Protein AF-0000000067390635 (afdb_homodimer)

InterPro domains:
  IPR007658 Protein of unknown function DUF594 [PF04578] (726-776)
  IPR025315 Domain of unknown function DUF4220 [PF13968] (63-492)

Sequence (1742 aa):
MVKATELVKWSLLFEDSDSAVLMRIEFLVVAIASVFLLMSFLDMFRRRCRYSSIKYLLLVLDAISDSSLIYTIGLMQSAPFKKDLFSIWALILVNLRFNACFISAYGIPDQDNSHITEGARVMSLLGVAFLIGTQNSQFKHPIWVLWAMQQMRSMYLIVAYSWASGSFLHGWSSPLVTAYMGTDAGISKEGDPTTMLKYKYLVCGDQKQKVQLQAPGYEFYLKVKSEGVFITLDKTWQLPSNQHADDDAGDVQPSWTKDLCLSFALYRLLRCRFDDLPLPADSIKSTRKLMYEIIGKKDEDLSAQIHHHAEGTFSRDLPAQIDDHAERAFSGDLPAQIDHTERAFRIAELELKFLNDYFYTRYPILFWRGFPLIFAWYPPLTIALIAWLGRDIYKLYKPKQGEIAHVVHRVNVDLIITWIFMGIIVLKESWKVVTYLLSDWTKVMLLREYTSRTLKWVPEWLWEFLVQILCTPGCRIGRRWHNKIGQYEFLQSFGHNPRNILYWLSLGLVPKEIRGAKVGSPTELPEDVKAAVLKSLCSLDLKQNSLKSDLPTDVKQFNFEWTFKLGTWCHSILVWHIATSLCEIELAQHYNSSLTTSELLSAIKTALNCFSSQPYVIKEDRIEGWLRANYIAANSISRYCAYLLVIEPDLLPDSFLTADDLFRSTVDEALDILKGCDTLQSIYRRLIRGVPQQDDRKMDRLRTHPNTILASTARLAWSLIHEIPDEVVRWKVLAEVWADILVHTAPSWNASAHKKCLATGSEFITHIWVILSHCNVHSSKRWPYQEPPHDDDDQGVERQGVGPPAPHEPNVGGSGEQSVSKDPSNGALQEQDQKWGPIPGQQLTTNGQQLAQNETDESNKIQELGADWKGMVKATELVKWSLLFEDSDSAVLMRIEFLVVAIASVFLLMSFLDMFRRRCRYSSIKYLLLVLDAISDSSLIYTIGLMQSAPFKKDLFSIWALILVNLRFNACFISAYGIPDQDNSHITEGARVMSLLGVAFLIGTQNSQFKHPIWVLWAMQQMRSMYLIVAYSWASGSFLHGWSSPLVTAYMGTDAGISKEGDPTTMLKYKYLVCGDQKQKVQLQAPGYEFYLKVKSEGVFITLDKTWQLPSNQHADDDAGDVQPSWTKDLCLSFALYRLLRCRFDDLPLPADSIKSTRKLMYEIIGKKDEDLSAQIHHHAEGTFSRDLPAQIDDHAERAFSGDLPAQIDHTERAFRIAELELKFLNDYFYTRYPILFWRGFPLIFAWYPPLTIALIAWLGRDIYKLYKPKQGEIAHVVHRVNVDLIITWIFMGIIVLKESWKVVTYLLSDWTKVMLLREYTSRTLKWVPEWLWEFLVQILCTPGCRIGRRWHNKIGQYEFLQSFGHNPRNILYWLSLGLVPKEIRGAKVGSPTELPEDVKAAVLKSLCSLDLKQNSLKSDLPTDVKQFNFEWTFKLGTWCHSILVWHIATSLCEIELAQHYNSSLTTSELLSAIKTALNCFSSQPYVIKEDRIEGWLRANYIAANSISRYCAYLLVIEPDLLPDSFLTADDLFRSTVDEALDILKGCDTLQSIYRRLIRGVPQQDDRKMDRLRTHPNTILASTARLAWSLIHEIPDEVVRWKVLAEVWADILVHTAPSWNASAHKKCLATGSEFITHIWVILSHCNVHSSKRWPYQEPPHDDDDQGVERQGVGPPAPHEPNVGGSGEQSVSKDPSNGALQEQDQKWGPIPGQQLTTNGQQLAQNETDESNKIQELGADWKG

Structure (mmCIF, N/CA/C/O backbone):
data_AF-0000000067390635-model_v1
#
loop_
_entity.id
_entity.type
_entity.pdbx_description
1 polymer 'DUF4220 domain-containing protein'
#
loop_
_atom_site.group_PDB
_atom_site.id
_atom_site.type_symbol
_atom_site.label_atom_id
_atom_site.label_alt_id
_atom_site.label_comp_id
_atom_site.label_asym_id
_atom_site.label_entity_id
_atom_site.label_seq_id
_atom_site.pdbx_PDB_ins_code
_atom_site.Cartn_x
_atom_site.Cartn_y
_atom_site.Cartn_z
_atom_site.occupancy
_atom_site.B_iso_or_equiv
_atom_site.auth_seq_id
_atom_site.auth_comp_id
_atom_site.auth_asym_id
_atom_site.auth_atom_id
_atom_site.pdbx_PDB_model_num
ATOM 1 N N . MET A 1 1 ? -46.969 -26.641 -4.887 1 29.31 1 MET A N 1
ATOM 2 C CA . MET A 1 1 ? -45.594 -26.312 -5.277 1 29.31 1 MET A CA 1
ATOM 3 C C . MET A 1 1 ? -45.531 -24.906 -5.859 1 29.31 1 MET A C 1
ATOM 5 O O . MET A 1 1 ? -46.219 -24.609 -6.848 1 29.31 1 MET A O 1
ATOM 9 N N . VAL A 1 2 ? -45.281 -23.984 -5.055 1 41.56 2 VAL A N 1
ATOM 10 C CA . VAL A 1 2 ? -45.219 -22.656 -5.633 1 41.56 2 VAL A CA 1
ATOM 11 C C . VAL A 1 2 ? -44.219 -22.625 -6.766 1 41.56 2 VAL A C 1
ATOM 13 O O . VAL A 1 2 ? -43.062 -23.062 -6.594 1 41.56 2 VAL A O 1
ATOM 16 N N . LYS A 1 3 ? -44.594 -22.516 -7.93 1 44.31 3 LYS A N 1
ATOM 17 C CA . LYS A 1 3 ? -43.812 -22.547 -9.156 1 44.31 3 LYS A CA 1
ATOM 18 C C . LYS A 1 3 ? -42.656 -21.562 -9.086 1 44.31 3 LYS A C 1
ATOM 20 O O . LYS A 1 3 ? -42.75 -20.5 -8.453 1 44.31 3 LYS A O 1
ATOM 25 N N . ALA A 1 4 ? -41.469 -22.109 -9.414 1 47.53 4 ALA A N 1
ATOM 26 C CA . ALA A 1 4 ? -40.219 -21.328 -9.484 1 47.53 4 ALA A CA 1
ATOM 27 C C . ALA A 1 4 ? -40.5 -19.938 -10.062 1 47.53 4 ALA A C 1
ATOM 29 O O . ALA A 1 4 ? -39.875 -18.953 -9.625 1 47.53 4 ALA A O 1
ATOM 30 N N . THR A 1 5 ? -41.344 -19.969 -11.047 1 50.44 5 THR A N 1
ATOM 31 C CA . THR A 1 5 ? -41.656 -18.719 -11.727 1 50.44 5 THR A CA 1
ATOM 32 C C . THR A 1 5 ? -42.375 -17.75 -10.773 1 50.44 5 THR A C 1
ATOM 34 O O . THR A 1 5 ? -42.156 -16.531 -10.852 1 50.44 5 THR A O 1
ATOM 37 N N . GLU A 1 6 ? -43.219 -18.297 -9.992 1 50.72 6 GLU A N 1
ATOM 38 C CA . GLU A 1 6 ? -43.906 -17.422 -9.07 1 50.72 6 GLU A CA 1
ATOM 39 C C . GLU A 1 6 ? -42.969 -16.875 -8 1 50.72 6 GLU A C 1
ATOM 41 O O . GLU A 1 6 ? -43.125 -15.727 -7.57 1 50.72 6 GLU A O 1
ATOM 46 N N . LEU A 1 7 ? -42.062 -17.656 -7.742 1 48.5 7 LEU A N 1
ATOM 47 C CA . LEU A 1 7 ? -41.031 -17.219 -6.777 1 48.5 7 LEU A CA 1
ATOM 48 C C . LEU A 1 7 ? -40.25 -16.047 -7.324 1 48.5 7 LEU A C 1
ATOM 50 O O . LEU A 1 7 ? -39.938 -15.102 -6.59 1 48.5 7 LEU A O 1
ATOM 54 N N . VAL A 1 8 ? -39.844 -16.281 -8.57 1 51.69 8 VAL A N 1
ATOM 55 C CA . VAL A 1 8 ? -39.125 -15.18 -9.211 1 51.69 8 VAL A CA 1
ATOM 56 C C . VAL A 1 8 ? -40.062 -13.969 -9.312 1 51.69 8 VAL A C 1
ATOM 58 O O . VAL A 1 8 ? -39.625 -12.828 -9.086 1 51.69 8 VAL A O 1
ATOM 61 N N . LYS A 1 9 ? -41.281 -14.203 -9.688 1 52.5 9 LYS A N 1
ATOM 62 C CA . LYS A 1 9 ? -42.25 -13.094 -9.812 1 52.5 9 LYS A CA 1
ATOM 63 C C . LYS A 1 9 ? -42.438 -12.375 -8.484 1 52.5 9 LYS A C 1
ATOM 65 O O . LYS A 1 9 ? -42.531 -11.148 -8.438 1 52.5 9 LYS A O 1
ATOM 70 N N . TRP A 1 10 ? -42.594 -13.18 -7.5 1 47.31 10 TRP A N 1
ATOM 71 C CA . TRP A 1 10 ? -42.812 -12.625 -6.168 1 47.31 10 TRP A CA 1
ATOM 72 C C . TRP A 1 10 ? -41.562 -11.938 -5.641 1 47.31 10 TRP A C 1
ATOM 74 O O . TRP A 1 10 ? -41.656 -10.891 -4.984 1 47.31 10 TRP A O 1
ATOM 84 N N . SER A 1 11 ? -40.438 -12.688 -5.699 1 50.41 11 SER A N 1
ATOM 85 C CA . SER A 1 11 ? -39.156 -12.141 -5.238 1 50.41 11 SER A CA 1
ATOM 86 C C . SER A 1 11 ? -38.812 -10.836 -5.953 1 50.41 11 SER A C 1
ATOM 88 O O . SER A 1 11 ? -38.219 -9.93 -5.363 1 50.41 11 SER A O 1
ATOM 90 N N . LEU A 1 12 ? -39.125 -10.797 -7.242 1 50.47 12 LEU A N 1
ATOM 91 C CA . LEU A 1 12 ? -38.938 -9.594 -8.031 1 50.47 12 LEU A CA 1
ATOM 92 C C . LEU A 1 12 ? -40.219 -8.766 -8.102 1 50.47 12 LEU A C 1
ATOM 94 O O . LEU A 1 12 ? -40.188 -7.617 -8.547 1 50.47 12 LEU A O 1
ATOM 98 N N . LEU A 1 13 ? -41.375 -9.273 -7.82 1 49.56 13 LEU A N 1
ATOM 99 C CA . LEU A 1 13 ? -42.625 -8.531 -8.062 1 49.56 13 LEU A CA 1
ATOM 100 C C . LEU A 1 13 ? -43.062 -7.773 -6.812 1 49.56 13 LEU A C 1
ATOM 102 O O . LEU A 1 13 ? -43.125 -8.344 -5.723 1 49.56 13 LEU A O 1
ATOM 106 N N . PHE A 1 14 ? -42.875 -6.562 -6.758 1 57.38 14 PHE A N 1
ATOM 107 C CA . PHE A 1 14 ? -43.219 -5.352 -6.02 1 57.38 14 PHE A CA 1
ATOM 108 C C . PHE A 1 14 ? -44.5 -5.535 -5.238 1 57.38 14 PHE A C 1
ATOM 110 O O . PHE A 1 14 ? -45.281 -4.594 -5.09 1 57.38 14 PHE A O 1
ATOM 117 N N . GLU A 1 15 ? -44.906 -6.914 -4.887 1 59.19 15 GLU A N 1
ATOM 118 C CA . GLU A 1 15 ? -46.125 -7.004 -4.117 1 59.19 15 GLU A CA 1
ATOM 119 C C . GLU A 1 15 ? -45.875 -6.879 -2.621 1 59.19 15 GLU A C 1
ATOM 121 O O . GLU A 1 15 ? -44.844 -7.34 -2.131 1 59.19 15 GLU A O 1
ATOM 126 N N . ASP A 1 16 ? -46.625 -6.145 -1.824 1 63.94 16 ASP A N 1
ATOM 127 C CA . ASP A 1 16 ? -46.438 -5.723 -0.439 1 63.94 16 ASP A CA 1
ATOM 128 C C . ASP A 1 16 ? -47.25 -6.605 0.515 1 63.94 16 ASP A C 1
ATOM 130 O O . ASP A 1 16 ? -47.625 -6.172 1.607 1 63.94 16 ASP A O 1
ATOM 134 N N . SER A 1 17 ? -47.562 -7.996 0.17 1 73.75 17 SER A N 1
ATOM 135 C CA . SER A 1 17 ? -48.25 -8.836 1.149 1 73.75 17 SER A CA 1
ATOM 136 C C . SER A 1 17 ? -47.281 -9.43 2.152 1 73.75 17 SER A C 1
ATOM 138 O O . SER A 1 17 ? -46.062 -9.477 1.895 1 73.75 17 SER A O 1
ATOM 140 N N . ASP A 1 18 ? -47.812 -9.805 3.365 1 80.12 18 ASP A N 1
ATOM 141 C CA . ASP A 1 18 ? -46.969 -10.391 4.422 1 80.12 18 ASP A CA 1
ATOM 142 C C . ASP A 1 18 ? -46.281 -11.648 3.936 1 80.12 18 ASP A C 1
ATOM 144 O O . ASP A 1 18 ? -45.094 -11.867 4.254 1 80.12 18 ASP A O 1
ATOM 148 N N . SER A 1 19 ? -46.938 -12.391 3.158 1 79.69 19 SER A N 1
ATOM 149 C CA . SER A 1 19 ? -46.344 -13.602 2.627 1 79.69 19 SER A CA 1
ATOM 150 C C . SER A 1 19 ? -45.25 -13.273 1.624 1 79.69 19 SER A C 1
ATOM 152 O O . SER A 1 19 ? -44.219 -13.984 1.55 1 79.69 19 SER A O 1
ATOM 154 N N . ALA A 1 20 ? -45.344 -12.164 0.971 1 81.06 20 ALA A N 1
ATOM 155 C CA . ALA A 1 20 ? -44.344 -11.75 -0.002 1 81.06 20 ALA A CA 1
ATOM 156 C C . ALA A 1 20 ? -43.094 -11.258 0.694 1 81.06 20 ALA A C 1
ATOM 158 O O . ALA A 1 20 ? -41.969 -11.508 0.228 1 81.06 20 ALA A O 1
ATOM 159 N N . VAL A 1 21 ? -43.25 -10.578 1.811 1 84 21 VAL A N 1
ATOM 160 C CA . VAL A 1 21 ? -42.125 -10.086 2.574 1 84 21 VAL A CA 1
ATOM 161 C C . VAL A 1 21 ? -41.344 -11.258 3.164 1 84 21 VAL A C 1
ATOM 163 O O . VAL A 1 21 ? -40.125 -11.273 3.145 1 84 21 VAL A O 1
ATOM 166 N N . LEU A 1 22 ? -42.094 -12.258 3.604 1 86.38 22 LEU A N 1
ATOM 167 C CA . LEU A 1 22 ? -41.438 -13.438 4.164 1 86.38 22 LEU A CA 1
ATOM 168 C C . LEU A 1 22 ? -40.656 -14.195 3.088 1 86.38 22 LEU A C 1
ATOM 170 O O . LEU A 1 22 ? -39.531 -14.633 3.316 1 86.38 22 LEU A O 1
ATOM 174 N N . MET A 1 23 ? -41.188 -14.297 1.961 1 84.38 23 MET A N 1
ATOM 175 C CA . MET A 1 23 ? -40.531 -14.992 0.867 1 84.38 23 MET A CA 1
ATOM 176 C C . MET A 1 23 ? -39.281 -14.25 0.43 1 84.38 23 MET A C 1
ATOM 178 O O . MET A 1 23 ? -38.281 -14.867 0.072 1 84.38 23 MET A O 1
ATOM 182 N N . ARG A 1 24 ? -39.344 -12.977 0.406 1 86.12 24 ARG A N 1
ATOM 183 C CA . ARG A 1 24 ? -38.188 -12.172 0.058 1 86.12 24 ARG A CA 1
ATOM 184 C C . ARG A 1 24 ? -37.031 -12.375 1.061 1 86.12 24 ARG A C 1
ATOM 186 O O . ARG A 1 24 ? -35.875 -12.531 0.674 1 86.12 24 ARG A O 1
ATOM 193 N N . ILE A 1 25 ? -37.375 -12.398 2.283 1 88.94 25 ILE A N 1
ATOM 194 C CA . ILE A 1 25 ? -36.375 -12.578 3.32 1 88.94 25 ILE A CA 1
ATOM 195 C C . ILE A 1 25 ? -35.781 -13.984 3.227 1 88.94 25 ILE A C 1
ATOM 197 O O . ILE A 1 25 ? -34.562 -14.164 3.314 1 88.94 25 ILE A O 1
ATOM 201 N N . GLU A 1 26 ? -36.719 -15 2.967 1 89.25 26 GLU A N 1
ATOM 202 C CA . GLU A 1 26 ? -36.25 -16.375 2.822 1 89.25 26 GLU A CA 1
ATOM 203 C C . GLU A 1 26 ? -35.312 -16.516 1.627 1 89.25 26 GLU A C 1
ATOM 205 O O . GLU A 1 26 ? -34.25 -17.172 1.721 1 89.25 26 GLU A O 1
ATOM 210 N N . PHE A 1 27 ? -35.594 -15.875 0.66 1 87.56 27 PHE A N 1
ATOM 211 C CA . PHE A 1 27 ? -34.781 -15.938 -0.536 1 87.56 27 PHE A CA 1
ATOM 212 C C . PHE A 1 27 ? -33.406 -15.289 -0.286 1 87.56 27 PHE A C 1
ATOM 214 O O . PHE A 1 27 ? -32.375 -15.844 -0.662 1 87.56 27 PHE A O 1
ATOM 221 N N . LEU A 1 28 ? -33.406 -14.133 0.26 1 90.94 28 LEU A N 1
ATOM 222 C CA . LEU A 1 28 ? -32.156 -13.422 0.508 1 90.94 28 LEU A CA 1
ATOM 223 C C . LEU A 1 28 ? -31.281 -14.195 1.478 1 90.94 28 LEU A C 1
ATOM 225 O O . LEU A 1 28 ? -30.062 -14.242 1.311 1 90.94 28 LEU A O 1
ATOM 229 N N . VAL A 1 29 ? -31.875 -14.797 2.434 1 91.56 29 VAL A N 1
ATOM 230 C CA . VAL A 1 29 ? -31.109 -15.57 3.416 1 91.56 29 VAL A CA 1
ATOM 231 C C . VAL A 1 29 ? -30.438 -16.766 2.738 1 91.56 29 VAL A C 1
ATOM 233 O O . VAL A 1 29 ? -29.25 -17.016 2.945 1 91.56 29 VAL A O 1
ATOM 236 N N . VAL A 1 30 ? -31.141 -17.453 1.901 1 90.31 30 VAL A N 1
ATOM 237 C CA . VAL A 1 30 ? -30.594 -18.609 1.203 1 90.31 30 VAL A CA 1
ATOM 238 C C . VAL A 1 30 ? -29.547 -18.156 0.192 1 90.31 30 VAL A C 1
ATOM 240 O O . VAL A 1 30 ? -28.484 -18.781 0.053 1 90.31 30 VAL A O 1
ATOM 243 N N . ALA A 1 31 ? -29.812 -17.078 -0.458 1 90.12 31 ALA A N 1
ATOM 244 C CA . ALA A 1 31 ? -28.875 -16.547 -1.442 1 90.12 31 ALA A CA 1
ATOM 245 C C . ALA A 1 31 ? -27.562 -16.141 -0.781 1 90.12 31 ALA A C 1
ATOM 247 O O . ALA A 1 31 ? -26.469 -16.453 -1.285 1 90.12 31 ALA A O 1
ATOM 248 N N . ILE A 1 32 ? -27.625 -15.5 0.316 1 91.19 32 ILE A N 1
ATOM 249 C CA . ILE A 1 32 ? -26.438 -15.023 1.016 1 91.19 32 ILE A CA 1
ATOM 250 C C . ILE A 1 32 ? -25.641 -16.219 1.548 1 91.19 32 ILE A C 1
ATOM 252 O O . ILE A 1 32 ? -24.422 -16.25 1.456 1 91.19 32 ILE A O 1
ATOM 256 N N . ALA A 1 33 ? -26.344 -17.156 2.057 1 89.12 33 ALA A N 1
ATOM 257 C CA . ALA A 1 33 ? -25.672 -18.359 2.541 1 89.12 33 ALA A CA 1
ATOM 258 C C . ALA A 1 33 ? -24.953 -19.078 1.404 1 89.12 33 ALA A C 1
ATOM 260 O O . ALA A 1 33 ? -23.828 -19.562 1.582 1 89.12 33 ALA A O 1
ATOM 261 N N . SER A 1 34 ? -25.609 -19.094 0.338 1 87.88 34 SER A N 1
ATOM 262 C CA . SER A 1 34 ? -25 -19.734 -0.827 1 87.88 34 SER A CA 1
ATOM 263 C C . SER A 1 34 ? -23.766 -18.953 -1.287 1 87.88 34 SER A C 1
ATOM 265 O O . SER A 1 34 ? -22.781 -19.562 -1.705 1 87.88 34 SER A O 1
ATOM 267 N N . VAL A 1 35 ? -23.828 -17.703 -1.232 1 88.5 35 VAL A N 1
ATOM 268 C CA . VAL A 1 35 ? -22.688 -16.875 -1.604 1 88.5 35 VAL A CA 1
ATOM 269 C C . VAL A 1 35 ? -21.516 -17.141 -0.659 1 88.5 35 VAL A C 1
ATOM 271 O O . VAL A 1 35 ? -20.375 -17.297 -1.101 1 88.5 35 VAL A O 1
ATOM 274 N N . PHE A 1 36 ? -21.797 -17.312 0.611 1 87.56 36 PHE A N 1
ATOM 275 C CA . PHE A 1 36 ? -20.75 -17.562 1.585 1 87.56 36 PHE A CA 1
ATOM 276 C C . PHE A 1 36 ? -20.141 -18.953 1.384 1 87.56 36 PHE A C 1
ATOM 278 O O . PHE A 1 36 ? -18.922 -19.125 1.514 1 87.56 36 PHE A O 1
ATOM 285 N N . LEU A 1 37 ? -20.969 -19.875 1.017 1 84.31 37 LEU A N 1
ATOM 286 C CA . LEU A 1 37 ? -20.469 -21.219 0.739 1 84.31 37 LEU A CA 1
ATOM 287 C C . LEU A 1 37 ? -19.594 -21.234 -0.517 1 84.31 37 LEU A C 1
ATOM 289 O O . LEU A 1 37 ? -18.531 -21.859 -0.542 1 84.31 37 LEU A O 1
ATOM 293 N N . LEU A 1 38 ? -20.062 -20.516 -1.436 1 84.69 38 LEU A N 1
ATOM 294 C CA . LEU A 1 38 ? -19.297 -20.406 -2.672 1 84.69 38 LEU A CA 1
ATOM 295 C C . LEU A 1 38 ? -17.953 -19.734 -2.426 1 84.69 38 LEU A C 1
ATOM 297 O O . LEU A 1 38 ? -16.922 -20.156 -2.947 1 84.69 38 LEU A O 1
ATOM 301 N N . MET A 1 39 ? -18 -18.719 -1.659 1 83.88 39 MET A N 1
ATOM 302 C CA . MET A 1 39 ? -16.766 -18.016 -1.327 1 83.88 39 MET A CA 1
ATOM 303 C C . MET A 1 39 ? -15.797 -18.938 -0.578 1 83.88 39 MET A C 1
ATOM 305 O O . MET A 1 39 ? -14.594 -18.922 -0.838 1 83.88 39 MET A O 1
ATOM 309 N N . SER A 1 40 ? -16.297 -19.734 0.256 1 80.44 40 SER A N 1
ATOM 310 C CA . SER A 1 40 ? -15.453 -20.656 1.021 1 80.44 40 SER A CA 1
ATOM 311 C C . SER A 1 40 ? -14.828 -21.719 0.119 1 80.44 40 SER A C 1
ATOM 313 O O . SER A 1 40 ? -13.664 -22.078 0.287 1 80.44 40 SER A O 1
ATOM 315 N N . PHE A 1 41 ? -15.539 -22.125 -0.801 1 79.06 41 PHE A N 1
ATOM 316 C CA . PHE A 1 41 ? -15.031 -23.125 -1.737 1 79.06 41 PHE A CA 1
ATOM 317 C C . PHE A 1 41 ? -13.977 -22.516 -2.656 1 79.06 41 PHE A C 1
ATOM 319 O O . PHE A 1 41 ? -12.945 -23.141 -2.918 1 79.06 41 PHE A O 1
ATOM 326 N N . LEU A 1 42 ? -14.305 -21.344 -3.084 1 78 42 LEU A N 1
ATOM 327 C CA . LEU A 1 42 ? -13.375 -20.672 -3.992 1 78 42 LEU A CA 1
ATOM 328 C C . LEU A 1 42 ? -12.086 -20.312 -3.268 1 78 42 LEU A C 1
ATOM 330 O O . LEU A 1 42 ? -11.016 -20.266 -3.879 1 78 42 LEU A O 1
ATOM 334 N N . ASP A 1 43 ? -12.195 -20.016 -2.062 1 73.88 43 ASP A N 1
ATOM 335 C CA . ASP A 1 43 ? -11.016 -19.688 -1.272 1 73.88 43 ASP A CA 1
ATOM 336 C C . ASP A 1 43 ? -10.055 -20.875 -1.2 1 73.88 43 ASP A C 1
ATOM 338 O O . ASP A 1 43 ? -8.836 -20.688 -1.2 1 73.88 43 ASP A O 1
ATOM 342 N N . MET A 1 44 ? -10.586 -22.031 -1.165 1 70.44 44 MET A N 1
ATOM 343 C CA . MET A 1 44 ? -9.758 -23.219 -1.125 1 70.44 44 MET A CA 1
ATOM 344 C C . MET A 1 44 ? -8.984 -23.391 -2.43 1 70.44 44 MET A C 1
ATOM 346 O O . MET A 1 44 ? -7.867 -23.906 -2.432 1 70.44 44 MET A O 1
ATOM 350 N N . PHE A 1 45 ? -9.602 -22.75 -3.471 1 67.94 45 PHE A N 1
ATOM 351 C CA . PHE A 1 45 ? -8.977 -22.922 -4.777 1 67.94 45 PHE A CA 1
ATOM 352 C C . PHE A 1 45 ? -8.086 -21.719 -5.105 1 67.94 45 PHE A C 1
ATOM 354 O O . PHE A 1 45 ? -7.184 -21.828 -5.941 1 67.94 45 PHE A O 1
ATOM 361 N N . ARG A 1 46 ? -8.422 -20.641 -4.504 1 67.56 46 ARG A N 1
ATOM 362 C CA . ARG A 1 46 ? -7.707 -19.406 -4.809 1 67.56 46 ARG A CA 1
ATOM 363 C C . ARG A 1 46 ? -6.199 -19.609 -4.668 1 67.56 46 ARG A C 1
ATOM 365 O O . ARG A 1 46 ? -5.426 -19.094 -5.477 1 67.56 46 ARG A O 1
ATOM 372 N N . ARG A 1 47 ? -5.84 -20.375 -3.811 1 63.91 47 ARG A N 1
ATOM 373 C CA . ARG A 1 47 ? -4.418 -20.547 -3.543 1 63.91 47 ARG A CA 1
ATOM 374 C C . ARG A 1 47 ? -3.76 -21.406 -4.613 1 63.91 47 ARG A C 1
ATOM 376 O O . ARG A 1 47 ? -2.541 -21.359 -4.797 1 63.91 47 ARG A O 1
ATOM 383 N N . ARG A 1 48 ? -4.699 -22.062 -5.402 1 62.19 48 ARG A N 1
ATOM 384 C CA . ARG A 1 48 ? -4.156 -23.031 -6.355 1 62.19 48 ARG A CA 1
ATOM 385 C C . ARG A 1 48 ? -4.395 -22.578 -7.789 1 62.19 48 ARG A C 1
ATOM 387 O O . ARG A 1 48 ? -3.863 -23.156 -8.734 1 62.19 48 ARG A O 1
ATOM 394 N N . CYS A 1 49 ? -5.324 -21.578 -7.801 1 61.97 49 CYS A N 1
ATOM 395 C CA . CYS A 1 49 ? -5.715 -21.234 -9.164 1 61.97 49 CYS A CA 1
ATOM 396 C C . CYS A 1 49 ? -5.188 -19.844 -9.547 1 61.97 49 CYS A C 1
ATOM 398 O O . CYS A 1 49 ? -5.266 -18.906 -8.75 1 61.97 49 CYS A O 1
ATOM 400 N N . ARG A 1 50 ? -4.469 -19.875 -10.641 1 64.06 50 ARG A N 1
ATOM 401 C CA . ARG A 1 50 ? -3.908 -18.625 -11.156 1 64.06 50 ARG A CA 1
ATOM 402 C C . ARG A 1 50 ? -4.922 -17.891 -12.023 1 64.06 50 ARG A C 1
ATOM 404 O O . ARG A 1 50 ? -4.613 -16.844 -12.602 1 64.06 50 ARG A O 1
ATOM 411 N N . TYR A 1 51 ? -6.133 -18.453 -12.008 1 64.94 51 TYR A N 1
ATOM 412 C CA . TYR A 1 51 ? -7.086 -17.781 -12.898 1 64.94 51 TYR A CA 1
ATOM 413 C C . TYR A 1 51 ? -7.539 -16.453 -12.312 1 64.94 51 TYR A C 1
ATOM 415 O O . TYR A 1 51 ? -8.008 -16.391 -11.172 1 64.94 51 TYR A O 1
ATOM 423 N N . SER A 1 52 ? -7.355 -15.461 -13.016 1 66.81 52 SER A N 1
ATOM 424 C CA . SER A 1 52 ? -7.75 -14.117 -12.594 1 66.81 52 SER A CA 1
ATOM 425 C C . SER A 1 52 ? -9.266 -14.016 -12.422 1 66.81 52 SER A C 1
ATOM 427 O O . SER A 1 52 ? -9.75 -13.195 -11.641 1 66.81 52 SER A O 1
ATOM 429 N N . SER A 1 53 ? -9.984 -14.922 -13.148 1 71.69 53 SER A N 1
ATOM 430 C CA . SER A 1 53 ? -11.445 -14.883 -13.062 1 71.69 53 SER A CA 1
ATOM 431 C C . SER A 1 53 ? -11.93 -15.266 -11.672 1 71.69 53 SER A C 1
ATOM 433 O O . SER A 1 53 ? -12.883 -14.688 -11.156 1 71.69 53 SER A O 1
ATOM 435 N N . ILE A 1 54 ? -11.195 -16.203 -11.102 1 75.38 54 ILE A N 1
ATOM 436 C CA . ILE A 1 54 ? -11.594 -16.641 -9.766 1 75.38 54 ILE A CA 1
ATOM 437 C C . ILE A 1 54 ? -11.289 -15.531 -8.75 1 75.38 54 ILE A C 1
ATOM 439 O O . ILE A 1 54 ? -12.086 -15.273 -7.848 1 75.38 54 ILE A O 1
ATOM 443 N N . LYS A 1 55 ? -10.25 -14.914 -9 1 74.94 55 LYS A N 1
ATOM 444 C CA . LYS A 1 55 ? -9.891 -13.82 -8.102 1 74.94 55 LYS A CA 1
ATOM 445 C C . LYS A 1 55 ? -10.922 -12.695 -8.164 1 74.94 55 LYS A C 1
ATOM 447 O O . LYS A 1 55 ? -11.383 -12.219 -7.125 1 74.94 55 LYS A O 1
ATOM 452 N N . TYR A 1 56 ? -11.398 -12.43 -9.281 1 75 56 TYR A N 1
ATOM 453 C CA . TYR A 1 56 ? -12.328 -11.32 -9.445 1 75 56 TYR A CA 1
ATOM 454 C C . TYR A 1 56 ? -13.719 -11.711 -8.961 1 75 56 TYR A C 1
ATOM 456 O O . TYR A 1 56 ? -14.445 -10.883 -8.406 1 75 56 TYR A O 1
ATOM 464 N N . LEU A 1 57 ? -14.023 -12.883 -9.211 1 80.31 57 LEU A N 1
ATOM 465 C CA . LEU A 1 57 ? -15.305 -13.344 -8.695 1 80.31 57 LEU A CA 1
ATOM 466 C C . LEU A 1 57 ? -15.344 -13.289 -7.176 1 80.31 57 LEU A C 1
ATOM 468 O O . LEU A 1 57 ? -16.344 -12.875 -6.59 1 80.31 57 LEU A O 1
ATOM 472 N N . LEU A 1 58 ? -14.258 -13.625 -6.664 1 80.69 58 LEU A N 1
ATOM 473 C CA . LEU A 1 58 ? -14.18 -13.594 -5.207 1 80.69 58 LEU A CA 1
ATOM 474 C C . LEU A 1 58 ? -14.227 -12.156 -4.695 1 80.69 58 LEU A C 1
ATOM 476 O O . LEU A 1 58 ? -14.852 -11.883 -3.668 1 80.69 58 LEU A O 1
ATOM 480 N N . LEU A 1 59 ? -13.688 -11.273 -5.422 1 78.19 59 LEU A N 1
ATOM 481 C CA . LEU A 1 59 ? -13.688 -9.867 -5.016 1 78.19 59 LEU A CA 1
ATOM 482 C C . LEU A 1 59 ? -15.094 -9.273 -5.109 1 78.19 59 LEU A C 1
ATOM 484 O O . LEU A 1 59 ? -15.508 -8.516 -4.23 1 78.19 59 LEU A O 1
ATOM 488 N N . VAL A 1 60 ? -15.789 -9.672 -6.066 1 79.94 60 VAL A N 1
ATOM 489 C CA . VAL A 1 60 ? -17.156 -9.164 -6.246 1 79.94 60 VAL A CA 1
ATOM 490 C C . VAL A 1 60 ? -18.062 -9.734 -5.164 1 79.94 60 VAL A C 1
ATOM 492 O O . VAL A 1 60 ? -18.859 -9 -4.566 1 79.94 60 VAL A O 1
ATOM 495 N N . LEU A 1 61 ? -17.891 -10.984 -4.98 1 85.12 61 LEU A N 1
ATOM 496 C CA . LEU A 1 61 ? -18.719 -11.617 -3.967 1 85.12 61 LEU A CA 1
ATOM 497 C C . LEU A 1 61 ? -18.438 -11.047 -2.584 1 85.12 61 LEU A C 1
ATOM 499 O O . LEU A 1 61 ? -19.344 -10.828 -1.788 1 85.12 61 LEU A O 1
ATOM 503 N N . ASP A 1 62 ? -17.234 -10.758 -2.381 1 82 62 ASP A N 1
ATOM 504 C CA . ASP A 1 62 ? -16.844 -10.18 -1.098 1 82 62 ASP A CA 1
ATOM 505 C C . ASP A 1 62 ? -17.391 -8.766 -0.944 1 82 62 ASP A C 1
ATOM 507 O O . ASP A 1 62 ? -17.828 -8.375 0.141 1 82 62 ASP A O 1
ATOM 511 N N . ALA A 1 63 ? -17.391 -8.102 -1.991 1 81.25 63 ALA A N 1
ATOM 512 C CA . ALA A 1 63 ? -17.812 -6.707 -1.97 1 81.25 63 ALA A CA 1
ATOM 513 C C . ALA A 1 63 ? -19.312 -6.602 -1.655 1 81.25 63 ALA A C 1
ATOM 515 O O . ALA A 1 63 ? -19.734 -5.676 -0.968 1 81.25 63 ALA A O 1
ATOM 516 N N . ILE A 1 64 ? -20.094 -7.523 -2.01 1 87.56 64 ILE A N 1
ATOM 517 C CA . ILE A 1 64 ? -21.547 -7.398 -1.873 1 87.56 64 ILE A CA 1
ATOM 518 C C . ILE A 1 64 ? -22.016 -8.133 -0.62 1 87.56 64 ILE A C 1
ATOM 520 O O . ILE A 1 64 ? -23.125 -7.922 -0.146 1 87.56 64 ILE A O 1
ATOM 524 N N . SER A 1 65 ? -21.172 -8.898 -0.061 1 88.62 65 SER A N 1
ATOM 525 C CA . SER A 1 65 ? -21.578 -9.805 1.006 1 88.62 65 SER A CA 1
ATOM 526 C C . SER A 1 65 ? -22.016 -9.039 2.25 1 88.62 65 SER A C 1
ATOM 528 O O . SER A 1 65 ? -23.109 -9.25 2.77 1 88.62 65 SER A O 1
ATOM 530 N N . ASP A 1 66 ? -21.234 -8.07 2.68 1 89 66 ASP A N 1
ATOM 531 C CA . ASP A 1 66 ? -21.562 -7.352 3.906 1 89 66 ASP A CA 1
ATOM 532 C C . ASP A 1 66 ? -22.812 -6.496 3.723 1 89 66 ASP A C 1
ATOM 534 O O . ASP A 1 66 ? -23.688 -6.477 4.59 1 89 66 ASP A O 1
ATOM 538 N N . SER A 1 67 ? -22.922 -5.887 2.629 1 91.69 67 SER A N 1
ATOM 539 C CA . SER A 1 67 ? -24.047 -5.012 2.377 1 91.69 67 SER A CA 1
ATOM 540 C C . SER A 1 67 ? -25.344 -5.805 2.25 1 91.69 67 SER A C 1
ATOM 542 O O . SER A 1 67 ? -26.391 -5.383 2.746 1 91.69 67 SER A O 1
ATOM 544 N N . SER A 1 68 ? -25.281 -6.945 1.628 1 93.12 68 SER A N 1
ATOM 545 C CA . SER A 1 68 ? -26.469 -7.777 1.495 1 93.12 68 SER A CA 1
ATOM 546 C C . SER A 1 68 ? -26.922 -8.32 2.848 1 93.12 68 SER A C 1
ATOM 548 O O . SER A 1 68 ? -28.125 -8.383 3.131 1 93.12 68 SER A O 1
ATOM 550 N N . LEU A 1 69 ? -25.953 -8.68 3.582 1 94.38 69 LEU A N 1
ATOM 551 C CA . LEU A 1 69 ? -26.25 -9.195 4.914 1 94.38 69 LEU A CA 1
ATOM 552 C C . LEU A 1 69 ? -26.938 -8.125 5.77 1 94.38 69 LEU A C 1
ATOM 554 O O . LEU A 1 69 ? -27.984 -8.375 6.371 1 94.38 69 LEU A O 1
ATOM 558 N N . ILE A 1 70 ? -26.375 -6.934 5.785 1 95.06 70 ILE A N 1
ATOM 559 C CA . ILE A 1 70 ? -26.891 -5.852 6.617 1 95.06 70 ILE A CA 1
ATOM 560 C C . ILE A 1 70 ? -28.266 -5.418 6.113 1 95.06 70 ILE A C 1
ATOM 562 O O . ILE A 1 70 ? -29.156 -5.129 6.91 1 95.06 70 ILE A O 1
ATOM 566 N N . TYR A 1 71 ? -28.422 -5.398 4.848 1 94.5 71 TYR A N 1
ATOM 567 C CA . TYR A 1 71 ? -29.719 -5.098 4.266 1 94.5 71 TYR A CA 1
ATOM 568 C C . TYR A 1 71 ? -30.781 -6.098 4.734 1 94.5 71 TYR A C 1
ATOM 570 O O . TYR A 1 71 ? -31.891 -5.715 5.098 1 94.5 71 TYR A O 1
ATOM 578 N N . THR A 1 72 ? -30.406 -7.328 4.738 1 94.56 72 THR A N 1
ATOM 579 C CA . THR A 1 72 ? -31.344 -8.383 5.125 1 94.56 72 THR A CA 1
ATOM 580 C C . THR A 1 72 ? -31.672 -8.289 6.609 1 94.56 72 THR A C 1
ATOM 582 O O . THR A 1 72 ? -32.812 -8.531 7.004 1 94.56 72 THR A O 1
ATOM 585 N N . ILE A 1 73 ? -30.75 -7.957 7.383 1 94.62 73 ILE A N 1
ATOM 586 C CA . ILE A 1 73 ? -31 -7.777 8.805 1 94.62 73 ILE A CA 1
ATOM 587 C C . ILE A 1 73 ? -31.984 -6.629 9.016 1 94.62 73 ILE A C 1
ATOM 589 O O . ILE A 1 73 ? -32.875 -6.719 9.844 1 94.62 73 ILE A O 1
ATOM 593 N N . GLY A 1 74 ? -31.797 -5.578 8.266 1 92.44 74 GLY A N 1
ATOM 594 C CA . GLY A 1 74 ? -32.75 -4.48 8.32 1 92.44 74 GLY A CA 1
ATOM 595 C C . GLY A 1 74 ? -34.156 -4.883 7.906 1 92.44 74 GLY A C 1
ATOM 596 O O . GLY A 1 74 ? -35.125 -4.488 8.547 1 92.44 74 GLY A O 1
ATOM 597 N N . LEU A 1 75 ? -34.25 -5.762 6.941 1 92.19 75 LEU A N 1
ATOM 598 C CA . LEU A 1 75 ? -35.531 -6.273 6.484 1 92.19 75 LEU A CA 1
ATOM 599 C C . LEU A 1 75 ? -36.219 -7.078 7.582 1 92.19 75 LEU A C 1
ATOM 601 O O . LEU A 1 75 ? -37.438 -6.938 7.801 1 92.19 75 LEU A O 1
ATOM 605 N N . MET A 1 76 ? -35.438 -7.91 8.227 1 92.38 76 MET A N 1
ATOM 606 C CA . MET A 1 76 ? -36 -8.773 9.273 1 92.38 76 MET A CA 1
ATOM 607 C C . MET A 1 76 ? -36.469 -7.945 10.461 1 92.38 76 MET A C 1
ATOM 609 O O . MET A 1 76 ? -37.469 -8.289 11.109 1 92.38 76 MET A O 1
ATOM 613 N N . GLN A 1 77 ? -35.812 -6.855 10.711 1 90.56 77 GLN A N 1
ATOM 614 C CA . GLN A 1 77 ? -36.125 -6.039 11.883 1 90.56 77 GLN A CA 1
ATOM 615 C C . GLN A 1 77 ? -37.469 -5.34 11.75 1 90.56 77 GLN A C 1
ATOM 617 O O . GLN A 1 77 ? -38.219 -5.227 12.719 1 90.56 77 GLN A O 1
ATOM 622 N N . SER A 1 78 ? -37.812 -4.871 10.555 1 87.69 78 SER A N 1
ATOM 623 C CA . SER A 1 78 ? -39.031 -4.094 10.375 1 87.69 78 SER A CA 1
ATOM 624 C C . SER A 1 78 ? -40.125 -4.934 9.727 1 87.69 78 SER A C 1
ATOM 626 O O . SER A 1 78 ? -41.156 -4.395 9.281 1 87.69 78 SER A O 1
ATOM 628 N N . ALA A 1 79 ? -39.906 -6.27 9.711 1 86.75 79 ALA A N 1
ATOM 629 C CA . ALA A 1 79 ? -40.938 -7.125 9.156 1 86.75 79 ALA A CA 1
ATOM 630 C C . ALA A 1 79 ? -42.25 -6.98 9.945 1 86.75 79 ALA A C 1
ATOM 632 O O . ALA A 1 79 ? -42.219 -6.852 11.172 1 86.75 79 ALA A O 1
ATOM 633 N N . PRO A 1 80 ? -43.375 -6.934 9.273 1 82.56 80 PRO A N 1
ATOM 634 C CA . PRO A 1 80 ? -44.688 -6.695 9.93 1 82.56 80 PRO A CA 1
ATOM 635 C C . PRO A 1 80 ? -45.094 -7.848 10.836 1 82.56 80 PRO A C 1
ATOM 637 O O . PRO A 1 80 ? -46.062 -7.727 11.586 1 82.56 80 PRO A O 1
ATOM 640 N N . PHE A 1 81 ? -44.406 -9.031 10.812 1 81.88 81 PHE A N 1
ATOM 641 C CA . PHE A 1 81 ? -44.719 -10.188 11.641 1 81.88 81 PHE A CA 1
ATOM 642 C C . PHE A 1 81 ? -43.5 -10.617 12.461 1 81.88 81 PHE A C 1
ATOM 644 O O . PHE A 1 81 ? -42.375 -10.32 12.102 1 81.88 81 PHE A O 1
ATOM 651 N N . LYS A 1 82 ? -43.781 -11.219 13.641 1 77.88 82 LYS A N 1
ATOM 652 C CA . LYS A 1 82 ? -42.719 -11.719 14.492 1 77.88 82 LYS A CA 1
ATOM 653 C C . LYS A 1 82 ? -42.406 -13.18 14.164 1 77.88 82 LYS A C 1
ATOM 655 O O . LYS A 1 82 ? -43.312 -13.977 13.922 1 77.88 82 LYS A O 1
ATOM 660 N N . LYS A 1 83 ? -41.156 -13.453 13.945 1 85.19 83 LYS A N 1
ATOM 661 C CA . LYS A 1 83 ? -40.688 -14.805 13.672 1 85.19 83 LYS A CA 1
ATOM 662 C C . LYS A 1 83 ? -39.469 -15.125 14.523 1 85.19 83 LYS A C 1
ATOM 664 O O . LYS A 1 83 ? -38.438 -14.422 14.461 1 85.19 83 LYS A O 1
ATOM 669 N N . ASP A 1 84 ? -39.5 -16.25 15.227 1 82.75 84 ASP A N 1
ATOM 670 C CA . ASP A 1 84 ? -38.438 -16.641 16.141 1 82.75 84 ASP A CA 1
ATOM 671 C C . ASP A 1 84 ? -37.188 -17.047 15.383 1 82.75 84 ASP A C 1
ATOM 673 O O . ASP A 1 84 ? -36.062 -16.875 15.875 1 82.75 84 ASP A O 1
ATOM 677 N N . LEU A 1 85 ? -37.344 -17.484 14.195 1 88.44 85 LEU A N 1
ATOM 678 C CA . LEU A 1 85 ? -36.219 -18.047 13.445 1 88.44 85 LEU A CA 1
ATOM 679 C C . LEU A 1 85 ? -35.375 -16.953 12.805 1 88.44 85 LEU A C 1
ATOM 681 O O . LEU A 1 85 ? -34.25 -17.203 12.375 1 88.44 85 LEU A O 1
ATOM 685 N N . PHE A 1 86 ? -35.875 -15.68 12.805 1 90.38 86 PHE A N 1
ATOM 686 C CA . PHE A 1 86 ? -35.125 -14.578 12.18 1 90.38 86 PHE A CA 1
ATOM 687 C C . PHE A 1 86 ? -33.812 -14.305 12.922 1 90.38 86 PHE A C 1
ATOM 689 O O . PHE A 1 86 ? -32.781 -14.125 12.297 1 90.38 86 PHE A O 1
ATOM 696 N N . SER A 1 87 ? -33.906 -14.367 14.195 1 91.31 87 SER A N 1
ATOM 697 C CA . SER A 1 87 ? -32.719 -14.102 14.992 1 91.31 87 SER A CA 1
ATOM 698 C C . SER A 1 87 ? -31.672 -15.188 14.789 1 91.31 87 SER A C 1
ATOM 700 O O . SER A 1 87 ? -30.469 -14.898 14.742 1 91.31 87 SER A O 1
ATOM 702 N N . ILE A 1 88 ? -32.094 -16.406 14.617 1 91.56 88 ILE A N 1
ATOM 703 C CA . ILE A 1 88 ? -31.172 -17.531 14.398 1 91.56 88 ILE A CA 1
ATOM 704 C C . ILE A 1 88 ? -30.531 -17.406 13.016 1 91.56 88 ILE A C 1
ATOM 706 O O . ILE A 1 88 ? -29.312 -17.562 12.875 1 91.56 88 ILE A O 1
ATOM 710 N N . TRP A 1 89 ? -31.359 -17.078 12.055 1 93.12 89 TRP A N 1
ATOM 711 C CA . TRP A 1 89 ? -30.844 -16.938 10.695 1 93.12 89 TRP A CA 1
ATOM 712 C C . TRP A 1 89 ? -29.812 -15.805 10.617 1 93.12 89 TRP A C 1
ATOM 714 O O . TRP A 1 89 ? -28.75 -15.969 10.016 1 93.12 89 TRP A O 1
ATOM 724 N N . ALA A 1 90 ? -30.109 -14.68 11.188 1 94.06 90 ALA A N 1
ATOM 725 C CA . ALA A 1 90 ? -29.203 -13.539 11.172 1 94.06 90 ALA A CA 1
ATOM 726 C C . ALA A 1 90 ? -27.875 -13.891 11.844 1 94.06 90 ALA A C 1
ATOM 728 O O . ALA A 1 90 ? -26.797 -13.57 11.32 1 94.06 90 ALA A O 1
ATOM 729 N N . LEU A 1 91 ? -27.984 -14.586 12.891 1 92.56 91 LEU A N 1
ATOM 730 C CA . LEU A 1 91 ? -26.781 -14.945 13.641 1 92.56 91 LEU A CA 1
ATOM 731 C C . LEU A 1 91 ? -25.938 -15.953 12.867 1 92.56 91 LEU A C 1
ATOM 733 O O . LEU A 1 91 ? -24.703 -15.852 12.844 1 92.56 91 LEU A O 1
ATOM 737 N N . ILE A 1 92 ? -26.578 -16.875 12.312 1 91 92 ILE A N 1
ATOM 738 C CA . ILE A 1 92 ? -25.875 -17.875 11.531 1 91 92 ILE A CA 1
ATOM 739 C C . ILE A 1 92 ? -25.203 -17.219 10.328 1 91 92 ILE A C 1
ATOM 741 O O . ILE A 1 92 ? -24.062 -17.547 9.992 1 91 92 ILE A O 1
ATOM 745 N N . LEU A 1 93 ? -25.844 -16.266 9.742 1 92.38 93 LEU A N 1
ATOM 746 C CA . LEU A 1 93 ? -25.266 -15.578 8.594 1 92.38 93 LEU A CA 1
ATOM 747 C C . LEU A 1 93 ? -24.062 -14.734 9 1 92.38 93 LEU A C 1
ATOM 749 O O . LEU A 1 93 ? -23.078 -14.68 8.281 1 92.38 93 LEU A O 1
ATOM 753 N N . VAL A 1 94 ? -24.172 -14.148 10.125 1 91.69 94 VAL A N 1
ATOM 754 C CA . VAL A 1 94 ? -23.047 -13.375 10.625 1 91.69 94 VAL A CA 1
ATOM 755 C C . VAL A 1 94 ? -21.859 -14.305 10.891 1 91.69 94 VAL A C 1
ATOM 757 O O . VAL A 1 94 ? -20.719 -13.977 10.562 1 91.69 94 VAL A O 1
ATOM 760 N N . ASN A 1 95 ? -22.172 -15.445 11.391 1 89.19 95 ASN A N 1
ATOM 761 C CA . ASN A 1 95 ? -21.125 -16.422 11.656 1 89.19 95 ASN A CA 1
ATOM 762 C C . ASN A 1 95 ? -20.453 -16.891 10.367 1 89.19 95 ASN A C 1
ATOM 764 O O . ASN A 1 95 ? -19.219 -17.016 10.305 1 89.19 95 ASN A O 1
ATOM 768 N N . LEU A 1 96 ? -21.234 -17.109 9.438 1 87.56 96 LEU A N 1
ATOM 769 C CA . LEU A 1 96 ? -20.719 -17.547 8.156 1 87.56 96 LEU A CA 1
ATOM 770 C C . LEU A 1 96 ? -19.859 -16.469 7.508 1 87.56 96 LEU A C 1
ATOM 772 O O . LEU A 1 96 ? -18.828 -16.766 6.91 1 87.56 96 LEU A O 1
ATOM 776 N N . ARG A 1 97 ? -20.234 -15.242 7.652 1 88.31 97 ARG A N 1
ATOM 777 C CA . ARG A 1 97 ? -19.469 -14.141 7.082 1 88.31 97 ARG A CA 1
ATOM 778 C C . ARG A 1 97 ? -18.109 -14 7.777 1 88.31 97 ARG A C 1
ATOM 780 O O . ARG A 1 97 ? -17.094 -13.766 7.125 1 88.31 97 ARG A O 1
ATOM 787 N N . PHE A 1 98 ? -18.156 -14.227 9.016 1 79.94 98 PHE A N 1
ATOM 788 C CA . PHE A 1 98 ? -16.938 -14.086 9.781 1 79.94 98 PHE A CA 1
ATOM 789 C C . PHE A 1 98 ? -15.953 -15.195 9.438 1 79.94 98 PHE A C 1
ATOM 791 O O . PHE A 1 98 ? -14.734 -14.992 9.477 1 79.94 98 PHE A O 1
ATOM 798 N N . ASN A 1 99 ? -16.5 -16.219 9.031 1 75.5 99 ASN A N 1
ATOM 799 C CA . ASN A 1 99 ? -15.656 -17.344 8.617 1 75.5 99 ASN A CA 1
ATOM 800 C C . ASN A 1 99 ? -15.008 -17.094 7.262 1 75.5 99 ASN A C 1
ATOM 802 O O . ASN A 1 99 ? -13.914 -17.594 6.984 1 75.5 99 ASN A O 1
ATOM 806 N N . ALA A 1 100 ? -15.625 -16.266 6.465 1 69.06 100 ALA A N 1
ATOM 807 C CA . ALA A 1 100 ? -15.156 -16.031 5.102 1 69.06 100 ALA A CA 1
ATOM 808 C C . ALA A 1 100 ? -14.32 -14.75 5.023 1 69.06 100 ALA A C 1
ATOM 810 O O . ALA A 1 100 ? -13.867 -14.367 3.941 1 69.06 100 ALA A O 1
ATOM 811 N N . CYS A 1 101 ? -14.094 -14.055 6.094 1 63.88 101 CYS A N 1
ATOM 812 C CA . CYS A 1 101 ? -13.484 -12.734 6.086 1 63.88 101 CYS A CA 1
ATOM 813 C C . CYS A 1 101 ? -12.047 -12.797 5.586 1 63.88 101 CYS A C 1
ATOM 815 O O . CYS A 1 101 ? -11.531 -11.812 5.055 1 63.88 101 CYS A O 1
ATOM 817 N N . PHE A 1 102 ? -11.43 -14.008 5.672 1 61.38 102 PHE A N 1
ATOM 818 C CA . PHE A 1 102 ? -10 -14.062 5.355 1 61.38 102 PHE A CA 1
ATOM 819 C C . PHE A 1 102 ? -9.789 -14.289 3.865 1 61.38 102 PHE A C 1
ATOM 821 O O . PHE A 1 102 ? -8.648 -14.289 3.391 1 61.38 102 PHE A O 1
ATOM 828 N N . ILE A 1 103 ? -10.922 -14.406 3.236 1 56.59 103 ILE A N 1
ATOM 829 C CA . ILE A 1 103 ? -10.797 -14.867 1.855 1 56.59 103 ILE A CA 1
ATOM 830 C C . ILE A 1 103 ? -10.297 -13.719 0.977 1 56.59 103 ILE A C 1
ATOM 832 O O . ILE A 1 103 ? -9.508 -13.93 0.056 1 56.59 103 ILE A O 1
ATOM 836 N N . SER A 1 104 ? -10.844 -12.477 1.326 1 53.78 104 SER A N 1
ATOM 837 C CA . SER A 1 104 ? -10.508 -11.398 0.403 1 53.78 104 SER A CA 1
ATOM 838 C C . SER A 1 104 ? -9.141 -10.805 0.727 1 53.78 104 SER A C 1
ATOM 840 O O . SER A 1 104 ? -8.742 -9.797 0.14 1 53.78 104 SER A O 1
ATOM 842 N N . ALA A 1 105 ? -8.5 -11.398 1.762 1 53.84 105 ALA A N 1
ATOM 843 C CA . ALA A 1 105 ? -7.234 -10.758 2.105 1 53.84 105 ALA A CA 1
ATOM 844 C C . ALA A 1 105 ? -6.168 -11.047 1.056 1 53.84 105 ALA A C 1
ATOM 846 O O . ALA A 1 105 ? -5.332 -11.938 1.242 1 53.84 105 ALA A O 1
ATOM 847 N N . TYR A 1 106 ? -6.555 -10.797 -0.312 1 48.34 106 TYR A N 1
ATOM 848 C CA . TYR A 1 106 ? -5.562 -11.016 -1.357 1 48.34 106 TYR A CA 1
ATOM 849 C C . TYR A 1 106 ? -4.32 -10.164 -1.117 1 48.34 106 TYR A C 1
ATOM 851 O O . TYR A 1 106 ? -3.277 -10.383 -1.736 1 48.34 106 TYR A O 1
ATOM 859 N N . GLY A 1 107 ? -4.379 -9.133 -0.125 1 52.81 107 GLY A N 1
ATOM 860 C CA . GLY A 1 107 ? -3.152 -8.359 0 1 52.81 107 GLY A CA 1
ATOM 861 C C . GLY A 1 107 ? -3.088 -7.547 1.28 1 52.81 107 GLY A C 1
ATOM 862 O O . GLY A 1 107 ? -4.086 -7.422 1.993 1 52.81 107 GLY A O 1
ATOM 863 N N . ILE A 1 108 ? -1.925 -7.164 1.739 1 53 108 ILE A N 1
ATOM 864 C CA . ILE A 1 108 ? -1.586 -6.316 2.877 1 53 108 ILE A CA 1
ATOM 865 C C . ILE A 1 108 ? -2.482 -5.082 2.887 1 53 108 ILE A C 1
ATOM 867 O O . ILE A 1 108 ? -2.973 -4.672 3.939 1 53 108 ILE A O 1
ATOM 871 N N . PRO A 1 109 ? -2.771 -4.605 1.605 1 50.81 109 PRO A N 1
ATOM 872 C CA . PRO A 1 109 ? -3.605 -3.402 1.634 1 50.81 109 PRO A CA 1
ATOM 873 C C . PRO A 1 109 ? -5.004 -3.668 2.191 1 50.81 109 PRO A C 1
ATOM 875 O O . PRO A 1 109 ? -5.621 -2.768 2.764 1 50.81 109 PRO A O 1
ATOM 878 N N . ASP A 1 110 ? -5.402 -4.887 2.076 1 56.16 110 ASP A N 1
ATOM 879 C CA . ASP A 1 110 ? -6.719 -5.203 2.625 1 56.16 110 ASP A CA 1
ATOM 880 C C . ASP A 1 110 ? -6.723 -5.09 4.148 1 56.16 110 ASP A C 1
ATOM 882 O O . ASP A 1 110 ? -7.746 -4.754 4.746 1 56.16 110 ASP A O 1
ATOM 886 N N . GLN A 1 111 ? -5.52 -5.215 4.57 1 58.97 111 GLN A N 1
ATOM 887 C CA . GLN A 1 111 ? -5.402 -5.137 6.023 1 58.97 111 GLN A CA 1
ATOM 888 C C . GLN A 1 111 ? -5.469 -3.691 6.504 1 58.97 111 GLN A C 1
ATOM 890 O O . GLN A 1 111 ? -6 -3.412 7.578 1 58.97 111 GLN A O 1
ATOM 895 N N . ASP A 1 112 ? -5.102 -2.867 5.566 1 58.16 112 ASP A N 1
ATOM 896 C CA . ASP A 1 112 ? -5.082 -1.465 5.969 1 58.16 112 ASP A CA 1
ATOM 897 C C . ASP A 1 112 ? -6.48 -0.859 5.918 1 58.16 112 ASP A C 1
ATOM 899 O O . ASP A 1 112 ? -6.777 0.097 6.637 1 58.16 112 ASP A O 1
ATOM 903 N N . ASN A 1 113 ? -7.324 -1.462 5.07 1 60.97 113 ASN A N 1
ATOM 904 C CA . ASN A 1 113 ? -8.688 -0.938 5.012 1 60.97 113 ASN A CA 1
ATOM 905 C C . ASN A 1 113 ? -9.672 -1.854 5.73 1 60.97 113 ASN A C 1
ATOM 907 O O . ASN A 1 113 ? -10.82 -1.993 5.305 1 60.97 113 ASN A O 1
ATOM 911 N N . SER A 1 114 ? -9.195 -2.42 6.746 1 69.88 114 SER A N 1
ATOM 912 C CA . SER A 1 114 ? -10.031 -3.365 7.48 1 69.88 114 SER A CA 1
ATOM 913 C C . SER A 1 114 ? -11.094 -2.645 8.297 1 69.88 114 SER A C 1
ATOM 915 O O . SER A 1 114 ? -12.031 -3.271 8.797 1 69.88 114 SER A O 1
ATOM 917 N N . HIS A 1 115 ? -11.055 -1.302 8.219 1 74.56 115 HIS A N 1
ATOM 918 C CA . HIS A 1 115 ? -12 -0.576 9.062 1 74.56 115 HIS A CA 1
ATOM 919 C C . HIS A 1 115 ? -13.422 -0.682 8.516 1 74.56 115 HIS A C 1
ATOM 921 O O . HIS A 1 115 ? -14.383 -0.727 9.289 1 74.56 115 HIS A O 1
ATOM 927 N N . ILE A 1 116 ? -13.578 -0.781 7.25 1 77.88 116 ILE A N 1
ATOM 928 C CA . ILE A 1 116 ? -14.914 -0.854 6.672 1 77.88 116 ILE A CA 1
ATOM 929 C C . ILE A 1 116 ? -15.539 -2.215 6.98 1 77.88 116 ILE A C 1
ATOM 931 O O . ILE A 1 116 ? -16.703 -2.297 7.348 1 77.88 116 ILE A O 1
ATOM 935 N N . THR A 1 117 ? -14.648 -3.188 6.859 1 79.81 117 THR A N 1
ATOM 936 C CA . THR A 1 117 ? -15.164 -4.52 7.168 1 79.81 117 THR A CA 1
ATOM 937 C C . THR A 1 117 ? -15.453 -4.656 8.656 1 79.81 117 THR A C 1
ATOM 939 O O . THR A 1 117 ? -16.422 -5.305 9.055 1 79.81 117 THR A O 1
ATOM 942 N N . GLU A 1 118 ? -14.695 -4.008 9.461 1 80.62 118 GLU A N 1
ATOM 943 C CA . GLU A 1 118 ? -14.945 -4.035 10.906 1 80.62 118 GLU A CA 1
ATOM 944 C C . GLU A 1 118 ? -16.188 -3.225 11.266 1 80.62 118 GLU A C 1
ATOM 946 O O . GLU A 1 118 ? -16.938 -3.607 12.164 1 80.62 118 GLU A O 1
ATOM 951 N N . GLY A 1 119 ? -16.312 -2.125 10.594 1 82.06 119 GLY A N 1
ATOM 952 C CA . GLY A 1 119 ? -17.531 -1.361 10.797 1 82.06 119 GLY A CA 1
ATOM 953 C C . GLY A 1 119 ? -18.781 -2.129 10.43 1 82.06 119 GLY A C 1
ATOM 954 O O . GLY A 1 119 ? -19.781 -2.072 11.148 1 82.06 119 GLY A O 1
ATOM 955 N N . ALA A 1 120 ? -18.688 -2.824 9.352 1 87.88 120 ALA A N 1
ATOM 956 C CA . ALA A 1 120 ? -19.812 -3.645 8.93 1 87.88 120 ALA A CA 1
ATOM 957 C C . ALA A 1 120 ? -20.078 -4.77 9.93 1 87.88 120 ALA A C 1
ATOM 959 O O . ALA A 1 120 ? -21.234 -5.117 10.195 1 87.88 120 ALA A O 1
ATOM 960 N N . ARG A 1 121 ? -19.047 -5.293 10.492 1 87.69 121 ARG A N 1
ATOM 961 C CA . ARG A 1 121 ? -19.188 -6.352 11.492 1 87.69 121 ARG A CA 1
ATOM 962 C C . ARG A 1 121 ? -19.859 -5.824 12.758 1 87.69 121 ARG A C 1
ATOM 964 O O . ARG A 1 121 ? -20.781 -6.453 13.289 1 87.69 121 ARG A O 1
ATOM 971 N N . VAL A 1 122 ? -19.469 -4.723 13.141 1 86.06 122 VAL A N 1
ATOM 972 C CA . VAL A 1 122 ? -20.031 -4.125 14.352 1 86.06 122 VAL A CA 1
ATOM 973 C C . VAL A 1 122 ? -21.5 -3.807 14.125 1 86.06 122 VAL A C 1
ATOM 975 O O . VAL A 1 122 ? -22.344 -4.102 14.969 1 86.06 122 VAL A O 1
ATOM 978 N N . MET A 1 123 ? -21.766 -3.359 12.977 1 90.69 123 MET A N 1
ATOM 979 C CA . MET A 1 123 ? -23.141 -3.002 12.68 1 90.69 123 MET A CA 1
ATOM 980 C C . MET A 1 123 ? -24.016 -4.25 12.555 1 90.69 123 MET A C 1
ATOM 982 O O . MET A 1 123 ? -25.172 -4.246 12.977 1 90.69 123 MET A O 1
ATOM 986 N N . SER A 1 124 ? -23.406 -5.23 11.984 1 92.94 124 SER A N 1
ATOM 987 C CA . SER A 1 124 ? -24.172 -6.477 11.875 1 92.94 124 SER A CA 1
ATOM 988 C C . SER A 1 124 ? -24.438 -7.082 13.242 1 92.94 124 SER A C 1
ATOM 990 O O . SER A 1 124 ? -25.562 -7.535 13.516 1 92.94 124 SER A O 1
ATOM 992 N N . LEU A 1 125 ? -23.5 -7.023 14.086 1 93.31 125 LEU A N 1
ATOM 993 C CA . LEU A 1 125 ? -23.672 -7.578 15.422 1 93.31 125 LEU A CA 1
ATOM 994 C C . LEU A 1 125 ? -24.641 -6.73 16.234 1 93.31 125 LEU A C 1
ATOM 996 O O . LEU A 1 125 ? -25.453 -7.27 16.984 1 93.31 125 LEU A O 1
ATOM 1000 N N . LEU A 1 126 ? -24.609 -5.453 16.031 1 91.62 126 LEU A N 1
ATOM 1001 C CA . LEU A 1 126 ? -25.562 -4.574 16.703 1 91.62 126 LEU A CA 1
ATOM 1002 C C . LEU A 1 126 ? -26.969 -4.785 16.188 1 91.62 126 LEU A C 1
ATOM 1004 O O . LEU A 1 126 ? -27.922 -4.812 16.953 1 91.62 126 LEU A O 1
ATOM 1008 N N . GLY A 1 127 ? -27 -4.906 14.875 1 91.69 127 GLY A N 1
ATOM 1009 C CA . GLY A 1 127 ? -28.297 -5.188 14.289 1 91.69 127 GLY A CA 1
ATOM 1010 C C . GLY A 1 127 ? -28.906 -6.488 14.773 1 91.69 127 GLY A C 1
ATOM 1011 O O . GLY A 1 127 ? -30.109 -6.547 15.062 1 91.69 127 GLY A O 1
ATOM 1012 N N . VAL A 1 128 ? -28.109 -7.496 14.961 1 93.56 128 VAL A N 1
ATOM 1013 C CA . VAL A 1 128 ? -28.594 -8.789 15.43 1 93.56 128 VAL A CA 1
ATOM 1014 C C . VAL A 1 128 ? -28.969 -8.695 16.906 1 93.56 128 VAL A C 1
ATOM 1016 O O . VAL A 1 128 ? -29.984 -9.273 17.328 1 93.56 128 VAL A O 1
ATOM 1019 N N . ALA A 1 129 ? -28.203 -7.988 17.641 1 92.44 129 ALA A N 1
ATOM 1020 C CA . ALA A 1 129 ? -28.531 -7.801 19.062 1 92.44 129 ALA A CA 1
ATOM 1021 C C . ALA A 1 129 ? -29.891 -7.121 19.219 1 92.44 129 ALA A C 1
ATOM 1023 O O . ALA A 1 129 ? -30.688 -7.512 20.078 1 92.44 129 ALA A O 1
ATOM 1024 N N . PHE A 1 130 ? -30.141 -6.191 18.359 1 89.88 130 PHE A N 1
ATOM 1025 C CA . PHE A 1 130 ? -31.406 -5.488 18.391 1 89.88 130 PHE A CA 1
ATOM 1026 C C . PHE A 1 130 ? -32.562 -6.406 17.969 1 89.88 130 PHE A C 1
ATOM 1028 O O . PHE A 1 130 ? -33.625 -6.363 18.547 1 89.88 130 PHE A O 1
ATOM 1035 N N . LEU A 1 131 ? -32.25 -7.203 17.031 1 91 131 LEU A N 1
ATOM 1036 C CA . LEU A 1 131 ? -33.25 -8.156 16.562 1 91 131 LEU A CA 1
ATOM 1037 C C . LEU A 1 131 ? -33.594 -9.18 17.641 1 91 131 LEU A C 1
ATOM 1039 O O . LEU A 1 131 ? -34.781 -9.484 17.859 1 91 131 LEU A O 1
ATOM 1043 N N . ILE A 1 132 ? -32.625 -9.695 18.359 1 90.06 132 ILE A N 1
ATOM 1044 C CA . ILE A 1 132 ? -32.812 -10.664 19.422 1 90.06 132 ILE A CA 1
ATOM 1045 C C . ILE A 1 132 ? -33.625 -10.008 20.562 1 90.06 132 ILE A C 1
ATOM 1047 O O . ILE A 1 132 ? -34.531 -10.617 21.125 1 90.06 132 ILE A O 1
ATOM 1051 N N . GLY A 1 133 ? -33.312 -8.789 20.906 1 84.5 133 GLY A N 1
ATOM 1052 C CA . GLY A 1 133 ? -33.969 -8.078 21.984 1 84.5 133 GLY A CA 1
ATOM 1053 C C . GLY A 1 133 ? -35.406 -7.773 21.719 1 84.5 133 GLY A C 1
ATOM 1054 O O . GLY A 1 133 ? -36.25 -7.832 22.625 1 84.5 133 GLY A O 1
ATOM 1055 N N . THR A 1 134 ? -35.812 -7.516 20.438 1 83.38 134 THR A N 1
ATOM 1056 C CA . THR A 1 134 ? -37.156 -7.117 20.094 1 83.38 134 THR A CA 1
ATOM 1057 C C . THR A 1 134 ? -38.062 -8.344 19.859 1 83.38 134 THR A C 1
ATOM 1059 O O . THR A 1 134 ? -39.25 -8.32 20.156 1 83.38 134 THR A O 1
ATOM 1062 N N . GLN A 1 135 ? -37.562 -9.43 19.281 1 81.88 135 GLN A N 1
ATOM 1063 C CA . GLN A 1 135 ? -38.344 -10.594 18.938 1 81.88 135 GLN A CA 1
ATOM 1064 C C . GLN A 1 135 ? -38.594 -11.484 20.141 1 81.88 135 GLN A C 1
ATOM 1066 O O . GLN A 1 135 ? -39.562 -12.234 20.188 1 81.88 135 GLN A O 1
ATOM 1071 N N . ASN A 1 136 ? -37.938 -11.289 21.297 1 76.25 136 ASN A N 1
ATOM 1072 C CA . ASN A 1 136 ? -38.094 -12.117 22.484 1 76.25 136 ASN A CA 1
ATOM 1073 C C . ASN A 1 136 ? -38.344 -13.578 22.125 1 76.25 136 ASN A C 1
ATOM 1075 O O . ASN A 1 136 ? -39.375 -14.133 22.484 1 76.25 136 ASN A O 1
ATOM 1079 N N . SER A 1 137 ? -37.438 -14.25 21.422 1 78.94 137 SER A N 1
ATOM 1080 C CA . SER A 1 137 ? -37.531 -15.617 20.922 1 78.94 137 SER A CA 1
ATOM 1081 C C . SER A 1 137 ? -37.531 -16.625 22.078 1 78.94 137 SER A C 1
ATOM 1083 O O . SER A 1 137 ? -37.031 -16.328 23.156 1 78.94 137 SER A O 1
ATOM 1085 N N . GLN A 1 138 ? -38.062 -17.812 21.891 1 81.94 138 GLN A N 1
ATOM 1086 C CA . GLN A 1 138 ? -38.094 -18.922 22.844 1 81.94 138 GLN A CA 1
ATOM 1087 C C . GLN A 1 138 ? -36.688 -19.469 23.078 1 81.94 138 GLN A C 1
ATOM 1089 O O . GLN A 1 138 ? -36.438 -20.109 24.109 1 81.94 138 GLN A O 1
ATOM 1094 N N . PHE A 1 139 ? -35.75 -19.172 22.203 1 87.25 139 PHE A N 1
ATOM 1095 C CA . PHE A 1 139 ? -34.375 -19.672 22.266 1 87.25 139 PHE A CA 1
ATOM 1096 C C . PHE A 1 139 ? -33.438 -18.578 22.734 1 87.25 139 PHE A C 1
ATOM 1098 O O . PHE A 1 139 ? -32.312 -18.5 22.266 1 87.25 139 PHE A O 1
ATOM 1105 N N . LYS A 1 140 ? -33.75 -17.797 23.609 1 86.12 140 LYS A N 1
ATOM 1106 C CA . LYS A 1 140 ? -33.031 -16.594 23.969 1 86.12 140 LYS A CA 1
ATOM 1107 C C . LYS A 1 140 ? -31.656 -16.938 24.531 1 86.12 140 LYS A C 1
ATOM 1109 O O . LYS A 1 140 ? -30.656 -16.297 24.188 1 86.12 140 LYS A O 1
ATOM 1114 N N . HIS A 1 141 ? -31.5 -18 25.266 1 88.19 141 HIS A N 1
ATOM 1115 C CA . HIS A 1 141 ? -30.25 -18.266 25.984 1 88.19 141 HIS A CA 1
ATOM 1116 C C . HIS A 1 141 ? -29.156 -18.734 25.016 1 88.19 141 HIS A C 1
ATOM 1118 O O . HIS A 1 141 ? -28.094 -18.109 24.938 1 88.19 141 HIS A O 1
ATOM 1124 N N . PRO A 1 142 ? -29.438 -19.719 24.203 1 90.06 142 PRO A N 1
ATOM 1125 C CA . PRO A 1 142 ? -28.375 -20.141 23.281 1 90.06 142 PRO A CA 1
ATOM 1126 C C . PRO A 1 142 ? -28.031 -19.062 22.25 1 90.06 142 PRO A C 1
ATOM 1128 O O . PRO A 1 142 ? -26.875 -18.938 21.844 1 90.06 142 PRO A O 1
ATOM 1131 N N . ILE A 1 143 ? -28.984 -18.266 21.906 1 92.5 143 ILE A N 1
ATOM 1132 C CA . ILE A 1 143 ? -28.766 -17.25 20.891 1 92.5 143 ILE A CA 1
ATOM 1133 C C . ILE A 1 143 ? -27.859 -16.156 21.438 1 92.5 143 ILE A C 1
ATOM 1135 O O . ILE A 1 143 ? -26.953 -15.688 20.766 1 92.5 143 ILE A O 1
ATOM 1139 N N . TRP A 1 144 ? -28.031 -15.828 22.703 1 93.44 144 TRP A N 1
ATOM 1140 C CA . TRP A 1 144 ? -27.203 -14.789 23.312 1 93.44 144 TRP A CA 1
ATOM 1141 C C . TRP A 1 144 ? -25.781 -15.297 23.547 1 93.44 144 TRP A C 1
ATOM 1143 O O . TRP A 1 144 ? -24.812 -14.531 23.406 1 93.44 144 TRP A O 1
ATOM 1153 N N . VAL A 1 145 ? -25.594 -16.547 23.812 1 93.12 145 VAL A N 1
ATOM 1154 C CA . VAL A 1 145 ? -24.266 -17.109 24 1 93.12 145 VAL A CA 1
ATOM 1155 C C . VAL A 1 145 ? -23.531 -17.156 22.656 1 93.12 145 VAL A C 1
ATOM 1157 O O . VAL A 1 145 ? -22.344 -16.828 22.578 1 93.12 145 VAL A O 1
ATOM 1160 N N . LEU A 1 146 ? -24.266 -17.5 21.703 1 92.31 146 LEU A N 1
ATOM 1161 C CA . LEU A 1 146 ? -23.672 -17.531 20.375 1 92.31 146 LEU A CA 1
ATOM 1162 C C . LEU A 1 146 ? -23.297 -16.141 19.906 1 92.31 146 LEU A C 1
ATOM 1164 O O . LEU A 1 146 ? -22.281 -15.945 19.25 1 92.31 146 LEU A O 1
ATOM 1168 N N . TRP A 1 147 ? -24.125 -15.195 20.203 1 94 147 TRP A N 1
ATOM 1169 C CA . TRP A 1 147 ? -23.828 -13.797 19.875 1 94 147 TRP A CA 1
ATOM 1170 C C . TRP A 1 147 ? -22.578 -13.312 20.594 1 94 147 TRP A C 1
ATOM 1172 O O . TRP A 1 147 ? -21.734 -12.656 20 1 94 147 TRP A O 1
ATOM 1182 N N . ALA A 1 148 ? -22.406 -13.719 21.828 1 92.69 148 ALA A N 1
ATOM 1183 C CA . ALA A 1 148 ? -21.219 -13.344 22.609 1 92.69 148 ALA A CA 1
ATOM 1184 C C . ALA A 1 148 ? -19.969 -13.992 22.031 1 92.69 148 ALA A C 1
ATOM 1186 O O . ALA A 1 148 ? -18.891 -13.375 22 1 92.69 148 ALA A O 1
ATOM 1187 N N . MET A 1 149 ? -20.188 -15.102 21.547 1 89.88 149 MET A N 1
ATOM 1188 C CA . MET A 1 149 ? -19.062 -15.797 20.953 1 89.88 149 MET A CA 1
ATOM 1189 C C . MET A 1 149 ? -18.609 -15.102 19.672 1 89.88 149 MET A C 1
ATOM 1191 O O . MET A 1 149 ? -17.422 -15.055 19.359 1 89.88 149 MET A O 1
ATOM 1195 N N . GLN A 1 150 ? -19.578 -14.555 18.969 1 89.88 150 GLN A N 1
ATOM 1196 C CA . GLN A 1 150 ? -19.219 -13.828 17.75 1 89.88 150 GLN A CA 1
ATOM 1197 C C . GLN A 1 150 ? -18.469 -12.539 18.094 1 89.88 150 GLN A C 1
ATOM 1199 O O . GLN A 1 150 ? -17.594 -12.109 17.328 1 89.88 150 GLN A O 1
ATOM 1204 N N . GLN A 1 151 ? -18.781 -12.023 19.234 1 87 151 GLN A N 1
ATOM 1205 C CA . GLN A 1 151 ? -18.047 -10.852 19.688 1 87 151 GLN A CA 1
ATOM 1206 C C . GLN A 1 151 ? -16.594 -11.203 20.016 1 87 151 GLN A C 1
ATOM 1208 O O . GLN A 1 151 ? -15.672 -10.453 19.688 1 87 151 GLN A O 1
ATOM 1213 N N . MET A 1 152 ? -16.453 -12.305 20.5 1 83.25 152 MET A N 1
ATOM 1214 C CA . MET A 1 152 ? -15.109 -12.766 20.828 1 83.25 152 MET A CA 1
ATOM 1215 C C . MET A 1 152 ? -14.305 -13.062 19.562 1 83.25 152 MET A C 1
ATOM 1217 O O . MET A 1 152 ? -13.109 -12.773 19.5 1 83.25 152 MET A O 1
ATOM 1221 N N . ARG A 1 153 ? -14.945 -13.562 18.672 1 81.69 153 ARG A N 1
ATOM 1222 C CA . ARG A 1 153 ? -14.289 -13.836 17.391 1 81.69 153 ARG A CA 1
ATOM 1223 C C . ARG A 1 153 ? -13.867 -12.539 16.703 1 81.69 153 ARG A C 1
ATOM 1225 O O . ARG A 1 153 ? -12.781 -12.461 16.141 1 81.69 153 ARG A O 1
ATOM 1232 N N . SER A 1 154 ? -14.766 -11.609 16.75 1 79.75 154 SER A N 1
ATOM 1233 C CA . SER A 1 154 ? -14.438 -10.312 16.172 1 79.75 154 SER A CA 1
ATOM 1234 C C . SER A 1 154 ? -13.258 -9.664 16.891 1 79.75 154 SER A C 1
ATOM 1236 O O . SER A 1 154 ? -12.383 -9.07 16.25 1 79.75 154 SER A O 1
ATOM 1238 N N . MET A 1 155 ? -13.242 -9.883 18.141 1 76.94 155 MET A N 1
ATOM 1239 C CA . MET A 1 155 ? -12.133 -9.352 18.922 1 76.94 155 MET A CA 1
ATOM 1240 C C . MET A 1 155 ? -10.82 -10.047 18.547 1 76.94 155 MET A C 1
ATOM 1242 O O . MET A 1 155 ? -9.781 -9.398 18.438 1 76.94 155 MET A O 1
ATOM 1246 N N . TYR A 1 156 ? -10.922 -11.273 18.297 1 77 156 TYR A N 1
ATOM 1247 C CA . TYR A 1 156 ? -9.742 -12.023 17.891 1 77 156 TYR A CA 1
ATOM 1248 C C . TYR A 1 156 ? -9.203 -11.516 16.562 1 77 156 TYR A C 1
ATOM 1250 O O . TYR A 1 156 ? -7.992 -11.359 16.391 1 77 156 TYR A O 1
ATOM 1258 N N . LEU A 1 157 ? -10.094 -11.281 15.688 1 76.19 157 LEU A N 1
ATOM 1259 C CA . LEU A 1 157 ? -9.672 -10.859 14.352 1 76.19 157 LEU A CA 1
ATOM 1260 C C . LEU A 1 157 ? -9.023 -9.477 14.406 1 76.19 157 LEU A C 1
ATOM 1262 O O . LEU A 1 157 ? -8.047 -9.227 13.695 1 76.19 157 LEU A O 1
ATOM 1266 N N . ILE A 1 158 ? -9.531 -8.648 15.242 1 72.25 158 ILE A N 1
ATOM 1267 C CA . ILE A 1 158 ? -8.953 -7.312 15.398 1 72.25 158 ILE A CA 1
ATOM 1268 C C . ILE A 1 158 ? -7.547 -7.418 15.977 1 72.25 158 ILE A C 1
ATOM 1270 O O . ILE A 1 158 ? -6.617 -6.77 15.492 1 72.25 158 ILE A O 1
ATOM 1274 N N . VAL A 1 159 ? -7.414 -8.344 16.891 1 70.44 159 VAL A N 1
ATOM 1275 C CA . VAL A 1 159 ? -6.117 -8.523 17.531 1 70.44 159 VAL A CA 1
ATOM 1276 C C . VAL A 1 159 ? -5.148 -9.195 16.562 1 70.44 159 VAL A C 1
ATOM 1278 O O . VAL A 1 159 ? -3.979 -8.812 16.484 1 70.44 159 VAL A O 1
ATOM 1281 N N . ALA A 1 160 ? -5.672 -10.133 15.828 1 70.81 160 ALA A N 1
ATOM 1282 C CA . ALA A 1 160 ? -4.832 -10.844 14.867 1 70.81 160 ALA A CA 1
ATOM 1283 C C . ALA A 1 160 ? -4.348 -9.898 13.766 1 70.81 160 ALA A C 1
ATOM 1285 O O . ALA A 1 160 ? -3.189 -9.969 13.344 1 70.81 160 ALA A O 1
ATOM 1286 N N . TYR A 1 161 ? -5.195 -8.945 13.367 1 67.62 161 TYR A N 1
ATOM 1287 C CA . TYR A 1 161 ? -4.816 -7.977 12.344 1 67.62 161 TYR A CA 1
ATOM 1288 C C . TYR A 1 161 ? -3.771 -7.004 12.875 1 67.62 161 TYR A C 1
ATOM 1290 O O . TYR A 1 161 ? -2.822 -6.656 12.172 1 67.62 161 TYR A O 1
ATOM 1298 N N . SER A 1 162 ? -3.975 -6.609 14.078 1 64.06 162 SER A N 1
ATOM 1299 C CA . SER A 1 162 ? -3.027 -5.684 14.688 1 64.06 162 SER A CA 1
ATOM 1300 C C . SER A 1 162 ? -1.658 -6.332 14.867 1 64.06 162 SER A C 1
ATOM 1302 O O . SER A 1 162 ? -0.628 -5.684 14.672 1 64.06 162 SER A O 1
ATOM 1304 N N . TRP A 1 163 ? -1.732 -7.531 15.078 1 62.66 163 TRP A N 1
ATOM 1305 C CA . TRP A 1 163 ? -0.48 -8.258 15.258 1 62.66 163 TRP A CA 1
ATOM 1306 C C . TRP A 1 163 ? 0.209 -8.492 13.922 1 62.66 163 TRP A C 1
ATOM 1308 O O . TRP A 1 163 ? 1.438 -8.438 13.828 1 62.66 163 TRP A O 1
ATOM 1318 N N . ALA A 1 164 ? -0.642 -8.711 12.953 1 59.09 164 ALA A N 1
ATOM 1319 C CA . ALA A 1 164 ? -0.081 -8.953 11.625 1 59.09 164 ALA A CA 1
ATOM 1320 C C . ALA A 1 164 ? 0.497 -7.668 11.031 1 59.09 164 ALA A C 1
ATOM 1322 O O . ALA A 1 164 ? 1.522 -7.703 10.352 1 59.09 164 ALA A O 1
ATOM 1323 N N . SER A 1 165 ? -0.376 -6.602 11.117 1 55.34 165 SER A N 1
ATOM 1324 C CA . SER A 1 165 ? 0.083 -5.336 10.562 1 55.34 165 SER A CA 1
ATOM 1325 C C . SER A 1 165 ? 1.229 -4.754 11.383 1 55.34 165 SER A C 1
ATOM 1327 O O . SER A 1 165 ? 2.119 -4.098 10.844 1 55.34 165 SER A O 1
ATOM 1329 N N . GLY A 1 166 ? 0.843 -4.82 12.703 1 50.44 166 GLY A N 1
ATOM 1330 C CA . GLY A 1 166 ? 1.889 -4.301 13.57 1 50.44 166 GLY A CA 1
ATOM 1331 C C . GLY A 1 166 ? 3.086 -5.223 13.68 1 50.44 166 GLY A C 1
ATOM 1332 O O . GLY A 1 166 ? 2.986 -6.418 13.383 1 50.44 166 GLY A O 1
ATOM 1333 N N . SER A 1 167 ? 4.145 -4.785 13.328 1 47.5 167 SER A N 1
ATOM 1334 C CA . SER A 1 167 ? 5.484 -5.352 13.438 1 47.5 167 SER A CA 1
ATOM 1335 C C . SER A 1 167 ? 5.555 -6.383 14.562 1 47.5 167 SER A C 1
ATOM 1337 O O . SER A 1 167 ? 6.645 -6.793 14.961 1 47.5 167 SER A O 1
ATOM 1339 N N . PHE A 1 168 ? 4.484 -6.477 15.352 1 43.69 168 PHE A N 1
ATOM 1340 C CA . PHE A 1 168 ? 4.82 -7.32 16.484 1 43.69 168 PHE A CA 1
ATOM 1341 C C . PHE A 1 168 ? 5.488 -8.609 16.031 1 43.69 168 PHE A C 1
ATOM 1343 O O . PHE A 1 168 ? 6.539 -8.992 16.547 1 43.69 168 PHE A O 1
ATOM 1350 N N . LEU A 1 169 ? 4.703 -9.281 15.18 1 48.56 169 LEU A N 1
ATOM 1351 C CA . LEU A 1 169 ? 5.406 -10.492 14.773 1 48.56 169 LEU A CA 1
ATOM 1352 C C . LEU A 1 169 ? 6.551 -10.164 13.82 1 48.56 169 LEU A C 1
ATOM 1354 O O . LEU A 1 169 ? 7.59 -10.82 13.844 1 48.56 169 LEU A O 1
ATOM 1358 N N . HIS A 1 170 ? 6.387 -9.234 13 1 48.66 170 HIS A N 1
ATOM 1359 C CA . HIS A 1 170 ? 7.477 -8.719 12.172 1 48.66 170 HIS A CA 1
ATOM 1360 C C . HIS A 1 170 ? 8.492 -7.957 13.023 1 48.66 170 HIS A C 1
ATOM 1362 O O . HIS A 1 170 ? 9.703 -8.141 12.859 1 48.66 170 HIS A O 1
ATOM 1368 N N . GLY A 1 171 ? 8.047 -7.066 13.953 1 51.22 171 GLY A N 1
ATOM 1369 C CA . GLY A 1 171 ? 8.859 -6.102 14.68 1 51.22 171 GLY A CA 1
ATOM 1370 C C . GLY A 1 171 ? 9.562 -6.703 15.883 1 51.22 171 GLY A C 1
ATOM 1371 O O . GLY A 1 171 ? 10.648 -6.258 16.25 1 51.22 171 GLY A O 1
ATOM 1372 N N . TRP A 1 172 ? 8.859 -7.789 16.344 1 59.38 172 TRP A N 1
ATOM 1373 C CA . TRP A 1 172 ? 9.531 -8.234 17.547 1 59.38 172 TRP A CA 1
ATOM 1374 C C . TRP A 1 172 ? 10.469 -9.406 17.266 1 59.38 172 TRP A C 1
ATOM 1376 O O . TRP A 1 172 ? 11.555 -9.492 17.828 1 59.38 172 TRP A O 1
ATOM 1386 N N . SER A 1 173 ? 9.969 -10.141 16.219 1 70 173 SER A N 1
ATOM 1387 C CA . SER A 1 173 ? 10.789 -11.336 16.047 1 70 173 SER A CA 1
ATOM 1388 C C . SER A 1 173 ? 12 -11.055 15.172 1 70 173 SER A C 1
ATOM 1390 O O . SER A 1 173 ? 13.07 -11.633 15.375 1 70 173 SER A O 1
ATOM 1392 N N . SER A 1 174 ? 11.812 -10.117 14.297 1 76.5 174 SER A N 1
ATOM 1393 C CA . SER A 1 174 ? 12.891 -9.906 13.344 1 76.5 174 SER A CA 1
ATOM 1394 C C . SER A 1 174 ? 14.086 -9.227 14 1 76.5 174 SER A C 1
ATOM 1396 O O . SER A 1 174 ? 15.234 -9.617 13.773 1 76.5 174 SER A O 1
ATOM 1398 N N . PRO A 1 175 ? 13.766 -8.266 14.93 1 72.81 175 PRO A N 1
ATOM 1399 C CA . PRO A 1 175 ? 14.922 -7.676 15.617 1 72.81 175 PRO A CA 1
ATOM 1400 C C . PRO A 1 175 ? 15.625 -8.672 16.531 1 72.81 175 PRO A C 1
ATOM 1402 O O . PRO A 1 175 ? 16.844 -8.625 16.688 1 72.81 175 PRO A O 1
ATOM 1405 N N . LEU A 1 176 ? 14.805 -9.516 17.078 1 77.12 176 LEU A N 1
ATOM 1406 C CA . LEU A 1 176 ? 15.375 -10.531 17.953 1 77.12 176 LEU A CA 1
ATOM 1407 C C . LEU A 1 176 ? 16.25 -11.5 17.156 1 77.12 176 LEU A C 1
ATOM 1409 O O . LEU A 1 176 ? 17.344 -11.852 17.609 1 77.12 176 LEU A O 1
ATOM 1413 N N . VAL A 1 177 ? 15.773 -11.883 16.047 1 82.56 177 VAL A N 1
ATOM 1414 C CA . VAL A 1 177 ? 16.531 -12.812 15.234 1 82.56 177 VAL A CA 1
ATOM 1415 C C . VAL A 1 177 ? 17.828 -12.141 14.75 1 82.56 177 VAL A C 1
ATOM 1417 O O . VAL A 1 177 ? 18.891 -12.75 14.75 1 82.56 177 VAL A O 1
ATOM 1420 N N . THR A 1 178 ? 17.688 -10.898 14.391 1 79.75 178 THR A N 1
ATOM 1421 C CA . THR A 1 178 ? 18.875 -10.172 13.93 1 79.75 178 THR A CA 1
ATOM 1422 C C . THR A 1 178 ? 19.906 -10.055 15.055 1 79.75 178 THR A C 1
ATOM 1424 O O . THR A 1 178 ? 21.094 -10.25 14.836 1 79.75 178 THR A O 1
ATOM 1427 N N . ALA A 1 179 ? 19.438 -9.805 16.25 1 77.62 179 ALA A N 1
ATOM 1428 C CA . ALA A 1 179 ? 20.328 -9.703 17.406 1 77.62 179 ALA A CA 1
ATOM 1429 C C . ALA A 1 179 ? 20.953 -11.062 17.75 1 77.62 179 ALA A C 1
ATOM 1431 O O . ALA A 1 179 ? 22.141 -11.148 18.047 1 77.62 179 ALA A O 1
ATOM 1432 N N . TYR A 1 180 ? 20.109 -12.016 17.656 1 80.56 180 TYR A N 1
ATOM 1433 C CA . TYR A 1 180 ? 20.578 -13.367 17.969 1 80.56 180 TYR A CA 1
ATOM 1434 C C . TYR A 1 180 ? 21.641 -13.812 16.969 1 80.56 180 TYR A C 1
ATOM 1436 O O . TYR A 1 180 ? 22.625 -14.453 17.344 1 80.56 180 TYR A O 1
ATOM 1444 N N . MET A 1 181 ? 21.422 -13.477 15.766 1 85.69 181 MET A N 1
ATOM 1445 C CA . MET A 1 181 ? 22.344 -13.906 14.711 1 85.69 181 MET A CA 1
ATOM 1446 C C . MET A 1 181 ? 23.672 -13.18 14.828 1 85.69 181 MET A C 1
ATOM 1448 O O . MET A 1 181 ? 24.672 -13.602 14.227 1 85.69 181 MET A O 1
ATOM 1452 N N . GLY A 1 182 ? 23.672 -12.133 15.562 1 78.12 182 GLY A N 1
ATOM 1453 C CA . GLY A 1 182 ? 24.906 -11.422 15.812 1 78.12 182 GLY A CA 1
ATOM 1454 C C . GLY A 1 182 ? 25.703 -11.992 16.969 1 78.12 182 GLY A C 1
ATOM 1455 O O . GLY A 1 182 ? 26.875 -11.656 17.156 1 78.12 182 GLY A O 1
ATOM 1456 N N . THR A 1 183 ? 25.078 -12.898 17.688 1 76.56 183 THR A N 1
ATOM 1457 C CA . THR A 1 183 ? 25.75 -13.531 18.812 1 76.56 183 THR A CA 1
ATOM 1458 C C . THR A 1 183 ? 26.609 -14.695 18.344 1 76.56 183 THR A C 1
ATOM 1460 O O . THR A 1 183 ? 26.547 -15.094 17.188 1 76.56 183 THR A O 1
ATOM 1463 N N . ASP A 1 184 ? 27.438 -15.156 19.172 1 73.69 184 ASP A N 1
ATOM 1464 C CA . ASP A 1 184 ? 28.312 -16.266 18.844 1 73.69 184 ASP A CA 1
ATOM 1465 C C . ASP A 1 184 ? 27.516 -17.516 18.453 1 73.69 184 ASP A C 1
ATOM 1467 O O . ASP A 1 184 ? 27.938 -18.281 17.578 1 73.69 184 ASP A O 1
ATOM 1471 N N . ALA A 1 185 ? 26.375 -17.594 19.078 1 74.44 185 ALA A N 1
ATOM 1472 C CA . ALA A 1 185 ? 25.531 -18.734 18.781 1 74.44 185 ALA A CA 1
ATOM 1473 C C . ALA A 1 185 ? 24.938 -18.625 17.375 1 74.44 185 ALA A C 1
ATOM 1475 O O . ALA A 1 185 ? 24.828 -19.625 16.656 1 74.44 185 ALA A O 1
ATOM 1476 N N . GLY A 1 186 ? 24.656 -17.469 17.031 1 76.94 186 GLY A N 1
ATOM 1477 C CA . GLY A 1 186 ? 24.062 -17.25 15.719 1 76.94 186 GLY A CA 1
ATOM 1478 C C . GLY A 1 186 ? 25.062 -17.312 14.586 1 76.94 186 GLY A C 1
ATOM 1479 O O . GLY A 1 186 ? 24.734 -17.688 13.469 1 76.94 186 GLY A O 1
ATOM 1480 N N . ILE A 1 187 ? 26.312 -16.922 14.773 1 74.81 187 ILE A N 1
ATOM 1481 C CA . ILE A 1 187 ? 27.344 -16.844 13.75 1 74.81 187 ILE A CA 1
ATOM 1482 C C . ILE A 1 187 ? 27.781 -18.25 13.359 1 74.81 187 ILE A C 1
ATOM 1484 O O . ILE A 1 187 ? 28.125 -18.5 12.195 1 74.81 187 ILE A O 1
ATOM 1488 N N . SER A 1 188 ? 27.469 -19.234 14.125 1 75.06 188 SER A N 1
ATOM 1489 C CA . SER A 1 188 ? 27.781 -20.641 13.867 1 75.06 188 SER A CA 1
ATOM 1490 C C . SER A 1 188 ? 29.078 -20.781 13.086 1 75.06 188 SER A C 1
ATOM 1492 O O . SER A 1 188 ? 29.109 -21.453 12.047 1 75.06 188 SER A O 1
ATOM 1494 N N . LYS A 1 189 ? 30.25 -20.234 13.398 1 72.5 189 LYS A N 1
ATOM 1495 C CA . LYS A 1 189 ? 31.516 -20.219 12.664 1 72.5 189 LYS A CA 1
ATOM 1496 C C . LYS A 1 189 ? 31.984 -21.625 12.344 1 72.5 189 LYS A C 1
ATOM 1498 O O . LYS A 1 189 ? 32.5 -21.875 11.258 1 72.5 189 LYS A O 1
ATOM 1503 N N . GLU A 1 190 ? 31.719 -22.578 13.266 1 72.75 190 GLU A N 1
ATOM 1504 C CA . GLU A 1 190 ? 32.219 -23.938 13.102 1 72.75 190 GLU A CA 1
ATOM 1505 C C . GLU A 1 190 ? 31.094 -24.922 12.797 1 72.75 190 GLU A C 1
ATOM 1507 O O . GLU A 1 190 ? 31.234 -26.125 13.039 1 72.75 190 GLU A O 1
ATOM 1512 N N . GLY A 1 191 ? 30.094 -24.359 12.211 1 81 191 GLY A N 1
ATOM 1513 C CA . GLY A 1 191 ? 28.969 -25.234 11.977 1 81 191 GLY A CA 1
ATOM 1514 C C . GLY A 1 191 ? 29.125 -26.125 10.758 1 81 191 GLY A C 1
ATOM 1515 O O . GLY A 1 191 ? 29.75 -25.719 9.773 1 81 191 GLY A O 1
ATOM 1516 N N . ASP A 1 192 ? 28.734 -27.375 10.906 1 81.12 192 ASP A N 1
ATOM 1517 C CA . ASP A 1 192 ? 28.703 -28.312 9.789 1 81.12 192 ASP A CA 1
ATOM 1518 C C . ASP A 1 192 ? 27.359 -28.281 9.078 1 81.12 192 ASP A C 1
ATOM 1520 O O . ASP A 1 192 ? 26.344 -28.703 9.641 1 81.12 192 ASP A O 1
ATOM 1524 N N . PRO A 1 193 ? 27.359 -27.828 7.926 1 82.25 193 PRO A N 1
ATOM 1525 C CA . PRO A 1 193 ? 26.078 -27.672 7.23 1 82.25 193 PRO A CA 1
ATOM 1526 C C . PRO A 1 193 ? 25.422 -29 6.887 1 82.25 193 PRO A C 1
ATOM 1528 O O . PRO A 1 193 ? 24.219 -29.062 6.645 1 82.25 193 PRO A O 1
ATOM 1531 N N . THR A 1 194 ? 26.141 -30.078 6.828 1 78.06 194 THR A N 1
ATOM 1532 C CA . THR A 1 194 ? 25.594 -31.391 6.473 1 78.06 194 THR A CA 1
ATOM 1533 C C . THR A 1 194 ? 24.828 -31.984 7.648 1 78.06 194 THR A C 1
ATOM 1535 O O . THR A 1 194 ? 23.719 -32.5 7.48 1 78.06 194 THR A O 1
ATOM 1538 N N . THR A 1 195 ? 25.406 -31.797 8.828 1 79.38 195 THR A N 1
ATOM 1539 C CA . THR A 1 195 ? 24.797 -32.406 10.016 1 79.38 195 THR A CA 1
ATOM 1540 C C . THR A 1 195 ? 24.062 -31.328 10.828 1 79.38 195 THR A C 1
ATOM 1542 O O . THR A 1 195 ? 23.328 -31.656 11.773 1 79.38 195 THR A O 1
ATOM 1545 N N . MET A 1 196 ? 24.188 -30.172 10.43 1 83.88 196 MET A N 1
ATOM 1546 C CA . MET A 1 196 ? 23.594 -29 11.086 1 83.88 196 MET A CA 1
ATOM 1547 C C . MET A 1 196 ? 24.125 -28.859 12.508 1 83.88 196 MET A C 1
ATOM 1549 O O . MET A 1 196 ? 23.516 -28.188 13.344 1 83.88 196 MET A O 1
ATOM 1553 N N . LEU A 1 197 ? 25.266 -29.547 12.688 1 82.25 197 LEU A N 1
ATOM 1554 C CA . LEU A 1 197 ? 25.859 -29.406 14.008 1 82.25 197 LEU A CA 1
ATOM 1555 C C . LEU A 1 197 ? 26.359 -27.984 14.234 1 82.25 197 LEU A C 1
ATOM 1557 O O . LEU A 1 197 ? 27.016 -27.406 13.359 1 82.25 197 LEU A O 1
ATOM 1561 N N . LYS A 1 198 ? 25.906 -27.281 15.219 1 83.06 198 LYS A N 1
ATOM 1562 C CA . LYS A 1 198 ? 26.328 -25.969 15.688 1 83.06 198 LYS A CA 1
ATOM 1563 C C . LYS A 1 198 ? 25.609 -24.859 14.93 1 83.06 198 LYS A C 1
ATOM 1565 O O . LYS A 1 198 ? 25.969 -23.688 15.047 1 83.06 198 LYS A O 1
ATOM 1570 N N . TYR A 1 199 ? 24.75 -25.281 14.07 1 87.44 199 TYR A N 1
ATOM 1571 C CA . TYR A 1 199 ? 23.891 -24.266 13.492 1 87.44 199 TYR A CA 1
ATOM 1572 C C . TYR A 1 199 ? 22.734 -23.922 14.43 1 87.44 199 TYR A C 1
ATOM 1574 O O . TYR A 1 199 ? 21.656 -24.516 14.344 1 87.44 199 TYR A O 1
ATOM 1582 N N . LYS A 1 200 ? 22.953 -22.938 15.164 1 85.19 200 LYS A N 1
ATOM 1583 C CA . LYS A 1 200 ? 22.016 -22.609 16.234 1 85.19 200 LYS A CA 1
ATOM 1584 C C . LYS A 1 200 ? 21.031 -21.516 15.773 1 85.19 200 LYS A C 1
ATOM 1586 O O . LYS A 1 200 ? 20.812 -20.547 16.484 1 85.19 200 LYS A O 1
ATOM 1591 N N . TYR A 1 201 ? 20.516 -21.781 14.68 1 87.44 201 TYR A N 1
ATOM 1592 C CA . TYR A 1 201 ? 19.484 -20.859 14.219 1 87.44 201 TYR A CA 1
ATOM 1593 C C . TYR A 1 201 ? 18.203 -21.031 15.031 1 87.44 201 TYR A C 1
ATOM 1595 O O . TYR A 1 201 ? 17.828 -22.141 15.383 1 87.44 201 TYR A O 1
ATOM 1603 N N . LEU A 1 202 ? 17.609 -19.953 15.297 1 81.12 202 LEU A N 1
ATOM 1604 C CA . LEU A 1 202 ? 16.469 -19.938 16.188 1 81.12 202 LEU A CA 1
ATOM 1605 C C . LEU A 1 202 ? 15.227 -20.5 15.492 1 81.12 202 LEU A C 1
ATOM 1607 O O . LEU A 1 202 ? 14.867 -20.031 14.406 1 81.12 202 LEU A O 1
ATOM 1611 N N . VAL A 1 203 ? 14.695 -21.469 16.047 1 76.25 203 VAL A N 1
ATOM 1612 C CA . VAL A 1 203 ? 13.422 -21.969 15.562 1 76.25 203 VAL A CA 1
ATOM 1613 C C . VAL A 1 203 ? 12.289 -21.469 16.453 1 76.25 203 VAL A C 1
ATOM 1615 O O . VAL A 1 203 ? 11.266 -20.984 15.961 1 76.25 203 VAL A O 1
ATOM 1618 N N . CYS A 1 204 ? 12.492 -21.562 17.703 1 68 204 CYS A N 1
ATOM 1619 C CA . CYS A 1 204 ? 11.461 -21.109 18.625 1 68 204 CYS A CA 1
ATOM 1620 C C . CYS A 1 204 ? 12.078 -20.688 19.969 1 68 204 CYS A C 1
ATOM 1622 O O . CYS A 1 204 ? 13.258 -20.922 20.203 1 68 204 CYS A O 1
ATOM 1624 N N . GLY A 1 205 ? 11.328 -20.016 20.781 1 62.5 205 GLY A N 1
ATOM 1625 C CA . GLY A 1 205 ? 11.711 -19.656 22.141 1 62.5 205 GLY A CA 1
ATOM 1626 C C . GLY A 1 205 ? 11.922 -18.172 22.328 1 62.5 205 GLY A C 1
ATOM 1627 O O . GLY A 1 205 ? 12.242 -17.719 23.438 1 62.5 205 GLY A O 1
ATOM 1628 N N . ASP A 1 206 ? 11.742 -17.469 21.219 1 62.59 206 ASP A N 1
ATOM 1629 C CA . ASP A 1 206 ? 12.031 -16.031 21.266 1 62.59 206 ASP A CA 1
ATOM 1630 C C . ASP A 1 206 ? 10.898 -15.266 21.938 1 62.59 206 ASP A C 1
ATOM 1632 O O . ASP A 1 206 ? 11.031 -14.07 22.219 1 62.59 206 ASP A O 1
ATOM 1636 N N . GLN A 1 207 ? 9.836 -15.914 22.172 1 57.72 207 GLN A N 1
ATOM 1637 C CA . GLN A 1 207 ? 8.625 -15.188 22.547 1 57.72 207 GLN A CA 1
ATOM 1638 C C . GLN A 1 207 ? 8.812 -14.438 23.859 1 57.72 207 GLN A C 1
ATOM 1640 O O . GLN A 1 207 ? 8.188 -13.391 24.078 1 57.72 207 GLN A O 1
ATOM 1645 N N . LYS A 1 208 ? 9.672 -15 24.75 1 57.16 208 LYS A N 1
ATOM 1646 C CA . LYS A 1 208 ? 9.727 -14.367 26.062 1 57.16 208 LYS A CA 1
ATOM 1647 C C . LYS A 1 208 ? 10.992 -13.531 26.219 1 57.16 208 LYS A C 1
ATOM 1649 O O . LYS A 1 208 ? 11.234 -12.969 27.281 1 57.16 208 LYS A O 1
ATOM 1654 N N . GLN A 1 209 ? 11.664 -13.469 25 1 60.97 209 GLN A N 1
ATOM 1655 C CA . GLN A 1 209 ? 12.938 -12.797 25.219 1 60.97 209 GLN A CA 1
ATOM 1656 C C . GLN A 1 209 ? 12.867 -11.336 24.797 1 60.97 209 GLN A C 1
ATOM 1658 O O . GLN A 1 209 ? 12.125 -10.984 23.875 1 60.97 209 GLN A O 1
ATOM 1663 N N . LYS A 1 210 ? 13.273 -10.578 25.719 1 59.78 210 LYS A N 1
ATOM 1664 C CA . LYS A 1 210 ? 13.328 -9.148 25.406 1 59.78 210 LYS A CA 1
ATOM 1665 C C . LYS A 1 210 ? 14.672 -8.766 24.812 1 59.78 210 LYS A C 1
ATOM 1667 O O . LYS A 1 210 ? 15.711 -9.289 25.219 1 59.78 210 LYS A O 1
ATOM 1672 N N . VAL A 1 211 ? 14.633 -8.188 23.609 1 63.66 211 VAL A N 1
ATOM 1673 C CA . VAL A 1 211 ? 15.828 -7.672 22.953 1 63.66 211 VAL A CA 1
ATOM 1674 C C . VAL A 1 211 ? 16.141 -6.27 23.469 1 63.66 211 VAL A C 1
ATOM 1676 O O . VAL A 1 211 ? 15.234 -5.457 23.656 1 63.66 211 VAL A O 1
ATOM 1679 N N . GLN A 1 212 ? 17.234 -6.234 24.203 1 59.72 212 GLN A N 1
ATOM 1680 C CA . GLN A 1 212 ? 17.656 -4.906 24.641 1 59.72 212 GLN A CA 1
ATOM 1681 C C . GLN A 1 212 ? 18.781 -4.371 23.75 1 59.72 212 GLN A C 1
ATOM 1683 O O . GLN A 1 212 ? 19.609 -5.137 23.25 1 59.72 212 GLN A O 1
ATOM 1688 N N . LEU A 1 213 ? 18.547 -3.27 23.188 1 60.16 213 LEU A N 1
ATOM 1689 C CA . LEU A 1 213 ? 19.641 -2.582 22.5 1 60.16 213 LEU A CA 1
ATOM 1690 C C . LEU A 1 213 ? 20.703 -2.119 23.484 1 60.16 213 LEU A C 1
ATOM 1692 O O . LEU A 1 213 ? 20.391 -1.505 24.5 1 60.16 213 LEU A O 1
ATOM 1696 N N . GLN A 1 214 ? 21.75 -2.881 23.578 1 56.06 214 GLN A N 1
ATOM 1697 C CA . GLN A 1 214 ? 22.781 -2.514 24.547 1 56.06 214 GLN A CA 1
ATOM 1698 C C . GLN A 1 214 ? 23.766 -1.513 23.938 1 56.06 214 GLN A C 1
ATOM 1700 O O . GLN A 1 214 ? 24.188 -1.669 22.797 1 56.06 214 GLN A O 1
ATOM 1705 N N . ALA A 1 215 ? 23.922 -0.431 24.609 1 52.66 215 ALA A N 1
ATOM 1706 C CA . ALA A 1 215 ? 24.969 0.535 24.312 1 52.66 215 ALA A CA 1
ATOM 1707 C C . ALA A 1 215 ? 26.344 -0.122 24.375 1 52.66 215 ALA A C 1
ATOM 1709 O O . ALA A 1 215 ? 26.516 -1.171 25 1 52.66 215 ALA A O 1
ATOM 1710 N N . PRO A 1 216 ? 27.391 0.283 23.641 1 48.97 216 PRO A N 1
ATOM 1711 C CA . PRO A 1 216 ? 27.5 1.474 22.797 1 48.97 216 PRO A CA 1
ATOM 1712 C C . PRO A 1 216 ? 27.047 1.216 21.359 1 48.97 216 PRO A C 1
ATOM 1714 O O . PRO A 1 216 ? 26.75 2.16 20.609 1 48.97 216 PRO A O 1
ATOM 1717 N N . GLY A 1 217 ? 27.172 -0.037 20.844 1 54.91 217 GLY A N 1
ATOM 1718 C CA . GLY A 1 217 ? 26.938 -0.216 19.422 1 54.91 217 GLY A CA 1
ATOM 1719 C C . GLY A 1 217 ? 25.469 -0.274 19.047 1 54.91 217 GLY A C 1
ATOM 1720 O O . GLY A 1 217 ? 25.109 -0.128 17.875 1 54.91 217 GLY A O 1
ATOM 1721 N N . TYR A 1 218 ? 24.672 0.042 20.109 1 53.62 218 TYR A N 1
ATOM 1722 C CA . TYR A 1 218 ? 23.219 -0.039 19.953 1 53.62 218 TYR A CA 1
ATOM 1723 C C . TYR A 1 218 ? 22.828 -1.146 18.984 1 53.62 218 TYR A C 1
ATOM 1725 O O . TYR A 1 218 ? 22.016 -0.934 18.078 1 53.62 218 TYR A O 1
ATOM 1733 N N . GLU A 1 219 ? 23.672 -2.125 19.094 1 62.28 219 GLU A N 1
ATOM 1734 C CA . GLU A 1 219 ? 23.359 -3.35 18.359 1 62.28 219 GLU A CA 1
ATOM 1735 C C . GLU A 1 219 ? 22.344 -4.195 19.125 1 62.28 219 GLU A C 1
ATOM 1737 O O . GLU A 1 219 ? 22.219 -4.082 20.344 1 62.28 219 GLU A O 1
ATOM 1742 N N . PHE A 1 220 ? 21.469 -4.781 18.406 1 62.84 220 PHE A N 1
ATOM 1743 C CA . PHE A 1 220 ? 20.5 -5.668 19.031 1 62.84 220 PHE A CA 1
ATOM 1744 C C . PHE A 1 220 ? 21.203 -6.77 19.828 1 62.84 220 PHE A C 1
ATOM 1746 O O . PHE A 1 220 ? 22.047 -7.477 19.281 1 62.84 220 PHE A O 1
ATOM 1753 N N . TYR A 1 221 ? 21.156 -6.609 21.203 1 62.06 221 TYR A N 1
ATOM 1754 C CA . TYR A 1 221 ? 21.781 -7.605 22.062 1 62.06 221 TYR A CA 1
ATOM 1755 C C . TYR A 1 221 ? 20.734 -8.469 22.75 1 62.06 221 TYR A C 1
ATOM 1757 O O . TYR A 1 221 ? 19.703 -7.965 23.203 1 62.06 221 TYR A O 1
ATOM 1765 N N . LEU A 1 222 ? 20.734 -9.695 22.484 1 63.5 222 LEU A N 1
ATOM 1766 C CA . LEU A 1 222 ? 19.859 -10.648 23.141 1 63.5 222 LEU A CA 1
ATOM 1767 C C . LEU A 1 222 ? 20.453 -11.141 24.453 1 63.5 222 LEU A C 1
ATOM 1769 O O . LEU A 1 222 ? 21.578 -11.664 24.469 1 63.5 222 LEU A O 1
ATOM 1773 N N . LYS A 1 223 ? 19.875 -10.648 25.625 1 58.31 223 LYS A N 1
ATOM 1774 C CA . LYS A 1 223 ? 20.297 -11.227 26.906 1 58.31 223 LYS A CA 1
ATOM 1775 C C . LYS A 1 223 ? 19.703 -12.617 27.094 1 58.31 223 LYS A C 1
ATOM 1777 O O . LYS A 1 223 ? 18.484 -12.773 27.203 1 58.31 223 LYS A O 1
ATOM 1782 N N . VAL A 1 224 ? 20.344 -13.602 26.656 1 56.44 224 VAL A N 1
ATOM 1783 C CA . VAL A 1 224 ? 19.844 -14.961 26.781 1 56.44 224 VAL A CA 1
ATOM 1784 C C . VAL A 1 224 ? 19.922 -15.422 28.234 1 56.44 224 VAL A C 1
ATOM 1786 O O . VAL A 1 224 ? 21.016 -15.531 28.797 1 56.44 224 VAL A O 1
ATOM 1789 N N . LYS A 1 225 ? 19 -15.148 29.156 1 54.62 225 LYS A N 1
ATOM 1790 C CA . LYS A 1 225 ? 19.062 -15.609 30.531 1 54.62 225 LYS A CA 1
ATOM 1791 C C . LYS A 1 225 ? 19.312 -17.109 30.609 1 54.62 225 LYS A C 1
ATOM 1793 O O . LYS A 1 225 ? 20.078 -17.578 31.438 1 54.62 225 LYS A O 1
ATOM 1798 N N . SER A 1 226 ? 18.469 -17.984 30.047 1 52.72 226 SER A N 1
ATOM 1799 C CA . SER A 1 226 ? 18.656 -19.438 30.109 1 52.72 226 SER A CA 1
ATOM 1800 C C . SER A 1 226 ? 18.734 -20.047 28.719 1 52.72 226 SER A C 1
ATOM 1802 O O . SER A 1 226 ? 17.828 -19.875 27.906 1 52.72 226 SER A O 1
ATOM 1804 N N . GLU A 1 227 ? 19.984 -20.422 28.281 1 53.59 227 GLU A N 1
ATOM 1805 C CA . GLU A 1 227 ? 20.266 -21.078 27.016 1 53.59 227 GLU A CA 1
ATOM 1806 C C . GLU A 1 227 ? 19.234 -22.172 26.719 1 53.59 227 GLU A C 1
ATOM 1808 O O . GLU A 1 227 ? 18.953 -22.453 25.547 1 53.59 227 GLU A O 1
ATOM 1813 N N . GLY A 1 228 ? 18.719 -22.781 27.75 1 57.41 228 GLY A N 1
ATOM 1814 C CA . GLY A 1 228 ? 17.906 -23.953 27.562 1 57.41 228 GLY A CA 1
ATOM 1815 C C . GLY A 1 228 ? 16.531 -23.656 26.969 1 57.41 228 GLY A C 1
ATOM 1816 O O . GLY A 1 228 ? 15.82 -24.562 26.531 1 57.41 228 GLY A O 1
ATOM 1817 N N . VAL A 1 229 ? 16.375 -22.328 26.766 1 63.78 229 VAL A N 1
ATOM 1818 C CA . VAL A 1 229 ? 14.984 -22.031 26.438 1 63.78 229 VAL A CA 1
ATOM 1819 C C . VAL A 1 229 ? 14.828 -21.891 24.922 1 63.78 229 VAL A C 1
ATOM 1821 O O . VAL A 1 229 ? 13.742 -22.125 24.391 1 63.78 229 VAL A O 1
ATOM 1824 N N . PHE A 1 230 ? 16.031 -21.859 24.25 1 72.94 230 PHE A N 1
ATOM 1825 C CA . PHE A 1 230 ? 15.906 -21.688 22.812 1 72.94 230 PHE A CA 1
ATOM 1826 C C . PHE A 1 230 ? 15.992 -23.031 22.094 1 72.94 230 PHE A C 1
ATOM 1828 O O . PHE A 1 230 ? 16.844 -23.859 22.438 1 72.94 230 PHE A O 1
ATOM 1835 N N . ILE A 1 231 ? 15.008 -23.219 21.391 1 77.69 231 ILE A N 1
ATOM 1836 C CA . ILE A 1 231 ? 15.078 -24.391 20.516 1 77.69 231 ILE A CA 1
ATOM 1837 C C . ILE A 1 231 ? 15.727 -24.016 19.188 1 77.69 231 ILE A C 1
ATOM 1839 O O . ILE A 1 231 ? 15.211 -23.156 18.469 1 77.69 231 ILE A O 1
ATOM 1843 N N . THR A 1 232 ? 16.906 -24.562 19.031 1 85.12 232 THR A N 1
ATOM 1844 C CA . THR A 1 232 ? 17.688 -24.219 17.844 1 85.12 232 THR A CA 1
ATOM 1845 C C . THR A 1 232 ? 17.641 -25.344 16.828 1 85.12 232 THR A C 1
ATOM 1847 O O . THR A 1 232 ? 17.141 -26.438 17.125 1 85.12 232 THR A O 1
ATOM 1850 N N . LEU A 1 233 ? 18.062 -25.016 15.695 1 86.56 233 LEU A N 1
ATOM 1851 C CA . LEU A 1 233 ? 18.031 -25.953 14.578 1 86.56 233 LEU A CA 1
ATOM 1852 C C . LEU A 1 233 ? 18.875 -27.203 14.875 1 86.56 233 LEU A C 1
ATOM 1854 O O . LEU A 1 233 ? 18.484 -28.312 14.523 1 86.56 233 LEU A O 1
ATOM 1858 N N . ASP A 1 234 ? 20.047 -27.031 15.516 1 83.88 234 ASP A N 1
ATOM 1859 C CA . ASP A 1 234 ? 20.906 -28.156 15.828 1 83.88 234 ASP A CA 1
ATOM 1860 C C . ASP A 1 234 ? 20.219 -29.141 16.766 1 83.88 234 ASP A C 1
ATOM 1862 O O . ASP A 1 234 ? 20.312 -30.359 16.578 1 83.88 234 ASP A O 1
ATOM 1866 N N . LYS A 1 235 ? 19.406 -28.641 17.672 1 79.62 235 LYS A N 1
ATOM 1867 C CA . LYS A 1 235 ? 18.703 -29.484 18.625 1 79.62 235 LYS A CA 1
ATOM 1868 C C . LYS A 1 235 ? 17.594 -30.266 17.938 1 79.62 235 LYS A C 1
ATOM 1870 O O . LYS A 1 235 ? 17.359 -31.438 18.25 1 79.62 235 LYS A O 1
ATOM 1875 N N . THR A 1 236 ? 16.922 -29.594 17.078 1 78.94 236 THR A N 1
ATOM 1876 C CA . THR A 1 236 ? 15.812 -30.25 16.406 1 78.94 236 THR A CA 1
ATOM 1877 C C . THR A 1 236 ? 16.312 -31.297 15.414 1 78.94 236 THR A C 1
ATOM 1879 O O . THR A 1 236 ? 15.625 -32.281 15.125 1 78.94 236 THR A O 1
ATOM 1882 N N . TRP A 1 237 ? 17.453 -30.969 14.938 1 76.31 237 TRP A N 1
ATOM 1883 C CA . TRP A 1 237 ? 18.031 -31.875 13.938 1 76.31 237 TRP A CA 1
ATOM 1884 C C . TRP A 1 237 ? 18.5 -33.188 14.586 1 76.31 237 TRP A C 1
ATOM 1886 O O . TRP A 1 237 ? 18.547 -34.219 13.938 1 76.31 237 TRP A O 1
ATOM 1896 N N . GLN A 1 238 ? 18.922 -33.031 15.938 1 71.19 238 GLN A N 1
ATOM 1897 C CA . GLN A 1 238 ? 19.438 -34.188 16.641 1 71.19 238 GLN A CA 1
ATOM 1898 C C . GLN A 1 238 ? 18.297 -35.031 17.219 1 71.19 238 GLN A C 1
ATOM 1900 O O . GLN A 1 238 ? 18.547 -36.031 17.922 1 71.19 238 GLN A O 1
ATOM 1905 N N . LEU A 1 239 ? 17.094 -34.688 16.984 1 63.81 239 LEU A N 1
ATOM 1906 C CA . LEU A 1 239 ? 15.977 -35.469 17.5 1 63.81 239 LEU A CA 1
ATOM 1907 C C . LEU A 1 239 ? 16.172 -36.969 17.219 1 63.81 239 LEU A C 1
ATOM 1909 O O . LEU A 1 239 ? 16.562 -37.344 16.125 1 63.81 239 LEU A O 1
ATOM 1913 N N . PRO A 1 240 ? 16.406 -37.75 18.375 1 49.5 240 PRO A N 1
ATOM 1914 C CA . PRO A 1 240 ? 16.609 -39.188 18.234 1 49.5 240 PRO A CA 1
ATOM 1915 C C . PRO A 1 240 ? 15.656 -39.844 17.25 1 49.5 240 PRO A C 1
ATOM 1917 O O . PRO A 1 240 ? 14.445 -39.625 17.328 1 49.5 240 PRO A O 1
ATOM 1920 N N . SER A 1 241 ? 15.922 -39.781 16 1 46.81 241 SER A N 1
ATOM 1921 C CA . SER A 1 241 ? 15.203 -40.781 15.219 1 46.81 241 SER A CA 1
ATOM 1922 C C . SER A 1 241 ? 15.039 -42.094 16 1 46.81 241 SER A C 1
ATOM 1924 O O . SER A 1 241 ? 16.016 -42.625 16.531 1 46.81 241 SER A O 1
ATOM 1926 N N . ASN A 1 242 ? 14.312 -42.469 16.797 1 40.56 242 ASN A N 1
ATOM 1927 C CA . ASN A 1 242 ? 14.234 -43.906 17.094 1 40.56 242 ASN A CA 1
ATOM 1928 C C . ASN A 1 242 ? 14.922 -44.719 16 1 40.56 242 ASN A C 1
ATOM 1930 O O . ASN A 1 242 ? 14.594 -44.594 14.82 1 40.56 242 ASN A O 1
ATOM 1934 N N . GLN A 1 243 ? 16.203 -45.281 16.219 1 37.53 243 GLN A N 1
ATOM 1935 C CA . GLN A 1 243 ? 17.219 -46.156 15.641 1 37.53 243 GLN A CA 1
ATOM 1936 C C . GLN A 1 243 ? 16.594 -47.188 14.734 1 37.53 243 GLN A C 1
ATOM 1938 O O . GLN A 1 243 ? 17.312 -47.906 14.031 1 37.53 243 GLN A O 1
ATOM 1943 N N . HIS A 1 244 ? 15.57 -48 15.141 1 34.66 244 HIS A N 1
ATOM 1944 C CA . HIS A 1 244 ? 15.375 -49.219 14.367 1 34.66 244 HIS A CA 1
ATOM 1945 C C . HIS A 1 244 ? 15.133 -48.906 12.898 1 34.66 244 HIS A C 1
ATOM 1947 O O . HIS A 1 244 ? 14.734 -49.781 12.133 1 34.66 244 HIS A O 1
ATOM 1953 N N . ALA A 1 245 ? 14.727 -47.812 12.531 1 36.47 245 ALA A N 1
ATOM 1954 C CA . ALA A 1 245 ? 14.609 -47.812 11.078 1 36.47 245 ALA A CA 1
ATOM 1955 C C . ALA A 1 245 ? 15.984 -47.812 10.414 1 36.47 245 ALA A C 1
ATOM 1957 O O . ALA A 1 245 ? 16.828 -46.969 10.719 1 36.47 245 ALA A O 1
ATOM 1958 N N . ASP A 1 246 ? 16.547 -48.906 9.891 1 32.88 246 ASP A N 1
ATOM 1959 C CA . ASP A 1 246 ? 17.625 -49.344 9.008 1 32.88 246 ASP A CA 1
ATOM 1960 C C . ASP A 1 246 ? 18.031 -48.25 8.047 1 32.88 246 ASP A C 1
ATOM 1962 O O . ASP A 1 246 ? 17.188 -47.562 7.465 1 32.88 246 ASP A O 1
ATOM 1966 N N . ASP A 1 247 ? 19.297 -47.719 8.016 1 35.16 247 ASP A N 1
ATOM 1967 C CA . ASP A 1 247 ? 20.078 -46.938 7.059 1 35.16 247 ASP A CA 1
ATOM 1968 C C . ASP A 1 247 ? 19.609 -47.188 5.629 1 35.16 247 ASP A C 1
ATOM 1970 O O . ASP A 1 247 ? 20.031 -46.5 4.695 1 35.16 247 ASP A O 1
ATOM 1974 N N . ASP A 1 248 ? 19.438 -48.5 5.285 1 32.62 248 ASP A N 1
ATOM 1975 C CA . ASP A 1 248 ? 19.359 -48.938 3.889 1 32.62 248 ASP A CA 1
ATOM 1976 C C . ASP A 1 248 ? 18.172 -48.25 3.191 1 32.62 248 ASP A C 1
ATOM 1978 O O . ASP A 1 248 ? 18.047 -48.312 1.968 1 32.62 248 ASP A O 1
ATOM 1982 N N . ALA A 1 249 ? 16.953 -48.656 3.76 1 32.91 249 ALA A N 1
ATOM 1983 C CA . ALA A 1 249 ? 15.836 -48.344 2.875 1 32.91 249 ALA A CA 1
ATOM 1984 C C . ALA A 1 249 ? 15.648 -46.812 2.754 1 32.91 249 ALA A C 1
ATOM 1986 O O . ALA A 1 249 ? 15.938 -46.094 3.691 1 32.91 249 ALA A O 1
ATOM 1987 N N . GLY A 1 250 ? 15.492 -46.125 1.676 1 34.97 250 GLY A N 1
ATOM 1988 C CA . GLY A 1 250 ? 15.125 -44.906 1.016 1 34.97 250 GLY A CA 1
ATOM 1989 C C . GLY A 1 250 ? 14.266 -44 1.879 1 34.97 250 GLY A C 1
ATOM 1990 O O . GLY A 1 250 ? 13.484 -43.188 1.363 1 34.97 250 GLY A O 1
ATOM 1991 N N . ASP A 1 251 ? 13.953 -44.094 3.086 1 37.28 251 ASP A N 1
ATOM 1992 C CA . ASP A 1 251 ? 12.82 -43.562 3.82 1 37.28 251 ASP A CA 1
ATOM 1993 C C . ASP A 1 251 ? 12.898 -42.031 3.887 1 37.28 251 ASP A C 1
ATOM 1995 O O . ASP A 1 251 ? 13.82 -41.469 4.492 1 37.28 251 ASP A O 1
ATOM 1999 N N . VAL A 1 252 ? 12.344 -41.281 3.117 1 44.81 252 VAL A N 1
ATOM 2000 C CA . VAL A 1 252 ? 11.93 -39.938 2.652 1 44.81 252 VAL A CA 1
ATOM 2001 C C . VAL A 1 252 ? 11.398 -39.125 3.826 1 44.81 252 VAL A C 1
ATOM 2003 O O . VAL A 1 252 ? 11.484 -37.906 3.824 1 44.81 252 VAL A O 1
ATOM 2006 N N . GLN A 1 253 ? 10.859 -39.844 5.07 1 48.19 253 GLN A N 1
ATOM 2007 C CA . GLN A 1 253 ? 10.109 -39.125 6.098 1 48.19 253 GLN A CA 1
ATOM 2008 C C . GLN A 1 253 ? 11.023 -38.219 6.918 1 48.19 253 GLN A C 1
ATOM 2010 O O . GLN A 1 253 ? 10.68 -37.062 7.18 1 48.19 253 GLN A O 1
ATOM 2015 N N . PRO A 1 254 ? 12.172 -38.875 7.625 1 53.5 254 PRO A N 1
ATOM 2016 C CA . PRO A 1 254 ? 12.984 -38.031 8.523 1 53.5 254 PRO A CA 1
ATOM 2017 C C . PRO A 1 254 ? 13.57 -36.812 7.828 1 53.5 254 PRO A C 1
ATOM 2019 O O . PRO A 1 254 ? 13.719 -35.75 8.453 1 53.5 254 PRO A O 1
ATOM 2022 N N . SER A 1 255 ? 13.703 -36.969 6.559 1 69.75 255 SER A N 1
ATOM 2023 C CA . SER A 1 255 ? 14.344 -35.875 5.828 1 69.75 255 SER A CA 1
ATOM 2024 C C . SER A 1 255 ? 13.398 -34.688 5.633 1 69.75 255 SER A C 1
ATOM 2026 O O . SER A 1 255 ? 13.805 -33.531 5.73 1 69.75 255 SER A O 1
ATOM 2028 N N . TRP A 1 256 ? 12.148 -35.094 5.785 1 78.75 256 TRP A N 1
ATOM 2029 C CA . TRP A 1 256 ? 11.18 -34.031 5.547 1 78.75 256 TRP A CA 1
ATOM 2030 C C . TRP A 1 256 ? 11 -33.156 6.793 1 78.75 256 TRP A C 1
ATOM 2032 O O . TRP A 1 256 ? 10.906 -31.922 6.699 1 78.75 256 TRP A O 1
ATOM 2042 N N . THR A 1 257 ? 10.953 -33.844 7.973 1 80.19 257 THR A N 1
ATOM 2043 C CA . THR A 1 257 ? 10.766 -33.125 9.219 1 80.19 257 THR A CA 1
ATOM 2044 C C . THR A 1 257 ? 11.945 -32.188 9.5 1 80.19 257 THR A C 1
ATOM 2046 O O . THR A 1 257 ? 11.773 -31.078 9.992 1 80.19 257 THR A O 1
ATOM 2049 N N . LYS A 1 258 ? 13.047 -32.719 9.109 1 83 258 LYS A N 1
ATOM 2050 C CA . LYS A 1 258 ? 14.258 -31.922 9.281 1 83 258 LYS A CA 1
ATOM 2051 C C . LYS A 1 258 ? 14.25 -30.703 8.359 1 83 258 LYS A C 1
ATOM 2053 O O . LYS A 1 258 ? 14.594 -29.594 8.781 1 83 258 LYS A O 1
ATOM 2058 N N . ASP A 1 259 ? 13.75 -30.953 7.195 1 86.75 259 ASP A N 1
ATOM 2059 C CA . ASP A 1 259 ? 13.688 -29.859 6.234 1 86.75 259 ASP A CA 1
ATOM 2060 C C . ASP A 1 259 ? 12.617 -28.844 6.629 1 86.75 259 ASP A C 1
ATOM 2062 O O . ASP A 1 259 ? 12.742 -27.641 6.344 1 86.75 259 ASP A O 1
ATOM 2066 N N . LEU A 1 260 ? 11.68 -29.375 7.312 1 88.12 260 LEU A N 1
ATOM 2067 C CA . LEU A 1 260 ? 10.633 -28.484 7.789 1 88.12 260 LEU A CA 1
ATOM 2068 C C . LEU A 1 260 ? 11.18 -27.516 8.836 1 88.12 260 LEU A C 1
ATOM 2070 O O . LEU A 1 260 ? 10.906 -26.312 8.766 1 88.12 260 LEU A O 1
ATOM 2074 N N . CYS A 1 261 ? 11.945 -27.969 9.703 1 87.81 261 CYS A N 1
ATOM 2075 C CA . CYS A 1 261 ? 12.531 -27.125 10.734 1 87.81 261 CYS A CA 1
ATOM 2076 C C . CYS A 1 261 ? 13.57 -26.172 10.141 1 87.81 261 CYS A C 1
ATOM 2078 O O . CYS A 1 261 ? 13.672 -25.016 10.547 1 87.81 261 CYS A O 1
ATOM 2080 N N . LEU A 1 262 ? 14.297 -26.703 9.227 1 91.19 262 LEU A N 1
ATOM 2081 C CA . LEU A 1 262 ? 15.273 -25.875 8.539 1 91.19 262 LEU A CA 1
ATOM 2082 C C . LEU A 1 262 ? 14.586 -24.734 7.793 1 91.19 262 LEU A C 1
ATOM 2084 O O . LEU A 1 262 ? 15.008 -23.578 7.895 1 91.19 262 LEU A O 1
ATOM 2088 N N . SER A 1 263 ? 13.539 -25.094 7.105 1 92.56 263 SER A N 1
ATOM 2089 C CA . SER A 1 263 ? 12.812 -24.094 6.344 1 92.56 263 SER A CA 1
ATOM 2090 C C . SER A 1 263 ? 12.203 -23.031 7.262 1 92.56 263 SER A C 1
ATOM 2092 O O . SER A 1 263 ? 12.133 -21.859 6.906 1 92.56 263 SER A O 1
ATOM 2094 N N . PHE A 1 264 ? 11.828 -23.438 8.367 1 90.75 264 PHE A N 1
ATOM 2095 C CA . PHE A 1 264 ? 11.266 -22.484 9.328 1 90.75 264 PHE A CA 1
ATOM 2096 C C . PHE A 1 264 ? 12.328 -21.516 9.828 1 90.75 264 PHE A C 1
ATOM 2098 O O . PHE A 1 264 ? 12.07 -20.328 9.984 1 90.75 264 PHE A O 1
ATOM 2105 N N . ALA A 1 265 ? 13.438 -22.031 10.125 1 90.19 265 ALA A N 1
ATOM 2106 C CA . ALA A 1 265 ? 14.539 -21.172 10.555 1 90.19 265 ALA A CA 1
ATOM 2107 C C . ALA A 1 265 ? 14.922 -20.188 9.453 1 90.19 265 ALA A C 1
ATOM 2109 O O . ALA A 1 265 ? 15.172 -19.016 9.727 1 90.19 265 ALA A O 1
ATOM 2110 N N . LEU A 1 266 ? 14.906 -20.656 8.242 1 93 266 LEU A N 1
ATOM 2111 C CA . LEU A 1 266 ? 15.266 -19.812 7.113 1 93 266 LEU A CA 1
ATOM 2112 C C . LEU A 1 266 ? 14.18 -18.766 6.844 1 93 266 LEU A C 1
ATOM 2114 O O . LEU A 1 266 ? 14.477 -17.625 6.48 1 93 266 LEU A O 1
ATOM 2118 N N . TYR A 1 267 ? 13 -19.188 7.047 1 92.88 267 TYR A N 1
ATOM 2119 C CA . TYR A 1 267 ? 11.875 -18.266 6.926 1 92.88 267 TYR A CA 1
ATOM 2120 C C . TYR A 1 267 ? 12.047 -17.078 7.867 1 92.88 267 TYR A C 1
ATOM 2122 O O . TYR A 1 267 ? 11.758 -15.938 7.496 1 92.88 267 TYR A O 1
ATOM 2130 N N . ARG A 1 268 ? 12.477 -17.297 8.992 1 86.94 268 ARG A N 1
ATOM 2131 C CA . ARG A 1 268 ? 12.68 -16.234 9.977 1 86.94 268 ARG A CA 1
ATOM 2132 C C . ARG A 1 268 ? 13.773 -15.281 9.531 1 86.94 268 ARG A C 1
ATOM 2134 O O . ARG A 1 268 ? 13.688 -14.07 9.773 1 86.94 268 ARG A O 1
ATOM 2141 N N . LEU A 1 269 ? 14.766 -15.82 8.922 1 90.5 269 LEU A N 1
ATOM 2142 C CA . LEU A 1 269 ? 15.82 -14.977 8.375 1 90.5 269 LEU A CA 1
ATOM 2143 C C . LEU A 1 269 ? 15.312 -14.148 7.203 1 90.5 269 LEU A C 1
ATOM 2145 O O . LEU A 1 269 ? 15.664 -12.969 7.066 1 90.5 269 LEU A O 1
ATOM 2149 N N . LEU A 1 270 ? 14.5 -14.789 6.414 1 90.5 270 LEU A N 1
ATOM 2150 C CA . LEU A 1 270 ? 13.93 -14.094 5.262 1 90.5 270 LEU A CA 1
ATOM 2151 C C . LEU A 1 270 ? 13.023 -12.953 5.707 1 90.5 270 LEU A C 1
ATOM 2153 O O . LEU A 1 270 ? 12.953 -11.914 5.039 1 90.5 270 LEU A O 1
ATOM 2157 N N . ARG A 1 271 ? 12.398 -13.117 6.762 1 85.44 271 ARG A N 1
ATOM 2158 C CA . ARG A 1 271 ? 11.531 -12.078 7.312 1 85.44 271 ARG A CA 1
ATOM 2159 C C . ARG A 1 271 ? 12.336 -10.836 7.691 1 85.44 271 ARG A C 1
ATOM 2161 O O . ARG A 1 271 ? 11.852 -9.711 7.57 1 85.44 271 ARG A O 1
ATOM 2168 N N . CYS A 1 272 ? 13.516 -11 8.102 1 83.56 272 CYS A N 1
ATOM 2169 C CA . CYS A 1 272 ? 14.383 -9.867 8.43 1 83.56 272 CYS A CA 1
ATOM 2170 C C . CYS A 1 272 ? 14.656 -9.023 7.191 1 83.56 272 CYS A C 1
ATOM 2172 O O . CYS A 1 272 ? 14.727 -7.797 7.277 1 83.56 272 CYS A O 1
ATOM 2174 N N . ARG A 1 273 ? 14.68 -9.719 6.172 1 81.88 273 ARG A N 1
ATOM 2175 C CA . ARG A 1 273 ? 14.891 -9 4.914 1 81.88 273 ARG A CA 1
ATOM 2176 C C . ARG A 1 273 ? 13.656 -8.188 4.535 1 81.88 273 ARG A C 1
ATOM 2178 O O . ARG A 1 273 ? 13.773 -7.062 4.051 1 81.88 273 ARG A O 1
ATOM 2185 N N . PHE A 1 274 ? 12.516 -8.711 4.785 1 78.81 274 PHE A N 1
ATOM 2186 C CA . PHE A 1 274 ? 11.273 -8.016 4.469 1 78.81 274 PHE A CA 1
ATOM 2187 C C . PHE A 1 274 ? 11.094 -6.801 5.367 1 78.81 274 PHE A C 1
ATOM 2189 O O . PHE A 1 274 ? 10.508 -5.797 4.953 1 78.81 274 PHE A O 1
ATOM 2196 N N . ASP A 1 275 ? 11.727 -6.926 6.5 1 72.88 275 ASP A N 1
ATOM 2197 C CA . ASP A 1 275 ? 11.617 -5.828 7.453 1 72.88 275 ASP A CA 1
ATOM 2198 C C . ASP A 1 275 ? 12.789 -4.863 7.32 1 72.88 275 ASP A C 1
ATOM 2200 O O . ASP A 1 275 ? 12.906 -3.908 8.086 1 72.88 275 ASP A O 1
ATOM 2204 N N . ASP A 1 276 ? 13.664 -5.059 6.406 1 71.94 276 ASP A N 1
ATOM 2205 C CA . ASP A 1 276 ? 14.82 -4.23 6.09 1 71.94 276 ASP A CA 1
ATOM 2206 C C . ASP A 1 276 ? 15.789 -4.16 7.27 1 71.94 276 ASP A C 1
ATOM 2208 O O . ASP A 1 276 ? 16.266 -3.08 7.629 1 71.94 276 ASP A O 1
ATOM 2212 N N . LEU A 1 277 ? 15.945 -5.277 7.941 1 76.06 277 LEU A N 1
ATOM 2213 C CA . LEU A 1 277 ? 16.938 -5.41 9 1 76.06 277 LEU A CA 1
ATOM 2214 C C . LEU A 1 277 ? 18.141 -6.219 8.523 1 76.06 277 LEU A C 1
ATOM 2216 O O . LEU A 1 277 ? 18.016 -7.41 8.234 1 76.06 277 LEU A O 1
ATOM 2220 N N . PRO A 1 278 ? 19.203 -5.543 8.375 1 75.69 278 PRO A N 1
ATOM 2221 C CA . PRO A 1 278 ? 20.359 -6.285 7.887 1 75.69 278 PRO A CA 1
ATOM 2222 C C . PRO A 1 278 ? 20.922 -7.258 8.922 1 75.69 278 PRO A C 1
ATOM 2224 O O . PRO A 1 278 ? 20.953 -6.945 10.117 1 75.69 278 PRO A O 1
ATOM 2227 N N . LEU A 1 279 ? 21.25 -8.438 8.43 1 83.25 279 LEU A N 1
ATOM 2228 C CA . LEU A 1 279 ? 21.906 -9.422 9.289 1 83.25 279 LEU A CA 1
ATOM 2229 C C . LEU A 1 279 ? 23.375 -9.102 9.461 1 83.25 279 LEU A C 1
ATOM 2231 O O . LEU A 1 279 ? 24 -8.477 8.594 1 83.25 279 LEU A O 1
ATOM 2235 N N . PRO A 1 280 ? 23.922 -9.461 10.578 1 79.5 280 PRO A N 1
ATOM 2236 C CA . PRO A 1 280 ? 25.359 -9.258 10.766 1 79.5 280 PRO A CA 1
ATOM 2237 C C . PRO A 1 280 ? 26.203 -9.992 9.734 1 79.5 280 PRO A C 1
ATOM 2239 O O . PRO A 1 280 ? 25.844 -11.086 9.297 1 79.5 280 PRO A O 1
ATOM 2242 N N . ALA A 1 281 ? 27.391 -9.484 9.359 1 80.25 281 ALA A N 1
ATOM 2243 C CA . ALA A 1 281 ? 28.234 -9.969 8.273 1 80.25 281 ALA A CA 1
ATOM 2244 C C . ALA A 1 281 ? 28.688 -11.406 8.516 1 80.25 281 ALA A C 1
ATOM 2246 O O . ALA A 1 281 ? 28.688 -12.227 7.594 1 80.25 281 ALA A O 1
ATOM 2247 N N . ASP A 1 282 ? 28.953 -11.703 9.758 1 80.81 282 ASP A N 1
ATOM 2248 C CA . ASP A 1 282 ? 29.453 -13.039 10.055 1 80.81 282 ASP A CA 1
ATOM 2249 C C . ASP A 1 282 ? 28.344 -14.086 9.938 1 80.81 282 ASP A C 1
ATOM 2251 O O . ASP A 1 282 ? 28.609 -15.227 9.539 1 80.81 282 ASP A O 1
ATOM 2255 N N . SER A 1 283 ? 27.234 -13.656 10.211 1 87.25 283 SER A N 1
ATOM 2256 C CA . SER A 1 283 ? 26.125 -14.594 10.086 1 87.25 283 SER A CA 1
ATOM 2257 C C . SER A 1 283 ? 25.781 -14.859 8.625 1 87.25 283 SER A C 1
ATOM 2259 O O . SER A 1 283 ? 25.312 -15.945 8.281 1 87.25 283 SER A O 1
ATOM 2261 N N . ILE A 1 284 ? 26.078 -13.93 7.785 1 89.12 284 ILE A N 1
ATOM 2262 C CA . ILE A 1 284 ? 25.812 -14.086 6.359 1 89.12 284 ILE A CA 1
ATOM 2263 C C . ILE A 1 284 ? 26.75 -15.133 5.773 1 89.12 284 ILE A C 1
ATOM 2265 O O . ILE A 1 284 ? 26.344 -15.945 4.934 1 89.12 284 ILE A O 1
ATOM 2269 N N . LYS A 1 285 ? 27.922 -15.133 6.27 1 87.19 285 LYS A N 1
ATOM 2270 C CA . LYS A 1 285 ? 28.891 -16.109 5.797 1 87.19 285 LYS A CA 1
ATOM 2271 C C . LYS A 1 285 ? 28.469 -17.531 6.152 1 87.19 285 LYS A C 1
ATOM 2273 O O . LYS A 1 285 ? 28.547 -18.438 5.32 1 87.19 285 LYS A O 1
ATOM 2278 N N . SER A 1 286 ? 27.984 -17.641 7.336 1 88.75 286 SER A N 1
ATOM 2279 C CA . SER A 1 286 ? 27.531 -18.969 7.77 1 88.75 286 SER A CA 1
ATOM 2280 C C . SER A 1 286 ? 26.297 -19.406 6.996 1 88.75 286 SER A C 1
ATOM 2282 O O . SER A 1 286 ? 26.156 -20.578 6.652 1 88.75 286 SER A O 1
ATOM 2284 N N . THR A 1 287 ? 25.438 -18.516 6.758 1 91.31 287 THR A N 1
ATOM 2285 C CA . THR A 1 287 ? 24.219 -18.828 6.016 1 91.31 287 THR A CA 1
ATOM 2286 C C . THR A 1 287 ? 24.547 -19.172 4.566 1 91.31 287 THR A C 1
ATOM 2288 O O . THR A 1 287 ? 23.922 -20.047 3.971 1 91.31 287 THR A O 1
ATOM 2291 N N . ARG A 1 288 ? 25.531 -18.562 4.023 1 90.5 288 ARG A N 1
ATOM 2292 C CA . ARG A 1 288 ? 26 -18.859 2.67 1 90.5 288 ARG A CA 1
ATOM 2293 C C . ARG A 1 288 ? 26.531 -20.281 2.586 1 90.5 288 ARG A C 1
ATOM 2295 O O . ARG A 1 288 ? 26.25 -21.016 1.634 1 90.5 288 ARG A O 1
ATOM 2302 N N . LYS A 1 289 ? 27.281 -20.609 3.586 1 89 289 LYS A N 1
ATOM 2303 C CA . LYS A 1 289 ? 27.828 -21.953 3.637 1 89 289 LYS A CA 1
ATOM 2304 C C . LYS A 1 289 ? 26.719 -23 3.703 1 89 289 LYS A C 1
ATOM 2306 O O . LYS A 1 289 ? 26.797 -24.031 3.039 1 89 289 LYS A O 1
ATOM 2311 N N . LEU A 1 290 ? 25.812 -22.641 4.445 1 91.19 290 LEU A N 1
ATOM 2312 C CA . LEU A 1 290 ? 24.656 -23.531 4.555 1 91.19 290 LEU A CA 1
ATOM 2313 C C . LEU A 1 290 ? 23.938 -23.656 3.219 1 91.19 290 LEU A C 1
ATOM 2315 O O . LEU A 1 290 ? 23.562 -24.75 2.799 1 91.19 290 LEU A O 1
ATOM 2319 N N . MET A 1 291 ? 23.781 -22.609 2.516 1 92.31 291 MET A N 1
ATOM 2320 C CA . MET A 1 291 ? 23.062 -22.609 1.237 1 92.31 291 MET A CA 1
ATOM 2321 C C . MET A 1 291 ? 23.875 -23.359 0.175 1 92.31 291 MET A C 1
ATOM 2323 O O . MET A 1 291 ? 23.297 -24.031 -0.679 1 92.31 291 MET A O 1
ATOM 2327 N N . TYR A 1 292 ? 25.156 -23.281 0.302 1 90.5 292 TYR A N 1
ATOM 2328 C CA . TYR A 1 292 ? 26 -24.016 -0.625 1 90.5 292 TYR A CA 1
ATOM 2329 C C . TYR A 1 292 ? 25.797 -25.516 -0.489 1 90.5 292 TYR A C 1
ATOM 2331 O O . TYR A 1 292 ? 25.719 -26.234 -1.49 1 90.5 292 TYR A O 1
ATOM 2339 N N . GLU A 1 293 ? 25.641 -25.844 0.715 1 87.94 293 GLU A N 1
ATOM 2340 C CA . GLU A 1 293 ? 25.375 -27.25 0.962 1 87.94 293 GLU A CA 1
ATOM 2341 C C . GLU A 1 293 ? 24.016 -27.672 0.433 1 87.94 293 GLU A C 1
ATOM 2343 O O . GLU A 1 293 ? 23.875 -28.75 -0.149 1 87.94 293 GLU A O 1
ATOM 2348 N N . ILE A 1 294 ? 23.094 -26.875 0.636 1 88.5 294 ILE A N 1
ATOM 2349 C CA . ILE A 1 294 ? 21.719 -27.188 0.237 1 88.5 294 ILE A CA 1
ATOM 2350 C C . ILE A 1 294 ? 21.641 -27.266 -1.285 1 88.5 294 ILE A C 1
ATOM 2352 O O . ILE A 1 294 ? 20.984 -28.156 -1.83 1 88.5 294 ILE A O 1
ATOM 2356 N N . ILE A 1 295 ? 22.359 -26.359 -1.972 1 88.56 295 ILE A N 1
ATOM 2357 C CA . ILE A 1 295 ? 22.266 -26.312 -3.428 1 88.56 295 ILE A CA 1
ATOM 2358 C C . ILE A 1 295 ? 23.281 -27.281 -4.031 1 88.56 295 ILE A C 1
ATOM 2360 O O . ILE A 1 295 ? 23.203 -27.625 -5.211 1 88.56 295 ILE A O 1
ATOM 2364 N N . GLY A 1 296 ? 24.219 -27.828 -3.281 1 83.38 296 GLY A N 1
ATOM 2365 C CA . GLY A 1 296 ? 25.219 -28.797 -3.742 1 83.38 296 GLY A CA 1
ATOM 2366 C C . GLY A 1 296 ? 26.422 -28.141 -4.383 1 83.38 296 GLY A C 1
ATOM 2367 O O . GLY A 1 296 ? 27.031 -28.703 -5.289 1 83.38 296 GLY A O 1
ATOM 2368 N N . LYS A 1 297 ? 26.625 -26.859 -4.043 1 81.75 297 LYS A N 1
ATOM 2369 C CA . LYS A 1 297 ? 27.797 -26.172 -4.57 1 81.75 297 LYS A CA 1
ATOM 2370 C C . LYS A 1 297 ? 29.062 -26.594 -3.832 1 81.75 297 LYS A C 1
ATOM 2372 O O . LYS A 1 297 ? 29.141 -26.5 -2.605 1 81.75 297 LYS A O 1
ATOM 2377 N N . LYS A 1 298 ? 30.016 -27.484 -4.418 1 63.47 298 LYS A N 1
ATOM 2378 C CA . LYS A 1 298 ? 31.266 -27.953 -3.809 1 63.47 298 LYS A CA 1
ATOM 2379 C C . LYS A 1 298 ? 32.312 -26.859 -3.83 1 63.47 298 LYS A C 1
ATOM 2381 O O . LYS A 1 298 ? 32.438 -26.109 -4.809 1 63.47 298 LYS A O 1
ATOM 2386 N N . ASP A 1 299 ? 32.875 -26.438 -2.779 1 49.41 299 ASP A N 1
ATOM 2387 C CA . ASP A 1 299 ? 33.969 -25.469 -2.625 1 49.41 299 ASP A CA 1
ATOM 2388 C C . ASP A 1 299 ? 35.094 -25.734 -3.643 1 49.41 299 ASP A C 1
ATOM 2390 O O . ASP A 1 299 ? 35.812 -24.812 -4.031 1 49.41 299 ASP A O 1
ATOM 2394 N N . GLU A 1 300 ? 35.594 -26.891 -3.959 1 41.88 300 GLU A N 1
ATOM 2395 C CA . GLU A 1 300 ? 36.781 -27.219 -4.773 1 41.88 300 GLU A CA 1
ATOM 2396 C C . GLU A 1 300 ? 36.625 -26.656 -6.184 1 41.88 300 GLU A C 1
ATOM 2398 O O . GLU A 1 300 ? 37.625 -26.438 -6.875 1 41.88 300 GLU A O 1
ATOM 2403 N N . ASP A 1 301 ? 35.625 -26.625 -6.77 1 37.41 301 ASP A N 1
ATOM 2404 C CA . ASP A 1 301 ? 35.469 -26.125 -8.125 1 37.41 301 ASP A CA 1
ATOM 2405 C C . ASP A 1 301 ? 35.688 -24.609 -8.172 1 37.41 301 ASP A C 1
ATOM 2407 O O . ASP A 1 301 ? 35.531 -23.984 -9.219 1 37.41 301 ASP A O 1
ATOM 2411 N N . LEU A 1 302 ? 35.812 -23.844 -7.227 1 32.84 302 LEU A N 1
ATOM 2412 C CA . LEU A 1 302 ? 36.312 -22.484 -7.141 1 32.84 302 LEU A CA 1
ATOM 2413 C C . LEU A 1 302 ? 37.719 -22.359 -7.738 1 32.84 302 LEU A C 1
ATOM 2415 O O . LEU A 1 302 ? 38.031 -21.391 -8.422 1 32.84 302 LEU A O 1
ATOM 2419 N N . SER A 1 303 ? 38.844 -23.109 -7.316 1 30.16 303 SER A N 1
ATOM 2420 C CA . SER A 1 303 ? 40.25 -22.984 -7.754 1 30.16 303 SER A CA 1
ATOM 2421 C C . SER A 1 303 ? 40.438 -23.562 -9.148 1 30.16 303 SER A C 1
ATOM 2423 O O . SER A 1 303 ? 41.344 -23.141 -9.883 1 30.16 303 SER A O 1
ATOM 2425 N N . ALA A 1 304 ? 39.969 -24.734 -9.516 1 30.14 304 ALA A N 1
ATOM 2426 C CA . ALA A 1 304 ? 40.438 -25.453 -10.695 1 30.14 304 ALA A CA 1
ATOM 2427 C C . ALA A 1 304 ? 39.875 -24.828 -11.969 1 30.14 304 ALA A C 1
ATOM 2429 O O . ALA A 1 304 ? 40.438 -25.031 -13.062 1 30.14 304 ALA A O 1
ATOM 2430 N N . GLN A 1 305 ? 38.719 -24.25 -11.945 1 30.23 305 GLN A N 1
ATOM 2431 C CA . GLN A 1 305 ? 38.25 -23.953 -13.297 1 30.23 305 GLN A CA 1
ATOM 2432 C C . GLN A 1 305 ? 38.938 -22.688 -13.836 1 30.23 305 GLN A C 1
ATOM 2434 O O . GLN A 1 305 ? 38.75 -22.328 -15 1 30.23 305 GLN A O 1
ATOM 2439 N N . ILE A 1 306 ? 39.625 -21.922 -13.055 1 29.09 306 ILE A N 1
ATOM 2440 C CA . ILE A 1 306 ? 40.25 -20.828 -13.781 1 29.09 306 ILE A CA 1
ATOM 2441 C C . ILE A 1 306 ? 41.281 -21.375 -14.766 1 29.09 306 ILE A C 1
ATOM 2443 O O . ILE A 1 306 ? 41.438 -20.875 -15.883 1 29.09 306 ILE A O 1
ATOM 2447 N N . HIS A 1 307 ? 42.188 -22.297 -14.297 1 28.2 307 HIS A N 1
ATOM 2448 C CA . HIS A 1 307 ? 43.375 -22.562 -15.094 1 28.2 307 HIS A CA 1
ATOM 2449 C C . HIS A 1 307 ? 43.062 -23.484 -16.281 1 28.2 307 HIS A C 1
ATOM 2451 O O . HIS A 1 307 ? 43.906 -23.625 -17.188 1 28.2 307 HIS A O 1
ATOM 2457 N N . HIS A 1 308 ? 42.188 -24.453 -16.109 1 27.25 308 HIS A N 1
ATOM 2458 C CA . HIS A 1 308 ? 42.281 -25.406 -17.203 1 27.25 308 HIS A CA 1
ATOM 2459 C C . HIS A 1 308 ? 41.594 -24.875 -18.453 1 27.25 308 HIS A C 1
ATOM 2461 O O . HIS A 1 308 ? 41.531 -25.562 -19.484 1 27.25 308 HIS A O 1
ATOM 2467 N N . HIS A 1 309 ? 40.781 -23.891 -18.312 1 29.67 309 HIS A N 1
ATOM 2468 C CA . HIS A 1 309 ? 40.125 -23.609 -19.578 1 29.67 309 HIS A CA 1
ATOM 2469 C C . HIS A 1 309 ? 41.062 -22.953 -20.578 1 29.67 309 HIS A C 1
ATOM 2471 O O . HIS A 1 309 ? 40.656 -22.594 -21.672 1 29.67 309 HIS A O 1
ATOM 2477 N N . ALA A 1 310 ? 42.219 -22.484 -20.109 1 27.81 310 ALA A N 1
ATOM 2478 C CA . ALA A 1 310 ? 42.969 -21.828 -21.172 1 27.81 310 ALA A CA 1
ATOM 2479 C C . ALA A 1 310 ? 43.344 -22.828 -22.266 1 27.81 310 ALA A C 1
ATOM 2481 O O . ALA A 1 310 ? 43.344 -22.5 -23.453 1 27.81 310 ALA A O 1
ATOM 2482 N N . GLU A 1 311 ? 44.125 -23.922 -21.922 1 25.89 311 GLU A N 1
ATOM 2483 C CA . GLU A 1 311 ? 44.969 -24.5 -22.953 1 25.89 311 GLU A CA 1
ATOM 2484 C C . GLU A 1 311 ? 44.188 -25.438 -23.875 1 25.89 311 GLU A C 1
ATOM 2486 O O . GLU A 1 311 ? 44.75 -26.078 -24.75 1 25.89 311 GLU A O 1
ATOM 2491 N N . GLY A 1 312 ? 43.031 -26.047 -23.484 1 25.48 312 GLY A N 1
ATOM 2492 C CA . GLY A 1 312 ? 42.719 -27.125 -24.422 1 25.48 312 GLY A CA 1
ATOM 2493 C C . GLY A 1 312 ? 42.375 -26.625 -25.812 1 25.48 312 GLY A C 1
ATOM 2494 O O . GLY A 1 312 ? 41.531 -25.766 -25.969 1 25.48 312 GLY A O 1
ATOM 2495 N N . THR A 1 313 ? 43.344 -26.688 -26.672 1 24.44 313 THR A N 1
ATOM 2496 C CA . THR A 1 313 ? 43.312 -26.516 -28.109 1 24.44 313 THR A CA 1
ATOM 2497 C C . THR A 1 313 ? 42.156 -27.266 -28.734 1 24.44 313 THR A C 1
ATOM 2499 O O . THR A 1 313 ? 41.938 -28.453 -28.469 1 24.44 313 THR A O 1
ATOM 2502 N N . PHE A 1 314 ? 41.125 -26.625 -28.984 1 26.23 314 PHE A N 1
ATOM 2503 C CA . PHE A 1 314 ? 40.062 -27.109 -29.891 1 26.23 314 PHE A CA 1
ATOM 2504 C C . PHE A 1 314 ? 40.688 -27.672 -31.172 1 26.23 314 PHE A C 1
ATOM 2506 O O . PHE A 1 314 ? 41.125 -26.922 -32.031 1 26.23 314 PHE A O 1
ATOM 2513 N N . SER A 1 315 ? 41.531 -28.672 -31.062 1 25.41 315 SER A N 1
ATOM 2514 C CA . SER A 1 315 ? 41.844 -29.312 -32.344 1 25.41 315 SER A CA 1
ATOM 2515 C C . SER A 1 315 ? 40.562 -29.641 -33.125 1 25.41 315 SER A C 1
ATOM 2517 O O . SER A 1 315 ? 39.5 -29.844 -32.531 1 25.41 315 SER A O 1
ATOM 2519 N N . ARG A 1 316 ? 40.5 -29.484 -34.5 1 30.86 316 ARG A N 1
ATOM 2520 C CA . ARG A 1 316 ? 39.594 -29.594 -35.625 1 30.86 316 ARG A CA 1
ATOM 2521 C C . ARG A 1 316 ? 38.719 -30.828 -35.531 1 30.86 316 ARG A C 1
ATOM 2523 O O . ARG A 1 316 ? 37.594 -30.844 -36.031 1 30.86 316 ARG A O 1
ATOM 2530 N N . ASP A 1 317 ? 39.406 -32.062 -35.25 1 26.06 317 ASP A N 1
ATOM 2531 C CA . ASP A 1 317 ? 38.719 -33.344 -35.469 1 26.06 317 ASP A CA 1
ATOM 2532 C C . ASP A 1 317 ? 37.812 -33.656 -34.281 1 26.06 317 ASP A C 1
ATOM 2534 O O . ASP A 1 317 ? 38.25 -34.219 -33.281 1 26.06 317 ASP A O 1
ATOM 2538 N N . LEU A 1 318 ? 37.031 -32.875 -33.75 1 26.5 318 LEU A N 1
ATOM 2539 C CA . LEU A 1 318 ? 36.062 -33.219 -32.719 1 26.5 318 LEU A CA 1
ATOM 2540 C C . LEU A 1 318 ? 35.25 -34.438 -33.156 1 26.5 318 LEU A C 1
ATOM 2542 O O . LEU A 1 318 ? 34.312 -34.312 -33.938 1 26.5 318 LEU A O 1
ATOM 2546 N N . PRO A 1 319 ? 35.906 -35.625 -33.438 1 26.23 319 PRO A N 1
ATOM 2547 C CA . PRO A 1 319 ? 35.094 -36.781 -33.781 1 26.23 319 PRO A CA 1
ATOM 2548 C C . PRO A 1 319 ? 33.969 -37.062 -32.781 1 26.23 319 PRO A C 1
ATOM 2550 O O . PRO A 1 319 ? 34 -36.531 -31.656 1 26.23 319 PRO A O 1
ATOM 2553 N N . ALA A 1 320 ? 33.031 -38.281 -33.031 1 28.3 320 ALA A N 1
ATOM 2554 C CA . ALA A 1 320 ? 31.844 -39 -32.562 1 28.3 320 ALA A CA 1
ATOM 2555 C C . ALA A 1 320 ? 31.984 -39.438 -31.125 1 28.3 320 ALA A C 1
ATOM 2557 O O . ALA A 1 320 ? 31.016 -39.938 -30.516 1 28.3 320 ALA A O 1
ATOM 2558 N N . GLN A 1 321 ? 33.188 -39.719 -30.578 1 26.84 321 GLN A N 1
ATOM 2559 C CA . GLN A 1 321 ? 33.312 -40.531 -29.375 1 26.84 321 GLN A CA 1
ATOM 2560 C C . GLN A 1 321 ? 32.938 -39.719 -28.125 1 26.84 321 GLN A C 1
ATOM 2562 O O . GLN A 1 321 ? 33.25 -40.156 -27.016 1 26.84 321 GLN A O 1
ATOM 2567 N N . ILE A 1 322 ? 32.75 -38.625 -28.203 1 30.27 322 ILE A N 1
ATOM 2568 C CA . ILE A 1 322 ? 32.469 -37.75 -27.062 1 30.27 322 ILE A CA 1
ATOM 2569 C C . ILE A 1 322 ? 31.156 -38.188 -26.422 1 30.27 322 ILE A C 1
ATOM 2571 O O . ILE A 1 322 ? 30.688 -37.531 -25.469 1 30.27 322 ILE A O 1
ATOM 2575 N N . ASP A 1 323 ? 30.578 -39.25 -26.859 1 28.91 323 ASP A N 1
ATOM 2576 C CA . ASP A 1 323 ? 29.266 -39.75 -26.438 1 28.91 323 ASP A CA 1
ATOM 2577 C C . ASP A 1 323 ? 29.281 -40.25 -25 1 28.91 323 ASP A C 1
ATOM 2579 O O . ASP A 1 323 ? 28.344 -40 -24.234 1 28.91 323 ASP A O 1
ATOM 2583 N N . ASP A 1 324 ? 30.281 -41.125 -24.703 1 30.56 324 ASP A N 1
ATOM 2584 C CA . ASP A 1 324 ? 30.156 -41.969 -23.516 1 30.56 324 ASP A CA 1
ATOM 2585 C C . ASP A 1 324 ? 30.484 -41.188 -22.25 1 30.56 324 ASP A C 1
ATOM 2587 O O . ASP A 1 324 ? 29.938 -41.469 -21.172 1 30.56 324 ASP A O 1
ATOM 2591 N N . HIS A 1 325 ? 31.562 -40.406 -22.219 1 29.67 325 HIS A N 1
ATOM 2592 C CA . HIS A 1 325 ? 32.031 -39.812 -20.969 1 29.67 325 HIS A CA 1
ATOM 2593 C C . HIS A 1 325 ? 31.109 -38.688 -20.5 1 29.67 325 HIS A C 1
ATOM 2595 O O . HIS A 1 325 ? 31.062 -38.344 -19.312 1 29.67 325 HIS A O 1
ATOM 2601 N N . ALA A 1 326 ? 30.641 -37.906 -21.391 1 31.48 326 ALA A N 1
ATOM 2602 C CA . ALA A 1 326 ? 29.672 -36.906 -21.016 1 31.48 326 ALA A CA 1
ATOM 2603 C C . ALA A 1 326 ? 28.375 -37.531 -20.516 1 31.48 326 ALA A C 1
ATOM 2605 O O . ALA A 1 326 ? 27.625 -36.906 -19.75 1 31.48 326 ALA A O 1
ATOM 2606 N N . GLU A 1 327 ? 28 -38.719 -21.031 1 32.75 327 GLU A N 1
ATOM 2607 C CA . GLU A 1 327 ? 26.875 -39.469 -20.469 1 32.75 327 GLU A CA 1
ATOM 2608 C C . GLU A 1 327 ? 27.141 -39.875 -19.031 1 32.75 327 GLU A C 1
ATOM 2610 O O . GLU A 1 327 ? 26.219 -39.969 -18.219 1 32.75 327 GLU A O 1
ATOM 2615 N N . ARG A 1 328 ? 28.328 -40.375 -18.688 1 34.72 328 ARG A N 1
ATOM 2616 C CA . ARG A 1 328 ? 28.672 -40.844 -17.344 1 34.72 328 ARG A CA 1
ATOM 2617 C C . ARG A 1 328 ? 28.766 -39.656 -16.375 1 34.72 328 ARG A C 1
ATOM 2619 O O . ARG A 1 328 ? 28.438 -39.812 -15.203 1 34.72 328 ARG A O 1
ATOM 2626 N N . ALA A 1 329 ? 29.391 -38.625 -16.766 1 32.22 329 ALA A N 1
ATOM 2627 C CA . ALA A 1 329 ? 29.484 -37.5 -15.844 1 32.22 329 ALA A CA 1
ATOM 2628 C C . ALA A 1 329 ? 28.094 -36.938 -15.516 1 32.22 329 ALA A C 1
ATOM 2630 O O . ALA A 1 329 ? 27.844 -36.531 -14.383 1 32.22 329 ALA A O 1
ATOM 2631 N N . PHE A 1 330 ? 27.219 -36.844 -16.422 1 33.19 330 PHE A N 1
ATOM 2632 C CA . PHE A 1 330 ? 25.828 -36.5 -16.141 1 33.19 330 PHE A CA 1
ATOM 2633 C C . PHE A 1 330 ? 25.109 -37.688 -15.508 1 33.1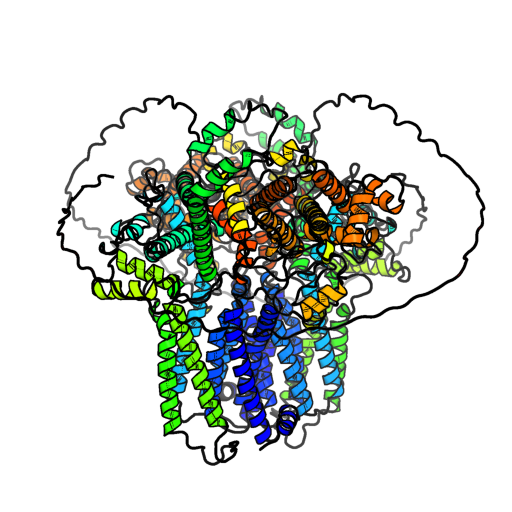9 330 PHE A C 1
ATOM 2635 O O . PHE A 1 330 ? 24.156 -37.531 -14.742 1 33.19 330 PHE A O 1
ATOM 2642 N N . SER A 1 331 ? 25.359 -38.969 -15.828 1 33.09 331 SER A N 1
ATOM 2643 C CA . SER A 1 331 ? 24.672 -40.156 -15.289 1 33.09 331 SER A CA 1
ATOM 2644 C C . SER A 1 331 ? 25.047 -40.375 -13.836 1 33.09 331 SER A C 1
ATOM 2646 O O . SER A 1 331 ? 24.203 -40.781 -13.023 1 33.09 331 SER A O 1
ATOM 2648 N N . GLY A 1 332 ? 26.25 -40.562 -13.516 1 35.38 332 GLY A N 1
ATOM 2649 C CA . GLY A 1 332 ? 26.625 -40.906 -12.156 1 35.38 332 GLY A CA 1
ATOM 2650 C C . GLY A 1 332 ? 26.281 -39.844 -11.148 1 35.38 332 GLY A C 1
ATOM 2651 O O . GLY A 1 332 ? 25.922 -40.125 -10.008 1 35.38 332 GLY A O 1
ATOM 2652 N N . ASP A 1 333 ? 26.703 -38.562 -11.32 1 38.53 333 ASP A N 1
ATOM 2653 C CA . ASP A 1 333 ? 26.547 -37.375 -10.461 1 38.53 333 ASP A CA 1
ATOM 2654 C C . ASP A 1 333 ? 25.141 -36.781 -10.578 1 38.53 333 ASP A C 1
ATOM 2656 O O . ASP A 1 333 ? 24.828 -35.781 -9.938 1 38.53 333 ASP A O 1
ATOM 2660 N N . LEU A 1 334 ? 24.328 -37.219 -11.438 1 40.38 334 LEU A N 1
ATOM 2661 C CA . LEU A 1 334 ? 22.969 -36.812 -11.742 1 40.38 334 LEU A CA 1
ATOM 2662 C C . LEU A 1 334 ? 22.031 -37.094 -10.562 1 40.38 334 LEU A C 1
ATOM 2664 O O . LEU A 1 334 ? 21.219 -36.25 -10.188 1 40.38 334 LEU A O 1
ATOM 2668 N N . PRO A 1 335 ? 22.141 -38.406 -10.141 1 43 335 PRO A N 1
ATOM 2669 C CA . PRO A 1 335 ? 21.188 -38.625 -9.055 1 43 335 PRO A CA 1
ATOM 2670 C C . PRO A 1 335 ? 21.406 -37.656 -7.879 1 43 335 PRO A C 1
ATOM 2672 O O . PRO A 1 335 ? 20.453 -37.188 -7.27 1 43 335 PRO A O 1
ATOM 2675 N N . ALA A 1 336 ? 22.719 -37.5 -7.609 1 50.38 336 ALA A N 1
ATOM 2676 C CA . ALA A 1 336 ? 23 -36.625 -6.484 1 50.38 336 ALA A CA 1
ATOM 2677 C C . ALA A 1 336 ? 22.562 -35.188 -6.781 1 50.38 336 ALA A C 1
ATOM 2679 O O . ALA A 1 336 ? 22.047 -34.5 -5.898 1 50.38 336 ALA A O 1
ATOM 2680 N N . GLN A 1 337 ? 22.766 -34.812 -8 1 55.41 337 GLN A N 1
ATOM 2681 C CA . GLN A 1 337 ? 22.359 -33.438 -8.398 1 55.41 337 GLN A CA 1
ATOM 2682 C C . GLN A 1 337 ? 20.844 -33.312 -8.406 1 55.41 337 GLN A C 1
ATOM 2684 O O . GLN A 1 337 ? 20.312 -32.25 -8.047 1 55.41 337 GLN A O 1
ATOM 2689 N N . ILE A 1 338 ? 20.219 -34.406 -8.719 1 58.47 338 ILE A N 1
ATOM 2690 C CA . ILE A 1 338 ? 18.766 -34.406 -8.719 1 58.47 338 ILE A CA 1
ATOM 2691 C C . ILE A 1 338 ? 18.25 -34.281 -7.285 1 58.47 338 ILE A C 1
ATOM 2693 O O . ILE A 1 338 ? 17.266 -33.594 -7.027 1 58.47 338 ILE A O 1
ATOM 2697 N N . ASP A 1 339 ? 19.062 -34.906 -6.496 1 73.62 339 ASP A N 1
ATOM 2698 C CA . ASP A 1 339 ? 18.641 -34.875 -5.102 1 73.62 339 ASP A CA 1
ATOM 2699 C C . ASP A 1 339 ? 18.766 -33.469 -4.523 1 73.62 339 ASP A C 1
ATOM 2701 O O . ASP A 1 339 ? 17.891 -33 -3.809 1 73.62 339 ASP A O 1
ATOM 2705 N N . HIS A 1 340 ? 19.828 -32.812 -4.996 1 82.75 340 HIS A N 1
ATOM 2706 C CA . HIS A 1 340 ? 20.016 -31.453 -4.492 1 82.75 340 HIS A CA 1
ATOM 2707 C C . HIS A 1 340 ? 18.984 -30.5 -5.086 1 82.75 340 HIS A C 1
ATOM 2709 O O . HIS A 1 340 ? 18.547 -29.562 -4.418 1 82.75 340 HIS A O 1
ATOM 2715 N N . THR A 1 341 ? 18.703 -30.859 -6.301 1 86.31 341 THR A N 1
ATOM 2716 C CA . THR A 1 341 ? 17.719 -30 -6.973 1 86.31 341 THR A CA 1
ATOM 2717 C C . THR A 1 341 ? 16.359 -30.094 -6.289 1 86.31 341 THR A C 1
ATOM 2719 O O . THR A 1 341 ? 15.758 -29.078 -5.957 1 86.31 341 THR A O 1
ATOM 2722 N N . GLU A 1 342 ? 16.031 -31.234 -6.039 1 84.56 342 GLU A N 1
ATOM 2723 C CA . GLU A 1 342 ? 14.727 -31.438 -5.402 1 84.56 342 GLU A CA 1
ATOM 2724 C C . GLU A 1 342 ? 14.727 -30.891 -3.977 1 84.56 342 GLU A C 1
ATOM 2726 O O . GLU A 1 342 ? 13.75 -30.266 -3.549 1 84.56 342 GLU A O 1
ATOM 2731 N N . ARG A 1 343 ? 15.727 -31.047 -3.363 1 87.88 343 ARG A N 1
ATOM 2732 C CA . ARG A 1 343 ? 15.805 -30.625 -1.971 1 87.88 343 ARG A CA 1
ATOM 2733 C C . ARG A 1 343 ? 15.828 -29.094 -1.869 1 87.88 343 ARG A C 1
ATOM 2735 O O . ARG A 1 343 ? 15.117 -28.516 -1.054 1 87.88 343 ARG A O 1
ATOM 2742 N N . ALA A 1 344 ? 16.594 -28.5 -2.707 1 91.19 344 ALA A N 1
ATOM 2743 C CA . ALA A 1 344 ? 16.734 -27.047 -2.654 1 91.19 344 ALA A CA 1
ATOM 2744 C C . ALA A 1 344 ? 15.398 -26.359 -2.918 1 91.19 344 ALA A C 1
ATOM 2746 O O . ALA A 1 344 ? 15 -25.453 -2.176 1 91.19 344 ALA A O 1
ATOM 2747 N N . PHE A 1 345 ? 14.734 -26.844 -3.867 1 91.12 345 PHE A N 1
ATOM 2748 C CA . PHE A 1 345 ? 13.484 -26.188 -4.227 1 91.12 345 PHE A CA 1
ATOM 2749 C C . PHE A 1 345 ? 12.367 -26.594 -3.275 1 91.12 345 PHE A C 1
ATOM 2751 O O . PHE A 1 345 ? 11.414 -25.844 -3.055 1 91.12 345 PHE A O 1
ATOM 2758 N N . ARG A 1 346 ? 12.516 -27.703 -2.689 1 88.62 346 ARG A N 1
ATOM 2759 C CA . ARG A 1 346 ? 11.57 -28.094 -1.65 1 88.62 346 ARG A CA 1
ATOM 2760 C C . ARG A 1 346 ? 11.703 -27.203 -0.426 1 88.62 346 ARG A C 1
ATOM 2762 O O . ARG A 1 346 ? 10.695 -26.75 0.134 1 88.62 346 ARG A O 1
ATOM 2769 N N . ILE A 1 347 ? 12.859 -26.938 -0.055 1 91.81 347 ILE A N 1
ATOM 2770 C CA . ILE A 1 347 ? 13.109 -26.078 1.099 1 91.81 347 ILE A CA 1
ATOM 2771 C C . ILE A 1 347 ? 12.602 -24.672 0.818 1 91.81 347 ILE A C 1
ATOM 2773 O O . ILE A 1 347 ? 11.945 -24.062 1.668 1 91.81 347 ILE A O 1
ATOM 2777 N N . ALA A 1 348 ? 12.875 -24.203 -0.369 1 92.81 348 ALA A N 1
ATOM 2778 C CA . ALA A 1 348 ? 12.398 -22.875 -0.744 1 92.81 348 ALA A CA 1
ATOM 2779 C C . ALA A 1 348 ? 10.875 -22.828 -0.766 1 92.81 348 ALA A C 1
ATOM 2781 O O . ALA A 1 348 ? 10.273 -21.844 -0.338 1 92.81 348 ALA A O 1
ATOM 2782 N N . GLU A 1 349 ? 10.312 -23.891 -1.194 1 91 349 GLU A N 1
ATOM 2783 C CA . GLU A 1 349 ? 8.852 -23.969 -1.248 1 91 349 GLU A CA 1
ATOM 2784 C C . GLU A 1 349 ? 8.25 -23.938 0.153 1 91 349 GLU A C 1
ATOM 2786 O O . GLU A 1 349 ? 7.25 -23.266 0.394 1 91 349 GLU A O 1
ATOM 2791 N N . LEU A 1 350 ? 8.836 -24.641 0.973 1 90.06 350 LEU A N 1
ATOM 2792 C CA . LEU A 1 350 ? 8.359 -24.688 2.35 1 90.06 350 LEU A CA 1
ATOM 2793 C C . LEU A 1 350 ? 8.531 -23.328 3.025 1 90.06 350 LEU A C 1
ATOM 2795 O O . LEU A 1 350 ? 7.656 -22.891 3.783 1 90.06 350 LEU A O 1
ATOM 2799 N N . GLU A 1 351 ? 9.586 -22.719 2.754 1 93 351 GLU A N 1
ATOM 2800 C CA . GLU A 1 351 ? 9.812 -21.375 3.289 1 93 351 GLU A CA 1
ATOM 2801 C C . GLU A 1 351 ? 8.734 -20.406 2.826 1 93 351 GLU A C 1
ATOM 2803 O O . GLU A 1 351 ? 8.203 -19.625 3.627 1 93 351 GLU A O 1
ATOM 2808 N N . LEU A 1 352 ? 8.43 -20.516 1.619 1 90.62 352 LEU A N 1
ATOM 2809 C CA . LEU A 1 352 ? 7.434 -19.625 1.038 1 90.62 352 LEU A CA 1
ATOM 2810 C C . LEU A 1 352 ? 6.039 -19.938 1.569 1 90.62 352 LEU A C 1
ATOM 2812 O O . LEU A 1 352 ? 5.191 -19.047 1.67 1 90.62 352 LEU A O 1
ATOM 2816 N N . LYS A 1 353 ? 5.867 -21.125 1.955 1 86.69 353 LYS A N 1
ATOM 2817 C CA . LYS A 1 353 ? 4.598 -21.484 2.58 1 86.69 353 LYS A CA 1
ATOM 2818 C C . LYS A 1 353 ? 4.441 -20.812 3.943 1 86.69 353 LYS A C 1
ATOM 2820 O O . LYS A 1 353 ? 3.365 -20.328 4.277 1 86.69 353 LYS A O 1
ATOM 2825 N N . PHE A 1 354 ? 5.449 -20.828 4.66 1 86.5 354 PHE A N 1
ATOM 2826 C CA . PHE A 1 354 ? 5.422 -20.172 5.961 1 86.5 354 PHE A CA 1
ATOM 2827 C C . PHE A 1 354 ? 5.219 -18.672 5.797 1 86.5 354 PHE A C 1
ATOM 2829 O O . PHE A 1 354 ? 4.477 -18.047 6.562 1 86.5 354 PHE A O 1
ATOM 2836 N N . LEU A 1 355 ? 5.875 -18.156 4.793 1 86 355 LEU A N 1
ATOM 2837 C CA . LEU A 1 355 ? 5.746 -16.719 4.535 1 86 355 LEU A CA 1
ATOM 2838 C C . LEU A 1 355 ? 4.332 -16.375 4.082 1 86 355 LEU A C 1
ATOM 2840 O O . LEU A 1 355 ? 3.783 -15.344 4.477 1 86 355 LEU A O 1
ATOM 2844 N N . ASN A 1 356 ? 3.787 -17.25 3.258 1 82.75 356 ASN A N 1
ATOM 2845 C CA . ASN A 1 356 ? 2.416 -17.047 2.801 1 82.75 356 ASN A CA 1
ATOM 2846 C C . ASN A 1 356 ? 1.427 -17.078 3.961 1 82.75 356 ASN A C 1
ATOM 2848 O O . ASN A 1 356 ? 0.518 -16.25 4.027 1 82.75 356 ASN A O 1
ATOM 2852 N N . ASP A 1 357 ? 1.615 -17.953 4.801 1 79.12 357 ASP A N 1
ATOM 2853 C CA . ASP A 1 357 ? 0.727 -18.047 5.953 1 79.12 357 ASP A CA 1
ATOM 2854 C C . ASP A 1 357 ? 0.875 -16.828 6.863 1 79.12 357 ASP A C 1
ATOM 2856 O O . ASP A 1 357 ? -0.103 -16.375 7.453 1 79.12 357 ASP A O 1
ATOM 2860 N N . TYR A 1 358 ? 2.006 -16.438 6.941 1 79.25 358 TYR A N 1
ATOM 2861 C CA . TYR A 1 358 ? 2.273 -15.297 7.801 1 79.25 358 TYR A CA 1
ATOM 2862 C C . TYR A 1 358 ? 1.568 -14.047 7.277 1 79.25 358 TYR A C 1
ATOM 2864 O O . TYR A 1 358 ? 0.972 -13.297 8.055 1 79.25 358 TYR A O 1
ATOM 2872 N N . PHE A 1 359 ? 1.549 -13.805 6.008 1 76.75 359 PHE A N 1
ATOM 2873 C CA . PHE A 1 359 ? 1.026 -12.562 5.453 1 76.75 359 PHE A CA 1
ATOM 2874 C C . PHE A 1 359 ? -0.464 -12.68 5.156 1 76.75 359 PHE A C 1
ATOM 2876 O O . PHE A 1 359 ? -1.206 -11.703 5.262 1 76.75 359 PHE A O 1
ATOM 2883 N N . TYR A 1 360 ? -0.886 -13.914 4.816 1 73.62 360 TYR A N 1
ATOM 2884 C CA . TYR A 1 360 ? -2.209 -13.953 4.203 1 73.62 360 TYR A CA 1
ATOM 2885 C C . TYR A 1 360 ? -3.148 -14.859 4.996 1 73.62 360 TYR A C 1
ATOM 2887 O O . TYR A 1 360 ? -4.348 -14.914 4.715 1 73.62 360 TYR A O 1
ATOM 2895 N N . THR A 1 361 ? -2.547 -15.586 5.879 1 72 361 THR A N 1
ATOM 2896 C CA . THR A 1 361 ? -3.439 -16.406 6.684 1 72 361 THR A CA 1
ATOM 2897 C C . THR A 1 361 ? -3.463 -15.922 8.133 1 72 361 THR A C 1
ATOM 2899 O O . THR A 1 361 ? -2.502 -15.312 8.602 1 72 361 THR A O 1
ATOM 2902 N N . ARG A 1 362 ? -4.633 -15.977 8.766 1 67.75 362 ARG A N 1
ATOM 2903 C CA . ARG A 1 362 ? -4.758 -15.531 10.156 1 67.75 362 ARG A CA 1
ATOM 2904 C C . ARG A 1 362 ? -5.082 -16.703 11.078 1 67.75 362 ARG A C 1
ATOM 2906 O O . ARG A 1 362 ? -6.023 -16.625 11.867 1 67.75 362 ARG A O 1
ATOM 2913 N N . TYR A 1 363 ? -4.141 -17.75 10.922 1 67.88 363 TYR A N 1
ATOM 2914 C CA . TYR A 1 363 ? -4.301 -18.859 11.844 1 67.88 363 TYR A CA 1
ATOM 2915 C C . TYR A 1 363 ? -3.906 -18.469 13.266 1 67.88 363 TYR A C 1
ATOM 2917 O O . TYR A 1 363 ? -2.875 -17.828 13.469 1 67.88 363 TYR A O 1
ATOM 2925 N N . PRO A 1 364 ? -4.832 -18.75 14.102 1 66.06 364 PRO A N 1
ATOM 2926 C CA . PRO A 1 364 ? -4.488 -18.391 15.477 1 66.06 364 PRO A CA 1
ATOM 2927 C C . PRO A 1 364 ? -3.168 -19 15.938 1 66.06 364 PRO A C 1
ATOM 2929 O O . PRO A 1 364 ? -2.521 -18.484 16.844 1 66.06 364 PRO A O 1
ATOM 2932 N N . ILE A 1 365 ? -2.771 -20.125 15.258 1 63.56 365 ILE A N 1
ATOM 2933 C CA . ILE A 1 365 ? -1.555 -20.828 15.648 1 63.56 365 ILE A CA 1
ATOM 2934 C C . ILE A 1 365 ? -0.339 -19.953 15.367 1 63.56 365 ILE A C 1
ATOM 2936 O O . ILE A 1 365 ? 0.698 -20.094 16.016 1 63.56 365 ILE A O 1
ATOM 2940 N N . LEU A 1 366 ? -0.452 -19.094 14.344 1 67.12 366 LEU A N 1
ATOM 2941 C CA . LEU A 1 366 ? 0.653 -18.203 13.969 1 67.12 366 LEU A CA 1
ATOM 2942 C C . LEU A 1 366 ? 1.004 -17.266 15.109 1 67.12 366 LEU A C 1
ATOM 2944 O O . LEU A 1 366 ? 2.162 -16.875 15.258 1 67.12 366 LEU A O 1
ATOM 2948 N N . PHE A 1 367 ? 0.002 -17.031 15.906 1 59.81 367 PHE A N 1
ATOM 2949 C CA . PHE A 1 367 ? 0.187 -16.016 16.953 1 59.81 367 PHE A CA 1
ATOM 2950 C C . PHE A 1 367 ? 0.382 -16.688 18.312 1 59.81 367 PHE A C 1
ATOM 2952 O O . PHE A 1 367 ? 0.117 -16.078 19.344 1 59.81 367 PHE A O 1
ATOM 2959 N N . TRP A 1 368 ? 0.624 -17.969 18.188 1 55.06 368 TRP A N 1
ATOM 2960 C CA . TRP A 1 368 ? 0.795 -18.766 19.406 1 55.06 368 TRP A CA 1
ATOM 2961 C C . TRP A 1 368 ? 1.821 -18.141 20.328 1 55.06 368 TRP A C 1
ATOM 2963 O O . TRP A 1 368 ? 3.018 -18.125 20.031 1 55.06 368 TRP A O 1
ATOM 2973 N N . ARG A 1 369 ? 1.809 -16.734 20.5 1 48.75 369 ARG A N 1
ATOM 2974 C CA . ARG A 1 369 ? 2.664 -16.234 21.578 1 48.75 369 ARG A CA 1
ATOM 2975 C C . ARG A 1 369 ? 2.186 -16.734 22.938 1 48.75 369 ARG A C 1
ATOM 2977 O O . ARG A 1 369 ? 1.247 -16.188 23.516 1 48.75 369 ARG A O 1
ATOM 2984 N N . GLY A 1 370 ? 2.438 -17.906 23.438 1 43.5 370 GLY A N 1
ATOM 2985 C CA . GLY A 1 370 ? 1.845 -18.453 24.641 1 43.5 370 GLY A CA 1
ATOM 2986 C C . GLY A 1 370 ? 0.486 -19.078 24.406 1 43.5 370 GLY A C 1
ATOM 2987 O O . GLY A 1 370 ? 0.156 -19.453 23.281 1 43.5 370 GLY A O 1
ATOM 2988 N N . PHE A 1 371 ? -0.466 -19.078 25.328 1 41.53 371 PHE A N 1
ATOM 2989 C CA . PHE A 1 371 ? -1.742 -19.781 25.297 1 41.53 371 PHE A CA 1
ATOM 2990 C C . PHE A 1 371 ? -2.705 -19.125 24.328 1 41.53 371 PHE A C 1
ATOM 2992 O O . PHE A 1 371 ? -3.561 -18.328 24.719 1 41.53 371 PHE A O 1
ATOM 2999 N N . PRO A 1 372 ? -2.436 -18.516 23.25 1 51.38 372 PRO A N 1
ATOM 3000 C CA . PRO A 1 372 ? -3.592 -18.031 22.5 1 51.38 372 PRO A CA 1
ATOM 3001 C C . PRO A 1 372 ? -4.633 -19.125 22.234 1 51.38 372 PRO A C 1
ATOM 3003 O O . PRO A 1 372 ? -5.363 -19.047 21.25 1 51.38 372 PRO A O 1
ATOM 3006 N N . LEU A 1 373 ? -4.48 -20.188 22.859 1 56.22 373 LEU A N 1
ATOM 3007 C CA . LEU A 1 373 ? -5.199 -21.453 22.828 1 56.22 373 LEU A CA 1
ATOM 3008 C C . LEU A 1 373 ? -6.703 -21.219 22.938 1 56.22 373 LEU A C 1
ATOM 3010 O O . LEU A 1 373 ? -7.496 -22.016 22.406 1 56.22 373 LEU A O 1
ATOM 3014 N N . ILE A 1 374 ? -6.844 -19.938 23.375 1 60.09 374 ILE A N 1
ATOM 3015 C CA . ILE A 1 374 ? -8.273 -19.797 23.609 1 60.09 374 ILE A CA 1
ATOM 3016 C C . ILE A 1 374 ? -9 -19.641 22.266 1 60.09 374 ILE A C 1
ATOM 3018 O O . ILE A 1 374 ? -10.094 -20.172 22.078 1 60.09 374 ILE A O 1
ATOM 3022 N N . PHE A 1 375 ? -8.172 -19.125 21.328 1 67.88 375 PHE A N 1
ATOM 3023 C CA . PHE A 1 375 ? -8.891 -18.859 20.094 1 67.88 375 PHE A CA 1
ATOM 3024 C C . PHE A 1 375 ? -8.883 -20.078 19.188 1 67.88 375 PHE A C 1
ATOM 3026 O O . PHE A 1 375 ? -9.703 -20.188 18.266 1 67.88 375 PHE A O 1
ATOM 3033 N N . ALA A 1 376 ? -7.957 -20.953 19.562 1 73.88 376 ALA A N 1
ATOM 3034 C CA . ALA A 1 376 ? -7.969 -22.203 18.812 1 73.88 376 ALA A CA 1
ATOM 3035 C C . ALA A 1 376 ? -9.203 -23.047 19.156 1 73.88 376 ALA A C 1
ATOM 3037 O O . ALA A 1 376 ? -9.594 -23.922 18.375 1 73.88 376 ALA A O 1
ATOM 3038 N N . TRP A 1 377 ? -9.875 -22.625 20.25 1 79.62 377 TRP A N 1
ATOM 3039 C CA . TRP A 1 377 ? -11.039 -23.391 20.703 1 79.62 377 TRP A CA 1
ATOM 3040 C C . TRP A 1 377 ? -12.328 -22.828 20.125 1 79.62 377 TRP A C 1
ATOM 3042 O O . TRP A 1 377 ? -13.406 -23.391 20.312 1 79.62 377 TRP A O 1
ATOM 3052 N N . TYR A 1 378 ? -12.164 -21.828 19.406 1 83.12 378 TYR A N 1
ATOM 3053 C CA . TYR A 1 378 ? -13.359 -21.172 18.891 1 83.12 378 TYR A CA 1
ATOM 3054 C C . TYR A 1 378 ? -14.148 -22.109 18 1 83.12 378 TYR A C 1
ATOM 3056 O O . TYR A 1 378 ? -15.367 -22.266 18.156 1 83.12 378 TYR A O 1
ATOM 3064 N N . PRO A 1 379 ? -13.492 -22.828 17.109 1 85.75 379 PRO A N 1
ATOM 3065 C CA . PRO A 1 379 ? -14.289 -23.672 16.203 1 85.75 379 PRO A CA 1
ATOM 3066 C C . PRO A 1 379 ? -14.992 -24.828 16.938 1 85.75 379 PRO A C 1
ATOM 3068 O O . PRO A 1 379 ? -16.188 -25.016 16.766 1 85.75 379 PRO A O 1
ATOM 3071 N N . PRO A 1 380 ? -14.312 -25.516 17.875 1 88.44 380 PRO A N 1
ATOM 3072 C CA . PRO A 1 380 ? -15.039 -26.562 18.609 1 88.44 380 PRO A CA 1
ATOM 3073 C C . PRO A 1 380 ? -16.141 -26 19.516 1 88.44 380 PRO A C 1
ATOM 3075 O O . PRO A 1 380 ? -17.188 -26.641 19.672 1 88.44 380 PRO A O 1
ATOM 3078 N N . LEU A 1 381 ? -15.906 -24.891 20.062 1 89.5 381 LEU A N 1
ATOM 3079 C CA . LEU A 1 381 ? -16.922 -24.266 20.891 1 89.5 381 LEU A CA 1
ATOM 3080 C C . LEU A 1 381 ? -18.141 -23.859 20.062 1 89.5 381 LEU A C 1
ATOM 3082 O O . LEU A 1 381 ? -19.281 -23.969 20.531 1 89.5 381 LEU A O 1
ATOM 3086 N N . THR A 1 382 ? -17.906 -23.391 18.891 1 90.31 382 THR A N 1
ATOM 3087 C CA . THR A 1 382 ? -19.016 -23.031 18.016 1 90.31 382 THR A CA 1
ATOM 3088 C C . THR A 1 382 ? -19.812 -24.266 17.609 1 90.31 382 THR A C 1
ATOM 3090 O O . THR A 1 382 ? -21.031 -24.219 17.562 1 90.31 382 THR A O 1
ATOM 3093 N N . ILE A 1 383 ? -19.156 -25.391 17.422 1 92.62 383 ILE A N 1
ATOM 3094 C CA . ILE A 1 383 ? -19.828 -26.641 17.062 1 92.62 383 ILE A CA 1
ATOM 3095 C C . ILE A 1 383 ? -20.703 -27.094 18.234 1 92.62 383 ILE A C 1
ATOM 3097 O O . ILE A 1 383 ? -21.859 -27.469 18.047 1 92.62 383 ILE A O 1
ATOM 3101 N N . ALA A 1 384 ? -20.172 -26.938 19.391 1 93.25 384 ALA A N 1
ATOM 3102 C CA . ALA A 1 384 ? -20.906 -27.344 20.578 1 93.25 384 ALA A CA 1
ATOM 3103 C C . ALA A 1 384 ? -22.141 -26.469 20.781 1 93.25 384 ALA A C 1
ATOM 3105 O O . ALA A 1 384 ? -23.219 -26.969 21.141 1 93.25 384 ALA A O 1
ATOM 3106 N N . LEU A 1 385 ? -22.047 -25.25 20.531 1 93.38 385 LEU A N 1
ATOM 3107 C CA . LEU A 1 385 ? -23.156 -24.328 20.734 1 93.38 385 LEU A CA 1
ATOM 3108 C C . LEU A 1 385 ? -24.234 -24.531 19.672 1 93.38 385 LEU A C 1
ATOM 3110 O O . LEU A 1 385 ? -25.422 -24.422 19.969 1 93.38 385 LEU A O 1
ATOM 3114 N N . ILE A 1 386 ? -23.781 -24.797 18.469 1 93.06 386 ILE A N 1
ATOM 3115 C CA . ILE A 1 386 ? -24.75 -25.062 17.406 1 93.06 386 ILE A CA 1
ATOM 3116 C C . ILE A 1 386 ? -25.484 -26.375 17.703 1 93.06 386 ILE A C 1
ATOM 3118 O O . ILE A 1 386 ? -26.688 -26.484 17.453 1 93.06 386 ILE A O 1
ATOM 3122 N N . ALA A 1 387 ? -24.797 -27.312 18.281 1 93 387 ALA A N 1
ATOM 3123 C CA . ALA A 1 387 ? -25.453 -28.562 18.688 1 93 387 ALA A CA 1
ATOM 3124 C C . ALA A 1 387 ? -26.469 -28.297 19.812 1 93 387 ALA A C 1
ATOM 3126 O O . ALA A 1 387 ? -27.562 -28.875 19.812 1 93 387 ALA A O 1
ATOM 3127 N N . TRP A 1 388 ? -26.125 -27.406 20.688 1 93.5 388 TRP A N 1
ATOM 3128 C CA . TRP A 1 388 ? -27.047 -27.016 21.75 1 93.5 388 TRP A CA 1
ATOM 3129 C C . TRP A 1 388 ? -28.281 -26.344 21.188 1 93.5 388 TRP A C 1
ATOM 3131 O O . TRP A 1 388 ? -29.406 -26.688 21.547 1 93.5 388 TRP A O 1
ATOM 3141 N N . LEU A 1 389 ? -28.094 -25.438 20.281 1 93 389 LEU A N 1
ATOM 3142 C CA . LEU A 1 389 ? -29.203 -24.75 19.625 1 93 389 LEU A CA 1
ATOM 3143 C C . LEU A 1 389 ? -30.078 -25.734 18.844 1 93 389 LEU A C 1
ATOM 3145 O O . LEU A 1 389 ? -31.297 -25.641 18.875 1 93 389 LEU A O 1
ATOM 3149 N N . GLY A 1 390 ? -29.438 -26.672 18.203 1 91.75 390 GLY A N 1
ATOM 3150 C CA . GLY A 1 390 ? -30.172 -27.688 17.469 1 91.75 390 GLY A CA 1
ATOM 3151 C C . GLY A 1 390 ? -31.047 -28.547 18.359 1 91.75 390 GLY A C 1
ATOM 3152 O O . GLY A 1 390 ? -32.188 -28.859 18 1 91.75 390 GLY A O 1
ATOM 3153 N N . ARG A 1 391 ? -30.594 -28.844 19.469 1 91.69 391 ARG A N 1
ATOM 3154 C CA . ARG A 1 391 ? -31.375 -29.625 20.422 1 91.69 391 ARG A CA 1
ATOM 3155 C C . ARG A 1 391 ? -32.594 -28.844 20.906 1 91.69 391 ARG A C 1
ATOM 3157 O O . ARG A 1 391 ? -33.688 -29.406 20.984 1 91.69 391 ARG A O 1
ATOM 3164 N N . ASP A 1 392 ? -32.438 -27.594 21.125 1 90.38 392 ASP A N 1
ATOM 3165 C CA . ASP A 1 392 ? -33.531 -26.75 21.594 1 90.38 392 ASP A CA 1
ATOM 3166 C C . ASP A 1 392 ? -34.594 -26.562 20.5 1 90.38 392 ASP A C 1
ATOM 3168 O O . ASP A 1 392 ? -35.781 -26.578 20.781 1 90.38 392 ASP A O 1
ATOM 3172 N N . ILE A 1 393 ? -34.125 -26.359 19.312 1 89.25 393 ILE A N 1
ATOM 3173 C CA . ILE A 1 393 ? -35.062 -26.203 18.203 1 89.25 393 ILE A CA 1
ATOM 3174 C C . ILE A 1 393 ? -35.875 -27.484 18 1 89.25 393 ILE A C 1
ATOM 3176 O O . ILE A 1 393 ? -37.094 -27.438 17.75 1 89.25 393 ILE A O 1
ATOM 3180 N N . TYR A 1 394 ? -35.25 -28.594 18.141 1 86.81 394 TYR A N 1
ATOM 3181 C CA . TYR A 1 394 ? -35.906 -29.875 17.953 1 86.81 394 TYR A CA 1
ATOM 3182 C C . TYR A 1 394 ? -36.938 -30.109 19.047 1 86.81 394 TYR A C 1
ATOM 3184 O O . TYR A 1 394 ? -38.062 -30.594 18.766 1 86.81 394 TYR A O 1
ATOM 3192 N N . LYS A 1 395 ? -36.75 -29.594 20.203 1 84.06 395 LYS A N 1
ATOM 3193 C CA . LYS A 1 395 ? -37.656 -29.875 21.328 1 84.06 395 LYS A CA 1
ATOM 3194 C C . LYS A 1 395 ? -38.75 -28.812 21.422 1 84.06 395 LYS A C 1
ATOM 3196 O O . LYS A 1 395 ? -39.906 -29.141 21.703 1 84.06 395 LYS A O 1
ATOM 3201 N N . LEU A 1 396 ? -38.344 -27.578 21.172 1 76.5 396 LEU A N 1
ATOM 3202 C CA . LEU A 1 396 ? -39.219 -26.5 21.609 1 76.5 396 LEU A CA 1
ATOM 3203 C C . LEU A 1 396 ? -39.938 -25.875 20.438 1 76.5 396 LEU A C 1
ATOM 3205 O O . LEU A 1 396 ? -41 -25.219 20.609 1 76.5 396 LEU A O 1
ATOM 3209 N N . TYR A 1 397 ? -39.438 -26.078 19.219 1 76.88 397 TYR A N 1
ATOM 3210 C CA . TYR A 1 397 ? -40 -25.25 18.172 1 76.88 397 TYR A CA 1
ATOM 3211 C C . TYR A 1 397 ? -41.406 -25.734 17.812 1 76.88 397 TYR A C 1
ATOM 3213 O O . TYR A 1 397 ? -41.594 -26.844 17.328 1 76.88 397 TYR A O 1
ATOM 3221 N N . LYS A 1 398 ? -42.406 -24.984 18.422 1 68.5 398 LYS A N 1
ATOM 3222 C CA . LYS A 1 398 ? -43.812 -25.109 18.016 1 68.5 398 LYS A CA 1
ATOM 3223 C C . LYS A 1 398 ? -44.312 -23.828 17.375 1 68.5 398 LYS A C 1
ATOM 3225 O O . LYS A 1 398 ? -44.219 -22.75 17.969 1 68.5 398 LYS A O 1
ATOM 3230 N N . PRO A 1 399 ? -44.469 -23.875 15.969 1 65 399 PRO A N 1
ATOM 3231 C CA . PRO A 1 399 ? -44.906 -22.625 15.344 1 65 399 PRO A CA 1
ATOM 3232 C C . PRO A 1 399 ? -46 -21.922 16.141 1 65 399 PRO A C 1
ATOM 3234 O O . PRO A 1 399 ? -46.938 -22.562 16.609 1 65 399 PRO A O 1
ATOM 3237 N N . LYS A 1 400 ? -45.719 -20.75 16.719 1 60 400 LYS A N 1
ATOM 3238 C CA . LYS A 1 400 ? -46.719 -19.984 17.484 1 60 400 LYS A CA 1
ATOM 3239 C C . LYS A 1 400 ? -47.969 -19.75 16.656 1 60 400 LYS A C 1
ATOM 3241 O O . LYS A 1 400 ? -47.938 -19.719 15.43 1 60 400 LYS A O 1
ATOM 3246 N N . GLN A 1 401 ? -49.125 -19.781 17.281 1 56 401 GLN A N 1
ATOM 3247 C CA . GLN A 1 401 ? -50.438 -19.469 16.688 1 56 401 GLN A CA 1
ATOM 3248 C C . GLN A 1 401 ? -50.406 -18.125 15.984 1 56 401 GLN A C 1
ATOM 3250 O O . GLN A 1 401 ? -50.062 -17.109 16.594 1 56 401 GLN A O 1
ATOM 3255 N N . GLY A 1 402 ? -50.25 -18.016 14.562 1 58.19 402 GLY A N 1
ATOM 3256 C CA . GLY A 1 402 ? -50.281 -16.812 13.758 1 58.19 402 GLY A CA 1
ATOM 3257 C C . GLY A 1 402 ? -49 -16.594 12.961 1 58.19 402 GLY A C 1
ATOM 3258 O O . GLY A 1 402 ? -48.875 -15.617 12.227 1 58.19 402 GLY A O 1
ATOM 3259 N N . GLU A 1 403 ? -48.125 -17.5 13.266 1 65.38 403 GLU A N 1
ATOM 3260 C CA . GLU A 1 403 ? -46.906 -17.344 12.516 1 65.38 403 GLU A CA 1
ATOM 3261 C C . GLU A 1 403 ? -47.062 -17.781 11.062 1 65.38 403 GLU A C 1
ATOM 3263 O O . GLU A 1 403 ? -47.625 -18.844 10.789 1 65.38 403 GLU A O 1
ATOM 3268 N N . ILE A 1 404 ? -46.906 -16.766 10.227 1 69.62 404 ILE A N 1
ATOM 3269 C CA . ILE A 1 404 ? -46.969 -17.047 8.797 1 69.62 404 ILE A CA 1
ATOM 3270 C C . ILE A 1 404 ? -45.812 -17.969 8.391 1 69.62 404 ILE A C 1
ATOM 3272 O O . ILE A 1 404 ? -44.656 -17.672 8.664 1 69.62 404 ILE A O 1
ATOM 3276 N N . ALA A 1 405 ? -46.219 -19.328 8.297 1 71.75 405 ALA A N 1
ATOM 3277 C CA . ALA A 1 405 ? -45.188 -20.266 7.879 1 71.75 405 ALA A CA 1
ATOM 3278 C C . ALA A 1 405 ? -45.5 -20.828 6.488 1 71.75 405 ALA A C 1
ATOM 3280 O O . ALA A 1 405 ? -46.656 -21 6.109 1 71.75 405 ALA A O 1
ATOM 3281 N N . HIS A 1 406 ? -44.5 -20.766 5.719 1 73.62 406 HIS A N 1
ATOM 3282 C CA . HIS A 1 406 ? -44.594 -21.406 4.418 1 73.62 406 HIS A CA 1
ATOM 3283 C C . HIS A 1 406 ? -44.531 -22.938 4.551 1 73.62 406 HIS A C 1
ATOM 3285 O O . HIS A 1 406 ? -43.469 -23.469 4.918 1 73.62 406 HIS A O 1
ATOM 3291 N N . VAL A 1 407 ? -45.688 -23.547 4.555 1 72.12 407 VAL A N 1
ATOM 3292 C CA . VAL A 1 407 ? -45.75 -25 4.723 1 72.12 407 VAL A CA 1
ATOM 3293 C C . VAL A 1 407 ? -45.938 -25.672 3.365 1 72.12 407 VAL A C 1
ATOM 3295 O O . VAL A 1 407 ? -46.875 -25.344 2.625 1 72.12 407 VAL A O 1
ATOM 3298 N N . VAL A 1 408 ? -44.844 -26.312 2.908 1 66.88 408 VAL A N 1
ATOM 3299 C CA . VAL A 1 408 ? -44.938 -27.125 1.699 1 66.88 408 VAL A CA 1
ATOM 3300 C C . VAL A 1 408 ? -45.031 -28.609 2.076 1 66.88 408 VAL A C 1
ATOM 3302 O O . VAL A 1 408 ? -44.125 -29.141 2.711 1 66.88 408 VAL A O 1
ATOM 3305 N N . HIS A 1 409 ? -46.031 -29.359 1.66 1 68.31 409 HIS A N 1
ATOM 3306 C CA . HIS A 1 409 ? -46.281 -30.766 1.908 1 68.31 409 HIS A CA 1
ATOM 3307 C C . HIS A 1 409 ? -46.156 -31.094 3.391 1 68.31 409 HIS A C 1
ATOM 3309 O O . HIS A 1 409 ? -45.531 -32.094 3.76 1 68.31 409 HIS A O 1
ATOM 3315 N N . ARG A 1 410 ? -46.469 -30.281 4.262 1 64.94 410 ARG A N 1
ATOM 3316 C CA . ARG A 1 410 ? -46.562 -30.453 5.707 1 64.94 410 ARG A CA 1
ATOM 3317 C C . ARG A 1 410 ? -45.219 -30.219 6.375 1 64.94 410 ARG A C 1
ATOM 3319 O O . ARG A 1 410 ? -45.062 -30.484 7.566 1 64.94 410 ARG A O 1
ATOM 3326 N N . VAL A 1 411 ? -44.281 -29.859 5.523 1 74.44 411 VAL A N 1
ATOM 3327 C CA . VAL A 1 411 ? -42.969 -29.594 6.121 1 74.44 411 VAL A CA 1
ATOM 3328 C C . VAL A 1 411 ? -42.688 -28.094 6.117 1 74.44 411 VAL A C 1
ATOM 3330 O O . VAL A 1 411 ? -42.938 -27.406 5.113 1 74.44 411 VAL A O 1
ATOM 3333 N N . ASN A 1 412 ? -42.375 -27.625 7.211 1 81.94 412 ASN A N 1
ATOM 3334 C CA . ASN A 1 412 ? -42.031 -26.203 7.371 1 81.94 412 ASN A CA 1
ATOM 3335 C C . ASN A 1 412 ? -40.719 -25.859 6.68 1 81.94 412 ASN A C 1
ATOM 3337 O O . ASN A 1 412 ? -39.656 -26.359 7.07 1 81.94 412 ASN A O 1
ATOM 3341 N N . VAL A 1 413 ? -40.781 -25.172 5.59 1 80.94 413 VAL A N 1
ATOM 3342 C CA . VAL A 1 413 ? -39.625 -24.781 4.797 1 80.94 413 VAL A CA 1
ATOM 3343 C C . VAL A 1 413 ? -38.625 -24.047 5.684 1 80.94 413 VAL A C 1
ATOM 3345 O O . VAL A 1 413 ? -37.406 -24.203 5.527 1 80.94 413 VAL A O 1
ATOM 3348 N N . ASP A 1 414 ? -39.094 -23.328 6.629 1 85.31 414 ASP A N 1
ATOM 3349 C CA . ASP A 1 414 ? -38.219 -22.547 7.5 1 85.31 414 ASP A CA 1
ATOM 3350 C C . ASP A 1 414 ? -37.375 -23.453 8.383 1 85.31 414 ASP A C 1
ATOM 3352 O O . ASP A 1 414 ? -36.188 -23.172 8.633 1 85.31 414 ASP A O 1
ATOM 3356 N N . LEU A 1 415 ? -37.906 -24.562 8.727 1 86.56 415 LEU A N 1
ATOM 3357 C CA . LEU A 1 415 ? -37.188 -25.5 9.555 1 86.56 415 LEU A CA 1
ATOM 3358 C C . LEU A 1 415 ? -36.094 -26.234 8.734 1 86.56 415 LEU A C 1
ATOM 3360 O O . LEU A 1 415 ? -35 -26.484 9.227 1 86.56 415 LEU A O 1
ATOM 3364 N N . ILE A 1 416 ? -36.375 -26.469 7.551 1 85.44 416 ILE A N 1
ATOM 3365 C CA . ILE A 1 416 ? -35.406 -27.125 6.68 1 85.44 416 ILE A CA 1
ATOM 3366 C C . ILE A 1 416 ? -34.219 -26.188 6.422 1 85.44 416 ILE A C 1
ATOM 3368 O O . ILE A 1 416 ? -33.062 -26.594 6.488 1 85.44 416 ILE A O 1
ATOM 3372 N N . ILE A 1 417 ? -34.531 -24.984 6.133 1 86 417 ILE A N 1
ATOM 3373 C CA . ILE A 1 417 ? -33.5 -24 5.887 1 86 417 ILE A CA 1
ATOM 3374 C C . ILE A 1 417 ? -32.594 -23.875 7.121 1 86 417 ILE A C 1
ATOM 3376 O O . ILE A 1 417 ? -31.375 -23.797 7.004 1 86 417 ILE A O 1
ATOM 3380 N N . THR A 1 418 ? -33.219 -23.875 8.219 1 89.75 418 THR A N 1
ATOM 3381 C CA . THR A 1 418 ? -32.469 -23.734 9.461 1 89.75 418 THR A CA 1
ATOM 3382 C C . THR A 1 418 ? -31.516 -24.922 9.672 1 89.75 418 THR A C 1
ATOM 3384 O O . THR A 1 418 ? -30.344 -24.75 10.016 1 89.75 418 THR A O 1
ATOM 3387 N N . TRP A 1 419 ? -32 -26.109 9.367 1 90.5 419 TRP A N 1
ATOM 3388 C CA . TRP A 1 419 ? -31.172 -27.297 9.547 1 90.5 419 TRP A CA 1
ATOM 3389 C C . TRP A 1 419 ? -30.031 -27.312 8.531 1 90.5 419 TRP A C 1
ATOM 3391 O O . TRP A 1 419 ? -28.906 -27.719 8.852 1 90.5 419 TRP A O 1
ATOM 3401 N N . ILE A 1 420 ? -30.25 -26.859 7.391 1 87.81 420 ILE A N 1
ATOM 3402 C CA . ILE A 1 420 ? -29.203 -26.781 6.371 1 87.81 420 ILE A CA 1
ATOM 3403 C C . ILE A 1 420 ? -28.125 -25.781 6.805 1 87.81 420 ILE A C 1
ATOM 3405 O O . ILE A 1 420 ? -26.938 -26.078 6.703 1 87.81 420 ILE A O 1
ATOM 3409 N N . PHE A 1 421 ? -28.562 -24.781 7.312 1 89.94 421 PHE A N 1
ATOM 3410 C CA . PHE A 1 421 ? -27.625 -23.75 7.746 1 89.94 421 PHE A CA 1
ATOM 3411 C C . PHE A 1 421 ? -26.766 -24.234 8.906 1 89.94 421 PHE A C 1
ATOM 3413 O O . PHE A 1 421 ? -25.562 -24.016 8.938 1 89.94 421 PHE A O 1
ATOM 3420 N N . MET A 1 422 ? -27.391 -24.859 9.75 1 90.56 422 MET A N 1
ATOM 3421 C CA . MET A 1 422 ? -26.641 -25.406 10.883 1 90.56 422 MET A CA 1
ATOM 3422 C C . MET A 1 422 ? -25.641 -26.469 10.414 1 90.56 422 MET A C 1
ATOM 3424 O O . MET A 1 422 ? -24.516 -26.516 10.906 1 90.56 422 MET A O 1
ATOM 3428 N N . GLY A 1 423 ? -26.047 -27.188 9.422 1 89.38 423 GLY A N 1
ATOM 3429 C CA . GLY A 1 423 ? -25.125 -28.172 8.844 1 89.38 423 GLY A CA 1
ATOM 3430 C C . GLY A 1 423 ? -23.922 -27.531 8.172 1 89.38 423 GLY A C 1
ATOM 3431 O O . GLY A 1 423 ? -22.797 -28.016 8.32 1 89.38 423 GLY A O 1
ATOM 3432 N N . ILE A 1 424 ? -24.125 -26.469 7.555 1 87.31 424 ILE A N 1
ATOM 3433 C CA . ILE A 1 424 ? -23.047 -25.781 6.852 1 87.31 424 ILE A CA 1
ATOM 3434 C C . ILE A 1 424 ? -22.047 -25.219 7.859 1 87.31 424 ILE A C 1
ATOM 3436 O O . ILE A 1 424 ? -20.828 -25.312 7.656 1 87.31 424 ILE A O 1
ATOM 3440 N N . ILE A 1 425 ? -22.453 -24.672 8.898 1 88.69 425 ILE A N 1
ATOM 3441 C CA . ILE A 1 425 ? -21.578 -24.094 9.898 1 88.69 425 ILE A CA 1
ATOM 3442 C C . ILE A 1 425 ? -20.734 -25.188 10.547 1 88.69 425 ILE A C 1
ATOM 3444 O O . ILE A 1 425 ? -19.531 -25.016 10.75 1 88.69 425 ILE A O 1
ATOM 3448 N N . VAL A 1 426 ? -21.406 -26.297 10.836 1 90.56 426 VAL A N 1
ATOM 3449 C CA . VAL A 1 426 ? -20.688 -27.406 11.469 1 90.56 426 VAL A CA 1
ATOM 3450 C C . VAL A 1 426 ? -19.609 -27.922 10.516 1 90.56 426 VAL A C 1
ATOM 3452 O O . VAL A 1 426 ? -18.484 -28.188 10.93 1 90.56 426 VAL A O 1
ATOM 3455 N N . LEU A 1 427 ? -19.969 -27.984 9.328 1 87.19 427 LEU A N 1
ATOM 3456 C CA . LEU A 1 427 ? -19.016 -28.484 8.344 1 87.19 427 LEU A CA 1
ATOM 3457 C C . LEU A 1 427 ? -17.844 -27.516 8.188 1 87.19 427 LEU A C 1
ATOM 3459 O O . LEU A 1 427 ? -16.688 -27.922 8.148 1 87.19 427 LEU A O 1
ATOM 3463 N N . LYS A 1 428 ? -18.125 -26.281 8.125 1 84.81 428 LYS A N 1
ATOM 3464 C CA . LYS A 1 428 ? -17.094 -25.281 7.934 1 84.81 428 LYS A CA 1
ATOM 3465 C C . LYS A 1 428 ? -16.172 -25.203 9.148 1 84.81 428 LYS A C 1
ATOM 3467 O O . LYS A 1 428 ? -14.945 -25.125 9.008 1 84.81 428 LYS A O 1
ATOM 3472 N N . GLU A 1 429 ? -16.766 -25.234 10.258 1 87.5 429 GLU A N 1
ATOM 3473 C CA . GLU A 1 429 ? -15.961 -25.172 11.477 1 87.5 429 GLU A CA 1
ATOM 3474 C C . GLU A 1 429 ? -15.148 -26.453 11.672 1 87.5 429 GLU A C 1
ATOM 3476 O O . GLU A 1 429 ? -14.016 -26.406 12.172 1 87.5 429 GLU A O 1
ATOM 3481 N N . SER A 1 430 ? -15.664 -27.531 11.305 1 88 430 SER A N 1
ATOM 3482 C CA . SER A 1 430 ? -14.898 -28.766 11.367 1 88 430 SER A CA 1
ATOM 3483 C C . SER A 1 430 ? -13.719 -28.75 10.414 1 88 430 SER A C 1
ATOM 3485 O O . SER A 1 430 ? -12.625 -29.203 10.75 1 88 430 SER A O 1
ATOM 3487 N N . TRP A 1 431 ? -13.945 -28.125 9.312 1 82.62 431 TRP A N 1
ATOM 3488 C CA . TRP A 1 431 ? -12.875 -28 8.328 1 82.62 431 TRP A CA 1
ATOM 3489 C C . TRP A 1 431 ? -11.758 -27.094 8.844 1 82.62 431 TRP A C 1
ATOM 3491 O O . TRP A 1 431 ? -10.578 -27.344 8.578 1 82.62 431 TRP A O 1
ATOM 3501 N N . LYS A 1 432 ? -12.094 -26.125 9.508 1 82.06 432 LYS A N 1
ATOM 3502 C CA . LYS A 1 432 ? -11.102 -25.219 10.086 1 82.06 432 LYS A CA 1
ATOM 3503 C C . LYS A 1 432 ? -10.242 -25.953 11.117 1 82.06 432 LYS A C 1
ATOM 3505 O O . LYS A 1 432 ? -9.023 -25.766 11.164 1 82.06 432 LYS A O 1
ATOM 3510 N N . VAL A 1 433 ? -10.859 -26.812 11.844 1 84.25 433 VAL A N 1
ATOM 3511 C CA . VAL A 1 433 ? -10.125 -27.578 12.852 1 84.25 433 VAL A CA 1
ATOM 3512 C C . VAL A 1 433 ? -9.125 -28.516 12.164 1 84.25 433 VAL A C 1
ATOM 3514 O O . VAL A 1 433 ? -7.965 -28.594 12.578 1 84.25 433 VAL A O 1
ATOM 3517 N N . VAL A 1 434 ? -9.539 -29.047 11.156 1 83.75 434 VAL A N 1
ATOM 3518 C CA . VAL A 1 434 ? -8.664 -29.969 10.422 1 83.75 434 VAL A CA 1
ATOM 3519 C C . VAL A 1 434 ? -7.512 -29.188 9.797 1 83.75 434 VAL A C 1
ATOM 3521 O O . VAL A 1 434 ? -6.359 -29.625 9.844 1 83.75 434 VAL A O 1
ATOM 3524 N N . THR A 1 435 ? -7.797 -28.047 9.32 1 80.25 435 THR A N 1
ATOM 3525 C CA . THR A 1 435 ? -6.77 -27.219 8.688 1 80.25 435 THR A CA 1
ATOM 3526 C C . THR A 1 435 ? -5.742 -26.75 9.719 1 80.25 435 THR A C 1
ATOM 3528 O O . THR A 1 435 ? -4.539 -26.75 9.445 1 80.25 435 THR A O 1
ATOM 3531 N N . TYR A 1 436 ? -6.234 -26.484 10.875 1 80.06 436 TYR A N 1
ATOM 3532 C CA . TYR A 1 436 ? -5.316 -26.062 11.93 1 80.06 436 TYR A CA 1
ATOM 3533 C C . TYR A 1 436 ? -4.402 -27.203 12.344 1 80.06 436 TYR A C 1
ATOM 3535 O O . TYR A 1 436 ? -3.197 -27.016 12.523 1 80.06 436 TYR A O 1
ATOM 3543 N N . LEU A 1 437 ? -4.977 -28.312 12.375 1 81.25 437 LEU A N 1
ATOM 3544 C CA . LEU A 1 437 ? -4.23 -29.469 12.859 1 81.25 437 LEU A CA 1
ATOM 3545 C C . LEU A 1 437 ? -3.203 -29.922 11.828 1 81.25 437 LEU A C 1
ATOM 3547 O O . LEU A 1 437 ? -2.098 -30.328 12.188 1 81.25 437 LEU A O 1
ATOM 3551 N N . LEU A 1 438 ? -3.506 -29.719 10.625 1 83.12 438 LEU A N 1
ATOM 3552 C CA . LEU A 1 438 ? -2.627 -30.219 9.578 1 83.12 438 LEU A CA 1
ATOM 3553 C C . LEU A 1 438 ? -1.737 -29.109 9.023 1 83.12 438 LEU A C 1
ATOM 3555 O O . LEU A 1 438 ? -0.978 -29.328 8.078 1 83.12 438 LEU A O 1
ATOM 3559 N N . SER A 1 439 ? -1.782 -28.016 9.609 1 82.25 439 SER A N 1
ATOM 3560 C CA . SER A 1 439 ? -0.953 -26.922 9.125 1 82.25 439 SER A CA 1
ATOM 3561 C C . SER A 1 439 ? 0.522 -27.172 9.43 1 82.25 439 SER A C 1
ATOM 3563 O O . SER A 1 439 ? 0.856 -27.859 10.398 1 82.25 439 SER A O 1
ATOM 3565 N N . ASP A 1 440 ? 1.396 -26.625 8.617 1 83.81 440 ASP A N 1
ATOM 3566 C CA . ASP A 1 440 ? 2.836 -26.766 8.812 1 83.81 440 ASP A CA 1
ATOM 3567 C C . ASP A 1 440 ? 3.297 -26.062 10.078 1 83.81 440 ASP A C 1
ATOM 3569 O O . ASP A 1 440 ? 4.258 -26.484 10.719 1 83.81 440 ASP A O 1
ATOM 3573 N N . TRP A 1 441 ? 2.576 -25.078 10.484 1 83 441 TRP A N 1
ATOM 3574 C CA . TRP A 1 441 ? 2.914 -24.359 11.711 1 83 441 TRP A CA 1
ATOM 3575 C C . TRP A 1 441 ? 2.709 -25.25 12.938 1 83 441 TRP A C 1
ATOM 3577 O O . TRP A 1 441 ? 3.541 -25.266 13.844 1 83 441 TRP A O 1
ATOM 3587 N N . THR A 1 442 ? 1.658 -25.953 12.883 1 82.62 442 THR A N 1
ATOM 3588 C CA . THR A 1 442 ? 1.378 -26.844 14 1 82.62 442 THR A CA 1
ATOM 3589 C C . THR A 1 442 ? 2.414 -27.969 14.07 1 82.62 442 THR A C 1
ATOM 3591 O O . THR A 1 442 ? 2.822 -28.375 15.156 1 82.62 442 THR A O 1
ATOM 3594 N N . LYS A 1 443 ? 2.818 -28.422 12.992 1 84.06 443 LYS A N 1
ATOM 3595 C CA . LYS A 1 443 ? 3.832 -29.469 12.961 1 84.06 443 LYS A CA 1
ATOM 3596 C C . LYS A 1 443 ? 5.145 -29 13.57 1 84.06 443 LYS A C 1
ATOM 3598 O O . LYS A 1 443 ? 5.781 -29.719 14.336 1 84.06 443 LYS A O 1
ATOM 3603 N N . VAL A 1 444 ? 5.527 -27.797 13.195 1 84.81 444 VAL A N 1
ATOM 3604 C CA . VAL A 1 444 ? 6.762 -27.25 13.742 1 84.81 444 VAL A CA 1
ATOM 3605 C C . VAL A 1 444 ? 6.617 -27.062 15.25 1 84.81 444 VAL A C 1
ATOM 3607 O O . VAL A 1 444 ? 7.551 -27.328 16.016 1 84.81 444 VAL A O 1
ATOM 3610 N N . MET A 1 445 ? 5.449 -26.688 15.711 1 80.88 445 MET A N 1
ATOM 3611 C CA . MET A 1 445 ? 5.223 -26.5 17.141 1 80.88 445 MET A CA 1
ATOM 3612 C C . MET A 1 445 ? 5.25 -27.828 17.875 1 80.88 445 MET A C 1
ATOM 3614 O O . MET A 1 445 ? 5.734 -27.906 19.016 1 80.88 445 MET A O 1
ATOM 3618 N N . LEU A 1 446 ? 4.703 -28.734 17.234 1 81.19 446 LEU A N 1
ATOM 3619 C CA . LEU A 1 446 ? 4.723 -30.062 17.812 1 81.19 446 LEU A CA 1
ATOM 3620 C C . LEU A 1 446 ? 6.148 -30.594 17.938 1 81.19 446 LEU A C 1
ATOM 3622 O O . LEU A 1 446 ? 6.523 -31.172 18.953 1 81.19 446 LEU A O 1
ATOM 3626 N N . LEU A 1 447 ? 6.875 -30.344 16.922 1 81.25 447 LEU A N 1
ATOM 3627 C CA . LEU A 1 447 ? 8.266 -30.781 16.938 1 81.25 447 LEU A CA 1
ATOM 3628 C C . LEU A 1 447 ? 9.07 -30.031 17.984 1 81.25 447 LEU A C 1
ATOM 3630 O O . LEU A 1 447 ? 9.961 -30.594 18.625 1 81.25 447 LEU A O 1
ATOM 3634 N N . ARG A 1 448 ? 8.773 -28.828 18.109 1 78.62 448 ARG A N 1
ATOM 3635 C CA . ARG A 1 448 ? 9.406 -28.031 19.141 1 78.62 448 ARG A CA 1
ATOM 3636 C C . ARG A 1 448 ? 9.125 -28.594 20.531 1 78.62 448 ARG A C 1
ATOM 3638 O O . ARG A 1 448 ? 10.031 -28.719 21.359 1 78.62 448 ARG A O 1
ATOM 3645 N N . GLU A 1 449 ? 7.879 -28.891 20.766 1 77.5 449 GLU A N 1
ATOM 3646 C CA . GLU A 1 449 ? 7.492 -29.406 22.078 1 77.5 449 GLU A CA 1
ATOM 3647 C C . GLU A 1 449 ? 8.07 -30.797 22.312 1 77.5 449 GLU A C 1
ATOM 3649 O O . GLU A 1 449 ? 8.43 -31.141 23.453 1 77.5 449 GLU A O 1
ATOM 3654 N N . TYR A 1 450 ? 8.109 -31.438 21.266 1 79.19 450 TYR A N 1
ATOM 3655 C CA . TYR A 1 450 ? 8.703 -32.781 21.375 1 79.19 450 TYR A CA 1
ATOM 3656 C C . TYR A 1 450 ? 10.18 -32.688 21.734 1 79.19 450 TYR A C 1
ATOM 3658 O O . TYR A 1 450 ? 10.68 -33.469 22.547 1 79.19 450 TYR A O 1
ATOM 3666 N N . THR A 1 451 ? 10.859 -31.656 21.203 1 77.5 451 THR A N 1
ATOM 3667 C CA . THR A 1 451 ? 12.289 -31.5 21.438 1 77.5 451 THR A CA 1
ATOM 3668 C C . THR A 1 451 ? 12.555 -30.844 22.781 1 77.5 451 THR A C 1
ATOM 3670 O O . THR A 1 451 ? 13.484 -31.219 23.5 1 77.5 451 THR A O 1
ATOM 3673 N N . SER A 1 452 ? 11.82 -29.797 23.125 1 74.44 452 SER A N 1
ATOM 3674 C CA . SER A 1 452 ? 12.07 -29.016 24.344 1 74.44 452 SER A CA 1
ATOM 3675 C C . SER A 1 452 ? 11.516 -29.734 25.578 1 74.44 452 SER A C 1
ATOM 3677 O O . SER A 1 452 ? 11.992 -29.516 26.688 1 74.44 452 SER A O 1
ATOM 3679 N N . ARG A 1 453 ? 10.57 -30.609 25.438 1 73.69 453 ARG A N 1
ATOM 3680 C CA . ARG A 1 453 ? 9.891 -31.297 26.531 1 73.69 453 ARG A CA 1
ATOM 3681 C C . ARG A 1 453 ? 9.469 -30.312 27.609 1 73.69 453 ARG A C 1
ATOM 3683 O O . ARG A 1 453 ? 9.711 -30.531 28.797 1 73.69 453 ARG A O 1
ATOM 3690 N N . THR A 1 454 ? 9.008 -29.141 27.078 1 66.75 454 THR A N 1
ATOM 3691 C CA . THR A 1 454 ? 8.57 -28.125 28.031 1 66.75 454 THR A CA 1
ATOM 3692 C C . THR A 1 454 ? 7.348 -28.594 28.812 1 66.75 454 THR A C 1
ATOM 3694 O O . THR A 1 454 ? 7.195 -28.266 29.984 1 66.75 454 THR A O 1
ATOM 3697 N N . LEU A 1 455 ? 6.473 -29.391 28.031 1 71.75 455 LEU A N 1
ATOM 3698 C CA . LEU A 1 455 ? 5.305 -29.953 28.703 1 71.75 455 LEU A CA 1
ATOM 3699 C C . LEU A 1 455 ? 5.621 -31.328 29.312 1 71.75 455 LEU A C 1
ATOM 3701 O O . LEU A 1 455 ? 5.355 -32.344 28.688 1 71.75 455 LEU A O 1
ATOM 3705 N N . LYS A 1 456 ? 6.164 -31.266 30.391 1 69.44 456 LYS A N 1
ATOM 3706 C CA . LYS A 1 456 ? 6.68 -32.469 31.047 1 69.44 456 LYS A CA 1
ATOM 3707 C C . LYS A 1 456 ? 5.547 -33.406 31.438 1 69.44 456 LYS A C 1
ATOM 3709 O O . LYS A 1 456 ? 5.758 -34.625 31.594 1 69.44 456 LYS A O 1
ATOM 3714 N N . TRP A 1 457 ? 4.371 -32.781 31.531 1 72.31 457 TRP A N 1
ATOM 3715 C CA . TRP A 1 457 ? 3.264 -33.625 31.969 1 72.31 457 TRP A CA 1
ATOM 3716 C C . TRP A 1 457 ? 2.766 -34.531 30.844 1 72.31 457 TRP A C 1
ATOM 3718 O O . TRP A 1 457 ? 2.08 -35.531 31.094 1 72.31 457 TRP A O 1
ATOM 3728 N N . VAL A 1 458 ? 2.992 -34.219 29.625 1 78.19 458 VAL A N 1
ATOM 3729 C CA . VAL A 1 458 ? 2.559 -35.031 28.516 1 78.19 458 VAL A CA 1
ATOM 3730 C C . VAL A 1 458 ? 3.572 -36.156 28.266 1 78.19 458 VAL A C 1
ATOM 3732 O O . VAL A 1 458 ? 4.77 -35.906 28.125 1 78.19 458 VAL A O 1
ATOM 3735 N N . PRO A 1 459 ? 3.018 -37.375 28.422 1 80 459 PRO A N 1
ATOM 3736 C CA . PRO A 1 459 ? 3.941 -38.5 28.234 1 80 459 PRO A CA 1
ATOM 3737 C C . PRO A 1 459 ? 4.641 -38.469 26.875 1 80 459 PRO A C 1
ATOM 3739 O O . PRO A 1 459 ? 4.066 -37.969 25.891 1 80 459 PRO A O 1
ATOM 3742 N N . GLU A 1 460 ? 5.77 -38.938 26.828 1 79.56 460 GLU A N 1
ATOM 3743 C CA . GLU A 1 460 ? 6.613 -38.938 25.641 1 79.56 460 GLU A CA 1
ATOM 3744 C C . GLU A 1 460 ? 5.996 -39.75 24.516 1 79.56 460 GLU A C 1
ATOM 3746 O O . GLU A 1 460 ? 6.129 -39.406 23.344 1 79.56 460 GLU A O 1
ATOM 3751 N N . TRP A 1 461 ? 5.281 -40.812 24.922 1 81.75 461 TRP A N 1
ATOM 3752 C CA . TRP A 1 461 ? 4.699 -41.688 23.891 1 81.75 461 TRP A CA 1
ATOM 3753 C C . TRP A 1 461 ? 3.619 -40.938 23.109 1 81.75 461 TRP A C 1
ATOM 3755 O O . TRP A 1 461 ? 3.447 -41.188 21.906 1 81.75 461 TRP A O 1
ATOM 3765 N N . LEU A 1 462 ? 2.998 -40.062 23.75 1 82.69 462 LEU A N 1
ATOM 3766 C CA . LEU A 1 462 ? 1.944 -39.312 23.094 1 82.69 462 LEU A CA 1
ATOM 3767 C C . LEU A 1 462 ? 2.535 -38.312 22.094 1 82.69 462 LEU A C 1
ATOM 3769 O O . LEU A 1 462 ? 1.986 -38.125 21 1 82.69 462 LEU A O 1
ATOM 3773 N N . TRP A 1 463 ? 3.598 -37.812 22.516 1 81.19 463 TRP A N 1
ATOM 3774 C CA . TRP A 1 463 ? 4.254 -36.906 21.594 1 81.19 463 TRP A CA 1
ATOM 3775 C C . TRP A 1 463 ? 4.777 -37.625 20.375 1 81.19 463 TRP A C 1
ATOM 3777 O O . TRP A 1 463 ? 4.637 -37.156 19.25 1 81.19 463 TRP A O 1
ATOM 3787 N N . GLU A 1 464 ? 5.316 -38.75 20.594 1 79.44 464 GLU A N 1
ATOM 3788 C CA . GLU A 1 464 ? 5.828 -39.531 19.484 1 79.44 464 GLU A CA 1
ATOM 3789 C C . GLU A 1 464 ? 4.703 -39.969 18.562 1 79.44 464 GLU A C 1
ATOM 3791 O O . GLU A 1 464 ? 4.859 -39.969 17.328 1 79.44 464 GLU A O 1
ATOM 3796 N N . PHE A 1 465 ? 3.695 -40.281 19.172 1 83.88 465 PHE A N 1
ATOM 3797 C CA . PHE A 1 465 ? 2.527 -40.688 18.406 1 83.88 465 PHE A CA 1
ATOM 3798 C C . PHE A 1 465 ? 2 -39.562 17.562 1 83.88 465 PHE A C 1
ATOM 3800 O O . PHE A 1 465 ? 1.696 -39.75 16.375 1 83.88 465 PHE A O 1
ATOM 3807 N N . LEU A 1 466 ? 1.937 -38.375 18.078 1 83 466 LEU A N 1
ATOM 3808 C CA . LEU A 1 466 ? 1.416 -37.219 17.359 1 83 466 LEU A CA 1
ATOM 3809 C C . LEU A 1 466 ? 2.342 -36.844 16.219 1 83 466 LEU A C 1
ATOM 3811 O O . LEU A 1 466 ? 1.878 -36.469 15.133 1 83 466 LEU A O 1
ATOM 3815 N N . VAL A 1 467 ? 3.592 -36.875 16.469 1 81.06 467 VAL A N 1
ATOM 3816 C CA . VAL A 1 467 ? 4.566 -36.531 15.438 1 81.06 467 VAL A CA 1
ATOM 3817 C C . VAL A 1 467 ? 4.5 -37.562 14.305 1 81.06 467 VAL A C 1
ATOM 3819 O O . VAL A 1 467 ? 4.574 -37.188 13.125 1 81.06 467 VAL A O 1
ATOM 3822 N N . GLN A 1 468 ? 4.258 -38.812 14.656 1 78.94 468 GLN A N 1
ATOM 3823 C CA . GLN A 1 468 ? 4.195 -39.875 13.656 1 78.94 468 GLN A CA 1
ATOM 3824 C C . GLN A 1 468 ? 2.949 -39.719 12.789 1 78.94 468 GLN A C 1
ATOM 3826 O O . GLN A 1 468 ? 2.998 -39.969 11.578 1 78.94 468 GLN A O 1
ATOM 3831 N N . ILE A 1 469 ? 2.02 -39.25 13.32 1 80.44 469 ILE A N 1
ATOM 3832 C CA . ILE A 1 469 ? 0.754 -39.188 12.602 1 80.44 469 ILE A CA 1
ATOM 3833 C C . ILE A 1 469 ? 0.695 -37.875 11.789 1 80.44 469 ILE A C 1
ATOM 3835 O O . ILE A 1 469 ? 0.278 -37.906 10.625 1 80.44 469 ILE A O 1
ATOM 3839 N N . LEU A 1 470 ? 1.121 -36.875 12.414 1 81.69 470 LEU A N 1
ATOM 3840 C CA . LEU A 1 470 ? 0.882 -35.562 11.797 1 81.69 470 LEU A CA 1
ATOM 3841 C C . LEU A 1 470 ? 2.033 -35.188 10.875 1 81.69 470 LEU A C 1
ATOM 3843 O O . LEU A 1 470 ? 1.838 -34.438 9.906 1 81.69 470 LEU A O 1
ATOM 3847 N N . CYS A 1 471 ? 3.217 -35.562 11.156 1 78 471 CYS A N 1
ATOM 3848 C CA . CYS A 1 471 ? 4.375 -35.125 10.391 1 78 471 CYS A CA 1
ATOM 3849 C C . CYS A 1 471 ? 4.723 -36.094 9.289 1 78 471 CYS A C 1
ATOM 3851 O O . CYS A 1 471 ? 5.859 -36.125 8.805 1 78 471 CYS A O 1
ATOM 3853 N N . THR A 1 472 ? 3.689 -36.875 8.898 1 74.19 472 THR A N 1
ATOM 3854 C CA . THR A 1 472 ? 3.881 -37.75 7.73 1 74.19 472 THR A CA 1
ATOM 3855 C C . THR A 1 472 ? 3.639 -36.969 6.441 1 74.19 472 THR A C 1
ATOM 3857 O O . THR A 1 472 ? 2.768 -36.094 6.387 1 74.19 472 THR A O 1
ATOM 3860 N N . PRO A 1 473 ? 4.516 -37.062 5.438 1 69.5 473 PRO A N 1
ATOM 3861 C CA . PRO A 1 473 ? 4.387 -36.312 4.191 1 69.5 473 PRO A CA 1
ATOM 3862 C C . PRO A 1 473 ? 3.014 -36.469 3.541 1 69.5 473 PRO A C 1
ATOM 3864 O O . PRO A 1 473 ? 2.576 -35.594 2.795 1 69.5 473 PRO A O 1
ATOM 3867 N N . GLY A 1 474 ? 2.328 -37.406 3.881 1 65.19 474 GLY A N 1
ATOM 3868 C CA . GLY A 1 474 ? 1.017 -37.625 3.289 1 65.19 474 GLY A CA 1
ATOM 3869 C C . GLY A 1 474 ? -0.07 -36.781 3.92 1 65.19 474 GLY A C 1
ATOM 3870 O O . GLY A 1 474 ? -1.121 -36.562 3.316 1 65.19 474 GLY A O 1
ATOM 3871 N N . CYS A 1 475 ? 0.244 -36.25 5.02 1 71.25 475 CYS A N 1
ATOM 3872 C CA . CYS A 1 475 ? -0.771 -35.5 5.734 1 71.25 475 CYS A CA 1
ATOM 3873 C C . CYS A 1 475 ? -0.661 -34 5.41 1 71.25 475 CYS A C 1
ATOM 3875 O O . CYS A 1 475 ? -0.183 -33.219 6.234 1 71.25 475 CYS A O 1
ATOM 3877 N N . ARG A 1 476 ? -0.897 -33.719 4.215 1 67.94 476 ARG A N 1
ATOM 3878 C CA . ARG A 1 476 ? -0.803 -32.312 3.793 1 67.94 476 ARG A CA 1
ATOM 3879 C C . ARG A 1 476 ? -2.158 -31.797 3.328 1 67.94 476 ARG A C 1
ATOM 3881 O O . ARG A 1 476 ? -2.99 -32.562 2.84 1 67.94 476 ARG A O 1
ATOM 3888 N N . ILE A 1 477 ? -2.395 -30.531 3.998 1 62.69 477 ILE A N 1
ATOM 3889 C CA . ILE A 1 477 ? -3.561 -29.828 3.486 1 62.69 477 ILE A CA 1
ATOM 3890 C C . ILE A 1 477 ? -3.186 -29.062 2.217 1 62.69 477 ILE A C 1
ATOM 3892 O O . ILE A 1 477 ? -2.326 -28.172 2.246 1 62.69 477 ILE A O 1
ATOM 3896 N N . GLY A 1 478 ? -3.639 -29.281 1.14 1 60.5 478 GLY A N 1
ATOM 3897 C CA . GLY A 1 478 ? -3.561 -28.703 -0.188 1 60.5 478 GLY A CA 1
ATOM 3898 C C . GLY A 1 478 ? -2.205 -28.078 -0.49 1 60.5 478 GLY A C 1
ATOM 3899 O O . GLY A 1 478 ? -1.439 -27.781 0.427 1 60.5 478 GLY A O 1
ATOM 3900 N N . ARG A 1 479 ? -1.679 -28.109 -1.633 1 63.31 479 ARG A N 1
ATOM 3901 C CA . ARG A 1 479 ? -0.463 -27.5 -2.158 1 63.31 479 ARG A CA 1
ATOM 3902 C C . ARG A 1 479 ? -0.613 -25.984 -2.26 1 63.31 479 ARG A C 1
ATOM 3904 O O . ARG A 1 479 ? -1.643 -25.484 -2.719 1 63.31 479 ARG A O 1
ATOM 3911 N N . ARG A 1 480 ? 0.133 -25.234 -1.396 1 64 480 ARG A N 1
ATOM 3912 C CA . ARG A 1 480 ? 0.074 -23.766 -1.459 1 64 480 ARG A CA 1
ATOM 3913 C C . ARG A 1 480 ? 0.763 -23.25 -2.715 1 64 480 ARG A C 1
ATOM 3915 O O . ARG A 1 480 ? 0.382 -22.203 -3.25 1 64 480 ARG A O 1
ATOM 3922 N N . TRP A 1 481 ? 1.733 -24.078 -3.143 1 71.62 481 TRP A N 1
ATOM 3923 C CA . TRP A 1 481 ? 2.391 -23.719 -4.395 1 71.62 481 TRP A CA 1
ATOM 3924 C C . TRP A 1 481 ? 1.782 -24.469 -5.57 1 71.62 481 TRP A C 1
ATOM 3926 O O . TRP A 1 481 ? 1.596 -25.688 -5.504 1 71.62 481 TRP A O 1
ATOM 3936 N N . HIS A 1 482 ? 1.287 -23.812 -6.578 1 68.62 482 HIS A N 1
ATOM 3937 C CA . HIS A 1 482 ? 0.628 -24.438 -7.723 1 68.62 482 HIS A CA 1
ATOM 3938 C C . HIS A 1 482 ? 1.631 -25.172 -8.602 1 68.62 482 HIS A C 1
ATOM 3940 O O . HIS A 1 482 ? 1.256 -26.078 -9.359 1 68.62 482 HIS A O 1
ATOM 3946 N N . ASN A 1 483 ? 2.99 -25 -8.414 1 79 483 ASN A N 1
ATOM 3947 C CA . ASN A 1 483 ? 4.035 -25.641 -9.203 1 79 483 ASN A CA 1
ATOM 3948 C C . ASN A 1 483 ? 3.809 -25.438 -10.695 1 79 483 ASN A C 1
ATOM 3950 O O . ASN A 1 483 ? 3.994 -26.359 -11.492 1 79 483 ASN A O 1
ATOM 3954 N N . LYS A 1 484 ? 3.203 -24.359 -11.07 1 84.38 484 LYS A N 1
ATOM 3955 C CA . LYS A 1 484 ? 2.971 -24.031 -12.469 1 84.38 484 LYS A CA 1
ATOM 3956 C C . LYS A 1 484 ? 3.664 -22.719 -12.836 1 84.38 484 LYS A C 1
ATOM 3958 O O . LYS A 1 484 ? 3.848 -21.844 -11.992 1 84.38 484 LYS A O 1
ATOM 3963 N N . ILE A 1 485 ? 4.117 -22.688 -14 1 90 485 ILE A N 1
ATOM 3964 C CA . ILE A 1 485 ? 4.738 -21.469 -14.516 1 90 485 ILE A CA 1
ATOM 3965 C C . ILE A 1 485 ? 3.912 -20.922 -15.672 1 90 485 ILE A C 1
ATOM 3967 O O . ILE A 1 485 ? 3.398 -21.688 -16.5 1 90 485 ILE A O 1
ATOM 3971 N N . GLY A 1 486 ? 3.688 -19.625 -15.633 1 89.56 486 GLY A N 1
ATOM 3972 C CA . GLY A 1 486 ? 3.012 -18.984 -16.75 1 89.56 486 GLY A CA 1
ATOM 3973 C C . GLY A 1 486 ? 3.793 -19.062 -18.047 1 89.56 486 GLY A C 1
ATOM 3974 O O . GLY A 1 486 ? 5.023 -19.125 -18.031 1 89.56 486 GLY A O 1
ATOM 3975 N N . GLN A 1 487 ? 3.057 -19.188 -19.125 1 92.69 487 GLN A N 1
ATOM 3976 C CA . GLN A 1 487 ? 3.688 -19.312 -20.438 1 92.69 487 GLN A CA 1
ATOM 3977 C C . GLN A 1 487 ? 3.148 -18.25 -21.391 1 92.69 487 GLN A C 1
ATOM 3979 O O . GLN A 1 487 ? 1.946 -17.969 -21.422 1 92.69 487 GLN A O 1
ATOM 3984 N N . TYR A 1 488 ? 4.098 -17.578 -22.109 1 94.06 488 TYR A N 1
ATOM 3985 C CA . TYR A 1 488 ? 3.736 -16.625 -23.141 1 94.06 488 TYR A CA 1
ATOM 3986 C C . TYR A 1 488 ? 4.59 -16.828 -24.391 1 94.06 488 TYR A C 1
ATOM 3988 O O . TYR A 1 488 ? 5.805 -17.016 -24.297 1 94.06 488 TYR A O 1
ATOM 3996 N N . GLU A 1 489 ? 3.906 -16.922 -25.5 1 94.69 489 GLU A N 1
ATOM 3997 C CA . GLU A 1 489 ? 4.586 -17.031 -26.797 1 94.69 489 GLU A CA 1
ATOM 3998 C C . GLU A 1 489 ? 4.223 -15.852 -27.703 1 94.69 489 GLU A C 1
ATOM 4000 O O . GLU A 1 489 ? 3.078 -15.742 -28.156 1 94.69 489 GLU A O 1
ATOM 4005 N N . PHE A 1 490 ? 5.219 -15.117 -28.047 1 95.19 490 PHE A N 1
ATOM 4006 C CA . PHE A 1 490 ? 5.004 -13.867 -28.766 1 95.19 490 PHE A CA 1
ATOM 4007 C C . PHE A 1 490 ? 4.5 -14.133 -30.172 1 95.19 490 PHE A C 1
ATOM 4009 O O . PHE A 1 490 ? 3.527 -13.516 -30.625 1 95.19 490 PHE A O 1
ATOM 4016 N N . LEU A 1 491 ? 5.07 -15.016 -30.938 1 93 491 LEU A N 1
ATOM 4017 C CA . LEU A 1 491 ? 4.781 -15.227 -32.344 1 93 491 LEU A CA 1
ATOM 4018 C C . LEU A 1 491 ? 3.393 -15.828 -32.531 1 93 491 LEU A C 1
ATOM 4020 O O . LEU A 1 491 ? 2.795 -15.695 -33.625 1 93 491 LEU A O 1
ATOM 4024 N N . GLN A 1 492 ? 2.855 -16.406 -31.547 1 89.44 492 GLN A N 1
ATOM 4025 C CA . GLN A 1 492 ? 1.521 -16.984 -31.625 1 89.44 492 GLN A CA 1
ATOM 4026 C C . GLN A 1 492 ? 0.46 -16.016 -31.109 1 89.44 492 GLN A C 1
ATOM 4028 O O . GLN A 1 492 ? -0.729 -16.188 -31.391 1 89.44 492 GLN A O 1
ATOM 4033 N N . SER A 1 493 ? 0.887 -15 -30.406 1 91.5 493 SER A N 1
ATOM 4034 C CA . SER A 1 493 ? -0.096 -14.195 -29.688 1 91.5 493 SER A CA 1
ATOM 4035 C C . SER A 1 493 ? -0.092 -12.75 -30.156 1 91.5 493 SER A C 1
ATOM 4037 O O . SER A 1 493 ? -0.961 -11.961 -29.781 1 91.5 493 SER A O 1
ATOM 4039 N N . PHE A 1 494 ? 0.811 -12.344 -31 1 91.5 494 PHE A N 1
ATOM 4040 C CA . PHE A 1 494 ? 0.958 -10.93 -31.328 1 91.5 494 PHE A CA 1
ATOM 4041 C C . PHE A 1 494 ? -0.276 -10.406 -32.062 1 91.5 494 PHE A C 1
ATOM 4043 O O . PHE A 1 494 ? -0.574 -9.211 -32 1 91.5 494 PHE A O 1
ATOM 4050 N N . GLY A 1 495 ? -1.136 -11.266 -32.688 1 87.31 495 GLY A N 1
ATOM 4051 C CA . GLY A 1 495 ? -2.311 -10.844 -33.438 1 87.31 495 GLY A CA 1
ATOM 4052 C C . GLY A 1 495 ? -3.578 -10.852 -32.594 1 87.31 495 GLY A C 1
ATOM 4053 O O . GLY A 1 495 ? -4.641 -10.445 -33.062 1 87.31 495 GLY A O 1
ATOM 4054 N N . HIS A 1 496 ? -3.4 -11.211 -31.406 1 87.44 496 HIS A N 1
ATOM 4055 C CA . HIS A 1 496 ? -4.57 -11.32 -30.531 1 87.44 496 HIS A CA 1
ATOM 4056 C C . HIS A 1 496 ? -5.09 -9.945 -30.125 1 87.44 496 HIS A C 1
ATOM 4058 O O . HIS A 1 496 ? -4.32 -9.102 -29.672 1 87.44 496 HIS A O 1
ATOM 4064 N N . ASN A 1 497 ? -6.355 -9.695 -30.375 1 86.25 497 ASN A N 1
ATOM 4065 C CA . ASN A 1 497 ? -7.031 -8.477 -29.953 1 86.25 497 ASN A CA 1
ATOM 4066 C C . ASN A 1 497 ? -8.156 -8.773 -28.969 1 86.25 497 ASN A C 1
ATOM 4068 O O . ASN A 1 497 ? -9.25 -9.172 -29.359 1 86.25 497 ASN A O 1
ATOM 4072 N N . PRO A 1 498 ? -7.836 -8.531 -27.766 1 86.19 498 PRO A N 1
ATOM 4073 C CA . PRO A 1 498 ? -8.859 -8.852 -26.766 1 86.19 498 PRO A CA 1
ATOM 4074 C C . PRO A 1 498 ? -10.055 -7.902 -26.812 1 86.19 498 PRO A C 1
ATOM 4076 O O . PRO A 1 498 ? -9.891 -6.715 -27.094 1 86.19 498 PRO A O 1
ATOM 4079 N N . ARG A 1 499 ? -11.422 -8.312 -26.656 1 78 499 ARG A N 1
ATOM 4080 C CA . ARG A 1 499 ? -12.625 -7.488 -26.594 1 78 499 ARG A CA 1
ATOM 4081 C C . ARG A 1 499 ? -12.812 -6.887 -25.203 1 78 499 ARG A C 1
ATOM 4083 O O . ARG A 1 499 ? -13.594 -5.949 -25.031 1 78 499 ARG A O 1
ATOM 4090 N N . ASN A 1 500 ? -12 -7.16 -24.281 1 79.06 500 ASN A N 1
ATOM 4091 C CA . ASN A 1 500 ? -11.977 -6.684 -22.906 1 79.06 500 ASN A CA 1
ATOM 4092 C C . ASN A 1 500 ? -13.375 -6.59 -22.312 1 79.06 500 ASN A C 1
ATOM 4094 O O . ASN A 1 500 ? -13.727 -5.598 -21.672 1 79.06 500 ASN A O 1
ATOM 4098 N N . ILE A 1 501 ? -14.195 -7.473 -22.406 1 76.12 501 ILE A N 1
ATOM 4099 C CA . ILE A 1 501 ? -15.57 -7.477 -21.922 1 76.12 501 ILE A CA 1
ATOM 4100 C C . ILE A 1 501 ? -15.586 -7.477 -20.391 1 76.12 501 ILE A C 1
ATOM 4102 O O . ILE A 1 501 ? -16.344 -6.73 -19.781 1 76.12 501 ILE A O 1
ATOM 4106 N N . LEU A 1 502 ? -14.773 -8.289 -19.844 1 71.94 502 LEU A N 1
ATOM 4107 C CA . LEU A 1 502 ? -14.742 -8.391 -18.391 1 71.94 502 LEU A CA 1
ATOM 4108 C C . LEU A 1 502 ? -14.289 -7.074 -17.766 1 71.94 502 LEU A C 1
ATOM 4110 O O . LEU A 1 502 ? -14.742 -6.711 -16.672 1 71.94 502 LEU A O 1
ATOM 4114 N N . TYR A 1 503 ? -13.438 -6.484 -18.438 1 71.94 503 TYR A N 1
ATOM 4115 C CA . TYR A 1 503 ? -12.992 -5.18 -17.969 1 71.94 503 TYR A CA 1
ATOM 4116 C C . TYR A 1 503 ? -14.148 -4.195 -17.891 1 71.94 503 TYR A C 1
ATOM 4118 O O . TYR A 1 503 ? -14.336 -3.518 -16.875 1 71.94 503 TYR A O 1
ATOM 4126 N N . TRP A 1 504 ? -14.977 -4.227 -18.875 1 66.62 504 TRP A N 1
ATOM 4127 C CA . TRP A 1 504 ? -16.094 -3.285 -18.953 1 66.62 504 TRP A CA 1
ATOM 4128 C C . TRP A 1 504 ? -17.219 -3.691 -18 1 66.62 504 TRP A C 1
ATOM 4130 O O . TRP A 1 504 ? -17.828 -2.84 -17.359 1 66.62 504 TRP A O 1
ATOM 4140 N N . LEU A 1 505 ? -17.266 -4.984 -17.922 1 63.25 505 LEU A N 1
ATOM 4141 C CA . LEU A 1 505 ? -18.328 -5.488 -17.047 1 63.25 505 LEU A CA 1
ATOM 4142 C C . LEU A 1 505 ? -17.984 -5.25 -15.586 1 63.25 505 LEU A C 1
ATOM 4144 O O . LEU A 1 505 ? -18.875 -4.992 -14.766 1 63.25 505 LEU A O 1
ATOM 4148 N N . SER A 1 506 ? -16.719 -5.383 -15.352 1 63.81 506 SER A N 1
ATOM 4149 C CA . SER A 1 506 ? -16.297 -5.195 -13.969 1 63.81 506 SER A CA 1
ATOM 4150 C C . SER A 1 506 ? -15.984 -3.732 -13.68 1 63.81 506 SER A C 1
ATOM 4152 O O . SER A 1 506 ? -15.516 -3.396 -12.586 1 63.81 506 SER A O 1
ATOM 4154 N N . LEU A 1 507 ? -16.25 -2.918 -14.516 1 61.59 507 LEU A N 1
ATOM 4155 C CA . LEU A 1 507 ? -16.047 -1.48 -14.383 1 61.59 507 LEU A CA 1
ATOM 4156 C C . LEU A 1 507 ? -14.594 -1.173 -13.992 1 61.59 507 LEU A C 1
ATOM 4158 O O . LEU A 1 507 ? -14.344 -0.323 -13.141 1 61.59 507 LEU A O 1
ATOM 4162 N N . GLY A 1 508 ? -13.648 -2.021 -14.492 1 61.81 508 GLY A N 1
ATOM 4163 C CA . GLY A 1 508 ? -12.234 -1.724 -14.336 1 61.81 508 GLY A CA 1
ATOM 4164 C C . GLY A 1 508 ? -11.586 -2.469 -13.188 1 61.81 508 GLY A C 1
ATOM 4165 O O . GLY A 1 508 ? -10.414 -2.254 -12.883 1 61.81 508 GLY A O 1
ATOM 4166 N N . LEU A 1 509 ? -12.32 -3.34 -12.477 1 63.31 509 LEU A N 1
ATOM 4167 C CA . LEU A 1 509 ? -11.703 -4.145 -11.43 1 63.31 509 LEU A CA 1
ATOM 4168 C C . LEU A 1 509 ? -10.711 -5.137 -12.016 1 63.31 509 LEU A C 1
ATOM 4170 O O . LEU A 1 509 ? -9.68 -5.434 -11.398 1 63.31 509 LEU A O 1
ATOM 4174 N N . VAL A 1 510 ? -11.117 -5.523 -13.25 1 66.88 510 VAL A N 1
ATOM 4175 C CA . VAL A 1 510 ? -10.203 -6.398 -13.984 1 66.88 510 VAL A CA 1
ATOM 4176 C C . VAL A 1 510 ? -9.328 -5.57 -14.914 1 66.88 510 VAL A C 1
ATOM 4178 O O . VAL A 1 510 ? -9.82 -4.707 -15.641 1 66.88 510 VAL A O 1
ATOM 4181 N N . PRO A 1 511 ? -8.047 -5.766 -14.711 1 67.69 511 PRO A N 1
ATOM 4182 C CA . PRO A 1 511 ? -7.188 -4.977 -15.602 1 67.69 511 PRO A CA 1
ATOM 4183 C C . PRO A 1 511 ? -7.445 -5.27 -17.078 1 67.69 511 PRO A C 1
ATOM 4185 O O . PRO A 1 511 ? -7.844 -6.383 -17.422 1 67.69 511 PRO A O 1
ATOM 4188 N N . LYS A 1 512 ? -7.312 -4.176 -17.875 1 74 512 LYS A N 1
ATOM 4189 C CA . LYS A 1 512 ? -7.484 -4.293 -19.328 1 74 512 LYS A CA 1
ATOM 4190 C C . LYS A 1 512 ? -6.371 -5.137 -19.953 1 74 512 LYS A C 1
ATOM 4192 O O . LYS A 1 512 ? -5.199 -4.984 -19.594 1 74 512 LYS A O 1
ATOM 4197 N N . GLU A 1 513 ? -6.793 -6.094 -20.766 1 78.94 513 GLU A N 1
ATOM 4198 C CA . GLU A 1 513 ? -5.809 -6.891 -21.484 1 78.94 513 GLU A CA 1
ATOM 4199 C C . GLU A 1 513 ? -5.223 -6.117 -22.656 1 78.94 513 GLU A C 1
ATOM 4201 O O . GLU A 1 513 ? -5.949 -5.41 -23.359 1 78.94 513 GLU A O 1
ATOM 4206 N N . ILE A 1 514 ? -3.959 -6.168 -22.766 1 84.31 514 ILE A N 1
ATOM 4207 C CA . ILE A 1 514 ? -3.248 -5.465 -23.828 1 84.31 514 ILE A CA 1
ATOM 4208 C C . ILE A 1 514 ? -3.264 -6.305 -25.109 1 84.31 514 ILE A C 1
ATOM 4210 O O . ILE A 1 514 ? -3.326 -7.535 -25.047 1 84.31 514 ILE A O 1
ATOM 4214 N N . ARG A 1 515 ? -3.197 -5.594 -26.203 1 89 515 ARG A N 1
ATOM 4215 C CA . ARG A 1 515 ? -3.131 -6.254 -27.5 1 89 515 ARG A CA 1
ATOM 4216 C C . ARG A 1 515 ? -1.892 -7.137 -27.594 1 89 515 ARG A C 1
ATOM 4218 O O . ARG A 1 515 ? -0.795 -6.727 -27.219 1 89 515 ARG A O 1
ATOM 4225 N N . GLY A 1 516 ? -2.102 -8.375 -27.953 1 91.62 516 GLY A N 1
ATOM 4226 C CA . GLY A 1 516 ? -0.998 -9.305 -28.141 1 91.62 516 GLY A CA 1
ATOM 4227 C C . GLY A 1 516 ? -0.644 -10.055 -26.875 1 91.62 516 GLY A C 1
ATOM 4228 O O . GLY A 1 516 ? 0.295 -10.859 -26.859 1 91.62 516 GLY A O 1
ATOM 4229 N N . ALA A 1 517 ? -1.309 -9.766 -25.797 1 90.38 517 ALA A N 1
ATOM 4230 C CA . ALA A 1 517 ? -0.936 -10.359 -24.516 1 90.38 517 ALA A CA 1
ATOM 4231 C C . ALA A 1 517 ? -1.834 -11.539 -24.172 1 90.38 517 ALA A C 1
ATOM 4233 O O . ALA A 1 517 ? -2.379 -11.625 -23.078 1 90.38 517 ALA A O 1
ATOM 4234 N N . LYS A 1 518 ? -1.93 -12.453 -25.094 1 87.56 518 LYS A N 1
ATOM 4235 C CA . LYS A 1 518 ? -2.656 -13.688 -24.812 1 87.56 518 LYS A CA 1
ATOM 4236 C C . LYS A 1 518 ? -1.763 -14.695 -24.094 1 87.56 518 LYS A C 1
ATOM 4238 O O . LYS A 1 518 ? -0.777 -15.172 -24.656 1 87.56 518 LYS A O 1
ATOM 4243 N N . VAL A 1 519 ? -2.113 -15 -22.906 1 85.62 519 VAL A N 1
ATOM 4244 C CA . VAL A 1 519 ? -1.294 -15.906 -22.109 1 85.62 519 VAL A CA 1
ATOM 4245 C C . VAL A 1 519 ? -1.697 -17.359 -22.391 1 85.62 519 VAL A C 1
ATOM 4247 O O . VAL A 1 519 ? -2.883 -17.656 -22.547 1 85.62 519 VAL A O 1
ATOM 4250 N N . GLY A 1 520 ? -0.628 -18.188 -22.609 1 81.38 520 GLY A N 1
ATOM 4251 C CA . GLY A 1 520 ? -0.885 -19.609 -22.766 1 81.38 520 GLY A CA 1
ATOM 4252 C C . GLY A 1 520 ? -1.26 -20.281 -21.453 1 81.38 520 GLY A C 1
ATOM 4253 O O . GLY A 1 520 ? -1.235 -19.656 -20.391 1 81.38 520 GLY A O 1
ATOM 4254 N N . SER A 1 521 ? -1.718 -21.469 -21.531 1 80.69 521 SER A N 1
ATOM 4255 C CA . SER A 1 521 ? -2.018 -22.234 -20.328 1 80.69 521 SER A CA 1
ATOM 4256 C C . SER A 1 521 ? -0.756 -22.516 -19.516 1 80.69 521 SER A C 1
ATOM 4258 O O . SER A 1 521 ? 0.304 -22.797 -20.078 1 80.69 521 SER A O 1
ATOM 4260 N N . PRO A 1 522 ? -0.858 -22.297 -18.312 1 85.19 522 PRO A N 1
ATOM 4261 C CA . PRO A 1 522 ? 0.312 -22.578 -17.484 1 85.19 522 PRO A CA 1
ATOM 4262 C C . PRO A 1 522 ? 0.738 -24.047 -17.547 1 85.19 522 PRO A C 1
ATOM 4264 O O . PRO A 1 522 ? -0.107 -24.938 -17.703 1 85.19 522 PRO A O 1
ATOM 4267 N N . THR A 1 523 ? 1.983 -24.234 -17.531 1 87.38 523 THR A N 1
ATOM 4268 C CA . THR A 1 523 ? 2.545 -25.578 -17.562 1 87.38 523 THR A CA 1
ATOM 4269 C C . THR A 1 523 ? 3.17 -25.938 -16.219 1 87.38 523 THR A C 1
ATOM 4271 O O . THR A 1 523 ? 3.656 -25.062 -15.492 1 87.38 523 THR A O 1
ATOM 4274 N N . GLU A 1 524 ? 3.047 -27.203 -15.922 1 88 524 GLU A N 1
ATOM 4275 C CA . GLU A 1 524 ? 3.717 -27.656 -14.711 1 88 524 GLU A CA 1
ATOM 4276 C C . GLU A 1 524 ? 5.227 -27.469 -14.805 1 88 524 GLU A C 1
ATOM 4278 O O . GLU A 1 524 ? 5.82 -27.688 -15.867 1 88 524 GLU A O 1
ATOM 4283 N N . LEU A 1 525 ? 5.84 -27.031 -13.781 1 92.12 525 LEU A N 1
ATOM 4284 C CA . LEU A 1 525 ? 7.281 -26.797 -13.758 1 92.12 525 LEU A CA 1
ATOM 4285 C C . LEU A 1 525 ? 8.047 -28.094 -13.984 1 92.12 525 LEU A C 1
ATOM 4287 O O . LEU A 1 525 ? 8.047 -28.984 -13.133 1 92.12 525 LEU A O 1
ATOM 4291 N N . PRO A 1 526 ? 8.695 -28.156 -15.164 1 91.12 526 PRO A N 1
ATOM 4292 C CA . PRO A 1 526 ? 9.453 -29.375 -15.453 1 91.12 526 PRO A CA 1
ATOM 4293 C C . PRO A 1 526 ? 10.703 -29.516 -14.586 1 91.12 526 PRO A C 1
ATOM 4295 O O . PRO A 1 526 ? 11.305 -28.516 -14.195 1 91.12 526 PRO A O 1
ATOM 4298 N N . GLU A 1 527 ? 11.117 -30.703 -14.344 1 89.38 527 GLU A N 1
ATOM 4299 C CA . GLU A 1 527 ? 12.312 -30.969 -13.539 1 89.38 527 GLU A CA 1
ATOM 4300 C C . GLU A 1 527 ? 13.578 -30.516 -14.266 1 89.38 527 GLU A C 1
ATOM 4302 O O . GLU A 1 527 ? 14.547 -30.094 -13.633 1 89.38 527 GLU A O 1
ATOM 4307 N N . ASP A 1 528 ? 13.422 -30.516 -15.555 1 89.19 528 ASP A N 1
ATOM 4308 C CA . ASP A 1 528 ? 14.57 -30.109 -16.359 1 89.19 528 ASP A CA 1
ATOM 4309 C C . ASP A 1 528 ? 14.867 -28.625 -16.172 1 89.19 528 ASP A C 1
ATOM 4311 O O . ASP A 1 528 ? 16.031 -28.203 -16.219 1 89.19 528 ASP A O 1
ATOM 4315 N N . VAL A 1 529 ? 13.852 -27.906 -15.938 1 94.25 529 VAL A N 1
ATOM 4316 C CA . VAL A 1 529 ? 14.016 -26.469 -15.711 1 94.25 529 VAL A CA 1
ATOM 4317 C C . VAL A 1 529 ? 14.703 -26.234 -14.367 1 94.25 529 VAL A C 1
ATOM 4319 O O . VAL A 1 529 ? 15.648 -25.469 -14.273 1 94.25 529 VAL A O 1
ATOM 4322 N N . LYS A 1 530 ? 14.312 -26.953 -13.359 1 93.44 530 LYS A N 1
ATOM 4323 C CA . LYS A 1 530 ? 14.898 -26.828 -12.023 1 93.44 530 LYS A CA 1
ATOM 4324 C C . LYS A 1 530 ? 16.391 -27.188 -12.047 1 93.44 530 LYS A C 1
ATOM 4326 O O . LYS A 1 530 ? 17.203 -26.484 -11.445 1 93.44 530 LYS A O 1
ATOM 4331 N N . ALA A 1 531 ? 16.609 -28.219 -12.789 1 91.81 531 ALA A N 1
ATOM 4332 C CA . ALA A 1 531 ? 18 -28.672 -12.875 1 91.81 531 ALA A CA 1
ATOM 4333 C C . ALA A 1 531 ? 18.875 -27.656 -13.594 1 91.81 531 ALA A C 1
ATOM 4335 O O . ALA A 1 531 ? 20 -27.391 -13.172 1 91.81 531 ALA A O 1
ATOM 4336 N N . ALA A 1 532 ? 18.359 -27.109 -14.633 1 93.62 532 ALA A N 1
ATOM 4337 C CA . ALA A 1 532 ? 19.109 -26.109 -15.391 1 93.62 532 ALA A CA 1
ATOM 4338 C C . ALA A 1 532 ? 19.391 -24.875 -14.555 1 93.62 532 ALA A C 1
ATOM 4340 O O . ALA A 1 532 ? 20.5 -24.328 -14.594 1 93.62 532 ALA A O 1
ATOM 4341 N N . VAL A 1 533 ? 18.406 -24.453 -13.812 1 95 533 VAL A N 1
ATOM 4342 C CA . VAL A 1 533 ? 18.531 -23.266 -12.992 1 95 533 VAL A CA 1
ATOM 4343 C C . VAL A 1 533 ? 19.547 -23.5 -11.867 1 95 533 VAL A C 1
ATOM 4345 O O . VAL A 1 533 ? 20.375 -22.641 -11.578 1 95 533 VAL A O 1
ATOM 4348 N N . LEU A 1 534 ? 19.453 -24.641 -11.273 1 94.19 534 LEU A N 1
ATOM 4349 C CA . LEU A 1 534 ? 20.375 -24.953 -10.18 1 94.19 534 LEU A CA 1
ATOM 4350 C C . LEU A 1 534 ? 21.812 -25.031 -10.695 1 94.19 534 LEU A C 1
ATOM 4352 O O . LEU A 1 534 ? 22.734 -24.578 -10.016 1 94.19 534 LEU A O 1
ATOM 4356 N N . LYS A 1 535 ? 21.938 -25.609 -11.852 1 90.31 535 LYS A N 1
ATOM 4357 C CA . LYS A 1 535 ? 23.266 -25.656 -12.469 1 90.31 535 LYS A CA 1
ATOM 4358 C C . LYS A 1 535 ? 23.828 -24.266 -12.68 1 90.31 535 LYS A C 1
ATOM 4360 O O . LYS A 1 535 ? 25 -24 -12.398 1 90.31 535 LYS A O 1
ATOM 4365 N N . SER A 1 536 ? 23.016 -23.391 -13.133 1 92.56 536 SER A N 1
ATOM 4366 C CA . SER A 1 536 ? 23.438 -22.016 -13.352 1 92.56 536 SER A CA 1
ATOM 4367 C C . SER A 1 536 ? 23.781 -21.328 -12.031 1 92.56 536 SER A C 1
ATOM 4369 O O . SER A 1 536 ? 24.781 -20.625 -11.945 1 92.56 536 SER A O 1
ATOM 4371 N N . LEU A 1 537 ? 23.047 -21.562 -11.016 1 93.06 537 LEU A N 1
ATOM 4372 C CA . LEU A 1 537 ? 23.281 -20.984 -9.695 1 93.06 537 LEU A CA 1
ATOM 4373 C C . LEU A 1 537 ? 24.609 -21.469 -9.125 1 93.06 537 LEU A C 1
ATOM 4375 O O . LEU A 1 537 ? 25.344 -20.672 -8.523 1 93.06 537 LEU A O 1
ATOM 4379 N N . CYS A 1 538 ? 24.859 -22.703 -9.328 1 90.75 538 CYS A N 1
ATOM 4380 C CA . CYS A 1 538 ? 26.078 -23.297 -8.781 1 90.75 538 CYS A CA 1
ATOM 4381 C C . CYS A 1 538 ? 27.312 -22.781 -9.523 1 90.75 538 CYS A C 1
ATOM 4383 O O . CYS A 1 538 ? 28.406 -22.766 -8.969 1 90.75 538 CYS A O 1
ATOM 4385 N N . SER A 1 539 ? 27.125 -22.281 -10.742 1 88.12 539 SER A N 1
ATOM 4386 C CA . SER A 1 539 ? 28.25 -21.828 -11.539 1 88.12 539 SER A CA 1
ATOM 4387 C C . SER A 1 539 ? 28.594 -20.375 -11.234 1 88.12 539 SER A C 1
ATOM 4389 O O . SER A 1 539 ? 29.688 -19.906 -11.562 1 88.12 539 SER A O 1
ATOM 4391 N N . LEU A 1 540 ? 27.797 -19.656 -10.57 1 89.94 540 LEU A N 1
ATOM 4392 C CA . LEU A 1 540 ? 27.969 -18.234 -10.312 1 89.94 540 LEU A CA 1
ATOM 4393 C C . LEU A 1 540 ? 28.672 -18 -8.984 1 89.94 540 LEU A C 1
ATOM 4395 O O . LEU A 1 540 ? 28.656 -18.875 -8.109 1 89.94 540 LEU A O 1
ATOM 4399 N N . ASP A 1 541 ? 29.312 -16.828 -8.922 1 86.5 541 ASP A N 1
ATOM 4400 C CA . ASP A 1 541 ? 29.922 -16.406 -7.66 1 86.5 541 ASP A CA 1
ATOM 4401 C C . ASP A 1 541 ? 28.891 -15.758 -6.746 1 86.5 541 ASP A C 1
ATOM 4403 O O . ASP A 1 541 ? 28.438 -14.633 -6.988 1 86.5 541 ASP A O 1
ATOM 4407 N N . LEU A 1 542 ? 28.531 -16.453 -5.734 1 89.25 542 LEU A N 1
ATOM 4408 C CA . LEU A 1 542 ? 27.484 -16 -4.832 1 89.25 542 LEU A CA 1
ATOM 4409 C C . LEU A 1 542 ? 28.078 -15.391 -3.566 1 89.25 542 LEU A C 1
ATOM 4411 O O . LEU A 1 542 ? 27.375 -15.203 -2.572 1 89.25 542 LEU A O 1
ATOM 4415 N N . LYS A 1 543 ? 29.312 -15.016 -3.594 1 85.5 543 LYS A N 1
ATOM 4416 C CA . LYS A 1 543 ? 29.969 -14.484 -2.41 1 85.5 543 LYS A CA 1
ATOM 4417 C C . LYS A 1 543 ? 29.766 -12.977 -2.301 1 85.5 543 LYS A C 1
ATOM 4419 O O . LYS A 1 543 ? 29.922 -12.398 -1.222 1 85.5 543 LYS A O 1
ATOM 4424 N N . GLN A 1 544 ? 29.375 -12.414 -3.451 1 84.56 544 GLN A N 1
ATOM 4425 C CA . GLN A 1 544 ? 29.172 -10.969 -3.461 1 84.56 544 GLN A CA 1
ATOM 4426 C C . GLN A 1 544 ? 27.688 -10.625 -3.393 1 84.56 544 GLN A C 1
ATOM 4428 O O . GLN A 1 544 ? 26.828 -11.492 -3.615 1 84.56 544 GLN A O 1
ATOM 4433 N N . ASN A 1 545 ? 27.469 -9.336 -3.066 1 85.19 545 ASN A N 1
ATOM 4434 C CA . ASN A 1 545 ? 26.078 -8.883 -2.945 1 85.19 545 ASN A CA 1
ATOM 4435 C C . ASN A 1 545 ? 25.438 -8.664 -4.312 1 85.19 545 ASN A C 1
ATOM 4437 O O . ASN A 1 545 ? 24.234 -8.453 -4.41 1 85.19 545 ASN A O 1
ATOM 4441 N N . SER A 1 546 ? 26.312 -8.664 -5.32 1 88.56 546 SER A N 1
ATOM 4442 C CA . SER A 1 546 ? 25.844 -8.516 -6.691 1 88.56 546 SER A CA 1
ATOM 4443 C C . SER A 1 546 ? 26.438 -9.594 -7.598 1 88.56 546 SER A C 1
ATOM 4445 O O . SER A 1 546 ? 27.594 -10 -7.41 1 88.56 546 SER A O 1
ATOM 4447 N N . LEU A 1 547 ? 25.609 -10.055 -8.5 1 90.94 547 LEU A N 1
ATOM 4448 C CA . LEU A 1 547 ? 26.109 -11.023 -9.469 1 90.94 547 LEU A CA 1
ATOM 4449 C C . LEU A 1 547 ? 27.047 -10.359 -10.469 1 90.94 547 LEU A C 1
ATOM 4451 O O . LEU A 1 547 ? 26.781 -9.242 -10.914 1 90.94 547 LEU A O 1
ATOM 4455 N N . LYS A 1 548 ? 28.078 -11 -10.766 1 86.81 548 LYS A N 1
ATOM 4456 C CA . LYS A 1 548 ? 29.062 -10.469 -11.695 1 86.81 548 LYS A CA 1
ATOM 4457 C C . LYS A 1 548 ? 28.5 -10.367 -13.109 1 86.81 548 LYS A C 1
ATOM 4459 O O . LYS A 1 548 ? 27.531 -11.047 -13.438 1 86.81 548 LYS A O 1
ATOM 4464 N N . SER A 1 549 ? 29.094 -9.523 -13.898 1 84.75 549 SER A N 1
ATOM 4465 C CA . SER A 1 549 ? 28.609 -9.234 -15.242 1 84.75 549 SER A CA 1
ATOM 4466 C C . SER A 1 549 ? 29.125 -10.258 -16.25 1 84.75 549 SER A C 1
ATOM 4468 O O . SER A 1 549 ? 28.938 -10.094 -17.453 1 84.75 549 SER A O 1
ATOM 4470 N N . ASP A 1 550 ? 29.578 -11.359 -15.789 1 81.25 550 ASP A N 1
ATOM 4471 C CA . ASP A 1 550 ? 30.172 -12.328 -16.703 1 81.25 550 ASP A CA 1
ATOM 4472 C C . ASP A 1 550 ? 29.078 -13.047 -17.516 1 81.25 550 ASP A C 1
ATOM 4474 O O . ASP A 1 550 ? 28.078 -13.484 -16.953 1 81.25 550 ASP A O 1
ATOM 4478 N N . LEU A 1 551 ? 29.25 -13.023 -18.828 1 87.06 551 LEU A N 1
ATOM 4479 C CA . LEU A 1 551 ? 28.328 -13.727 -19.719 1 87.06 551 LEU A CA 1
ATOM 4480 C C . LEU A 1 551 ? 28.703 -15.195 -19.828 1 87.06 551 LEU A C 1
ATOM 4482 O O . LEU A 1 551 ? 29.859 -15.57 -19.609 1 87.06 551 LEU A O 1
ATOM 4486 N N . PRO A 1 552 ? 27.688 -16.016 -20.109 1 85.06 552 PRO A N 1
ATOM 4487 C CA . PRO A 1 552 ? 28.031 -17.422 -20.328 1 85.06 552 PRO A CA 1
ATOM 4488 C C . PRO A 1 552 ? 29.094 -17.609 -21.422 1 85.06 552 PRO A C 1
ATOM 4490 O O . PRO A 1 552 ? 29.141 -16.812 -22.375 1 85.06 552 PRO A O 1
ATOM 4493 N N . THR A 1 553 ? 29.906 -18.562 -21.312 1 82 553 THR A N 1
ATOM 4494 C CA . THR A 1 553 ? 31.031 -18.812 -22.203 1 82 553 THR A CA 1
ATOM 4495 C C . THR A 1 553 ? 30.547 -18.953 -23.641 1 82 553 THR A C 1
ATOM 4497 O O . THR A 1 553 ? 31.219 -18.469 -24.562 1 82 553 THR A O 1
ATOM 4500 N N . ASP A 1 554 ? 29.453 -19.531 -23.781 1 82.94 554 ASP A N 1
ATOM 4501 C CA . ASP A 1 554 ? 28.922 -19.75 -25.125 1 82.94 554 ASP A CA 1
ATOM 4502 C C . ASP A 1 554 ? 28.516 -18.438 -25.797 1 82.94 554 ASP A C 1
ATOM 4504 O O . ASP A 1 554 ? 28.672 -18.281 -27 1 82.94 554 ASP A O 1
ATOM 4508 N N . VAL A 1 555 ? 28.047 -17.516 -25.094 1 88 555 VAL A N 1
ATOM 4509 C CA . VAL A 1 555 ? 27.625 -16.219 -25.625 1 88 555 VAL A CA 1
ATOM 4510 C C . VAL A 1 555 ? 28.844 -15.453 -26.125 1 88 555 VAL A C 1
ATOM 4512 O O . VAL A 1 555 ? 28.766 -14.773 -27.156 1 88 555 VAL A O 1
ATOM 4515 N N . LYS A 1 556 ? 29.938 -15.648 -25.422 1 85.75 556 LYS A N 1
ATOM 4516 C CA . LYS A 1 556 ? 31.172 -14.992 -25.828 1 85.75 556 LYS A CA 1
ATOM 4517 C C . LYS A 1 556 ? 31.781 -15.688 -27.047 1 85.75 556 LYS A C 1
ATOM 4519 O O . LYS A 1 556 ? 32.25 -15.023 -27.969 1 85.75 556 LY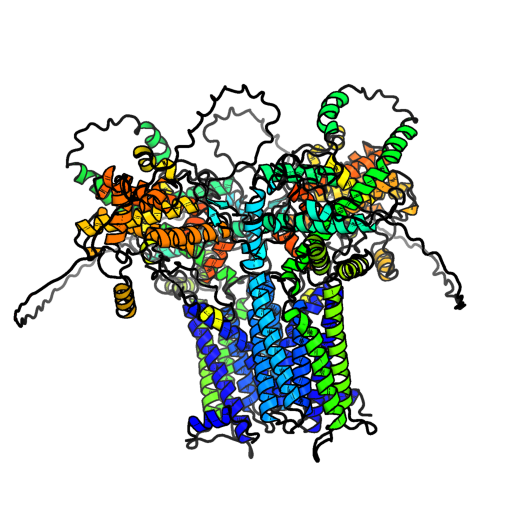S A O 1
ATOM 4524 N N . GLN A 1 557 ? 31.719 -16.922 -27.031 1 85.88 557 GLN A N 1
ATOM 4525 C CA . GLN A 1 557 ? 32.312 -17.719 -28.094 1 85.88 557 GLN A CA 1
ATOM 4526 C C . GLN A 1 557 ? 31.656 -17.438 -29.438 1 85.88 557 GLN A C 1
ATOM 4528 O O . GLN A 1 557 ? 32.344 -17.359 -30.469 1 85.88 557 GLN A O 1
ATOM 4533 N N . PHE A 1 558 ? 30.375 -17.234 -29.422 1 88.06 558 PHE A N 1
ATOM 4534 C CA . PHE A 1 558 ? 29.656 -17.062 -30.672 1 88.06 558 PHE A CA 1
ATOM 4535 C C . PHE A 1 558 ? 29.328 -15.594 -30.906 1 88.06 558 PHE A C 1
ATOM 4537 O O . PHE A 1 558 ? 28.484 -15.266 -31.75 1 88.06 558 PHE A O 1
ATOM 4544 N N . ASN A 1 559 ? 29.828 -14.641 -30.125 1 86.62 559 ASN A N 1
ATOM 4545 C CA . ASN A 1 559 ? 29.734 -13.195 -30.297 1 86.62 559 ASN A CA 1
ATOM 4546 C C . ASN A 1 559 ? 28.297 -12.695 -30.156 1 86.62 559 ASN A C 1
ATOM 4548 O O . ASN A 1 559 ? 27.828 -11.922 -31 1 86.62 559 ASN A O 1
ATOM 4552 N N . PHE A 1 560 ? 27.609 -13.258 -29.234 1 91.06 560 PHE A N 1
ATOM 4553 C CA . PHE A 1 560 ? 26.234 -12.82 -28.969 1 91.06 560 PHE A CA 1
ATOM 4554 C C . PHE A 1 560 ? 26.203 -11.75 -27.891 1 91.06 560 PHE A C 1
ATOM 4556 O O . PHE A 1 560 ? 25.141 -11.445 -27.344 1 91.06 560 PHE A O 1
ATOM 4563 N N . GLU A 1 561 ? 27.281 -11.07 -27.562 1 88.81 561 GLU A N 1
ATOM 4564 C CA . GLU A 1 561 ? 27.391 -10.102 -26.469 1 88.81 561 GLU A CA 1
ATOM 4565 C C . GLU A 1 561 ? 26.547 -8.867 -26.75 1 88.81 561 GLU A C 1
ATOM 4567 O O . GLU A 1 561 ? 26.047 -8.227 -25.828 1 88.81 561 GLU A O 1
ATOM 4572 N N . TRP A 1 562 ? 26.328 -8.625 -27.984 1 85.81 562 TRP A N 1
ATOM 4573 C CA . TRP A 1 562 ? 25.578 -7.438 -28.375 1 85.81 562 TRP A CA 1
ATOM 4574 C C . TRP A 1 562 ? 24.125 -7.535 -27.938 1 85.81 562 TRP A C 1
ATOM 4576 O O . TRP A 1 562 ? 23.438 -6.516 -27.781 1 85.81 562 TRP A O 1
ATOM 4586 N N . THR A 1 563 ? 23.609 -8.734 -27.703 1 89.44 563 THR A N 1
ATOM 4587 C CA . THR A 1 563 ? 22.219 -8.953 -27.344 1 89.44 563 THR A CA 1
ATOM 4588 C C . THR A 1 563 ? 21.953 -8.484 -25.906 1 89.44 563 THR A C 1
ATOM 4590 O O . THR A 1 563 ? 20.797 -8.297 -25.516 1 89.44 563 THR A O 1
ATOM 4593 N N . PHE A 1 564 ? 22.938 -8.289 -25.109 1 88.94 564 PHE A N 1
ATOM 4594 C CA . PHE A 1 564 ? 22.781 -7.859 -23.719 1 88.94 564 PHE A CA 1
ATOM 4595 C C . PHE A 1 564 ? 23.156 -6.391 -23.562 1 88.94 564 PHE A C 1
ATOM 4597 O O . PHE A 1 564 ? 23.125 -5.855 -22.453 1 88.94 564 PHE A O 1
ATOM 4604 N N . LYS A 1 565 ? 23.391 -5.734 -24.719 1 79 565 LYS A N 1
ATOM 4605 C CA . LYS A 1 565 ? 23.703 -4.309 -24.734 1 79 565 LYS A CA 1
ATOM 4606 C C . LYS A 1 565 ? 22.625 -3.512 -25.453 1 79 565 LYS A C 1
ATOM 4608 O O . LYS A 1 565 ? 22.875 -2.391 -25.906 1 79 565 LYS A O 1
ATOM 4613 N N . LEU A 1 566 ? 21.406 -4.055 -25.703 1 75.44 566 LEU A N 1
ATOM 4614 C CA . LEU A 1 566 ? 20.312 -3.496 -26.484 1 75.44 566 LEU A CA 1
ATOM 4615 C C . LEU A 1 566 ? 19.594 -2.402 -25.703 1 75.44 566 LEU A C 1
ATOM 4617 O O . LEU A 1 566 ? 18.562 -1.892 -26.156 1 75.44 566 LEU A O 1
ATOM 4621 N N . GLY A 1 567 ? 19.875 -2.064 -24.438 1 75.62 567 GLY A N 1
ATOM 4622 C CA . GLY A 1 567 ? 19.234 -0.987 -23.703 1 75.62 567 GLY A CA 1
ATOM 4623 C C . GLY A 1 567 ? 18.844 -1.388 -22.297 1 75.62 567 GLY A C 1
ATOM 4624 O O . GLY A 1 567 ? 19.453 -0.938 -21.312 1 75.62 567 GLY A O 1
ATOM 4625 N N . THR A 1 568 ? 17.625 -2.082 -22.312 1 82.12 568 THR A N 1
ATOM 4626 C CA . THR A 1 568 ? 17.156 -2.533 -21.016 1 82.12 568 THR A CA 1
ATOM 4627 C C . THR A 1 568 ? 17.156 -4.059 -20.938 1 82.12 568 THR A C 1
ATOM 4629 O O . THR A 1 568 ? 17.422 -4.734 -21.938 1 82.12 568 THR A O 1
ATOM 4632 N N . TRP A 1 569 ? 17.016 -4.531 -19.859 1 89.69 569 TRP A N 1
ATOM 4633 C CA . TRP A 1 569 ? 16.969 -5.973 -19.641 1 89.69 569 TRP A CA 1
ATOM 4634 C C . TRP A 1 569 ? 15.773 -6.594 -20.344 1 89.69 569 TRP A C 1
ATOM 4636 O O . TRP A 1 569 ? 15.852 -7.715 -20.859 1 89.69 569 TRP A O 1
ATOM 4646 N N . CYS A 1 570 ? 14.719 -5.848 -20.531 1 90.69 570 CYS A N 1
ATOM 4647 C CA . CYS A 1 570 ? 13.508 -6.309 -21.203 1 90.69 570 CYS A CA 1
ATOM 4648 C C . CYS A 1 570 ? 13.758 -6.504 -22.688 1 90.69 570 CYS A C 1
ATOM 4650 O O . CYS A 1 570 ? 13.195 -7.414 -23.312 1 90.69 570 CYS A O 1
ATOM 4652 N N . HIS A 1 571 ? 14.641 -5.719 -23.25 1 90.19 571 HIS A N 1
ATOM 4653 C CA . HIS A 1 571 ? 15 -5.875 -24.641 1 90.19 571 HIS A CA 1
ATOM 4654 C C . HIS A 1 571 ? 15.664 -7.223 -24.906 1 90.19 571 HIS A C 1
ATOM 4656 O O . HIS A 1 571 ? 15.312 -7.926 -25.844 1 90.19 571 HIS A O 1
ATOM 4662 N N . SER A 1 572 ? 16.547 -7.508 -24.016 1 92.62 572 SER A N 1
ATOM 4663 C CA . SER A 1 572 ? 17.281 -8.766 -24.156 1 92.62 572 SER A CA 1
ATOM 4664 C C . SER A 1 572 ? 16.359 -9.961 -24.047 1 92.62 572 SER A C 1
ATOM 4666 O O . SER A 1 572 ? 16.453 -10.922 -24.812 1 92.62 572 SER A O 1
ATOM 4668 N N . ILE A 1 573 ? 15.422 -9.906 -23.125 1 95.94 573 ILE A N 1
ATOM 4669 C CA . ILE A 1 573 ? 14.492 -11 -22.906 1 95.94 573 ILE A CA 1
ATOM 4670 C C . ILE A 1 573 ? 13.617 -11.195 -24.141 1 95.94 573 ILE A C 1
ATOM 4672 O O . ILE A 1 573 ? 13.445 -12.32 -24.625 1 95.94 573 ILE A O 1
ATOM 4676 N N . LEU A 1 574 ? 13.164 -10.094 -24.688 1 95.69 574 LEU A N 1
ATOM 4677 C CA . LEU A 1 574 ? 12.25 -10.188 -25.828 1 95.69 574 LEU A CA 1
ATOM 4678 C C . LEU A 1 574 ? 12.977 -10.672 -27.078 1 95.69 574 LEU A C 1
ATOM 4680 O O . LEU A 1 574 ? 12.461 -11.523 -27.797 1 95.69 574 LEU A O 1
ATOM 4684 N N . VAL A 1 575 ? 14.148 -10.188 -27.297 1 94.38 575 VAL A N 1
ATOM 4685 C CA . VAL A 1 575 ? 14.93 -10.57 -28.453 1 94.38 575 VAL A CA 1
ATOM 4686 C C . VAL A 1 575 ? 15.258 -12.062 -28.391 1 94.38 575 VAL A C 1
ATOM 4688 O O . VAL A 1 575 ? 15.047 -12.797 -29.359 1 94.38 575 VAL A O 1
ATOM 4691 N N . TRP A 1 576 ? 15.719 -12.492 -27.266 1 97.19 576 TRP A N 1
ATOM 4692 C CA . TRP A 1 576 ? 16.078 -13.898 -27.109 1 97.19 576 TRP A CA 1
ATOM 4693 C C . TRP A 1 576 ? 14.836 -14.781 -27.172 1 97.19 576 TRP A C 1
ATOM 4695 O O . TRP A 1 576 ? 14.891 -15.906 -27.672 1 97.19 576 TRP A O 1
ATOM 4705 N N . HIS A 1 577 ? 13.711 -14.297 -26.641 1 98.06 577 HIS A N 1
ATOM 4706 C CA . HIS A 1 577 ? 12.477 -15.078 -26.641 1 98.06 577 HIS A CA 1
ATOM 4707 C C . HIS A 1 577 ? 11.984 -15.336 -28.062 1 98.06 577 HIS A C 1
ATOM 4709 O O . HIS A 1 577 ? 11.703 -16.469 -28.438 1 98.06 577 HIS A O 1
ATOM 4715 N N . ILE A 1 578 ? 11.922 -14.297 -28.828 1 96.69 578 ILE A N 1
ATOM 4716 C CA . ILE A 1 578 ? 11.43 -14.438 -30.188 1 96.69 578 ILE A CA 1
ATOM 4717 C C . ILE A 1 578 ? 12.43 -15.25 -31.016 1 96.69 578 ILE A C 1
ATOM 4719 O O . ILE A 1 578 ? 12.031 -16.078 -31.844 1 96.69 578 ILE A O 1
ATOM 4723 N N . ALA A 1 579 ? 13.719 -15.062 -30.781 1 97.06 579 ALA A N 1
ATOM 4724 C CA . ALA A 1 579 ? 14.742 -15.836 -31.484 1 97.06 579 ALA A CA 1
ATOM 4725 C C . ALA A 1 579 ? 14.633 -17.312 -31.156 1 97.06 579 ALA A C 1
ATOM 4727 O O . ALA A 1 579 ? 14.789 -18.172 -32.031 1 97.06 579 ALA A O 1
ATOM 4728 N N . THR A 1 580 ? 14.422 -17.594 -29.859 1 97.69 580 THR A N 1
ATOM 4729 C CA . THR A 1 580 ? 14.266 -18.984 -29.453 1 97.69 580 THR A CA 1
ATOM 4730 C C . THR A 1 580 ? 13.047 -19.625 -30.109 1 97.69 580 THR A C 1
ATOM 4732 O O . THR A 1 580 ? 13.078 -20.781 -30.5 1 97.69 580 THR A O 1
ATOM 4735 N N . SER A 1 581 ? 11.984 -18.859 -30.219 1 96.06 581 SER A N 1
ATOM 4736 C CA . SER A 1 581 ? 10.789 -19.344 -30.906 1 96.06 581 SER A CA 1
ATOM 4737 C C . SER A 1 581 ? 11.07 -19.641 -32.375 1 96.06 581 SER A C 1
ATOM 4739 O O . SER A 1 581 ? 10.555 -20.625 -32.906 1 96.06 581 SER A O 1
ATOM 4741 N N . LEU A 1 582 ? 11.867 -18.891 -33.031 1 94.75 582 LEU A N 1
ATOM 4742 C CA . LEU A 1 582 ? 12.234 -19.125 -34.406 1 94.75 582 LEU A CA 1
ATOM 4743 C C . LEU A 1 582 ? 13.102 -20.375 -34.531 1 94.75 582 LEU A C 1
ATOM 4745 O O . LEU A 1 582 ? 12.953 -21.141 -35.5 1 94.75 582 LEU A O 1
ATOM 4749 N N . CYS A 1 583 ? 13.992 -20.547 -33.594 1 95.75 583 CYS A N 1
ATOM 4750 C CA . CYS A 1 583 ? 14.789 -21.766 -33.562 1 95.75 583 CYS A CA 1
ATOM 4751 C C . CYS A 1 583 ? 13.914 -23 -33.375 1 95.75 583 CYS A C 1
ATOM 4753 O O . CYS A 1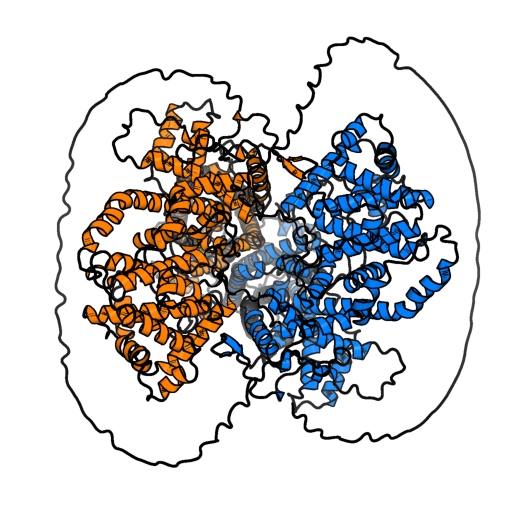 583 ? 14.203 -24.062 -33.906 1 95.75 583 CYS A O 1
ATOM 4755 N N . GLU A 1 584 ? 12.883 -22.844 -32.562 1 94.88 584 GLU A N 1
ATOM 4756 C CA . GLU A 1 584 ? 11.953 -23.953 -32.375 1 94.88 584 GLU A CA 1
ATOM 4757 C C . GLU A 1 584 ? 11.211 -24.312 -33.656 1 94.88 584 GLU A C 1
ATOM 4759 O O . GLU A 1 584 ? 11.008 -25.484 -33.969 1 94.88 584 GLU A O 1
ATOM 4764 N N . ILE A 1 585 ? 10.789 -23.312 -34.406 1 92.19 585 ILE A N 1
ATOM 4765 C CA . ILE A 1 585 ? 10.094 -23.531 -35.688 1 92.19 585 ILE A CA 1
ATOM 4766 C C . ILE A 1 585 ? 11.023 -24.25 -36.656 1 92.19 585 ILE A C 1
ATOM 4768 O O . ILE A 1 585 ? 10.586 -25.141 -37.375 1 92.19 585 ILE A O 1
ATOM 4772 N N . GLU A 1 586 ? 12.266 -23.859 -36.688 1 91.75 586 GLU A N 1
ATOM 4773 C CA . GLU A 1 586 ? 13.25 -24.516 -37.531 1 91.75 586 GLU A CA 1
ATOM 4774 C C . GLU A 1 586 ? 13.398 -26 -37.188 1 91.75 586 GLU A C 1
ATOM 4776 O O . GLU A 1 586 ? 13.469 -26.859 -38.062 1 91.75 586 GLU A O 1
ATOM 4781 N N . LEU A 1 587 ? 13.477 -26.234 -35.875 1 91.5 587 LEU A N 1
ATOM 4782 C CA . LEU A 1 587 ? 13.594 -27.609 -35.406 1 91.5 587 LEU A CA 1
ATOM 4783 C C . LEU A 1 587 ? 12.344 -28.406 -35.75 1 91.5 587 LEU A C 1
ATOM 4785 O O . LEU A 1 587 ? 12.438 -29.594 -36.094 1 91.5 587 LEU A O 1
ATOM 4789 N N . ALA A 1 588 ? 11.242 -27.781 -35.688 1 90.12 588 ALA A N 1
ATOM 4790 C CA . ALA A 1 588 ? 9.977 -28.438 -36 1 90.12 588 ALA A CA 1
ATOM 4791 C C . ALA A 1 588 ? 9.906 -28.828 -37.469 1 90.12 588 ALA A C 1
ATOM 4793 O O . ALA A 1 588 ? 9.289 -29.844 -37.812 1 90.12 588 ALA A O 1
ATOM 4794 N N . GLN A 1 589 ? 10.445 -28 -38.25 1 85.69 589 GLN A N 1
ATOM 4795 C CA . GLN A 1 589 ? 10.484 -28.328 -39.688 1 85.69 589 GLN A CA 1
ATOM 4796 C C . GLN A 1 589 ? 11.289 -29.594 -39.938 1 85.69 589 GLN A C 1
ATOM 4798 O O . GLN A 1 589 ? 10.938 -30.391 -40.812 1 85.69 589 GLN A O 1
ATOM 4803 N N . HIS A 1 590 ? 12.289 -29.812 -39.188 1 84.44 590 HIS A N 1
ATOM 4804 C CA . HIS A 1 590 ? 13.117 -31 -39.312 1 84.44 590 HIS A CA 1
ATOM 4805 C C . HIS A 1 590 ? 12.367 -32.25 -38.844 1 84.44 590 HIS A C 1
ATOM 4807 O O . HIS A 1 590 ? 12.617 -33.344 -39.344 1 84.44 590 HIS A O 1
ATOM 4813 N N . TYR A 1 591 ? 11.5 -32.062 -37.906 1 82.19 591 TYR A N 1
ATOM 4814 C CA . TYR A 1 591 ? 10.758 -33.188 -37.375 1 82.19 591 TYR A CA 1
ATOM 4815 C C . TYR A 1 591 ? 9.359 -33.25 -38 1 82.19 591 TYR A C 1
ATOM 4817 O O . TYR A 1 591 ? 8.508 -34 -37.5 1 82.19 591 TYR A O 1
ATOM 4825 N N . ASN A 1 592 ? 8.992 -32.594 -39.062 1 72.31 592 ASN A N 1
ATOM 4826 C CA . ASN A 1 592 ? 7.766 -32.594 -39.875 1 72.31 592 ASN A CA 1
ATOM 4827 C C . ASN A 1 592 ? 6.531 -32.344 -39 1 72.31 592 ASN A C 1
ATOM 4829 O O . ASN A 1 592 ? 5.523 -33.062 -39.125 1 72.31 592 ASN A O 1
ATOM 4833 N N . SER A 1 593 ? 6.793 -31.578 -38 1 73.75 593 SER A N 1
ATOM 4834 C CA . SER A 1 593 ? 5.637 -31.203 -37.188 1 73.75 593 SER A CA 1
ATOM 4835 C C . SER A 1 593 ? 4.77 -30.172 -37.906 1 73.75 593 SER A C 1
ATOM 4837 O O . SER A 1 593 ? 5.273 -29.359 -38.688 1 73.75 593 SER A O 1
ATOM 4839 N N . SER A 1 594 ? 3.439 -30.391 -37.938 1 67.75 594 SER A N 1
ATOM 4840 C CA . SER A 1 594 ? 2.494 -29.547 -38.656 1 67.75 594 SER A CA 1
ATOM 4841 C C . SER A 1 594 ? 2.576 -28.094 -38.219 1 67.75 594 SER A C 1
ATOM 4843 O O . SER A 1 594 ? 2.346 -27.797 -37.031 1 67.75 594 SER A O 1
ATOM 4845 N N . LEU A 1 595 ? 3.303 -27.281 -38.812 1 70.81 595 LEU A N 1
ATOM 4846 C CA . LEU A 1 595 ? 3.475 -25.859 -38.531 1 70.81 595 LEU A CA 1
ATOM 4847 C C . LEU A 1 595 ? 2.389 -25.031 -39.219 1 70.81 595 LEU A C 1
ATOM 4849 O O . LEU A 1 595 ? 2.348 -23.812 -39.062 1 70.81 595 LEU A O 1
ATOM 4853 N N . THR A 1 596 ? 1.473 -25.703 -40.031 1 61.97 596 THR A N 1
ATOM 4854 C CA . THR A 1 596 ? 0.487 -24.984 -40.844 1 61.97 596 THR A CA 1
ATOM 4855 C C . THR A 1 596 ? -0.797 -24.766 -40.031 1 61.97 596 THR A C 1
ATOM 4857 O O . THR A 1 596 ? -1.799 -24.297 -40.594 1 61.97 596 THR A O 1
ATOM 4860 N N . THR A 1 597 ? -0.845 -25.25 -38.812 1 54.88 597 THR A N 1
ATOM 4861 C CA . THR A 1 597 ? -2.137 -25.078 -38.188 1 54.88 597 THR A CA 1
ATOM 4862 C C . THR A 1 597 ? -2.406 -23.609 -37.875 1 54.88 597 THR A C 1
ATOM 4864 O O . THR A 1 597 ? -1.59 -22.938 -37.25 1 54.88 597 THR A O 1
ATOM 4867 N N . SER A 1 598 ? -3.248 -23 -38.656 1 50.34 598 SER A N 1
ATOM 4868 C CA . SER A 1 598 ? -3.717 -21.625 -38.5 1 50.34 598 SER A CA 1
ATOM 4869 C C . SER A 1 598 ? -4.199 -21.359 -37.094 1 50.34 598 SER A C 1
ATOM 4871 O O . SER A 1 598 ? -4.59 -22.266 -36.375 1 50.34 598 SER A O 1
ATOM 4873 N N . GLU A 1 599 ? -3.834 -20.156 -36.531 1 50.09 599 GLU A N 1
ATOM 4874 C CA . GLU A 1 599 ? -4.242 -19.688 -35.219 1 50.09 599 GLU A CA 1
ATOM 4875 C C . GLU A 1 599 ? -5.66 -20.125 -34.875 1 50.09 599 GLU A C 1
ATOM 4877 O O . GLU A 1 599 ? -5.957 -20.469 -33.75 1 50.09 599 GLU A O 1
ATOM 4882 N N . LEU A 1 600 ? -6.508 -20.062 -35.938 1 45.81 600 LEU A N 1
ATOM 4883 C CA . LEU A 1 600 ? -7.918 -20.391 -35.75 1 45.81 600 LEU A CA 1
ATOM 4884 C C . LEU A 1 600 ? -8.086 -21.859 -35.344 1 45.81 600 LEU A C 1
ATOM 4886 O O . LEU A 1 600 ? -8.859 -22.172 -34.469 1 45.81 600 LEU A O 1
ATOM 4890 N N . LEU A 1 601 ? -7.391 -22.688 -36.031 1 48.66 601 LEU A N 1
ATOM 4891 C CA . LEU A 1 601 ? -7.566 -24.109 -35.719 1 48.66 601 LEU A CA 1
ATOM 4892 C C . LEU A 1 601 ? -6.934 -24.484 -34.406 1 48.66 601 LEU A C 1
ATOM 4894 O O . LEU A 1 601 ? -7.469 -25.312 -33.656 1 48.66 601 LEU A O 1
ATOM 4898 N N . SER A 1 602 ? -5.875 -23.797 -34.094 1 52.91 602 SER A N 1
ATOM 4899 C CA . SER A 1 602 ? -5.262 -24.031 -32.812 1 52.91 602 SER A CA 1
ATOM 4900 C C . SER A 1 602 ? -6.172 -23.547 -31.672 1 52.91 602 SER A C 1
ATOM 4902 O O . SER A 1 602 ? -6.262 -24.203 -30.625 1 52.91 602 SER A O 1
ATOM 4904 N N . ALA A 1 603 ? -6.777 -22.422 -31.922 1 50.72 603 ALA A N 1
ATOM 4905 C CA . ALA A 1 603 ? -7.766 -21.938 -30.953 1 50.72 603 ALA A CA 1
ATOM 4906 C C . ALA A 1 603 ? -8.914 -22.938 -30.812 1 50.72 603 ALA A C 1
ATOM 4908 O O . ALA A 1 603 ? -9.391 -23.188 -29.703 1 50.72 603 ALA A O 1
ATOM 4909 N N . ILE A 1 604 ? -9.43 -23.516 -31.906 1 46.78 604 ILE A N 1
ATOM 4910 C CA . ILE A 1 604 ? -10.5 -24.5 -31.906 1 46.78 604 ILE A CA 1
ATOM 4911 C C . ILE A 1 604 ? -10.031 -25.766 -31.188 1 46.78 604 ILE A C 1
ATOM 4913 O O . ILE A 1 604 ? -10.773 -26.359 -30.406 1 46.78 604 ILE A O 1
ATOM 4917 N N . LYS A 1 605 ? -8.867 -26.141 -31.5 1 49.31 605 LYS A N 1
ATOM 4918 C CA . LYS A 1 605 ? -8.352 -27.344 -30.859 1 49.31 605 LYS A CA 1
ATOM 4919 C C . LYS A 1 605 ? -8.133 -27.125 -29.359 1 49.31 605 LYS A C 1
ATOM 4921 O O . LYS A 1 605 ? -8.414 -28.016 -28.547 1 49.31 605 LYS A O 1
ATOM 4926 N N . THR A 1 606 ? -7.523 -25.938 -29.109 1 50.53 606 THR A N 1
ATOM 4927 C CA . THR A 1 606 ? -7.379 -25.609 -27.688 1 50.53 606 THR A CA 1
ATOM 4928 C C . THR A 1 606 ? -8.742 -25.5 -27.016 1 50.53 606 THR A C 1
ATOM 4930 O O . THR A 1 606 ? -8.898 -25.906 -25.859 1 50.53 606 THR A O 1
ATOM 4933 N N . ALA A 1 607 ? -9.68 -24.859 -27.688 1 44.94 607 ALA A N 1
ATOM 4934 C CA . ALA A 1 607 ? -11.047 -24.797 -27.156 1 44.94 607 ALA A CA 1
ATOM 4935 C C . ALA A 1 607 ? -11.656 -26.188 -27.031 1 44.94 607 ALA A C 1
ATOM 4937 O O . ALA A 1 607 ? -12.391 -26.469 -26.078 1 44.94 607 ALA A O 1
ATOM 4938 N N . LEU A 1 608 ? -11.547 -26.984 -28.078 1 44 608 LEU A N 1
ATOM 4939 C CA . LEU A 1 608 ? -12.133 -28.328 -28.062 1 44 608 LEU A CA 1
ATOM 4940 C C . LEU A 1 608 ? -11.336 -29.25 -27.141 1 44 608 LEU A C 1
ATOM 4942 O O . LEU A 1 608 ? -11.906 -30.141 -26.516 1 44 608 LEU A O 1
ATOM 4946 N N . ASN A 1 609 ? -10.078 -29.281 -27.344 1 39.72 609 ASN A N 1
ATOM 4947 C CA . ASN A 1 609 ? -9.297 -30.156 -26.469 1 39.72 609 ASN A CA 1
ATOM 4948 C C . ASN A 1 609 ? -9.039 -29.516 -25.109 1 39.72 609 ASN A C 1
ATOM 4950 O O . ASN A 1 609 ? -8.07 -28.781 -24.938 1 39.72 609 ASN A O 1
ATOM 4954 N N . CYS A 1 610 ? -10 -29.109 -24.469 1 41.53 610 CYS A N 1
ATOM 4955 C CA . CYS A 1 610 ? -10.117 -28.578 -23.109 1 41.53 610 CYS A CA 1
ATOM 4956 C C . CYS A 1 610 ? -8.852 -28.859 -22.312 1 41.53 610 CYS A C 1
ATOM 4958 O O . CYS A 1 610 ? -8.578 -28.172 -21.328 1 41.53 610 CYS A O 1
ATOM 4960 N N . PHE A 1 611 ? -8.289 -30.125 -22.344 1 41.91 611 PHE A N 1
ATOM 4961 C CA . PHE A 1 611 ? -7.32 -30.625 -21.375 1 41.91 611 PHE A CA 1
ATOM 4962 C C . PHE A 1 611 ? -5.898 -30.312 -21.828 1 41.91 611 PHE A C 1
ATOM 4964 O O . PHE A 1 611 ? -5.016 -30.078 -21 1 41.91 611 PHE A O 1
ATOM 4971 N N . SER A 1 612 ? -5.305 -31.078 -22.969 1 43.66 612 SER A N 1
ATOM 4972 C CA . SER A 1 612 ? -3.863 -31.281 -23.094 1 43.66 612 SER A CA 1
ATOM 4973 C C . SER A 1 612 ? -3.221 -30.141 -23.891 1 43.66 612 SER A C 1
ATOM 4975 O O . SER A 1 612 ? -3.17 -30.188 -25.125 1 43.66 612 SER A O 1
ATOM 4977 N N . SER A 1 613 ? -3.375 -29.047 -23.672 1 51.53 613 SER A N 1
ATOM 4978 C CA . SER A 1 613 ? -2.686 -28.016 -24.438 1 51.53 613 SER A CA 1
ATOM 4979 C C . SER A 1 613 ? -1.187 -28.297 -24.5 1 51.53 613 SER A C 1
ATOM 4981 O O . SER A 1 613 ? -0.54 -28.5 -23.469 1 51.53 613 SER A O 1
ATOM 4983 N N . GLN A 1 614 ? -0.71 -28.797 -25.578 1 61.16 614 GLN A N 1
ATOM 4984 C CA . GLN A 1 614 ? 0.712 -29 -25.828 1 61.16 614 GLN A CA 1
ATOM 4985 C C . GLN A 1 614 ? 1.491 -27.703 -25.672 1 61.16 614 GLN A C 1
ATOM 4987 O O . GLN A 1 614 ? 1.281 -26.75 -26.438 1 61.16 614 GLN A O 1
ATOM 4992 N N . PRO A 1 615 ? 2.268 -27.594 -24.625 1 66.44 615 PRO A N 1
ATOM 4993 C CA . PRO A 1 615 ? 2.928 -26.328 -24.297 1 66.44 615 PRO A CA 1
ATOM 4994 C C . PRO A 1 615 ? 3.961 -25.922 -25.344 1 66.44 615 PRO A C 1
ATOM 4996 O O . PRO A 1 615 ? 4.273 -24.734 -25.469 1 66.44 615 PRO A O 1
ATOM 4999 N N . TYR A 1 616 ? 4.391 -27.047 -26.25 1 78 616 TYR A N 1
ATOM 5000 C CA . TYR A 1 616 ? 5.453 -26.75 -27.203 1 78 616 TYR A CA 1
ATOM 5001 C C . TYR A 1 616 ? 5.02 -27.094 -28.625 1 78 616 TYR A C 1
ATOM 5003 O O . TYR A 1 616 ? 4.039 -27.812 -28.828 1 78 616 TYR A O 1
ATOM 5011 N N . VAL A 1 617 ? 5.688 -26.484 -29.5 1 79.69 617 VAL A N 1
ATOM 5012 C CA . VAL A 1 617 ? 5.375 -26.734 -30.906 1 79.69 617 VAL A CA 1
ATOM 5013 C C . VAL A 1 617 ? 5.664 -28.188 -31.25 1 79.69 617 VAL A C 1
ATOM 5015 O O . VAL A 1 617 ? 4.891 -28.828 -31.969 1 79.69 617 VAL A O 1
ATOM 5018 N N . ILE A 1 618 ? 6.816 -28.703 -30.734 1 81.81 618 ILE A N 1
ATOM 5019 C CA . ILE A 1 618 ? 7.164 -30.109 -30.906 1 81.81 618 ILE A CA 1
ATOM 5020 C C . ILE A 1 618 ? 6.758 -30.906 -29.656 1 81.81 618 ILE A C 1
ATOM 5022 O O . ILE A 1 618 ? 7.066 -30.5 -28.531 1 81.81 618 ILE A O 1
ATOM 5026 N N . LYS A 1 619 ? 6.105 -31.969 -29.922 1 79.62 619 LYS A N 1
ATOM 5027 C CA . LYS A 1 619 ? 5.734 -32.812 -28.797 1 79.62 619 LYS A CA 1
ATOM 5028 C C . LYS A 1 619 ? 6.977 -33.375 -28.094 1 79.62 619 LYS A C 1
ATOM 5030 O O . LYS A 1 619 ? 7.934 -33.781 -28.75 1 79.62 619 LYS A O 1
ATOM 5035 N N . GLU A 1 620 ? 6.875 -33.375 -26.906 1 79.5 620 GLU A N 1
ATOM 5036 C CA . GLU A 1 620 ? 8.008 -33.781 -26.078 1 79.5 620 GLU A CA 1
ATOM 5037 C C . GLU A 1 620 ? 8.43 -35.219 -26.391 1 79.5 620 GLU A C 1
ATOM 5039 O O . GLU A 1 620 ? 9.609 -35.562 -26.312 1 79.5 620 GLU A O 1
ATOM 5044 N N . ASP A 1 621 ? 7.527 -36.031 -26.812 1 77.44 621 ASP A N 1
ATOM 5045 C CA . ASP A 1 621 ? 7.781 -37.438 -27 1 77.44 621 ASP A CA 1
ATOM 5046 C C . ASP A 1 621 ? 8.523 -37.719 -28.312 1 77.44 621 ASP A C 1
ATOM 5048 O O . ASP A 1 621 ? 9.117 -38.781 -28.5 1 77.44 621 ASP A O 1
ATOM 5052 N N . ARG A 1 622 ? 8.594 -36.75 -29.156 1 81.25 622 ARG A N 1
ATOM 5053 C CA . ARG A 1 622 ? 9.203 -36.938 -30.469 1 81.25 622 ARG A CA 1
ATOM 5054 C C . ARG A 1 622 ? 10.703 -36.656 -30.422 1 81.25 622 ARG A C 1
ATOM 5056 O O . ARG A 1 622 ? 11.445 -37.062 -31.328 1 81.25 622 ARG A O 1
ATOM 5063 N N . ILE A 1 623 ? 11.062 -35.844 -29.359 1 85.5 623 ILE A N 1
ATOM 5064 C CA . ILE A 1 623 ? 12.469 -35.5 -29.203 1 85.5 623 ILE A CA 1
ATOM 5065 C C . ILE A 1 623 ? 13.086 -36.375 -28.109 1 85.5 623 ILE A C 1
ATOM 5067 O O . ILE A 1 623 ? 12.43 -36.688 -27.109 1 85.5 623 ILE A O 1
ATOM 5071 N N . GLU A 1 624 ? 14.211 -37 -28.422 1 80.25 624 GLU A N 1
ATOM 5072 C CA . GLU A 1 624 ? 14.789 -37.906 -27.453 1 80.25 624 GLU A CA 1
ATOM 5073 C C . GLU A 1 624 ? 16.125 -37.406 -26.922 1 80.25 624 GLU A C 1
ATOM 5075 O O . GLU A 1 624 ? 16.734 -36.531 -27.531 1 80.25 624 GLU A O 1
ATOM 5080 N N . GLY A 1 625 ? 16.516 -37.812 -25.672 1 80.31 625 GLY A N 1
ATOM 5081 C CA . GLY A 1 625 ? 17.844 -37.625 -25.109 1 80.31 625 GLY A CA 1
ATOM 5082 C C . GLY A 1 625 ? 18.094 -36.219 -24.562 1 80.31 625 GLY A C 1
ATOM 5083 O O . GLY A 1 625 ? 17.219 -35.656 -23.922 1 80.31 625 GLY A O 1
ATOM 5084 N N . TRP A 1 626 ? 19.312 -35.75 -24.766 1 82.88 626 TRP A N 1
ATOM 5085 C CA . TRP A 1 626 ? 19.797 -34.469 -24.281 1 82.88 626 TRP A CA 1
ATOM 5086 C C . TRP A 1 626 ? 19.094 -33.312 -25 1 82.88 626 TRP A C 1
ATOM 5088 O O . TRP A 1 626 ? 18.859 -32.25 -24.406 1 82.88 626 TRP A O 1
ATOM 5098 N N . LEU A 1 627 ? 18.734 -33.594 -26.156 1 90.62 627 LEU A N 1
ATOM 5099 C CA . LEU A 1 627 ? 18.031 -32.594 -26.922 1 90.62 627 LEU A CA 1
ATOM 5100 C C . LEU A 1 627 ? 16.672 -32.281 -26.312 1 90.62 627 LEU A C 1
ATOM 5102 O O . LEU A 1 627 ? 16.25 -31.125 -26.25 1 90.62 627 LEU A O 1
ATOM 5106 N N . ARG A 1 628 ? 16.094 -33.312 -25.75 1 91.44 628 ARG A N 1
ATOM 5107 C CA . ARG A 1 628 ? 14.789 -33.156 -25.141 1 91.44 628 ARG A CA 1
ATOM 5108 C C . ARG A 1 628 ? 14.883 -32.281 -23.875 1 91.44 628 ARG A C 1
ATOM 5110 O O . ARG A 1 628 ? 14.109 -31.359 -23.703 1 91.44 628 ARG A O 1
ATOM 5117 N N . ALA A 1 629 ? 15.789 -32.594 -23.016 1 91.62 629 ALA A N 1
ATOM 5118 C CA . ALA A 1 629 ? 15.945 -31.875 -21.75 1 91.62 629 ALA A CA 1
ATOM 5119 C C . ALA A 1 629 ? 16.25 -30.391 -21.984 1 91.62 629 ALA A C 1
ATOM 5121 O O . ALA A 1 629 ? 15.664 -29.516 -21.344 1 91.62 629 ALA A O 1
ATOM 5122 N N . ASN A 1 630 ? 17.156 -30.172 -22.938 1 94.06 630 ASN A N 1
ATOM 5123 C CA . ASN A 1 630 ? 17.531 -28.797 -23.219 1 94.06 630 ASN A CA 1
ATOM 5124 C C . ASN A 1 630 ? 16.422 -28.047 -23.953 1 94.06 630 ASN A C 1
ATOM 5126 O O . ASN A 1 630 ? 16.234 -26.844 -23.734 1 94.06 630 ASN A O 1
ATOM 5130 N N . TYR A 1 631 ? 15.766 -28.828 -24.781 1 95.31 631 TYR A N 1
ATOM 5131 C CA . TYR A 1 631 ? 14.633 -28.25 -25.5 1 95.31 631 TYR A CA 1
ATOM 5132 C C . TYR A 1 631 ? 13.539 -27.812 -24.547 1 95.31 631 TYR A C 1
ATOM 5134 O O . TYR A 1 631 ? 13.023 -26.703 -24.656 1 95.31 631 TYR A O 1
ATOM 5142 N N . ILE A 1 632 ? 13.258 -28.578 -23.578 1 94.25 632 ILE A N 1
ATOM 5143 C CA . ILE A 1 632 ? 12.219 -28.281 -22.594 1 94.25 632 ILE A CA 1
ATOM 5144 C C . ILE A 1 632 ? 12.656 -27.141 -21.703 1 94.25 632 ILE A C 1
ATOM 5146 O O . ILE A 1 632 ? 11.891 -26.203 -21.453 1 94.25 632 ILE A O 1
ATOM 5150 N N . ALA A 1 633 ? 13.844 -27.156 -21.297 1 95.62 633 ALA A N 1
ATOM 5151 C CA . ALA A 1 633 ? 14.359 -26.125 -20.391 1 95.62 633 ALA A CA 1
ATOM 5152 C C . ALA A 1 633 ? 14.383 -24.766 -21.094 1 95.62 633 ALA A C 1
ATOM 5154 O O . ALA A 1 633 ? 13.883 -23.766 -20.547 1 95.62 633 ALA A O 1
ATOM 5155 N N . ALA A 1 634 ? 14.898 -24.766 -22.25 1 97.31 634 ALA A N 1
ATOM 5156 C CA . ALA A 1 634 ? 15.039 -23.5 -22.984 1 97.31 634 ALA A CA 1
ATOM 5157 C C . ALA A 1 634 ? 13.68 -22.891 -23.297 1 97.31 634 ALA A C 1
ATOM 5159 O O . ALA A 1 634 ? 13.445 -21.719 -23.016 1 97.31 634 ALA A O 1
ATOM 5160 N N . ASN A 1 635 ? 12.781 -23.688 -23.766 1 96.12 635 ASN A N 1
ATOM 5161 C CA . ASN A 1 635 ? 11.477 -23.156 -24.172 1 96.12 635 ASN A CA 1
ATOM 5162 C C . ASN A 1 635 ? 10.633 -22.781 -22.953 1 96.12 635 ASN A C 1
ATOM 5164 O O . ASN A 1 635 ? 9.938 -21.766 -22.969 1 96.12 635 ASN A O 1
ATOM 5168 N N . SER A 1 636 ? 10.688 -23.562 -21.953 1 96 636 SER A N 1
ATOM 5169 C CA . SER A 1 636 ? 9.906 -23.266 -20.766 1 96 636 SER A CA 1
ATOM 5170 C C . SER A 1 636 ? 10.367 -21.969 -20.109 1 96 636 SER A C 1
ATOM 5172 O O . SER A 1 636 ? 9.539 -21.141 -19.719 1 96 636 SER A O 1
ATOM 5174 N N . ILE A 1 637 ? 11.68 -21.781 -20 1 97.75 637 ILE A N 1
ATOM 5175 C CA . ILE A 1 637 ? 12.195 -20.594 -19.344 1 97.75 637 ILE A CA 1
ATOM 5176 C C . ILE A 1 637 ? 11.984 -19.375 -20.234 1 97.75 637 ILE A C 1
ATOM 5178 O O . ILE A 1 637 ? 11.656 -18.281 -19.766 1 97.75 637 ILE A O 1
ATOM 5182 N N . SER A 1 638 ? 12.172 -19.609 -21.531 1 97.69 638 SER A N 1
ATOM 5183 C CA . SER A 1 638 ? 11.953 -18.516 -22.484 1 97.69 638 SER A CA 1
ATOM 5184 C C . SER A 1 638 ? 10.516 -18 -22.406 1 97.69 638 SER A C 1
ATOM 5186 O O . SER A 1 638 ? 10.297 -16.797 -22.25 1 97.69 638 SER A O 1
ATOM 5188 N N . ARG A 1 639 ? 9.609 -18.875 -22.406 1 96.88 639 ARG A N 1
ATOM 5189 C CA . ARG A 1 639 ? 8.195 -18.5 -22.359 1 96.88 639 ARG A CA 1
ATOM 5190 C C . ARG A 1 639 ? 7.824 -17.922 -21 1 96.88 639 ARG A C 1
ATOM 5192 O O . ARG A 1 639 ? 6.98 -17.031 -20.906 1 96.88 639 ARG A O 1
ATOM 5199 N N . TYR A 1 640 ? 8.438 -18.453 -19.969 1 96.06 640 TYR A N 1
ATOM 5200 C CA . TYR A 1 640 ? 8.18 -17.938 -18.625 1 96.06 640 TYR A CA 1
ATOM 5201 C C . TYR A 1 640 ? 8.695 -16.5 -18.484 1 96.06 640 TYR A C 1
ATOM 5203 O O . TYR A 1 640 ? 8.023 -15.648 -17.922 1 96.06 640 TYR A O 1
ATOM 5211 N N . CYS A 1 641 ? 9.891 -16.266 -19 1 97.5 641 CYS A N 1
ATOM 5212 C CA . CYS A 1 641 ? 10.453 -14.914 -18.938 1 97.5 641 CYS A CA 1
ATOM 5213 C C . CYS A 1 641 ? 9.609 -13.938 -19.766 1 97.5 641 CYS A C 1
ATOM 5215 O O . CYS A 1 641 ? 9.422 -12.789 -19.359 1 97.5 641 CYS A O 1
ATOM 5217 N N . ALA A 1 642 ? 9.125 -14.383 -20.828 1 96.94 642 ALA A N 1
ATOM 5218 C CA . ALA A 1 642 ? 8.234 -13.547 -21.625 1 96.94 642 ALA A CA 1
ATOM 5219 C C . ALA A 1 642 ? 6.922 -13.281 -20.891 1 96.94 642 ALA A C 1
ATOM 5221 O O . ALA A 1 642 ? 6.383 -12.172 -20.953 1 96.94 642 ALA A O 1
ATOM 5222 N N . TYR A 1 643 ? 6.5 -14.336 -20.219 1 94.56 643 TYR A N 1
ATOM 5223 C CA . TYR A 1 643 ? 5.309 -14.172 -19.391 1 94.56 643 TYR A CA 1
ATOM 5224 C C . TYR A 1 643 ? 5.527 -13.102 -18.328 1 94.56 643 TYR A C 1
ATOM 5226 O O . TYR A 1 643 ? 4.652 -12.266 -18.094 1 94.56 643 TYR A O 1
ATOM 5234 N N . LEU A 1 644 ? 6.66 -13.086 -17.703 1 94.75 644 LEU A N 1
ATOM 5235 C CA . LEU A 1 644 ? 6.977 -12.094 -16.672 1 94.75 644 LEU A CA 1
ATOM 5236 C C . LEU A 1 644 ? 6.992 -10.688 -17.266 1 94.75 644 LEU A C 1
ATOM 5238 O O . LEU A 1 644 ? 6.5 -9.742 -16.641 1 94.75 644 LEU A O 1
ATOM 5242 N N . LEU A 1 645 ? 7.461 -10.609 -18.453 1 95 645 LEU A N 1
ATOM 5243 C CA . LEU A 1 645 ? 7.559 -9.312 -19.109 1 95 645 LEU A CA 1
ATOM 5244 C C . LEU A 1 645 ? 6.176 -8.773 -19.453 1 95 645 LEU A C 1
ATOM 5246 O O . LEU A 1 645 ? 5.922 -7.574 -19.297 1 95 645 LEU A O 1
ATOM 5250 N N . VAL A 1 646 ? 5.258 -9.609 -19.766 1 93.06 646 VAL A N 1
ATOM 5251 C CA . VAL A 1 646 ? 3.969 -9.18 -20.297 1 93.06 646 VAL A CA 1
ATOM 5252 C C . VAL A 1 646 ? 2.951 -9.055 -19.172 1 93.06 646 VAL A C 1
ATOM 5254 O O . VAL A 1 646 ? 2.152 -8.117 -19.156 1 93.06 646 VAL A O 1
ATOM 5257 N N . ILE A 1 647 ? 3.008 -10 -18.188 1 89 647 ILE A N 1
ATOM 5258 C CA . ILE A 1 647 ? 1.928 -10.094 -17.219 1 89 647 ILE A CA 1
ATOM 5259 C C . ILE A 1 647 ? 2.412 -9.586 -15.859 1 89 647 ILE A C 1
ATOM 5261 O O . ILE A 1 647 ? 1.669 -8.922 -15.141 1 89 647 ILE A O 1
ATOM 5265 N N . GLU A 1 648 ? 3.703 -9.914 -15.484 1 89.88 648 GLU A N 1
ATOM 5266 C CA . GLU A 1 648 ? 4.223 -9.531 -14.172 1 89.88 648 GLU A CA 1
ATOM 5267 C C . GLU A 1 648 ? 5.52 -8.734 -14.305 1 89.88 648 GLU A C 1
ATOM 5269 O O . GLU A 1 648 ? 6.547 -9.117 -13.742 1 89.88 648 GLU A O 1
ATOM 5274 N N . PRO A 1 649 ? 5.375 -7.57 -14.867 1 89.38 649 PRO A N 1
ATOM 5275 C CA . PRO A 1 649 ? 6.605 -6.812 -15.094 1 89.38 649 PRO A CA 1
ATOM 5276 C C . PRO A 1 649 ? 7.223 -6.277 -13.805 1 89.38 649 PRO A C 1
ATOM 5278 O O . PRO A 1 649 ? 8.398 -5.902 -13.789 1 89.38 649 PRO A O 1
ATOM 5281 N N . ASP A 1 650 ? 6.512 -6.266 -12.656 1 84.88 650 ASP A N 1
ATOM 5282 C CA . ASP A 1 650 ? 7.008 -5.762 -11.383 1 84.88 650 ASP A CA 1
ATOM 5283 C C . ASP A 1 650 ? 8.117 -6.656 -10.836 1 84.88 650 ASP A C 1
ATOM 5285 O O . ASP A 1 650 ? 8.875 -6.246 -9.945 1 84.88 650 ASP A O 1
ATOM 5289 N N . LEU A 1 651 ? 8.203 -7.879 -11.367 1 91.75 651 LEU A N 1
ATOM 5290 C CA . LEU A 1 651 ? 9.219 -8.812 -10.891 1 91.75 651 LEU A CA 1
ATOM 5291 C C . LEU A 1 651 ? 10.508 -8.664 -11.688 1 91.75 651 LEU A C 1
ATOM 5293 O O . LEU A 1 651 ? 11.516 -9.305 -11.367 1 91.75 651 LEU A O 1
ATOM 5297 N N . LEU A 1 652 ? 10.461 -7.836 -12.719 1 91.88 652 LEU A N 1
ATOM 5298 C CA . LEU A 1 652 ? 11.641 -7.57 -13.531 1 91.88 652 LEU A CA 1
ATOM 5299 C C . LEU A 1 652 ? 12.414 -6.367 -12.992 1 91.88 652 LEU A C 1
ATOM 5301 O O . LEU A 1 652 ? 11.859 -5.555 -12.25 1 91.88 652 LEU A O 1
ATOM 5305 N N . PRO A 1 653 ? 13.68 -6.34 -13.25 1 86.31 653 PRO A N 1
ATOM 5306 C CA . PRO A 1 653 ? 14.477 -5.219 -12.75 1 86.31 653 PRO A CA 1
ATOM 5307 C C . PRO A 1 653 ? 14.094 -3.887 -13.391 1 86.31 653 PRO A C 1
ATOM 5309 O O . PRO A 1 653 ? 14.273 -2.828 -12.781 1 86.31 653 PRO A O 1
ATOM 5312 N N . ASP A 1 654 ? 13.445 -3.895 -14.602 1 79.75 654 ASP A N 1
ATOM 5313 C CA . ASP A 1 654 ? 13.039 -2.678 -15.297 1 79.75 654 ASP A CA 1
ATOM 5314 C C . ASP A 1 654 ? 11.703 -2.162 -14.766 1 79.75 654 ASP A C 1
ATOM 5316 O O . ASP A 1 654 ? 10.945 -2.908 -14.141 1 79.75 654 ASP A O 1
ATOM 5320 N N . SER A 1 655 ? 11.508 -0.833 -15.016 1 76.12 655 SER A N 1
ATOM 5321 C CA . SER A 1 655 ? 10.211 -0.268 -14.633 1 76.12 655 SER A CA 1
ATOM 5322 C C . SER A 1 655 ? 9.078 -0.913 -15.422 1 76.12 655 SER A C 1
ATOM 5324 O O . SER A 1 655 ? 9.258 -1.316 -16.562 1 76.12 655 SER A O 1
ATOM 5326 N N . PHE A 1 656 ? 7.934 -1.049 -14.781 1 78.31 656 PHE A N 1
ATOM 5327 C CA . PHE A 1 656 ? 6.77 -1.663 -15.406 1 78.31 656 PHE A CA 1
ATOM 5328 C C . PHE A 1 656 ? 6.348 -0.885 -16.641 1 78.31 656 PHE A C 1
ATOM 5330 O O . PHE A 1 656 ? 5.848 -1.468 -17.609 1 78.31 656 PHE A O 1
ATOM 5337 N N . LEU A 1 657 ? 6.559 0.363 -16.75 1 73.81 657 LEU A N 1
ATOM 5338 C CA . LEU A 1 657 ? 6.164 1.188 -17.891 1 73.81 657 LEU A CA 1
ATOM 5339 C C . LEU A 1 657 ? 7.062 0.923 -19.094 1 73.81 657 LEU A C 1
ATOM 5341 O O . LEU A 1 657 ? 6.59 0.896 -20.234 1 73.81 657 LEU A O 1
ATOM 5345 N N . THR A 1 658 ? 8.289 0.656 -18.766 1 78.19 658 THR A N 1
ATOM 5346 C CA . THR A 1 658 ? 9.219 0.336 -19.844 1 78.19 658 THR A CA 1
ATOM 5347 C C . THR A 1 658 ? 8.852 -0.993 -20.5 1 78.19 658 THR A C 1
ATOM 5349 O O . THR A 1 658 ? 8.867 -1.112 -21.719 1 78.19 658 THR A O 1
ATOM 5352 N N . ALA A 1 659 ? 8.562 -1.922 -19.656 1 86.25 659 ALA A N 1
ATOM 5353 C CA . ALA A 1 659 ? 8.188 -3.238 -20.172 1 86.25 659 ALA A CA 1
ATOM 5354 C C . ALA A 1 659 ? 6.918 -3.164 -21.016 1 86.25 659 ALA A C 1
ATOM 5356 O O . ALA A 1 659 ? 6.848 -3.744 -22.094 1 86.25 659 ALA A O 1
ATOM 5357 N N . ASP A 1 660 ? 6.004 -2.375 -20.547 1 82.25 660 ASP A N 1
ATOM 5358 C CA . ASP A 1 660 ? 4.723 -2.25 -21.234 1 82.25 660 ASP A CA 1
ATOM 5359 C C . ASP A 1 660 ? 4.887 -1.548 -22.594 1 82.25 660 ASP A C 1
ATOM 5361 O O . ASP A 1 660 ? 4.344 -1.994 -23.594 1 82.25 660 ASP A O 1
ATOM 5365 N N . ASP A 1 661 ? 5.578 -0.572 -22.625 1 78.94 661 ASP A N 1
ATOM 5366 C CA . ASP A 1 661 ? 5.77 0.199 -23.844 1 78.94 661 ASP A CA 1
ATOM 5367 C C . ASP A 1 661 ? 6.574 -0.594 -24.875 1 78.94 661 ASP A C 1
ATOM 5369 O O . ASP A 1 661 ? 6.293 -0.531 -26.078 1 78.94 661 ASP A O 1
ATOM 5373 N N . LEU A 1 662 ? 7.586 -1.16 -24.375 1 86.56 662 LEU A N 1
ATOM 5374 C CA . LEU A 1 662 ? 8.383 -1.997 -25.266 1 86.56 662 LEU A CA 1
ATOM 5375 C C . LEU A 1 662 ? 7.523 -3.092 -25.891 1 86.56 662 LEU A C 1
ATOM 5377 O O . LEU A 1 662 ? 7.621 -3.348 -27.094 1 86.56 662 LEU A O 1
ATOM 5381 N N . PHE A 1 663 ? 6.707 -3.707 -25.078 1 91.75 663 PHE A N 1
ATOM 5382 C CA . PHE A 1 663 ? 5.852 -4.785 -25.562 1 91.75 663 PHE A CA 1
ATOM 5383 C C . PHE A 1 663 ? 4.855 -4.273 -26.594 1 91.75 663 PHE A C 1
ATOM 5385 O O . PHE A 1 663 ? 4.691 -4.875 -27.656 1 91.75 663 PHE A O 1
ATOM 5392 N N . ARG A 1 664 ? 4.289 -3.168 -26.391 1 86.06 664 ARG A N 1
ATOM 5393 C CA . ARG A 1 664 ? 3.307 -2.598 -27.312 1 86.06 664 ARG A CA 1
ATOM 5394 C C . ARG A 1 664 ? 3.957 -2.195 -28.625 1 86.06 664 ARG A C 1
ATOM 5396 O O . ARG A 1 664 ? 3.396 -2.428 -29.703 1 86.06 664 ARG A O 1
ATOM 5403 N N . SER A 1 665 ? 5.062 -1.666 -28.484 1 84 665 SER A N 1
ATOM 5404 C CA . SER A 1 665 ? 5.781 -1.247 -29.688 1 84 665 SER A CA 1
ATOM 5405 C C . SER A 1 665 ? 6.188 -2.447 -30.531 1 84 665 SER A C 1
ATOM 5407 O O . SER A 1 665 ? 6.129 -2.391 -31.766 1 84 665 SER A O 1
ATOM 5409 N N . THR A 1 666 ? 6.609 -3.449 -29.875 1 90.62 666 THR A N 1
ATOM 5410 C CA . THR A 1 666 ? 7.008 -4.652 -30.609 1 90.62 666 THR A CA 1
ATOM 5411 C C . THR A 1 666 ? 5.805 -5.297 -31.281 1 90.62 666 THR A C 1
ATOM 5413 O O . THR A 1 666 ? 5.926 -5.832 -32.375 1 90.62 666 THR A O 1
ATOM 5416 N N . VAL A 1 667 ? 4.684 -5.316 -30.625 1 92.56 667 VAL A N 1
ATOM 5417 C CA . VAL A 1 667 ? 3.459 -5.871 -31.203 1 92.56 667 VAL A CA 1
ATOM 5418 C C . VAL A 1 667 ? 3.066 -5.078 -32.438 1 92.56 667 VAL A C 1
ATOM 5420 O O . VAL A 1 667 ? 2.719 -5.66 -33.469 1 92.56 667 VAL A O 1
ATOM 5423 N N . ASP A 1 668 ? 3.131 -3.762 -32.375 1 85.94 668 ASP A N 1
ATOM 5424 C CA . ASP A 1 668 ? 2.791 -2.918 -33.531 1 85.94 668 ASP A CA 1
ATOM 5425 C C . ASP A 1 668 ? 3.756 -3.15 -34.688 1 85.94 668 ASP A C 1
ATOM 5427 O O . ASP A 1 668 ? 3.34 -3.195 -35.844 1 85.94 668 ASP A O 1
ATOM 5431 N N . GLU A 1 669 ? 4.973 -3.312 -34.375 1 86.56 669 GLU A N 1
ATOM 5432 C CA . GLU A 1 669 ? 5.973 -3.629 -35.375 1 86.56 669 GLU A CA 1
ATOM 5433 C C . GLU A 1 669 ? 5.676 -4.969 -36.062 1 86.56 669 GLU A C 1
ATOM 5435 O O . GLU A 1 669 ? 5.773 -5.094 -37.281 1 86.56 669 GLU A O 1
ATOM 5440 N N . ALA A 1 670 ? 5.391 -5.906 -35.25 1 92.12 670 ALA A N 1
ATOM 5441 C CA . ALA A 1 670 ? 5.117 -7.246 -35.75 1 92.12 670 ALA A CA 1
ATOM 5442 C C . ALA A 1 670 ? 3.871 -7.254 -36.656 1 92.12 670 ALA A C 1
ATOM 5444 O O . ALA A 1 670 ? 3.828 -7.938 -37.656 1 92.12 670 ALA A O 1
ATOM 5445 N N . LEU A 1 671 ? 2.889 -6.52 -36.25 1 90.38 671 LEU A N 1
ATOM 5446 C CA . LEU A 1 671 ? 1.652 -6.457 -37.031 1 90.38 671 LEU A CA 1
ATOM 5447 C C . LEU A 1 671 ? 1.896 -5.824 -38.406 1 90.38 671 LEU A C 1
ATOM 5449 O O . LEU A 1 671 ? 1.24 -6.184 -39.375 1 90.38 671 LEU A O 1
ATOM 5453 N N . ASP A 1 672 ? 2.805 -4.949 -38.438 1 85.75 672 ASP A N 1
ATOM 5454 C CA . ASP A 1 672 ? 3.137 -4.277 -39.688 1 85.75 672 ASP A CA 1
ATOM 5455 C C . ASP A 1 672 ? 4.023 -5.16 -40.562 1 85.75 672 ASP A C 1
ATOM 5457 O O . ASP A 1 672 ? 3.701 -5.41 -41.719 1 85.75 672 ASP A O 1
ATOM 5461 N N . ILE A 1 673 ? 5.035 -5.727 -40 1 84.88 673 ILE A N 1
ATOM 5462 C CA . ILE A 1 673 ? 6.031 -6.492 -40.75 1 84.88 673 ILE A CA 1
ATOM 5463 C C . ILE A 1 673 ? 5.453 -7.855 -41.125 1 84.88 673 ILE A C 1
ATOM 5465 O O . ILE A 1 673 ? 5.738 -8.375 -42.219 1 84.88 673 ILE A O 1
ATOM 5469 N N . LEU A 1 674 ? 4.711 -8.414 -40.25 1 89.12 674 LEU A N 1
ATOM 5470 C CA . LEU A 1 674 ? 4.219 -9.766 -40.469 1 89.12 674 LEU A CA 1
ATOM 5471 C C . LEU A 1 674 ? 2.793 -9.75 -41 1 89.12 674 LEU A C 1
ATOM 5473 O O . LEU A 1 674 ? 2.072 -10.742 -40.906 1 89.12 674 LEU A O 1
ATOM 5477 N N . LYS A 1 675 ? 2.479 -8.602 -41.5 1 86.81 675 LYS A N 1
ATOM 5478 C CA . LYS A 1 675 ? 1.157 -8.523 -42.125 1 86.81 675 LYS A CA 1
ATOM 5479 C C . LYS A 1 675 ? 1.011 -9.562 -43.219 1 86.81 675 LYS A C 1
ATOM 5481 O O . LYS A 1 675 ? 1.883 -9.68 -44.094 1 86.81 675 LYS A O 1
ATOM 5486 N N . GLY A 1 676 ? -0.011 -10.43 -43.25 1 80.88 676 GLY A N 1
ATOM 5487 C CA . GLY A 1 676 ? -0.258 -11.438 -44.25 1 80.88 676 GLY A CA 1
ATOM 5488 C C . GLY A 1 676 ? 0.297 -12.805 -43.906 1 80.88 676 GLY A C 1
ATOM 5489 O O . GLY A 1 676 ? 0.071 -13.781 -44.625 1 80.88 676 GLY A O 1
ATOM 5490 N N . CYS A 1 677 ? 1.141 -12.891 -42.906 1 86 677 CYS A N 1
ATOM 5491 C CA . CYS A 1 677 ? 1.673 -14.172 -42.438 1 86 677 CYS A CA 1
ATOM 5492 C C . CYS A 1 677 ? 0.748 -14.805 -41.406 1 86 677 CYS A C 1
ATOM 5494 O O . CYS A 1 677 ? 0.668 -14.344 -40.281 1 86 677 CYS A O 1
ATOM 5496 N N . ASP A 1 678 ? 0.075 -15.883 -41.781 1 79 678 ASP A N 1
ATOM 5497 C CA . ASP A 1 678 ? -0.915 -16.453 -40.875 1 79 678 ASP A CA 1
ATOM 5498 C C . ASP A 1 678 ? -0.392 -17.734 -40.25 1 79 678 ASP A C 1
ATOM 5500 O O . ASP A 1 678 ? -0.971 -18.219 -39.25 1 79 678 ASP A O 1
ATOM 5504 N N . THR A 1 679 ? 0.683 -18.234 -40.812 1 84.88 679 THR A N 1
ATOM 5505 C CA . THR A 1 679 ? 1.218 -19.469 -40.25 1 84.88 679 THR A CA 1
ATOM 5506 C C . THR A 1 679 ? 2.621 -19.25 -39.688 1 84.88 679 THR A C 1
ATOM 5508 O O . THR A 1 679 ? 3.301 -18.297 -40.062 1 84.88 679 THR A O 1
ATOM 5511 N N . LEU A 1 680 ? 3.006 -20.109 -38.812 1 89.19 680 LEU A N 1
ATOM 5512 C CA . LEU A 1 680 ? 4.336 -20.031 -38.219 1 89.19 680 LEU A CA 1
ATOM 5513 C C . LEU A 1 680 ? 5.414 -20.219 -39.281 1 89.19 680 LEU A C 1
ATOM 5515 O O . LEU A 1 680 ? 6.488 -19.609 -39.219 1 89.19 680 LEU A O 1
ATOM 5519 N N . GLN A 1 681 ? 5.082 -20.969 -40.281 1 87 681 GLN A N 1
ATOM 5520 C CA . GLN A 1 681 ? 6.031 -21.203 -41.344 1 87 681 GLN A CA 1
ATOM 5521 C C . GLN A 1 681 ? 6.246 -19.938 -42.188 1 87 681 GLN A C 1
ATOM 5523 O O . GLN A 1 681 ? 7.375 -19.625 -42.562 1 87 681 GLN A O 1
ATOM 5528 N N . SER A 1 682 ? 5.176 -19.281 -42.469 1 88.5 682 SER A N 1
ATOM 5529 C CA . SER A 1 682 ? 5.289 -18.047 -43.25 1 88.5 682 SER A CA 1
ATOM 5530 C C . SER A 1 682 ? 6.023 -16.969 -42.469 1 88.5 682 SER A C 1
ATOM 5532 O O . SER A 1 682 ? 6.766 -16.172 -43.031 1 88.5 682 SER A O 1
ATOM 5534 N N . ILE A 1 683 ? 5.832 -16.969 -41.188 1 90.62 683 ILE A N 1
ATOM 5535 C CA . ILE A 1 683 ? 6.516 -16.016 -40.312 1 90.62 683 ILE A CA 1
ATOM 5536 C C . ILE A 1 683 ? 8.016 -16.297 -40.344 1 90.62 683 ILE A C 1
ATOM 5538 O O . ILE A 1 683 ? 8.828 -15.383 -40.469 1 90.62 683 ILE A O 1
ATOM 5542 N N . TYR A 1 684 ? 8.352 -17.609 -40.188 1 90.31 684 TYR A N 1
ATOM 5543 C CA . TYR A 1 684 ? 9.75 -18.031 -40.219 1 90.31 684 TYR A CA 1
ATOM 5544 C C . TYR A 1 684 ? 10.422 -17.625 -41.531 1 90.31 684 TYR A C 1
ATOM 5546 O O . TYR A 1 684 ? 11.539 -17.094 -41.531 1 90.31 684 TYR A O 1
ATOM 5554 N N . ARG A 1 685 ? 9.758 -17.828 -42.625 1 87.5 685 ARG A N 1
ATOM 5555 C CA . ARG A 1 685 ? 10.312 -17.516 -43.906 1 87.5 685 ARG A CA 1
ATOM 5556 C C . ARG A 1 685 ? 10.516 -16.016 -44.094 1 87.5 685 ARG A C 1
ATOM 5558 O O . ARG A 1 685 ? 11.531 -15.578 -44.625 1 87.5 685 ARG A O 1
ATOM 5565 N N . ARG A 1 686 ? 9.617 -15.266 -43.594 1 86.94 686 ARG A N 1
ATOM 5566 C CA . ARG A 1 686 ? 9.68 -13.812 -43.719 1 86.94 686 ARG A CA 1
ATOM 5567 C C . ARG A 1 686 ? 10.805 -13.234 -42.875 1 86.94 686 ARG A C 1
ATOM 5569 O O . ARG A 1 686 ? 11.508 -12.32 -43.312 1 86.94 686 ARG A O 1
ATOM 5576 N N . LEU A 1 687 ? 11.023 -13.719 -41.719 1 88.31 687 LEU A N 1
ATOM 5577 C CA . LEU A 1 687 ? 11.992 -13.141 -40.781 1 88.31 687 LEU A CA 1
ATOM 5578 C C . LEU A 1 687 ? 13.398 -13.648 -41.094 1 88.31 687 LEU A C 1
ATOM 5580 O O . LEU A 1 687 ? 14.359 -12.875 -41.062 1 88.31 687 LEU A O 1
ATOM 5584 N N . ILE A 1 688 ? 13.57 -14.953 -41.281 1 85 688 ILE A N 1
ATOM 5585 C CA . ILE A 1 688 ? 14.898 -15.539 -41.438 1 85 688 ILE A CA 1
ATOM 5586 C C . ILE A 1 688 ? 15.383 -15.352 -42.875 1 85 688 ILE A C 1
ATOM 5588 O O . ILE A 1 688 ? 16.547 -15.023 -43.125 1 85 688 ILE A O 1
ATOM 5592 N N . ARG A 1 689 ? 14.523 -15.734 -43.875 1 67.69 689 ARG A N 1
ATOM 5593 C CA . ARG A 1 689 ? 14.992 -15.617 -45.25 1 67.69 689 ARG A CA 1
ATOM 5594 C C . ARG A 1 689 ? 15.148 -14.148 -45.625 1 67.69 689 ARG A C 1
ATOM 5596 O O . ARG A 1 689 ? 15.906 -13.828 -46.562 1 67.69 689 ARG A O 1
ATOM 5603 N N . GLY A 1 690 ? 14.445 -13.195 -44.938 1 58.19 690 GLY A N 1
ATOM 5604 C CA . GLY A 1 690 ? 14.578 -11.766 -45.156 1 58.19 690 GLY A CA 1
ATOM 5605 C C . GLY A 1 690 ? 15.898 -11.195 -44.688 1 58.19 690 GLY A C 1
ATOM 5606 O O . GLY A 1 690 ? 16.266 -10.078 -45.062 1 58.19 690 GLY A O 1
ATOM 5607 N N . VAL A 1 691 ? 16.641 -11.836 -43.719 1 57.62 691 VAL A N 1
ATOM 5608 C CA . VAL A 1 691 ? 17.875 -11.312 -43.156 1 57.62 691 VAL A CA 1
ATOM 5609 C C . VAL A 1 691 ? 18.953 -11.25 -44.25 1 57.62 691 VAL A C 1
ATOM 5611 O O . VAL A 1 691 ? 19.578 -10.211 -44.438 1 57.62 691 VAL A O 1
ATOM 5614 N N . PRO A 1 692 ? 19.406 -12.414 -44.969 1 52.12 692 PRO A N 1
ATOM 5615 C CA . PRO A 1 692 ? 20.406 -12.289 -46.031 1 52.12 692 PRO A CA 1
ATOM 5616 C C . PRO A 1 692 ? 19.891 -11.516 -47.25 1 52.12 692 PRO A C 1
ATOM 5618 O O . PRO A 1 692 ? 20.688 -10.922 -48 1 52.12 692 PRO A O 1
ATOM 5621 N N . GLN A 1 693 ? 18.609 -11.695 -47.625 1 46.84 693 GLN A N 1
ATOM 5622 C CA . GLN A 1 693 ? 18.172 -11.305 -48.969 1 46.84 693 GLN A CA 1
ATOM 5623 C C . GLN A 1 693 ? 17.797 -9.82 -49 1 46.84 693 GLN A C 1
ATOM 5625 O O . GLN A 1 693 ? 16.984 -9.352 -48.219 1 46.84 693 GLN A O 1
ATOM 5630 N N . GLN A 1 694 ? 18.641 -8.938 -49.531 1 42.56 694 GLN A N 1
ATOM 5631 C CA . GLN A 1 694 ? 18.75 -7.508 -49.812 1 42.56 694 GLN A CA 1
ATOM 5632 C C . GLN A 1 694 ? 17.438 -6.93 -50.312 1 42.56 694 GLN A C 1
ATOM 5634 O O . GLN A 1 694 ? 17.234 -5.715 -50.281 1 42.56 694 GLN A O 1
ATOM 5639 N N . ASP A 1 695 ? 16.641 -7.594 -51.094 1 37.66 695 ASP A N 1
ATOM 5640 C CA . ASP A 1 695 ? 15.781 -6.953 -52.094 1 37.66 695 ASP A CA 1
ATOM 5641 C C . ASP A 1 695 ? 14.398 -6.656 -51.5 1 37.66 695 ASP A C 1
ATOM 5643 O O . ASP A 1 695 ? 13.5 -6.211 -52.25 1 37.66 695 ASP A O 1
ATOM 5647 N N . ASP A 1 696 ? 13.969 -7.191 -50.594 1 38.88 696 ASP A N 1
ATOM 5648 C CA . ASP A 1 696 ? 12.547 -6.945 -50.406 1 38.88 696 ASP A CA 1
ATOM 5649 C C . ASP A 1 696 ? 12.32 -5.672 -49.594 1 38.88 696 ASP A C 1
ATOM 5651 O O . ASP A 1 696 ? 12.969 -5.457 -48.562 1 38.88 696 ASP A O 1
ATOM 5655 N N . ARG A 1 697 ? 11.594 -4.746 -50.031 1 44.31 697 ARG A N 1
ATOM 5656 C CA . ARG A 1 697 ? 11.305 -3.389 -49.562 1 44.31 697 ARG A CA 1
ATOM 5657 C C . ARG A 1 697 ? 10.852 -3.387 -48.125 1 44.31 697 ARG A C 1
ATOM 5659 O O . ARG A 1 697 ? 10.977 -2.375 -47.438 1 44.31 697 ARG A O 1
ATOM 5666 N N . LYS A 1 698 ? 9.945 -4.285 -47.906 1 45.56 698 LYS A N 1
ATOM 5667 C CA . LYS A 1 698 ? 9.406 -4.293 -46.531 1 45.56 698 LYS A CA 1
ATOM 5668 C C . LYS A 1 698 ? 10.484 -4.684 -45.531 1 45.56 698 LYS A C 1
ATOM 5670 O O . LYS A 1 698 ? 10.461 -4.219 -44.375 1 45.56 698 LYS A O 1
ATOM 5675 N N . MET A 1 699 ? 11.242 -5.68 -45.812 1 47.06 699 MET A N 1
ATOM 5676 C CA . MET A 1 699 ? 12.414 -6.023 -45.031 1 47.06 699 MET A CA 1
ATOM 5677 C C . MET A 1 699 ? 13.43 -4.891 -45.031 1 47.06 699 MET A C 1
ATOM 5679 O O . MET A 1 699 ? 14.383 -4.895 -44.25 1 47.06 699 MET A O 1
ATOM 5683 N N . ASP A 1 700 ? 13.258 -4.102 -45.969 1 47.81 700 ASP A N 1
ATOM 5684 C CA . ASP A 1 700 ? 14.008 -2.854 -45.969 1 47.81 700 ASP A CA 1
ATOM 5685 C C . ASP A 1 700 ? 13.812 -2.09 -44.656 1 47.81 700 ASP A C 1
ATOM 5687 O O . ASP A 1 700 ? 14.75 -1.451 -44.156 1 47.81 700 ASP A O 1
ATOM 5691 N N . ARG A 1 701 ? 12.633 -2.244 -44.188 1 47.72 701 ARG A N 1
ATOM 5692 C CA . ARG A 1 701 ? 12.406 -1.561 -42.906 1 47.72 701 ARG A CA 1
ATOM 5693 C C . ARG A 1 701 ? 13.227 -2.195 -41.781 1 47.72 701 ARG A C 1
ATOM 5695 O O . ARG A 1 701 ? 13.719 -1.496 -40.906 1 47.72 701 ARG A O 1
ATOM 5702 N N . LEU A 1 702 ? 13.289 -3.611 -41.781 1 49.97 702 LEU A N 1
ATOM 5703 C CA . LEU A 1 702 ? 14.172 -4.27 -40.812 1 49.97 702 LEU A CA 1
ATOM 5704 C C . LEU A 1 702 ? 15.617 -3.84 -41.031 1 49.97 702 LEU A C 1
ATOM 5706 O O . LEU A 1 702 ? 16.391 -3.773 -40.062 1 49.97 702 LEU A O 1
ATOM 5710 N N . ARG A 1 703 ? 15.945 -3.572 -42.281 1 49.41 703 ARG A N 1
ATOM 5711 C CA . ARG A 1 703 ? 17.281 -3.1 -42.625 1 49.41 703 ARG A CA 1
ATOM 5712 C C . ARG A 1 703 ? 17.438 -1.613 -42.344 1 49.41 703 ARG A C 1
ATOM 5714 O O . ARG A 1 703 ? 18.516 -1.161 -41.969 1 49.41 703 ARG A O 1
ATOM 5721 N N . THR A 1 704 ? 16.375 -0.891 -42.594 1 46.62 704 THR A N 1
ATOM 5722 C CA . THR A 1 704 ? 16.484 0.552 -42.438 1 46.62 704 THR A CA 1
ATOM 5723 C C . THR A 1 704 ? 16.531 0.912 -40.938 1 46.62 704 THR A C 1
ATOM 5725 O O . THR A 1 704 ? 17.125 1.923 -40.562 1 46.62 704 THR A O 1
ATOM 5728 N N . HIS A 1 705 ? 15.797 -0.032 -40.219 1 51.94 705 HIS A N 1
ATOM 5729 C CA . HIS A 1 705 ? 15.867 0.305 -38.812 1 51.94 705 HIS A CA 1
ATOM 5730 C C . HIS A 1 705 ? 16.391 -0.869 -38 1 51.94 705 HIS A C 1
ATOM 5732 O O . HIS A 1 705 ? 15.625 -1.544 -37.312 1 51.94 705 HIS A O 1
ATOM 5738 N N . PRO A 1 706 ? 17.797 -1.244 -38.25 1 53.34 706 PRO A N 1
ATOM 5739 C CA . PRO A 1 706 ? 18.422 -2.439 -37.656 1 53.34 706 PRO A CA 1
ATOM 5740 C C . PRO A 1 706 ? 18.25 -2.514 -36.156 1 53.34 706 PRO A C 1
ATOM 5742 O O . PRO A 1 706 ? 18.406 -3.584 -35.562 1 53.34 706 PRO A O 1
ATOM 5745 N N . ASN A 1 707 ? 17.781 -1.517 -35.562 1 62.22 707 ASN A N 1
ATOM 5746 C CA . ASN A 1 707 ? 17.828 -1.58 -34.125 1 62.22 707 ASN A CA 1
ATOM 5747 C C . ASN A 1 707 ? 16.438 -1.824 -33.531 1 62.22 707 ASN A C 1
ATOM 5749 O O . ASN A 1 707 ? 16.219 -1.565 -32.344 1 62.22 707 ASN A O 1
ATOM 5753 N N . THR A 1 708 ? 15.562 -2.369 -34.438 1 78.19 708 THR A N 1
ATOM 5754 C CA . THR A 1 708 ? 14.258 -2.748 -33.906 1 78.19 708 THR A CA 1
ATOM 5755 C C . THR A 1 708 ? 14.312 -4.141 -33.281 1 78.19 708 THR A C 1
ATOM 5757 O O . THR A 1 708 ? 15.25 -4.902 -33.531 1 78.19 708 THR A O 1
ATOM 5760 N N . ILE A 1 709 ? 13.414 -4.508 -32.5 1 88.06 709 ILE A N 1
ATOM 5761 C CA . ILE A 1 709 ? 13.398 -5.77 -31.766 1 88.06 709 ILE A CA 1
ATOM 5762 C C . ILE A 1 709 ? 13.281 -6.934 -32.75 1 88.06 709 ILE A C 1
ATOM 5764 O O . ILE A 1 709 ? 14.016 -7.922 -32.625 1 88.06 709 ILE A O 1
ATOM 5768 N N . LEU A 1 710 ? 12.469 -6.812 -33.812 1 88.94 710 LEU A N 1
ATOM 5769 C CA . LEU A 1 710 ? 12.258 -7.906 -34.75 1 88.94 710 LEU A CA 1
ATOM 5770 C C . LEU A 1 710 ? 13.484 -8.102 -35.625 1 88.94 710 LEU A C 1
ATOM 5772 O O . LEU A 1 710 ? 13.828 -9.234 -35.969 1 88.94 710 LEU A O 1
ATOM 5776 N N . ALA A 1 711 ? 14.094 -7.016 -35.938 1 86.81 711 ALA A N 1
ATOM 5777 C CA . ALA A 1 711 ? 15.32 -7.117 -36.719 1 86.81 711 ALA A CA 1
ATOM 5778 C C . ALA A 1 711 ? 16.438 -7.781 -35.938 1 86.81 711 ALA A C 1
ATOM 5780 O O . ALA A 1 711 ? 17.156 -8.641 -36.438 1 86.81 711 ALA A O 1
ATOM 5781 N N . SER A 1 712 ? 16.562 -7.355 -34.688 1 88.25 712 SER A N 1
ATOM 5782 C CA . SER A 1 712 ? 17.578 -7.945 -33.812 1 88.25 712 SER A CA 1
ATOM 5783 C C . SER A 1 712 ? 17.297 -9.422 -33.562 1 88.25 712 SER A C 1
ATOM 5785 O O . SER A 1 712 ? 18.234 -10.227 -33.5 1 88.25 712 SER A O 1
ATOM 5787 N N . THR A 1 713 ? 16.062 -9.75 -33.5 1 93.31 713 THR A N 1
ATOM 5788 C CA . THR A 1 713 ? 15.672 -11.133 -33.281 1 93.31 713 THR A CA 1
ATOM 5789 C C . THR A 1 713 ? 16 -11.992 -34.5 1 93.31 713 THR A C 1
ATOM 5791 O O . THR A 1 713 ? 16.484 -13.125 -34.344 1 93.31 713 THR A O 1
ATOM 5794 N N . ALA A 1 714 ? 15.664 -11.461 -35.625 1 91.5 714 ALA A N 1
ATOM 5795 C CA . ALA A 1 714 ? 15.961 -12.188 -36.844 1 91.5 714 ALA A CA 1
ATOM 5796 C C . ALA A 1 714 ? 17.453 -12.414 -37.031 1 91.5 714 ALA A C 1
ATOM 5798 O O . ALA A 1 714 ? 17.891 -13.492 -37.438 1 91.5 714 ALA A O 1
ATOM 5799 N N . ARG A 1 715 ? 18.203 -11.414 -36.688 1 89 715 ARG A N 1
ATOM 5800 C CA . ARG A 1 715 ? 19.656 -11.516 -36.75 1 89 715 ARG A CA 1
ATOM 5801 C C . ARG A 1 715 ? 20.188 -12.57 -35.781 1 89 715 ARG A C 1
ATOM 5803 O O . ARG A 1 715 ? 21.031 -13.383 -36.156 1 89 715 ARG A O 1
ATOM 5810 N N . LEU A 1 716 ? 19.688 -12.523 -34.594 1 93.69 716 LEU A N 1
ATOM 5811 C CA . LEU A 1 716 ? 20.125 -13.484 -33.594 1 93.69 716 LEU A CA 1
ATOM 5812 C C . LEU A 1 716 ? 19.719 -14.906 -33.969 1 93.69 716 LEU A C 1
ATOM 5814 O O . LEU A 1 716 ? 20.531 -15.828 -33.875 1 93.69 716 LEU A O 1
ATOM 5818 N N . ALA A 1 717 ? 18.5 -15.07 -34.406 1 95.44 717 ALA A N 1
ATOM 5819 C CA . ALA A 1 717 ? 18.016 -16.391 -34.812 1 95.44 717 ALA A CA 1
ATOM 5820 C C . ALA A 1 717 ? 18.844 -16.938 -35.969 1 95.44 717 ALA A C 1
ATOM 5822 O O . ALA A 1 717 ? 19.219 -18.125 -35.969 1 95.44 717 ALA A O 1
ATOM 5823 N N . TRP A 1 718 ? 19.062 -16.062 -36.906 1 92.19 718 TRP A N 1
ATOM 5824 C CA . TRP A 1 718 ? 19.859 -16.469 -38.062 1 92.19 718 TRP A CA 1
ATOM 5825 C C . TRP A 1 718 ? 21.25 -16.938 -37.625 1 92.19 718 TRP A C 1
ATOM 5827 O O . TRP A 1 718 ? 21.734 -17.969 -38.094 1 92.19 718 TRP A O 1
ATOM 5837 N N . SER A 1 719 ? 21.922 -16.203 -36.719 1 91.38 719 SER A N 1
ATOM 5838 C CA . SER A 1 719 ? 23.25 -16.531 -36.219 1 91.38 719 SER A CA 1
ATOM 5839 C C . SER A 1 719 ? 23.219 -17.828 -35.438 1 91.38 719 SER A C 1
ATOM 5841 O O . SER A 1 719 ? 24.141 -18.656 -35.531 1 91.38 719 SER A O 1
ATOM 5843 N N . LEU A 1 720 ? 22.219 -18.031 -34.688 1 95.06 720 LEU A N 1
ATOM 5844 C CA . LEU A 1 720 ? 22.094 -19.25 -33.906 1 95.06 720 LEU A CA 1
ATOM 5845 C C . LEU A 1 720 ? 21.938 -20.469 -34.781 1 95.06 720 LEU A C 1
ATOM 5847 O O . LEU A 1 720 ? 22.562 -21.5 -34.531 1 95.06 720 LEU A O 1
ATOM 5851 N N . ILE A 1 721 ? 21.172 -20.312 -35.844 1 93.31 721 ILE A N 1
ATOM 5852 C CA . ILE A 1 721 ? 20.844 -21.438 -36.719 1 93.31 721 ILE A CA 1
ATOM 5853 C C . ILE A 1 721 ? 22.031 -21.75 -37.625 1 93.31 721 ILE A C 1
ATOM 5855 O O . ILE A 1 721 ? 22.344 -22.922 -37.875 1 93.31 721 ILE A O 1
ATOM 5859 N N . HIS A 1 722 ? 22.719 -20.766 -38.031 1 89.62 722 HIS A N 1
ATOM 5860 C CA . HIS A 1 722 ? 23.75 -20.984 -39.062 1 89.62 722 HIS A CA 1
ATOM 5861 C C . HIS A 1 722 ? 25.141 -21.078 -38.438 1 89.62 722 HIS A C 1
ATOM 5863 O O . HIS A 1 722 ? 26.016 -21.766 -38.969 1 89.62 722 HIS A O 1
ATOM 5869 N N . GLU A 1 723 ? 25.344 -20.406 -37.344 1 89.56 723 GLU A N 1
ATOM 5870 C CA . GLU A 1 723 ? 26.641 -20.453 -36.719 1 89.56 723 GLU A CA 1
ATOM 5871 C C . GLU A 1 723 ? 26.781 -21.672 -35.812 1 89.56 723 GLU A C 1
ATOM 5873 O O . GLU A 1 723 ? 27.891 -22.141 -35.531 1 89.56 723 GLU A O 1
ATOM 5878 N N . ILE A 1 724 ? 25.609 -22.141 -35.312 1 92.62 724 ILE A N 1
ATOM 5879 C CA . ILE A 1 724 ? 25.594 -23.359 -34.531 1 92.62 724 ILE A CA 1
ATOM 5880 C C . ILE A 1 724 ? 24.766 -24.422 -35.219 1 92.62 724 ILE A C 1
ATOM 5882 O O . ILE A 1 724 ? 23.641 -24.719 -34.812 1 92.62 724 ILE A O 1
ATOM 5886 N N . PRO A 1 725 ? 25.375 -25.078 -36.125 1 87.81 725 PRO A N 1
ATOM 5887 C CA . PRO A 1 725 ? 24.594 -25.969 -36.969 1 87.81 725 PRO A CA 1
ATOM 5888 C C . PRO A 1 725 ? 24.109 -27.219 -36.25 1 87.81 725 PRO A C 1
ATOM 5890 O O . PRO A 1 725 ? 23.062 -27.781 -36.594 1 87.81 725 PRO A O 1
ATOM 5893 N N . ASP A 1 726 ? 24.859 -27.656 -35.219 1 90 726 ASP A N 1
ATOM 5894 C CA . ASP A 1 726 ? 24.438 -28.812 -34.438 1 90 726 ASP A CA 1
ATOM 5895 C C . ASP A 1 726 ? 23.266 -28.469 -33.531 1 90 726 ASP A C 1
ATOM 5897 O O . ASP A 1 726 ? 23.406 -27.641 -32.625 1 90 726 ASP A O 1
ATOM 5901 N N . GLU A 1 727 ? 22.188 -29.172 -33.719 1 90.88 727 GLU A N 1
ATOM 5902 C CA . GLU A 1 727 ? 20.969 -28.891 -32.969 1 90.88 727 GLU A CA 1
ATOM 5903 C C . GLU A 1 727 ? 21.156 -29.172 -31.5 1 90.88 727 GLU A C 1
ATOM 5905 O O . GLU A 1 727 ? 20.625 -28.438 -30.656 1 90.88 727 GLU A O 1
ATOM 5910 N N . VAL A 1 728 ? 21.828 -30.188 -31.156 1 90.69 728 VAL A N 1
ATOM 5911 C CA . VAL A 1 728 ? 22.031 -30.562 -29.766 1 90.69 728 VAL A CA 1
ATOM 5912 C C . VAL A 1 728 ? 22.812 -29.453 -29.047 1 90.69 728 VAL A C 1
ATOM 5914 O O . VAL A 1 728 ? 22.469 -29.062 -27.938 1 90.69 728 VAL A O 1
ATOM 5917 N N . VAL A 1 729 ? 23.812 -28.938 -29.719 1 91.5 729 VAL A N 1
ATOM 5918 C CA . VAL A 1 729 ? 24.641 -27.875 -29.141 1 91.5 729 VAL A CA 1
ATOM 5919 C C . VAL A 1 729 ? 23.844 -26.578 -29.078 1 91.5 729 VAL A C 1
ATOM 5921 O O . VAL A 1 729 ? 23.938 -25.828 -28.094 1 91.5 729 VAL A O 1
ATOM 5924 N N . ARG A 1 730 ? 23.109 -26.312 -30.109 1 95.25 730 ARG A N 1
ATOM 5925 C CA . ARG A 1 730 ? 22.328 -25.078 -30.156 1 95.25 730 ARG A CA 1
ATOM 5926 C C . ARG A 1 730 ? 21.359 -25.016 -28.969 1 95.25 730 ARG A C 1
ATOM 5928 O O . ARG A 1 730 ? 21.297 -24 -28.281 1 95.25 730 ARG A O 1
ATOM 5935 N N . TRP A 1 731 ? 20.672 -26.047 -28.719 1 95.56 731 TRP A N 1
ATOM 5936 C CA . TRP A 1 731 ? 19.656 -26.031 -27.672 1 95.56 731 TRP A CA 1
ATOM 5937 C C . TRP A 1 731 ? 20.297 -26.109 -26.297 1 95.56 731 TRP A C 1
ATOM 5939 O O . TRP A 1 731 ? 19.719 -25.656 -25.297 1 95.56 731 TRP A O 1
ATOM 5949 N N . LYS A 1 732 ? 21.453 -26.703 -26.234 1 93.12 732 LYS A N 1
ATOM 5950 C CA . LYS A 1 732 ? 22.234 -26.609 -25 1 93.12 732 LYS A CA 1
ATOM 5951 C C . LYS A 1 732 ? 22.594 -25.156 -24.688 1 93.12 732 LYS A C 1
ATOM 5953 O O . LYS A 1 732 ? 22.438 -24.688 -23.562 1 93.12 732 LYS A O 1
ATOM 5958 N N . VAL A 1 733 ? 23.031 -24.438 -25.688 1 93.75 733 VAL A N 1
ATOM 5959 C CA . VAL A 1 733 ? 23.406 -23.047 -25.547 1 93.75 733 VAL A CA 1
ATOM 5960 C C . VAL A 1 733 ? 22.188 -22.219 -25.141 1 93.75 733 VAL A C 1
ATOM 5962 O O . VAL A 1 733 ? 22.25 -21.391 -24.234 1 93.75 733 VAL A O 1
ATOM 5965 N N . LEU A 1 734 ? 21.125 -22.516 -25.797 1 97.06 734 LEU A N 1
ATOM 5966 C CA . LEU A 1 734 ? 19.891 -21.781 -25.484 1 97.06 734 LEU A CA 1
ATOM 5967 C C . LEU A 1 734 ? 19.453 -22.047 -24.047 1 97.06 734 LEU A C 1
ATOM 5969 O O . LEU A 1 734 ? 19.047 -21.109 -23.344 1 97.06 734 LEU A O 1
ATOM 5973 N N . ALA A 1 735 ? 19.484 -23.25 -23.625 1 96.25 735 ALA A N 1
ATOM 5974 C CA . ALA A 1 735 ? 19.094 -23.594 -22.25 1 96.25 735 ALA A CA 1
ATOM 5975 C C . ALA A 1 735 ? 19.984 -22.891 -21.234 1 96.25 735 ALA A C 1
ATOM 5977 O O . ALA A 1 735 ? 19.5 -22.375 -20.234 1 96.25 735 ALA A O 1
ATOM 5978 N N . GLU A 1 736 ? 21.234 -22.859 -21.516 1 93.62 736 GLU A N 1
ATOM 5979 C CA . GLU A 1 736 ? 22.188 -22.234 -20.594 1 93.62 736 GLU A CA 1
ATOM 5980 C C . GLU A 1 736 ? 22 -20.719 -20.547 1 93.62 736 GLU A C 1
ATOM 5982 O O . GLU A 1 736 ? 22.047 -20.125 -19.469 1 93.62 736 GLU A O 1
ATOM 5987 N N . VAL A 1 737 ? 21.734 -20.156 -21.641 1 95.69 737 VAL A N 1
ATOM 5988 C CA . VAL A 1 737 ? 21.531 -18.703 -21.703 1 95.69 737 VAL A CA 1
ATOM 5989 C C . VAL A 1 737 ? 20.25 -18.344 -20.953 1 95.69 737 VAL A C 1
ATOM 5991 O O . VAL A 1 737 ? 20.219 -17.375 -20.172 1 95.69 737 VAL A O 1
ATOM 5994 N N . TRP A 1 738 ? 19.281 -19.094 -21.156 1 97.62 738 TRP A N 1
ATOM 5995 C CA . TRP A 1 738 ? 17.984 -18.781 -20.531 1 97.62 738 TRP A CA 1
ATOM 5996 C C . TRP A 1 738 ? 18.047 -19 -19.031 1 97.62 738 TRP A C 1
ATOM 5998 O O . TRP A 1 738 ? 17.453 -18.25 -18.25 1 97.62 738 TRP A O 1
ATOM 6008 N N . ALA A 1 739 ? 18.641 -20.047 -18.609 1 96.25 739 ALA A N 1
ATOM 6009 C CA . ALA A 1 739 ? 18.828 -20.25 -17.172 1 96.25 739 ALA A CA 1
ATOM 6010 C C . ALA A 1 739 ? 19.594 -19.078 -16.547 1 96.25 739 ALA A C 1
ATOM 6012 O O . ALA A 1 739 ? 19.234 -18.609 -15.469 1 96.25 739 ALA A O 1
ATOM 6013 N N . ASP A 1 740 ? 20.547 -18.641 -17.312 1 95.44 740 ASP A N 1
ATOM 6014 C CA . ASP A 1 740 ? 21.344 -17.516 -16.875 1 95.44 740 ASP A CA 1
ATOM 6015 C C . ASP A 1 740 ? 20.5 -16.234 -16.812 1 95.44 740 ASP A C 1
ATOM 6017 O O . ASP A 1 740 ? 20.594 -15.477 -15.844 1 95.44 740 ASP A O 1
ATOM 6021 N N . ILE A 1 741 ? 19.703 -16.016 -17.766 1 95.62 741 ILE A N 1
ATOM 6022 C CA . ILE A 1 741 ? 18.844 -14.852 -17.812 1 95.62 741 ILE A CA 1
ATOM 6023 C C . ILE A 1 741 ? 17.875 -14.875 -16.625 1 95.62 741 ILE A C 1
ATOM 6025 O O . ILE A 1 741 ? 17.688 -13.859 -15.961 1 95.62 741 ILE A O 1
ATOM 6029 N N . LEU A 1 742 ? 17.359 -16 -16.359 1 96.69 742 LEU A N 1
ATOM 6030 C CA . LEU A 1 742 ? 16.391 -16.109 -15.266 1 96.69 742 LEU A CA 1
ATOM 6031 C C . LEU A 1 742 ? 17.062 -15.852 -13.922 1 96.69 742 LEU A C 1
ATOM 6033 O O . LEU A 1 742 ? 16.516 -15.133 -13.078 1 96.69 742 LEU A O 1
ATOM 6037 N N . VAL A 1 743 ? 18.234 -16.375 -13.695 1 95.81 743 VAL A N 1
ATOM 6038 C CA . VAL A 1 743 ? 18.938 -16.234 -12.43 1 95.81 743 VAL A CA 1
ATOM 6039 C C . VAL A 1 743 ? 19.359 -14.773 -12.242 1 95.81 743 VAL A C 1
ATOM 6041 O O . VAL A 1 743 ? 19.297 -14.242 -11.125 1 95.81 743 VAL A O 1
ATOM 6044 N N . HIS A 1 744 ? 19.719 -14.078 -13.289 1 94.44 744 HIS A N 1
ATOM 6045 C CA . HIS A 1 744 ? 20.125 -12.688 -13.211 1 94.44 744 HIS A CA 1
ATOM 6046 C C . HIS A 1 744 ? 18.922 -11.758 -13.078 1 94.44 744 HIS A C 1
ATOM 6048 O O . HIS A 1 744 ? 19.062 -10.594 -12.695 1 94.44 744 HIS A O 1
ATOM 6054 N N . THR A 1 745 ? 17.75 -12.266 -13.367 1 94.56 745 THR A N 1
ATOM 6055 C CA . THR A 1 745 ? 16.516 -11.492 -13.227 1 94.56 745 THR A CA 1
ATOM 6056 C C . THR A 1 745 ? 15.969 -11.594 -11.805 1 94.56 745 THR A C 1
ATOM 6058 O O . THR A 1 745 ? 15.312 -10.672 -11.32 1 94.56 745 THR A O 1
ATOM 6061 N N . ALA A 1 746 ? 16.266 -12.547 -11.062 1 93.75 746 ALA A N 1
ATOM 6062 C CA . ALA A 1 746 ? 15.625 -12.922 -9.812 1 93.75 746 ALA A CA 1
ATOM 6063 C C . ALA A 1 746 ? 15.984 -11.945 -8.695 1 93.75 746 ALA A C 1
ATOM 6065 O O . ALA A 1 746 ? 15.117 -11.555 -7.906 1 93.75 746 ALA A O 1
ATOM 6066 N N . PRO A 1 747 ? 17.266 -11.461 -8.547 1 88.12 747 PRO A N 1
ATOM 6067 C CA . PRO A 1 747 ? 17.609 -10.617 -7.406 1 88.12 747 PRO A CA 1
ATOM 6068 C C . PRO A 1 747 ? 16.969 -9.234 -7.48 1 88.12 747 PRO A C 1
ATOM 6070 O O . PRO A 1 747 ? 17.547 -8.25 -7.016 1 88.12 747 PRO A O 1
ATOM 6073 N N . SER A 1 748 ? 15.695 -9.141 -7.816 1 73.06 748 SER A N 1
ATOM 6074 C CA . SER A 1 748 ? 15.008 -7.863 -7.965 1 73.06 748 SER A CA 1
ATOM 6075 C C . SER A 1 748 ? 14.844 -7.164 -6.617 1 73.06 748 SER A C 1
ATOM 6077 O O . SER A 1 748 ? 14.758 -7.82 -5.578 1 73.06 748 SER A O 1
ATOM 6079 N N . TRP A 1 749 ? 14.891 -5.859 -6.566 1 69.81 749 TRP A N 1
ATOM 6080 C CA . TRP A 1 749 ? 14.82 -5.02 -5.375 1 69.81 749 TRP A CA 1
ATOM 6081 C C . TRP A 1 749 ? 13.398 -4.941 -4.848 1 69.81 749 TRP A C 1
ATOM 6083 O O . TRP A 1 749 ? 13.172 -4.543 -3.703 1 69.81 749 TRP A O 1
ATOM 6093 N N . ASN A 1 750 ? 12.523 -5.422 -5.633 1 76 750 ASN A N 1
ATOM 6094 C CA . ASN A 1 750 ? 11.117 -5.223 -5.285 1 76 750 ASN A CA 1
ATOM 6095 C C . ASN A 1 750 ? 10.578 -6.387 -4.461 1 76 750 ASN A C 1
ATOM 6097 O O . ASN A 1 750 ? 9.828 -7.219 -4.973 1 76 750 ASN A O 1
ATOM 6101 N N . ALA A 1 751 ? 10.875 -6.402 -3.203 1 80.12 751 ALA A N 1
ATOM 6102 C CA . ALA A 1 751 ? 10.414 -7.457 -2.305 1 80.12 751 ALA A CA 1
ATOM 6103 C C . ALA A 1 751 ? 8.891 -7.465 -2.203 1 80.12 751 ALA A C 1
ATOM 6105 O O . ALA A 1 751 ? 8.281 -8.516 -2.01 1 80.12 751 ALA A O 1
ATOM 6106 N N . SER A 1 752 ? 8.336 -6.309 -2.445 1 76.81 752 SER A N 1
ATOM 6107 C CA . SER A 1 752 ? 6.883 -6.199 -2.338 1 76.81 752 SER A CA 1
ATOM 6108 C C . SER A 1 752 ? 6.188 -6.949 -3.469 1 76.81 752 SER A C 1
ATOM 6110 O O . SER A 1 752 ? 5.102 -7.5 -3.277 1 76.81 752 SER A O 1
ATOM 6112 N N . ALA A 1 753 ? 6.82 -6.977 -4.582 1 83.38 753 ALA A N 1
ATOM 6113 C CA . ALA A 1 753 ? 6.238 -7.715 -5.699 1 83.38 753 ALA A CA 1
ATOM 6114 C C . ALA A 1 753 ? 6.234 -9.219 -5.422 1 83.38 753 ALA A C 1
ATOM 6116 O O . ALA A 1 753 ? 5.273 -9.914 -5.762 1 83.38 753 ALA A O 1
ATOM 6117 N N . HIS A 1 754 ? 7.238 -9.672 -4.832 1 88.06 754 HIS A N 1
ATOM 6118 C CA . HIS A 1 754 ? 7.305 -11.086 -4.473 1 88.06 754 HIS A CA 1
ATOM 6119 C C . HIS A 1 754 ? 6.27 -11.438 -3.406 1 88.06 754 HIS A C 1
ATOM 6121 O O . HIS A 1 754 ? 5.664 -12.508 -3.447 1 88.06 754 HIS A O 1
ATOM 6127 N N . LYS A 1 755 ? 6.129 -10.508 -2.508 1 83 755 LYS A N 1
ATOM 6128 C CA . LYS A 1 755 ? 5.109 -10.688 -1.477 1 83 755 LYS A CA 1
ATOM 6129 C C . LYS A 1 755 ? 3.715 -10.773 -2.092 1 83 755 LYS A C 1
ATOM 6131 O O . LYS A 1 755 ? 2.91 -11.625 -1.707 1 83 755 LYS A O 1
ATOM 6136 N N . LYS A 1 756 ? 3.463 -9.961 -3.068 1 77.88 756 LYS A N 1
ATOM 6137 C CA . LYS A 1 756 ? 2.162 -9.922 -3.727 1 77.88 756 LYS A CA 1
ATOM 6138 C C . LYS A 1 756 ? 1.885 -11.211 -4.484 1 77.88 756 LYS A C 1
ATOM 6140 O O . LYS A 1 756 ? 0.752 -11.703 -4.5 1 77.88 756 LYS A O 1
ATOM 6145 N N . CYS A 1 757 ? 2.895 -11.781 -5.027 1 82.19 757 CYS A N 1
ATOM 6146 C CA . CYS A 1 757 ? 2.725 -12.992 -5.828 1 82.19 757 CYS A CA 1
ATOM 6147 C C . CYS A 1 757 ? 2.432 -14.195 -4.945 1 82.19 757 CYS A C 1
ATOM 6149 O O . CYS A 1 757 ? 1.922 -15.211 -5.426 1 82.19 757 CYS A O 1
ATOM 6151 N N . LEU A 1 758 ? 2.73 -14.094 -3.678 1 81.56 758 LEU A N 1
ATOM 6152 C CA . LEU A 1 758 ? 2.471 -15.203 -2.77 1 81.56 758 LEU A CA 1
ATOM 6153 C C . LEU A 1 758 ? 0.973 -15.438 -2.605 1 81.56 758 LEU A C 1
ATOM 6155 O O . LEU A 1 758 ? 0.539 -16.562 -2.344 1 81.56 758 LEU A O 1
ATOM 6159 N N . ALA A 1 759 ? 0.195 -14.367 -2.83 1 76.06 759 ALA A N 1
ATOM 6160 C CA . ALA A 1 759 ? -1.252 -14.469 -2.656 1 76.06 759 ALA A CA 1
ATOM 6161 C C . ALA A 1 759 ? -1.872 -15.359 -3.723 1 76.06 759 ALA A C 1
ATOM 6163 O O . ALA A 1 759 ? -2.936 -15.953 -3.508 1 76.06 759 ALA A O 1
ATOM 6164 N N . THR A 1 760 ? -1.201 -15.461 -4.883 1 74.62 760 THR A N 1
ATOM 6165 C CA . THR A 1 760 ? -1.735 -16.266 -5.98 1 74.62 760 THR A CA 1
ATOM 6166 C C . THR A 1 760 ? -0.886 -17.516 -6.207 1 74.62 760 THR A C 1
ATOM 6168 O O . THR A 1 760 ? -0.814 -18.016 -7.328 1 74.62 760 THR A O 1
ATOM 6171 N N . GLY A 1 761 ? -0.271 -18.016 -5.246 1 74.25 761 GLY A N 1
ATOM 6172 C CA . GLY A 1 761 ? 0.485 -19.25 -5.348 1 74.25 761 GLY A CA 1
ATOM 6173 C C . GLY A 1 761 ? 1.946 -19.031 -5.691 1 74.25 761 GLY A C 1
ATOM 6174 O O . GLY A 1 761 ? 2.664 -19.969 -6.016 1 74.25 761 GLY A O 1
ATOM 6175 N N . SER A 1 762 ? 2.479 -17.906 -5.691 1 77.75 762 SER A N 1
ATOM 6176 C CA . SER A 1 762 ? 3.879 -17.531 -5.871 1 77.75 762 SER A CA 1
ATOM 6177 C C . SER A 1 762 ? 4.344 -17.797 -7.301 1 77.75 762 SER A C 1
ATOM 6179 O O . SER A 1 762 ? 3.701 -18.547 -8.039 1 77.75 762 SER A O 1
ATOM 6181 N N . GLU A 1 763 ? 5.391 -17.188 -7.727 1 89.75 763 GLU A N 1
ATOM 6182 C CA . GLU A 1 763 ? 6.066 -17.375 -9.008 1 89.75 763 GLU A CA 1
ATOM 6183 C C . GLU A 1 763 ? 7.375 -18.125 -8.836 1 89.75 763 GLU A C 1
ATOM 6185 O O . GLU A 1 763 ? 8 -18.078 -7.777 1 89.75 763 GLU A O 1
ATOM 6190 N N . PHE A 1 764 ? 7.762 -18.891 -9.898 1 93.81 764 PHE A N 1
ATOM 6191 C CA . PHE A 1 764 ? 9 -19.656 -9.852 1 93.81 764 PHE A CA 1
ATOM 6192 C C . PHE A 1 764 ? 10.188 -18.75 -9.562 1 93.81 764 PHE A C 1
ATOM 6194 O O . PHE A 1 764 ? 11.109 -19.125 -8.828 1 93.81 764 PHE A O 1
ATOM 6201 N N . ILE A 1 765 ? 10.156 -17.578 -10.039 1 95.44 765 ILE A N 1
ATOM 6202 C CA . ILE A 1 765 ? 11.25 -16.625 -9.867 1 95.44 765 ILE A CA 1
ATOM 6203 C C . ILE A 1 765 ? 11.398 -16.281 -8.391 1 95.44 765 ILE A C 1
ATOM 6205 O O . ILE A 1 765 ? 12.492 -15.938 -7.926 1 95.44 765 ILE A O 1
ATOM 6209 N N . THR A 1 766 ? 10.375 -16.297 -7.625 1 93.94 766 THR A N 1
ATOM 6210 C CA . THR A 1 766 ? 10.406 -16.016 -6.195 1 93.94 766 THR A CA 1
ATOM 6211 C C . THR A 1 766 ? 11.188 -17.078 -5.445 1 93.94 766 THR A C 1
ATOM 6213 O O . THR A 1 766 ? 11.859 -16.797 -4.453 1 93.94 766 THR A O 1
ATOM 6216 N N . HIS A 1 767 ? 11.156 -18.344 -5.934 1 94.06 767 HIS A N 1
ATOM 6217 C CA . HIS A 1 767 ? 11.945 -19.406 -5.332 1 94.06 767 HIS A CA 1
ATOM 6218 C C . HIS A 1 767 ? 13.438 -19.141 -5.492 1 94.06 767 HIS A C 1
ATOM 6220 O O . HIS A 1 767 ? 14.211 -19.344 -4.551 1 94.06 767 HIS A O 1
ATOM 6226 N N . ILE A 1 768 ? 13.742 -18.688 -6.648 1 95.56 768 ILE A N 1
ATOM 6227 C CA . ILE A 1 768 ? 15.141 -18.375 -6.926 1 95.56 768 ILE A CA 1
ATOM 6228 C C . ILE A 1 768 ? 15.555 -17.141 -6.121 1 95.56 768 ILE A C 1
ATOM 6230 O O . ILE A 1 768 ? 16.672 -17.094 -5.582 1 95.56 768 ILE A O 1
ATOM 6234 N N . TRP A 1 769 ? 14.656 -16.203 -6.027 1 95.62 769 TRP A N 1
ATOM 6235 C CA . TRP A 1 769 ? 14.883 -14.984 -5.258 1 95.62 769 TRP A CA 1
ATOM 6236 C C . TRP A 1 769 ? 15.188 -15.312 -3.799 1 95.62 769 TRP A C 1
ATOM 6238 O O . TRP A 1 769 ? 16.062 -14.695 -3.189 1 95.62 769 TRP A O 1
ATOM 6248 N N . VAL A 1 770 ? 14.523 -16.281 -3.248 1 94.94 770 VAL A N 1
ATOM 6249 C CA . VAL A 1 770 ? 14.711 -16.688 -1.857 1 94.94 770 VAL A CA 1
ATOM 6250 C C . VAL A 1 770 ? 16.109 -17.281 -1.671 1 94.94 770 VAL A C 1
ATOM 6252 O O . VAL A 1 770 ? 16.812 -16.938 -0.72 1 94.94 770 VAL A O 1
ATOM 6255 N N . ILE A 1 771 ? 16.484 -18.125 -2.574 1 94.56 771 ILE A N 1
ATOM 6256 C CA . ILE A 1 771 ? 17.797 -18.75 -2.492 1 94.56 771 ILE A CA 1
ATOM 6257 C C . ILE A 1 771 ? 18.891 -17.688 -2.555 1 94.56 771 ILE A C 1
ATOM 6259 O O . ILE A 1 771 ? 19.812 -17.688 -1.733 1 94.56 771 ILE A O 1
ATOM 6263 N N . LEU A 1 772 ? 18.75 -16.781 -3.43 1 94.88 772 LEU A N 1
ATOM 6264 C CA . LEU A 1 772 ? 19.75 -15.734 -3.602 1 94.88 772 LEU A CA 1
ATOM 6265 C C . LEU A 1 772 ? 19.734 -14.781 -2.41 1 94.88 772 LEU A C 1
ATOM 6267 O O . LEU A 1 772 ? 20.781 -14.25 -2.023 1 94.88 772 LEU A O 1
ATOM 6271 N N . SER A 1 773 ? 18.562 -14.555 -1.885 1 93 773 SER A N 1
ATOM 6272 C CA . SER A 1 773 ? 18.453 -13.688 -0.72 1 93 773 SER A CA 1
ATOM 6273 C C . SER A 1 773 ? 19.234 -14.242 0.466 1 93 773 SER A C 1
ATOM 6275 O O . SER A 1 773 ? 19.859 -13.492 1.213 1 93 773 SER A O 1
ATOM 6277 N N . HIS A 1 774 ? 19.188 -15.523 0.652 1 93.69 774 HIS A N 1
ATOM 6278 C CA . HIS A 1 774 ? 19.938 -16.156 1.743 1 93.69 774 HIS A CA 1
ATOM 6279 C C . HIS A 1 774 ? 21.438 -16.062 1.511 1 93.69 774 HIS A C 1
ATOM 6281 O O . HIS A 1 774 ? 22.219 -16.109 2.461 1 93.69 774 HIS A O 1
ATOM 6287 N N . CYS A 1 775 ? 21.812 -15.922 0.238 1 92.19 775 CYS A N 1
ATOM 6288 C CA . CYS A 1 775 ? 23.219 -15.695 -0.103 1 92.19 775 CYS A CA 1
ATOM 6289 C C . CYS A 1 775 ? 23.547 -14.211 -0.07 1 92.19 775 CYS A C 1
ATOM 6291 O O . CYS A 1 775 ? 24.672 -13.82 -0.411 1 92.19 775 CYS A O 1
ATOM 6293 N N . ASN A 1 776 ? 22.641 -13.359 0.245 1 90.19 776 ASN A N 1
ATOM 6294 C CA . ASN A 1 776 ? 22.766 -11.906 0.345 1 90.19 776 ASN A CA 1
ATOM 6295 C C . ASN A 1 776 ? 23.047 -11.273 -1.013 1 90.19 776 ASN A C 1
ATOM 6297 O O . ASN A 1 776 ? 23.828 -10.32 -1.104 1 90.19 776 ASN A O 1
ATOM 6301 N N . VAL A 1 777 ? 22.547 -11.875 -2.08 1 90.44 777 VAL A N 1
ATOM 6302 C CA . VAL A 1 777 ? 22.656 -11.32 -3.426 1 90.44 777 VAL A CA 1
ATOM 6303 C C . VAL A 1 777 ? 21.406 -10.492 -3.74 1 90.44 777 VAL A C 1
ATOM 6305 O O . VAL A 1 777 ? 20.297 -11.023 -3.773 1 90.44 777 VAL A O 1
ATOM 6308 N N . HIS A 1 778 ? 21.609 -9.18 -4.066 1 87.75 778 HIS A N 1
ATOM 6309 C CA . HIS A 1 778 ? 20.453 -8.312 -4.188 1 87.75 778 HIS A CA 1
ATOM 6310 C C . HIS A 1 778 ? 20.391 -7.648 -5.555 1 87.75 778 HIS A C 1
ATOM 6312 O O . HIS A 1 778 ? 19.422 -6.957 -5.875 1 87.75 778 HIS A O 1
ATOM 6318 N N . SER A 1 779 ? 21.469 -7.832 -6.348 1 88 779 SER A N 1
ATOM 6319 C CA . SER A 1 779 ? 21.5 -7.176 -7.652 1 88 779 SER A CA 1
ATOM 6320 C C . SER A 1 779 ? 22.391 -7.926 -8.625 1 88 779 SER A C 1
ATOM 6322 O O . SER A 1 779 ? 23.031 -8.914 -8.258 1 88 779 SER A O 1
ATOM 6324 N N . SER A 1 780 ? 22.203 -7.508 -9.852 1 90.19 780 SER A N 1
ATOM 6325 C CA . SER A 1 780 ? 23.062 -8.016 -10.914 1 90.19 780 SER A CA 1
ATOM 6326 C C . SER A 1 780 ? 23.719 -6.883 -11.688 1 90.19 780 SER A C 1
ATOM 6328 O O . SER A 1 780 ? 23.062 -5.895 -12.023 1 90.19 780 SER A O 1
ATOM 6330 N N . LYS A 1 781 ? 24.984 -6.93 -11.953 1 85.62 781 LYS A N 1
ATOM 6331 C CA . LYS A 1 781 ? 25.719 -5.914 -12.688 1 85.62 781 LYS A CA 1
ATOM 6332 C C . LYS A 1 781 ? 25.438 -5.992 -14.188 1 85.62 781 LYS A C 1
ATOM 6334 O O . LYS A 1 781 ? 25.859 -5.121 -14.945 1 85.62 781 LYS A O 1
ATOM 6339 N N . ARG A 1 782 ? 24.641 -6.949 -14.531 1 86 782 ARG A N 1
ATOM 6340 C CA . ARG A 1 782 ? 24.328 -7.113 -15.938 1 86 782 ARG A CA 1
ATOM 6341 C C . ARG A 1 782 ? 23.172 -6.191 -16.344 1 86 782 ARG A C 1
ATOM 6343 O O . ARG A 1 782 ? 22.938 -5.98 -17.547 1 86 782 ARG A O 1
ATOM 6350 N N . TRP A 1 783 ? 22.516 -5.645 -15.375 1 81.69 783 TRP A N 1
ATOM 6351 C CA . TRP A 1 783 ? 21.391 -4.762 -15.703 1 81.69 783 TRP A CA 1
ATOM 6352 C C . TRP A 1 783 ? 21.906 -3.445 -16.297 1 81.69 783 TRP A C 1
ATOM 6354 O O . TRP A 1 783 ? 22.844 -2.844 -15.766 1 81.69 783 TRP A O 1
ATOM 6364 N N . PRO A 1 784 ? 21.453 -3.121 -17.422 1 63.31 784 PRO A N 1
ATOM 6365 C CA . PRO A 1 784 ? 21.938 -1.861 -17.984 1 63.31 784 PRO A CA 1
ATOM 6366 C C . PRO A 1 784 ? 21.609 -0.655 -17.109 1 63.31 784 PRO A C 1
ATOM 6368 O O . PRO A 1 784 ? 20.469 -0.495 -16.656 1 63.31 784 PRO A O 1
ATOM 6371 N N . TYR A 1 785 ? 22.453 -0.338 -16.078 1 55.31 785 TYR A N 1
ATOM 6372 C CA . TYR A 1 785 ? 22.203 0.846 -15.25 1 55.31 785 TYR A CA 1
ATOM 6373 C C . TYR A 1 785 ? 22.75 2.1 -15.938 1 55.31 785 TYR A C 1
ATOM 6375 O O . TYR A 1 785 ? 23.844 2.088 -16.5 1 55.31 785 TYR A O 1
ATOM 6383 N N . GLN A 1 786 ? 21.859 3.061 -16.25 1 47.09 786 GLN A N 1
ATOM 6384 C CA . GLN A 1 786 ? 22.359 4.332 -16.781 1 47.09 786 GLN A CA 1
ATOM 6385 C C . GLN A 1 786 ? 23.25 5.035 -15.75 1 47.09 786 GLN A C 1
ATOM 6387 O O . GLN A 1 786 ? 22.812 5.305 -14.625 1 47.09 786 GLN A O 1
ATOM 6392 N N . GLU A 1 787 ? 24.578 4.895 -15.82 1 47.31 787 GLU A N 1
ATOM 6393 C CA . GLU A 1 787 ? 25.516 5.695 -15.023 1 47.31 787 GLU A CA 1
ATOM 6394 C C . GLU A 1 787 ? 25.078 7.16 -14.977 1 47.31 787 GLU A C 1
ATOM 6396 O O . GLU A 1 787 ? 24.656 7.723 -15.992 1 47.31 787 GLU A O 1
ATOM 6401 N N . PRO A 1 788 ? 24.922 7.789 -13.828 1 45.22 788 PRO A N 1
ATOM 6402 C CA . PRO A 1 788 ? 24.609 9.219 -13.766 1 45.22 788 PRO A CA 1
ATOM 6403 C C . PRO A 1 788 ? 25.594 10.078 -14.562 1 45.22 788 PRO A C 1
ATOM 6405 O O . PRO A 1 788 ? 26.766 9.719 -14.703 1 45.22 788 PRO A O 1
ATOM 6408 N N . PRO A 1 789 ? 25.125 11.102 -15.305 1 45.91 789 PRO A N 1
ATOM 6409 C CA . PRO A 1 789 ? 26.031 11.961 -16.078 1 45.91 789 PRO A CA 1
ATOM 6410 C C . PRO A 1 789 ? 27.047 12.68 -15.188 1 45.91 789 PRO A C 1
ATOM 6412 O O . PRO A 1 789 ? 26.688 13.203 -14.133 1 45.91 789 PRO A O 1
ATOM 6415 N N . HIS A 1 790 ? 28.281 12.312 -15.242 1 45 790 HIS A N 1
ATOM 6416 C CA . HIS A 1 790 ? 29.312 13.125 -14.617 1 45 790 HIS A CA 1
ATOM 6417 C C . HIS A 1 790 ? 29.438 14.477 -15.32 1 45 790 HIS A C 1
ATOM 6419 O O . HIS A 1 790 ? 29.438 14.547 -16.547 1 45 790 HIS A O 1
ATOM 6425 N N . ASP A 1 791 ? 29.172 15.57 -14.625 1 45.53 791 ASP A N 1
ATOM 6426 C CA . ASP A 1 791 ? 29.422 16.875 -15.219 1 45.53 791 ASP A CA 1
ATOM 6427 C C . ASP A 1 791 ? 30.891 17.031 -15.609 1 45.53 791 ASP A C 1
ATOM 6429 O O . ASP A 1 791 ? 31.766 17.094 -14.742 1 45.53 791 ASP A O 1
ATOM 6433 N N . ASP A 1 792 ? 31.562 16.359 -16.578 1 40.31 792 ASP A N 1
ATOM 6434 C CA . ASP A 1 792 ? 32.938 16.516 -17.016 1 40.31 792 ASP A CA 1
ATOM 6435 C C . ASP A 1 792 ? 33.25 17.984 -17.344 1 40.31 792 ASP A C 1
ATOM 6437 O O . ASP A 1 792 ? 33 18.422 -18.469 1 40.31 792 ASP A O 1
ATOM 6441 N N . ASP A 1 793 ? 33.094 19.031 -16.844 1 37.44 793 ASP A N 1
ATOM 6442 C CA . ASP A 1 793 ? 33.719 20.219 -17.422 1 37.44 793 ASP A CA 1
ATOM 6443 C C . ASP A 1 793 ? 35.219 20.047 -17.516 1 37.44 793 ASP A C 1
ATOM 6445 O O . ASP A 1 793 ? 35.938 20.906 -18.062 1 37.44 793 ASP A O 1
ATOM 6449 N N . ASP A 1 794 ? 36.188 19.516 -16.719 1 33.53 794 ASP A N 1
ATOM 6450 C CA . ASP A 1 794 ? 37.562 19.984 -16.906 1 33.53 794 ASP A CA 1
ATOM 6451 C C . ASP A 1 794 ? 38.219 19.219 -18.047 1 33.53 794 ASP A C 1
ATOM 6453 O O . ASP A 1 794 ? 39.469 19.234 -18.172 1 33.53 794 ASP A O 1
ATOM 6457 N N . GLN A 1 795 ? 38 18.109 -18.547 1 30.25 795 GLN A N 1
ATOM 6458 C CA . GLN A 1 795 ? 39 17.703 -19.547 1 30.25 795 GLN A CA 1
ATOM 6459 C C . GLN A 1 795 ? 38.812 18.5 -20.844 1 30.25 795 GLN A C 1
ATOM 6461 O O . GLN A 1 795 ? 37.688 18.781 -21.25 1 30.25 795 GLN A O 1
ATOM 6466 N N . GLY A 1 796 ? 39.969 19.281 -21.406 1 27.66 796 GLY A N 1
ATOM 6467 C CA . GLY A 1 796 ? 40.375 19.719 -22.734 1 27.66 796 GLY A CA 1
ATOM 6468 C C . GLY A 1 796 ? 40.062 18.719 -23.828 1 27.66 796 GLY A C 1
ATOM 6469 O O . GLY A 1 796 ? 40.469 17.562 -23.75 1 27.66 796 GLY A O 1
ATOM 6470 N N . VAL A 1 797 ? 39.094 18.812 -24.469 1 27.03 797 VAL A N 1
ATOM 6471 C CA . VAL A 1 797 ? 38.781 18.031 -25.672 1 27.03 797 VAL A CA 1
ATOM 6472 C C . VAL A 1 797 ? 39.906 18.172 -26.672 1 27.03 797 VAL A C 1
ATOM 6474 O O . VAL A 1 797 ? 40.25 19.266 -27.125 1 27.03 797 VAL A O 1
ATOM 6477 N N . GLU A 1 798 ? 41.031 17.391 -26.562 1 23.06 798 GLU A N 1
ATOM 6478 C CA . GLU A 1 798 ? 41.625 17.234 -27.891 1 23.06 798 GLU A CA 1
ATOM 6479 C C . GLU A 1 798 ? 40.594 16.797 -28.922 1 23.06 798 GLU A C 1
ATOM 6481 O O . GLU A 1 798 ? 40 15.734 -28.797 1 23.06 798 GLU A O 1
ATOM 6486 N N . ARG A 1 799 ? 40.062 17.766 -29.594 1 23.03 799 ARG A N 1
ATOM 6487 C CA . ARG A 1 799 ? 39.156 17.719 -30.734 1 23.03 799 ARG A CA 1
ATOM 6488 C C . ARG A 1 799 ? 39.656 16.781 -31.812 1 23.03 799 ARG A C 1
ATOM 6490 O O . ARG A 1 799 ? 40.656 17.078 -32.469 1 23.03 799 ARG A O 1
ATOM 6497 N N . GLN A 1 800 ? 39.812 15.523 -31.625 1 19.5 800 GLN A N 1
ATOM 6498 C CA . GLN A 1 800 ? 40.156 14.875 -32.906 1 19.5 800 GLN A CA 1
ATOM 6499 C C . GLN A 1 800 ? 39.156 15.258 -33.969 1 19.5 800 GLN A C 1
ATOM 6501 O O . GLN A 1 800 ? 37.969 15.43 -33.688 1 19.5 800 GLN A O 1
ATOM 6506 N N . GLY A 1 801 ? 39.625 15.773 -35.156 1 19.25 801 GLY A N 1
ATOM 6507 C CA . GLY A 1 801 ? 39.219 16.297 -36.469 1 19.25 801 GLY A CA 1
ATOM 6508 C C . GLY A 1 801 ? 38.219 15.406 -37.156 1 19.25 801 GLY A C 1
ATOM 6509 O O . GLY A 1 801 ? 38.562 14.344 -37.688 1 19.25 801 GLY A O 1
ATOM 6510 N N . VAL A 1 802 ? 37.25 14.953 -36.531 1 20.58 802 VAL A N 1
ATOM 6511 C CA . VAL A 1 802 ? 36.406 14.102 -37.344 1 20.58 802 VAL A CA 1
ATOM 6512 C C . VAL A 1 802 ? 35.969 14.867 -38.594 1 20.58 802 VAL A C 1
ATOM 6514 O O . VAL A 1 802 ? 35.562 16.016 -38.5 1 20.58 802 VAL A O 1
ATOM 6517 N N . GLY A 1 803 ? 36.531 14.492 -39.75 1 18.56 803 GLY A N 1
ATOM 6518 C CA . GLY A 1 803 ? 36.469 14.93 -41.125 1 18.56 803 GLY A CA 1
ATOM 6519 C C . GLY A 1 803 ? 35.031 15.203 -41.594 1 18.56 803 GLY A C 1
ATOM 6520 O O . GLY A 1 803 ? 34.062 14.789 -40.938 1 18.56 803 GLY A O 1
ATOM 6521 N N . PRO A 1 804 ? 34.906 16.156 -42.406 1 19.28 804 PRO A N 1
ATOM 6522 C CA . PRO A 1 804 ? 33.75 16.859 -42.969 1 19.28 804 PRO A CA 1
ATOM 6523 C C . PRO A 1 804 ? 32.719 15.906 -43.594 1 19.28 804 PRO A C 1
ATOM 6525 O O . PRO A 1 804 ? 33.094 14.93 -44.219 1 19.28 804 PRO A O 1
ATOM 6528 N N . PRO A 1 805 ? 31.75 15.453 -42.844 1 18.42 805 PRO A N 1
ATOM 6529 C CA . PRO A 1 805 ? 30.922 14.477 -43.531 1 18.42 805 PRO A CA 1
ATOM 6530 C C . PRO A 1 805 ? 30.547 14.922 -44.969 1 18.42 805 PRO A C 1
ATOM 6532 O O . PRO A 1 805 ? 30.5 16.125 -45.25 1 18.42 805 PRO A O 1
ATOM 6535 N N . ALA A 1 806 ? 30.875 14.117 -46 1 19.06 806 ALA A N 1
ATOM 6536 C CA . ALA A 1 806 ? 30.766 14.305 -47.438 1 19.06 806 ALA A CA 1
ATOM 6537 C C . ALA A 1 806 ? 29.359 14.734 -47.812 1 19.06 806 ALA A C 1
ATOM 6539 O O . ALA A 1 806 ? 28.391 14.43 -47.125 1 19.06 806 ALA A O 1
ATOM 6540 N N . PRO A 1 807 ? 29.219 15.695 -48.719 1 18.47 807 PRO A N 1
ATOM 6541 C CA . PRO A 1 807 ? 28.062 16.453 -49.219 1 18.47 807 PRO A CA 1
ATOM 6542 C C . PRO A 1 807 ? 27.016 15.562 -49.875 1 18.47 807 PRO A C 1
ATOM 6544 O O . PRO A 1 807 ? 27.312 14.828 -50.812 1 18.47 807 PRO A O 1
ATOM 6547 N N . HIS A 1 808 ? 26.359 14.727 -49.062 1 18.14 808 HIS A N 1
ATOM 6548 C CA . HIS A 1 808 ? 25.547 13.812 -49.875 1 18.14 808 HIS A CA 1
ATOM 6549 C C . HIS A 1 808 ? 24.688 14.57 -50.875 1 18.14 808 HIS A C 1
ATOM 6551 O O . HIS A 1 808 ? 24.062 15.578 -50.531 1 18.14 808 HIS A O 1
ATOM 6557 N N . GLU A 1 809 ? 24.984 14.406 -52.156 1 17.36 809 GLU A N 1
ATOM 6558 C CA . GLU A 1 809 ? 24.438 14.938 -53.406 1 17.36 809 GLU A CA 1
ATOM 6559 C C . GLU A 1 809 ? 22.938 14.664 -53.5 1 17.36 809 GLU A C 1
ATOM 6561 O O . GLU A 1 809 ? 22.469 13.609 -53.062 1 17.36 809 GLU A O 1
ATOM 6566 N N . PRO A 1 810 ? 22.094 15.695 -53.719 1 18.64 810 PRO A N 1
ATOM 6567 C CA . PRO A 1 810 ? 20.641 15.828 -53.875 1 18.64 810 PRO A CA 1
ATOM 6568 C C . PRO A 1 810 ? 20.094 14.953 -55 1 18.64 810 PRO A C 1
ATOM 6570 O O . PRO A 1 810 ? 18.906 15.047 -55.344 1 18.64 810 PRO A O 1
ATOM 6573 N N . ASN A 1 811 ? 20.562 13.633 -55.156 1 16.31 811 ASN A N 1
ATOM 6574 C CA . ASN A 1 811 ? 20.219 13.141 -56.5 1 16.31 811 ASN A CA 1
ATOM 6575 C C . ASN A 1 811 ? 18.734 13.32 -56.781 1 16.31 811 ASN A C 1
ATOM 6577 O O . ASN A 1 811 ? 17.891 13.086 -55.938 1 16.31 811 ASN A O 1
ATOM 6581 N N . VAL A 1 812 ? 18.375 13.852 -58 1 17.66 812 VAL A N 1
ATOM 6582 C CA . VAL A 1 812 ? 17.344 14.469 -58.844 1 17.66 812 VAL A CA 1
ATOM 6583 C C . VAL A 1 812 ? 16.203 13.484 -59.062 1 17.66 812 VAL A C 1
ATOM 6585 O O . VAL A 1 812 ? 16.328 12.297 -58.75 1 17.66 812 VAL A O 1
ATOM 6588 N N . GLY A 1 813 ? 15.555 13.461 -60.281 1 16.41 813 GLY A N 1
ATOM 6589 C CA . GLY A 1 813 ? 14.305 13.797 -60.938 1 16.41 813 GLY A CA 1
ATOM 6590 C C . GLY A 1 813 ? 13.5 12.578 -61.344 1 16.41 813 GLY A C 1
ATOM 6591 O O . GLY A 1 813 ? 12.281 12.664 -61.5 1 16.41 813 GLY A O 1
ATOM 6592 N N . GLY A 1 814 ? 14.062 11.359 -61.781 1 15.55 814 GLY A N 1
ATOM 6593 C CA . GLY A 1 814 ? 13.539 10.969 -63.062 1 15.55 814 GLY A CA 1
ATOM 6594 C C . GLY A 1 814 ? 12.125 10.43 -63 1 15.55 814 GLY A C 1
ATOM 6595 O O . GLY A 1 814 ? 11.625 10.117 -61.938 1 15.55 814 GLY A O 1
ATOM 6596 N N . SER A 1 815 ? 11.398 10.133 -64.25 1 16.31 815 SER A N 1
ATOM 6597 C CA . SER A 1 815 ? 10.211 10.18 -65.125 1 16.31 815 SER A CA 1
ATOM 6598 C C . SER A 1 815 ? 9.414 8.883 -65 1 16.31 815 SER A C 1
ATOM 6600 O O . SER A 1 815 ? 8.188 8.891 -65.188 1 16.31 815 SER A O 1
ATOM 6602 N N . GLY A 1 816 ? 10.008 7.629 -64.875 1 15.52 816 GLY A N 1
ATOM 6603 C CA . GLY A 1 816 ? 9.508 6.766 -65.938 1 15.52 816 GLY A CA 1
ATOM 6604 C C . GLY A 1 816 ? 8.086 6.297 -65.75 1 15.52 816 GLY A C 1
ATOM 6605 O O . GLY A 1 816 ? 7.586 6.352 -64.625 1 15.52 816 GLY A O 1
ATOM 6606 N N . GLU A 1 817 ? 7.242 5.785 -66.812 1 16.12 817 GLU A N 1
ATOM 6607 C CA . GLU A 1 817 ? 5.969 5.602 -67.5 1 16.12 817 GLU A CA 1
ATOM 6608 C C . GLU A 1 817 ? 5.277 4.32 -67.062 1 16.12 817 GLU A C 1
ATOM 6610 O O . GLU A 1 817 ? 4.066 4.316 -66.812 1 16.12 817 GLU A O 1
ATOM 6615 N N . GLN A 1 818 ? 5.914 3.061 -67.188 1 15.28 818 GLN A N 1
ATOM 6616 C CA . GLN A 1 818 ? 5.203 2.174 -68.062 1 15.28 818 GLN A CA 1
ATOM 6617 C C . GLN A 1 818 ? 3.971 1.569 -67.438 1 15.28 818 GLN A C 1
ATOM 6619 O O . GLN A 1 818 ? 3.848 1.59 -66.188 1 15.28 818 GLN A O 1
ATOM 6624 N N . SER A 1 819 ? 3.473 0.196 -67.938 1 15.57 819 SER A N 1
ATOM 6625 C CA . SER A 1 819 ? 2.385 -0.403 -68.75 1 15.57 819 SER A CA 1
ATOM 6626 C C . SER A 1 819 ? 1.501 -1.275 -67.875 1 15.57 819 SER A C 1
ATOM 6628 O O . SER A 1 819 ? 0.282 -1.094 -67.812 1 15.57 819 SER A O 1
ATOM 6630 N N . VAL A 1 820 ? 1.817 -2.688 -67.688 1 15.42 820 VAL A N 1
ATOM 6631 C CA . VAL A 1 820 ? 1.019 -3.715 -68.375 1 15.42 820 VAL A CA 1
ATOM 6632 C C . VAL A 1 820 ? -0.038 -4.246 -67.375 1 15.42 820 VAL A C 1
ATOM 6634 O O . VAL A 1 820 ? 0.089 -4.09 -66.188 1 15.42 820 VAL A O 1
ATOM 6637 N N . SER A 1 821 ? -0.729 -5.523 -67.812 1 14.84 821 SER A N 1
ATOM 6638 C CA . SER A 1 821 ? -1.995 -6.172 -68.188 1 14.84 821 SER A CA 1
ATOM 6639 C C . SER A 1 821 ? -2.4 -7.176 -67.062 1 14.84 821 SER A C 1
ATOM 6641 O O . SER A 1 821 ? -1.558 -7.914 -66.562 1 14.84 821 SER A O 1
ATOM 6643 N N . LYS A 1 822 ? -3.506 -7.098 -66.5 1 15.7 822 LYS A N 1
ATOM 6644 C CA . LYS A 1 822 ? -4.254 -7.797 -65.438 1 15.7 822 LYS A CA 1
ATOM 6645 C C . LYS A 1 822 ? -4.75 -9.156 -65.938 1 15.7 822 LYS A C 1
ATOM 6647 O O . LYS A 1 822 ? -5.84 -9.594 -65.562 1 15.7 822 LYS A O 1
ATOM 6652 N N . ASP A 1 823 ? -3.939 -10.148 -66.562 1 13.95 823 ASP A N 1
ATOM 6653 C CA . ASP A 1 823 ? -4.715 -11.188 -67.25 1 13.95 823 ASP A CA 1
ATOM 6654 C C . ASP A 1 823 ? -5.473 -12.039 -66.188 1 13.95 823 ASP A C 1
ATOM 6656 O O . ASP A 1 823 ? -5.16 -12.031 -65 1 13.95 823 ASP A O 1
ATOM 6660 N N . PRO A 1 824 ? -5.633 -13.664 -66.625 1 14.95 824 PRO A N 1
ATOM 6661 C CA . PRO A 1 824 ? -6.684 -14.594 -67 1 14.95 824 PRO A CA 1
ATOM 6662 C C . PRO A 1 824 ? -7.125 -15.516 -65.875 1 14.95 824 PRO A C 1
ATOM 6664 O O . PRO A 1 824 ? -6.766 -15.289 -64.688 1 14.95 824 PRO A O 1
ATOM 6667 N N . SER A 1 825 ? -6.914 -16.984 -66.062 1 14.16 825 SER A N 1
ATOM 6668 C CA . SER A 1 825 ? -7.766 -18.125 -66.375 1 14.16 825 SER A CA 1
ATOM 6669 C C . SER A 1 825 ? -8.047 -19 -65.188 1 14.16 825 SER A C 1
ATOM 6671 O O . SER A 1 825 ? -9.211 -19.25 -64.812 1 14.16 825 SER A O 1
ATOM 6673 N N . ASN A 1 826 ? -7.492 -20.406 -65.062 1 14.3 826 ASN A N 1
ATOM 6674 C CA . ASN A 1 826 ? -8.039 -21.688 -65.438 1 14.3 826 ASN A CA 1
ATOM 6675 C C . ASN A 1 826 ? -8.484 -22.5 -64.25 1 14.3 826 ASN A C 1
ATOM 6677 O O . ASN A 1 826 ? -8.195 -22.125 -63.094 1 14.3 826 ASN A O 1
ATOM 6681 N N . GLY A 1 827 ? -8.055 -23.953 -64.062 1 14.06 827 GLY A N 1
ATOM 6682 C CA . GLY A 1 827 ? -8.641 -25.266 -64.312 1 14.06 827 GLY A CA 1
ATOM 6683 C C . GLY A 1 827 ? -9.023 -25.984 -63.031 1 14.06 827 GLY A C 1
ATOM 6684 O O . GLY A 1 827 ? -8.836 -25.438 -61.938 1 14.06 827 GLY A O 1
ATOM 6685 N N . ALA A 1 828 ? -8.508 -27.469 -62.719 1 14.65 828 ALA A N 1
ATOM 6686 C CA . ALA A 1 828 ? -9.047 -28.812 -62.844 1 14.65 828 ALA A CA 1
ATOM 6687 C C . ALA A 1 828 ? -9.375 -29.422 -61.469 1 14.65 828 ALA A C 1
ATOM 6689 O O . ALA A 1 828 ? -10.508 -29.844 -61.25 1 14.65 828 ALA A O 1
ATOM 6690 N N . LEU A 1 829 ? -8.648 -30.719 -61 1 14.23 829 LEU A N 1
ATOM 6691 C CA . LEU A 1 829 ? -9.031 -32.125 -61.094 1 14.23 829 LEU A CA 1
ATOM 6692 C C . LEU A 1 829 ? -9.547 -32.656 -59.75 1 14.23 829 LEU A C 1
ATOM 6694 O O . LEU A 1 829 ? -9.289 -32.031 -58.719 1 14.23 829 LEU A O 1
ATOM 6698 N N . GLN A 1 830 ? -9.445 -34.219 -59.344 1 14.22 830 GLN A N 1
ATOM 6699 C CA . GLN A 1 830 ? -10.227 -35.438 -59.25 1 14.22 830 GLN A CA 1
ATOM 6700 C C . GLN A 1 830 ? -10.266 -35.969 -57.812 1 14.22 830 GLN A C 1
ATOM 6702 O O . GLN A 1 830 ? -11.336 -36.25 -57.281 1 14.22 830 GLN A O 1
ATOM 6707 N N . GLU A 1 831 ? -9.461 -37.25 -57.312 1 14.05 831 GLU A N 1
ATOM 6708 C CA . GLU A 1 831 ? -9.875 -38.625 -57.125 1 14.05 831 GLU A CA 1
ATOM 6709 C C . GLU A 1 831 ? -10.227 -38.906 -55.656 1 14.05 831 GLU A C 1
ATOM 6711 O O . GLU A 1 831 ? -9.836 -38.156 -54.75 1 14.05 831 GLU A O 1
ATOM 6716 N N . GLN A 1 832 ? -9.984 -40.469 -54.969 1 14.28 832 GLN A N 1
ATOM 6717 C CA . GLN A 1 832 ? -10.727 -41.688 -54.719 1 14.28 832 GLN A CA 1
ATOM 6718 C C . GLN A 1 832 ? -10.727 -42.062 -53.219 1 14.28 832 GLN A C 1
ATOM 6720 O O . GLN A 1 832 ? -11.781 -42.281 -52.656 1 14.28 832 GLN A O 1
ATOM 6725 N N . ASP A 1 833 ? -9.758 -43.062 -52.562 1 13.88 833 ASP A N 1
ATOM 6726 C CA . ASP A 1 833 ? -9.992 -44.469 -52.219 1 13.88 833 ASP A CA 1
ATOM 6727 C C . ASP A 1 833 ? -10.398 -44.594 -50.75 1 13.88 833 ASP A C 1
ATOM 6729 O O . ASP A 1 833 ? -10.188 -43.688 -49.969 1 13.88 833 ASP A O 1
ATOM 6733 N N . GLN A 1 834 ? -10.016 -46.031 -49.906 1 14.45 834 GLN A N 1
ATOM 6734 C CA . GLN A 1 834 ? -10.656 -47.25 -49.438 1 14.45 834 GLN A CA 1
ATOM 6735 C C . GLN A 1 834 ? -10.688 -47.312 -47.906 1 14.45 834 GLN A C 1
ATOM 6737 O O . GLN A 1 834 ? -10.023 -46.5 -47.25 1 14.45 834 GLN A O 1
ATOM 6742 N N . LYS A 1 835 ? -10.266 -48.656 -47.094 1 15.25 835 LYS A N 1
ATOM 6743 C CA . LYS A 1 835 ? -10.984 -49.781 -46.5 1 15.25 835 LYS A CA 1
ATOM 6744 C C . LYS A 1 835 ? -10.828 -49.812 -44.969 1 15.25 835 LYS A C 1
ATOM 6746 O O . LYS A 1 835 ? -11.82 -49.875 -44.25 1 15.25 835 LYS A O 1
ATOM 6751 N N . TRP A 1 836 ? -9.742 -50.688 -44.219 1 14.46 836 TRP A N 1
ATOM 6752 C CA . TRP A 1 836 ? -9.891 -52 -43.625 1 14.46 836 TRP A CA 1
ATOM 6753 C C . TRP A 1 836 ? -10.125 -51.875 -42.125 1 14.46 836 TRP A C 1
ATOM 6755 O O . TRP A 1 836 ? -9.875 -50.812 -41.531 1 14.46 836 TRP A O 1
ATOM 6765 N N . GLY A 1 837 ? -9.727 -53.125 -41.188 1 14.2 837 GLY A N 1
ATOM 6766 C CA . GLY A 1 837 ? -10.242 -54.25 -40.406 1 14.2 837 GLY A CA 1
ATOM 6767 C C . GLY A 1 837 ? -10.055 -54.094 -38.938 1 14.2 837 GLY A C 1
ATOM 6768 O O . GLY A 1 837 ? -9.375 -53.188 -38.469 1 14.2 837 GLY A O 1
ATOM 6769 N N . PRO A 1 838 ? -10.047 -55.375 -37.938 1 15.83 838 PRO A N 1
ATOM 6770 C CA . PRO A 1 838 ? -10.773 -55.906 -36.812 1 15.83 838 PRO A CA 1
ATOM 6771 C C . PRO A 1 838 ? -9.953 -55.875 -35.5 1 15.83 838 PRO A C 1
ATOM 6773 O O . PRO A 1 838 ? -10.492 -55.594 -34.438 1 15.83 838 PRO A O 1
ATOM 6776 N N . ILE A 1 839 ? -8.609 -56.062 -35.25 1 14.84 839 ILE A N 1
ATOM 6777 C CA . ILE A 1 839 ? -8.188 -57.281 -34.594 1 14.84 839 ILE A CA 1
ATOM 6778 C C . ILE A 1 839 ? -8.461 -57.188 -33.094 1 14.84 839 ILE A C 1
ATOM 6780 O O . ILE A 1 839 ? -8.344 -56.094 -32.5 1 14.84 839 ILE A O 1
ATOM 6784 N N . PRO A 1 840 ? -8.414 -58.469 -32.188 1 15.04 840 PRO A N 1
ATOM 6785 C CA . PRO A 1 840 ? -8.984 -59.281 -31.094 1 15.04 840 PRO A CA 1
ATOM 6786 C C . PRO A 1 840 ? -8.258 -59.094 -29.766 1 15.04 840 PRO A C 1
ATOM 6788 O O . PRO A 1 840 ? -8.898 -58.906 -28.734 1 15.04 840 PRO A O 1
ATOM 6791 N N . GLY A 1 841 ? -6.926 -59.406 -29.578 1 14.02 841 GLY A N 1
ATOM 6792 C CA . GLY A 1 841 ? -6.535 -60.562 -28.766 1 14.02 841 GLY A CA 1
ATOM 6793 C C . GLY A 1 841 ? -6.68 -60.312 -27.281 1 14.02 841 GLY A C 1
ATOM 6794 O O . GLY A 1 841 ? -6.906 -59.188 -26.844 1 14.02 841 GLY A O 1
ATOM 6795 N N . GLN A 1 842 ? -5.746 -61.156 -26.312 1 14.46 842 GLN A N 1
ATOM 6796 C CA . GLN A 1 842 ? -5.645 -62.25 -25.344 1 14.46 842 GLN A CA 1
ATOM 6797 C C . GLN A 1 842 ? -5.449 -61.719 -23.938 1 14.46 842 GLN A C 1
ATOM 6799 O O . GLN A 1 842 ? -5.082 -60.531 -23.75 1 14.46 842 GLN A O 1
ATOM 6804 N N . GLN A 1 843 ? -5.152 -62.719 -22.797 1 15.08 843 GLN A N 1
ATOM 6805 C CA . GLN A 1 843 ? -5.512 -63.375 -21.562 1 15.08 843 GLN A CA 1
ATOM 6806 C C . GLN A 1 843 ? -4.551 -63.031 -20.438 1 15.08 843 GLN A C 1
ATOM 6808 O O . GLN A 1 843 ? -4.941 -63 -19.266 1 15.08 843 GLN A O 1
ATOM 6813 N N . LEU A 1 844 ? -3.281 -62.625 -20.516 1 14.16 844 LEU A N 1
ATOM 6814 C CA . LEU A 1 844 ? -2.359 -63.406 -19.703 1 14.16 844 LEU A CA 1
ATOM 6815 C C . LEU A 1 844 ? -2.584 -63.156 -18.219 1 14.16 844 LEU A C 1
ATOM 6817 O O . LEU A 1 844 ? -2.865 -62.031 -17.797 1 14.16 844 LEU A O 1
ATOM 6821 N N . THR A 1 845 ? -2.4 -64.312 -17.234 1 14.68 845 THR A N 1
ATOM 6822 C CA . THR A 1 845 ? -2.639 -65.062 -16.031 1 14.68 845 THR A CA 1
ATOM 6823 C C . THR A 1 845 ? -1.751 -64.625 -14.891 1 14.68 845 THR A C 1
ATOM 6825 O O . THR A 1 845 ? -2.219 -64.438 -13.758 1 14.68 845 THR A O 1
ATOM 6828 N N . THR A 1 846 ? -0.358 -64.688 -14.867 1 14.22 846 THR A N 1
ATOM 6829 C CA . THR A 1 846 ? 0.34 -65.562 -13.984 1 14.22 846 THR A CA 1
ATOM 6830 C C . THR A 1 846 ? 0.366 -65.062 -12.555 1 14.22 846 THR A C 1
ATOM 6832 O O . THR A 1 846 ? 0.198 -63.844 -12.336 1 14.22 846 THR A O 1
ATOM 6835 N N . ASN A 1 847 ? 0.925 -65.938 -11.391 1 14.27 847 ASN A N 1
ATOM 6836 C CA . ASN A 1 847 ? 0.886 -66.625 -10.117 1 14.27 847 ASN A CA 1
ATOM 6837 C C . ASN A 1 847 ? 1.801 -66 -9.086 1 14.27 847 ASN A C 1
ATOM 6839 O O . ASN A 1 847 ? 1.58 -66.125 -7.883 1 14.27 847 ASN A O 1
ATOM 6843 N N . GLY A 1 848 ? 3.045 -65.5 -9.344 1 14.34 848 GLY A N 1
ATOM 6844 C CA . GLY A 1 848 ? 4.113 -66.125 -8.539 1 14.34 848 GLY A CA 1
ATOM 6845 C C . GLY A 1 848 ? 3.979 -65.812 -7.059 1 14.34 848 GLY A C 1
ATOM 6846 O O . GLY A 1 848 ? 3.283 -64.875 -6.676 1 14.34 848 GLY A O 1
ATOM 6847 N N . GLN A 1 849 ? 4.773 -66.562 -6.172 1 14.55 849 GLN A N 1
ATOM 6848 C CA . GLN A 1 849 ? 5.055 -67.375 -4.973 1 14.55 849 GLN A CA 1
ATOM 6849 C C . GLN A 1 849 ? 5.48 -66.438 -3.814 1 14.55 849 GLN A C 1
ATOM 6851 O O . GLN A 1 849 ? 5.766 -65.25 -4.012 1 14.55 849 GLN A O 1
ATOM 6856 N N . GLN A 1 850 ? 6.559 -66.938 -3.014 1 14.62 850 GLN A N 1
ATOM 6857 C CA . GLN A 1 850 ? 6.766 -67.562 -1.719 1 14.62 850 GLN A CA 1
ATOM 6858 C C . GLN A 1 850 ? 7.383 -66.562 -0.717 1 14.62 850 GLN A C 1
ATOM 6860 O O . GLN A 1 850 ? 6.91 -66.438 0.416 1 14.62 850 GLN A O 1
ATOM 6865 N N . LEU A 1 851 ? 8.727 -66.25 -0.741 1 14.09 851 LEU A N 1
ATOM 6866 C CA . LEU A 1 851 ? 9.641 -66.812 0.269 1 14.09 851 LEU A CA 1
ATOM 6867 C C . LEU A 1 851 ? 9.625 -65.938 1.518 1 14.09 851 LEU A C 1
ATOM 6869 O O . LEU A 1 851 ? 9.312 -64.75 1.44 1 14.09 851 LEU A O 1
ATOM 6873 N N . ALA A 1 852 ? 10.391 -66.375 2.725 1 15.03 852 ALA A N 1
ATOM 6874 C CA . ALA A 1 852 ? 10.469 -66.812 4.121 1 15.03 852 ALA A CA 1
ATOM 6875 C C . ALA A 1 852 ? 11.117 -65.688 4.988 1 15.03 852 ALA A C 1
ATOM 6877 O O . ALA A 1 852 ? 10.578 -65.375 6.035 1 15.03 852 ALA A O 1
ATOM 6878 N N . GLN A 1 853 ? 12.484 -65.375 4.98 1 14.54 853 GLN A N 1
ATOM 6879 C CA . GLN A 1 853 ? 13.32 -65.812 6.109 1 14.54 853 GLN A CA 1
ATOM 6880 C C . GLN A 1 853 ? 13.312 -64.75 7.199 1 14.54 853 GLN A C 1
ATOM 6882 O O . GLN A 1 853 ? 13.023 -63.562 6.93 1 14.54 853 GLN A O 1
ATOM 6887 N N . ASN A 1 854 ? 14.047 -65 8.422 1 14.99 854 ASN A N 1
ATOM 6888 C CA . ASN A 1 854 ? 14.109 -65.125 9.875 1 14.99 854 ASN A CA 1
ATOM 6889 C C . ASN A 1 854 ? 14.766 -63.875 10.484 1 14.99 854 ASN A C 1
ATOM 6891 O O . ASN A 1 854 ? 14.328 -63.375 11.523 1 14.99 854 ASN A O 1
ATOM 6895 N N . GLU A 1 855 ? 15.992 -63.406 10.078 1 14.73 855 GLU A N 1
ATOM 6896 C CA . GLU A 1 855 ? 17.031 -63.469 11.102 1 14.73 855 GLU A CA 1
ATOM 6897 C C . GLU A 1 855 ? 16.891 -62.375 12.133 1 14.73 855 GLU A C 1
ATOM 6899 O O . GLU A 1 855 ? 16.266 -61.344 11.859 1 14.73 855 GLU A O 1
ATOM 6904 N N . THR A 1 856 ? 18 -62.25 13 1 15.7 856 THR A N 1
ATOM 6905 C CA . THR A 1 856 ? 18.391 -62.281 14.406 1 15.7 856 THR A CA 1
ATOM 6906 C C . THR A 1 856 ? 18.453 -60.875 14.992 1 15.7 856 THR A C 1
ATOM 6908 O O . THR A 1 856 ? 18.469 -59.875 14.25 1 15.7 856 THR A O 1
ATOM 6911 N N . ASP A 1 857 ? 19.281 -60.656 16.172 1 15.54 857 ASP A N 1
ATOM 6912 C CA . ASP A 1 857 ? 19.234 -60.312 17.609 1 15.54 857 ASP A CA 1
ATOM 6913 C C . ASP A 1 857 ? 19.781 -58.938 17.859 1 15.54 857 ASP A C 1
ATOM 6915 O O . ASP A 1 857 ? 19.266 -58.188 18.703 1 15.54 857 ASP A O 1
ATOM 6919 N N . GLU A 1 858 ? 20.969 -58.406 17.375 1 15.77 858 GLU A N 1
ATOM 6920 C CA . GLU A 1 858 ? 21.984 -58.094 18.391 1 15.77 858 GLU A CA 1
ATOM 6921 C C . GLU A 1 858 ? 21.719 -56.719 19 1 15.77 858 GLU A C 1
ATOM 6923 O O . GLU A 1 858 ? 21.094 -55.844 18.375 1 15.77 858 GLU A O 1
ATOM 6928 N N . SER A 1 859 ? 22.406 -56.438 20.281 1 17.12 859 SER A N 1
ATOM 6929 C CA . SER A 1 859 ? 22.391 -55.844 21.609 1 17.12 859 SER A CA 1
ATOM 6930 C C . SER A 1 859 ? 22.953 -54.438 21.609 1 17.12 859 SER A C 1
ATOM 6932 O O . SER A 1 859 ? 22.766 -53.688 22.578 1 17.12 859 SER A O 1
ATOM 6934 N N . ASN A 1 860 ? 23.641 -53.781 20.625 1 16.81 860 ASN A N 1
ATOM 6935 C CA . ASN A 1 860 ? 24.781 -53.062 21.188 1 16.81 860 ASN A CA 1
ATOM 6936 C C . ASN A 1 860 ? 24.328 -51.781 21.875 1 16.81 860 ASN A C 1
ATOM 6938 O O . ASN A 1 860 ? 23.438 -51.094 21.391 1 16.81 860 ASN A O 1
ATOM 6942 N N . LYS A 1 861 ? 24.875 -51.531 23.141 1 18.42 861 LYS A N 1
ATOM 6943 C CA . LYS A 1 861 ? 24.844 -50.75 24.375 1 18.42 861 LYS A CA 1
ATOM 6944 C C . LYS A 1 861 ? 25.438 -49.375 24.172 1 18.42 861 LYS A C 1
ATOM 6946 O O . LYS A 1 861 ? 26.484 -49.031 24.75 1 18.42 861 LYS A O 1
ATOM 6951 N N . ILE A 1 862 ? 25.359 -48.656 23.094 1 17.59 862 ILE A N 1
ATOM 6952 C CA . ILE A 1 862 ? 26.344 -47.594 23.078 1 17.59 862 ILE A CA 1
ATOM 6953 C C . ILE A 1 862 ? 26.062 -46.625 24.219 1 17.59 862 ILE A C 1
ATOM 6955 O O . ILE A 1 862 ? 24.922 -46.219 24.438 1 17.59 862 ILE A O 1
ATOM 6959 N N . GLN A 1 863 ? 27.172 -46.344 25.031 1 17.5 863 GLN A N 1
ATOM 6960 C CA . GLN A 1 863 ? 27.594 -45.656 26.266 1 17.5 863 GLN A CA 1
ATOM 6961 C C . GLN A 1 863 ? 27.359 -44.156 26.156 1 17.5 863 GLN A C 1
ATOM 6963 O O . GLN A 1 863 ? 27.391 -43.594 25.062 1 17.5 863 GLN A O 1
ATOM 6968 N N . GLU A 1 864 ? 27.156 -43.438 27.344 1 17.91 864 GLU A N 1
ATOM 6969 C CA . GLU A 1 864 ? 26.625 -42.219 27.953 1 17.91 864 GLU A CA 1
ATOM 6970 C C . GLU A 1 864 ? 27.625 -41.094 27.875 1 17.91 864 GLU A C 1
ATOM 6972 O O . GLU A 1 864 ? 27.359 -40 28.375 1 17.91 864 GLU A O 1
ATOM 6977 N N . LEU A 1 865 ? 28.547 -40.906 26.859 1 18.39 865 LEU A N 1
ATOM 6978 C CA . LEU A 1 865 ? 29.641 -40.031 27.266 1 18.39 865 LEU A CA 1
ATOM 6979 C C . LEU A 1 865 ? 29.156 -38.594 27.422 1 18.39 865 LEU A C 1
ATOM 6981 O O . LEU A 1 865 ? 28.391 -38.094 26.609 1 18.39 865 LEU A O 1
ATOM 6985 N N . GLY A 1 866 ? 29.406 -37.969 28.656 1 18.64 866 GLY A N 1
ATOM 6986 C CA . GLY A 1 866 ? 29.141 -36.75 29.438 1 18.64 866 GLY A CA 1
ATOM 6987 C C . GLY A 1 866 ? 29.875 -35.531 28.922 1 18.64 866 GLY A C 1
ATOM 6988 O O . GLY A 1 866 ? 29.859 -34.469 29.547 1 18.64 866 GLY A O 1
ATOM 6989 N N . ALA A 1 867 ? 30.344 -35.344 27.609 1 19.06 867 ALA A N 1
ATOM 6990 C CA . ALA A 1 867 ? 31.422 -34.375 27.453 1 19.06 867 ALA A CA 1
ATOM 6991 C C . ALA A 1 867 ? 30.938 -32.938 27.734 1 19.06 867 ALA A C 1
ATOM 6993 O O . ALA A 1 867 ? 29.766 -32.625 27.469 1 19.06 867 ALA A O 1
ATOM 6994 N N . ASP A 1 868 ? 31.688 -32.188 28.578 1 19.69 868 ASP A N 1
ATOM 6995 C CA . ASP A 1 868 ? 31.812 -30.891 29.219 1 19.69 868 ASP A CA 1
ATOM 6996 C C . ASP A 1 868 ? 32 -29.781 28.188 1 19.69 868 ASP A C 1
ATOM 6998 O O . ASP A 1 868 ? 33 -29.781 27.469 1 19.69 868 ASP A O 1
ATOM 7002 N N . TRP A 1 869 ? 31.125 -29.5 27.25 1 17.44 869 TRP A N 1
ATOM 7003 C CA . TRP A 1 869 ? 31.469 -28.609 26.156 1 17.44 869 TRP A CA 1
ATOM 7004 C C . TRP A 1 869 ? 31.734 -27.188 26.672 1 17.44 869 TRP A C 1
ATOM 7006 O O . TRP A 1 869 ? 30.859 -26.594 27.312 1 17.44 869 TRP A O 1
ATOM 7016 N N . LYS A 1 870 ? 33 -26.984 26.984 1 18.72 870 LYS A N 1
ATOM 7017 C CA . LYS A 1 870 ? 33.625 -25.703 27.219 1 18.72 870 LYS A CA 1
ATOM 7018 C C . LYS A 1 870 ? 33.5 -24.781 26.016 1 18.72 870 LYS A C 1
ATOM 7020 O O . LYS A 1 870 ? 34.156 -25.016 24.984 1 18.72 870 LYS A O 1
ATOM 7025 N N . GLY A 1 871 ? 32.469 -24.703 25.406 1 16.47 871 GLY A N 1
ATOM 7026 C CA . GLY A 1 871 ? 32.562 -23.578 24.484 1 16.47 871 GLY A CA 1
ATOM 7027 C C . GLY A 1 871 ? 32.969 -22.281 25.156 1 16.47 871 GLY A C 1
ATOM 7028 O O . GLY A 1 871 ? 32.688 -22.094 26.344 1 16.47 871 GLY A O 1
ATOM 7029 N N . MET B 1 1 ? -45.156 17.734 23.281 1 28.91 1 MET B N 1
ATOM 7030 C CA . MET B 1 1 ? -43.719 17.641 23.109 1 28.91 1 MET B CA 1
ATOM 7031 C C . MET B 1 1 ? -43.219 16.266 23.531 1 28.91 1 MET B C 1
ATOM 7033 O O . MET B 1 1 ? -43.375 15.852 24.672 1 28.91 1 MET B O 1
ATOM 7037 N N . VAL B 1 2 ? -43.156 15.398 22.641 1 41.03 2 VAL B N 1
ATOM 7038 C CA . VAL B 1 2 ? -42.656 14.094 23.078 1 41.03 2 VAL B CA 1
ATOM 7039 C C . VAL B 1 2 ? -41.281 14.25 23.734 1 41.03 2 VAL B C 1
ATOM 7041 O O . VAL B 1 2 ? -40.406 14.875 23.156 1 41.03 2 VAL B O 1
ATOM 7044 N N . LYS B 1 3 ? -41.188 14.094 24.938 1 44.09 3 LYS B N 1
ATOM 7045 C CA . LYS B 1 3 ? -40 14.281 25.766 1 44.09 3 LYS B CA 1
ATOM 7046 C C . LYS B 1 3 ? -38.812 13.5 25.203 1 44.09 3 LYS B C 1
ATOM 7048 O O . LYS B 1 3 ? -39 12.422 24.641 1 44.09 3 LYS B O 1
ATOM 7053 N N . ALA B 1 4 ? -37.719 14.266 25.062 1 46.72 4 ALA B N 1
ATOM 7054 C CA . ALA B 1 4 ? -36.438 13.719 24.609 1 46.72 4 ALA B CA 1
ATOM 7055 C C . ALA B 1 4 ? -36.219 12.328 25.188 1 46.72 4 ALA B C 1
ATOM 7057 O O . ALA B 1 4 ? -35.656 11.445 24.516 1 46.72 4 ALA B O 1
ATOM 7058 N N . THR B 1 5 ? -36.594 12.234 26.453 1 49.94 5 THR B N 1
ATOM 7059 C CA . THR B 1 5 ? -36.375 10.969 27.141 1 49.94 5 THR B CA 1
ATOM 7060 C C . THR B 1 5 ? -37.219 9.859 26.516 1 49.94 5 THR B C 1
ATOM 7062 O O . THR B 1 5 ? -36.812 8.703 26.453 1 49.94 5 THR B O 1
ATOM 7065 N N . GLU B 1 6 ? -38.375 10.211 26.141 1 50.09 6 GLU B N 1
ATOM 7066 C CA . GLU B 1 6 ? -39.219 9.188 25.531 1 50.09 6 GLU B CA 1
ATOM 7067 C C . GLU B 1 6 ? -38.719 8.789 24.156 1 50.09 6 GLU B C 1
ATOM 7069 O O . GLU B 1 6 ? -38.812 7.625 23.766 1 50.09 6 GLU B O 1
ATOM 7074 N N . LEU B 1 7 ? -38.125 9.719 23.594 1 48.03 7 LEU B N 1
ATOM 7075 C CA . LEU B 1 7 ? -37.531 9.438 22.281 1 48.03 7 LEU B CA 1
ATOM 7076 C C . LEU B 1 7 ? -36.375 8.438 22.422 1 48.03 7 LEU B C 1
ATOM 7078 O O . LEU B 1 7 ? -36.25 7.535 21.594 1 48.03 7 LEU B O 1
ATOM 7082 N N . VAL B 1 8 ? -35.562 8.789 23.406 1 51.34 8 VAL B N 1
ATOM 7083 C CA . VAL B 1 8 ? -34.469 7.848 23.672 1 51.34 8 VAL B CA 1
ATOM 7084 C C . VAL B 1 8 ? -35.062 6.496 24.078 1 51.34 8 VAL B C 1
ATOM 7086 O O . VAL B 1 8 ? -34.562 5.445 23.672 1 51.34 8 VAL B O 1
ATOM 7089 N N . LYS B 1 9 ? -36.062 6.535 24.938 1 52.06 9 LYS B N 1
ATOM 7090 C CA . LYS B 1 9 ? -36.688 5.289 25.391 1 52.06 9 LYS B CA 1
ATOM 7091 C C . LYS B 1 9 ? -37.25 4.504 24.219 1 52.06 9 LYS B C 1
ATOM 7093 O O . LYS B 1 9 ? -37.156 3.277 24.172 1 52.06 9 LYS B O 1
ATOM 7098 N N . TRP B 1 10 ? -37.938 5.223 23.406 1 46.97 10 TRP B N 1
ATOM 7099 C CA . TRP B 1 10 ? -38.562 4.598 22.266 1 46.97 10 TRP B CA 1
ATOM 7100 C C . TRP B 1 10 ? -37.531 4.137 21.25 1 46.97 10 TRP B C 1
ATOM 7102 O O . TRP B 1 10 ? -37.688 3.092 20.609 1 46.97 10 TRP B O 1
ATOM 7112 N N . SER B 1 11 ? -36.594 5.082 20.891 1 50.09 11 SER B N 1
ATOM 7113 C CA . SER B 1 11 ? -35.531 4.762 19.938 1 50.09 11 SER B CA 1
ATOM 7114 C C . SER B 1 11 ? -34.75 3.541 20.406 1 50.09 11 SER B C 1
ATOM 7116 O O . SER B 1 11 ? -34.25 2.764 19.578 1 50.09 11 SER B O 1
ATOM 7118 N N . LEU B 1 12 ? -34.5 3.463 21.688 1 49.78 12 LEU B N 1
ATOM 7119 C CA . LEU B 1 12 ? -33.844 2.311 22.297 1 49.78 12 LEU B CA 1
ATOM 7120 C C . LEU B 1 12 ? -34.844 1.298 22.797 1 49.78 12 LEU B C 1
ATOM 7122 O O . LEU B 1 12 ? -34.5 0.179 23.172 1 49.78 12 LEU B O 1
ATOM 7126 N N . LEU B 1 13 ? -36.156 1.634 23.031 1 49.81 13 LEU B N 1
ATOM 7127 C CA . LEU B 1 13 ? -37.062 0.703 23.672 1 49.81 13 LEU B CA 1
ATOM 7128 C C . LEU B 1 13 ? -37.75 -0.182 22.625 1 49.81 13 LEU B C 1
ATOM 7130 O O . LEU B 1 13 ? -38.156 0.295 21.562 1 49.81 13 LEU B O 1
ATOM 7134 N N . PHE B 1 14 ? -37.5 -1.426 22.625 1 57.06 14 PHE B N 1
ATOM 7135 C CA . PHE B 1 14 ? -37.844 -2.703 22.016 1 57.06 14 PHE B CA 1
ATOM 7136 C C . PHE B 1 14 ? -39.344 -2.785 21.766 1 57.06 14 PHE B C 1
ATOM 7138 O O . PHE B 1 14 ? -39.938 -3.859 21.891 1 57.06 14 PHE B O 1
ATOM 7145 N N . GLU B 1 15 ? -40.062 -1.506 21.656 1 59.19 15 GLU B N 1
ATOM 7146 C CA . GLU B 1 15 ? -41.5 -1.66 21.406 1 59.19 15 GLU B CA 1
ATOM 7147 C C . GLU B 1 15 ? -41.781 -1.761 19.906 1 59.19 15 GLU B C 1
ATOM 7149 O O . GLU B 1 15 ? -41.094 -1.136 19.094 1 59.19 15 GLU B O 1
ATOM 7154 N N . ASP B 1 16 ? -42.656 -2.627 19.406 1 64.06 16 ASP B N 1
ATOM 7155 C CA . ASP B 1 16 ? -42.938 -3.035 18.031 1 64.06 16 ASP B CA 1
ATOM 7156 C C . ASP B 1 16 ? -44.188 -2.354 17.5 1 64.06 16 ASP B C 1
ATOM 7158 O O . ASP B 1 16 ? -44.844 -2.877 16.594 1 64.06 16 ASP B O 1
ATOM 7162 N N . SER B 1 17 ? -44.594 -1.028 18 1 73.5 17 SER B N 1
ATOM 7163 C CA . SER B 1 17 ? -45.75 -0.365 17.391 1 73.5 17 SER B CA 1
ATOM 7164 C C . SER B 1 17 ? -45.344 0.364 16.109 1 73.5 17 SER B C 1
ATOM 7166 O O . SER B 1 17 ? -44.156 0.63 15.883 1 73.5 17 SER B O 1
ATOM 7168 N N . ASP B 1 18 ? -46.344 0.617 15.203 1 79.69 18 ASP B N 1
ATOM 7169 C CA . ASP B 1 18 ? -46.094 1.299 13.938 1 79.69 18 ASP B CA 1
ATOM 7170 C C . ASP B 1 18 ? -45.469 2.674 14.164 1 79.69 18 ASP B C 1
ATOM 7172 O O . ASP B 1 18 ? -44.562 3.08 13.43 1 79.69 18 ASP B O 1
ATOM 7176 N N . SER B 1 19 ? -45.938 3.312 15.164 1 79 19 SER B N 1
ATOM 7177 C CA . SER B 1 19 ? -45.375 4.629 15.469 1 79 19 SER B CA 1
ATOM 7178 C C . SER B 1 19 ? -43.938 4.523 15.969 1 79 19 SER B C 1
ATOM 7180 O O . SER B 1 19 ? -43.094 5.391 15.672 1 79 19 SER B O 1
ATOM 7182 N N . ALA B 1 20 ? -43.625 3.439 16.578 1 80.88 20 ALA B N 1
ATOM 7183 C CA . ALA B 1 20 ? -42.25 3.232 17.078 1 80.88 20 ALA B CA 1
ATOM 7184 C C . ALA B 1 20 ? -41.281 2.938 15.93 1 80.88 20 ALA B C 1
ATOM 7186 O O . ALA B 1 20 ? -40.156 3.391 15.945 1 80.88 20 ALA B O 1
ATOM 7187 N N . VAL B 1 21 ? -41.75 2.197 14.945 1 84 21 VAL B N 1
ATOM 7188 C CA . VAL B 1 21 ? -40.938 1.879 13.789 1 84 21 VAL B CA 1
ATOM 7189 C C . VAL B 1 21 ? -40.656 3.148 12.992 1 84 21 VAL B C 1
ATOM 7191 O O . VAL B 1 21 ? -39.531 3.369 12.539 1 84 21 VAL B O 1
ATOM 7194 N N . LEU B 1 22 ? -41.656 4.004 12.898 1 86.31 22 LEU B N 1
ATOM 7195 C CA . LEU B 1 22 ? -41.469 5.254 12.172 1 86.31 22 LEU B CA 1
ATOM 7196 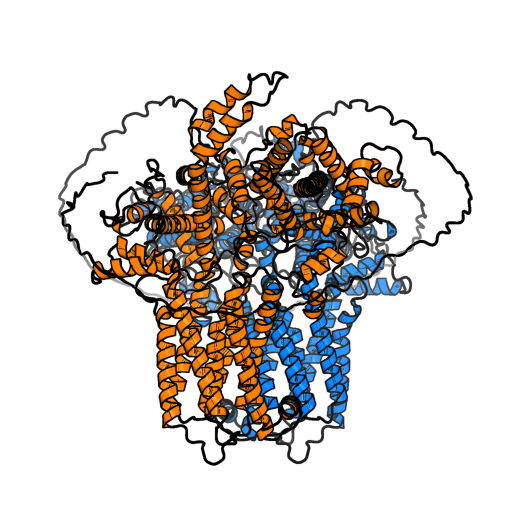C C . LEU B 1 22 ? -40.5 6.164 12.898 1 86.31 22 LEU B C 1
ATOM 7198 O O . LEU B 1 22 ? -39.625 6.773 12.273 1 86.31 22 LEU B O 1
ATOM 7202 N N . MET B 1 23 ? -40.562 6.215 14.164 1 84.25 23 MET B N 1
ATOM 7203 C CA . MET B 1 23 ? -39.656 7.051 14.945 1 84.25 23 MET B CA 1
ATOM 7204 C C . MET B 1 23 ? -38.219 6.539 14.852 1 84.25 23 MET B C 1
ATOM 7206 O O . MET B 1 23 ? -37.281 7.328 14.82 1 84.25 23 MET B O 1
ATOM 7210 N N . ARG B 1 24 ? -38.062 5.285 14.836 1 86.12 24 ARG B N 1
ATOM 7211 C CA . ARG B 1 24 ? -36.719 4.695 14.688 1 86.12 24 ARG B CA 1
ATOM 7212 C C . ARG B 1 24 ? -36.125 5.055 13.336 1 86.12 24 ARG B C 1
ATOM 7214 O O . ARG B 1 24 ? -34.938 5.418 13.266 1 86.12 24 ARG B O 1
ATOM 7221 N N . ILE B 1 25 ? -36.906 4.961 12.336 1 88.94 25 ILE B N 1
ATOM 7222 C CA . ILE B 1 25 ? -36.406 5.277 11 1 88.94 25 ILE B CA 1
ATOM 7223 C C . ILE B 1 25 ? -36.062 6.762 10.906 1 88.94 25 ILE B C 1
ATOM 7225 O O . ILE B 1 25 ? -35.031 7.141 10.367 1 88.94 25 ILE B O 1
ATOM 7229 N N . GLU B 1 26 ? -36.969 7.613 11.539 1 89.38 26 GLU B N 1
ATOM 7230 C CA . GLU B 1 26 ? -36.719 9.047 11.531 1 89.38 26 GLU B CA 1
ATOM 7231 C C . GLU B 1 26 ? -35.438 9.391 12.289 1 89.38 26 GLU B C 1
ATOM 7233 O O . GLU B 1 26 ? -34.656 10.203 11.828 1 89.38 26 GLU B O 1
ATOM 7238 N N . PHE B 1 27 ? -35.25 8.742 13.281 1 87.56 27 PHE B N 1
ATOM 7239 C CA . PHE B 1 27 ? -34.031 8.984 14.07 1 87.56 27 PHE B CA 1
ATOM 7240 C C . PHE B 1 27 ? -32.781 8.562 13.297 1 87.56 27 PHE B C 1
ATOM 7242 O O . PHE B 1 27 ? -31.797 9.289 13.273 1 87.56 27 PHE B O 1
ATOM 7249 N N . LEU B 1 28 ? -32.812 7.41 12.75 1 91 28 LEU B N 1
ATOM 7250 C CA . LEU B 1 28 ? -31.641 6.906 12.016 1 91 28 LEU B CA 1
ATOM 7251 C C . LEU B 1 28 ? -31.328 7.789 10.812 1 91 28 LEU B C 1
ATOM 7253 O O . LEU B 1 28 ? -30.172 8.047 10.508 1 91 28 LEU B O 1
ATOM 7257 N N . VAL B 1 29 ? -32.344 8.242 10.172 1 91.69 29 VAL B N 1
ATOM 7258 C CA . VAL B 1 29 ? -32.156 9.086 9 1 91.69 29 VAL B CA 1
ATOM 7259 C C . VAL B 1 29 ? -31.484 10.398 9.414 1 91.69 29 VAL B C 1
ATOM 7261 O O . VAL B 1 29 ? -30.516 10.836 8.781 1 91.69 29 VAL B O 1
ATOM 7264 N N . VAL B 1 30 ? -31.906 10.984 10.484 1 90.5 30 VAL B N 1
ATOM 7265 C CA . VAL B 1 30 ? -31.328 12.242 10.961 1 90.5 30 VAL B CA 1
ATOM 7266 C C . VAL B 1 30 ? -29.922 12 11.484 1 90.5 30 VAL B C 1
ATOM 7268 O O . VAL B 1 30 ? -29.016 12.797 11.227 1 90.5 30 VAL B O 1
ATOM 7271 N N . ALA B 1 31 ? -29.75 10.93 12.148 1 90.19 31 ALA B N 1
ATOM 7272 C CA . ALA B 1 31 ? -28.422 10.609 12.688 1 90.19 31 ALA B CA 1
ATOM 7273 C C . ALA B 1 31 ? -27.406 10.391 11.57 1 90.19 31 ALA B C 1
ATOM 7275 O O . ALA B 1 31 ? -26.297 10.891 11.633 1 90.19 31 ALA B O 1
ATOM 7276 N N . ILE B 1 32 ? -27.797 9.695 10.562 1 91.12 32 ILE B N 1
ATOM 7277 C CA . ILE B 1 32 ? -26.891 9.398 9.453 1 91.12 32 ILE B CA 1
ATOM 7278 C C . ILE B 1 32 ? -26.562 10.68 8.695 1 91.12 32 ILE B C 1
ATOM 7280 O O . ILE B 1 32 ? -25.422 10.914 8.32 1 91.12 32 ILE B O 1
ATOM 7284 N N . ALA B 1 33 ? -27.547 11.469 8.508 1 89 33 ALA B N 1
ATOM 7285 C CA . ALA B 1 33 ? -27.312 12.75 7.84 1 89 33 ALA B CA 1
ATOM 7286 C C . ALA B 1 33 ? -26.344 13.617 8.641 1 89 33 ALA B C 1
ATOM 7288 O O . ALA B 1 33 ? -25.469 14.266 8.062 1 89 33 ALA B O 1
ATOM 7289 N N . SER B 1 34 ? -26.547 13.562 9.875 1 88 34 SER B N 1
ATOM 7290 C CA . SER B 1 34 ? -25.656 14.328 10.734 1 88 34 SER B CA 1
ATOM 7291 C C . SER B 1 34 ? -24.234 13.789 10.68 1 88 34 SER B C 1
ATOM 7293 O O . SER B 1 34 ? -23.266 14.562 10.695 1 88 34 SER B O 1
ATOM 7295 N N . VAL B 1 35 ? -24.109 12.539 10.617 1 88.31 35 VAL B N 1
ATOM 7296 C CA . VAL B 1 35 ? -22.781 11.914 10.516 1 88.31 35 VAL B CA 1
ATOM 7297 C C . VAL B 1 35 ? -22.125 12.328 9.203 1 88.31 35 VAL B C 1
ATOM 7299 O O . VAL B 1 35 ? -20.938 12.688 9.188 1 88.31 35 VAL B O 1
ATOM 7302 N N . PHE B 1 36 ? -22.891 12.383 8.148 1 87.56 36 PHE B N 1
ATOM 7303 C CA . PHE B 1 36 ? -22.328 12.75 6.855 1 87.56 36 PHE B CA 1
ATOM 7304 C C . PHE B 1 36 ? -21.938 14.219 6.84 1 87.56 36 PHE B C 1
ATOM 7306 O O . PHE B 1 36 ? -20.906 14.578 6.266 1 87.56 36 PHE B O 1
ATOM 7313 N N . LEU B 1 37 ? -22.672 15.039 7.516 1 84.25 37 LEU B N 1
ATOM 7314 C CA . LEU B 1 37 ? -22.328 16.453 7.609 1 84.25 37 LEU B CA 1
ATOM 7315 C C . LEU B 1 37 ? -21.078 16.641 8.453 1 84.25 37 LEU B C 1
ATOM 7317 O O . LEU B 1 37 ? -20.188 17.422 8.086 1 84.25 37 LEU B O 1
ATOM 7321 N N . LEU B 1 38 ? -21.062 15.914 9.469 1 84.38 38 LEU B N 1
ATOM 7322 C CA . LEU B 1 38 ? -19.875 15.984 10.32 1 84.38 38 LEU B CA 1
ATOM 7323 C C . LEU B 1 38 ? -18.641 15.516 9.578 1 84.38 38 LEU B C 1
ATOM 7325 O O . LEU B 1 38 ? -17.578 16.125 9.688 1 84.38 38 LEU B O 1
ATOM 7329 N N . MET B 1 39 ? -18.797 14.477 8.859 1 83.75 39 MET B N 1
ATOM 7330 C CA . MET B 1 39 ? -17.688 13.953 8.078 1 83.75 39 MET B CA 1
ATOM 7331 C C . MET B 1 39 ? -17.219 14.977 7.043 1 83.75 39 MET B C 1
ATOM 7333 O O . MET B 1 39 ? -16.031 15.148 6.832 1 83.75 39 MET B O 1
ATOM 7337 N N . SER B 1 40 ? -18.125 15.656 6.477 1 80.12 40 SER B N 1
ATOM 7338 C CA . SER B 1 40 ? -17.781 16.656 5.477 1 80.12 40 SER B CA 1
ATOM 7339 C C . SER B 1 40 ? -17.031 17.828 6.102 1 80.12 40 SER B C 1
ATOM 7341 O O . SER B 1 40 ? -16.078 18.344 5.523 1 80.12 40 SER B O 1
ATOM 7343 N N . PHE B 1 41 ? -17.406 18.188 7.246 1 79 41 PHE B N 1
ATOM 7344 C CA . PHE B 1 41 ? -16.75 19.281 7.941 1 79 41 PHE B CA 1
ATOM 7345 C C . PHE B 1 41 ? -15.352 18.875 8.391 1 79 41 PHE B C 1
ATOM 7347 O O . PHE B 1 41 ? -14.398 19.656 8.25 1 79 41 PHE B O 1
ATOM 7354 N N . LEU B 1 42 ? -15.312 17.672 8.883 1 77.69 42 LEU B N 1
ATOM 7355 C CA . LEU B 1 42 ? -14.023 17.203 9.359 1 77.69 42 LEU B CA 1
ATOM 7356 C C . LEU B 1 42 ? -13.047 17 8.203 1 77.69 42 LEU B C 1
ATOM 7358 O O . LEU B 1 42 ? -11.836 17.172 8.367 1 77.69 42 LEU B O 1
ATOM 7362 N N . ASP B 1 43 ? -13.555 16.625 7.129 1 72.94 43 ASP B N 1
ATOM 7363 C CA . ASP B 1 43 ? -12.703 16.438 5.957 1 72.94 43 ASP B CA 1
ATOM 7364 C C . ASP B 1 43 ? -12.062 17.75 5.52 1 72.94 43 ASP B C 1
ATOM 7366 O O . ASP B 1 43 ? -10.914 17.766 5.074 1 72.94 43 ASP B O 1
ATOM 7370 N N . MET B 1 44 ? -12.773 18.797 5.66 1 70.25 44 MET B N 1
ATOM 7371 C CA . MET B 1 44 ? -12.234 20.109 5.309 1 70.25 44 MET B CA 1
ATOM 7372 C C . MET B 1 44 ? -11.094 20.5 6.242 1 70.25 44 MET B C 1
ATOM 7374 O O . MET B 1 44 ? -10.141 21.156 5.824 1 70.25 44 MET B O 1
ATOM 7378 N N . PHE B 1 45 ? -11.18 19.859 7.434 1 67.38 45 PHE B N 1
ATOM 7379 C CA . PHE B 1 45 ? -10.172 20.219 8.422 1 67.38 45 PHE B CA 1
ATOM 7380 C C . PHE B 1 45 ? -9.016 19.234 8.391 1 67.38 45 PHE B C 1
ATOM 7382 O O . PHE B 1 45 ? -7.902 19.547 8.82 1 67.38 45 PHE B O 1
ATOM 7389 N N . ARG B 1 46 ? -9.312 18.062 8.023 1 66.38 46 ARG B N 1
ATOM 7390 C CA . ARG B 1 46 ? -8.305 17 8.039 1 66.38 46 ARG B CA 1
ATOM 7391 C C . ARG B 1 46 ? -7.047 17.438 7.285 1 66.38 46 ARG B C 1
ATOM 7393 O O . ARG B 1 46 ? -5.93 17.156 7.727 1 66.38 46 ARG B O 1
ATOM 7400 N N . ARG B 1 47 ? -7.223 18.141 6.344 1 62.81 47 ARG B N 1
ATOM 7401 C CA . ARG B 1 47 ? -6.086 18.562 5.531 1 62.81 47 ARG B CA 1
ATOM 7402 C C . ARG B 1 47 ? -5.234 19.578 6.27 1 62.81 47 ARG B C 1
ATOM 7404 O O . ARG B 1 47 ? -4.051 19.75 5.961 1 62.81 47 ARG B O 1
ATOM 7411 N N . ARG B 1 48 ? -5.895 20.109 7.367 1 61.44 48 ARG B N 1
ATOM 7412 C CA . ARG B 1 48 ? -5.215 21.203 8.062 1 61.44 48 ARG B CA 1
ATOM 7413 C C . ARG B 1 48 ? -4.773 20.781 9.453 1 61.44 48 ARG B C 1
ATOM 7415 O O . ARG B 1 48 ? -4.008 21.484 10.109 1 61.44 48 ARG B O 1
ATOM 7422 N N . CYS B 1 49 ? -5.445 19.625 9.82 1 61.47 49 CYS B N 1
ATOM 7423 C CA . CYS B 1 49 ? -5.199 19.297 11.219 1 61.47 49 CYS B CA 1
ATOM 7424 C C . CYS B 1 49 ? -4.336 18.047 11.336 1 61.47 49 CYS B C 1
ATOM 7426 O O . CYS B 1 49 ? -4.539 17.062 10.609 1 61.47 49 CYS B O 1
ATOM 7428 N N . ARG B 1 50 ? -3.26 18.234 12.055 1 63.09 50 ARG B N 1
ATOM 7429 C CA . ARG B 1 50 ? -2.346 17.109 12.305 1 63.09 50 ARG B CA 1
ATOM 7430 C C . ARG B 1 50 ? -2.832 16.266 13.469 1 63.09 50 ARG B C 1
ATOM 7432 O O . ARG B 1 50 ? -2.158 15.312 13.867 1 63.09 50 ARG B O 1
ATOM 7439 N N . TYR B 1 51 ? -4.047 16.594 13.922 1 64.62 51 TYR B N 1
ATOM 7440 C CA . TYR B 1 51 ? -4.48 15.82 15.086 1 64.62 51 TYR B CA 1
ATOM 7441 C C . TYR B 1 51 ? -4.887 14.406 14.68 1 64.62 51 TYR B C 1
ATOM 7443 O O . TYR B 1 51 ? -5.73 14.227 13.797 1 64.62 51 TYR B O 1
ATOM 7451 N N . SER B 1 52 ? -4.293 13.477 15.25 1 66.56 52 SER B N 1
ATOM 7452 C CA . SER B 1 52 ? -4.582 12.078 14.969 1 66.56 52 SER B CA 1
ATOM 7453 C C . SER B 1 52 ? -6.004 11.711 15.383 1 66.56 52 SER B C 1
ATOM 7455 O O . SER B 1 52 ? -6.598 10.781 14.828 1 66.56 52 SER B O 1
ATOM 7457 N N . SER B 1 53 ? -6.543 12.492 16.359 1 71.5 53 SER B N 1
ATOM 7458 C CA . SER B 1 53 ? -7.891 12.195 16.844 1 71.5 53 SER B CA 1
ATOM 7459 C C . SER B 1 53 ? -8.93 12.453 15.75 1 71.5 53 SER B C 1
ATOM 7461 O O . SER B 1 53 ? -9.898 11.703 15.617 1 71.5 53 SER B O 1
ATOM 7463 N N . ILE B 1 54 ? -8.656 13.484 14.992 1 75.25 54 ILE B N 1
ATOM 7464 C CA . ILE B 1 54 ? -9.602 13.797 13.93 1 75.25 54 ILE B CA 1
ATOM 7465 C C . ILE B 1 54 ? -9.523 12.734 12.836 1 75.25 54 ILE B C 1
ATOM 7467 O O . ILE B 1 54 ? -10.555 12.312 12.297 1 75.25 54 ILE B O 1
ATOM 7471 N N . LYS B 1 55 ? -8.391 12.312 12.641 1 74.31 55 LYS B N 1
ATOM 7472 C CA . LYS B 1 55 ? -8.219 11.266 11.633 1 74.31 55 LYS B CA 1
ATOM 7473 C C . LYS B 1 55 ? -8.938 9.984 12.047 1 74.31 55 LYS B C 1
ATOM 7475 O O . LYS B 1 55 ? -9.656 9.391 11.242 1 74.31 55 LYS B O 1
ATOM 7480 N N . TYR B 1 56 ? -8.883 9.703 13.242 1 74.56 56 TYR B N 1
ATOM 7481 C CA . TYR B 1 56 ? -9.477 8.461 13.711 1 74.56 56 TYR B CA 1
ATOM 7482 C C . TYR B 1 56 ? -10.992 8.578 13.797 1 74.56 56 TYR B C 1
ATOM 7484 O O . TYR B 1 56 ? -11.719 7.617 13.516 1 74.56 56 TYR B O 1
ATOM 7492 N N . LEU B 1 57 ? -11.383 9.672 14.188 1 80 57 LEU B N 1
ATOM 7493 C CA . LEU B 1 57 ? -12.828 9.883 14.211 1 80 57 LEU B CA 1
ATOM 7494 C C . LEU B 1 57 ? -13.422 9.766 12.812 1 80 57 LEU B C 1
ATOM 7496 O O . LEU B 1 57 ? -14.484 9.172 12.633 1 80 57 LEU B O 1
ATOM 7500 N N . LEU B 1 58 ? -12.688 10.266 11.938 1 80.5 58 LEU B N 1
ATOM 7501 C CA . LEU B 1 58 ? -13.156 10.195 10.562 1 80.5 58 LEU B CA 1
ATOM 7502 C C . LEU B 1 58 ? -13.141 8.758 10.055 1 80.5 58 LEU B C 1
ATOM 7504 O O . LEU B 1 58 ? -14.047 8.344 9.32 1 80.5 58 LEU B O 1
ATOM 7508 N N . LEU B 1 59 ? -12.234 8.016 10.484 1 78.12 59 LEU B N 1
ATOM 7509 C CA . LEU B 1 59 ? -12.148 6.621 10.07 1 78.12 59 LEU B CA 1
ATOM 7510 C C . LEU B 1 59 ? -13.289 5.805 10.648 1 78.12 59 LEU B C 1
ATOM 7512 O O . LEU B 1 59 ? -13.875 4.965 9.961 1 78.12 59 LEU B O 1
ATOM 7516 N N . VAL B 1 60 ? -13.633 6.094 11.82 1 79.81 60 VAL B N 1
ATOM 7517 C CA . VAL B 1 60 ? -14.719 5.367 12.477 1 79.81 60 VAL B CA 1
ATOM 7518 C C . VAL B 1 60 ? -16.047 5.742 11.836 1 79.81 60 VAL B C 1
ATOM 7520 O O . VAL B 1 60 ? -16.875 4.867 11.555 1 79.81 60 VAL B O 1
ATOM 7523 N N . LEU B 1 61 ? -16.172 6.996 11.641 1 85 61 LEU B N 1
ATOM 7524 C CA . LEU B 1 61 ? -17.422 7.441 11.039 1 85 61 LEU B CA 1
ATOM 7525 C C . LEU B 1 61 ? -17.562 6.887 9.625 1 85 61 LEU B C 1
ATOM 7527 O O . LEU B 1 61 ? -18.656 6.484 9.227 1 85 61 LEU B O 1
ATOM 7531 N N . ASP B 1 62 ? -16.516 6.793 8.984 1 81.62 62 ASP B N 1
ATOM 7532 C CA . ASP B 1 62 ? -16.531 6.254 7.629 1 81.62 62 ASP B CA 1
ATOM 7533 C C . ASP B 1 62 ? -16.844 4.758 7.641 1 81.62 62 ASP B C 1
ATOM 7535 O O . ASP B 1 62 ? -17.594 4.266 6.785 1 81.62 62 ASP B O 1
ATOM 7539 N N . ALA B 1 63 ? -16.344 4.141 8.578 1 81.06 63 ALA B N 1
ATOM 7540 C CA . ALA B 1 63 ? -16.516 2.693 8.672 1 81.06 63 ALA B CA 1
ATOM 7541 C C . ALA B 1 63 ? -17.969 2.328 8.93 1 81.06 63 ALA B C 1
ATOM 7543 O O . ALA B 1 63 ? -18.469 1.317 8.422 1 81.06 63 ALA B O 1
ATOM 7544 N N . ILE B 1 64 ? -18.719 3.123 9.586 1 87.69 64 ILE B N 1
ATOM 7545 C CA . ILE B 1 64 ? -20.062 2.75 10 1 87.69 64 ILE B CA 1
ATOM 7546 C C . ILE B 1 64 ? -21.078 3.365 9.039 1 87.69 64 ILE B C 1
ATOM 7548 O O . ILE B 1 64 ? -22.25 2.955 9.016 1 87.69 64 ILE B O 1
ATOM 7552 N N . SER B 1 65 ? -20.656 4.25 8.242 1 88.75 65 SER B N 1
ATOM 7553 C CA . SER B 1 65 ? -21.578 5.047 7.441 1 88.75 65 SER B CA 1
ATOM 7554 C C . SER B 1 65 ? -22.312 4.184 6.418 1 88.75 65 SER B C 1
ATOM 7556 O O . SER B 1 65 ? -23.547 4.195 6.359 1 88.75 65 SER B O 1
ATOM 7558 N N . ASP B 1 66 ? -21.609 3.348 5.68 1 89 66 ASP B N 1
ATOM 7559 C CA . ASP B 1 66 ? -22.25 2.549 4.645 1 89 66 ASP B CA 1
ATOM 7560 C C . ASP B 1 66 ? -23.188 1.504 5.258 1 89 66 ASP B C 1
ATOM 7562 O O . ASP B 1 66 ? -24.297 1.312 4.785 1 89 66 ASP B O 1
ATOM 7566 N N . SER B 1 67 ? -22.781 0.913 6.281 1 91.75 67 SER B N 1
ATOM 7567 C CA . SER B 1 67 ? -23.578 -0.13 6.918 1 91.75 67 SER B CA 1
ATOM 7568 C C . SER B 1 67 ? -24.828 0.447 7.551 1 91.75 67 SER B C 1
ATOM 7570 O O . SER B 1 67 ? -25.906 -0.156 7.473 1 91.75 67 SER B O 1
ATOM 7572 N N . SER B 1 68 ? -24.734 1.595 8.148 1 93.12 68 SER B N 1
ATOM 7573 C CA . SER B 1 68 ? -25.906 2.225 8.75 1 93.12 68 SER B CA 1
ATOM 7574 C C . SER B 1 68 ? -26.906 2.648 7.684 1 93.12 68 SER B C 1
ATOM 7576 O O . SER B 1 68 ? -28.109 2.512 7.875 1 93.12 68 SER B O 1
ATOM 7578 N N . LEU B 1 69 ? -26.359 3.135 6.652 1 94.38 69 LEU B N 1
ATOM 7579 C CA . LEU B 1 69 ? -27.219 3.549 5.547 1 94.38 69 LEU B CA 1
ATOM 7580 C C . LEU B 1 69 ? -27.984 2.359 4.973 1 94.38 69 LEU B C 1
ATOM 7582 O O . LEU B 1 69 ? -29.203 2.414 4.824 1 94.38 69 LEU B O 1
ATOM 7586 N N . ILE B 1 70 ? -27.281 1.276 4.719 1 95.06 70 ILE B N 1
ATOM 7587 C CA . ILE B 1 70 ? -27.891 0.098 4.105 1 95.06 70 ILE B CA 1
ATOM 7588 C C . ILE B 1 70 ? -28.875 -0.54 5.07 1 95.06 70 ILE B C 1
ATOM 7590 O O . ILE B 1 70 ? -29.953 -0.997 4.664 1 95.06 70 ILE B O 1
ATOM 7594 N N . TYR B 1 71 ? -28.547 -0.542 6.297 1 94.38 71 TYR B N 1
ATOM 7595 C CA . TYR B 1 71 ? -29.469 -1.037 7.316 1 94.38 71 TYR B CA 1
ATOM 7596 C C . TYR B 1 71 ? -30.766 -0.24 7.316 1 94.38 71 TYR B C 1
ATOM 7598 O O . TYR B 1 71 ? -31.844 -0.814 7.383 1 94.38 71 TYR B O 1
ATOM 7606 N N . THR B 1 72 ? -30.641 1.03 7.223 1 94.5 72 THR B N 1
ATOM 7607 C CA . THR B 1 72 ? -31.812 1.904 7.254 1 94.5 72 THR B CA 1
ATOM 7608 C C . THR B 1 72 ? -32.656 1.706 6.008 1 94.5 72 THR B C 1
ATOM 7610 O O . THR B 1 72 ? -33.906 1.744 6.082 1 94.5 72 THR B O 1
ATOM 7613 N N . ILE B 1 73 ? -32.031 1.517 4.922 1 94.62 73 ILE B N 1
ATOM 7614 C CA . ILE B 1 73 ? -32.781 1.251 3.693 1 94.62 73 ILE B CA 1
ATOM 7615 C C . ILE B 1 73 ? -33.562 -0.051 3.836 1 94.62 73 ILE B C 1
ATOM 7617 O O . ILE B 1 73 ? -34.719 -0.134 3.42 1 94.62 73 ILE B O 1
ATOM 7621 N N . GLY B 1 74 ? -32.938 -1.025 4.414 1 92.38 74 GLY B N 1
ATOM 7622 C CA . GLY B 1 74 ? -33.656 -2.268 4.691 1 92.38 74 GLY B CA 1
ATOM 7623 C C . GLY B 1 74 ? -34.844 -2.088 5.617 1 92.38 74 GLY B C 1
ATOM 7624 O O . GLY B 1 74 ? -35.906 -2.66 5.387 1 92.38 74 GLY B O 1
ATOM 7625 N N . LEU B 1 75 ? -34.719 -1.222 6.594 1 92.12 75 LEU B N 1
ATOM 7626 C CA . LEU B 1 75 ? -35.781 -0.917 7.523 1 92.12 75 LEU B CA 1
ATOM 7627 C C . LEU B 1 75 ? -36.969 -0.271 6.797 1 92.12 75 LEU B C 1
ATOM 7629 O O . LEU B 1 75 ? -38.125 -0.621 7.047 1 92.12 75 LEU B O 1
ATOM 7633 N N . MET B 1 76 ? -36.656 0.667 5.941 1 92.31 76 MET B N 1
ATOM 7634 C CA . MET B 1 76 ? -37.688 1.393 5.207 1 92.31 76 MET B CA 1
ATOM 7635 C C . MET B 1 76 ? -38.438 0.462 4.258 1 92.31 76 MET B C 1
ATOM 7637 O O . MET B 1 76 ? -39.625 0.62 4.047 1 92.31 76 MET B O 1
ATOM 7641 N N . GLN B 1 77 ? -37.75 -0.525 3.75 1 90.62 77 GLN B N 1
ATOM 7642 C CA . GLN B 1 77 ? -38.344 -1.415 2.746 1 90.62 77 GLN B CA 1
ATOM 7643 C C . GLN B 1 77 ? -39.406 -2.324 3.361 1 90.62 77 GLN B C 1
ATOM 7645 O O . GLN B 1 77 ? -40.438 -2.586 2.742 1 90.62 77 GLN B O 1
ATOM 7650 N N . SER B 1 78 ? -39.156 -2.809 4.586 1 87.56 78 SER B N 1
ATOM 7651 C CA . SER B 1 78 ? -40.094 -3.771 5.188 1 87.56 78 SER B CA 1
ATOM 7652 C C . SER B 1 78 ? -40.969 -3.105 6.23 1 87.56 78 SER B C 1
ATOM 7654 O O . SER B 1 78 ? -41.656 -3.789 7.004 1 87.56 78 SER B O 1
ATOM 7656 N N . ALA B 1 79 ? -40.969 -1.755 6.207 1 86.88 79 ALA B N 1
ATOM 7657 C CA . ALA B 1 79 ? -41.875 -1.067 7.145 1 86.88 79 ALA B CA 1
ATOM 7658 C C . ALA B 1 79 ? -43.312 -1.442 6.898 1 86.88 79 ALA B C 1
ATOM 7660 O O . ALA B 1 79 ? -43.75 -1.609 5.75 1 86.88 79 ALA B O 1
ATOM 7661 N N . PRO B 1 80 ? -44.094 -1.645 7.961 1 82.5 80 PRO B N 1
ATOM 7662 C CA . PRO B 1 80 ? -45.469 -2.109 7.828 1 82.5 80 PRO B CA 1
ATOM 7663 C C . PRO B 1 80 ? -46.406 -1.068 7.184 1 82.5 80 PRO B C 1
ATOM 7665 O O . PRO B 1 80 ? -47.531 -1.372 6.848 1 82.5 80 PRO B O 1
ATOM 7668 N N . PHE B 1 81 ? -45.938 0.206 7.004 1 81.81 81 PHE B N 1
ATOM 7669 C CA . PHE B 1 81 ? -46.75 1.267 6.398 1 81.81 81 PHE B CA 1
ATOM 7670 C C . PHE B 1 81 ? -46.031 1.87 5.199 1 81.81 81 PHE B C 1
ATOM 7672 O O . PHE B 1 81 ? -44.781 1.779 5.098 1 81.81 81 PHE B O 1
ATOM 7679 N N . LYS B 1 82 ? -46.812 2.361 4.223 1 77.88 82 LYS B N 1
ATOM 7680 C CA . LYS B 1 82 ? -46.25 3.008 3.047 1 77.88 82 LYS B CA 1
ATOM 7681 C C . LYS B 1 82 ? -46.094 4.508 3.268 1 77.88 82 LYS B C 1
ATOM 7683 O O . LYS B 1 82 ? -46.969 5.156 3.848 1 77.88 82 LYS B O 1
ATOM 7688 N N . LYS B 1 83 ? -44.906 5 3.025 1 85.19 83 LYS B N 1
ATOM 7689 C CA . LYS B 1 83 ? -44.625 6.422 3.127 1 85.19 83 LYS B CA 1
ATOM 7690 C C . LYS B 1 83 ? -43.875 6.914 1.883 1 85.19 83 LYS B C 1
ATOM 7692 O O . LYS B 1 83 ? -42.812 6.383 1.525 1 85.19 83 LYS B O 1
ATOM 7697 N N . ASP B 1 84 ? -44.375 8 1.299 1 83 84 ASP B N 1
ATOM 7698 C CA . ASP B 1 84 ? -43.812 8.539 0.06 1 83 84 ASP B CA 1
ATOM 7699 C C . ASP B 1 84 ? -42.469 9.172 0.298 1 83 84 ASP B C 1
ATOM 7701 O O . ASP B 1 84 ? -41.594 9.172 -0.594 1 83 84 ASP B O 1
ATOM 7705 N N . LEU B 1 85 ? -42.219 9.609 1.461 1 88.56 85 LEU B N 1
ATOM 7706 C CA . LEU B 1 85 ? -41 10.367 1.747 1 88.56 85 LEU B CA 1
ATOM 7707 C C . LEU B 1 85 ? -39.812 9.438 1.986 1 88.56 85 LEU B C 1
ATOM 7709 O O . LEU B 1 85 ? -38.656 9.875 1.97 1 88.56 85 LEU B O 1
ATOM 7713 N N . PHE B 1 86 ? -40.031 8.102 2.123 1 90.44 86 PHE B N 1
ATOM 7714 C CA . PHE B 1 86 ? -38.969 7.16 2.387 1 90.44 86 PHE B CA 1
ATOM 7715 C C . PHE B 1 86 ? -38 7.086 1.202 1 90.44 86 PHE B C 1
ATOM 7717 O O . PHE B 1 86 ? -36.781 7.098 1.381 1 90.44 86 PHE B O 1
ATOM 7724 N N . SER B 1 87 ? -38.562 7.094 0.056 1 91.31 87 SER B N 1
ATOM 7725 C CA . SER B 1 87 ? -37.75 7.004 -1.14 1 91.31 87 SER B CA 1
ATOM 7726 C C . SER B 1 87 ? -36.875 8.25 -1.312 1 91.31 87 SER B C 1
ATOM 7728 O O . SER B 1 87 ? -35.719 8.164 -1.722 1 91.31 87 SER B O 1
ATOM 7730 N N . ILE B 1 88 ? -37.406 9.398 -0.958 1 91.75 88 ILE B N 1
ATOM 7731 C CA . ILE B 1 88 ? -36.688 10.656 -1.06 1 91.75 88 ILE B CA 1
ATOM 7732 C C . ILE B 1 88 ? -35.562 10.695 -0.026 1 91.75 88 ILE B C 1
ATOM 7734 O O . ILE B 1 88 ? -34.406 11.047 -0.348 1 91.75 88 ILE B O 1
ATOM 7738 N N . TRP B 1 89 ? -35.875 10.25 1.169 1 93.19 89 TRP B N 1
ATOM 7739 C CA . TRP B 1 89 ? -34.875 10.234 2.229 1 93.19 89 TRP B CA 1
ATOM 7740 C C . TRP B 1 89 ? -33.719 9.305 1.875 1 93.19 89 TRP B C 1
ATOM 7742 O O . TRP B 1 89 ? -32.562 9.656 2.047 1 93.19 89 TRP B O 1
ATOM 7752 N N . ALA B 1 90 ? -34.031 8.117 1.411 1 94.12 90 ALA B N 1
ATOM 7753 C CA . ALA B 1 90 ? -33 7.145 1.044 1 94.12 90 ALA B CA 1
ATOM 7754 C C . ALA B 1 90 ? -32.094 7.688 -0.062 1 94.12 90 ALA B C 1
ATOM 7756 O O . ALA B 1 90 ? -30.875 7.566 0.01 1 94.12 90 ALA B O 1
ATOM 7757 N N . LEU B 1 91 ? -32.719 8.336 -0.973 1 92.56 91 LEU B N 1
ATOM 7758 C CA . LEU B 1 91 ? -31.938 8.859 -2.1 1 92.56 91 LEU B CA 1
ATOM 7759 C C . LEU B 1 91 ? -31.047 10.023 -1.66 1 92.56 91 LEU B C 1
ATOM 7761 O O . LEU B 1 91 ? -29.906 10.141 -2.107 1 92.56 91 LEU B O 1
ATOM 7765 N N . ILE B 1 92 ? -31.594 10.828 -0.865 1 90.94 92 ILE B N 1
ATOM 7766 C CA . ILE B 1 92 ? -30.828 11.961 -0.364 1 90.94 92 ILE B CA 1
ATOM 7767 C C . ILE B 1 92 ? -29.656 11.461 0.465 1 90.94 92 ILE B C 1
ATOM 7769 O O . ILE B 1 92 ? -28.547 11.992 0.367 1 90.94 92 ILE B O 1
ATOM 7773 N N . LEU B 1 93 ? -29.859 10.438 1.217 1 92.31 93 LEU B N 1
ATOM 7774 C CA . LEU B 1 93 ? -28.781 9.883 2.037 1 92.31 93 LEU B CA 1
ATOM 7775 C C . LEU B 1 93 ? -27.703 9.25 1.167 1 92.31 93 LEU B C 1
ATOM 7777 O O . LEU B 1 93 ? -26.516 9.391 1.458 1 92.31 93 LEU B O 1
ATOM 7781 N N . VAL B 1 94 ? -28.125 8.625 0.148 1 91.56 94 VAL B N 1
ATOM 7782 C CA . VAL B 1 94 ? -27.156 8.047 -0.776 1 91.56 94 VAL B CA 1
ATOM 7783 C C . VAL B 1 94 ? -26.344 9.156 -1.435 1 91.56 94 VAL B C 1
ATOM 7785 O O . VAL B 1 94 ? -25.125 9.039 -1.577 1 91.56 94 VAL B O 1
ATOM 7788 N N . ASN B 1 95 ? -27 10.203 -1.748 1 89.12 95 ASN B N 1
ATOM 7789 C CA . ASN B 1 95 ? -26.312 11.344 -2.352 1 89.12 95 ASN B CA 1
ATOM 7790 C C . ASN B 1 95 ? -25.297 11.961 -1.395 1 89.12 95 ASN B C 1
ATOM 7792 O O . ASN B 1 95 ? -24.188 12.289 -1.798 1 89.12 95 ASN B O 1
ATOM 7796 N N . LEU B 1 96 ? -25.703 12.047 -0.225 1 87.38 96 LEU B N 1
ATOM 7797 C CA . LEU B 1 96 ? -24.812 12.617 0.778 1 87.38 96 LEU B CA 1
ATOM 7798 C C . LEU B 1 96 ? -23.609 11.719 1.016 1 87.38 96 LEU B C 1
ATOM 7800 O O . LEU B 1 96 ? -22.5 12.203 1.187 1 87.38 96 LEU B O 1
ATOM 7804 N N . ARG B 1 97 ? -23.797 10.461 0.982 1 88 97 ARG B N 1
ATOM 7805 C CA . ARG B 1 97 ? -22.688 9.523 1.18 1 88 97 ARG B CA 1
ATOM 7806 C C . ARG B 1 97 ? -21.703 9.586 0.02 1 88 97 ARG B C 1
ATOM 7808 O O . ARG B 1 97 ? -20.484 9.555 0.231 1 88 97 ARG B O 1
ATOM 7815 N N . PHE B 1 98 ? -22.25 9.742 -1.109 1 79.56 98 PHE B N 1
ATOM 7816 C CA . PHE B 1 98 ? -21.391 9.781 -2.291 1 79.56 98 PHE B CA 1
ATOM 7817 C C . PHE B 1 98 ? -20.578 11.07 -2.318 1 79.56 98 PHE B C 1
ATOM 7819 O O . PHE B 1 98 ? -19.453 11.086 -2.832 1 79.56 98 PHE B O 1
ATOM 7826 N N . ASN B 1 99 ? -21.109 11.984 -1.691 1 74.5 99 ASN B N 1
ATOM 7827 C CA . ASN B 1 99 ? -20.375 13.25 -1.596 1 74.5 99 ASN B CA 1
ATOM 7828 C C . ASN B 1 99 ? -19.234 13.164 -0.587 1 74.5 99 ASN B C 1
ATOM 7830 O O . ASN B 1 99 ? -18.203 13.82 -0.749 1 74.5 99 ASN B O 1
ATOM 7834 N N . ALA B 1 100 ? -19.391 12.289 0.365 1 65.81 100 ALA B N 1
ATOM 7835 C CA . ALA B 1 100 ? -18.406 12.172 1.433 1 65.81 100 ALA B CA 1
ATOM 7836 C C . ALA B 1 100 ? -17.344 11.125 1.097 1 65.81 100 ALA B C 1
ATOM 7838 O O . ALA B 1 100 ? -16.391 10.93 1.853 1 65.81 100 ALA B O 1
ATOM 7839 N N . CYS B 1 101 ? -17.531 10.391 0.021 1 60.81 101 CYS B N 1
ATOM 7840 C CA . CYS B 1 101 ? -16.688 9.242 -0.304 1 60.81 101 CYS B CA 1
ATOM 7841 C C . CYS B 1 101 ? -15.234 9.648 -0.468 1 60.81 101 CYS B C 1
ATOM 7843 O O . CYS B 1 101 ? -14.328 8.828 -0.281 1 60.81 101 CYS B O 1
ATOM 7845 N N . PHE B 1 102 ? -15 10.922 -0.715 1 58.88 102 PHE B N 1
ATOM 7846 C CA . PHE B 1 102 ? -13.625 11.328 -0.971 1 58.88 102 PHE B CA 1
ATOM 7847 C C . PHE B 1 102 ? -12.828 11.406 0.329 1 58.88 102 PHE B C 1
ATOM 7849 O O . PHE B 1 102 ? -11.625 11.648 0.313 1 58.88 102 PHE B O 1
ATOM 7856 N N . ILE B 1 103 ? -13.57 11.148 1.37 1 54.62 103 ILE B N 1
ATOM 7857 C CA . ILE B 1 103 ? -12.961 11.391 2.672 1 54.62 103 ILE B CA 1
ATOM 7858 C C . ILE B 1 103 ? -11.992 10.258 3.008 1 54.62 103 ILE B C 1
ATOM 7860 O O . ILE B 1 103 ? -10.945 10.492 3.617 1 54.62 103 ILE B O 1
ATOM 7864 N N . SER B 1 104 ? -12.5 9.016 2.598 1 51.19 104 SER B N 1
ATOM 7865 C CA . SER B 1 104 ? -11.719 7.871 3.047 1 51.19 104 SER B CA 1
ATOM 7866 C C . SER B 1 104 ? -10.383 7.789 2.311 1 51.19 104 SER B C 1
ATOM 7868 O O . SER B 1 104 ? -9.562 6.918 2.6 1 51.19 104 SER B O 1
ATOM 7870 N N . ALA B 1 105 ? -10.281 8.531 1.234 1 51.09 105 ALA B N 1
ATOM 7871 C CA . ALA B 1 105 ? -9.094 8.32 0.411 1 51.09 105 ALA B CA 1
ATOM 7872 C C . ALA B 1 105 ? -7.832 8.742 1.157 1 51.09 105 ALA B C 1
ATOM 7874 O O . ALA B 1 105 ? -7.035 9.539 0.651 1 51.09 105 ALA B O 1
ATOM 7875 N N . TYR B 1 106 ? -7.871 8.602 2.518 1 47.97 106 TYR B N 1
ATOM 7876 C CA . TYR B 1 106 ? -6.699 8.977 3.301 1 47.97 106 TYR B CA 1
ATOM 7877 C C . TYR B 1 106 ? -5.438 8.344 2.73 1 47.97 106 TYR B C 1
ATOM 7879 O O . TYR B 1 106 ? -4.328 8.828 2.975 1 47.97 106 TYR B O 1
ATOM 7887 N N . GLY B 1 107 ? -5.57 7.195 1.841 1 51.56 107 GLY B N 1
ATOM 7888 C CA . GLY B 1 107 ? -4.305 6.676 1.351 1 51.56 107 GLY B CA 1
ATOM 7889 C C . GLY B 1 107 ? -4.449 5.816 0.109 1 51.56 107 GLY B C 1
ATOM 7890 O O . GLY B 1 107 ? -5.566 5.496 -0.303 1 51.56 107 GLY B O 1
ATOM 7891 N N . ILE B 1 108 ? -3.459 5.676 -0.757 1 52.97 108 ILE B N 1
ATOM 7892 C CA . ILE B 1 108 ? -3.307 4.84 -1.942 1 52.97 108 ILE B CA 1
ATOM 7893 C C . ILE B 1 108 ? -3.904 3.459 -1.68 1 52.97 108 ILE B C 1
ATOM 7895 O O . ILE B 1 108 ? -4.637 2.924 -2.516 1 52.97 108 ILE B O 1
ATOM 7899 N N . PRO B 1 109 ? -3.691 3.016 -0.377 1 50.94 109 PRO B N 1
ATOM 7900 C CA . PRO B 1 109 ? -4.238 1.678 -0.144 1 50.94 109 PRO B CA 1
ATOM 7901 C C . PRO B 1 109 ? -5.766 1.649 -0.183 1 50.94 109 PRO B C 1
ATOM 7903 O O . PRO B 1 109 ? -6.359 0.629 -0.542 1 50.94 109 PRO B O 1
ATOM 7906 N N . ASP B 1 110 ? -6.328 2.795 0.054 1 56.72 110 ASP B N 1
ATOM 7907 C CA . ASP B 1 110 ? -7.789 2.836 0.027 1 56.72 110 ASP B CA 1
ATOM 7908 C C . ASP B 1 110 ? -8.312 2.684 -1.398 1 56.72 110 ASP B C 1
ATOM 7910 O O . ASP B 1 110 ? -9.406 2.154 -1.607 1 56.72 110 ASP B O 1
ATOM 7914 N N . GLN B 1 111 ? -7.41 3.039 -2.227 1 59.44 111 GLN B N 1
ATOM 7915 C CA . GLN B 1 111 ? -7.836 2.959 -3.619 1 59.44 111 GLN B CA 1
ATOM 7916 C C . GLN B 1 111 ? -7.824 1.516 -4.117 1 59.44 111 GLN B C 1
ATOM 7918 O O . GLN B 1 111 ? -8.672 1.123 -4.922 1 59.44 111 GLN B O 1
ATOM 7923 N N . ASP B 1 112 ? -6.973 0.77 -3.447 1 57.94 112 ASP B N 1
ATOM 7924 C CA . ASP B 1 112 ? -6.855 -0.608 -3.914 1 57.94 112 ASP B CA 1
ATOM 7925 C C . ASP B 1 112 ? -7.996 -1.47 -3.373 1 57.94 112 ASP B C 1
ATOM 7927 O O . ASP B 1 112 ? -8.352 -2.484 -3.977 1 57.94 112 ASP B O 1
ATOM 7931 N N . ASN B 1 113 ? -8.578 -1.006 -2.238 1 61.03 113 ASN B N 1
ATOM 7932 C CA . ASN B 1 113 ? -9.672 -1.798 -1.693 1 61.03 113 ASN B CA 1
ATOM 7933 C C . ASN B 1 113 ? -11.016 -1.076 -1.836 1 61.03 113 ASN B C 1
ATOM 7935 O O . ASN B 1 113 ? -11.852 -1.135 -0.938 1 61.03 113 ASN B O 1
ATOM 7939 N N . SER B 1 114 ? -11.156 -0.44 -2.941 1 69.62 114 SER B N 1
ATOM 7940 C CA . SER B 1 114 ? -12.367 0.337 -3.17 1 69.62 114 SER B CA 1
ATOM 7941 C C . SER B 1 114 ? -13.547 -0.566 -3.521 1 69.62 114 SER B C 1
ATOM 7943 O O . SER B 1 114 ? -14.688 -0.106 -3.598 1 69.62 114 SER B O 1
ATOM 7945 N N . HIS B 1 115 ? -13.281 -1.876 -3.514 1 73.75 115 HIS B N 1
ATOM 7946 C CA . HIS B 1 115 ? -14.352 -2.766 -3.953 1 73.75 115 HIS B CA 1
ATOM 7947 C C . HIS B 1 115 ? -15.453 -2.859 -2.906 1 73.75 115 HIS B C 1
ATOM 7949 O O . HIS B 1 115 ? -16.625 -2.98 -3.25 1 73.75 115 HIS B O 1
ATOM 7955 N N . ILE B 1 116 ? -15.141 -2.738 -1.681 1 77.5 116 ILE B N 1
ATOM 7956 C CA . ILE B 1 116 ? -16.156 -2.859 -0.635 1 77.5 116 ILE B CA 1
ATOM 7957 C C . ILE B 1 116 ? -17.047 -1.625 -0.642 1 77.5 116 ILE B C 1
ATOM 7959 O O . ILE B 1 116 ? -18.281 -1.741 -0.539 1 77.5 116 ILE B O 1
ATOM 7963 N N . THR B 1 117 ? -16.375 -0.517 -0.832 1 79.5 117 THR B N 1
ATOM 7964 C CA . THR B 1 117 ? -17.156 0.707 -0.874 1 79.5 117 THR B CA 1
ATOM 7965 C C . THR B 1 117 ? -18 0.76 -2.141 1 79.5 117 THR B C 1
ATOM 7967 O O . THR B 1 117 ? -19.141 1.234 -2.113 1 79.5 117 THR B O 1
ATOM 7970 N N . GLU B 1 118 ? -17.516 0.217 -3.197 1 80.38 118 GLU B N 1
ATOM 7971 C CA . GLU B 1 118 ? -18.281 0.17 -4.438 1 80.38 118 GLU B CA 1
ATOM 7972 C C . GLU B 1 118 ? -19.422 -0.839 -4.344 1 80.38 118 GLU B C 1
ATOM 7974 O O . GLU B 1 118 ? -20.516 -0.608 -4.875 1 80.38 118 GLU B O 1
ATOM 7979 N N . GLY B 1 119 ? -19.109 -1.918 -3.717 1 81.88 119 GLY B N 1
ATOM 7980 C CA . GLY B 1 119 ? -20.172 -2.877 -3.486 1 81.88 119 GLY B CA 1
ATOM 7981 C C . GLY B 1 119 ? -21.297 -2.316 -2.643 1 81.88 119 GLY B C 1
ATOM 7982 O O . GLY B 1 119 ? -22.484 -2.557 -2.932 1 81.88 119 GLY B O 1
ATOM 7983 N N . ALA B 1 120 ? -20.938 -1.591 -1.658 1 87.81 120 ALA B N 1
ATOM 7984 C CA . ALA B 1 120 ? -21.938 -0.961 -0.808 1 87.81 120 ALA B CA 1
ATOM 7985 C C . ALA B 1 120 ? -22.734 0.081 -1.584 1 87.81 120 ALA B C 1
ATOM 7987 O O . ALA B 1 120 ? -23.953 0.222 -1.382 1 87.81 120 ALA B O 1
ATOM 7988 N N . ARG B 1 121 ? -22.094 0.756 -2.465 1 87.62 121 ARG B N 1
ATOM 7989 C CA . ARG B 1 121 ? -22.781 1.752 -3.287 1 87.62 121 ARG B CA 1
ATOM 7990 C C . ARG B 1 121 ? -23.781 1.093 -4.234 1 87.62 121 ARG B C 1
ATOM 7992 O O . ARG B 1 121 ? -24.922 1.542 -4.352 1 87.62 121 ARG B O 1
ATOM 7999 N N . VAL B 1 122 ? -23.391 0.055 -4.777 1 86.31 122 VAL B N 1
ATOM 8000 C CA . VAL B 1 122 ? -24.266 -0.657 -5.707 1 86.31 122 VAL B CA 1
ATOM 8001 C C . VAL B 1 122 ? -25.469 -1.22 -4.957 1 86.31 122 VAL B C 1
ATOM 8003 O O . VAL B 1 122 ? -26.609 -1.095 -5.414 1 86.31 122 VAL B O 1
ATOM 8006 N N . MET B 1 123 ? -25.203 -1.677 -3.811 1 90.94 123 MET B N 1
ATOM 8007 C CA . MET B 1 123 ? -26.281 -2.258 -3.029 1 90.94 123 MET B CA 1
ATOM 8008 C C . MET B 1 123 ? -27.234 -1.177 -2.533 1 90.94 123 MET B C 1
ATOM 8010 O O . MET B 1 123 ? -28.453 -1.388 -2.48 1 90.94 123 MET B O 1
ATOM 8014 N N . SER B 1 124 ? -26.641 -0.096 -2.201 1 93.12 124 SER B N 1
ATOM 8015 C CA . SER B 1 124 ? -27.5 1.002 -1.757 1 93.12 124 SER B CA 1
ATOM 8016 C C . SER B 1 124 ? -28.375 1.517 -2.895 1 93.12 124 SER B C 1
ATOM 8018 O O . SER B 1 124 ? -29.562 1.764 -2.703 1 93.12 124 SER B O 1
ATOM 8020 N N . LEU B 1 125 ? -27.812 1.601 -4.039 1 93.5 125 LEU B N 1
ATOM 8021 C CA . LEU B 1 125 ? -28.578 2.082 -5.188 1 93.5 125 LEU B CA 1
ATOM 8022 C C . LEU B 1 125 ? -29.625 1.062 -5.613 1 93.5 125 LEU B C 1
ATOM 8024 O O . LEU B 1 125 ? -30.734 1.431 -5.98 1 93.5 125 LEU B O 1
ATOM 8028 N N . LEU B 1 126 ? -29.297 -0.181 -5.488 1 91.81 126 LEU B N 1
ATOM 8029 C CA . LEU B 1 126 ? -30.266 -1.227 -5.793 1 91.81 126 LEU B CA 1
ATOM 8030 C C . LEU B 1 126 ? -31.391 -1.246 -4.762 1 91.81 126 LEU B C 1
ATOM 8032 O O . LEU B 1 126 ? -32.562 -1.413 -5.117 1 91.81 126 LEU B O 1
ATOM 8036 N N . GLY B 1 127 ? -30.938 -1.093 -3.535 1 91.94 127 GLY B N 1
ATOM 8037 C CA . GLY B 1 127 ? -31.938 -1.021 -2.486 1 91.94 127 GLY B CA 1
ATOM 8038 C C . GLY B 1 127 ? -32.906 0.141 -2.656 1 91.94 127 GLY B C 1
ATOM 8039 O O . GLY B 1 127 ? -34.125 -0.012 -2.467 1 91.94 127 GLY B O 1
ATOM 8040 N N . VAL B 1 128 ? -32.406 1.265 -3.092 1 93.75 128 VAL B N 1
ATOM 8041 C CA . VAL B 1 128 ? -33.25 2.443 -3.291 1 93.75 128 VAL B CA 1
ATOM 8042 C C . VAL B 1 128 ? -34.156 2.244 -4.516 1 93.75 128 VAL B C 1
ATOM 8044 O O . VAL B 1 128 ? -35.312 2.623 -4.508 1 93.75 128 VAL B O 1
ATOM 8047 N N . ALA B 1 129 ? -33.594 1.653 -5.523 1 92.69 129 ALA B N 1
ATOM 8048 C CA . ALA B 1 129 ? -34.406 1.372 -6.711 1 92.69 129 ALA B CA 1
ATOM 8049 C C . ALA B 1 129 ? -35.594 0.471 -6.375 1 92.69 129 ALA B C 1
ATOM 8051 O O . ALA B 1 129 ? -36.719 0.7 -6.844 1 92.69 129 ALA B O 1
ATOM 8052 N N . PHE B 1 130 ? -35.312 -0.462 -5.508 1 90 130 PHE B N 1
ATOM 8053 C CA . PHE B 1 130 ? -36.375 -1.372 -5.086 1 90 130 PHE B CA 1
ATOM 8054 C C . PHE B 1 130 ? -37.406 -0.646 -4.227 1 90 130 PHE B C 1
ATOM 8056 O O . PHE B 1 130 ? -38.625 -0.886 -4.352 1 90 130 PHE B O 1
ATOM 8063 N N . LEU B 1 131 ? -36.938 0.213 -3.441 1 91.25 131 LEU B N 1
ATOM 8064 C CA . LEU B 1 131 ? -37.812 1 -2.592 1 91.25 131 LEU B CA 1
ATOM 8065 C C . LEU B 1 131 ? -38.719 1.915 -3.43 1 91.25 131 LEU B C 1
ATOM 8067 O O . LEU B 1 131 ? -39.906 2.016 -3.184 1 91.25 131 LEU B O 1
ATOM 8071 N N . ILE B 1 132 ? -38.156 2.57 -4.445 1 90.31 132 ILE B N 1
ATOM 8072 C CA . ILE B 1 132 ? -38.938 3.453 -5.324 1 90.31 132 ILE B CA 1
ATOM 8073 C C . ILE B 1 132 ? -39.969 2.641 -6.098 1 90.31 132 ILE B C 1
ATOM 8075 O O . ILE B 1 132 ? -41.125 3.068 -6.238 1 90.31 132 ILE B O 1
ATOM 8079 N N . GLY B 1 133 ? -39.625 1.487 -6.562 1 84.88 133 GLY B N 1
ATOM 8080 C CA . GLY B 1 133 ? -40.5 0.646 -7.344 1 84.88 133 GLY B CA 1
ATOM 8081 C C . GLY B 1 133 ? -41.688 0.113 -6.547 1 84.88 133 GLY B C 1
ATOM 8082 O O . GLY B 1 133 ? -42.781 0.012 -7.062 1 84.88 133 GLY B O 1
ATOM 8083 N N . THR B 1 134 ? -41.5 -0.172 -5.223 1 83.62 134 THR B N 1
ATOM 8084 C CA . THR B 1 134 ? -42.531 -0.777 -4.391 1 83.62 134 THR B CA 1
ATOM 8085 C C . THR B 1 134 ? -43.438 0.292 -3.805 1 83.62 134 THR B C 1
ATOM 8087 O O . THR B 1 134 ? -44.656 0.064 -3.633 1 83.62 134 THR B O 1
ATOM 8090 N N . GLN B 1 135 ? -42.938 1.456 -3.412 1 82.25 135 GLN B N 1
ATOM 8091 C CA . GLN B 1 135 ? -43.75 2.48 -2.74 1 82.25 135 GLN B CA 1
ATOM 8092 C C . GLN B 1 135 ? -44.562 3.281 -3.744 1 82.25 135 GLN B C 1
ATOM 8094 O O . GLN B 1 135 ? -45.594 3.852 -3.389 1 82.25 135 GLN B O 1
ATOM 8099 N N . ASN B 1 136 ? -44.344 3.176 -5.059 1 76.56 136 ASN B N 1
ATOM 8100 C CA . ASN B 1 136 ? -45.062 3.922 -6.086 1 76.56 136 ASN B CA 1
ATOM 8101 C C . ASN B 1 136 ? -45.406 5.332 -5.613 1 76.56 136 ASN B C 1
ATOM 8103 O O . ASN B 1 136 ? -46.594 5.699 -5.543 1 76.56 136 ASN B O 1
ATOM 8107 N N . SER B 1 137 ? -44.438 6.152 -5.246 1 79.06 137 SER B N 1
ATOM 8108 C CA . SER B 1 137 ? -44.594 7.504 -4.711 1 79.06 137 SER B CA 1
ATOM 8109 C C . SER B 1 137 ? -45.188 8.453 -5.75 1 79.06 137 SER B C 1
ATOM 8111 O O . SER B 1 137 ? -45.094 8.195 -6.953 1 79.06 137 SER B O 1
ATOM 8113 N N . GLN B 1 138 ? -45.781 9.547 -5.332 1 82.19 138 GLN B N 1
ATOM 8114 C CA . GLN B 1 138 ? -46.375 10.594 -6.176 1 82.19 138 GLN B CA 1
ATOM 8115 C C . GLN B 1 138 ? -45.281 11.359 -6.922 1 82.19 138 GLN B C 1
ATOM 8117 O O . GLN B 1 138 ? -45.531 11.984 -7.945 1 82.19 138 GLN B O 1
ATOM 8122 N N . PHE B 1 139 ? -44.062 11.266 -6.484 1 87.44 139 PHE B N 1
ATOM 8123 C CA . PHE B 1 139 ? -42.938 11.984 -7.043 1 87.44 139 PHE B CA 1
ATOM 8124 C C . PHE B 1 139 ? -42.062 11.055 -7.871 1 87.44 139 PHE B C 1
ATOM 8126 O O . PHE B 1 139 ? -40.812 11.195 -7.883 1 87.44 139 PHE B O 1
ATOM 8133 N N . LYS B 1 140 ? -42.531 10.211 -8.594 1 86.25 140 LYS B N 1
ATOM 8134 C CA . LYS B 1 140 ? -41.812 9.133 -9.258 1 86.25 140 LYS B CA 1
ATOM 8135 C C . LYS B 1 140 ? -40.844 9.688 -10.281 1 86.25 140 LYS B C 1
ATOM 8137 O O . LYS B 1 140 ? -39.688 9.234 -10.367 1 86.25 140 LYS B O 1
ATOM 8142 N N . HIS B 1 141 ? -41.156 10.742 -10.992 1 88.19 141 HIS B N 1
ATOM 8143 C CA . HIS B 1 141 ? -40.344 11.188 -12.109 1 88.19 141 HIS B CA 1
ATOM 8144 C C . HIS B 1 141 ? -39.062 11.859 -11.609 1 88.19 141 HIS B C 1
ATOM 8146 O O . HIS B 1 141 ? -37.938 11.438 -11.969 1 88.19 141 HIS B O 1
ATOM 8152 N N . PRO B 1 142 ? -39.156 12.805 -10.719 1 90.25 142 PRO B N 1
ATOM 8153 C CA . PRO B 1 142 ? -37.906 13.422 -10.242 1 90.25 142 PRO B CA 1
ATOM 8154 C C . PRO B 1 142 ? -37.031 12.445 -9.461 1 90.25 142 PRO B C 1
ATOM 8156 O O . PRO B 1 142 ? -35.812 12.531 -9.523 1 90.25 142 PRO B O 1
ATOM 8159 N N . ILE B 1 143 ? -37.656 11.523 -8.805 1 92.5 143 ILE B N 1
ATOM 8160 C CA . ILE B 1 143 ? -36.875 10.586 -7.984 1 92.5 143 ILE B CA 1
ATOM 8161 C C . ILE B 1 143 ? -36.094 9.641 -8.883 1 92.5 143 ILE B C 1
ATOM 8163 O O . ILE B 1 143 ? -34.906 9.359 -8.609 1 92.5 143 ILE B O 1
ATOM 8167 N N . TRP B 1 144 ? -36.656 9.258 -9.992 1 93.5 144 TRP B N 1
ATOM 8168 C CA . TRP B 1 144 ? -35.969 8.352 -10.898 1 93.5 144 TRP B CA 1
ATOM 8169 C C . TRP B 1 144 ? -34.844 9.078 -11.633 1 93.5 144 TRP B C 1
ATOM 8171 O O . TRP B 1 144 ? -33.781 8.492 -11.898 1 93.5 144 TRP B O 1
ATOM 8181 N N . VAL B 1 145 ? -34.969 10.336 -11.906 1 93.31 145 VAL B N 1
ATOM 8182 C CA . VAL B 1 145 ? -33.938 11.102 -12.562 1 93.31 145 VAL B CA 1
ATOM 8183 C C . VAL B 1 145 ? -32.75 11.32 -11.602 1 93.31 145 VAL B C 1
ATOM 8185 O O . VAL B 1 145 ? -31.594 11.195 -11.984 1 93.31 145 VAL B O 1
ATOM 8188 N N . LEU B 1 146 ? -33.156 11.555 -10.43 1 92.38 146 LEU B N 1
ATOM 8189 C CA . LEU B 1 146 ? -32.094 11.734 -9.422 1 92.38 146 LEU B CA 1
ATOM 8190 C C . LEU B 1 146 ? -31.359 10.422 -9.18 1 92.38 146 LEU B C 1
ATOM 8192 O O . LEU B 1 146 ? -30.141 10.43 -8.961 1 92.38 146 LEU B O 1
ATOM 8196 N N . TRP B 1 147 ? -32.062 9.344 -9.18 1 94 147 TRP B N 1
ATOM 8197 C CA . TRP B 1 147 ? -31.453 8.031 -9.031 1 94 147 TRP B CA 1
ATOM 8198 C C . TRP B 1 147 ? -30.5 7.746 -10.188 1 94 147 TRP B C 1
ATOM 8200 O O . TRP B 1 147 ? -29.391 7.25 -9.977 1 94 147 TRP B O 1
ATOM 8210 N N . ALA B 1 148 ? -30.875 8.133 -11.375 1 92.62 148 ALA B N 1
ATOM 8211 C CA . ALA B 1 148 ? -30.016 7.941 -12.547 1 92.62 148 ALA B CA 1
ATOM 8212 C C . ALA B 1 148 ? -28.766 8.812 -12.461 1 92.62 148 ALA B C 1
ATOM 8214 O O . ALA B 1 148 ? -27.672 8.383 -12.867 1 92.62 148 ALA B O 1
ATOM 8215 N N . MET B 1 149 ? -28.969 9.883 -11.898 1 90.06 149 MET B N 1
ATOM 8216 C CA . MET B 1 149 ? -27.828 10.781 -11.734 1 90.06 149 MET B CA 1
ATOM 8217 C C . MET B 1 149 ? -26.828 10.203 -10.742 1 90.06 149 MET B C 1
ATOM 8219 O O . MET B 1 149 ? -25.625 10.359 -10.914 1 90.06 149 MET B O 1
ATOM 8223 N N . GLN B 1 150 ? -27.344 9.508 -9.766 1 90 150 GLN B N 1
ATOM 8224 C CA . GLN B 1 150 ? -26.438 8.891 -8.805 1 90 150 GLN B CA 1
ATOM 8225 C C . GLN B 1 150 ? -25.688 7.727 -9.438 1 90 150 GLN B C 1
ATOM 8227 O O . GLN B 1 150 ? -24.531 7.469 -9.094 1 90 150 GLN B O 1
ATOM 8232 N N . GLN B 1 151 ? -26.312 7.133 -10.406 1 87.06 151 GLN B N 1
ATOM 8233 C CA . GLN B 1 151 ? -25.609 6.082 -11.141 1 87.06 151 GLN B CA 1
ATOM 8234 C C . GLN B 1 151 ? -24.484 6.656 -11.984 1 87.06 151 GLN B C 1
ATOM 8236 O O . GLN B 1 151 ? -23.391 6.078 -12.055 1 87.06 151 GLN B O 1
ATOM 8241 N N . MET B 1 152 ? -24.719 7.75 -12.445 1 83.62 152 MET B N 1
ATOM 8242 C CA . MET B 1 152 ? -23.703 8.414 -13.258 1 83.62 152 MET B CA 1
ATOM 8243 C C . MET B 1 152 ? -22.531 8.875 -12.383 1 83.62 152 MET B C 1
ATOM 8245 O O . MET B 1 152 ? -21.375 8.797 -12.797 1 83.62 152 MET B O 1
ATOM 8249 N N . ARG B 1 153 ? -22.859 9.305 -11.297 1 81.56 153 ARG B N 1
ATOM 8250 C CA . ARG B 1 153 ? -21.812 9.727 -10.359 1 81.56 153 ARG B CA 1
ATOM 8251 C C . ARG B 1 153 ? -20.953 8.547 -9.938 1 81.56 153 ARG B C 1
ATOM 8253 O O . ARG B 1 153 ? -19.734 8.664 -9.844 1 81.56 153 ARG B O 1
ATOM 8260 N N . SER B 1 154 ? -21.609 7.48 -9.656 1 79.56 154 SER B N 1
ATOM 8261 C CA . SER B 1 154 ? -20.875 6.273 -9.289 1 79.56 154 SER B CA 1
ATOM 8262 C C . SER B 1 154 ? -19.984 5.797 -10.43 1 79.56 154 SER B C 1
ATOM 8264 O O . SER B 1 154 ? -18.859 5.375 -10.203 1 79.56 154 SER B O 1
ATOM 8266 N N . MET B 1 155 ? -20.5 5.949 -11.586 1 76.62 155 MET B N 1
ATOM 8267 C CA . MET B 1 155 ? -19.719 5.574 -12.758 1 76.62 155 MET B CA 1
ATOM 8268 C C . MET B 1 155 ? -18.5 6.488 -12.914 1 76.62 155 MET B C 1
ATOM 8270 O O . MET B 1 155 ? -17.406 6.027 -13.242 1 76.62 155 MET B O 1
ATOM 8274 N N . TYR B 1 156 ? -18.703 7.684 -12.609 1 76.94 156 TYR B N 1
ATOM 8275 C CA . TYR B 1 156 ? -17.594 8.633 -12.672 1 76.94 156 TYR B CA 1
ATOM 8276 C C . TYR B 1 156 ? -16.516 8.266 -11.672 1 76.94 156 TYR B C 1
ATOM 8278 O O . TYR B 1 156 ? -15.32 8.312 -11.992 1 76.94 156 TYR B O 1
ATOM 8286 N N . LEU B 1 157 ? -16.922 7.941 -10.531 1 76.12 157 LEU B N 1
ATOM 8287 C CA . LEU B 1 157 ? -15.953 7.637 -9.484 1 76.12 157 LEU B CA 1
ATOM 8288 C C . LEU B 1 157 ? -15.148 6.391 -9.836 1 76.12 157 LEU B C 1
ATOM 8290 O O . LEU B 1 157 ? -13.945 6.336 -9.594 1 76.12 157 LEU B O 1
ATOM 8294 N N . ILE B 1 158 ? -15.797 5.457 -10.43 1 72.12 158 ILE B N 1
ATOM 8295 C CA . ILE B 1 158 ? -15.117 4.234 -10.836 1 72.12 158 ILE B CA 1
ATOM 8296 C C . ILE B 1 158 ? -14.094 4.547 -11.922 1 72.12 158 ILE B C 1
ATOM 8298 O O . ILE B 1 158 ? -12.953 4.082 -11.867 1 72.12 158 ILE B O 1
ATOM 8302 N N . VAL B 1 159 ? -14.5 5.434 -12.805 1 70.5 159 VAL B N 1
ATOM 8303 C CA . VAL B 1 159 ? -13.625 5.801 -13.906 1 70.5 159 VAL B CA 1
ATOM 8304 C C . VAL B 1 159 ? -12.477 6.668 -13.391 1 70.5 159 VAL B C 1
ATOM 8306 O O . VAL B 1 159 ? -11.328 6.496 -13.797 1 70.5 159 VAL B O 1
ATOM 8309 N N . ALA B 1 160 ? -12.828 7.531 -12.484 1 70.69 160 ALA B N 1
ATOM 8310 C CA . ALA B 1 160 ? -11.805 8.414 -11.922 1 70.69 160 ALA B CA 1
ATOM 8311 C C . ALA B 1 160 ? -10.758 7.617 -11.141 1 70.69 160 ALA B C 1
ATOM 8313 O O . ALA B 1 160 ? -9.562 7.91 -11.227 1 70.69 160 ALA B O 1
ATOM 8314 N N . TYR B 1 161 ? -11.172 6.566 -10.461 1 67.88 161 TYR B N 1
ATOM 8315 C CA . TYR B 1 161 ? -10.242 5.727 -9.711 1 67.88 161 TYR B CA 1
ATOM 8316 C C . TYR B 1 161 ? -9.352 4.926 -10.656 1 67.88 161 TYR B C 1
ATOM 8318 O O . TYR B 1 161 ? -8.156 4.777 -10.414 1 67.88 161 TYR B O 1
ATOM 8326 N N . SER B 1 162 ? -9.953 4.457 -11.695 1 63.34 162 SER B N 1
ATOM 8327 C CA . SER B 1 162 ? -9.188 3.697 -12.68 1 63.34 162 SER B CA 1
ATOM 8328 C C . SER B 1 162 ? -8.148 4.574 -13.375 1 63.34 162 SER B C 1
ATOM 8330 O O . SER B 1 162 ? -7.027 4.133 -13.633 1 63.34 162 SER B O 1
ATOM 8332 N N . TRP B 1 163 ? -8.562 5.754 -13.523 1 62.66 163 TRP B N 1
ATOM 8333 C CA . TRP B 1 163 ? -7.645 6.695 -14.156 1 62.66 163 TRP B CA 1
ATOM 8334 C C . TRP B 1 163 ? -6.516 7.082 -13.211 1 62.66 163 TRP B C 1
ATOM 8336 O O . TRP B 1 163 ? -5.371 7.246 -13.633 1 62.66 163 TRP B O 1
ATOM 8346 N N . ALA B 1 164 ? -6.855 7.168 -11.969 1 59.47 164 ALA B N 1
ATOM 8347 C CA . ALA B 1 164 ? -5.855 7.555 -10.977 1 59.47 164 ALA B CA 1
ATOM 8348 C C . ALA B 1 164 ? -4.863 6.426 -10.719 1 59.47 164 ALA B C 1
ATOM 8350 O O . ALA B 1 164 ? -3.672 6.672 -10.516 1 59.47 164 ALA B O 1
ATOM 8351 N N . SER B 1 165 ? -5.391 5.211 -10.445 1 55.47 165 SER B N 1
ATOM 8352 C CA . SER B 1 165 ? -4.52 4.078 -10.156 1 55.47 165 SER B CA 1
ATOM 8353 C C . SER B 1 165 ? -3.703 3.68 -11.383 1 55.47 165 SER B C 1
ATOM 8355 O O . SER B 1 165 ? -2.59 3.166 -11.258 1 55.47 165 SER B O 1
ATOM 8357 N N . GLY B 1 166 ? -4.484 3.6 -12.461 1 51.47 166 GLY B N 1
ATOM 8358 C CA . GLY B 1 166 ? -3.824 3.15 -13.68 1 51.47 166 GLY B CA 1
ATOM 8359 C C . GLY B 1 166 ? -2.949 4.215 -14.312 1 51.47 166 GLY B C 1
ATOM 8360 O O . GLY B 1 166 ? -2.67 5.246 -13.688 1 51.47 166 GLY B O 1
ATOM 8361 N N . SER B 1 167 ? -2.82 3.992 -15.664 1 47.56 167 SER B N 1
ATOM 8362 C CA . SER B 1 167 ? -1.984 4.383 -16.797 1 47.56 167 SER B CA 1
ATOM 8363 C C . SER B 1 167 ? -2.078 5.879 -17.062 1 47.56 167 SER B C 1
ATOM 8365 O O . SER B 1 167 ? -1.133 6.488 -17.562 1 47.56 167 SER B O 1
ATOM 8367 N N . PHE B 1 168 ? -3.389 6.332 -16.922 1 43.78 168 PHE B N 1
ATOM 8368 C CA . PHE B 1 168 ? -3.486 7.59 -17.656 1 43.78 168 PHE B CA 1
ATOM 8369 C C . PHE B 1 168 ? -2.625 8.664 -17 1 43.78 168 PHE B C 1
ATOM 8371 O O . PHE B 1 168 ? -1.867 9.359 -17.672 1 43.78 168 PHE B O 1
ATOM 8378 N N . LEU B 1 169 ? -2.885 8.836 -15.695 1 49.81 169 LEU B N 1
ATOM 8379 C CA . LEU B 1 169 ? -2.168 9.93 -15.055 1 49.81 169 LEU B CA 1
ATOM 8380 C C . LEU B 1 169 ? -0.74 9.523 -14.711 1 49.81 169 LEU B C 1
ATOM 8382 O O . LEU B 1 169 ? 0.193 10.312 -14.875 1 49.81 169 LEU B O 1
ATOM 8386 N N . HIS B 1 170 ? -0.529 8.367 -14.219 1 49.88 170 HIS B N 1
ATOM 8387 C CA . HIS B 1 170 ? 0.821 7.891 -13.945 1 49.88 170 HIS B CA 1
ATOM 8388 C C . HIS B 1 170 ? 1.484 7.352 -15.203 1 49.88 170 HIS B C 1
ATOM 8390 O O . HIS B 1 170 ? 2.65 7.652 -15.477 1 49.88 170 HIS B O 1
ATOM 8396 N N . GLY B 1 171 ? 0.805 6.602 -16.109 1 51.75 171 GLY B N 1
ATOM 8397 C CA . GLY B 1 171 ? 1.353 5.777 -17.172 1 51.75 171 GLY B CA 1
ATOM 8398 C C . GLY B 1 171 ? 1.536 6.531 -18.484 1 51.75 171 GLY B C 1
ATOM 8399 O O . GLY B 1 171 ? 2.467 6.25 -19.234 1 51.75 171 GLY B O 1
ATOM 8400 N N . TRP B 1 172 ? 0.667 7.586 -18.594 1 60 172 TRP B N 1
ATOM 8401 C CA . TRP B 1 172 ? 0.794 8.18 -19.922 1 60 172 TRP B CA 1
ATOM 8402 C C . TRP B 1 172 ? 1.576 9.484 -19.859 1 60 172 TRP B C 1
ATOM 8404 O O . TRP B 1 172 ? 2.398 9.766 -20.734 1 60 172 TRP B O 1
ATOM 8414 N N . SER B 1 173 ? 1.396 10.086 -18.672 1 70.12 173 SER B N 1
ATOM 8415 C CA . SER B 1 173 ? 1.995 11.414 -18.688 1 70.12 173 SER B CA 1
ATOM 8416 C C . SER B 1 173 ? 3.473 11.359 -18.312 1 70.12 173 SER B C 1
ATOM 8418 O O . SER B 1 173 ? 4.285 12.102 -18.875 1 70.12 173 SER B O 1
ATOM 8420 N N . SER B 1 174 ? 3.795 10.43 -17.484 1 76.94 174 SER B N 1
ATOM 8421 C CA . SER B 1 174 ? 5.172 10.422 -17 1 76.94 174 SER B CA 1
ATOM 8422 C C . SER B 1 174 ? 6.133 9.938 -18.078 1 76.94 174 SER B C 1
ATOM 8424 O O . SER B 1 174 ? 7.199 10.523 -18.281 1 76.94 174 SER B O 1
ATOM 8426 N N . PRO B 1 175 ? 5.68 8.922 -18.859 1 73.69 175 PRO B N 1
ATOM 8427 C CA . PRO B 1 175 ? 6.566 8.523 -19.953 1 73.69 175 PRO B CA 1
ATOM 8428 C C . PRO B 1 175 ? 6.703 9.602 -21.031 1 73.69 175 PRO B C 1
ATOM 8430 O O . PRO B 1 175 ? 7.773 9.75 -21.625 1 73.69 175 PRO B O 1
ATOM 8433 N N . LEU B 1 176 ? 5.637 10.289 -21.188 1 77.56 176 LEU B N 1
ATOM 8434 C CA . LEU B 1 176 ? 5.66 11.359 -22.188 1 77.56 176 LEU B CA 1
ATOM 8435 C C . LEU B 1 176 ? 6.602 12.477 -21.75 1 77.56 176 LEU B C 1
ATOM 8437 O O . LEU B 1 176 ? 7.367 13 -22.562 1 77.56 176 LEU B O 1
ATOM 8441 N N . VAL B 1 177 ? 6.508 12.797 -20.516 1 82.81 177 VAL B N 1
ATOM 8442 C CA . VAL B 1 177 ? 7.359 13.867 -20 1 82.81 177 VAL B CA 1
ATOM 8443 C C . VAL B 1 177 ? 8.828 13.438 -20.062 1 82.81 177 VAL B C 1
ATOM 8445 O O . VAL B 1 177 ? 9.695 14.219 -20.453 1 82.81 177 VAL B O 1
ATOM 8448 N N . THR B 1 178 ? 9.055 12.211 -19.719 1 80.12 178 THR B N 1
ATOM 8449 C CA . THR B 1 178 ? 10.43 11.711 -19.766 1 80.12 178 THR B CA 1
ATOM 8450 C C . THR B 1 178 ? 10.953 11.727 -21.203 1 80.12 178 THR B C 1
ATOM 8452 O O . THR B 1 178 ? 12.102 12.125 -21.438 1 80.12 178 THR B O 1
ATOM 8455 N N . ALA B 1 179 ? 10.141 11.359 -22.141 1 77.94 179 ALA B N 1
ATOM 8456 C CA . ALA B 1 179 ? 10.531 11.375 -23.547 1 77.94 179 ALA B CA 1
ATOM 8457 C C . ALA B 1 179 ? 10.742 12.805 -24.047 1 77.94 179 ALA B C 1
ATOM 8459 O O . ALA B 1 179 ? 11.703 13.078 -24.766 1 77.94 179 ALA B O 1
ATOM 8460 N N . TYR B 1 180 ? 9.859 13.617 -23.625 1 80.69 180 TYR B N 1
ATOM 8461 C CA . TYR B 1 180 ? 9.945 15.016 -24.031 1 80.69 180 TYR B CA 1
ATOM 8462 C C . TYR B 1 180 ? 11.211 15.672 -23.5 1 80.69 180 TYR B C 1
ATOM 8464 O O . TYR B 1 180 ? 11.852 16.453 -24.203 1 80.69 180 TYR B O 1
ATOM 8472 N N . MET B 1 181 ? 11.523 15.336 -22.328 1 85.62 181 MET B N 1
ATOM 8473 C CA . MET B 1 181 ? 12.688 15.953 -21.688 1 85.62 181 MET B CA 1
ATOM 8474 C C . MET B 1 181 ? 13.984 15.453 -22.312 1 85.62 181 MET B C 1
ATOM 8476 O O . MET B 1 181 ? 15.039 16.062 -22.125 1 85.62 181 MET B O 1
ATOM 8480 N N . GLY B 1 182 ? 13.875 14.383 -23.031 1 78.25 182 GLY B N 1
ATOM 8481 C CA . GLY B 1 182 ? 15.031 13.891 -23.75 1 78.25 182 GLY B CA 1
ATOM 8482 C C . GLY B 1 182 ? 15.211 14.539 -25.109 1 78.25 182 GLY B C 1
ATOM 8483 O O . GLY B 1 182 ? 16.266 14.398 -25.734 1 78.25 182 GLY B O 1
ATOM 8484 N N . THR B 1 183 ? 14.227 15.297 -25.5 1 76.75 183 THR B N 1
ATOM 8485 C CA . THR B 1 183 ? 14.305 15.992 -26.781 1 76.75 183 THR B CA 1
ATOM 8486 C C . THR B 1 183 ? 15.078 17.297 -26.656 1 76.75 183 THR B C 1
ATOM 8488 O O . THR B 1 183 ? 15.391 17.734 -25.531 1 76.75 183 THR B O 1
ATOM 8491 N N . ASP B 1 184 ? 15.438 17.859 -27.719 1 73.62 184 ASP B N 1
ATOM 8492 C CA . ASP B 1 184 ? 16.188 19.109 -27.719 1 73.62 184 ASP B CA 1
ATOM 8493 C C . ASP B 1 184 ? 15.406 20.219 -27.016 1 73.62 184 ASP B C 1
ATOM 8495 O O . ASP B 1 184 ? 15.992 21.094 -26.375 1 73.62 184 ASP B O 1
ATOM 8499 N N . ALA B 1 185 ? 14.109 20.062 -27.141 1 74.19 185 ALA B N 1
ATOM 8500 C CA . ALA B 1 185 ? 13.266 21.078 -26.484 1 74.19 185 ALA B CA 1
ATOM 8501 C C . ALA B 1 185 ? 13.289 20.922 -24.969 1 74.19 185 ALA B C 1
ATOM 8503 O O . ALA B 1 185 ? 13.281 21.906 -24.234 1 74.19 185 ALA B O 1
ATOM 8504 N N . GLY B 1 186 ? 13.391 19.766 -24.578 1 76.5 186 GLY B N 1
ATOM 8505 C CA . GLY B 1 186 ? 13.391 19.5 -23.156 1 76.5 186 GLY B CA 1
ATOM 8506 C C . GLY B 1 186 ? 14.727 19.766 -22.5 1 76.5 186 GLY B C 1
ATOM 8507 O O . GLY B 1 186 ? 14.789 20.125 -21.312 1 76.5 186 GLY B O 1
ATOM 8508 N N . ILE B 1 187 ? 15.891 19.594 -23.125 1 74.56 187 ILE B N 1
ATOM 8509 C CA . ILE B 1 187 ? 17.234 19.734 -22.594 1 74.56 187 ILE B CA 1
ATOM 8510 C C . ILE B 1 187 ? 17.578 21.203 -22.391 1 74.56 187 ILE B C 1
ATOM 8512 O O . ILE B 1 187 ? 18.328 21.562 -21.484 1 74.56 187 ILE B O 1
ATOM 8516 N N . SER B 1 188 ? 16.766 22.078 -22.797 1 75.12 188 SER B N 1
ATOM 8517 C CA . SER B 1 188 ? 16.922 23.531 -22.656 1 75.12 188 SER B CA 1
ATOM 8518 C C . SER B 1 188 ? 18.375 23.906 -22.422 1 75.12 188 SER B C 1
ATOM 8520 O O . SER B 1 188 ? 18.703 24.594 -21.453 1 75.12 188 SER B O 1
ATOM 8522 N N . LYS B 1 189 ? 19.438 23.531 -23.156 1 72.31 189 LYS B N 1
ATOM 8523 C CA . LYS B 1 189 ? 20.859 23.75 -22.969 1 72.31 189 LYS B CA 1
ATOM 8524 C C . LYS B 1 189 ? 21.188 25.219 -22.812 1 72.31 189 LYS B C 1
ATOM 8526 O O . LYS B 1 189 ? 22.016 25.609 -21.984 1 72.31 189 LYS B O 1
ATOM 8531 N N . GLU B 1 190 ? 20.453 26.094 -23.547 1 72.69 190 GLU B N 1
ATOM 8532 C CA . GLU B 1 190 ? 20.766 27.516 -23.547 1 72.69 190 GLU B CA 1
ATOM 8533 C C . GLU B 1 190 ? 19.672 28.312 -22.844 1 72.69 190 GLU B C 1
ATOM 8535 O O . GLU B 1 190 ? 19.5 29.5 -23.094 1 72.69 190 GLU B O 1
ATOM 8540 N N . GLY B 1 191 ? 19.062 27.609 -21.938 1 81 191 GLY B N 1
ATOM 8541 C CA . GLY B 1 191 ? 17.969 28.312 -21.281 1 81 191 GLY B CA 1
ATOM 8542 C C . GLY B 1 191 ? 18.422 29.25 -20.188 1 81 191 GLY B C 1
ATOM 8543 O O . GLY B 1 191 ? 19.438 29 -19.531 1 81 191 GLY B O 1
ATOM 8544 N N . ASP B 1 192 ? 17.766 30.391 -20.125 1 81.94 192 ASP B N 1
ATOM 8545 C CA . ASP B 1 192 ? 18 31.344 -19.031 1 81.94 192 ASP B CA 1
ATOM 8546 C C . ASP B 1 192 ? 17.031 31.109 -17.875 1 81.94 192 ASP B C 1
ATOM 8548 O O . ASP B 1 192 ? 15.836 31.344 -18.016 1 81.94 192 ASP B O 1
ATOM 8552 N N . PRO B 1 193 ? 17.531 30.688 -16.828 1 83.25 193 PRO B N 1
ATOM 8553 C CA . PRO B 1 193 ? 16.656 30.344 -15.711 1 83.25 193 PRO B CA 1
ATOM 8554 C C . PRO B 1 193 ? 15.961 31.562 -15.102 1 83.25 193 PRO B C 1
ATOM 8556 O O . PRO B 1 193 ? 14.945 31.422 -14.422 1 83.25 193 PRO B O 1
ATOM 8559 N N . THR B 1 194 ? 16.453 32.75 -15.273 1 78.69 194 THR B N 1
ATOM 8560 C CA . THR B 1 194 ? 15.867 33.938 -14.688 1 78.69 194 THR B CA 1
ATOM 8561 C C . THR B 1 194 ? 14.641 34.375 -15.477 1 78.69 194 THR B C 1
ATOM 8563 O O . THR B 1 194 ? 13.609 34.719 -14.891 1 78.69 194 THR B O 1
ATOM 8566 N N . THR B 1 195 ? 14.75 34.281 -16.812 1 79.69 195 THR B N 1
ATOM 8567 C CA . THR B 1 195 ? 13.648 34.719 -17.656 1 79.69 195 THR B CA 1
ATOM 8568 C C . THR B 1 195 ? 12.859 33.5 -18.188 1 79.69 195 THR B C 1
ATOM 8570 O O . THR B 1 195 ? 11.781 33.688 -18.766 1 79.69 195 THR B O 1
ATOM 8573 N N . MET B 1 196 ? 13.32 32.406 -17.875 1 84.19 196 MET B N 1
ATOM 8574 C CA . MET B 1 196 ? 12.734 31.125 -18.312 1 84.19 196 MET B CA 1
ATOM 8575 C C . MET B 1 196 ? 12.695 31.031 -19.828 1 84.19 196 MET B C 1
ATOM 8577 O O . MET B 1 196 ? 11.93 30.25 -20.391 1 84.19 196 MET B O 1
ATOM 8581 N N . LEU B 1 197 ? 13.562 31.891 -20.391 1 82.5 197 LEU B N 1
ATOM 8582 C CA . LEU B 1 197 ? 13.641 31.797 -21.844 1 82.5 197 LEU B CA 1
ATOM 8583 C C . LEU B 1 197 ? 14.234 30.469 -22.281 1 82.5 197 LEU B C 1
ATOM 8585 O O . LEU B 1 197 ? 15.242 30.031 -21.734 1 82.5 197 LEU B O 1
ATOM 8589 N N . LYS B 1 198 ? 13.555 29.656 -23.062 1 82.94 198 LYS B N 1
ATOM 8590 C CA . LYS B 1 198 ? 13.977 28.406 -23.688 1 82.94 198 LYS B CA 1
ATOM 8591 C C . LYS B 1 198 ? 13.781 27.219 -22.75 1 82.94 198 LYS B C 1
ATOM 8593 O O . LYS B 1 198 ? 14.25 26.125 -23.031 1 82.94 198 LYS B O 1
ATOM 8598 N N . TYR B 1 199 ? 13.25 27.531 -21.625 1 87.38 199 TYR B N 1
ATOM 8599 C CA . TYR B 1 199 ? 12.836 26.406 -20.781 1 87.38 199 TYR B CA 1
ATOM 8600 C C . TYR B 1 199 ? 11.492 25.844 -21.234 1 87.38 199 TYR B C 1
ATOM 8602 O O . TYR B 1 199 ? 10.445 26.25 -20.719 1 87.38 199 TYR B O 1
ATOM 8610 N N . LYS B 1 200 ? 11.57 24.922 -22.031 1 85.31 200 LYS B N 1
ATOM 8611 C CA . LYS B 1 200 ? 10.375 24.391 -22.672 1 85.31 200 LYS B CA 1
ATOM 8612 C C . LYS B 1 200 ? 9.836 23.172 -21.922 1 85.31 200 LYS B C 1
ATOM 8614 O O . LYS B 1 200 ? 9.531 22.141 -22.531 1 85.31 200 LYS B O 1
ATOM 8619 N N . TYR B 1 201 ? 9.719 23.375 -20.703 1 87.44 201 TYR B N 1
ATOM 8620 C CA . TYR B 1 201 ? 9.102 22.328 -19.906 1 87.44 201 TYR B CA 1
ATOM 8621 C C . TYR B 1 201 ? 7.602 22.25 -20.172 1 87.44 201 TYR B C 1
ATOM 8623 O O . TYR B 1 201 ? 6.938 23.266 -20.328 1 87.44 201 TYR B O 1
ATOM 8631 N N . LEU B 1 202 ? 7.145 21.078 -20.234 1 81.25 202 LEU B N 1
ATOM 8632 C CA . LEU B 1 202 ? 5.758 20.859 -20.625 1 81.25 202 LEU B CA 1
ATOM 8633 C C . LEU B 1 202 ? 4.801 21.219 -19.5 1 81.25 202 LEU B C 1
ATOM 8635 O O . LEU B 1 202 ? 4.961 20.75 -18.375 1 81.25 202 LEU B O 1
ATOM 8639 N N . VAL B 1 203 ? 3.924 22.062 -19.781 1 76.5 203 VAL B N 1
ATOM 8640 C CA . VAL B 1 203 ? 2.85 22.375 -18.844 1 76.5 203 VAL B CA 1
ATOM 8641 C C . VAL B 1 203 ? 1.571 21.641 -19.266 1 76.5 203 VAL B C 1
ATOM 8643 O O . VAL B 1 203 ? 0.902 21.016 -18.438 1 76.5 203 VAL B O 1
ATOM 8646 N N . CYS B 1 204 ? 1.267 21.719 -20.5 1 68.75 204 CYS B N 1
ATOM 8647 C CA . CYS B 1 204 ? 0.06 21.062 -20.984 1 68.75 204 CYS B CA 1
ATOM 8648 C C . CYS B 1 204 ? 0.193 20.703 -22.469 1 68.75 204 CYS B C 1
ATOM 8650 O O . CYS B 1 204 ? 1.145 21.125 -23.125 1 68.75 204 CYS B O 1
ATOM 8652 N N . GLY B 1 205 ? -0.704 19.922 -22.969 1 63.09 205 GLY B N 1
ATOM 8653 C CA . GLY B 1 205 ? -0.796 19.594 -24.391 1 63.09 205 GLY B CA 1
ATOM 8654 C C . GLY B 1 205 ? -0.429 18.156 -24.688 1 63.09 205 GLY B C 1
ATOM 8655 O O . GLY B 1 205 ? -0.485 17.719 -25.844 1 63.09 205 GLY B O 1
ATOM 8656 N N . ASP B 1 206 ? -0.05 17.469 -23.625 1 63.62 206 ASP B N 1
ATOM 8657 C CA . ASP B 1 206 ? 0.438 16.109 -23.812 1 63.62 206 ASP B CA 1
ATOM 8658 C C . ASP B 1 206 ? -0.72 15.133 -23.984 1 63.62 206 ASP B C 1
ATOM 8660 O O . ASP B 1 206 ? -0.508 13.969 -24.328 1 63.62 206 ASP B O 1
ATOM 8664 N N . GLN B 1 207 ? -1.879 15.586 -23.797 1 58.38 207 GLN B N 1
ATOM 8665 C CA . GLN B 1 207 ? -2.99 14.648 -23.672 1 58.38 207 GLN B CA 1
ATOM 8666 C C . GLN B 1 207 ? -3.217 13.891 -24.984 1 58.38 207 GLN B C 1
ATOM 8668 O O . GLN B 1 207 ? -3.697 12.75 -24.969 1 58.38 207 GLN B O 1
ATOM 8673 N N . LYS B 1 208 ? -2.854 14.547 -26.109 1 58.41 208 LYS B N 1
ATOM 8674 C CA . LYS B 1 208 ? -3.203 13.891 -27.359 1 58.41 208 LYS B CA 1
ATOM 8675 C C . LYS B 1 208 ? -1.974 13.266 -28.016 1 58.41 208 LYS B C 1
ATOM 8677 O O . LYS B 1 208 ? -2.07 12.672 -29.094 1 58.41 208 LYS B O 1
ATOM 8682 N N . GLN B 1 209 ? -0.892 13.375 -27.188 1 61.88 209 GLN B N 1
ATOM 8683 C CA . GLN B 1 209 ? 0.304 12.898 -27.875 1 61.88 209 GLN B CA 1
ATOM 8684 C C . GLN B 1 209 ? 0.627 11.461 -27.5 1 61.88 209 GLN B C 1
ATOM 8686 O O . GLN B 1 209 ? 0.355 11.039 -26.375 1 61.88 209 GLN B O 1
ATOM 8691 N N . LYS B 1 210 ? 0.817 10.742 -28.516 1 60.47 210 LYS B N 1
ATOM 8692 C CA . LYS B 1 210 ? 1.207 9.352 -28.281 1 60.47 210 LYS B CA 1
ATOM 8693 C C . LYS B 1 210 ? 2.727 9.211 -28.25 1 60.47 210 LYS B C 1
ATOM 8695 O O . LYS B 1 210 ? 3.434 9.867 -29.016 1 60.47 210 LYS B O 1
ATOM 8700 N N . VAL B 1 211 ? 3.238 8.664 -27.172 1 65.38 211 VAL B N 1
ATOM 8701 C CA . VAL B 1 211 ? 4.66 8.383 -27.016 1 65.38 211 VAL B CA 1
ATOM 8702 C C . VAL B 1 211 ? 4.973 7.008 -27.609 1 65.38 211 VAL B C 1
ATOM 8704 O O . VAL B 1 211 ? 4.195 6.062 -27.453 1 65.38 211 VAL B O 1
ATOM 8707 N N . GLN B 1 212 ? 5.711 7.094 -28.688 1 60.38 212 GLN B N 1
ATOM 8708 C CA . GLN B 1 212 ? 6.145 5.816 -29.25 1 60.38 212 GLN B CA 1
ATOM 8709 C C . GLN B 1 212 ? 7.578 5.496 -28.844 1 60.38 212 GLN B C 1
ATOM 8711 O O . GLN B 1 212 ? 8.406 6.398 -28.688 1 60.38 212 GLN B O 1
ATOM 8716 N N . LEU B 1 213 ? 7.754 4.402 -28.297 1 60.44 213 LEU B N 1
ATOM 8717 C CA . LEU B 1 213 ? 9.109 3.922 -28.062 1 60.44 213 LEU B CA 1
ATOM 8718 C C . LEU B 1 213 ? 9.812 3.623 -29.391 1 60.44 213 LEU B C 1
ATOM 8720 O O . LEU B 1 213 ? 9.258 2.941 -30.25 1 60.44 213 LEU B O 1
ATOM 8724 N N . GLN B 1 214 ? 10.609 4.566 -29.844 1 55.97 214 GLN B N 1
ATOM 8725 C CA . GLN B 1 214 ? 11.266 4.363 -31.125 1 55.97 214 GLN B CA 1
ATOM 8726 C C . GLN B 1 214 ? 12.547 3.543 -30.969 1 55.97 214 GLN B C 1
ATOM 8728 O O . GLN B 1 214 ? 13.336 3.787 -30.062 1 55.97 214 GLN B O 1
ATOM 8733 N N . ALA B 1 215 ? 12.602 2.492 -31.734 1 52.44 215 ALA B N 1
ATOM 8734 C CA . ALA B 1 215 ? 13.82 1.712 -31.891 1 52.44 215 ALA B CA 1
ATOM 8735 C C . ALA B 1 215 ? 14.961 2.582 -32.406 1 52.44 215 ALA B C 1
ATOM 8737 O O . ALA B 1 215 ? 14.727 3.629 -33.031 1 52.44 215 ALA B O 1
ATOM 8738 N N . PRO B 1 216 ? 16.234 2.359 -32.156 1 48.84 216 PRO B N 1
ATOM 8739 C CA . PRO B 1 216 ? 16.844 1.235 -31.422 1 48.84 216 PRO B CA 1
ATOM 8740 C C . PRO B 1 216 ? 16.938 1.476 -29.922 1 48.84 216 PRO B C 1
ATOM 8742 O O . PRO B 1 216 ? 17.141 0.531 -29.156 1 48.84 216 PRO B O 1
ATOM 8745 N N . GLY B 1 217 ? 17.016 2.738 -29.484 1 54.44 217 GLY B N 1
ATOM 8746 C CA . GLY B 1 217 ? 17.312 2.945 -28.062 1 54.44 217 GLY B CA 1
ATOM 8747 C C . GLY B 1 217 ? 16.109 2.75 -27.172 1 54.44 217 GLY B C 1
ATOM 8748 O O . GLY B 1 217 ? 16.25 2.582 -25.953 1 54.44 217 GLY B O 1
ATOM 8749 N N . TYR B 1 218 ? 15.047 2.262 -27.844 1 53.62 218 TYR B N 1
ATOM 8750 C CA . TYR B 1 218 ? 13.781 2.09 -27.156 1 53.62 218 TYR B CA 1
ATOM 8751 C C . TYR B 1 218 ? 13.602 3.148 -26.078 1 53.62 218 TYR B C 1
ATOM 8753 O O . TYR B 1 218 ? 13.242 2.832 -24.938 1 53.62 218 TYR B O 1
ATOM 8761 N N . GLU B 1 219 ? 14.133 4.258 -26.469 1 62.91 219 GLU B N 1
ATOM 8762 C CA . GLU B 1 219 ? 13.898 5.438 -25.641 1 62.91 219 GLU B CA 1
ATOM 8763 C C . GLU B 1 219 ? 12.555 6.086 -25.969 1 62.91 219 GLU B C 1
ATOM 8765 O O . GLU B 1 219 ? 12.039 5.918 -27.078 1 62.91 219 GLU B O 1
ATOM 8770 N N . PHE B 1 220 ? 11.93 6.535 -24.969 1 63.44 220 PHE B N 1
ATOM 8771 C CA . PHE B 1 220 ? 10.672 7.234 -25.188 1 63.44 220 PHE B CA 1
ATOM 8772 C C . PHE B 1 220 ? 10.859 8.406 -26.141 1 63.44 220 PHE B C 1
ATOM 8774 O O . PHE B 1 220 ? 11.734 9.25 -25.938 1 63.44 220 PHE B O 1
ATOM 8781 N N . TYR B 1 221 ? 10.328 8.203 -27.391 1 62.62 221 TYR B N 1
ATOM 8782 C CA . TYR B 1 221 ? 10.438 9.25 -28.391 1 62.62 221 TYR B CA 1
ATOM 8783 C C . TYR B 1 221 ? 9.094 9.93 -28.625 1 62.62 221 TYR B C 1
ATOM 8785 O O . TYR B 1 221 ? 8.062 9.258 -28.688 1 62.62 221 TYR B O 1
ATOM 8793 N N . LEU B 1 222 ? 9.023 11.156 -28.344 1 64.94 222 LEU B N 1
ATOM 8794 C CA . LEU B 1 222 ? 7.82 11.938 -28.625 1 64.94 222 LEU B CA 1
ATOM 8795 C C . LEU B 1 222 ? 7.875 12.547 -30.031 1 64.94 222 LEU B C 1
ATOM 8797 O O . LEU B 1 222 ? 8.82 13.258 -30.359 1 64.94 222 LEU B O 1
ATOM 8801 N N . LYS B 1 223 ? 7 11.969 -30.969 1 58.38 223 LYS B N 1
ATOM 8802 C CA . LYS B 1 223 ? 6.887 12.617 -32.281 1 58.38 223 LYS B CA 1
ATOM 8803 C C . LYS B 1 223 ? 6.059 13.891 -32.188 1 58.38 223 LYS B C 1
ATOM 8805 O O . LYS B 1 223 ? 4.867 13.844 -31.875 1 58.38 223 LYS B O 1
ATOM 8810 N N . VAL B 1 224 ? 6.621 14.953 -31.922 1 56.75 224 VAL B N 1
ATOM 8811 C CA . VAL B 1 224 ? 5.898 16.219 -31.797 1 56.75 224 VAL B CA 1
ATOM 8812 C C . VAL B 1 224 ? 5.438 16.688 -33.156 1 56.75 224 VAL B C 1
ATOM 8814 O O . VAL B 1 224 ? 6.258 17 -34.031 1 56.75 224 VAL B O 1
ATOM 8817 N N . LYS B 1 225 ? 4.309 16.281 -33.75 1 55.09 225 LYS B N 1
ATOM 8818 C CA . LYS B 1 225 ? 3.83 16.75 -35.062 1 55.09 225 LYS B CA 1
ATOM 8819 C C . LYS B 1 225 ? 3.795 18.266 -35.125 1 55.09 225 LYS B C 1
ATOM 8821 O O . LYS B 1 225 ? 4.188 18.859 -36.125 1 55.09 225 LYS B O 1
ATOM 8826 N N . SER B 1 226 ? 3.037 18.984 -34.25 1 54.44 226 SER B N 1
ATOM 8827 C CA . SER B 1 226 ? 2.955 20.438 -34.281 1 54.44 226 SER B CA 1
ATOM 8828 C C . SER B 1 226 ? 3.365 21.047 -32.969 1 54.44 226 SER B C 1
ATOM 8830 O O . SER B 1 226 ? 2.793 20.719 -31.922 1 54.44 226 SER B O 1
ATOM 8832 N N . GLU B 1 227 ? 4.609 21.641 -32.938 1 54.75 227 GLU B N 1
ATOM 8833 C CA . GLU B 1 227 ? 5.156 22.344 -31.781 1 54.75 227 GLU B CA 1
ATOM 8834 C C . GLU B 1 227 ? 4.117 23.25 -31.141 1 54.75 227 GLU B C 1
ATOM 8836 O O . GLU B 1 227 ? 4.172 23.516 -29.938 1 54.75 227 GLU B O 1
ATOM 8841 N N . GLY B 1 228 ? 3.184 23.719 -31.969 1 58.47 228 GLY B N 1
ATOM 8842 C CA . GLY B 1 228 ? 2.262 24.734 -31.484 1 58.47 228 GLY B CA 1
ATOM 8843 C C . GLY B 1 228 ? 1.251 24.203 -30.5 1 58.47 228 GLY B C 1
ATOM 8844 O O . GLY B 1 228 ? 0.585 24.984 -29.797 1 58.47 228 GLY B O 1
ATOM 8845 N N . VAL B 1 229 ? 1.388 22.875 -30.344 1 65.12 229 VAL B N 1
ATOM 8846 C CA . VAL B 1 229 ? 0.288 22.328 -29.547 1 65.12 229 VAL B CA 1
ATOM 8847 C C . VAL B 1 229 ? 0.705 22.234 -28.094 1 65.12 229 VAL B C 1
ATOM 8849 O O . VAL B 1 229 ? -0.139 22.297 -27.188 1 65.12 229 VAL B O 1
ATOM 8852 N N . PHE B 1 230 ? 2.047 22.406 -27.891 1 73.5 230 PHE B N 1
ATOM 8853 C CA . PHE B 1 230 ? 2.486 22.281 -26.5 1 73.5 230 PHE B CA 1
ATOM 8854 C C . PHE B 1 230 ? 2.609 23.641 -25.844 1 73.5 230 PHE B C 1
ATOM 8856 O O . PHE B 1 230 ? 3.127 24.578 -26.438 1 73.5 230 PHE B O 1
ATOM 8863 N N . ILE B 1 231 ? 1.937 23.703 -24.781 1 78.06 231 ILE B N 1
ATOM 8864 C CA . ILE B 1 231 ? 2.137 24.891 -23.969 1 78.06 231 ILE B CA 1
ATOM 8865 C C . ILE B 1 231 ? 3.291 24.656 -22.984 1 78.06 231 ILE B C 1
ATOM 8867 O O . ILE B 1 231 ? 3.236 23.75 -22.156 1 78.06 231 ILE B O 1
ATOM 8871 N N . THR B 1 232 ? 4.344 25.391 -23.281 1 85.38 232 THR B N 1
ATOM 8872 C CA . THR B 1 232 ? 5.555 25.219 -22.484 1 85.38 232 THR B CA 1
ATOM 8873 C C . THR B 1 232 ? 5.715 26.359 -21.484 1 85.38 232 THR B C 1
ATOM 8875 O O . THR B 1 232 ? 4.965 27.328 -21.516 1 85.38 232 THR B O 1
ATOM 8878 N N . LEU B 1 233 ? 6.598 26.141 -20.594 1 86.81 233 LEU B N 1
ATOM 8879 C CA . LEU B 1 233 ? 6.828 27.094 -19.516 1 86.81 233 LEU B CA 1
ATOM 8880 C C . LEU B 1 233 ? 7.281 28.438 -20.062 1 86.81 233 LEU B C 1
ATOM 8882 O O . LEU B 1 233 ? 6.879 29.5 -19.562 1 86.81 233 LEU B O 1
ATOM 8886 N N . ASP B 1 234 ? 8.125 28.453 -21.109 1 84.19 234 ASP B N 1
ATOM 8887 C CA . ASP B 1 234 ? 8.617 29.703 -21.688 1 84.19 234 ASP B CA 1
ATOM 8888 C C . ASP B 1 234 ? 7.469 30.531 -22.266 1 84.19 234 ASP B C 1
ATOM 8890 O O . ASP B 1 234 ? 7.43 31.75 -22.094 1 84.19 234 ASP B O 1
ATOM 8894 N N . LYS B 1 235 ? 6.48 29.891 -22.812 1 79.75 235 LYS B N 1
ATOM 8895 C CA . LYS B 1 235 ? 5.34 30.578 -23.391 1 79.75 235 LYS B CA 1
ATOM 8896 C C . LYS B 1 235 ? 4.449 31.188 -22.312 1 79.75 235 LYS B C 1
ATOM 8898 O O . LYS B 1 235 ? 3.938 32.281 -22.469 1 79.75 235 LYS B O 1
ATOM 8903 N N . THR B 1 236 ? 4.289 30.422 -21.297 1 78.75 236 THR B N 1
ATOM 8904 C CA . THR B 1 236 ? 3.418 30.906 -20.234 1 78.75 236 THR B CA 1
ATOM 8905 C C . THR B 1 236 ? 4.082 32.031 -19.453 1 78.75 236 THR B C 1
ATOM 8907 O O . THR B 1 236 ? 3.398 32.906 -18.891 1 78.75 236 THR B O 1
ATOM 8910 N N . TRP B 1 237 ? 5.359 31.938 -19.453 1 76.5 237 TRP B N 1
ATOM 8911 C CA . TRP B 1 237 ? 6.117 32.938 -18.719 1 76.5 237 TRP B CA 1
ATOM 8912 C C . TRP B 1 237 ? 6.082 34.281 -19.453 1 76.5 237 TRP B C 1
ATOM 8914 O O . TRP B 1 237 ? 6.188 35.344 -18.812 1 76.5 237 TRP B O 1
ATOM 8924 N N . GLN B 1 238 ? 5.984 34.188 -20.859 1 71.25 238 GLN B N 1
ATOM 8925 C CA . GLN B 1 238 ? 5.992 35.406 -21.656 1 71.25 238 GLN B CA 1
ATOM 8926 C C . GLN B 1 238 ? 4.594 36.031 -21.734 1 71.25 238 GLN B C 1
ATOM 8928 O O . GLN B 1 238 ? 4.383 37 -22.453 1 71.25 238 GLN B O 1
ATOM 8933 N N . LEU B 1 239 ? 3.654 35.5 -21.031 1 63.44 239 LEU B N 1
ATOM 8934 C CA . LEU B 1 239 ? 2.312 36.062 -21.078 1 63.44 239 LEU B CA 1
ATOM 8935 C C . LEU B 1 239 ? 2.354 37.594 -20.844 1 63.44 239 LEU B C 1
ATOM 8937 O O . LEU B 1 239 ? 3.064 38.062 -19.953 1 63.44 239 LEU B O 1
ATOM 8941 N N . PRO B 1 240 ? 2.041 38.375 -21.953 1 48.97 240 PRO B N 1
ATOM 8942 C CA . PRO B 1 240 ? 2.041 39.844 -21.859 1 48.97 240 PRO B CA 1
ATOM 8943 C C . PRO B 1 240 ? 1.429 40.344 -20.547 1 48.97 240 PRO B C 1
ATOM 8945 O O . PRO B 1 240 ? 0.321 39.938 -20.188 1 48.97 240 PRO B O 1
ATOM 8948 N N . SER B 1 241 ? 2.15 40.375 -19.484 1 46.47 241 SER B N 1
ATOM 8949 C CA . SER B 1 241 ? 1.62 41.25 -18.453 1 46.47 241 SER B CA 1
ATOM 8950 C C . SER B 1 241 ? 0.971 42.5 -19.062 1 46.47 241 SER B C 1
ATOM 8952 O O . SER B 1 241 ? 1.531 43.094 -19.969 1 46.47 241 SER B O 1
ATOM 8954 N N . ASN B 1 242 ? -0.081 42.75 -19.328 1 40.09 242 ASN B N 1
ATOM 8955 C CA . ASN B 1 242 ? -0.461 44.156 -19.562 1 40.09 242 ASN B CA 1
ATOM 8956 C C . ASN B 1 242 ? 0.564 45.125 -18.969 1 40.09 242 ASN B C 1
ATOM 8958 O O . ASN B 1 242 ? 0.884 45.031 -17.781 1 40.09 242 ASN B O 1
ATOM 8962 N N . GLN B 1 243 ? 1.512 45.812 -19.766 1 37.59 243 GLN B N 1
ATOM 8963 C CA . GLN B 1 243 ? 2.523 46.875 -19.719 1 37.59 243 GLN B CA 1
ATOM 8964 C C . GLN B 1 243 ? 2.221 47.875 -18.609 1 37.59 243 GLN B C 1
ATOM 8966 O O . GLN B 1 243 ? 3.072 48.688 -18.25 1 37.59 243 GLN B O 1
ATOM 8971 N N . HIS B 1 244 ? 1.011 48.438 -18.406 1 34.38 244 HIS B N 1
ATOM 8972 C CA . HIS B 1 244 ? 0.948 49.594 -17.531 1 34.38 244 HIS B CA 1
ATOM 8973 C C . HIS B 1 244 ? 1.375 49.25 -16.109 1 34.38 244 HIS B C 1
ATOM 8975 O O . HIS B 1 244 ? 1.196 50.031 -15.188 1 34.38 244 HIS B O 1
ATOM 8981 N N . ALA B 1 245 ? 1.369 48.062 -15.711 1 36.44 245 ALA B N 1
ATOM 8982 C CA . ALA B 1 245 ? 1.891 48 -14.352 1 36.44 245 ALA B CA 1
ATOM 8983 C C . ALA B 1 245 ? 3.398 48.25 -14.328 1 36.44 245 ALA B C 1
ATOM 8985 O O . ALA B 1 245 ? 4.152 47.531 -14.992 1 36.44 245 ALA B O 1
ATOM 8986 N N . ASP B 1 246 ? 3.941 49.438 -14.078 1 32.59 246 ASP B N 1
ATOM 8987 C CA . ASP B 1 246 ? 5.215 50.031 -13.695 1 32.59 246 ASP B CA 1
ATOM 8988 C C . ASP B 1 246 ? 6.113 49 -13 1 32.59 246 ASP B C 1
ATOM 8990 O O . ASP B 1 246 ? 5.656 48.25 -12.141 1 32.59 246 ASP B O 1
ATOM 8994 N N . ASP B 1 247 ? 7.332 48.656 -13.5 1 35.34 247 ASP B N 1
ATOM 8995 C CA . ASP B 1 247 ? 8.523 48.031 -12.945 1 35.34 247 ASP B CA 1
ATOM 8996 C C . ASP B 1 247 ? 8.625 48.25 -11.438 1 35.34 247 ASP B C 1
ATOM 8998 O O . ASP B 1 247 ? 9.5 47.719 -10.773 1 35.34 247 ASP B O 1
ATOM 9002 N N . ASP B 1 248 ? 8.438 49.531 -11.047 1 32.5 248 ASP B N 1
ATOM 9003 C CA . ASP B 1 248 ? 8.852 49.969 -9.711 1 32.5 248 ASP B CA 1
ATOM 9004 C C . ASP B 1 248 ? 8.156 49.156 -8.633 1 32.5 248 ASP B C 1
ATOM 9006 O O . ASP B 1 248 ? 8.562 49.188 -7.465 1 32.5 248 ASP B O 1
ATOM 9010 N N . ALA B 1 249 ? 6.781 49.406 -8.609 1 32.38 249 ALA B N 1
ATOM 9011 C CA . ALA B 1 249 ? 6.184 49 -7.34 1 32.38 249 ALA B CA 1
ATOM 9012 C C . ALA B 1 249 ? 6.199 47.469 -7.191 1 32.38 249 ALA B C 1
ATOM 9014 O O . ALA B 1 249 ? 6.168 46.75 -8.188 1 32.38 249 ALA B O 1
ATOM 9015 N N . GLY B 1 250 ? 6.469 46.781 -6.133 1 34.94 250 GLY B N 1
ATOM 9016 C CA . GLY B 1 250 ? 6.48 45.531 -5.367 1 34.94 250 GLY B CA 1
ATOM 9017 C C . GLY B 1 250 ? 5.445 44.531 -5.836 1 34.94 250 GLY B C 1
ATOM 9018 O O . GLY B 1 250 ? 5 43.688 -5.059 1 34.94 250 GLY B O 1
ATOM 9019 N N . ASP B 1 251 ? 4.68 44.562 -6.809 1 37.91 251 ASP B N 1
ATOM 9020 C CA . ASP B 1 251 ? 3.412 43.875 -7.027 1 37.91 251 ASP B CA 1
ATOM 9021 C C . ASP B 1 251 ? 3.625 42.375 -7.164 1 37.91 251 ASP B C 1
ATOM 9023 O O . ASP B 1 251 ? 4.289 41.906 -8.094 1 37.91 251 ASP B O 1
ATOM 9027 N N . VAL B 1 252 ? 3.438 41.531 -6.262 1 45.94 252 VAL B N 1
ATOM 9028 C CA . VAL B 1 252 ? 3.426 40.188 -5.703 1 45.94 252 VAL B CA 1
ATOM 9029 C C . VAL B 1 252 ? 2.633 39.25 -6.617 1 45.94 252 VAL B C 1
ATOM 9031 O O . VAL B 1 252 ? 2.934 38.062 -6.711 1 45.94 252 VAL B O 1
ATOM 9034 N N . GLN B 1 253 ? 1.537 39.844 -7.543 1 48.84 253 GLN B N 1
ATOM 9035 C CA . GLN B 1 253 ? 0.58 38.969 -8.234 1 48.84 253 GLN B CA 1
ATOM 9036 C C . GLN B 1 253 ? 1.245 38.219 -9.383 1 48.84 253 GLN B C 1
ATOM 9038 O O . GLN B 1 253 ? 1.052 37 -9.531 1 48.84 253 GLN B O 1
ATOM 9043 N N . PRO B 1 254 ? 1.919 39.031 -10.461 1 53.41 254 PRO B N 1
ATOM 9044 C CA . PRO B 1 254 ? 2.457 38.344 -11.633 1 53.41 254 PRO B CA 1
ATOM 9045 C C . PRO B 1 254 ? 3.473 37.25 -11.258 1 53.41 254 PRO B C 1
ATOM 9047 O O . PRO B 1 254 ? 3.547 36.219 -11.914 1 53.41 254 PRO B O 1
ATOM 9050 N N . SER B 1 255 ? 4.043 37.469 -10.125 1 69.88 255 SER B N 1
ATOM 9051 C CA . SER B 1 255 ? 5.09 36.531 -9.719 1 69.88 255 SER B CA 1
ATOM 9052 C C . SER B 1 255 ? 4.496 35.219 -9.219 1 69.88 255 SER B C 1
ATOM 9054 O O . SER B 1 255 ? 5.023 34.156 -9.5 1 69.88 255 SER B O 1
ATOM 9056 N N . TRP B 1 256 ? 3.244 35.375 -8.875 1 78.44 256 TRP B N 1
ATOM 9057 C CA . TRP B 1 256 ? 2.629 34.188 -8.328 1 78.44 256 TRP B CA 1
ATOM 9058 C C . TRP B 1 256 ? 2.145 33.25 -9.438 1 78.44 256 TRP B C 1
ATOM 9060 O O . TRP B 1 256 ? 2.307 32.031 -9.352 1 78.44 256 TRP B O 1
ATOM 9070 N N . THR B 1 257 ? 1.543 33.875 -10.477 1 80.19 257 THR B N 1
ATOM 9071 C CA . THR B 1 257 ? 1.024 33.094 -11.586 1 80.19 257 THR B CA 1
ATOM 9072 C C . THR B 1 257 ? 2.158 32.375 -12.32 1 80.19 257 THR B C 1
ATOM 9074 O O . THR B 1 257 ? 2.002 31.234 -12.742 1 80.19 257 THR B O 1
ATOM 9077 N N . LYS B 1 258 ? 3.221 33.094 -12.359 1 83.19 258 LYS B N 1
ATOM 9078 C CA . LYS B 1 258 ? 4.391 32.5 -13 1 83.19 258 LYS B CA 1
ATOM 9079 C C . LYS B 1 258 ? 4.938 31.328 -12.172 1 83.19 258 LYS B C 1
ATOM 9081 O O . LYS B 1 258 ? 5.277 30.281 -12.719 1 83.19 258 LYS B O 1
ATOM 9086 N N . ASP B 1 259 ? 4.871 31.531 -10.898 1 86.75 259 ASP B N 1
ATOM 9087 C CA . ASP B 1 259 ? 5.355 30.469 -10.016 1 86.75 259 ASP B CA 1
ATOM 9088 C C . ASP B 1 259 ? 4.398 29.281 -10.008 1 86.75 259 ASP B C 1
ATOM 9090 O O . ASP B 1 259 ? 4.824 28.141 -9.836 1 86.75 259 ASP B O 1
ATOM 9094 N N . LEU B 1 260 ? 3.193 29.625 -10.289 1 88.25 260 LEU B N 1
ATOM 9095 C CA . LEU B 1 260 ? 2.205 28.547 -10.359 1 88.25 260 LEU B CA 1
ATOM 9096 C C . LEU B 1 260 ? 2.471 27.656 -11.562 1 88.25 260 LEU B C 1
ATOM 9098 O O . LEU B 1 260 ? 2.455 26.422 -11.445 1 88.25 260 LEU B O 1
ATOM 9102 N N . CYS B 1 261 ? 2.766 28.203 -12.648 1 87.94 261 CYS B N 1
ATOM 9103 C CA . CYS B 1 261 ? 3.051 27.438 -13.859 1 87.94 261 CYS B CA 1
ATOM 9104 C C . CYS B 1 261 ? 4.383 26.703 -13.734 1 87.94 261 CYS B C 1
ATOM 9106 O O . CYS B 1 261 ? 4.516 25.562 -14.188 1 87.94 261 CYS B O 1
ATOM 9108 N N . LEU B 1 262 ? 5.297 27.359 -13.141 1 91.25 262 LEU B N 1
ATOM 9109 C CA . LEU B 1 262 ? 6.59 26.734 -12.906 1 91.25 262 LEU B CA 1
ATOM 9110 C C . LEU B 1 262 ? 6.441 25.516 -11.992 1 91.25 262 LEU B C 1
ATOM 9112 O O . LEU B 1 262 ? 6.98 24.453 -12.281 1 91.25 262 LEU B O 1
ATOM 9116 N N . SER B 1 263 ? 5.691 25.734 -10.938 1 92.5 263 SER B N 1
ATOM 9117 C CA . SER B 1 263 ? 5.48 24.641 -9.992 1 92.5 263 SER B CA 1
ATOM 9118 C C . SER B 1 263 ? 4.754 23.469 -10.648 1 92.5 263 SER B C 1
ATOM 9120 O O . SER B 1 263 ? 5.02 22.312 -10.336 1 92.5 263 SER B O 1
ATOM 9122 N N . PHE B 1 264 ? 3.93 23.75 -11.523 1 90.88 264 PHE B N 1
ATOM 9123 C CA . PHE B 1 264 ? 3.209 22.703 -12.227 1 90.88 264 PHE B CA 1
ATOM 9124 C C . PHE B 1 264 ? 4.152 21.906 -13.125 1 90.88 264 PHE B C 1
ATOM 9126 O O . PHE B 1 264 ? 4.047 20.672 -13.219 1 90.88 264 PHE B O 1
ATOM 9133 N N . ALA B 1 265 ? 4.961 22.594 -13.805 1 90.38 265 ALA B N 1
ATOM 9134 C CA . ALA B 1 265 ? 5.945 21.906 -14.641 1 90.38 265 ALA B CA 1
ATOM 9135 C C . ALA B 1 265 ? 6.875 21.031 -13.805 1 90.38 265 ALA B C 1
ATOM 9137 O O . ALA B 1 265 ? 7.199 19.906 -14.195 1 90.38 265 ALA B O 1
ATOM 9138 N N . LEU B 1 266 ? 7.242 21.547 -12.656 1 93 266 LEU B N 1
ATOM 9139 C CA . LEU B 1 266 ? 8.141 20.812 -11.781 1 93 266 LEU B CA 1
ATOM 9140 C C . LEU B 1 266 ? 7.426 19.625 -11.148 1 93 266 LEU B C 1
ATOM 9142 O O . LEU B 1 266 ? 8.023 18.562 -10.961 1 93 266 LEU B O 1
ATOM 9146 N N . TYR B 1 267 ? 6.203 19.828 -10.875 1 92.88 267 TYR B N 1
ATOM 9147 C CA . TYR B 1 267 ? 5.383 18.734 -10.367 1 92.88 267 TYR B CA 1
ATOM 9148 C C . TYR B 1 267 ? 5.379 17.562 -11.344 1 92.88 267 TYR B C 1
ATOM 9150 O O . TYR B 1 267 ? 5.449 16.406 -10.93 1 92.88 267 TYR B O 1
ATOM 9158 N N . ARG B 1 268 ? 5.312 17.797 -12.539 1 87.5 268 ARG B N 1
ATOM 9159 C CA . ARG B 1 268 ? 5.297 16.75 -13.555 1 87.5 268 ARG B CA 1
ATOM 9160 C C . ARG B 1 268 ? 6.621 16 -13.594 1 87.5 268 ARG B C 1
ATOM 9162 O O . ARG B 1 268 ? 6.648 14.797 -13.82 1 87.5 268 ARG B O 1
ATOM 9169 N N . LEU B 1 269 ? 7.668 16.734 -13.391 1 90.62 269 LEU B N 1
ATOM 9170 C CA . LEU B 1 269 ? 8.977 16.078 -13.312 1 90.62 269 LEU B CA 1
ATOM 9171 C C . LEU B 1 269 ? 9.086 15.227 -12.055 1 90.62 269 LEU B C 1
ATOM 9173 O O . LEU B 1 269 ? 9.648 14.133 -12.094 1 90.62 269 LEU B O 1
ATOM 9177 N N . LEU B 1 270 ? 8.547 15.75 -11 1 90.69 270 LEU B N 1
ATOM 9178 C CA . LEU B 1 270 ? 8.578 15.016 -9.742 1 90.69 270 LEU B CA 1
ATOM 9179 C C . LEU B 1 270 ? 7.77 13.727 -9.852 1 90.69 270 LEU B C 1
ATOM 9181 O O . LEU B 1 270 ? 8.125 12.711 -9.234 1 90.69 270 LEU B O 1
ATOM 9185 N N . ARG B 1 271 ? 6.777 13.742 -10.57 1 86.06 271 ARG B N 1
ATOM 9186 C CA . ARG B 1 271 ? 5.953 12.555 -10.789 1 86.06 271 ARG B CA 1
ATOM 9187 C C . ARG B 1 271 ? 6.746 11.461 -11.492 1 86.06 271 ARG B C 1
ATOM 9189 O O . ARG B 1 271 ? 6.539 10.273 -11.227 1 86.06 271 ARG B O 1
ATOM 9196 N N . CYS B 1 272 ? 7.629 11.797 -12.328 1 84.06 272 CYS B N 1
ATOM 9197 C CA . CYS B 1 272 ? 8.484 10.812 -12.992 1 84.06 272 CYS B CA 1
ATOM 9198 C C . CYS B 1 272 ? 9.336 10.062 -11.977 1 84.06 272 CYS B C 1
ATOM 9200 O O . CYS B 1 272 ? 9.57 8.867 -12.125 1 84.06 272 CYS B O 1
ATOM 9202 N N . ARG B 1 273 ? 9.633 10.797 -11.016 1 82.06 273 ARG B N 1
ATOM 9203 C CA . ARG B 1 273 ? 10.414 10.164 -9.953 1 82.06 273 ARG B CA 1
ATOM 9204 C C . ARG B 1 273 ? 9.57 9.172 -9.164 1 82.06 273 ARG B C 1
ATOM 9206 O O . ARG B 1 273 ? 10.047 8.102 -8.797 1 82.06 273 ARG B O 1
ATOM 9213 N N . PHE B 1 274 ? 8.352 9.508 -8.945 1 79.12 274 PHE B N 1
ATOM 9214 C CA . PHE B 1 274 ? 7.461 8.625 -8.211 1 79.12 274 PHE B CA 1
ATOM 9215 C C . PHE B 1 274 ? 7.16 7.363 -9.016 1 79.12 274 PHE B C 1
ATOM 9217 O O . PHE B 1 274 ? 6.953 6.289 -8.445 1 79.12 274 PHE B O 1
ATOM 9224 N N . ASP B 1 275 ? 7.262 7.551 -10.289 1 73.19 275 ASP B N 1
ATOM 9225 C CA . ASP B 1 275 ? 6.98 6.414 -11.164 1 73.19 275 ASP B CA 1
ATOM 9226 C C . ASP B 1 275 ? 8.266 5.668 -11.523 1 73.19 275 ASP B C 1
ATOM 9228 O O . ASP B 1 275 ? 8.234 4.715 -12.305 1 73.19 275 ASP B O 1
ATOM 9232 N N . ASP B 1 276 ? 9.383 6.023 -11.016 1 72.62 276 ASP B N 1
ATOM 9233 C CA . ASP B 1 276 ? 10.695 5.414 -11.188 1 72.62 276 ASP B CA 1
ATOM 9234 C C . ASP B 1 276 ? 11.141 5.469 -12.648 1 72.62 276 ASP B C 1
ATOM 9236 O O . ASP B 1 276 ? 11.617 4.473 -13.195 1 72.62 276 ASP B O 1
ATOM 9240 N N . LEU B 1 277 ? 10.844 6.57 -13.297 1 76.75 277 LEU B N 1
ATOM 9241 C CA . LEU B 1 277 ? 11.32 6.832 -14.648 1 76.75 277 LEU B CA 1
ATOM 9242 C C . LEU B 1 277 ? 12.461 7.844 -14.633 1 76.75 277 LEU B C 1
ATOM 9244 O O . LEU B 1 277 ? 12.258 9.008 -14.273 1 76.75 277 LEU B O 1
ATOM 9248 N N . PRO B 1 278 ? 13.594 7.363 -14.922 1 76.31 278 PRO B N 1
ATOM 9249 C CA . PRO B 1 278 ? 14.719 8.305 -14.883 1 76.31 278 PRO B CA 1
ATOM 9250 C C . PRO B 1 278 ? 14.672 9.328 -16.016 1 76.31 278 PRO B C 1
ATOM 9252 O O . PRO B 1 278 ? 14.289 8.992 -17.141 1 76.31 278 PRO B O 1
ATOM 9255 N N . LEU B 1 279 ? 14.977 10.562 -15.648 1 83.56 279 LEU B N 1
ATOM 9256 C CA . LEU B 1 279 ? 15.086 11.617 -16.641 1 83.56 279 LEU B CA 1
ATOM 9257 C C . LEU B 1 279 ? 16.422 11.539 -17.375 1 83.56 279 LEU B C 1
ATOM 9259 O O . LEU B 1 279 ? 17.406 11.055 -16.828 1 83.56 279 LEU B O 1
ATOM 9263 N N . PRO B 1 280 ? 16.422 11.945 -18.594 1 79.75 280 PRO B N 1
ATOM 9264 C CA . PRO B 1 280 ? 17.688 11.969 -19.328 1 79.75 280 PRO B CA 1
ATOM 9265 C C . PRO B 1 280 ? 18.734 12.867 -18.656 1 79.75 280 PRO B C 1
ATOM 9267 O O . PRO B 1 280 ? 18.391 13.898 -18.078 1 79.75 280 PRO B O 1
ATOM 9270 N N . ALA B 1 281 ? 20.047 12.578 -18.781 1 80.5 281 ALA B N 1
ATOM 9271 C CA . ALA B 1 281 ? 21.156 13.227 -18.078 1 80.5 281 ALA B CA 1
ATOM 9272 C C . ALA B 1 281 ? 21.219 14.719 -18.422 1 80.5 281 ALA B C 1
ATOM 9274 O O . ALA B 1 281 ? 21.438 15.547 -17.531 1 80.5 281 ALA B O 1
ATOM 9275 N N . ASP B 1 282 ? 20.938 15.039 -19.656 1 80.81 282 ASP B N 1
ATOM 9276 C CA . ASP B 1 282 ? 21.062 16.438 -20.078 1 80.81 282 ASP B CA 1
ATOM 9277 C C . ASP B 1 282 ? 19.922 17.281 -19.5 1 80.81 282 ASP B C 1
ATOM 9279 O O . ASP B 1 282 ? 20.125 18.453 -19.188 1 80.81 282 ASP B O 1
ATOM 9283 N N . SER B 1 283 ? 18.875 16.656 -19.375 1 87.25 283 SER B N 1
ATOM 9284 C CA . SER B 1 283 ? 17.75 17.391 -18.797 1 87.25 283 SER B CA 1
ATOM 9285 C C . SER B 1 283 ? 17.953 17.625 -17.297 1 87.25 283 SER B C 1
ATOM 9287 O O . SER B 1 283 ? 17.469 18.625 -16.766 1 87.25 283 SER B O 1
ATOM 9289 N N . ILE B 1 284 ? 18.703 16.781 -16.656 1 89 284 ILE B N 1
ATOM 9290 C CA . ILE B 1 284 ? 18.984 16.938 -15.234 1 89 284 ILE B CA 1
ATOM 9291 C C . ILE B 1 284 ? 19.891 18.156 -15.008 1 89 284 ILE B C 1
ATOM 9293 O O . ILE B 1 284 ? 19.688 18.906 -14.055 1 89 284 ILE B O 1
ATOM 9297 N N . LYS B 1 285 ? 20.766 18.328 -15.898 1 87.12 285 LYS B N 1
ATOM 9298 C CA . LYS B 1 285 ? 21.656 19.469 -15.797 1 87.12 285 LYS B CA 1
ATOM 9299 C C . LYS B 1 285 ? 20.906 20.781 -15.914 1 87.12 285 LYS B C 1
ATOM 9301 O O . LYS B 1 285 ? 21.141 21.719 -15.148 1 87.12 285 LYS B O 1
ATOM 9306 N N . SER B 1 286 ? 20 20.781 -16.844 1 88.62 286 SER B N 1
ATOM 9307 C CA . SER B 1 286 ? 19.203 22 -17.016 1 88.62 286 SER B CA 1
ATOM 9308 C C . SER B 1 286 ? 18.297 22.25 -15.82 1 88.62 286 SER B C 1
ATOM 9310 O O . SER B 1 286 ? 18.109 23.406 -15.414 1 88.62 286 SER B O 1
ATOM 9312 N N . THR B 1 287 ? 17.766 21.234 -15.305 1 91.31 287 THR B N 1
ATOM 9313 C CA . THR B 1 287 ? 16.875 21.375 -14.148 1 91.31 287 THR B CA 1
ATOM 9314 C C . THR B 1 287 ? 17.672 21.812 -12.922 1 91.31 287 THR B C 1
ATOM 9316 O O . THR B 1 287 ? 17.172 22.594 -12.102 1 91.31 287 THR B O 1
ATOM 9319 N N . ARG B 1 288 ? 18.875 21.375 -12.805 1 90.62 288 ARG B N 1
ATOM 9320 C CA . ARG B 1 288 ? 19.75 21.797 -11.719 1 90.62 288 ARG B CA 1
ATOM 9321 C C . ARG B 1 288 ? 20.047 23.297 -11.797 1 90.62 288 ARG B C 1
ATOM 9323 O O . ARG B 1 288 ? 20.016 24 -10.773 1 90.62 288 ARG B O 1
ATOM 9330 N N . LYS B 1 289 ? 20.297 23.703 -12.992 1 89.06 289 LYS B N 1
ATOM 9331 C CA . LYS B 1 289 ? 20.562 25.125 -13.203 1 89.06 289 LYS B CA 1
ATOM 9332 C C . LYS B 1 289 ? 19.344 25.969 -12.812 1 89.06 289 LYS B C 1
ATOM 9334 O O . LYS B 1 289 ? 19.5 27.016 -12.195 1 89.06 289 LYS B O 1
ATOM 9339 N N . LEU B 1 290 ? 18.281 25.453 -13.164 1 91.31 290 LEU B N 1
ATOM 9340 C CA . LEU B 1 290 ? 17.047 26.125 -12.805 1 91.31 290 LEU B CA 1
ATOM 9341 C C . LEU B 1 290 ? 16.875 26.172 -11.289 1 91.31 290 LEU B C 1
ATOM 9343 O O . LEU B 1 290 ? 16.516 27.203 -10.727 1 91.31 290 LEU B O 1
ATOM 9347 N N . MET B 1 291 ? 17.172 25.125 -10.625 1 92.44 291 MET B N 1
ATOM 9348 C CA . MET B 1 291 ? 17.016 25.047 -9.18 1 92.44 291 MET B CA 1
ATOM 9349 C C . MET B 1 291 ? 18.016 25.953 -8.469 1 92.44 291 MET B C 1
ATOM 9351 O O . MET B 1 291 ? 17.703 26.562 -7.441 1 92.44 291 MET B O 1
ATOM 9355 N N . TYR B 1 292 ? 19.141 26.094 -9.047 1 90.62 292 TYR B N 1
ATOM 9356 C CA . TYR B 1 292 ? 20.156 26.984 -8.484 1 90.62 292 TYR B CA 1
ATOM 9357 C C . TYR B 1 292 ? 19.656 28.422 -8.484 1 90.62 292 TYR B C 1
ATOM 9359 O O . TYR B 1 292 ? 19.859 29.156 -7.516 1 90.62 292 TYR B O 1
ATOM 9367 N N . GLU B 1 293 ? 19 28.688 -9.531 1 88.06 293 GLU B N 1
ATOM 9368 C CA . GLU B 1 293 ? 18.453 30.031 -9.617 1 88.06 293 GLU B CA 1
ATOM 9369 C C . GLU B 1 293 ? 17.328 30.234 -8.602 1 88.06 293 GLU B C 1
ATOM 9371 O O . GLU B 1 293 ? 17.234 31.281 -7.969 1 88.06 293 GLU B O 1
ATOM 9376 N N . ILE B 1 294 ? 16.547 29.266 -8.469 1 88.56 294 ILE B N 1
ATOM 9377 C CA . ILE B 1 294 ? 15.391 29.359 -7.574 1 88.56 294 ILE B CA 1
ATOM 9378 C C . ILE B 1 294 ? 15.867 29.469 -6.129 1 88.56 294 ILE B C 1
ATOM 9380 O O . ILE B 1 294 ? 15.336 30.266 -5.352 1 88.56 294 ILE B O 1
ATOM 9384 N N . ILE B 1 295 ? 16.953 28.734 -5.809 1 88.81 295 ILE B N 1
ATOM 9385 C CA . ILE B 1 295 ? 17.422 28.719 -4.426 1 88.81 295 ILE B CA 1
ATOM 9386 C C . ILE B 1 295 ? 18.422 29.859 -4.215 1 88.81 295 ILE B C 1
ATOM 9388 O O . ILE B 1 295 ? 18.734 30.219 -3.078 1 88.81 295 ILE B O 1
ATOM 9392 N N . GLY B 1 296 ? 18.891 30.531 -5.25 1 83.88 296 GLY B N 1
ATOM 9393 C CA . GLY B 1 296 ? 19.812 31.656 -5.16 1 83.88 296 GLY B CA 1
ATOM 9394 C C . GLY B 1 296 ? 21.266 31.234 -5.043 1 83.88 296 GLY B C 1
ATOM 9395 O O . GLY B 1 296 ? 22.062 31.922 -4.41 1 83.88 296 GLY B O 1
ATOM 9396 N N . LYS B 1 297 ? 21.531 30 -5.469 1 82.06 297 LYS B N 1
ATOM 9397 C CA . LYS B 1 297 ? 22.906 29.531 -5.445 1 82.06 297 LYS B CA 1
ATOM 9398 C C . LYS B 1 297 ? 23.719 30.141 -6.59 1 82.06 297 LYS B C 1
ATOM 9400 O O . LYS B 1 297 ? 23.344 30 -7.758 1 82.06 297 LYS B O 1
ATOM 9405 N N . LYS B 1 298 ? 24.641 31.203 -6.363 1 63.94 298 LYS B N 1
ATOM 9406 C CA . LYS B 1 298 ? 25.484 31.844 -7.379 1 63.94 298 LYS B CA 1
ATOM 9407 C C . LYS B 1 298 ? 26.656 30.953 -7.77 1 63.94 298 LYS B C 1
ATOM 9409 O O . LYS B 1 298 ? 27.234 30.266 -6.922 1 63.94 298 LYS B O 1
ATOM 9414 N N . ASP B 1 299 ? 26.875 30.594 -8.984 1 49 299 ASP B N 1
ATOM 9415 C CA . ASP B 1 299 ? 28 29.828 -9.547 1 49 299 ASP B CA 1
ATOM 9416 C C . ASP B 1 299 ? 29.328 30.312 -8.984 1 49 299 ASP B C 1
ATOM 9418 O O . ASP B 1 299 ? 30.297 29.547 -8.914 1 49 299 ASP B O 1
ATOM 9422 N N . GLU B 1 300 ? 29.703 31.547 -8.828 1 42.16 300 GLU B N 1
ATOM 9423 C CA . GLU B 1 300 ? 31.016 32.094 -8.477 1 42.16 300 GLU B CA 1
ATOM 9424 C C . GLU B 1 300 ? 31.5 31.547 -7.141 1 42.16 300 GLU B C 1
ATOM 9426 O O . GLU B 1 300 ? 32.688 31.547 -6.867 1 42.16 300 GLU B O 1
ATOM 9431 N N . ASP B 1 301 ? 30.781 31.359 -6.242 1 37.56 301 ASP B N 1
ATOM 9432 C CA . ASP B 1 301 ? 31.234 30.875 -4.941 1 37.56 301 ASP B CA 1
ATOM 9433 C C . ASP B 1 301 ? 31.734 29.422 -5.031 1 37.56 301 ASP B C 1
ATOM 9435 O O . ASP B 1 301 ? 32.062 28.812 -4.016 1 37.56 301 ASP B O 1
ATOM 9439 N N . LEU B 1 302 ? 31.641 28.672 -5.992 1 32.97 302 LEU B N 1
ATOM 9440 C CA . LEU B 1 302 ? 32.281 27.406 -6.285 1 32.97 302 LEU B CA 1
ATOM 9441 C C . LEU B 1 302 ? 33.812 27.547 -6.246 1 32.97 302 LEU B C 1
ATOM 9443 O O . LEU B 1 302 ? 34.5 26.656 -5.738 1 32.97 302 LEU B O 1
ATOM 9447 N N . SER B 1 303 ? 34.562 28.453 -7.043 1 30.34 303 SER B N 1
ATOM 9448 C CA . SER B 1 303 ? 36 28.578 -7.16 1 30.34 303 SER B CA 1
ATOM 9449 C C . SER B 1 303 ? 36.625 29.234 -5.926 1 30.34 303 SER B C 1
ATOM 9451 O O . SER B 1 303 ? 37.781 29.016 -5.598 1 30.34 303 SER B O 1
ATOM 9453 N N . ALA B 1 304 ? 36.156 30.344 -5.379 1 30.81 304 ALA B N 1
ATOM 9454 C CA . ALA B 1 304 ? 36.906 31.172 -4.441 1 30.81 304 ALA B CA 1
ATOM 9455 C C . ALA B 1 304 ? 36.969 30.516 -3.064 1 30.81 304 ALA B C 1
ATOM 9457 O O . ALA B 1 304 ? 37.844 30.859 -2.252 1 30.81 304 ALA B O 1
ATOM 9458 N N . GLN B 1 305 ? 36 29.719 -2.664 1 30.8 305 GLN B N 1
ATOM 9459 C CA . GLN B 1 305 ? 36.156 29.391 -1.251 1 30.8 305 GLN B CA 1
ATOM 9460 C C . GLN B 1 305 ? 37.219 28.312 -1.048 1 30.8 305 GLN B C 1
ATOM 9462 O O . GLN B 1 305 ? 37.531 27.953 0.088 1 30.8 305 GLN B O 1
ATOM 9467 N N . ILE B 1 306 ? 37.688 27.625 -2.057 1 29.45 306 ILE B N 1
ATOM 9468 C CA . ILE B 1 306 ? 38.75 26.688 -1.648 1 29.45 306 ILE B CA 1
ATOM 9469 C C . ILE B 1 306 ? 39.938 27.453 -1.113 1 29.45 306 ILE B C 1
ATOM 9471 O O . ILE B 1 306 ? 40.562 27.047 -0.137 1 29.45 306 ILE B O 1
ATOM 9475 N N . HIS B 1 307 ? 40.438 28.516 -1.854 1 28.2 307 HIS B N 1
ATOM 9476 C CA . HIS B 1 307 ? 41.781 29.016 -1.562 1 28.2 307 HIS B CA 1
ATOM 9477 C C . HIS B 1 307 ? 41.781 29.906 -0.322 1 28.2 307 HIS B C 1
ATOM 9479 O O . HIS B 1 307 ? 42.844 30.234 0.205 1 28.2 307 HIS B O 1
ATOM 9485 N N . HIS B 1 308 ? 40.75 30.703 -0.114 1 27.22 308 HIS B N 1
ATOM 9486 C CA . HIS B 1 308 ? 41.031 31.688 0.912 1 27.22 308 HIS B CA 1
ATOM 9487 C C . HIS B 1 308 ? 40.969 31.078 2.307 1 27.22 308 HIS B C 1
ATOM 9489 O O . HIS B 1 308 ? 41.188 31.781 3.305 1 27.22 308 HIS B O 1
ATOM 9495 N N . HIS B 1 309 ? 40.375 29.953 2.428 1 30 309 HIS B N 1
ATOM 9496 C CA . HIS B 1 309 ? 40.281 29.578 3.832 1 30 309 HIS B CA 1
ATOM 9497 C C . HIS B 1 309 ? 41.625 29.172 4.402 1 30 309 HIS B C 1
ATOM 9499 O O . HIS B 1 309 ? 41.719 28.75 5.559 1 30 309 HIS B O 1
ATOM 9505 N N . ALA B 1 310 ? 42.594 28.875 3.555 1 28.08 310 ALA B N 1
ATOM 9506 C CA . ALA B 1 310 ? 43.812 28.422 4.258 1 28.08 310 ALA B CA 1
ATOM 9507 C C . ALA B 1 310 ? 44.375 29.516 5.152 1 28.08 310 ALA B C 1
ATOM 9509 O O . ALA B 1 310 ? 44.875 29.234 6.246 1 28.08 310 ALA B O 1
ATOM 9510 N N . GLU B 1 311 ? 44.719 30.734 4.598 1 25.73 311 GLU B N 1
ATOM 9511 C CA . GLU B 1 311 ? 45.781 31.5 5.277 1 25.73 311 GLU B CA 1
ATOM 9512 C C . GLU B 1 311 ? 45.219 32.25 6.477 1 25.73 311 GLU B C 1
ATOM 9514 O O . GLU B 1 311 ? 45.938 33.031 7.125 1 25.73 311 GLU B O 1
ATOM 9519 N N . GLY B 1 312 ? 43.906 32.656 6.559 1 25.42 312 GLY B N 1
ATOM 9520 C CA . GLY B 1 312 ? 43.781 33.656 7.602 1 25.42 312 GLY B CA 1
ATOM 9521 C C . GLY B 1 312 ? 44.031 33.094 8.992 1 25.42 312 GLY B C 1
ATOM 9522 O O . GLY B 1 312 ? 43.375 32.125 9.398 1 25.42 312 GLY B O 1
ATOM 9523 N N . THR B 1 313 ? 45.188 33.281 9.461 1 24.7 313 THR B N 1
ATOM 9524 C CA . THR B 1 313 ? 45.719 33.094 10.812 1 24.7 313 THR B CA 1
ATOM 9525 C C . THR B 1 313 ? 44.75 33.688 11.844 1 24.7 313 THR B C 1
ATOM 9527 O O . THR B 1 313 ? 44.344 34.844 11.727 1 24.7 313 THR B O 1
ATOM 9530 N N . PHE B 1 314 ? 43.938 32.938 12.391 1 26.8 314 PHE B N 1
ATOM 9531 C CA . PHE B 1 314 ? 43.25 33.281 13.625 1 26.8 314 PHE B CA 1
ATOM 9532 C C . PHE B 1 314 ? 44.219 33.906 14.633 1 26.8 314 PHE B C 1
ATOM 9534 O O . PHE B 1 314 ? 45.031 33.156 15.25 1 26.8 314 PHE B O 1
ATOM 9541 N N . SER B 1 315 ? 44.844 35 14.305 1 25.42 315 SER B N 1
ATOM 9542 C CA . SER B 1 315 ? 45.531 35.656 15.414 1 25.42 315 SER B CA 1
ATOM 9543 C C . SER B 1 315 ? 44.625 35.781 16.625 1 25.42 315 SER B C 1
ATOM 9545 O O . SER B 1 315 ? 43.406 35.812 16.484 1 25.42 315 SER B O 1
ATOM 9547 N N . ARG B 1 316 ? 45.094 35.625 17.938 1 31.47 316 ARG B N 1
ATOM 9548 C CA . ARG B 1 316 ? 44.656 35.594 19.328 1 31.47 316 ARG B CA 1
ATOM 9549 C C . ARG B 1 316 ? 43.625 36.688 19.609 1 31.47 316 ARG B C 1
ATOM 9551 O O . ARG B 1 316 ? 42.781 36.531 20.484 1 31.47 316 ARG B O 1
ATOM 9558 N N . ASP B 1 317 ? 44 38.031 19.156 1 26.45 317 ASP B N 1
ATOM 9559 C CA . ASP B 1 317 ? 43.25 39.188 19.625 1 26.45 317 ASP B CA 1
ATOM 9560 C C . ASP B 1 317 ? 41.938 39.344 18.875 1 26.45 317 ASP B C 1
ATOM 9562 O O . ASP B 1 317 ? 41.875 39.938 17.797 1 26.45 317 ASP B O 1
ATOM 9566 N N . LEU B 1 318 ? 41.125 38.469 18.625 1 27.25 318 LEU B N 1
ATOM 9567 C CA . LEU B 1 318 ? 39.812 38.594 18.031 1 27.25 318 LEU B CA 1
ATOM 9568 C C . LEU B 1 318 ? 39 39.688 18.719 1 27.25 318 LEU B C 1
ATOM 9570 O O . LEU B 1 318 ? 38.438 39.469 19.797 1 27.25 318 LEU B O 1
ATOM 9574 N N . PRO B 1 319 ? 39.531 40.969 18.766 1 26.48 319 PRO B N 1
ATOM 9575 C CA . PRO B 1 319 ? 38.75 42 19.422 1 26.48 319 PRO B CA 1
ATOM 9576 C C . PRO B 1 319 ? 37.312 42.062 18.875 1 26.48 319 PRO B C 1
ATOM 9578 O O . PRO B 1 319 ? 37.031 41.531 17.812 1 26.48 319 PRO B O 1
ATOM 9581 N N . ALA B 1 320 ? 36.344 43.188 19.422 1 29.03 320 ALA B N 1
ATOM 9582 C CA . ALA B 1 320 ? 35 43.719 19.453 1 29.03 320 ALA B CA 1
ATOM 9583 C C . ALA B 1 320 ? 34.5 44.094 18.062 1 29.03 320 ALA B C 1
ATOM 9585 O O . ALA B 1 320 ? 33.344 44.406 17.875 1 29.03 320 ALA B O 1
ATOM 9586 N N . GLN B 1 321 ? 35.375 44.531 17.094 1 26.98 321 GLN B N 1
ATOM 9587 C CA . GLN B 1 321 ? 34.906 45.281 15.945 1 26.98 321 GLN B CA 1
ATOM 9588 C C . GLN B 1 321 ? 34.25 44.375 14.914 1 26.98 321 GLN B C 1
ATOM 9590 O O . GLN B 1 321 ? 33.969 44.812 13.789 1 26.98 321 GLN B O 1
ATOM 9595 N N . ILE B 1 322 ? 34.281 43.25 15.008 1 30.53 322 ILE B N 1
ATOM 9596 C CA . ILE B 1 322 ? 33.75 42.281 14.055 1 30.53 322 ILE B CA 1
ATOM 9597 C C . ILE B 1 322 ? 32.25 42.438 13.961 1 30.53 322 ILE B C 1
ATOM 9599 O O . ILE B 1 322 ? 31.594 41.688 13.227 1 30.53 322 ILE B O 1
ATOM 9603 N N . ASP B 1 323 ? 31.672 43.375 14.648 1 29.58 323 ASP B N 1
ATOM 9604 C CA . ASP B 1 323 ? 30.234 43.594 14.797 1 29.58 323 ASP B CA 1
ATOM 9605 C C . ASP B 1 323 ? 29.609 44.062 13.484 1 29.58 323 ASP B C 1
ATOM 9607 O O . ASP B 1 323 ? 28.516 43.625 13.117 1 29.58 323 ASP B O 1
ATOM 9611 N N . ASP B 1 324 ? 30.234 45.125 12.883 1 30.38 324 ASP B N 1
ATOM 9612 C CA . ASP B 1 324 ? 29.531 45.906 11.875 1 30.38 324 ASP B CA 1
ATOM 9613 C C . ASP B 1 324 ? 29.5 45.188 10.531 1 30.38 324 ASP B C 1
ATOM 9615 O O . ASP B 1 324 ? 28.547 45.312 9.766 1 30.38 324 ASP B O 1
ATOM 9619 N N . HIS B 1 325 ? 30.609 44.625 10.062 1 29.28 325 HIS B N 1
ATOM 9620 C CA . HIS B 1 325 ? 30.688 44.094 8.703 1 29.28 325 HIS B CA 1
ATOM 9621 C C . HIS B 1 325 ? 29.891 42.812 8.555 1 29.28 325 HIS B C 1
ATOM 9623 O O . HIS B 1 325 ? 29.453 42.469 7.453 1 29.28 325 HIS B O 1
ATOM 9629 N N . ALA B 1 326 ? 29.938 42 9.5 1 31.38 326 ALA B N 1
ATOM 9630 C CA . ALA B 1 326 ? 29.078 40.812 9.469 1 31.38 326 ALA B CA 1
ATOM 9631 C C . ALA B 1 326 ? 27.609 41.188 9.5 1 31.38 326 ALA B C 1
ATOM 9633 O O . ALA B 1 326 ? 26.75 40.438 9.016 1 31.38 326 ALA B O 1
ATOM 9634 N N . GLU B 1 327 ? 27.25 42.312 10.18 1 32.91 327 GLU B N 1
ATOM 9635 C CA . GLU B 1 327 ? 25.891 42.844 10.125 1 32.91 327 GLU B CA 1
ATOM 9636 C C . GLU B 1 327 ? 25.531 43.281 8.703 1 32.91 327 GLU B C 1
ATOM 9638 O O . GLU B 1 327 ? 24.375 43.219 8.305 1 32.91 327 GLU B O 1
ATOM 9643 N N . ARG B 1 328 ? 26.422 44 8 1 35.62 328 ARG B N 1
ATOM 9644 C CA . ARG B 1 328 ? 26.156 44.5 6.652 1 35.62 328 ARG B CA 1
ATOM 9645 C C . ARG B 1 328 ? 26.094 43.344 5.652 1 35.62 328 ARG B C 1
ATOM 9647 O O . ARG B 1 328 ? 25.344 43.406 4.676 1 35.62 328 ARG B O 1
ATOM 9654 N N . ALA B 1 329 ? 26.969 42.469 5.723 1 32.47 329 ALA B N 1
ATOM 9655 C CA . ALA B 1 329 ? 26.906 41.344 4.777 1 32.47 329 ALA B CA 1
ATOM 9656 C C . ALA B 1 329 ? 25.625 40.531 4.953 1 32.47 329 ALA B C 1
ATOM 9658 O O . ALA B 1 329 ? 25.047 40.062 3.973 1 32.47 329 ALA B O 1
ATOM 9659 N N . PHE B 1 330 ? 25.188 40.281 6.109 1 33.5 330 PHE B N 1
ATOM 9660 C CA . PHE B 1 330 ? 23.859 39.719 6.355 1 33.5 330 PHE B CA 1
ATOM 9661 C C . PHE B 1 330 ? 22.766 40.75 6.066 1 33.5 330 PHE B C 1
ATOM 9663 O O . PHE B 1 330 ? 21.641 40.375 5.715 1 33.5 330 PHE B O 1
ATOM 9670 N N . SER B 1 331 ? 22.891 42.031 6.32 1 33.22 331 SER B N 1
ATOM 9671 C CA . SER B 1 331 ? 21.859 43.031 6.121 1 33.22 331 SER B CA 1
ATOM 9672 C C . SER B 1 331 ? 21.609 43.281 4.641 1 33.22 331 SER B C 1
ATOM 9674 O O . SER B 1 331 ? 20.469 43.5 4.227 1 33.22 331 SER B O 1
ATOM 9676 N N . GLY B 1 332 ? 22.547 43.688 3.898 1 35.5 332 GLY B N 1
ATOM 9677 C CA . GLY B 1 332 ? 22.297 44.062 2.518 1 35.5 332 GLY B CA 1
ATOM 9678 C C . GLY B 1 332 ? 21.797 42.938 1.665 1 35.5 332 GLY B C 1
ATOM 9679 O O . GLY B 1 332 ? 20.984 43.125 0.756 1 35.5 332 GLY B O 1
ATOM 9680 N N . ASP B 1 333 ? 22.438 41.719 1.629 1 38.94 333 ASP B N 1
ATOM 9681 C CA . ASP B 1 333 ? 22.156 40.531 0.843 1 38.94 333 ASP B CA 1
ATOM 9682 C C . ASP B 1 333 ? 21 39.719 1.456 1 38.94 333 ASP B C 1
ATOM 9684 O O . ASP B 1 333 ? 20.625 38.656 0.943 1 38.94 333 ASP B O 1
ATOM 9688 N N . LEU B 1 334 ? 20.5 40.031 2.557 1 41.09 334 LEU B N 1
ATOM 9689 C CA . LEU B 1 334 ? 19.438 39.438 3.34 1 41.09 334 LEU B CA 1
ATOM 9690 C C . LEU B 1 334 ? 18.094 39.531 2.613 1 41.09 334 LEU B C 1
ATOM 9692 O O . LEU B 1 334 ? 17.359 38.562 2.537 1 41.09 334 LEU B O 1
ATOM 9696 N N . PRO B 1 335 ? 17.828 40.844 2.232 1 43.53 335 PRO B N 1
ATOM 9697 C CA . PRO B 1 335 ? 16.516 40.844 1.595 1 43.53 335 PRO B CA 1
ATOM 9698 C C . PRO B 1 335 ? 16.438 39.906 0.392 1 43.53 335 PRO B C 1
ATOM 9700 O O . PRO B 1 335 ? 15.398 39.281 0.173 1 43.53 335 PRO B O 1
ATOM 9703 N N . ALA B 1 336 ? 17.562 39.938 -0.355 1 50.62 336 ALA B N 1
ATOM 9704 C CA . ALA B 1 336 ? 17.531 39.094 -1.536 1 50.62 336 ALA B CA 1
ATOM 9705 C C . ALA B 1 336 ? 17.484 37.625 -1.143 1 50.62 336 ALA B C 1
ATOM 9707 O O . ALA B 1 336 ? 16.797 36.812 -1.793 1 50.62 336 ALA B O 1
ATOM 9708 N N . GLN B 1 337 ? 18.172 37.281 -0.101 1 55.78 337 GLN B N 1
ATOM 9709 C CA . GLN B 1 337 ? 18.172 35.906 0.367 1 55.78 337 GLN B CA 1
ATOM 9710 C C . GLN B 1 337 ? 16.812 35.531 0.938 1 55.78 337 GLN B C 1
ATOM 9712 O O . GLN B 1 337 ? 16.375 34.375 0.764 1 55.78 337 GLN B O 1
ATOM 9717 N N . ILE B 1 338 ? 16.188 36.5 1.501 1 59.16 338 ILE B N 1
ATOM 9718 C CA . ILE B 1 338 ? 14.859 36.281 2.051 1 59.16 338 ILE B CA 1
ATOM 9719 C C . ILE B 1 338 ? 13.867 36.031 0.915 1 59.16 338 ILE B C 1
ATOM 9721 O O . ILE B 1 338 ? 12.992 35.156 1.026 1 59.16 338 ILE B O 1
ATOM 9725 N N . ASP B 1 339 ? 14.211 36.75 -0.086 1 74.12 339 ASP B N 1
ATOM 9726 C CA . ASP B 1 339 ? 13.305 36.594 -1.217 1 74.12 339 ASP B CA 1
ATOM 9727 C C . ASP B 1 339 ? 13.445 35.219 -1.853 1 74.12 339 ASP B C 1
ATOM 9729 O O . ASP B 1 339 ? 12.453 34.594 -2.203 1 74.12 339 ASP B O 1
ATOM 9733 N N . HIS B 1 340 ? 14.695 34.781 -1.844 1 82.62 340 HIS B N 1
ATOM 9734 C CA . HIS B 1 340 ? 14.906 33.469 -2.428 1 82.62 340 HIS B CA 1
ATOM 9735 C C . HIS B 1 340 ? 14.359 32.375 -1.521 1 82.62 340 HIS B C 1
ATOM 9737 O O . HIS B 1 340 ? 13.852 31.344 -2.004 1 82.62 340 HIS B O 1
ATOM 9743 N N . THR B 1 341 ? 14.484 32.719 -0.275 1 86.25 341 THR B N 1
ATOM 9744 C CA . THR B 1 341 ? 13.992 31.719 0.683 1 86.25 341 THR B CA 1
ATOM 9745 C C . THR B 1 341 ? 12.477 31.562 0.568 1 86.25 341 THR B C 1
ATOM 9747 O O . THR B 1 341 ? 11.969 30.438 0.462 1 86.25 341 THR B O 1
ATOM 9750 N N . GLU B 1 342 ? 11.883 32.625 0.492 1 84.69 342 GLU B N 1
ATOM 9751 C CA . GLU B 1 342 ? 10.43 32.594 0.4 1 84.69 342 GLU B CA 1
ATOM 9752 C C . GLU B 1 342 ? 9.977 32 -0.935 1 84.69 342 GLU B C 1
ATOM 9754 O O . GLU B 1 342 ? 9.031 31.219 -0.983 1 84.69 342 GLU B O 1
ATOM 9759 N N . ARG B 1 343 ? 10.625 32.312 -1.877 1 87.94 343 ARG B N 1
ATOM 9760 C CA . ARG B 1 343 ? 10.234 31.859 -3.207 1 87.94 343 ARG B CA 1
ATOM 9761 C C . ARG B 1 343 ? 10.477 30.359 -3.365 1 87.94 343 ARG B C 1
ATOM 9763 O O . ARG B 1 343 ? 9.617 29.641 -3.867 1 87.94 343 ARG B O 1
ATOM 9770 N N . ALA B 1 344 ? 11.602 29.906 -2.895 1 91 344 ALA B N 1
ATOM 9771 C CA . ALA B 1 344 ? 11.945 28.5 -3.041 1 91 344 ALA B CA 1
ATOM 9772 C C . ALA B 1 344 ? 10.945 27.609 -2.314 1 91 344 ALA B C 1
ATOM 9774 O O . ALA B 1 344 ? 10.453 26.625 -2.881 1 91 344 ALA B O 1
ATOM 9775 N N . PHE B 1 345 ? 10.609 28 -1.173 1 90.94 345 PHE B N 1
ATOM 9776 C CA . PHE B 1 345 ? 9.711 27.172 -0.392 1 90.94 345 PHE B CA 1
ATOM 9777 C C . PHE B 1 345 ? 8.266 27.359 -0.841 1 90.94 345 PHE B C 1
ATOM 9779 O O . PHE B 1 345 ? 7.445 26.438 -0.723 1 90.94 345 PHE B O 1
ATOM 9786 N N . ARG B 1 346 ? 7.992 28.469 -1.396 1 88.56 346 ARG B N 1
ATOM 9787 C CA . ARG B 1 346 ? 6.676 28.656 -1.992 1 88.56 346 ARG B CA 1
ATOM 9788 C C . ARG B 1 346 ? 6.484 27.75 -3.205 1 88.56 346 ARG B C 1
ATOM 9790 O O . ARG B 1 346 ? 5.434 27.125 -3.359 1 88.56 346 ARG B O 1
ATOM 9797 N N . ILE B 1 347 ? 7.449 27.688 -3.992 1 91.75 347 ILE B N 1
ATOM 9798 C CA . ILE B 1 347 ? 7.391 26.844 -5.184 1 91.75 347 ILE B CA 1
ATOM 9799 C C . ILE B 1 347 ? 7.262 25.375 -4.777 1 91.75 347 ILE B C 1
ATOM 9801 O O . ILE B 1 347 ? 6.449 24.641 -5.34 1 91.75 347 ILE B O 1
ATOM 9805 N N . ALA B 1 348 ? 8.031 24.984 -3.801 1 92.75 348 ALA B N 1
ATOM 9806 C CA . ALA B 1 348 ? 7.957 23.609 -3.318 1 92.75 348 ALA B CA 1
ATOM 9807 C C . ALA B 1 348 ? 6.586 23.312 -2.725 1 92.75 348 ALA B C 1
ATOM 9809 O O . ALA B 1 348 ? 6.043 22.219 -2.926 1 92.75 348 ALA B O 1
ATOM 9810 N N . GLU B 1 349 ? 6.051 24.281 -2.076 1 90.75 349 GLU B N 1
ATOM 9811 C CA . GLU B 1 349 ? 4.73 24.109 -1.479 1 90.75 349 GLU B CA 1
ATOM 9812 C C . GLU B 1 349 ? 3.656 23.938 -2.549 1 90.75 349 GLU B C 1
ATOM 9814 O O . GLU B 1 349 ? 2.768 23.094 -2.422 1 90.75 349 GLU B O 1
ATOM 9819 N N . LEU B 1 350 ? 3.771 24.719 -3.506 1 89.88 350 LEU B N 1
ATOM 9820 C CA . LEU B 1 350 ? 2.812 24.625 -4.602 1 89.88 350 LEU B CA 1
ATOM 9821 C C . LEU B 1 350 ? 2.943 23.297 -5.332 1 89.88 350 LEU B C 1
ATOM 9823 O O . LEU B 1 350 ? 1.939 22.688 -5.723 1 89.88 350 LEU B O 1
ATOM 9827 N N . GLU B 1 351 ? 4.129 22.875 -5.508 1 92.81 351 GLU B N 1
ATOM 9828 C CA . GLU B 1 351 ? 4.359 21.562 -6.133 1 92.81 351 GLU B CA 1
ATOM 9829 C C . GLU B 1 351 ? 3.709 20.453 -5.328 1 92.81 351 GLU B C 1
ATOM 9831 O O . GLU B 1 351 ? 3.064 19.562 -5.895 1 92.81 351 GLU B O 1
ATOM 9836 N N . LEU B 1 352 ? 3.85 20.547 -4.086 1 90.31 352 LEU B N 1
ATOM 9837 C CA . LEU B 1 352 ? 3.312 19.516 -3.205 1 90.31 352 LEU B CA 1
ATOM 9838 C C . LEU B 1 352 ? 1.789 19.578 -3.166 1 90.31 352 LEU B C 1
ATOM 9840 O O . LEU B 1 352 ? 1.129 18.547 -2.973 1 90.31 352 LEU B O 1
ATOM 9844 N N . LYS B 1 353 ? 1.276 20.703 -3.414 1 86.12 353 LYS B N 1
ATOM 9845 C CA . LYS B 1 353 ? -0.175 20.828 -3.51 1 86.12 353 LYS B CA 1
ATOM 9846 C C . LYS B 1 353 ? -0.71 20.094 -4.738 1 86.12 353 LYS B C 1
ATOM 9848 O O . LYS B 1 353 ? -1.735 19.406 -4.664 1 86.12 353 LYS B O 1
ATOM 9853 N N . PHE B 1 354 ? -0.05 20.25 -5.777 1 86.25 354 PHE B N 1
ATOM 9854 C CA . PHE B 1 354 ? -0.448 19.547 -6.992 1 86.25 354 PHE B CA 1
ATOM 9855 C C . PHE B 1 354 ? -0.317 18.047 -6.82 1 86.25 354 PHE B C 1
ATOM 9857 O O . PHE B 1 354 ? -1.176 17.281 -7.277 1 86.25 354 PHE B O 1
ATOM 9864 N N . LEU B 1 355 ? 0.752 17.688 -6.152 1 85.81 355 LEU B N 1
ATOM 9865 C CA . LEU B 1 355 ? 0.975 16.25 -5.918 1 85.81 355 LEU B CA 1
ATOM 9866 C C . LEU B 1 355 ? -0.089 15.688 -4.984 1 85.81 355 LEU B C 1
ATOM 9868 O O . LEU B 1 355 ? -0.554 14.562 -5.18 1 85.81 355 LEU B O 1
ATOM 9872 N N . ASN B 1 356 ? -0.441 16.469 -3.994 1 82.56 356 ASN B N 1
ATOM 9873 C CA . ASN B 1 356 ? -1.486 16.047 -3.066 1 82.56 356 ASN B CA 1
ATOM 9874 C C . ASN B 1 356 ? -2.826 15.867 -3.777 1 82.56 356 ASN B C 1
ATOM 9876 O O . ASN B 1 356 ? -3.535 14.891 -3.531 1 82.56 356 ASN B O 1
ATOM 9880 N N . ASP B 1 357 ? -3.125 16.734 -4.59 1 79 357 ASP B N 1
ATOM 9881 C CA . ASP B 1 357 ? -4.379 16.641 -5.328 1 79 357 ASP B CA 1
ATOM 9882 C C . ASP B 1 357 ? -4.371 15.438 -6.27 1 79 357 ASP B C 1
ATOM 9884 O O . ASP B 1 357 ? -5.402 14.789 -6.465 1 79 357 ASP B O 1
ATOM 9888 N N . TYR B 1 358 ? -3.297 15.266 -6.793 1 79.38 358 TYR B N 1
ATOM 9889 C CA . TYR B 1 358 ? -3.168 14.156 -7.73 1 79.38 358 TYR B CA 1
ATOM 9890 C C . TYR B 1 358 ? -3.404 12.82 -7.031 1 79.38 358 TYR B C 1
ATOM 9892 O O . TYR B 1 358 ? -4.105 11.953 -7.555 1 79.38 358 TYR B O 1
ATOM 9900 N N . PHE B 1 359 ? -2.898 12.617 -5.852 1 76.75 359 PHE B N 1
ATOM 9901 C CA . PHE B 1 359 ? -2.953 11.32 -5.191 1 76.75 359 PHE B CA 1
ATOM 9902 C C . PHE B 1 359 ? -4.227 11.195 -4.359 1 76.75 359 PHE B C 1
ATOM 9904 O O . PHE B 1 359 ? -4.773 10.102 -4.219 1 76.75 359 PHE B O 1
ATOM 9911 N N . TYR B 1 360 ? -4.688 12.344 -3.826 1 73.12 360 TYR B N 1
ATOM 9912 C CA . TYR B 1 360 ? -5.672 12.172 -2.766 1 73.12 360 TYR B CA 1
ATOM 9913 C C . TYR B 1 360 ? -6.988 12.852 -3.129 1 73.12 360 TYR B C 1
ATOM 9915 O O . TYR B 1 360 ? -7.992 12.688 -2.436 1 73.12 360 TYR B O 1
ATOM 9923 N N . THR B 1 361 ? -6.891 13.68 -4.141 1 71.75 361 THR B N 1
ATOM 9924 C CA . THR B 1 361 ? -8.148 14.305 -4.539 1 71.75 361 THR B CA 1
ATOM 9925 C C . THR B 1 361 ? -8.594 13.805 -5.906 1 71.75 361 THR B C 1
ATOM 9927 O O . THR B 1 361 ? -7.766 13.391 -6.723 1 71.75 361 THR B O 1
ATOM 9930 N N . ARG B 1 362 ? -9.883 13.609 -6.098 1 67.56 362 ARG B N 1
ATOM 9931 C CA . ARG B 1 362 ? -10.414 13.125 -7.367 1 67.56 362 ARG B CA 1
ATOM 9932 C C . ARG B 1 362 ? -11.281 14.188 -8.031 1 67.56 362 ARG B C 1
ATOM 9934 O O . ARG B 1 362 ? -12.406 13.906 -8.461 1 67.56 362 ARG B O 1
ATOM 9941 N N . TYR B 1 363 ? -10.555 15.391 -8.203 1 68.12 363 TYR B N 1
ATOM 9942 C CA . TYR B 1 363 ? -11.273 16.438 -8.922 1 68.12 363 TYR B CA 1
ATOM 9943 C C . TYR B 1 363 ? -11.383 16.094 -10.406 1 68.12 363 TYR B C 1
ATOM 9945 O O . TYR B 1 363 ? -10.422 15.617 -11.016 1 68.12 363 TYR B O 1
ATOM 9953 N N . PRO B 1 364 ? -12.555 16.188 -10.828 1 67.69 364 PRO B N 1
ATOM 9954 C CA . PRO B 1 364 ? -12.711 15.875 -12.258 1 67.69 364 PRO B CA 1
ATOM 9955 C C . PRO B 1 364 ? -11.766 16.688 -13.141 1 67.69 364 PRO B C 1
ATOM 9957 O O . PRO B 1 364 ? -11.422 16.234 -14.242 1 67.69 364 PRO B O 1
ATOM 9960 N N . ILE B 1 365 ? -11.328 17.844 -12.625 1 64.56 365 ILE B N 1
ATOM 9961 C CA . ILE B 1 365 ? -10.469 18.719 -13.406 1 64.56 365 ILE B CA 1
ATOM 9962 C C . ILE B 1 365 ? -9.117 18.062 -13.633 1 64.56 365 ILE B C 1
ATOM 9964 O O . ILE B 1 365 ? -8.422 18.359 -14.609 1 64.56 365 ILE B O 1
ATOM 9968 N N . LEU B 1 366 ? -8.711 17.188 -12.664 1 68.94 366 LEU B N 1
ATOM 9969 C CA . LEU B 1 366 ? -7.434 16.5 -12.773 1 68.94 366 LEU B CA 1
ATOM 9970 C C . LEU B 1 366 ? -7.398 15.617 -14.023 1 68.94 366 LEU B C 1
ATOM 9972 O O . LEU B 1 366 ? -6.332 15.406 -14.609 1 68.94 366 LEU B O 1
ATOM 9976 N N . PHE B 1 367 ? -8.578 15.25 -14.438 1 61.88 367 PHE B N 1
ATOM 9977 C CA . PHE B 1 367 ? -8.656 14.32 -15.562 1 61.88 367 PHE B CA 1
ATOM 9978 C C . PHE B 1 367 ? -9.094 15.039 -16.828 1 61.88 367 PHE B C 1
ATOM 9980 O O . PHE B 1 367 ? -9.594 14.406 -17.766 1 61.88 367 PHE B O 1
ATOM 9987 N N . TRP B 1 368 ? -8.984 16.406 -16.734 1 57.53 368 TRP B N 1
ATOM 9988 C CA . TRP B 1 368 ? -9.438 17.281 -17.812 1 57.53 368 TRP B CA 1
ATOM 9989 C C . TRP B 1 368 ? -8.703 16.953 -19.109 1 57.53 368 TRP B C 1
ATOM 9991 O O . TRP B 1 368 ? -7.48 17.078 -19.188 1 57.53 368 TRP B O 1
ATOM 10001 N N . ARG B 1 369 ? -9.266 15.953 -20.016 1 51.22 369 ARG B N 1
ATOM 10002 C CA . ARG B 1 369 ? -8.758 15.75 -21.375 1 51.22 369 ARG B CA 1
ATOM 10003 C C . ARG B 1 369 ? -9.461 16.672 -22.359 1 51.22 369 ARG B C 1
ATOM 10005 O O . ARG B 1 369 ? -10.32 16.219 -23.125 1 51.22 369 ARG B O 1
ATOM 10012 N N . GLY B 1 370 ? -9.562 18.109 -22.297 1 44.47 370 GLY B N 1
ATOM 10013 C CA . GLY B 1 370 ? -10.211 19.047 -23.188 1 44.47 370 GLY B CA 1
ATOM 10014 C C . GLY B 1 370 ? -11.461 19.672 -22.609 1 44.47 370 GLY B C 1
ATOM 10015 O O . GLY B 1 370 ? -11.523 19.922 -21.406 1 44.47 370 GLY B O 1
ATOM 10016 N N . PHE B 1 371 ? -12.688 19.812 -23.5 1 44.62 371 PHE B N 1
ATOM 10017 C CA . PHE B 1 371 ? -13.938 20.484 -23.141 1 44.62 371 PHE B CA 1
ATOM 10018 C C . PHE B 1 371 ? -14.438 20.031 -21.781 1 44.62 371 PHE B C 1
ATOM 10020 O O . PHE B 1 371 ? -14.242 18.875 -21.406 1 44.62 371 PHE B O 1
ATOM 10027 N N . PRO B 1 372 ? -15.055 20.969 -20.891 1 51.12 372 PRO B N 1
ATOM 10028 C CA . PRO B 1 372 ? -15.477 20.781 -19.5 1 51.12 372 PRO B CA 1
ATOM 10029 C C . PRO B 1 372 ? -16.047 19.391 -19.234 1 51.12 372 PRO B C 1
ATOM 10031 O O . PRO B 1 372 ? -16.938 18.938 -19.938 1 51.12 372 PRO B O 1
ATOM 10034 N N . LEU B 1 373 ? -15.352 18.484 -18.547 1 58 373 LEU B N 1
ATOM 10035 C CA . LEU B 1 373 ? -15.719 17.125 -18.203 1 58 373 LEU B CA 1
ATOM 10036 C C . LEU B 1 373 ? -17.172 17.031 -17.766 1 58 373 LEU B C 1
ATOM 10038 O O . LEU B 1 373 ? -17.656 17.906 -17.031 1 58 373 LEU B O 1
ATOM 10042 N N . ILE B 1 374 ? -18.016 16.406 -18.547 1 61.62 374 ILE B N 1
ATOM 10043 C CA . ILE B 1 374 ? -19.406 16.062 -18.219 1 61.62 374 ILE B CA 1
ATOM 10044 C C . ILE B 1 374 ? -19.547 15.891 -16.719 1 61.62 374 ILE B C 1
ATOM 10046 O O . ILE B 1 374 ? -20.562 16.281 -16.141 1 61.62 374 ILE B O 1
ATOM 10050 N N . PHE B 1 375 ? -18.438 15.734 -16.156 1 69.25 375 PHE B N 1
ATOM 10051 C CA . PHE B 1 375 ? -18.594 15.398 -14.75 1 69.25 375 PHE B CA 1
ATOM 10052 C C . PHE B 1 375 ? -18.469 16.641 -13.883 1 69.25 375 PHE B C 1
ATOM 10054 O O . PHE B 1 375 ? -18.875 16.641 -12.719 1 69.25 375 PHE B O 1
ATOM 10061 N N . ALA B 1 376 ? -17.938 17.719 -14.531 1 74.75 376 ALA B N 1
ATOM 10062 C CA . ALA B 1 376 ? -17.875 18.969 -13.789 1 74.75 376 ALA B CA 1
ATOM 10063 C C . ALA B 1 376 ? -19.281 19.562 -13.625 1 74.75 376 ALA B C 1
ATOM 10065 O O . ALA B 1 376 ? -19.5 20.391 -12.742 1 74.75 376 ALA B O 1
ATOM 10066 N N . TRP B 1 377 ? -20.25 19.062 -14.398 1 80.31 377 TRP B N 1
ATOM 10067 C CA . TRP B 1 377 ? -21.609 19.594 -14.375 1 80.31 377 TRP B CA 1
ATOM 10068 C C . TRP B 1 377 ? -22.469 18.828 -13.375 1 80.31 377 TRP B C 1
ATOM 10070 O O . TRP B 1 377 ? -23.625 19.203 -13.125 1 80.31 377 TRP B O 1
ATOM 10080 N N . TYR B 1 378 ? -21.906 17.891 -12.805 1 83.44 378 TYR B N 1
ATOM 10081 C CA . TYR B 1 378 ? -22.688 17.047 -11.906 1 83.44 378 TYR B CA 1
ATOM 10082 C C . TYR B 1 378 ? -23.234 17.859 -10.734 1 83.44 378 TYR B C 1
ATOM 10084 O O . TYR B 1 378 ? -24.438 17.797 -10.43 1 83.44 378 TYR B O 1
ATOM 10092 N N . PRO B 1 379 ? -22.438 18.719 -10.133 1 86.06 379 PRO B N 1
ATOM 10093 C CA . PRO B 1 379 ? -22.969 19.438 -8.969 1 86.06 379 PRO B CA 1
ATOM 10094 C C . PRO B 1 379 ? -24.062 20.438 -9.336 1 86.06 379 PRO B C 1
ATOM 10096 O O . PRO B 1 379 ? -25.141 20.422 -8.711 1 86.06 379 PRO B O 1
ATOM 10099 N N . PRO B 1 380 ? -23.938 21.219 -10.43 1 88.69 380 PRO B N 1
ATOM 10100 C CA . PRO B 1 380 ? -25.047 22.109 -10.789 1 88.69 380 PRO B CA 1
ATOM 10101 C C . PRO B 1 380 ? -26.297 21.359 -11.227 1 88.69 380 PRO B C 1
ATOM 10103 O O . PRO B 1 380 ? -27.406 21.797 -10.961 1 88.69 380 PRO B O 1
ATOM 10106 N N . LEU B 1 381 ? -26.094 20.266 -11.852 1 89.81 381 LEU B N 1
ATOM 10107 C CA . LEU B 1 381 ? -27.25 19.469 -12.273 1 89.81 381 LEU B CA 1
ATOM 10108 C C . LEU B 1 381 ? -27.969 18.875 -11.062 1 89.81 381 LEU B C 1
ATOM 10110 O O . LEU B 1 381 ? -29.203 18.797 -11.047 1 89.81 381 LEU B O 1
ATOM 10114 N N . THR B 1 382 ? -27.234 18.484 -10.078 1 90.38 382 THR B N 1
ATOM 10115 C CA . THR B 1 382 ? -27.859 17.969 -8.859 1 90.38 382 THR B CA 1
ATOM 10116 C C . THR B 1 382 ? -28.625 19.078 -8.133 1 90.38 382 THR B C 1
ATOM 10118 O O . THR B 1 382 ? -29.719 18.828 -7.621 1 90.38 382 THR B O 1
ATOM 10121 N N . ILE B 1 383 ? -28.141 20.312 -8.172 1 92.81 383 ILE B N 1
ATOM 10122 C CA . ILE B 1 383 ? -28.828 21.438 -7.543 1 92.81 383 ILE B CA 1
ATOM 10123 C C . ILE B 1 383 ? -30.125 21.719 -8.281 1 92.81 383 ILE B C 1
ATOM 10125 O O . ILE B 1 383 ? -31.172 21.906 -7.656 1 92.81 383 ILE B O 1
ATOM 10129 N N . ALA B 1 384 ? -30.062 21.625 -9.547 1 93.56 384 ALA B N 1
ATOM 10130 C CA . ALA B 1 384 ? -31.266 21.859 -10.359 1 93.56 384 ALA B CA 1
ATOM 10131 C C . ALA B 1 384 ? -32.312 20.781 -10.109 1 93.56 384 ALA B C 1
ATOM 10133 O O . ALA B 1 384 ? -33.5 21.094 -10.016 1 93.56 384 ALA B O 1
ATOM 10134 N N . LEU B 1 385 ? -31.938 19.609 -9.961 1 93.5 385 LEU B N 1
ATOM 10135 C CA . LEU B 1 385 ? -32.875 18.5 -9.758 1 93.5 385 LEU B CA 1
ATOM 10136 C C . LEU B 1 385 ? -33.469 18.562 -8.359 1 93.5 385 LEU B C 1
ATOM 10138 O O . LEU B 1 385 ? -34.656 18.25 -8.18 1 93.5 385 LEU B O 1
ATOM 10142 N N . ILE B 1 386 ? -32.688 18.922 -7.406 1 93.12 386 ILE B N 1
ATOM 10143 C CA . ILE B 1 386 ? -33.188 19.078 -6.051 1 93.12 386 ILE B CA 1
ATOM 10144 C C . ILE B 1 386 ? -34.188 20.234 -6 1 93.12 386 ILE B C 1
ATOM 10146 O O . ILE B 1 386 ? -35.188 20.156 -5.305 1 93.12 386 ILE B O 1
ATOM 10150 N N . ALA B 1 387 ? -33.938 21.25 -6.758 1 93.19 387 ALA B N 1
ATOM 10151 C CA . ALA B 1 387 ? -34.875 22.359 -6.844 1 93.19 387 ALA B CA 1
ATOM 10152 C C . ALA B 1 387 ? -36.188 21.906 -7.504 1 93.19 387 ALA B C 1
ATOM 10154 O O . ALA B 1 387 ? -37.281 22.297 -7.074 1 93.19 387 ALA B O 1
ATOM 10155 N N . TRP B 1 388 ? -36.062 21.047 -8.469 1 93.56 388 TRP B N 1
ATOM 10156 C CA . TRP B 1 388 ? -37.25 20.484 -9.117 1 93.56 388 TRP B CA 1
ATOM 10157 C C . TRP B 1 388 ? -38.062 19.625 -8.141 1 93.56 388 TRP B C 1
ATOM 10159 O O . TRP B 1 388 ? -39.281 19.766 -8.031 1 93.56 388 TRP B O 1
ATOM 10169 N N . LEU B 1 389 ? -37.375 18.797 -7.406 1 93.06 389 LEU B N 1
ATOM 10170 C CA . LEU B 1 389 ? -38.031 17.953 -6.406 1 93.06 389 LEU B CA 1
ATOM 10171 C C . LEU B 1 389 ? -38.688 18.812 -5.324 1 93.06 389 LEU B C 1
ATOM 10173 O O . LEU B 1 389 ? -39.812 18.516 -4.891 1 93.06 389 LEU B O 1
ATOM 10177 N N . GLY B 1 390 ? -38 19.859 -4.938 1 91.81 390 GLY B N 1
ATOM 10178 C CA . GLY B 1 390 ? -38.562 20.766 -3.943 1 91.81 390 GLY B CA 1
ATOM 10179 C C . GLY B 1 390 ? -39.844 21.453 -4.406 1 91.81 390 GLY B C 1
ATOM 10180 O O . GLY B 1 390 ? -40.812 21.578 -3.639 1 91.81 390 GLY B O 1
ATOM 10181 N N . ARG B 1 391 ? -39.906 21.766 -5.59 1 91.81 391 ARG B N 1
ATOM 10182 C CA . ARG B 1 391 ? -41.094 22.375 -6.156 1 91.81 391 ARG B CA 1
ATOM 10183 C C . ARG B 1 391 ? -42.281 21.391 -6.16 1 91.81 391 ARG B C 1
ATOM 10185 O O . ARG B 1 391 ? -43.375 21.766 -5.805 1 91.81 391 ARG B O 1
ATOM 10192 N N . ASP B 1 392 ? -42 20.188 -6.473 1 90.44 392 ASP B N 1
ATOM 10193 C CA . ASP B 1 392 ? -43.062 19.156 -6.516 1 90.44 392 ASP B CA 1
ATOM 10194 C C . ASP B 1 392 ? -43.562 18.828 -5.113 1 90.44 392 ASP B C 1
ATOM 10196 O O . ASP B 1 392 ? -44.781 18.625 -4.914 1 90.44 392 ASP B O 1
ATOM 10200 N N . ILE B 1 393 ? -42.688 18.75 -4.18 1 89.31 393 ILE B N 1
ATOM 10201 C CA . ILE B 1 393 ? -43.062 18.469 -2.809 1 89.31 393 ILE B CA 1
ATOM 10202 C C . ILE B 1 393 ? -43.938 19.609 -2.273 1 89.31 393 ILE B C 1
ATOM 10204 O O . ILE B 1 393 ? -44.938 19.375 -1.6 1 89.31 393 ILE B O 1
ATOM 10208 N N . TYR B 1 394 ? -43.594 20.797 -2.602 1 86.94 394 TYR B N 1
ATOM 10209 C CA . TYR B 1 394 ? -44.344 21.969 -2.131 1 86.94 394 TYR B CA 1
ATOM 10210 C C . TYR B 1 394 ? -45.75 22 -2.736 1 86.94 394 TYR B C 1
ATOM 10212 O O . TYR B 1 394 ? -46.719 22.281 -2.041 1 86.94 394 TYR B O 1
ATOM 10220 N N . LYS B 1 395 ? -45.906 21.469 -3.893 1 84.38 395 LYS B N 1
ATOM 10221 C CA . LYS B 1 395 ? -47.188 21.578 -4.582 1 84.38 395 LYS B CA 1
ATOM 10222 C C . LYS B 1 395 ? -48.062 20.344 -4.301 1 84.38 395 LYS B C 1
ATOM 10224 O O . LYS B 1 395 ? -49.281 20.469 -4.105 1 84.38 395 LYS B O 1
ATOM 10229 N N . LEU B 1 396 ? -47.406 19.203 -4.266 1 77.06 396 LEU B N 1
ATOM 10230 C CA . LEU B 1 396 ? -48.188 17.984 -4.387 1 77.06 396 LEU B CA 1
ATOM 10231 C C . LEU B 1 396 ? -48.312 17.281 -3.041 1 77.06 396 LEU B C 1
ATOM 10233 O O . LEU B 1 396 ? -49.219 16.453 -2.842 1 77.06 396 LEU B O 1
ATOM 10237 N N . TYR B 1 397 ? -47.406 17.578 -2.094 1 77.62 397 TYR B N 1
ATOM 10238 C CA . TYR B 1 397 ? -47.406 16.703 -0.93 1 77.62 397 TYR B CA 1
ATOM 10239 C C . TYR B 1 397 ? -48.625 16.969 -0.049 1 77.62 397 TYR B C 1
ATOM 10241 O O . TYR B 1 397 ? -48.781 18.062 0.494 1 77.62 397 TYR B O 1
ATOM 10249 N N . LYS B 1 398 ? -49.656 16.047 -0.227 1 68.81 398 LYS B N 1
ATOM 10250 C CA . LYS B 1 398 ? -50.781 15.977 0.689 1 68.81 398 LYS B CA 1
ATOM 10251 C C . LYS B 1 398 ? -50.812 14.648 1.441 1 68.81 398 LYS B C 1
ATOM 10253 O O . LYS B 1 398 ? -50.781 13.578 0.827 1 68.81 398 LYS B O 1
ATOM 10258 N N . PRO B 1 399 ? -50.406 14.711 2.781 1 65.38 399 PRO B N 1
ATOM 10259 C CA . PRO B 1 399 ? -50.375 13.43 3.496 1 65.38 399 PRO B CA 1
ATOM 10260 C C . PRO B 1 399 ? -51.562 12.539 3.16 1 65.38 399 PRO B C 1
ATOM 10262 O O . PRO B 1 399 ? -52.719 13.016 3.113 1 65.38 399 PRO B O 1
ATOM 10265 N N . LYS B 1 400 ? -51.375 11.398 2.498 1 60.25 400 LYS B N 1
ATOM 10266 C CA . LYS B 1 400 ? -52.438 10.469 2.156 1 60.25 400 LYS B CA 1
ATOM 10267 C C . LYS B 1 400 ? -53.219 10.07 3.395 1 60.25 400 LYS B C 1
ATOM 10269 O O . LYS B 1 400 ? -52.719 10.094 4.512 1 60.25 400 LYS B O 1
ATOM 10274 N N . GLN B 1 401 ? -54.531 9.906 3.252 1 56.56 401 GLN B N 1
ATOM 10275 C CA . GLN B 1 401 ? -55.438 9.43 4.297 1 56.56 401 GLN B CA 1
ATOM 10276 C C . GLN B 1 401 ? -54.906 8.117 4.898 1 56.56 401 GLN B C 1
ATOM 10278 O O . GLN B 1 401 ? -54.719 7.145 4.18 1 56.56 401 GLN B O 1
ATOM 10283 N N . GLY B 1 402 ? -54.25 8.07 6.141 1 58.56 402 GLY B N 1
ATOM 10284 C CA . GLY B 1 402 ? -53.75 6.898 6.859 1 58.56 402 GLY B CA 1
ATOM 10285 C C . GLY B 1 402 ? -52.25 6.91 7.086 1 58.56 402 GLY B C 1
ATOM 10286 O O . GLY B 1 402 ? -51.719 5.984 7.695 1 58.56 402 GLY B O 1
ATOM 10287 N N . GLU B 1 403 ? -51.719 7.91 6.492 1 65.31 403 GLU B N 1
ATOM 10288 C CA . GLU B 1 403 ? -50.281 7.961 6.703 1 65.31 403 GLU B CA 1
ATOM 10289 C C . GLU B 1 403 ? -49.938 8.406 8.125 1 65.31 403 GLU B C 1
ATOM 10291 O O . GLU B 1 403 ? -50.531 9.383 8.625 1 65.31 403 GLU B O 1
ATOM 10296 N N . ILE B 1 404 ? -49.312 7.441 8.805 1 69.25 404 ILE B N 1
ATOM 10297 C CA . ILE B 1 404 ? -48.875 7.746 10.156 1 69.25 404 ILE B CA 1
ATOM 10298 C C . ILE B 1 404 ? -47.812 8.852 10.109 1 69.25 404 ILE B C 1
ATOM 10300 O O . ILE B 1 404 ? -46.812 8.734 9.398 1 69.25 404 ILE B O 1
ATOM 10304 N N . ALA B 1 405 ? -48.344 10.148 10.391 1 71.69 405 ALA B N 1
ATOM 10305 C CA . ALA B 1 405 ? -47.406 11.25 10.406 1 71.69 405 ALA B CA 1
ATOM 10306 C C . ALA B 1 405 ? -47.219 11.797 11.82 1 71.69 405 ALA B C 1
ATOM 10308 O O . ALA B 1 405 ? -48.156 11.789 12.617 1 71.69 405 ALA B O 1
ATOM 10309 N N . HIS B 1 406 ? -46 11.906 12.141 1 73.5 406 HIS B N 1
ATOM 10310 C CA . HIS B 1 406 ? -45.719 12.57 13.414 1 73.5 406 HIS B CA 1
ATOM 10311 C C . HIS B 1 406 ? -45.969 14.07 13.305 1 73.5 406 HIS B C 1
ATOM 10313 O O . HIS B 1 406 ? -45.25 14.766 12.586 1 73.5 406 HIS B O 1
ATOM 10319 N N . VAL B 1 407 ? -47.125 14.508 13.75 1 72.88 407 VAL B N 1
ATOM 10320 C CA . VAL B 1 407 ? -47.5 15.914 13.672 1 72.88 407 VAL B CA 1
ATOM 10321 C C . VAL B 1 407 ? -47.281 16.594 15.031 1 72.88 407 VAL B C 1
ATOM 10323 O O . VAL B 1 407 ? -47.812 16.125 16.047 1 72.88 407 VAL B O 1
ATOM 10326 N N . VAL B 1 408 ? -46.219 17.438 15.062 1 67.5 408 VAL B N 1
ATOM 10327 C CA . VAL B 1 408 ? -46 18.25 16.25 1 67.5 408 VAL B CA 1
ATOM 10328 C C . VAL B 1 408 ? -46.469 19.672 15.992 1 67.5 408 VAL B C 1
ATOM 10330 O O . VAL B 1 408 ? -45.969 20.359 15.094 1 67.5 408 VAL B O 1
ATOM 10333 N N . HIS B 1 409 ? -47.344 20.25 16.766 1 69.75 409 HIS B N 1
ATOM 10334 C CA . HIS B 1 409 ? -47.938 21.594 16.688 1 69.75 409 HIS B CA 1
ATOM 10335 C C . HIS B 1 409 ? -48.406 21.891 15.273 1 69.75 409 HIS B C 1
ATOM 10337 O O . HIS B 1 409 ? -48.125 22.969 14.734 1 69.75 409 HIS B O 1
ATOM 10343 N N . ARG B 1 410 ? -48.875 21.016 14.547 1 65.56 410 ARG B N 1
ATOM 10344 C CA . ARG B 1 410 ? -49.531 21.141 13.25 1 65.56 410 ARG B CA 1
ATOM 10345 C C . ARG B 1 410 ? -48.5 21.109 12.117 1 65.56 410 ARG B C 1
ATOM 10347 O O . ARG B 1 410 ? -48.844 21.391 10.969 1 65.56 410 ARG B O 1
ATOM 10354 N N . VAL B 1 411 ? -47.281 20.938 12.562 1 75.12 411 VAL B N 1
ATOM 10355 C CA . VAL B 1 411 ? -46.25 20.875 11.516 1 75.12 411 VAL B CA 1
ATOM 10356 C C . VAL B 1 411 ? -45.75 19.438 11.359 1 75.12 411 VAL B C 1
ATOM 10358 O O . VAL B 1 411 ? -45.5 18.766 12.352 1 75.12 411 VAL B O 1
ATOM 10361 N N . ASN B 1 412 ? -45.781 19.016 10.195 1 82.56 412 ASN B N 1
ATOM 10362 C CA . ASN B 1 412 ? -45.312 17.672 9.867 1 82.56 412 ASN B CA 1
ATOM 10363 C C . ASN B 1 412 ? -43.812 17.578 9.992 1 82.56 412 ASN B C 1
ATOM 10365 O O . ASN B 1 412 ? -43.062 18.219 9.242 1 82.56 412 ASN B O 1
ATOM 10369 N N . VAL B 1 413 ? -43.344 16.906 10.992 1 81.25 413 VAL B N 1
ATOM 10370 C CA . VAL B 1 413 ? -41.906 16.734 11.273 1 81.25 413 VAL B CA 1
ATOM 10371 C C . VAL B 1 413 ? -41.219 16.141 10.047 1 81.25 413 VAL B C 1
ATOM 10373 O O . VAL B 1 413 ? -40.094 16.531 9.734 1 81.25 413 VAL B O 1
ATOM 10376 N N . ASP B 1 414 ? -41.875 15.328 9.328 1 85.69 414 ASP B N 1
ATOM 10377 C CA . ASP B 1 414 ? -41.281 14.688 8.164 1 85.69 414 ASP B CA 1
ATOM 10378 C C . ASP B 1 414 ? -41 15.703 7.059 1 85.69 414 ASP B C 1
ATOM 10380 O O . ASP B 1 414 ? -39.969 15.602 6.371 1 85.69 414 ASP B O 1
ATOM 10384 N N . LEU B 1 415 ? -41.812 16.672 6.977 1 86.94 415 LEU B N 1
ATOM 10385 C CA . LEU B 1 415 ? -41.594 17.703 5.961 1 86.94 415 LEU B CA 1
ATOM 10386 C C . LEU B 1 415 ? -40.438 18.609 6.34 1 86.94 415 LEU B C 1
ATOM 10388 O O . LEU B 1 415 ? -39.656 19.031 5.477 1 86.94 415 LEU B O 1
ATOM 10392 N N . ILE B 1 416 ? -40.281 18.844 7.551 1 85.81 416 ILE B N 1
ATOM 10393 C CA . ILE B 1 416 ? -39.188 19.672 8.008 1 85.81 416 ILE B CA 1
ATOM 10394 C C . ILE B 1 416 ? -37.844 18.953 7.77 1 85.81 416 ILE B C 1
ATOM 10396 O O . ILE B 1 416 ? -36.906 19.562 7.281 1 85.81 416 ILE B O 1
ATOM 10400 N N . ILE B 1 417 ? -37.812 17.734 8.109 1 86.25 417 ILE B N 1
ATOM 10401 C CA . ILE B 1 417 ? -36.625 16.953 7.91 1 86.25 417 ILE B CA 1
ATOM 10402 C C . ILE B 1 417 ? -36.25 16.922 6.426 1 86.25 417 ILE B C 1
ATOM 10404 O O . ILE B 1 417 ? -35.062 17.078 6.066 1 86.25 417 ILE B O 1
ATOM 10408 N N . THR B 1 418 ? -37.219 16.797 5.637 1 90.06 418 THR B N 1
ATOM 10409 C CA . THR B 1 418 ? -36.969 16.75 4.195 1 90.06 418 THR B CA 1
ATOM 10410 C C . THR B 1 418 ? -36.406 18.062 3.691 1 90.06 418 THR B C 1
ATOM 10412 O O . THR B 1 418 ? -35.438 18.062 2.916 1 90.06 418 THR B O 1
ATOM 10415 N N . TRP B 1 419 ? -36.938 19.156 4.191 1 90.62 419 TRP B N 1
ATOM 10416 C CA . TRP B 1 419 ? -36.438 20.453 3.748 1 90.62 419 TRP B CA 1
ATOM 10417 C C . TRP B 1 419 ? -35 20.703 4.25 1 90.62 419 TRP B C 1
ATOM 10419 O O . TRP B 1 419 ? -34.188 21.266 3.535 1 90.62 419 TRP B O 1
ATOM 10429 N N . ILE B 1 420 ? -34.719 20.25 5.383 1 88.19 420 ILE B N 1
ATOM 10430 C CA . ILE B 1 420 ? -33.344 20.391 5.926 1 88.19 420 ILE B CA 1
ATOM 10431 C C . ILE B 1 420 ? -32.375 19.562 5.086 1 88.19 420 ILE B C 1
ATOM 10433 O O . ILE B 1 420 ? -31.297 20.047 4.734 1 88.19 420 ILE B O 1
ATOM 10437 N N . PHE B 1 421 ? -32.781 18.484 4.734 1 90.06 421 PHE B N 1
ATOM 10438 C CA . PHE B 1 421 ? -31.938 17.609 3.947 1 90.06 421 PHE B CA 1
ATOM 10439 C C . PHE B 1 421 ? -31.688 18.203 2.566 1 90.06 421 PHE B C 1
ATOM 10441 O O . PHE B 1 421 ? -30.547 18.172 2.072 1 90.06 421 PHE B O 1
ATOM 10448 N N . MET B 1 422 ? -32.656 18.688 2.031 1 90.69 422 MET B N 1
ATOM 10449 C CA . MET B 1 422 ? -32.5 19.297 0.721 1 90.69 422 MET B CA 1
ATOM 10450 C C . MET B 1 422 ? -31.594 20.531 0.808 1 90.69 422 MET B C 1
ATOM 10452 O O . MET B 1 422 ? -30.75 20.75 -0.071 1 90.69 422 MET B O 1
ATOM 10456 N N . GLY B 1 423 ? -31.703 21.219 1.906 1 89.5 423 GLY B N 1
ATOM 10457 C CA . GLY B 1 423 ? -30.812 22.344 2.127 1 89.5 423 GLY B CA 1
ATOM 10458 C C . GLY B 1 423 ? -29.359 21.938 2.275 1 89.5 423 GLY B C 1
ATOM 10459 O O . GLY B 1 423 ? -28.469 22.594 1.729 1 89.5 423 GLY B O 1
ATOM 10460 N N . ILE B 1 424 ? -29.125 20.875 2.881 1 87.56 424 ILE B N 1
ATOM 10461 C CA . ILE B 1 424 ? -27.766 20.375 3.098 1 87.56 424 ILE B CA 1
ATOM 10462 C C . ILE B 1 424 ? -27.141 19.969 1.765 1 87.56 424 ILE B C 1
ATOM 10464 O O . ILE B 1 424 ? -25.984 20.25 1.498 1 87.56 424 ILE B O 1
ATOM 10468 N N . ILE B 1 425 ? -27.844 19.344 0.943 1 88.69 425 ILE B N 1
ATOM 10469 C CA . ILE B 1 425 ? -27.328 18.875 -0.343 1 88.69 425 ILE B CA 1
ATOM 10470 C C . ILE B 1 425 ? -26.969 20.078 -1.211 1 88.69 425 ILE B C 1
ATOM 10472 O O . ILE B 1 425 ? -25.906 20.109 -1.857 1 88.69 425 ILE B O 1
ATOM 10476 N N . VAL B 1 426 ? -27.859 21.062 -1.183 1 90.62 426 VAL B N 1
ATOM 10477 C CA . VAL B 1 426 ? -27.609 22.25 -1.994 1 90.62 426 VAL B CA 1
ATOM 10478 C C . VAL B 1 426 ? -26.344 22.953 -1.498 1 90.62 426 VAL B C 1
ATOM 10480 O O . VAL B 1 426 ? -25.516 23.375 -2.297 1 90.62 426 VAL B O 1
ATOM 10483 N N . LEU B 1 427 ? -26.234 23 -0.274 1 87.06 427 LEU B N 1
ATOM 10484 C CA . LEU B 1 427 ? -25.078 23.672 0.301 1 87.06 427 LEU B CA 1
ATOM 10485 C C . LEU B 1 427 ? -23.797 22.891 -0.028 1 87.06 427 LEU B C 1
ATOM 10487 O O . LEU B 1 427 ? -22.797 23.5 -0.421 1 87.06 427 LEU B O 1
ATOM 10491 N N . LYS B 1 428 ? -23.828 21.641 0.085 1 84.88 428 LYS B N 1
ATOM 10492 C CA . LYS B 1 428 ? -22.641 20.812 -0.167 1 84.88 428 LYS B CA 1
ATOM 10493 C C . LYS B 1 428 ? -22.25 20.859 -1.642 1 84.88 428 LYS B C 1
ATOM 10495 O O . LYS B 1 428 ? -21.078 20.969 -1.973 1 84.88 428 LYS B O 1
ATOM 10500 N N . GLU B 1 429 ? -23.234 20.75 -2.449 1 87.5 429 GLU B N 1
ATOM 10501 C CA . GLU B 1 429 ? -22.953 20.766 -3.881 1 87.5 429 GLU B CA 1
ATOM 10502 C C . GLU B 1 429 ? -22.469 22.156 -4.324 1 87.5 429 GLU B C 1
ATOM 10504 O O . GLU B 1 429 ? -21.625 22.266 -5.211 1 87.5 429 GLU B O 1
ATOM 10509 N N . SER B 1 430 ? -22.969 23.156 -3.742 1 88.38 430 SER B N 1
ATOM 10510 C CA . SER B 1 430 ? -22.5 24.5 -4.047 1 88.38 430 SER B CA 1
ATOM 10511 C C . SER B 1 430 ? -21.047 24.688 -3.605 1 88.38 430 SER B C 1
ATOM 10513 O O . SER B 1 430 ? -20.25 25.312 -4.316 1 88.38 430 SER B O 1
ATOM 10515 N N . TRP B 1 431 ? -20.734 24.062 -2.521 1 82.81 431 TRP B N 1
ATOM 10516 C CA . TRP B 1 431 ? -19.375 24.141 -2.018 1 82.81 431 TRP B CA 1
ATOM 10517 C C . TRP B 1 431 ? -18.406 23.422 -2.947 1 82.81 431 TRP B C 1
ATOM 10519 O O . TRP B 1 431 ? -17.266 23.859 -3.131 1 82.81 431 TRP B O 1
ATOM 10529 N N . LYS B 1 432 ? -18.828 22.391 -3.475 1 82.25 432 LYS B N 1
ATOM 10530 C CA . LYS B 1 432 ? -17.984 21.656 -4.418 1 82.25 432 LYS B CA 1
ATOM 10531 C C . LYS B 1 432 ? -17.703 22.484 -5.668 1 82.25 432 LYS B C 1
ATOM 10533 O O . LYS B 1 432 ? -16.578 22.484 -6.172 1 82.25 432 LYS B O 1
ATOM 10538 N N . VAL B 1 433 ? -18.672 23.203 -6.086 1 84.62 433 VAL B N 1
ATOM 10539 C CA . VAL B 1 433 ? -18.5 24.062 -7.262 1 84.62 433 VAL B CA 1
ATOM 10540 C C . VAL B 1 433 ? -17.484 25.156 -6.969 1 84.62 433 VAL B C 1
ATOM 10542 O O . VAL B 1 433 ? -16.594 25.406 -7.777 1 84.62 433 VAL B O 1
ATOM 10545 N N . VAL B 1 434 ? -17.562 25.641 -5.848 1 83.75 434 VAL B N 1
ATOM 10546 C CA . VAL B 1 434 ? -16.641 26.703 -5.461 1 83.75 434 VAL B CA 1
ATOM 10547 C C . VAL B 1 434 ? -15.227 26.141 -5.348 1 83.75 434 VAL B C 1
ATOM 10549 O O . VAL B 1 434 ? -14.258 26.75 -5.805 1 83.75 434 VAL B O 1
ATOM 10552 N N . THR B 1 435 ? -15.117 24.969 -4.844 1 80.19 435 THR B N 1
ATOM 10553 C CA . THR B 1 435 ? -13.812 24.344 -4.68 1 80.19 435 THR B CA 1
ATOM 10554 C C . THR B 1 435 ? -13.188 24.031 -6.035 1 80.19 435 THR B C 1
ATOM 10556 O O . THR B 1 435 ? -11.984 24.219 -6.23 1 80.19 435 THR B O 1
ATOM 10559 N N . TYR B 1 436 ? -14.023 23.656 -6.938 1 80.19 436 TYR B N 1
ATOM 10560 C CA . TYR B 1 436 ? -13.516 23.359 -8.273 1 80.19 436 TYR B CA 1
ATOM 10561 C C . TYR B 1 436 ? -13.023 24.641 -8.953 1 80.19 436 TYR B C 1
ATOM 10563 O O . TYR B 1 436 ? -11.961 24.641 -9.578 1 80.19 436 TYR B O 1
ATOM 10571 N N . LEU B 1 437 ? -13.742 25.625 -8.719 1 81.56 437 LEU B N 1
ATOM 10572 C CA . LEU B 1 437 ? -13.43 26.875 -9.406 1 81.56 437 LEU B CA 1
ATOM 10573 C C . LEU B 1 437 ? -12.18 27.516 -8.812 1 81.56 437 LEU B C 1
ATOM 10575 O O . LEU B 1 437 ? -11.375 28.094 -9.547 1 81.56 437 LEU B O 1
ATOM 10579 N N . LEU B 1 438 ? -11.961 27.297 -7.59 1 83.19 438 LEU B N 1
ATOM 10580 C CA . LEU B 1 438 ? -10.852 27.969 -6.93 1 83.19 438 LEU B CA 1
ATOM 10581 C C . LEU B 1 438 ? -9.648 27.047 -6.797 1 83.19 438 LEU B C 1
ATOM 10583 O O . LEU B 1 438 ? -8.648 27.406 -6.184 1 83.19 438 LEU B O 1
ATOM 10587 N N . SER B 1 439 ? -9.727 25.953 -7.371 1 82.38 439 SER B N 1
ATOM 10588 C CA . SER B 1 439 ? -8.609 25.016 -7.281 1 82.38 439 SER B CA 1
ATOM 10589 C C . SER B 1 439 ? -7.418 25.5 -8.109 1 82.38 439 SER B C 1
ATOM 10591 O O . SER B 1 439 ? -7.594 26.203 -9.102 1 82.38 439 SER B O 1
ATOM 10593 N N . ASP B 1 440 ? -6.23 25.125 -7.711 1 83.81 440 ASP B N 1
ATOM 10594 C CA . ASP B 1 440 ? -5.016 25.516 -8.43 1 83.81 440 ASP B CA 1
ATOM 10595 C C . ASP B 1 440 ? -4.965 24.859 -9.805 1 83.81 440 ASP B C 1
ATOM 10597 O O . ASP B 1 440 ? -4.406 25.422 -10.75 1 83.81 440 ASP B O 1
ATOM 10601 N N . TRP B 1 441 ? -5.605 23.766 -9.953 1 83.38 441 TRP B N 1
ATOM 10602 C CA . TRP B 1 441 ? -5.648 23.078 -11.242 1 83.38 441 TRP B CA 1
ATOM 10603 C C . TRP B 1 441 ? -6.449 23.891 -12.258 1 83.38 441 TRP B C 1
ATOM 10605 O O . TRP B 1 441 ? -6.043 24 -13.414 1 83.38 441 TRP B O 1
ATOM 10615 N N . THR B 1 442 ? -7.492 24.406 -11.789 1 83.12 442 THR B N 1
ATOM 10616 C CA . THR B 1 442 ? -8.312 25.219 -12.68 1 83.12 442 THR B CA 1
ATOM 10617 C C . THR B 1 442 ? -7.574 26.484 -13.094 1 83.12 442 THR B C 1
ATOM 10619 O O . THR B 1 442 ? -7.684 26.938 -14.242 1 83.12 442 THR B O 1
ATOM 10622 N N . LYS B 1 443 ? -6.863 27.031 -12.234 1 84.31 443 LYS B N 1
ATOM 10623 C CA . LYS B 1 443 ? -6.098 28.234 -12.547 1 84.31 443 LYS B CA 1
ATOM 10624 C C . LYS B 1 443 ? -5.059 27.953 -13.625 1 84.31 443 LYS B C 1
ATOM 10626 O O . LYS B 1 443 ? -4.887 28.75 -14.547 1 84.31 443 LYS B O 1
ATOM 10631 N N . VAL B 1 444 ? -4.375 26.859 -13.461 1 85.19 444 VAL B N 1
ATOM 10632 C CA . VAL B 1 444 ? -3.365 26.5 -14.453 1 85.19 444 VAL B CA 1
ATOM 10633 C C . VAL B 1 444 ? -4.035 26.25 -15.805 1 85.19 444 VAL B C 1
ATOM 10635 O O . VAL B 1 444 ? -3.516 26.656 -16.844 1 85.19 444 VAL B O 1
ATOM 10638 N N . MET B 1 445 ? -5.203 25.688 -15.797 1 81.69 445 MET B N 1
ATOM 10639 C CA . MET B 1 445 ? -5.914 25.406 -17.047 1 81.69 445 MET B CA 1
ATOM 10640 C C . MET B 1 445 ? -6.395 26.703 -17.688 1 81.69 445 MET B C 1
ATOM 10642 O O . MET B 1 445 ? -6.398 26.828 -18.922 1 81.69 445 MET B O 1
ATOM 10646 N N . LEU B 1 446 ? -6.789 27.516 -16.859 1 81.5 446 LEU B N 1
ATOM 10647 C CA . LEU B 1 446 ? -7.219 28.812 -17.375 1 81.5 446 LEU B CA 1
ATOM 10648 C C . LEU B 1 446 ? -6.051 29.578 -18 1 81.5 446 LEU B C 1
ATOM 10650 O O . LEU B 1 446 ? -6.199 30.188 -19.062 1 81.5 446 LEU B O 1
ATOM 10654 N N . LEU B 1 447 ? -4.973 29.484 -17.344 1 81.5 447 LEU B N 1
ATOM 10655 C CA . LEU B 1 447 ? -3.783 30.156 -17.875 1 81.5 447 LEU B CA 1
ATOM 10656 C C . LEU B 1 447 ? -3.324 29.5 -19.172 1 81.5 447 LEU B C 1
ATOM 10658 O O . LEU B 1 447 ? -2.852 30.203 -20.078 1 81.5 447 LEU B O 1
ATOM 10662 N N . ARG B 1 448 ? -3.439 28.281 -19.219 1 79.12 448 ARG B N 1
ATOM 10663 C CA . ARG B 1 448 ? -3.115 27.562 -20.453 1 79.12 448 ARG B CA 1
ATOM 10664 C C . ARG B 1 448 ? -4 28.031 -21.594 1 79.12 448 ARG B C 1
ATOM 10666 O O . ARG B 1 448 ? -3.508 28.281 -22.703 1 79.12 448 ARG B O 1
ATOM 10673 N N . GLU B 1 449 ? -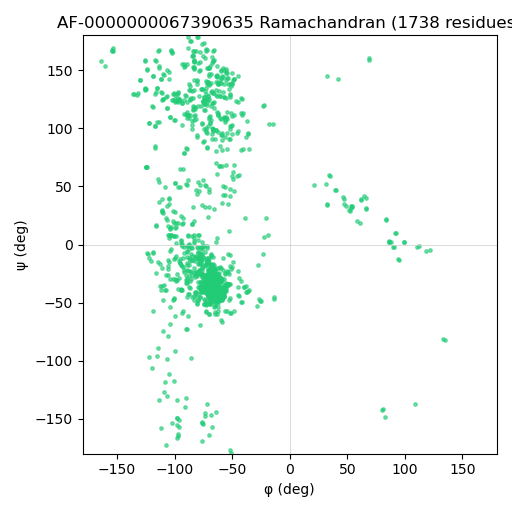5.258 28.109 -21.344 1 77.81 449 GLU B N 1
ATOM 10674 C CA . GLU B 1 449 ? -6.191 28.5 -22.391 1 77.81 449 GLU B CA 1
ATOM 10675 C C . GLU B 1 449 ? -5.996 29.969 -22.781 1 77.81 449 GLU B C 1
ATOM 10677 O O . GLU B 1 449 ? -6.168 30.328 -23.953 1 77.81 449 GLU B O 1
ATOM 10682 N N . TYR B 1 450 ? -5.672 30.625 -21.797 1 79.5 450 TYR B N 1
ATOM 10683 C CA . TYR B 1 450 ? -5.398 32.031 -22.078 1 79.5 450 TYR B CA 1
ATOM 10684 C C . TYR B 1 450 ? -4.176 32.188 -22.969 1 79.5 450 TYR B C 1
ATOM 10686 O O . TYR B 1 450 ? -4.164 33.031 -23.875 1 79.5 450 TYR B O 1
ATOM 10694 N N . THR B 1 451 ? -3.191 31.312 -22.781 1 77.81 451 THR B N 1
ATOM 10695 C CA . THR B 1 451 ? -1.949 31.406 -23.547 1 77.81 451 THR B CA 1
ATOM 10696 C C . THR B 1 451 ? -2.107 30.75 -24.906 1 77.81 451 THR B C 1
ATOM 10698 O O . THR B 1 451 ? -1.595 31.266 -25.906 1 77.81 451 THR B O 1
ATOM 10701 N N . SER B 1 452 ? -2.721 29.578 -24.984 1 74.81 452 SER B N 1
ATOM 10702 C CA . SER B 1 452 ? -2.822 28.828 -26.234 1 74.81 452 SER B CA 1
ATOM 10703 C C . SER B 1 452 ? -3.918 29.375 -27.141 1 74.81 452 SER B C 1
ATOM 10705 O O . SER B 1 452 ? -3.869 29.219 -28.359 1 74.81 452 SER B O 1
ATOM 10707 N N . ARG B 1 453 ? -4.879 30.078 -26.625 1 73.81 453 ARG B N 1
ATOM 10708 C CA . ARG B 1 453 ? -6.035 30.594 -27.359 1 73.81 453 ARG B CA 1
ATOM 10709 C C . ARG B 1 453 ? -6.652 29.516 -28.25 1 73.81 453 ARG B C 1
ATOM 10711 O O . ARG B 1 453 ? -6.914 29.75 -29.422 1 73.81 453 ARG B O 1
ATOM 10718 N N . THR B 1 454 ? -6.68 28.312 -27.609 1 67.44 454 THR B N 1
ATOM 10719 C CA . THR B 1 454 ? -7.258 27.203 -28.359 1 67.44 454 THR B CA 1
ATOM 10720 C C . THR B 1 454 ? -8.75 27.438 -28.594 1 67.44 454 THR B C 1
ATOM 10722 O O . THR B 1 454 ? -9.281 27.031 -29.641 1 67.44 454 THR B O 1
ATOM 10725 N N . LEU B 1 455 ? -9.391 28.109 -27.531 1 72.12 455 LEU B N 1
ATOM 10726 C CA . LEU B 1 455 ? -10.805 28.438 -27.688 1 72.12 455 LEU B CA 1
ATOM 10727 C C . LEU B 1 455 ? -10.969 29.812 -28.328 1 72.12 455 LEU B C 1
ATOM 10729 O O . LEU B 1 455 ? -11.156 30.812 -27.625 1 72.12 455 LEU B O 1
ATOM 10733 N N . LYS B 1 456 ? -10.891 29.828 -29.531 1 70.38 456 LYS B N 1
ATOM 10734 C CA . LYS B 1 456 ? -10.875 31.062 -30.297 1 70.38 456 LYS B CA 1
ATOM 10735 C C . LYS B 1 456 ? -12.211 31.797 -30.188 1 70.38 456 LYS B C 1
ATOM 10737 O O . LYS B 1 456 ? -12.273 33.031 -30.375 1 70.38 456 LYS B O 1
ATOM 10742 N N . TRP B 1 457 ? -13.211 30.984 -29.828 1 74 457 TRP B N 1
ATOM 10743 C CA . TRP B 1 457 ? -14.531 31.609 -29.812 1 74 457 TRP B CA 1
ATOM 10744 C C . TRP B 1 457 ? -14.711 32.469 -28.547 1 74 457 TRP B C 1
ATOM 10746 O O . TRP B 1 457 ? -15.602 33.312 -28.484 1 74 457 TRP B O 1
ATOM 10756 N N . VAL B 1 458 ? -13.992 32.25 -27.5 1 79.12 458 VAL B N 1
ATOM 10757 C CA . VAL B 1 458 ? -14.102 33.031 -26.281 1 79.12 458 VAL B CA 1
ATOM 10758 C C . VAL B 1 458 ? -13.273 34.281 -26.391 1 79.12 458 VAL B C 1
ATOM 10760 O O . VAL B 1 458 ? -12.086 34.25 -26.719 1 79.12 458 VAL B O 1
ATOM 10763 N N . PRO B 1 459 ? -14.039 35.406 -26.281 1 80.81 459 PRO B N 1
ATOM 10764 C CA . PRO B 1 459 ? -13.305 36.656 -26.406 1 80.81 459 PRO B CA 1
ATOM 10765 C C . PRO B 1 459 ? -12.156 36.781 -25.422 1 80.81 459 PRO B C 1
ATOM 10767 O O . PRO B 1 459 ? -12.227 36.25 -24.312 1 80.81 459 PRO B O 1
ATOM 10770 N N . GLU B 1 460 ? -11.195 37.469 -25.797 1 79.62 460 GLU B N 1
ATOM 10771 C CA . GLU B 1 460 ? -9.977 37.625 -25.016 1 79.62 460 GLU B CA 1
ATOM 10772 C C . GLU B 1 460 ? -10.25 38.375 -23.719 1 79.62 460 GLU B C 1
ATOM 10774 O O . GLU B 1 460 ? -9.633 38.094 -22.688 1 79.62 460 GLU B O 1
ATOM 10779 N N . TRP B 1 461 ? -11.234 39.312 -23.781 1 82 461 TRP B N 1
ATOM 10780 C CA . TRP B 1 461 ? -11.523 40.094 -22.578 1 82 461 TRP B CA 1
ATOM 10781 C C . TRP B 1 461 ? -12.086 39.219 -21.469 1 82 461 TRP B C 1
ATOM 10783 O O . TRP B 1 461 ? -11.828 39.438 -20.297 1 82 461 TRP B O 1
ATOM 10793 N N . LEU B 1 462 ? -12.742 38.188 -21.859 1 83 462 LEU B N 1
ATOM 10794 C CA . LEU B 1 462 ? -13.32 37.281 -20.875 1 83 462 LEU B CA 1
ATOM 10795 C C . LEU B 1 462 ? -12.242 36.438 -20.203 1 83 462 LEU B C 1
ATOM 10797 O O . LEU B 1 462 ? -12.305 36.188 -19 1 83 462 LEU B O 1
ATOM 10801 N N . TRP B 1 463 ? -11.352 36.125 -21.016 1 81.56 463 TRP B N 1
ATOM 10802 C CA . TRP B 1 463 ? -10.25 35.344 -20.453 1 81.56 463 TRP B CA 1
ATOM 10803 C C . TRP B 1 463 ? -9.43 36.188 -19.484 1 81.56 463 TRP B C 1
ATOM 10805 O O . TRP B 1 463 ? -9.055 35.719 -18.406 1 81.56 463 TRP B O 1
ATOM 10815 N N . GLU B 1 464 ? -9.211 37.375 -19.859 1 79.62 464 GLU B N 1
ATOM 10816 C CA . GLU B 1 464 ? -8.461 38.281 -19 1 79.62 464 GLU B CA 1
ATOM 10817 C C . GLU B 1 464 ? -9.203 38.562 -17.688 1 79.62 464 GLU B C 1
ATOM 10819 O O . GLU B 1 464 ? -8.594 38.625 -16.625 1 79.62 464 GLU B O 1
ATOM 10824 N N . PHE B 1 465 ? -10.422 38.688 -17.875 1 83.81 465 PHE B N 1
ATOM 10825 C CA . PHE B 1 465 ? -11.266 38.906 -16.703 1 83.81 465 PHE B CA 1
ATOM 10826 C C . PHE B 1 465 ? -11.219 37.719 -15.75 1 83.81 465 PHE B C 1
ATOM 10828 O O . PHE B 1 465 ? -11.086 37.906 -14.539 1 83.81 465 PHE B O 1
ATOM 10835 N N . LEU B 1 466 ? -11.281 36.531 -16.266 1 83.38 466 LEU B N 1
ATOM 10836 C CA . LEU B 1 466 ? -11.273 35.344 -15.445 1 83.38 466 LEU B CA 1
ATOM 10837 C C . LEU B 1 466 ? -9.93 35.156 -14.75 1 83.38 466 LEU B C 1
ATOM 10839 O O . LEU B 1 466 ? -9.875 34.75 -13.586 1 83.38 466 LEU B O 1
ATOM 10843 N N . VAL B 1 467 ? -8.891 35.375 -15.453 1 81.56 467 VAL B N 1
ATOM 10844 C CA . VAL B 1 467 ? -7.555 35.25 -14.883 1 81.56 467 VAL B CA 1
ATOM 10845 C C . VAL B 1 467 ? -7.359 36.281 -13.773 1 81.56 467 VAL B C 1
ATOM 10847 O O . VAL B 1 467 ? -6.781 35.969 -12.727 1 81.56 467 VAL B O 1
ATOM 10850 N N . GLN B 1 468 ? -7.914 37.469 -13.961 1 78.81 468 GLN B N 1
ATOM 10851 C CA . GLN B 1 468 ? -7.77 38.531 -12.969 1 78.81 468 GLN B CA 1
ATOM 10852 C C . GLN B 1 468 ? -8.547 38.219 -11.695 1 78.81 468 GLN B C 1
ATOM 10854 O O . GLN B 1 468 ? -8.094 38.5 -10.594 1 78.81 468 GLN B O 1
ATOM 10859 N N . ILE B 1 469 ? -9.523 37.562 -11.852 1 80.44 469 ILE B N 1
ATOM 10860 C CA . ILE B 1 469 ? -10.391 37.281 -10.703 1 80.44 469 ILE B CA 1
ATOM 10861 C C . ILE B 1 469 ? -9.914 36.031 -9.984 1 80.44 469 ILE B C 1
ATOM 10863 O O . ILE B 1 469 ? -9.867 36 -8.75 1 80.44 469 ILE B O 1
ATOM 10867 N N . LEU B 1 470 ? -9.586 35.094 -10.758 1 82.06 470 LEU B N 1
ATOM 10868 C CA . LEU B 1 470 ? -9.352 33.781 -10.156 1 82.06 470 LEU B CA 1
ATOM 10869 C C . LEU B 1 470 ? -7.891 33.625 -9.758 1 82.06 470 LEU B C 1
ATOM 10871 O O . LEU B 1 470 ? -7.578 32.875 -8.82 1 82.06 470 LEU B O 1
ATOM 10875 N N . CYS B 1 471 ? -6.992 34.188 -10.453 1 77.94 471 CYS B N 1
ATOM 10876 C CA . CYS B 1 471 ? -5.57 33.938 -10.219 1 77.94 471 CYS B CA 1
ATOM 10877 C C . CYS B 1 471 ? -4.992 35 -9.289 1 77.94 471 CYS B C 1
ATOM 10879 O O . CYS B 1 471 ? -3.785 35.25 -9.312 1 77.94 471 CYS B O 1
ATOM 10881 N N . THR B 1 472 ? -5.895 35.594 -8.477 1 74.38 472 THR B N 1
ATOM 10882 C CA . THR B 1 472 ? -5.418 36.5 -7.445 1 74.38 472 THR B CA 1
ATOM 10883 C C . THR B 1 472 ? -5.023 35.75 -6.188 1 74.38 472 THR B C 1
ATOM 10885 O O . THR B 1 472 ? -5.652 34.75 -5.844 1 74.38 472 THR B O 1
ATOM 10888 N N . PRO B 1 473 ? -3.865 36 -5.59 1 69.12 473 PRO B N 1
ATOM 10889 C CA . PRO B 1 473 ? -3.393 35.281 -4.414 1 69.12 473 PRO B CA 1
ATOM 10890 C C . PRO B 1 473 ? -4.43 35.219 -3.291 1 69.12 473 PRO B C 1
ATOM 10892 O O . PRO B 1 473 ? -4.41 34.312 -2.467 1 69.12 473 PRO B O 1
ATOM 10895 N N . GLY B 1 474 ? -5.332 36.062 -3.309 1 64.94 474 GLY B N 1
ATOM 10896 C CA . GLY B 1 474 ? -6.344 36.062 -2.264 1 64.94 474 GLY B CA 1
ATOM 10897 C C . GLY B 1 474 ? -7.43 35.031 -2.465 1 64.94 474 GLY B C 1
ATOM 10898 O O . GLY B 1 474 ? -8.125 34.656 -1.517 1 64.94 474 GLY B O 1
ATOM 10899 N N . CYS B 1 475 ? -7.492 34.562 -3.629 1 70.19 475 CYS B N 1
ATOM 10900 C CA . CYS B 1 475 ? -8.562 33.625 -3.934 1 70.19 475 CYS B CA 1
ATOM 10901 C C . CYS B 1 475 ? -8.102 32.188 -3.729 1 70.19 475 CYS B C 1
ATOM 10903 O O . CYS B 1 475 ? -7.844 31.469 -4.695 1 70.19 475 CYS B O 1
ATOM 10905 N N . ARG B 1 476 ? -7.828 31.891 -2.553 1 67.94 476 ARG B N 1
ATOM 10906 C CA . ARG B 1 476 ? -7.355 30.547 -2.242 1 67.94 476 ARG B CA 1
ATOM 10907 C C . ARG B 1 476 ? -8.328 29.828 -1.315 1 67.94 476 ARG B C 1
ATOM 10909 O O . ARG B 1 476 ? -9.023 30.453 -0.52 1 67.94 476 ARG B O 1
ATOM 10916 N N . ILE B 1 477 ? -8.609 28.547 -1.895 1 62.12 477 ILE B N 1
ATOM 10917 C CA . ILE B 1 477 ? -9.367 27.672 -1.011 1 62.12 477 ILE B CA 1
ATOM 10918 C C . ILE B 1 477 ? -8.43 26.984 -0.023 1 62.12 477 ILE B C 1
ATOM 10920 O O . ILE B 1 477 ? -7.57 26.188 -0.421 1 62.12 477 ILE B O 1
ATOM 10924 N N . GLY B 1 478 ? -8.391 27.188 1.15 1 59.53 478 GLY B N 1
ATOM 10925 C CA . GLY B 1 478 ? -7.734 26.625 2.316 1 59.53 478 GLY B CA 1
ATOM 10926 C C . GLY B 1 478 ? -6.281 26.266 2.074 1 59.53 478 GLY B C 1
ATOM 10927 O O . GLY B 1 478 ? -5.855 26.109 0.928 1 59.53 478 GLY B O 1
ATOM 10928 N N . ARG B 1 479 ? -5.387 26.422 2.945 1 62.62 479 ARG B N 1
ATOM 10929 C CA . ARG B 1 479 ? -3.977 26.031 2.959 1 62.62 479 ARG B CA 1
ATOM 10930 C C . ARG B 1 479 ? -3.82 24.531 3.064 1 62.62 479 ARG B C 1
ATOM 10932 O O . ARG B 1 479 ? -4.48 23.875 3.881 1 62.62 479 ARG B O 1
ATOM 10939 N N . ARG B 1 480 ? -3.365 23.844 1.976 1 63.44 480 ARG B N 1
ATOM 10940 C CA . ARG B 1 480 ? -3.154 22.391 2.006 1 63.44 480 ARG B CA 1
ATOM 10941 C C . ARG B 1 480 ? -1.955 22.031 2.875 1 63.44 480 ARG B C 1
ATOM 10943 O O . ARG B 1 480 ? -1.915 20.953 3.471 1 63.44 480 ARG B O 1
ATOM 10950 N N . TRP B 1 481 ? -1.057 23.016 2.934 1 71.06 481 TRP B N 1
ATOM 10951 C CA . TRP B 1 481 ? 0.073 22.812 3.836 1 71.06 481 TRP B CA 1
ATOM 10952 C C . TRP B 1 481 ? -0.16 23.516 5.168 1 71.06 481 TRP B C 1
ATOM 10954 O O . TRP B 1 481 ? -0.543 24.688 5.199 1 71.06 481 TRP B O 1
ATOM 10964 N N . HIS B 1 482 ? -0.123 22.859 6.273 1 68.75 482 HIS B N 1
ATOM 10965 C CA . HIS B 1 482 ? -0.404 23.422 7.586 1 68.75 482 HIS B CA 1
ATOM 10966 C C . HIS B 1 482 ? 0.723 24.344 8.047 1 68.75 482 HIS B C 1
ATOM 10968 O O . HIS B 1 482 ? 0.52 25.188 8.914 1 68.75 482 HIS B O 1
ATOM 10974 N N . ASN B 1 483 ? 1.911 24.375 7.371 1 78.88 483 ASN B N 1
ATOM 10975 C CA . ASN B 1 483 ? 3.059 25.203 7.734 1 78.88 483 ASN B CA 1
ATOM 10976 C C . ASN B 1 483 ? 3.443 25.016 9.195 1 78.88 483 ASN B C 1
ATOM 10978 O O . ASN B 1 483 ? 3.76 25.984 9.891 1 78.88 483 ASN B O 1
ATOM 10982 N N . LYS B 1 484 ? 3.188 23.859 9.727 1 83.88 484 LYS B N 1
ATOM 10983 C CA . LYS B 1 484 ? 3.555 23.547 11.102 1 83.88 484 LYS B CA 1
ATOM 10984 C C . LYS B 1 484 ? 4.539 22.375 11.148 1 83.88 484 LYS B C 1
ATOM 10986 O O . LYS B 1 484 ? 4.527 21.516 10.266 1 83.88 484 LYS B O 1
ATOM 10991 N N . ILE B 1 485 ? 5.395 22.469 12.055 1 89.81 485 ILE B N 1
ATOM 10992 C CA . ILE B 1 485 ? 6.348 21.391 12.258 1 89.81 485 ILE B CA 1
ATOM 10993 C C . ILE B 1 485 ? 6.121 20.75 13.625 1 89.81 485 ILE B C 1
ATOM 10995 O O . ILE B 1 485 ? 5.84 21.453 14.602 1 89.81 485 ILE B O 1
ATOM 10999 N N . GLY B 1 486 ? 6.125 19.453 13.633 1 89.56 486 GLY B N 1
ATOM 11000 C CA . GLY B 1 486 ? 6.035 18.75 14.898 1 89.56 486 GLY B CA 1
ATOM 11001 C C . GLY B 1 486 ? 7.227 19 15.805 1 89.56 486 GLY B C 1
ATOM 11002 O O . GLY B 1 486 ? 8.336 19.266 15.328 1 89.56 486 GLY B O 1
ATOM 11003 N N . GLN B 1 487 ? 6.934 19.047 17.094 1 92.62 487 GLN B N 1
ATOM 11004 C CA . GLN B 1 487 ? 7.984 19.312 18.078 1 92.62 487 GLN B CA 1
ATOM 11005 C C . GLN B 1 487 ? 8.023 18.203 19.141 1 92.62 487 GLN B C 1
ATOM 11007 O O . GLN B 1 487 ? 6.984 17.75 19.609 1 92.62 487 GLN B O 1
ATOM 11012 N N . TYR B 1 488 ? 9.281 17.734 19.422 1 94 488 TYR B N 1
ATOM 11013 C CA . TYR B 1 488 ? 9.492 16.766 20.484 1 94 488 TYR B CA 1
ATOM 11014 C C . TYR B 1 488 ? 10.703 17.141 21.328 1 94 488 TYR B C 1
ATOM 11016 O O . TYR B 1 488 ? 11.75 17.516 20.797 1 94 488 TYR B O 1
ATOM 11024 N N . GLU B 1 489 ? 10.477 17.156 22.625 1 94.62 489 GLU B N 1
ATOM 11025 C CA . GLU B 1 489 ? 11.562 17.406 23.562 1 94.62 489 GLU B CA 1
ATOM 11026 C C . GLU B 1 489 ? 11.758 16.219 24.5 1 94.62 489 GLU B C 1
ATOM 11028 O O . GLU B 1 489 ? 10.906 15.938 25.344 1 94.62 489 GLU B O 1
ATOM 11033 N N . PHE B 1 490 ? 12.922 15.656 24.438 1 95.19 490 PHE B N 1
ATOM 11034 C CA . PHE B 1 490 ? 13.195 14.414 25.141 1 95.19 490 PHE B CA 1
ATOM 11035 C C . PHE B 1 490 ? 13.219 14.633 26.641 1 95.19 490 PHE B C 1
ATOM 11037 O O . PHE B 1 490 ? 12.602 13.883 27.406 1 95.19 490 PHE B O 1
ATOM 11044 N N . LEU B 1 491 ? 13.883 15.633 27.156 1 93.06 491 LEU B N 1
ATOM 11045 C CA . LEU B 1 491 ? 14.117 15.836 28.578 1 93.06 491 LEU B CA 1
ATOM 11046 C C . LEU B 1 491 ? 12.82 16.203 29.297 1 93.06 491 LEU B C 1
ATOM 11048 O O . LEU B 1 491 ? 12.695 16.016 30.5 1 93.06 491 LEU B O 1
ATOM 11052 N N . GLN B 1 492 ? 11.859 16.656 28.578 1 89.38 492 GLN B N 1
ATOM 11053 C CA . GLN B 1 492 ? 10.578 17.016 29.172 1 89.38 492 GLN B CA 1
ATOM 11054 C C . GLN B 1 492 ? 9.578 15.867 29.062 1 89.38 492 GLN B C 1
ATOM 11056 O O . GLN B 1 492 ? 8.57 15.852 29.781 1 89.38 492 GLN B O 1
ATOM 11061 N N . SER B 1 493 ? 9.859 14.914 28.219 1 91.44 493 SER B N 1
ATOM 11062 C CA . SER B 1 493 ? 8.82 13.945 27.891 1 91.44 493 SER B CA 1
ATOM 11063 C C . SER B 1 493 ? 9.242 12.531 28.281 1 91.44 493 SER B C 1
ATOM 11065 O O . SER B 1 493 ? 8.43 11.602 28.219 1 91.44 493 SER B O 1
ATOM 11067 N N . PHE B 1 494 ? 10.453 12.289 28.703 1 91.44 494 PHE B N 1
ATOM 11068 C CA . PHE B 1 494 ? 10.938 10.93 28.906 1 91.44 494 PHE B CA 1
ATOM 11069 C C . PHE B 1 494 ? 10.164 10.242 30.016 1 91.44 494 PHE B C 1
ATOM 11071 O O . PHE B 1 494 ? 10.062 9.008 30.047 1 91.44 494 PHE B O 1
ATOM 11078 N N . GLY B 1 495 ? 9.477 10.969 30.969 1 87.5 495 GLY B N 1
ATOM 11079 C CA . GLY B 1 495 ? 8.75 10.383 32.062 1 87.5 495 GLY B CA 1
ATOM 11080 C C . GLY B 1 495 ? 7.277 10.156 31.766 1 87.5 495 GLY B C 1
ATOM 11081 O O . GLY B 1 495 ? 6.547 9.586 32.594 1 87.5 495 GLY B O 1
ATOM 11082 N N . HIS B 1 496 ? 6.93 10.516 30.609 1 87.69 496 HIS B N 1
ATOM 11083 C CA . HIS B 1 496 ? 5.52 10.406 30.234 1 87.69 496 HIS B CA 1
ATOM 11084 C C . HIS B 1 496 ? 5.121 8.953 30.016 1 87.69 496 HIS B C 1
ATOM 11086 O O . HIS B 1 496 ? 5.789 8.234 29.266 1 87.69 496 HIS B O 1
ATOM 11092 N N . ASN B 1 497 ? 4.094 8.508 30.703 1 86.31 497 ASN B N 1
ATOM 11093 C CA . ASN B 1 497 ? 3.52 7.184 30.516 1 86.31 497 ASN B CA 1
ATOM 11094 C C . ASN B 1 497 ? 2.078 7.258 30.031 1 86.31 497 ASN B C 1
ATOM 11096 O O . ASN B 1 497 ? 1.159 7.488 30.812 1 86.31 497 ASN B O 1
ATOM 11100 N N . PRO B 1 498 ? 1.969 7.027 28.781 1 86.31 498 PRO B N 1
ATOM 11101 C CA . PRO B 1 498 ? 0.612 7.152 28.25 1 86.31 498 PRO B CA 1
ATOM 11102 C C . PRO B 1 498 ? -0.311 6.027 28.703 1 86.31 498 PRO B C 1
ATOM 11104 O O . PRO B 1 498 ? 0.134 4.891 28.875 1 86.31 498 PRO B O 1
ATOM 11107 N N . ARG B 1 499 ? -1.688 6.215 29.078 1 79.44 499 ARG B N 1
ATOM 11108 C CA . ARG B 1 499 ? -2.68 5.211 29.453 1 79.44 499 ARG B CA 1
ATOM 11109 C C . ARG B 1 499 ? -3.262 4.535 28.219 1 79.44 499 ARG B C 1
ATOM 11111 O O . ARG B 1 499 ? -3.881 3.475 28.312 1 79.44 499 ARG B O 1
ATOM 11118 N N . ASN B 1 500 ? -2.912 4.922 27.047 1 79.44 500 ASN B N 1
ATOM 11119 C CA . ASN B 1 500 ? -3.32 4.402 25.75 1 79.44 500 ASN B CA 1
ATOM 11120 C C . ASN B 1 500 ? -4.805 4.059 25.719 1 79.44 500 ASN B C 1
ATOM 11122 O O . ASN B 1 500 ? -5.191 2.996 25.234 1 79.44 500 ASN B O 1
ATOM 11126 N N . ILE B 1 501 ? -5.656 4.816 26.141 1 76.31 501 ILE B N 1
ATOM 11127 C CA . ILE B 1 501 ? -7.094 4.578 26.219 1 76.31 501 ILE B CA 1
ATOM 11128 C C . ILE B 1 501 ? -7.676 4.516 24.797 1 76.31 501 ILE B C 1
ATOM 11130 O O . ILE B 1 501 ? -8.477 3.635 24.5 1 76.31 501 ILE B O 1
ATOM 11134 N N . LEU B 1 502 ? -7.262 5.441 24.031 1 71.88 502 LEU B N 1
ATOM 11135 C CA . LEU B 1 502 ? -7.793 5.488 22.672 1 71.88 502 LEU B CA 1
ATOM 11136 C C . LEU B 1 502 ? -7.395 4.242 21.891 1 71.88 502 LEU B C 1
ATOM 11138 O O . LEU B 1 502 ? -8.148 3.771 21.031 1 71.88 502 LEU B O 1
ATOM 11142 N N . TYR B 1 503 ? -6.27 3.82 22.172 1 71.94 503 TYR B N 1
ATOM 11143 C CA . TYR B 1 503 ? -5.816 2.588 21.531 1 71.94 503 TYR B CA 1
ATOM 11144 C C . TYR B 1 503 ? -6.742 1.427 21.875 1 71.94 503 TYR B C 1
ATOM 11146 O O . TYR B 1 503 ? -7.176 0.686 20.984 1 71.94 503 TYR B O 1
ATOM 11154 N N . TRP B 1 504 ? -7.145 1.369 23.094 1 67.19 504 TRP B N 1
ATOM 11155 C CA . TRP B 1 504 ? -7.973 0.26 23.562 1 67.19 504 TRP B CA 1
ATOM 11156 C C . TRP B 1 504 ? -9.422 0.439 23.125 1 67.19 504 TRP B C 1
ATOM 11158 O O . TRP B 1 504 ? -10.086 -0.527 22.734 1 67.19 504 TRP B O 1
ATOM 11168 N N . LEU B 1 505 ? -9.711 1.697 23.078 1 63.66 505 LEU B N 1
ATOM 11169 C CA . LEU B 1 505 ? -11.086 1.986 22.688 1 63.66 505 LEU B CA 1
ATOM 11170 C C . LEU B 1 505 ? -11.281 1.749 21.188 1 63.66 505 LEU B C 1
ATOM 11172 O O . LEU B 1 505 ? -12.359 1.333 20.766 1 63.66 505 LEU B O 1
ATOM 11176 N N . SER B 1 506 ? -10.227 2.066 20.5 1 64 506 SER B N 1
ATOM 11177 C CA . SER B 1 506 ? -10.32 1.897 19.062 1 64 506 SER B CA 1
ATOM 11178 C C . SER B 1 506 ? -9.914 0.489 18.641 1 64 506 SER B C 1
ATOM 11180 O O . SER B 1 506 ? -9.844 0.187 17.453 1 64 506 SER B O 1
ATOM 11182 N N . LEU B 1 507 ? -9.695 -0.354 19.516 1 62.16 507 LEU B N 1
ATOM 11183 C CA . LEU B 1 507 ? -9.312 -1.742 19.281 1 62.16 507 LEU B CA 1
ATOM 11184 C C . LEU B 1 507 ? -8.086 -1.822 18.375 1 62.16 507 LEU B C 1
ATOM 11186 O O . LEU B 1 507 ? -8.047 -2.648 17.453 1 62.16 507 LEU B O 1
ATOM 11190 N N . GLY B 1 508 ? -7.164 -0.788 18.5 1 61.94 508 GLY B N 1
ATOM 11191 C CA . GLY B 1 508 ? -5.879 -0.849 17.828 1 61.94 508 GLY B CA 1
ATOM 11192 C C . GLY B 1 508 ? -5.848 -0.055 16.531 1 61.94 508 GLY B C 1
ATOM 11193 O O . GLY B 1 508 ? -4.844 -0.069 15.812 1 61.94 508 GLY B O 1
ATOM 11194 N N . LEU B 1 509 ? -6.926 0.638 16.156 1 63.28 509 LEU B N 1
ATOM 11195 C CA . LEU B 1 509 ? -6.898 1.484 14.969 1 63.28 509 LEU B CA 1
ATOM 11196 C C . LEU B 1 509 ? -5.941 2.658 15.164 1 63.28 509 LEU B C 1
ATOM 11198 O O . LEU B 1 509 ? -5.289 3.098 14.211 1 63.28 509 LEU B O 1
ATOM 11202 N N . VAL B 1 510 ? -5.926 3.025 16.469 1 66.62 510 VAL B N 1
ATOM 11203 C CA . VAL B 1 510 ? -4.969 4.07 16.812 1 66.62 510 VAL B CA 1
ATOM 11204 C C . VAL B 1 510 ? -3.68 3.438 17.344 1 66.62 510 VAL B C 1
ATOM 11206 O O . VAL B 1 510 ? -3.715 2.539 18.172 1 66.62 510 VAL B O 1
ATOM 11209 N N . PRO B 1 511 ? -2.619 3.834 16.672 1 67.38 511 PRO B N 1
ATOM 11210 C CA . PRO B 1 511 ? -1.372 3.236 17.156 1 67.38 511 PRO B CA 1
ATOM 11211 C C . PRO B 1 511 ? -1.106 3.533 18.625 1 67.38 511 PRO B C 1
ATOM 11213 O O . PRO B 1 511 ? -1.528 4.574 19.141 1 67.38 511 PRO B O 1
ATOM 11216 N N . LYS B 1 512 ? -0.512 2.518 19.312 1 73.88 512 LYS B N 1
ATOM 11217 C CA . LYS B 1 512 ? -0.151 2.652 20.719 1 73.88 512 LYS B CA 1
ATOM 11218 C C . LYS B 1 512 ? 0.954 3.689 20.906 1 73.88 512 LYS B C 1
ATOM 11220 O O . LYS B 1 512 ? 1.918 3.721 20.141 1 73.88 512 LYS B O 1
ATOM 11225 N N . GLU B 1 513 ? 0.72 4.594 21.844 1 79.06 513 GLU B N 1
ATOM 11226 C CA . GLU B 1 513 ? 1.758 5.566 22.172 1 79.06 513 GLU B CA 1
ATOM 11227 C C . GLU B 1 513 ? 2.857 4.934 23.016 1 79.06 513 GLU B C 1
ATOM 11229 O O . GLU B 1 513 ? 2.576 4.141 23.922 1 79.06 513 GLU B O 1
ATOM 11234 N N . ILE B 1 514 ? 4.035 5.188 22.656 1 84.56 514 ILE B N 1
ATOM 11235 C CA . ILE B 1 514 ? 5.199 4.641 23.344 1 84.56 514 ILE B CA 1
ATOM 11236 C C . ILE B 1 514 ? 5.523 5.5 24.562 1 84.56 514 ILE B C 1
ATOM 11238 O O . ILE B 1 514 ? 5.246 6.703 24.578 1 84.56 514 ILE B O 1
ATOM 11242 N N . ARG B 1 515 ? 6.094 4.84 25.516 1 89.06 515 ARG B N 1
ATOM 11243 C CA . ARG B 1 515 ? 6.531 5.539 26.719 1 89.06 515 ARG B CA 1
ATOM 11244 C C . ARG B 1 515 ? 7.559 6.613 26.391 1 89.06 515 ARG B C 1
ATOM 11246 O O . ARG B 1 515 ? 8.484 6.375 25.609 1 89.06 515 ARG B O 1
ATOM 11253 N N . GLY B 1 516 ? 7.305 7.809 26.844 1 91.69 516 GLY B N 1
ATOM 11254 C CA . GLY B 1 516 ? 8.227 8.914 26.641 1 91.69 516 GLY B CA 1
ATOM 11255 C C . GLY B 1 516 ? 7.957 9.68 25.359 1 91.69 516 GLY B C 1
ATOM 11256 O O . GLY B 1 516 ? 8.68 10.625 25.031 1 91.69 516 GLY B O 1
ATOM 11257 N N . ALA B 1 517 ? 6.996 9.25 24.609 1 90.69 517 ALA B N 1
ATOM 11258 C CA . ALA B 1 517 ? 6.762 9.852 23.297 1 90.69 517 ALA B CA 1
ATOM 11259 C C . ALA B 1 517 ? 5.621 10.859 23.344 1 90.69 517 ALA B C 1
ATOM 11261 O O . ALA B 1 517 ? 4.703 10.812 22.531 1 90.69 517 ALA B O 1
ATOM 11262 N N . LYS B 1 518 ? 5.734 11.773 24.266 1 87.56 518 LYS B N 1
ATOM 11263 C CA . LYS B 1 518 ? 4.758 12.859 24.312 1 87.56 518 LYS B CA 1
ATOM 11264 C C . LYS B 1 518 ? 5.145 13.977 23.344 1 87.56 518 LYS B C 1
ATOM 11266 O O . LYS B 1 518 ? 6.18 14.625 23.516 1 87.56 518 LYS B O 1
ATOM 11271 N N . VAL B 1 519 ? 4.332 14.188 22.391 1 85.56 519 VAL B N 1
ATOM 11272 C CA . VAL B 1 519 ? 4.637 15.195 21.375 1 85.56 519 VAL B CA 1
ATOM 11273 C C . VAL B 1 519 ? 4.129 16.562 21.828 1 85.56 519 VAL B C 1
ATOM 11275 O O . VAL B 1 519 ? 3.053 16.656 22.422 1 85.56 519 VAL B O 1
ATOM 11278 N N . GLY B 1 520 ? 5.039 17.562 21.672 1 81.5 520 GLY B N 1
ATOM 11279 C CA . GLY B 1 520 ? 4.621 18.938 21.953 1 81.5 520 GLY B CA 1
ATOM 11280 C C . GLY B 1 520 ? 3.678 19.5 20.906 1 81.5 520 GLY B C 1
ATOM 11281 O O . GLY B 1 520 ? 3.406 18.844 19.891 1 81.5 520 GLY B O 1
ATOM 11282 N N . SER B 1 521 ? 3.078 20.562 21.172 1 80.44 521 SER B N 1
ATOM 11283 C CA . SER B 1 521 ? 2.229 21.25 20.203 1 80.44 521 SER B CA 1
ATOM 11284 C C . SER B 1 521 ? 3.029 21.688 18.984 1 80.44 521 SER B C 1
ATOM 11286 O O . SER B 1 521 ? 4.16 22.156 19.109 1 80.44 521 SER B O 1
ATOM 11288 N N . PRO B 1 522 ? 2.529 21.422 17.906 1 84.88 522 PRO B N 1
ATOM 11289 C CA . PRO B 1 522 ? 3.234 21.859 16.703 1 84.88 522 PRO B CA 1
ATOM 11290 C C . PRO B 1 522 ? 3.41 23.375 16.641 1 84.88 522 PRO B C 1
ATOM 11292 O O . PRO B 1 522 ? 2.551 24.125 17.125 1 84.88 522 PRO B O 1
ATOM 11295 N N . THR B 1 523 ? 4.5 23.766 16.156 1 87.12 523 THR B N 1
ATOM 11296 C CA . THR B 1 523 ? 4.805 25.172 16.016 1 87.12 523 THR B CA 1
ATOM 11297 C C . THR B 1 523 ? 4.816 25.594 14.547 1 87.12 523 THR B C 1
ATOM 11299 O O . THR B 1 523 ? 5.137 24.781 13.672 1 87.12 523 THR B O 1
ATOM 11302 N N . GLU B 1 524 ? 4.395 26.812 14.375 1 87.94 524 GLU B N 1
ATOM 11303 C CA . GLU B 1 524 ? 4.477 27.328 13.016 1 87.94 524 GLU B CA 1
ATOM 11304 C C . GLU B 1 524 ? 5.926 27.391 12.539 1 87.94 524 GLU B C 1
ATOM 11306 O O . GLU B 1 524 ? 6.824 27.75 13.305 1 87.94 524 GLU B O 1
ATOM 11311 N N . LEU B 1 525 ? 6.191 27.031 11.344 1 92 525 LEU B N 1
ATOM 11312 C CA . LEU B 1 525 ? 7.535 27.031 10.773 1 92 525 LEU B CA 1
ATOM 11313 C C . LEU B 1 525 ? 8.109 28.453 10.742 1 92 525 LEU B C 1
ATOM 11315 O O . LEU B 1 525 ? 7.645 29.297 9.977 1 92 525 LEU B O 1
ATOM 11319 N N . PRO B 1 526 ? 9.133 28.656 11.594 1 91.19 526 PRO B N 1
ATOM 11320 C CA . PRO B 1 526 ? 9.734 30 11.617 1 91.19 526 PRO B CA 1
ATOM 11321 C C . PRO B 1 526 ? 10.523 30.312 10.344 1 91.19 526 PRO B C 1
ATOM 11323 O O . PRO B 1 526 ? 11.102 29.406 9.734 1 91.19 526 PRO B O 1
ATOM 11326 N N . GLU B 1 527 ? 10.609 31.531 10.008 1 89.25 527 GLU B N 1
ATOM 11327 C CA . GLU B 1 527 ? 11.352 31.969 8.828 1 89.25 527 GLU B CA 1
ATOM 11328 C C . GLU B 1 527 ? 12.852 31.766 9.008 1 89.25 527 GLU B C 1
ATOM 11330 O O . GLU B 1 527 ? 13.562 31.5 8.039 1 89.25 527 GLU B O 1
ATOM 11335 N N . ASP B 1 528 ? 13.203 31.781 10.273 1 89.25 528 ASP B N 1
ATOM 11336 C CA . ASP B 1 528 ? 14.617 31.594 10.57 1 89.25 528 ASP B CA 1
ATOM 11337 C C . ASP B 1 528 ? 15.062 30.172 10.227 1 89.25 528 ASP B C 1
ATOM 11339 O O . ASP B 1 528 ? 16.203 29.953 9.844 1 89.25 528 ASP B O 1
ATOM 11343 N N . VAL B 1 529 ? 14.172 29.281 10.375 1 94.31 529 VAL B N 1
ATOM 11344 C CA . VAL B 1 529 ? 14.477 27.891 10.055 1 94.31 529 VAL B CA 1
ATOM 11345 C C . VAL B 1 529 ? 14.641 27.734 8.539 1 94.31 529 VAL B C 1
ATOM 11347 O O . VAL B 1 529 ? 15.602 27.109 8.078 1 94.31 529 VAL B O 1
ATOM 11350 N N . LYS B 1 530 ? 13.773 28.328 7.773 1 93.31 530 LYS B N 1
ATOM 11351 C CA . LYS B 1 530 ? 13.836 28.266 6.316 1 93.31 530 LYS B CA 1
ATOM 11352 C C . LYS B 1 530 ? 15.141 28.875 5.793 1 93.31 530 LYS B C 1
ATOM 11354 O O . LYS B 1 530 ? 15.781 28.297 4.906 1 93.31 530 LYS B O 1
ATOM 11359 N N . ALA B 1 531 ? 15.461 29.953 6.426 1 91.94 531 ALA B N 1
ATOM 11360 C CA . ALA B 1 531 ? 16.688 30.641 6.012 1 91.94 531 ALA B CA 1
ATOM 11361 C C . ALA B 1 531 ? 17.922 29.797 6.32 1 91.94 531 ALA B C 1
ATOM 11363 O O . ALA B 1 531 ? 18.844 29.719 5.5 1 91.94 531 ALA B O 1
ATOM 11364 N N . ALA B 1 532 ? 17.922 29.203 7.453 1 93.75 532 ALA B N 1
ATOM 11365 C CA . ALA B 1 532 ? 19.062 28.375 7.848 1 93.75 532 ALA B CA 1
ATOM 11366 C C . ALA B 1 532 ? 19.203 27.156 6.926 1 93.75 532 ALA B C 1
ATOM 11368 O O . ALA B 1 532 ? 20.312 26.812 6.527 1 93.75 532 ALA B O 1
ATOM 11369 N N . VAL B 1 533 ? 18.109 26.578 6.582 1 95 533 VAL B N 1
ATOM 11370 C CA . VAL B 1 533 ? 18.109 25.391 5.734 1 95 533 VAL B CA 1
ATOM 11371 C C . VAL B 1 533 ? 18.562 25.75 4.324 1 95 533 VAL B C 1
ATOM 11373 O O . VAL B 1 533 ? 19.359 25.031 3.713 1 95 533 VAL B O 1
ATOM 11376 N N . LEU B 1 534 ? 18.062 26.859 3.836 1 94.12 534 LEU B N 1
ATOM 11377 C CA . LEU B 1 534 ? 18.453 27.266 2.492 1 94.12 534 LEU B CA 1
ATOM 11378 C C . LEU B 1 534 ? 19.938 27.594 2.432 1 94.12 534 LEU B C 1
ATOM 11380 O O . LEU B 1 534 ? 20.609 27.297 1.439 1 94.12 534 LEU B O 1
ATOM 11384 N N . LYS B 1 535 ? 20.406 28.219 3.479 1 90.25 535 LYS B N 1
ATOM 11385 C CA . LYS B 1 535 ? 21.844 28.516 3.555 1 90.25 535 LYS B CA 1
ATOM 11386 C C . LYS B 1 535 ? 22.672 27.234 3.498 1 90.25 535 LYS B C 1
ATOM 11388 O O . LYS B 1 535 ? 23.688 27.172 2.799 1 90.25 535 LYS B O 1
ATOM 11393 N N . SER B 1 536 ? 22.234 26.25 4.188 1 92.5 536 SER B N 1
ATOM 11394 C CA . SER B 1 536 ? 22.922 24.969 4.184 1 92.5 536 SER B CA 1
ATOM 11395 C C . SER B 1 536 ? 22.859 24.312 2.809 1 92.5 536 SER B C 1
ATOM 11397 O O . SER B 1 536 ? 23.859 23.781 2.326 1 92.5 536 SER B O 1
ATOM 11399 N N . LEU B 1 537 ? 21.75 24.391 2.156 1 92.88 537 LEU B N 1
ATOM 11400 C CA . LEU B 1 537 ? 21.578 23.828 0.827 1 92.88 537 LEU B CA 1
ATOM 11401 C C . LEU B 1 537 ? 22.5 24.484 -0.185 1 92.88 537 LEU B C 1
ATOM 11403 O O . LEU B 1 537 ? 23.078 23.828 -1.041 1 92.88 537 LEU B O 1
ATOM 11407 N N . CYS B 1 538 ? 22.609 25.766 -0.05 1 90.94 538 CYS B N 1
ATOM 11408 C CA . CYS B 1 538 ? 23.406 26.531 -0.992 1 90.94 538 CYS B CA 1
ATOM 11409 C C . CYS B 1 538 ? 24.891 26.25 -0.787 1 90.94 538 CYS B C 1
ATOM 11411 O O . CYS B 1 538 ? 25.688 26.406 -1.713 1 90.94 538 CYS B O 1
ATOM 11413 N N . SER B 1 539 ? 25.266 25.781 0.394 1 88.12 539 SER B N 1
ATOM 11414 C CA . SER B 1 539 ? 26.672 25.547 0.693 1 88.12 539 SER B CA 1
ATOM 11415 C C . SER B 1 539 ? 27.109 24.156 0.233 1 88.12 539 SER B C 1
ATOM 11417 O O . SER B 1 539 ? 28.312 23.891 0.106 1 88.12 539 SER B O 1
ATOM 11419 N N . LEU B 1 540 ? 26.266 23.281 -0.079 1 89.88 540 LEU B N 1
ATOM 11420 C CA . LEU B 1 540 ? 26.562 21.906 -0.434 1 89.88 540 LEU B CA 1
ATOM 11421 C C . LEU B 1 540 ? 26.734 21.75 -1.941 1 89.88 540 LEU B C 1
ATOM 11423 O O . LEU B 1 540 ? 26.25 22.594 -2.711 1 89.88 540 LEU B O 1
ATOM 11427 N N . ASP B 1 541 ? 27.5 20.703 -2.303 1 86.31 541 ASP B N 1
ATOM 11428 C CA . ASP B 1 541 ? 27.641 20.344 -3.711 1 86.31 541 ASP B CA 1
ATOM 11429 C C . ASP B 1 541 ? 26.453 19.516 -4.191 1 86.31 541 ASP B C 1
ATOM 11431 O O . ASP B 1 541 ? 26.328 18.344 -3.834 1 86.31 541 ASP B O 1
ATOM 11435 N N . LEU B 1 542 ? 25.641 20.094 -4.977 1 89.25 542 LEU B N 1
ATOM 11436 C CA . LEU B 1 542 ? 24.422 19.438 -5.434 1 89.25 542 LEU B CA 1
ATOM 11437 C C . LEU B 1 542 ? 24.594 18.906 -6.852 1 89.25 542 LEU B C 1
ATOM 11439 O O . LEU B 1 542 ? 23.609 18.578 -7.52 1 89.25 542 LEU B O 1
ATOM 11443 N N . LYS B 1 543 ? 25.781 18.719 -7.289 1 85.44 543 LYS B N 1
ATOM 11444 C CA . LYS B 1 543 ? 26.031 18.266 -8.656 1 85.44 543 LYS B CA 1
ATOM 11445 C C . LYS B 1 543 ? 26.047 16.75 -8.734 1 85.44 543 LYS B C 1
ATOM 11447 O O . LYS B 1 543 ? 25.906 16.172 -9.812 1 85.44 543 LYS B O 1
ATOM 11452 N N . GLN B 1 544 ? 26.203 16.156 -7.535 1 84.62 544 GLN B N 1
ATOM 11453 C CA . GLN B 1 544 ? 26.25 14.703 -7.496 1 84.62 544 GLN B CA 1
ATOM 11454 C C . GLN B 1 544 ? 24.922 14.117 -7.016 1 84.62 544 GLN B C 1
ATOM 11456 O O . GLN B 1 544 ? 24.078 14.836 -6.461 1 84.62 544 GLN B O 1
ATOM 11461 N N . ASN B 1 545 ? 24.828 12.805 -7.258 1 85.12 545 ASN B N 1
ATOM 11462 C CA . ASN B 1 545 ? 23.594 12.125 -6.867 1 85.12 545 ASN B CA 1
ATOM 11463 C C . ASN B 1 545 ? 23.547 11.859 -5.363 1 85.12 545 ASN B C 1
ATOM 11465 O O . ASN B 1 545 ? 22.5 11.469 -4.828 1 85.12 545 ASN B O 1
ATOM 11469 N N . SER B 1 546 ? 24.734 12.031 -4.758 1 88.56 546 SER B N 1
ATOM 11470 C CA . SER B 1 546 ? 24.844 11.859 -3.312 1 88.56 546 SER B CA 1
ATOM 11471 C C . SER B 1 546 ? 25.547 13.047 -2.666 1 88.56 546 SER B C 1
ATOM 11473 O O . SER B 1 546 ? 26.453 13.641 -3.258 1 88.56 546 SER B O 1
ATOM 11475 N N . LEU B 1 547 ? 25.031 13.398 -1.502 1 90.88 547 LEU B N 1
ATOM 11476 C CA . LEU B 1 547 ? 25.688 14.477 -0.767 1 90.88 547 LEU B CA 1
ATOM 11477 C C . LEU B 1 547 ? 27.031 14.008 -0.209 1 90.88 547 LEU B C 1
ATOM 11479 O O . LEU B 1 547 ? 27.141 12.875 0.263 1 90.88 547 LEU B O 1
ATOM 11483 N N . LYS B 1 548 ? 27.984 14.812 -0.29 1 86.94 548 LYS B N 1
ATOM 11484 C CA . LYS B 1 548 ? 29.312 14.484 0.185 1 86.94 548 LYS B CA 1
ATOM 11485 C C . LYS B 1 548 ? 29.344 14.336 1.704 1 86.94 548 LYS B C 1
ATOM 11487 O O . LYS B 1 548 ? 28.469 14.852 2.396 1 86.94 548 LYS B O 1
ATOM 11492 N N . SER B 1 549 ? 30.328 13.625 2.182 1 84.88 549 SER B N 1
ATOM 11493 C CA . SER B 1 549 ? 30.422 13.312 3.604 1 84.88 549 SER B CA 1
ATOM 11494 C C . SER B 1 549 ? 31.109 14.43 4.371 1 84.88 549 SER B C 1
ATOM 11496 O O . SER B 1 549 ? 31.453 14.273 5.547 1 84.88 549 SER B O 1
ATOM 11498 N N . ASP B 1 550 ? 31.188 15.578 3.812 1 81.44 550 ASP B N 1
ATOM 11499 C CA . ASP B 1 550 ? 31.906 16.656 4.477 1 81.44 550 ASP B CA 1
ATOM 11500 C C . ASP B 1 550 ? 31.109 17.219 5.648 1 81.44 550 ASP B C 1
ATOM 11502 O O . ASP B 1 550 ? 29.906 17.469 5.523 1 81.44 550 ASP B O 1
ATOM 11506 N N . LEU B 1 551 ? 31.75 17.266 6.816 1 87.31 551 LEU B N 1
ATOM 11507 C CA . LEU B 1 551 ? 31.109 17.828 8 1 87.31 551 LEU B CA 1
ATOM 11508 C C . LEU B 1 551 ? 31.266 19.359 8.023 1 87.31 551 LEU B C 1
ATOM 11510 O O . LEU B 1 551 ? 32.188 19.906 7.398 1 87.31 551 LEU B O 1
ATOM 11514 N N . PRO B 1 552 ? 30.297 20.016 8.688 1 85 552 PRO B N 1
ATOM 11515 C CA . PRO B 1 552 ? 30.484 21.453 8.812 1 85 552 PRO B CA 1
ATOM 11516 C C . PRO B 1 552 ? 31.812 21.828 9.43 1 85 552 PRO B C 1
ATOM 11518 O O . PRO B 1 552 ? 32.344 21.094 10.273 1 85 552 PRO B O 1
ATOM 11521 N N . THR B 1 553 ? 32.375 22.906 9.055 1 82.31 553 THR B N 1
ATOM 11522 C CA . THR B 1 553 ? 33.688 23.359 9.469 1 82.31 553 THR B CA 1
ATOM 11523 C C . THR B 1 553 ? 33.781 23.453 10.992 1 82.31 553 THR B C 1
ATOM 11525 O O . THR B 1 553 ? 34.812 23.109 11.578 1 82.31 553 THR B O 1
ATOM 11528 N N . ASP B 1 554 ? 32.719 23.844 11.562 1 83 554 ASP B N 1
ATOM 11529 C CA . ASP B 1 554 ? 32.719 24.031 13.008 1 83 554 ASP B CA 1
ATOM 11530 C C . ASP B 1 554 ? 32.812 22.688 13.734 1 83 554 ASP B C 1
ATOM 11532 O O . ASP B 1 554 ? 33.406 22.594 14.797 1 83 554 ASP B O 1
ATOM 11536 N N . VAL B 1 555 ? 32.281 21.688 13.227 1 88.19 555 VAL B N 1
ATOM 11537 C CA . VAL B 1 555 ? 32.281 20.344 13.828 1 88.19 555 VAL B CA 1
ATOM 11538 C C . VAL B 1 555 ? 33.719 19.797 13.82 1 88.19 555 VAL B C 1
ATOM 11540 O O . VAL B 1 555 ? 34.156 19.156 14.781 1 88.19 555 VAL B O 1
ATOM 11543 N N . LYS B 1 556 ? 34.406 20.156 12.773 1 86.06 556 LYS B N 1
ATOM 11544 C CA . LYS B 1 556 ? 35.812 19.719 12.68 1 86.06 556 LYS B CA 1
ATOM 11545 C C . LYS B 1 556 ? 36.688 20.547 13.602 1 86.06 556 LYS B C 1
ATOM 11547 O O . LYS B 1 556 ? 37.594 19.984 14.273 1 86.06 556 LYS B O 1
ATOM 11552 N N . GLN B 1 557 ? 36.438 21.75 13.648 1 86.31 557 GLN B N 1
ATOM 11553 C CA . GLN B 1 557 ? 37.25 22.672 14.438 1 86.31 557 GLN B CA 1
ATOM 11554 C C . GLN B 1 557 ? 37.219 22.328 15.922 1 86.31 557 GLN B C 1
ATOM 11556 O O . GLN B 1 557 ? 38.219 22.375 16.609 1 86.31 557 GLN B O 1
ATOM 11561 N N . PHE B 1 558 ? 36.062 21.906 16.375 1 88.44 558 PHE B N 1
ATOM 11562 C CA . PHE B 1 558 ? 35.875 21.656 17.797 1 88.44 558 PHE B CA 1
ATOM 11563 C C . PHE B 1 558 ? 35.906 20.156 18.094 1 88.44 558 PHE B C 1
ATOM 11565 O O . PHE B 1 558 ? 35.5 19.734 19.172 1 88.44 558 PHE B O 1
ATOM 11572 N N . ASN B 1 559 ? 36.25 19.297 17.141 1 87.19 559 ASN B N 1
ATOM 11573 C CA . ASN B 1 559 ? 36.469 17.875 17.281 1 87.19 559 ASN B CA 1
ATOM 11574 C C . ASN B 1 559 ? 35.188 17.141 17.688 1 87.19 559 ASN B C 1
ATOM 11576 O O . ASN B 1 559 ? 35.188 16.328 18.609 1 87.19 559 ASN B O 1
ATOM 11580 N N . PHE B 1 560 ? 34.094 17.531 17.094 1 91.31 560 PHE B N 1
ATOM 11581 C CA . PHE B 1 560 ? 32.844 16.875 17.344 1 91.31 560 PHE B CA 1
ATOM 11582 C C . PHE B 1 560 ? 32.562 15.773 16.328 1 91.31 560 PHE B C 1
ATOM 11584 O O . PHE B 1 560 ? 31.453 15.281 16.203 1 91.31 560 PHE B O 1
ATOM 11591 N N . GLU B 1 561 ? 33.531 15.281 15.594 1 89.06 561 GLU B N 1
ATOM 11592 C CA . GLU B 1 561 ? 33.375 14.312 14.516 1 89.06 561 GLU B CA 1
ATOM 11593 C C . GLU B 1 561 ? 32.906 12.961 15.047 1 89.06 561 GLU B C 1
ATOM 11595 O O . GLU B 1 561 ? 32.219 12.227 14.352 1 89.06 561 GLU B O 1
ATOM 11600 N N . TRP B 1 562 ? 33.219 12.719 16.25 1 86.12 562 TRP B N 1
ATOM 11601 C CA . TRP B 1 562 ? 32.875 11.438 16.859 1 86.12 562 TRP B CA 1
ATOM 11602 C C . TRP B 1 562 ? 31.359 11.281 16.984 1 86.12 562 TRP B C 1
ATOM 11604 O O . TRP B 1 562 ? 30.844 10.164 17.062 1 86.12 562 TRP B O 1
ATOM 11614 N N . THR B 1 563 ? 30.625 12.367 17.016 1 89.56 563 THR B N 1
ATOM 11615 C CA . THR B 1 563 ? 29.172 12.352 17.219 1 89.56 563 THR B CA 1
ATOM 11616 C C . THR B 1 563 ? 28.469 11.805 15.977 1 89.56 563 THR B C 1
ATOM 11618 O O . THR B 1 563 ? 27.297 11.422 16.031 1 89.56 563 THR B O 1
ATOM 11621 N N . PHE B 1 564 ? 29.094 11.742 14.852 1 89.06 564 PHE B N 1
ATOM 11622 C CA . PHE B 1 564 ? 28.5 11.258 13.609 1 89.06 564 PHE B CA 1
ATOM 11623 C C . PHE B 1 564 ? 29.031 9.859 13.273 1 89.06 564 PHE B C 1
ATOM 11625 O O . PHE B 1 564 ? 28.672 9.297 12.234 1 89.06 564 PHE B O 1
ATOM 11632 N N . LYS B 1 565 ? 29.781 9.289 14.227 1 79.19 565 LYS B N 1
ATOM 11633 C CA . LYS B 1 565 ? 30.312 7.934 14.07 1 79.19 565 LYS B CA 1
ATOM 11634 C C . LYS B 1 565 ? 29.734 6.988 15.117 1 79.19 565 LYS B C 1
ATOM 11636 O O . LYS B 1 565 ? 30.312 5.941 15.406 1 79.19 565 LYS B O 1
ATOM 11641 N N . LEU B 1 566 ? 28.609 7.328 15.805 1 76 566 LEU B N 1
ATOM 11642 C CA . LEU B 1 566 ? 28 6.617 16.922 1 76 566 LEU B CA 1
ATOM 11643 C C . LEU B 1 566 ? 27.219 5.398 16.422 1 76 566 LEU B C 1
ATOM 11645 O O . LEU B 1 566 ? 26.578 4.703 17.219 1 76 566 LEU B O 1
ATOM 11649 N N . GLY B 1 567 ? 27.109 5.098 15.148 1 75.44 567 GLY B N 1
ATOM 11650 C CA . GLY B 1 567 ? 26.422 3.908 14.664 1 75.44 567 GLY B CA 1
ATOM 11651 C C . GLY B 1 567 ? 25.469 4.191 13.523 1 75.44 567 GLY B C 1
ATOM 11652 O O . GLY B 1 567 ? 25.734 3.82 12.375 1 75.44 567 GLY B O 1
ATOM 11653 N N . THR B 1 568 ? 24.25 4.688 14.031 1 81.94 568 THR B N 1
ATOM 11654 C CA . THR B 1 568 ? 23.25 5.012 13.023 1 81.94 568 THR B CA 1
ATOM 11655 C C . THR B 1 568 ? 22.953 6.512 13 1 81.94 568 THR B C 1
ATOM 11657 O O . THR B 1 568 ? 23.453 7.254 13.852 1 81.94 568 THR B O 1
ATOM 11660 N N . TRP B 1 569 ? 22.359 6.914 12.07 1 89.75 569 TRP B N 1
ATOM 11661 C CA . TRP B 1 569 ? 21.984 8.32 11.93 1 89.75 569 TRP B CA 1
ATOM 11662 C C . TRP B 1 569 ? 21.062 8.758 13.055 1 89.75 569 TRP B C 1
ATOM 11664 O O . TRP B 1 569 ? 21.141 9.891 13.539 1 89.75 569 TRP B O 1
ATOM 11674 N N . CYS B 1 570 ? 20.297 7.848 13.602 1 90.5 570 CYS B N 1
ATOM 11675 C CA . CYS B 1 570 ? 19.375 8.117 14.695 1 90.5 570 CYS B CA 1
ATOM 11676 C C . CYS B 1 570 ? 20.125 8.398 15.984 1 90.5 570 CYS B C 1
ATOM 11678 O O . CYS B 1 570 ? 19.688 9.219 16.797 1 90.5 570 CYS B O 1
ATOM 11680 N N . HIS B 1 571 ? 21.266 7.789 16.141 1 90.06 571 HIS B N 1
ATOM 11681 C CA . HIS B 1 571 ? 22.094 8.047 17.312 1 90.06 571 HIS B CA 1
ATOM 11682 C C . HIS B 1 571 ? 22.578 9.492 17.359 1 90.06 571 HIS B C 1
ATOM 11684 O O . HIS B 1 571 ? 22.484 10.156 18.391 1 90.06 571 HIS B O 1
ATOM 11690 N N . SER B 1 572 ? 23.016 9.883 16.219 1 92.69 572 SER B N 1
ATOM 11691 C CA . SER B 1 572 ? 23.531 11.25 16.109 1 92.69 572 SER B CA 1
ATOM 11692 C C . SER B 1 572 ? 22.438 12.273 16.391 1 92.69 572 SER B C 1
ATOM 11694 O O . SER B 1 572 ? 22.656 13.258 17.094 1 92.69 572 SER B O 1
ATOM 11696 N N . ILE B 1 573 ? 21.234 12.039 15.883 1 96 573 ILE B N 1
ATOM 11697 C CA . ILE B 1 573 ? 20.125 12.961 16.062 1 96 573 ILE B CA 1
ATOM 11698 C C . ILE B 1 573 ? 19.766 13.047 17.547 1 96 573 ILE B C 1
ATOM 11700 O O . ILE B 1 573 ? 19.594 14.148 18.078 1 96 573 ILE B O 1
ATOM 11704 N N . LEU B 1 574 ? 19.734 11.914 18.188 1 95.75 574 LEU B N 1
ATOM 11705 C CA . LEU B 1 574 ? 19.312 11.883 19.578 1 95.75 574 LEU B CA 1
ATOM 11706 C C . LEU B 1 574 ? 20.359 12.523 20.484 1 95.75 574 LEU B C 1
ATOM 11708 O O . LEU B 1 574 ? 20.016 13.305 21.375 1 95.75 574 LEU B O 1
ATOM 11712 N N . VAL B 1 575 ? 21.594 12.242 20.234 1 94.38 575 VAL B N 1
ATOM 11713 C CA . VAL B 1 575 ? 22.672 12.789 21.031 1 94.38 575 VAL B CA 1
ATOM 11714 C C . VAL B 1 575 ? 22.703 14.312 20.906 1 94.38 575 VAL B C 1
ATOM 11716 O O . VAL B 1 575 ? 22.75 15.031 21.891 1 94.38 575 VAL B O 1
ATOM 11719 N N . TRP B 1 576 ? 22.641 14.773 19.688 1 97.19 576 TRP B N 1
ATOM 11720 C CA . TRP B 1 576 ? 22.672 16.219 19.453 1 97.19 576 TRP B CA 1
ATOM 11721 C C . TRP B 1 576 ? 21.422 16.891 20 1 97.19 576 TRP B C 1
ATOM 11723 O O . TRP B 1 576 ? 21.469 18.016 20.484 1 97.19 576 TRP B O 1
ATOM 11733 N N . HIS B 1 577 ? 20.266 16.203 19.938 1 98.06 577 HIS B N 1
ATOM 11734 C CA . HIS B 1 577 ? 19.016 16.781 20.422 1 98.06 577 HIS B CA 1
ATOM 11735 C C . HIS B 1 577 ? 19.062 17 21.922 1 98.06 577 HIS B C 1
ATOM 11737 O O . HIS B 1 577 ? 18.75 18.078 22.406 1 98.06 577 HIS B O 1
ATOM 11743 N N . ILE B 1 578 ? 19.469 15.984 22.609 1 96.69 578 ILE B N 1
ATOM 11744 C CA . ILE B 1 578 ? 19.5 16.094 24.062 1 96.69 578 ILE B CA 1
ATOM 11745 C C . ILE B 1 578 ? 20.594 17.078 24.484 1 96.69 578 ILE B C 1
ATOM 11747 O O . ILE B 1 578 ? 20.406 17.859 25.422 1 96.69 578 ILE B O 1
ATOM 11751 N N . ALA B 1 579 ? 21.703 17.094 23.781 1 97 579 ALA B N 1
ATOM 11752 C CA . ALA B 1 579 ? 22.781 18.047 24.078 1 97 579 ALA B CA 1
ATOM 11753 C C . ALA B 1 579 ? 22.312 19.484 23.859 1 97 579 ALA B C 1
ATOM 11755 O O . ALA B 1 579 ? 22.641 20.375 24.641 1 97 579 ALA B O 1
ATOM 11756 N N . THR B 1 580 ? 21.578 19.688 22.734 1 97.62 580 THR B N 1
ATOM 11757 C CA . THR B 1 580 ? 21.062 21.016 22.453 1 97.62 580 THR B CA 1
ATOM 11758 C C . THR B 1 580 ? 20.078 21.453 23.547 1 97.62 580 THR B C 1
ATOM 11760 O O . THR B 1 580 ? 20.078 22.625 23.953 1 97.62 580 THR B O 1
ATOM 11763 N N . SER B 1 581 ? 19.297 20.531 24.031 1 96 581 SER B N 1
ATOM 11764 C CA . SER B 1 581 ? 18.375 20.828 25.125 1 96 581 SER B CA 1
ATOM 11765 C C . SER B 1 581 ? 19.125 21.234 26.391 1 96 581 SER B C 1
ATOM 11767 O O . SER B 1 581 ? 18.703 22.125 27.125 1 96 581 SER B O 1
ATOM 11769 N N . LEU B 1 582 ? 20.219 20.641 26.672 1 94.75 582 LEU B N 1
ATOM 11770 C CA . LEU B 1 582 ? 21.031 20.969 27.828 1 94.75 582 LEU B CA 1
ATOM 11771 C C . LEU B 1 582 ? 21.672 22.344 27.672 1 94.75 582 LEU B C 1
ATOM 11773 O O . LEU B 1 582 ? 21.766 23.109 28.625 1 94.75 582 LEU B O 1
ATOM 11777 N N . CYS B 1 583 ? 22.109 22.641 26.453 1 95.75 583 CYS B N 1
ATOM 11778 C CA . CYS B 1 583 ? 22.641 23.969 26.172 1 95.75 583 CYS B CA 1
ATOM 11779 C C . CYS B 1 583 ? 21.562 25.031 26.359 1 95.75 583 CYS B C 1
ATOM 11781 O O . CYS B 1 583 ? 21.844 26.141 26.797 1 95.75 583 CYS B O 1
ATOM 11783 N N . GLU B 1 584 ? 20.344 24.688 25.984 1 94.81 584 GLU B N 1
ATOM 11784 C CA . GLU B 1 584 ? 19.234 25.625 26.172 1 94.81 584 GLU B CA 1
ATOM 11785 C C . GLU B 1 584 ? 18.984 25.891 27.656 1 94.81 584 GLU B C 1
ATOM 11787 O O . GLU B 1 584 ? 18.719 27.031 28.047 1 94.81 584 GLU B O 1
ATOM 11792 N N . ILE B 1 585 ? 19.047 24.875 28.484 1 92.25 585 ILE B N 1
ATOM 11793 C CA . ILE B 1 585 ? 18.859 25 29.922 1 92.25 585 ILE B CA 1
ATOM 11794 C C . ILE B 1 585 ? 19.938 25.891 30.516 1 92.25 585 ILE B C 1
ATOM 11796 O O . ILE B 1 585 ? 19.672 26.734 31.375 1 92.25 585 ILE B O 1
ATOM 11800 N N . GLU B 1 586 ? 21.156 25.719 30.062 1 91.94 586 GLU B N 1
ATOM 11801 C CA . GLU B 1 586 ? 22.266 26.562 30.516 1 91.94 586 GLU B CA 1
ATOM 11802 C C . GLU B 1 586 ? 22.016 28.031 30.172 1 91.94 586 GLU B C 1
ATOM 11804 O O . GLU B 1 586 ? 22.266 28.922 30.984 1 91.94 586 GLU B O 1
ATOM 11809 N N . LEU B 1 587 ? 21.562 28.219 28.922 1 91.81 587 LEU B N 1
ATOM 11810 C CA . LEU B 1 587 ? 21.266 29.578 28.5 1 91.81 587 LEU B CA 1
ATOM 11811 C C . LEU B 1 587 ? 20.141 30.188 29.328 1 91.81 587 LEU B C 1
ATOM 11813 O O . LEU B 1 587 ? 20.156 31.375 29.641 1 91.81 587 LEU B O 1
ATOM 11817 N N . ALA B 1 588 ? 19.203 29.375 29.641 1 90.38 588 ALA B N 1
ATOM 11818 C CA . ALA B 1 588 ? 18.047 29.828 30.406 1 90.38 588 ALA B CA 1
ATOM 11819 C C . ALA B 1 588 ? 18.469 30.25 31.812 1 90.38 588 ALA B C 1
ATOM 11821 O O . ALA B 1 588 ? 17.875 31.156 32.406 1 90.38 588 ALA B O 1
ATOM 11822 N N . GLN B 1 589 ? 19.406 29.531 32.344 1 85.88 589 GLN B N 1
ATOM 11823 C CA . GLN B 1 589 ? 19.906 29.906 33.656 1 85.88 589 GLN B CA 1
ATOM 11824 C C . GLN B 1 589 ? 20.547 31.297 33.625 1 85.88 589 GLN B C 1
ATOM 11826 O O . GLN B 1 589 ? 20.406 32.062 34.594 1 85.88 589 GLN B O 1
ATOM 11831 N N . HIS B 1 590 ? 21.156 31.625 32.562 1 84.5 590 HIS B N 1
ATOM 11832 C CA . HIS B 1 590 ? 21.766 32.938 32.406 1 84.5 590 HIS B CA 1
ATOM 11833 C C . HIS B 1 590 ? 20.719 34.031 32.312 1 84.5 590 HIS B C 1
ATOM 11835 O O . HIS B 1 590 ? 20.953 35.156 32.719 1 84.5 590 HIS B O 1
ATOM 11841 N N . TYR B 1 591 ? 19.609 33.688 31.75 1 82.5 591 TYR B N 1
ATOM 11842 C CA . TYR B 1 591 ? 18.547 34.656 31.578 1 82.5 591 TYR B CA 1
ATOM 11843 C C . TYR B 1 591 ? 17.484 34.531 32.656 1 82.5 591 TYR B C 1
ATOM 11845 O O . TYR B 1 591 ? 16.406 35.125 32.562 1 82.5 591 TYR B O 1
ATOM 11853 N N . ASN B 1 592 ? 17.672 33.844 33.781 1 74 592 ASN B N 1
ATOM 11854 C CA . ASN B 1 592 ? 16.844 33.688 34.969 1 74 592 ASN B CA 1
ATOM 11855 C C . ASN B 1 592 ? 15.43 33.219 34.625 1 74 592 ASN B C 1
ATOM 11857 O O . ASN B 1 592 ? 14.461 33.75 35.188 1 74 592 ASN B O 1
ATOM 11861 N N . SER B 1 593 ? 15.414 32.469 33.562 1 75.56 593 SER B N 1
ATOM 11862 C CA . SER B 1 593 ? 14.109 31.875 33.25 1 75.56 593 SER B CA 1
ATOM 11863 C C . SER B 1 593 ? 13.758 30.75 34.219 1 75.56 593 SER B C 1
ATOM 11865 O O . SER B 1 593 ? 14.641 30.047 34.719 1 75.56 593 SER B O 1
ATOM 11867 N N . SER B 1 594 ? 12.516 30.734 34.719 1 69 594 SER B N 1
ATOM 11868 C CA . SER B 1 594 ? 12.055 29.781 35.719 1 69 594 SER B CA 1
ATOM 11869 C C . SER B 1 594 ? 12.195 28.344 35.219 1 69 594 SER B C 1
ATOM 11871 O O . SER B 1 594 ? 11.602 27.984 34.188 1 69 594 SER B O 1
ATOM 11873 N N . LEU B 1 595 ? 13.203 27.688 35.5 1 72.06 595 LEU B N 1
ATOM 11874 C CA . LEU B 1 595 ? 13.484 26.297 35.125 1 72.06 595 LEU B CA 1
ATOM 11875 C C . LEU B 1 595 ? 12.875 25.328 36.125 1 72.06 595 LEU B C 1
ATOM 11877 O O . LEU B 1 595 ? 12.992 24.109 35.969 1 72.06 595 LEU B O 1
ATOM 11881 N N . THR B 1 596 ? 12.203 25.875 37.25 1 62.59 596 THR B N 1
ATOM 11882 C CA . THR B 1 596 ? 11.703 25.047 38.344 1 62.59 596 THR B CA 1
ATOM 11883 C C . THR B 1 596 ? 10.281 24.562 38.031 1 62.59 596 THR B C 1
ATOM 11885 O O . THR B 1 596 ? 9.641 23.953 38.906 1 62.59 596 THR B O 1
ATOM 11888 N N . THR B 1 597 ? 9.719 25 36.938 1 54.47 597 THR B N 1
ATOM 11889 C CA . THR B 1 597 ? 8.328 24.594 36.812 1 54.47 597 THR B CA 1
ATOM 11890 C C . THR B 1 597 ? 8.227 23.094 36.562 1 54.47 597 THR B C 1
ATOM 11892 O O . THR B 1 597 ? 8.859 22.547 35.656 1 54.47 597 THR B O 1
ATOM 11895 N N . SER B 1 598 ? 7.844 22.375 37.562 1 50.62 598 SER B N 1
ATOM 11896 C CA . SER B 1 598 ? 7.59 20.938 37.562 1 50.62 598 SER B CA 1
ATOM 11897 C C . SER B 1 598 ? 6.676 20.531 36.406 1 50.62 598 SER B C 1
ATOM 11899 O O . SER B 1 598 ? 5.898 21.344 35.906 1 50.62 598 SER B O 1
ATOM 11901 N N . GLU B 1 599 ? 6.988 19.391 35.75 1 50.41 599 GLU B N 1
ATOM 11902 C CA . GLU B 1 599 ? 6.211 18.812 34.656 1 50.41 599 GLU B CA 1
ATOM 11903 C C . GLU B 1 599 ? 4.715 19.016 34.875 1 50.41 599 GLU B C 1
ATOM 11905 O O . GLU B 1 599 ? 3.975 19.281 33.906 1 50.41 599 GLU B O 1
ATOM 11910 N N . LEU B 1 600 ? 4.328 18.859 36.156 1 45.28 600 LEU B N 1
ATOM 11911 C CA . LEU B 1 600 ? 2.912 18.953 36.5 1 45.28 600 LEU B CA 1
ATOM 11912 C C . LEU B 1 600 ? 2.385 20.359 36.219 1 45.28 600 LEU B C 1
ATOM 11914 O O . LEU B 1 600 ? 1.292 20.516 35.688 1 45.28 600 LEU B O 1
ATOM 11918 N N . LEU B 1 601 ? 3.145 21.328 36.625 1 49.09 601 LEU B N 1
ATOM 11919 C CA . LEU B 1 601 ? 2.652 22.688 36.438 1 49.09 601 LEU B CA 1
ATOM 11920 C C . LEU B 1 601 ? 2.682 23.109 35 1 49.09 601 LEU B C 1
ATOM 11922 O O . LEU B 1 601 ? 1.787 23.812 34.531 1 49.09 601 LEU B O 1
ATOM 11926 N N . SER B 1 602 ? 3.646 22.594 34.312 1 52.91 602 SER B N 1
ATOM 11927 C CA . SER B 1 602 ? 3.695 22.875 32.875 1 52.91 602 SER B CA 1
ATOM 11928 C C . SER B 1 602 ? 2.521 22.219 32.156 1 52.91 602 SER B C 1
ATOM 11930 O O . SER B 1 602 ? 1.952 22.812 31.219 1 52.91 602 SER B O 1
A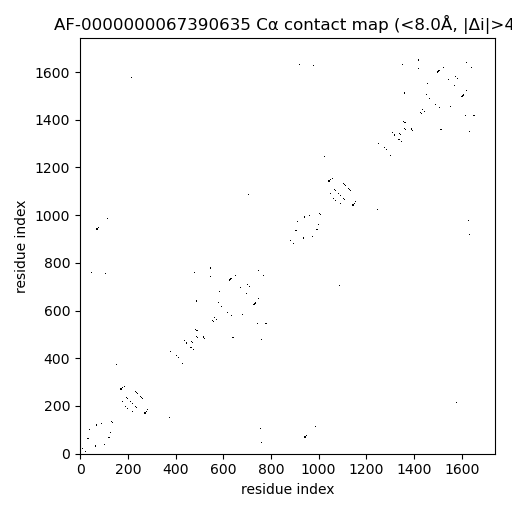TOM 11932 N N . ALA B 1 603 ? 2.252 21.016 32.562 1 50.12 603 ALA B N 1
ATOM 11933 C CA . ALA B 1 603 ? 1.068 20.359 32.031 1 50.12 603 ALA B CA 1
ATOM 11934 C C . ALA B 1 603 ? -0.197 21.141 32.344 1 50.12 603 ALA B C 1
ATOM 11936 O O . ALA B 1 603 ? -1.081 21.281 31.484 1 50.12 603 ALA B O 1
ATOM 11937 N N . ILE B 1 604 ? -0.352 21.688 33.594 1 46.31 604 ILE B N 1
ATOM 11938 C CA . ILE B 1 604 ? -1.496 22.5 34 1 46.31 604 ILE B CA 1
ATOM 11939 C C . ILE B 1 604 ? -1.525 23.797 33.188 1 46.31 604 ILE B C 1
ATOM 11941 O O . ILE B 1 604 ? -2.59 24.234 32.75 1 46.31 604 ILE B O 1
ATOM 11945 N N . LYS B 1 605 ? -0.417 24.359 33.062 1 49.5 605 LYS B N 1
ATOM 11946 C CA . LYS B 1 605 ? -0.373 25.609 32.312 1 49.5 605 LYS B CA 1
ATOM 11947 C C . LYS B 1 605 ? -0.691 25.375 30.844 1 49.5 605 LYS B C 1
ATOM 11949 O O . LYS B 1 605 ? -1.392 26.172 30.219 1 49.5 605 LYS B O 1
ATOM 11954 N N . THR B 1 606 ? -0.042 24.266 30.328 1 50 606 THR B N 1
ATOM 11955 C CA . THR B 1 606 ? -0.378 23.922 28.953 1 50 606 THR B CA 1
ATOM 11956 C C . THR B 1 606 ? -1.86 23.578 28.828 1 50 606 THR B C 1
ATOM 11958 O O . THR B 1 606 ? -2.496 23.906 27.828 1 50 606 THR B O 1
ATOM 11961 N N . ALA B 1 607 ? -2.35 22.812 29.812 1 44.47 607 ALA B N 1
ATOM 11962 C CA . ALA B 1 607 ? -3.777 22.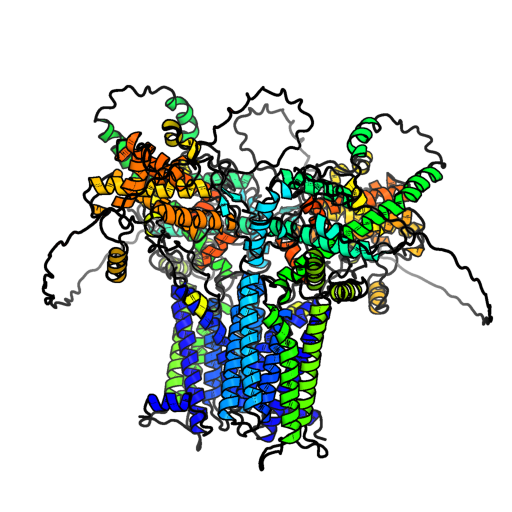5 29.828 1 44.47 607 ALA B CA 1
ATOM 11963 C C . ALA B 1 607 ? -4.609 23.766 29.969 1 44.47 607 ALA B C 1
ATOM 11965 O O . ALA B 1 607 ? -5.676 23.891 29.359 1 44.47 607 ALA B O 1
ATOM 11966 N N . LEU B 1 608 ? -4.246 24.625 30.906 1 43.28 608 LEU B N 1
ATOM 11967 C CA . LEU B 1 608 ? -5 25.859 31.125 1 43.28 608 LEU B CA 1
ATOM 11968 C C . LEU B 1 608 ? -4.766 26.859 30 1 43.28 608 LEU B C 1
ATOM 11970 O O . LEU B 1 608 ? -5.66 27.625 29.656 1 43.28 608 LEU B O 1
ATOM 11974 N N . ASN B 1 609 ? -3.547 27.109 29.734 1 40.28 609 ASN B N 1
ATOM 11975 C CA . ASN B 1 609 ? -3.295 28.078 28.656 1 40.28 609 ASN B CA 1
ATOM 11976 C C . ASN B 1 609 ? -3.479 27.438 27.281 1 40.28 609 ASN B C 1
ATOM 11978 O O . ASN B 1 609 ? -2.539 26.859 26.734 1 40.28 609 ASN B O 1
ATOM 11982 N N . CYS B 1 610 ? -4.523 26.828 27.078 1 40.97 610 CYS B N 1
ATOM 11983 C CA . CYS B 1 610 ? -5.07 26.234 25.859 1 40.97 610 CYS B CA 1
ATOM 11984 C C . CYS B 1 610 ? -4.309 26.719 24.625 1 40.97 610 CYS B C 1
ATOM 11986 O O . CYS B 1 610 ? -4.328 26.062 23.578 1 40.97 610 CYS B O 1
ATOM 11988 N N . PHE B 1 611 ? -4.023 28.062 24.5 1 42.03 611 PHE B N 1
ATOM 11989 C CA . PHE B 1 611 ? -3.605 28.703 23.25 1 42.03 611 PHE B CA 1
ATOM 11990 C C . PHE B 1 611 ? -2.088 28.656 23.109 1 42.03 611 PHE B C 1
ATOM 11992 O O . PHE B 1 611 ? -1.564 28.547 22 1 42.03 611 PHE B O 1
ATOM 11999 N N . SER B 1 612 ? -1.225 29.547 23.969 1 44.12 612 SER B N 1
ATOM 12000 C CA . SER B 1 612 ? 0.111 29.953 23.547 1 44.12 612 SER B CA 1
ATOM 12001 C C . SER B 1 612 ? 1.171 28.969 24.031 1 44.12 612 SER B C 1
ATOM 12003 O O . SER B 1 612 ? 1.658 29.078 25.172 1 44.12 612 SER B O 1
ATOM 12005 N N . SER B 1 613 ? 1.128 27.859 23.859 1 51.78 613 SER B N 1
ATOM 12006 C CA . SER B 1 613 ? 2.211 26.984 24.297 1 51.78 613 SER B CA 1
ATOM 12007 C C . SER B 1 613 ? 3.564 27.5 23.828 1 51.78 613 SER B C 1
ATOM 12009 O O . SER B 1 613 ? 3.748 27.781 22.641 1 51.78 613 SER B O 1
ATOM 12011 N N . GLN B 1 614 ? 4.293 28.094 24.703 1 61.38 614 GLN B N 1
ATOM 12012 C CA . GLN B 1 614 ? 5.656 28.547 24.422 1 61.38 614 GLN B CA 1
ATOM 12013 C C . GLN B 1 614 ? 6.527 27.375 23.953 1 61.38 614 GLN B C 1
ATOM 12015 O O . GLN B 1 614 ? 6.785 26.453 24.719 1 61.38 614 GLN B O 1
ATOM 12020 N N . PRO B 1 615 ? 6.879 27.375 22.703 1 66.81 615 PRO B N 1
ATOM 12021 C CA . PRO B 1 615 ? 7.57 26.219 22.109 1 66.81 615 PRO B CA 1
ATOM 12022 C C . PRO B 1 615 ? 8.969 26.031 22.688 1 66.81 615 PRO B C 1
ATOM 12024 O O . PRO B 1 615 ? 9.508 24.906 22.641 1 66.81 615 PRO B O 1
ATOM 12027 N N . TYR B 1 616 ? 9.523 27.234 23.422 1 78.38 616 TYR B N 1
ATOM 12028 C CA . TYR B 1 616 ? 10.898 27.172 23.891 1 78.38 616 TYR B CA 1
ATOM 12029 C C . TYR B 1 616 ? 10.977 27.469 25.391 1 78.38 616 TYR B C 1
ATOM 12031 O O . TYR B 1 616 ? 10.039 28.031 25.969 1 78.38 616 TYR B O 1
ATOM 12039 N N . VAL B 1 617 ? 12.008 27.016 25.938 1 79.81 617 VAL B N 1
ATOM 12040 C CA . VAL B 1 617 ? 12.203 27.25 27.359 1 79.81 617 VAL B CA 1
ATOM 12041 C C . VAL B 1 617 ? 12.352 28.75 27.625 1 79.81 617 VAL B C 1
ATOM 12043 O O . VAL B 1 617 ? 11.797 29.266 28.594 1 79.81 617 VAL B O 1
ATOM 12046 N N . ILE B 1 618 ? 13.133 29.438 26.75 1 81.88 618 ILE B N 1
ATOM 12047 C CA . ILE B 1 618 ? 13.289 30.875 26.828 1 81.88 618 ILE B CA 1
ATOM 12048 C C . ILE B 1 618 ? 12.32 31.562 25.844 1 81.88 618 ILE B C 1
ATOM 12050 O O . ILE B 1 618 ? 12.242 31.188 24.672 1 81.88 618 ILE B O 1
ATOM 12054 N N . LYS B 1 619 ? 11.648 32.5 26.375 1 79.56 619 LYS B N 1
ATOM 12055 C CA . LYS B 1 619 ? 10.75 33.25 25.5 1 79.56 619 LYS B CA 1
ATOM 12056 C C . LYS B 1 619 ? 11.523 33.969 24.391 1 79.56 619 LYS B C 1
ATOM 12058 O O . LYS B 1 619 ? 12.578 34.531 24.656 1 79.56 619 LYS B O 1
ATOM 12063 N N . GLU B 1 620 ? 11.016 33.938 23.344 1 79.81 620 GLU B N 1
ATOM 12064 C CA . GLU B 1 620 ? 11.672 34.5 22.172 1 79.81 620 GLU B CA 1
ATOM 12065 C C . GLU B 1 620 ? 11.938 36 22.344 1 79.81 620 GLU B C 1
ATOM 12067 O O . GLU B 1 620 ? 12.938 36.5 21.859 1 79.81 620 GLU B O 1
ATOM 12072 N N . ASP B 1 621 ? 11.133 36.656 23.094 1 77.69 621 ASP B N 1
ATOM 12073 C CA . ASP B 1 621 ? 11.211 38.094 23.219 1 77.69 621 ASP B CA 1
ATOM 12074 C C . ASP B 1 621 ? 12.336 38.531 24.156 1 77.69 621 ASP B C 1
ATOM 12076 O O . ASP B 1 621 ? 12.781 39.656 24.141 1 77.69 621 ASP B O 1
ATOM 12080 N N . ARG B 1 622 ? 12.875 37.594 24.891 1 81.25 622 ARG B N 1
ATOM 12081 C CA . ARG B 1 622 ? 13.898 37.938 25.875 1 81.25 622 ARG B CA 1
ATOM 12082 C C . ARG B 1 622 ? 15.289 37.906 25.25 1 81.25 622 ARG B C 1
ATOM 12084 O O . ARG B 1 622 ? 16.234 38.438 25.828 1 81.25 622 ARG B O 1
ATOM 12091 N N . ILE B 1 623 ? 15.352 37.094 24.109 1 85.38 623 ILE B N 1
ATOM 12092 C CA . ILE B 1 623 ? 16.625 37 23.422 1 85.38 623 ILE B CA 1
ATOM 12093 C C . ILE B 1 623 ? 16.641 37.906 22.203 1 85.38 623 ILE B C 1
ATOM 12095 O O . ILE B 1 623 ? 15.609 38.094 21.547 1 85.38 623 ILE B O 1
ATOM 12099 N N . GLU B 1 624 ? 17.688 38.719 22.078 1 80.19 624 GLU B N 1
ATOM 12100 C CA . GLU B 1 624 ? 17.703 39.719 21 1 80.19 624 GLU B CA 1
ATOM 12101 C C . GLU B 1 624 ? 18.812 39.406 19.984 1 80.19 624 GLU B C 1
ATOM 12103 O O . GLU B 1 624 ? 19.734 38.625 20.297 1 80.19 624 GLU B O 1
ATOM 12108 N N . GLY B 1 625 ? 18.609 39.812 18.719 1 80.19 625 GLY B N 1
ATOM 12109 C CA . GLY B 1 625 ? 19.641 39.844 17.688 1 80.19 625 GLY B CA 1
ATOM 12110 C C . GLY B 1 625 ? 19.891 38.469 17.047 1 80.19 625 GLY B C 1
ATOM 12111 O O . GLY B 1 625 ? 18.938 37.75 16.766 1 80.19 625 GLY B O 1
ATOM 12112 N N . TRP B 1 626 ? 21.156 38.188 16.766 1 82.94 626 TRP B N 1
ATOM 12113 C CA . TRP B 1 626 ? 21.625 37 16.078 1 82.94 626 TRP B CA 1
ATOM 12114 C C . TRP B 1 626 ? 21.438 35.781 16.969 1 82.94 626 TRP B C 1
ATOM 12116 O O . TRP B 1 626 ? 21.172 34.656 16.484 1 82.94 626 TRP B O 1
ATOM 12126 N N . LEU B 1 627 ? 21.516 36.031 18.188 1 90.69 627 LEU B N 1
ATOM 12127 C CA . LEU B 1 627 ? 21.328 34.938 19.125 1 90.69 627 LEU B CA 1
ATOM 12128 C C . LEU B 1 627 ? 19.906 34.406 19.062 1 90.69 627 LEU B C 1
ATOM 12130 O O . LEU B 1 627 ? 19.688 33.188 19.141 1 90.69 627 LEU B O 1
ATOM 12134 N N . ARG B 1 628 ? 19 35.312 18.797 1 91.44 628 ARG B N 1
ATOM 12135 C CA . ARG B 1 628 ? 17.594 34.906 18.719 1 91.44 628 ARG B CA 1
ATOM 12136 C C . ARG B 1 628 ? 17.359 34.031 17.484 1 91.44 628 ARG B C 1
ATOM 12138 O O . ARG B 1 628 ? 16.734 32.969 17.578 1 91.44 628 ARG B O 1
ATOM 12145 N N . ALA B 1 629 ? 17.812 34.438 16.359 1 91.88 629 ALA B N 1
ATOM 12146 C CA . ALA B 1 629 ? 17.594 33.719 15.109 1 91.88 629 ALA B CA 1
ATOM 12147 C C . ALA B 1 629 ? 18.203 32.344 15.156 1 91.88 629 ALA B C 1
ATOM 12149 O O . ALA B 1 629 ? 17.578 31.359 14.75 1 91.88 629 ALA B O 1
ATOM 12150 N N . ASN B 1 630 ? 19.422 32.281 15.695 1 94 630 ASN B N 1
ATOM 12151 C CA . ASN B 1 630 ? 20.094 31 15.773 1 94 630 ASN B CA 1
ATOM 12152 C C . ASN B 1 630 ? 19.484 30.109 16.844 1 94 630 ASN B C 1
ATOM 12154 O O . ASN B 1 630 ? 19.422 28.891 16.672 1 94 630 ASN B O 1
ATOM 12158 N N . TYR B 1 631 ? 19.062 30.797 17.891 1 95.25 631 TYR B N 1
ATOM 12159 C CA . TYR B 1 631 ? 18.391 30.078 18.969 1 95.25 631 TYR B CA 1
ATOM 12160 C C . TYR B 1 631 ? 17.109 29.422 18.469 1 95.25 631 TYR B C 1
ATOM 12162 O O . TYR B 1 631 ? 16.859 28.25 18.734 1 95.25 631 TYR B O 1
ATOM 12170 N N . ILE B 1 632 ? 16.359 30.094 17.703 1 94.25 632 ILE B N 1
ATOM 12171 C CA . ILE B 1 632 ? 15.078 29.609 17.172 1 94.25 632 ILE B CA 1
ATOM 12172 C C . ILE B 1 632 ? 15.336 28.516 16.141 1 94.25 632 ILE B C 1
ATOM 12174 O O . ILE B 1 632 ? 14.703 27.469 16.172 1 94.25 632 ILE B O 1
ATOM 12178 N N . ALA B 1 633 ? 16.266 28.719 15.312 1 95.69 633 ALA B N 1
ATOM 12179 C CA . ALA B 1 633 ? 16.578 27.766 14.258 1 95.69 633 ALA B CA 1
ATOM 12180 C C . ALA B 1 633 ? 17.094 26.453 14.844 1 95.69 633 ALA B C 1
ATOM 12182 O O . ALA B 1 633 ? 16.594 25.375 14.5 1 95.69 633 ALA B O 1
ATOM 12183 N N . ALA B 1 634 ? 17.984 26.562 15.727 1 97.38 634 ALA B N 1
ATOM 12184 C CA . ALA B 1 634 ? 18.609 25.375 16.312 1 97.38 634 ALA B CA 1
ATOM 12185 C C . ALA B 1 634 ? 17.578 24.562 17.094 1 97.38 634 ALA B C 1
ATOM 12187 O O . ALA B 1 634 ? 17.453 23.344 16.891 1 97.38 634 ALA B O 1
ATOM 12188 N N . ASN B 1 635 ? 16.812 25.203 17.906 1 96 635 ASN B N 1
ATOM 12189 C CA . ASN B 1 635 ? 15.852 24.484 18.75 1 96 635 ASN B CA 1
ATOM 12190 C C . ASN B 1 635 ? 14.688 23.938 17.922 1 96 635 ASN B C 1
ATOM 12192 O O . ASN B 1 635 ? 14.227 22.812 18.172 1 96 635 ASN B O 1
ATOM 12196 N N . SER B 1 636 ? 14.227 24.672 17 1 95.94 636 SER B N 1
ATOM 12197 C CA . SER B 1 636 ? 13.117 24.219 16.172 1 95.94 636 SER B CA 1
ATOM 12198 C C . SER B 1 636 ? 13.5 23 15.352 1 95.94 636 SER B C 1
ATOM 12200 O O . SER B 1 636 ? 12.742 22.031 15.273 1 95.94 636 SER B O 1
ATOM 12202 N N . ILE B 1 637 ? 14.695 23.031 14.75 1 97.69 637 ILE B N 1
ATOM 12203 C CA . ILE B 1 637 ? 15.117 21.922 13.914 1 97.69 637 ILE B CA 1
ATOM 12204 C C . ILE B 1 637 ? 15.461 20.719 14.789 1 97.69 637 ILE B C 1
ATOM 12206 O O . ILE B 1 637 ? 15.156 19.578 14.43 1 97.69 637 ILE B O 1
ATOM 12210 N N . SER B 1 638 ? 16.094 21.031 15.914 1 97.69 638 SER B N 1
ATOM 12211 C CA . SER B 1 638 ? 16.422 19.953 16.844 1 97.69 638 SER B CA 1
ATOM 12212 C C . SER B 1 638 ? 15.172 19.203 17.297 1 97.69 638 SER B C 1
ATOM 12214 O O . SER B 1 638 ? 15.109 17.969 17.203 1 97.69 638 SER B O 1
ATOM 12216 N N . ARG B 1 639 ? 14.195 19.906 17.672 1 96.81 639 ARG B N 1
ATOM 12217 C CA . ARG B 1 639 ? 12.953 19.312 18.141 1 96.81 639 ARG B CA 1
ATOM 12218 C C . ARG B 1 639 ? 12.195 18.641 17 1 96.81 639 ARG B C 1
ATOM 12220 O O . ARG B 1 639 ? 11.539 17.609 17.203 1 96.81 639 ARG B O 1
ATOM 12227 N N . TYR B 1 640 ? 12.289 19.219 15.836 1 96.06 640 TYR B N 1
ATOM 12228 C CA . TYR B 1 640 ? 11.633 18.609 14.672 1 96.06 640 TYR B CA 1
ATOM 12229 C C . TYR B 1 640 ? 12.289 17.297 14.297 1 96.06 640 TYR B C 1
ATOM 12231 O O . TYR B 1 640 ? 11.602 16.312 14.008 1 96.06 640 TYR B O 1
ATOM 12239 N N . CYS B 1 641 ? 13.594 17.266 14.32 1 97.44 641 CYS B N 1
ATOM 12240 C CA . CYS B 1 641 ? 14.312 16.031 14.016 1 97.44 641 CYS B CA 1
ATOM 12241 C C . CYS B 1 641 ? 14.008 14.953 15.055 1 97.44 641 CYS B C 1
ATOM 12243 O O . CYS B 1 641 ? 13.875 13.773 14.719 1 97.44 641 CYS B O 1
ATOM 12245 N N . ALA B 1 642 ? 13.906 15.344 16.25 1 96.94 642 ALA B N 1
ATOM 12246 C CA . ALA B 1 642 ? 13.531 14.398 17.297 1 96.94 642 ALA B CA 1
ATOM 12247 C C . ALA B 1 642 ? 12.109 13.898 17.094 1 96.94 642 ALA B C 1
ATOM 12249 O O . ALA B 1 642 ? 11.82 12.719 17.312 1 96.94 642 ALA B O 1
ATOM 12250 N N . TYR B 1 643 ? 11.297 14.852 16.672 1 94.56 643 TYR B N 1
ATOM 12251 C CA . TYR B 1 643 ? 9.93 14.461 16.359 1 94.56 643 TYR B CA 1
ATOM 12252 C C . TYR B 1 643 ? 9.906 13.406 15.25 1 94.56 643 TYR B C 1
ATOM 12254 O O . TYR B 1 643 ? 9.164 12.43 15.336 1 94.56 643 TYR B O 1
ATOM 12262 N N . LEU B 1 644 ? 10.695 13.562 14.227 1 94.75 644 LEU B N 1
ATOM 12263 C CA . LEU B 1 644 ? 10.758 12.609 13.133 1 94.75 644 LEU B CA 1
ATOM 12264 C C . LEU B 1 644 ? 11.227 11.242 13.625 1 94.75 644 LEU B C 1
ATOM 12266 O O . LEU B 1 644 ? 10.703 10.211 13.203 1 94.75 644 LEU B O 1
ATOM 12270 N N . LEU B 1 645 ? 12.117 11.273 14.539 1 95 645 LEU B N 1
ATOM 12271 C CA . LEU B 1 645 ? 12.672 10.039 15.07 1 95 645 LEU B CA 1
ATOM 12272 C C . LEU B 1 645 ? 11.625 9.281 15.891 1 95 645 LEU B C 1
ATOM 12274 O O . LEU B 1 645 ? 11.531 8.055 15.805 1 95 645 LEU B O 1
ATOM 12278 N N . VAL B 1 646 ? 10.766 9.969 16.547 1 93.06 646 VAL B N 1
ATOM 12279 C CA . VAL B 1 646 ? 9.859 9.352 17.516 1 93.06 646 VAL B CA 1
ATOM 12280 C C . VAL B 1 646 ? 8.531 9.023 16.828 1 93.06 646 VAL B C 1
ATOM 12282 O O . VAL B 1 646 ? 7.953 7.961 17.078 1 93.06 646 VAL B O 1
ATOM 12285 N N . ILE B 1 647 ? 8.047 9.914 15.945 1 89.25 647 ILE B N 1
ATOM 12286 C CA . ILE B 1 647 ? 6.684 9.797 15.445 1 89.25 647 ILE B CA 1
ATOM 12287 C C . ILE B 1 647 ? 6.703 9.336 13.992 1 89.25 647 ILE B C 1
ATOM 12289 O O . ILE B 1 647 ? 5.859 8.539 13.57 1 89.25 647 ILE B O 1
ATOM 12293 N N . GLU B 1 648 ? 7.691 9.859 13.172 1 89.88 648 GLU B N 1
ATOM 12294 C CA . GLU B 1 648 ? 7.742 9.531 11.75 1 89.88 648 GLU B CA 1
ATOM 12295 C C . GLU B 1 648 ? 9.102 8.961 11.367 1 89.88 648 GLU B C 1
ATOM 12297 O O . GLU B 1 648 ? 9.773 9.484 10.469 1 89.88 648 GLU B O 1
ATOM 12302 N N . PRO B 1 649 ? 9.375 7.82 11.883 1 89.38 649 PRO B N 1
ATOM 12303 C CA . PRO B 1 649 ? 10.711 7.281 11.617 1 89.38 649 PRO B CA 1
ATOM 12304 C C . PRO B 1 649 ? 10.875 6.812 10.172 1 89.38 649 PRO B C 1
ATOM 12306 O O . PRO B 1 649 ? 12.008 6.637 9.703 1 89.38 649 PRO B O 1
ATOM 12309 N N . ASP B 1 650 ? 9.805 6.648 9.367 1 85 650 ASP B N 1
ATOM 12310 C CA . ASP B 1 650 ? 9.867 6.191 7.984 1 85 650 ASP B CA 1
ATOM 12311 C C . ASP B 1 650 ? 10.531 7.238 7.09 1 85 650 ASP B C 1
ATOM 12313 O O . ASP B 1 650 ? 10.945 6.934 5.973 1 85 650 ASP B O 1
ATOM 12317 N N . LEU B 1 651 ? 10.609 8.477 7.598 1 91.94 651 LEU B N 1
ATOM 12318 C CA . LEU B 1 651 ? 11.203 9.555 6.816 1 91.94 651 LEU B CA 1
ATOM 12319 C C . LEU B 1 651 ? 12.703 9.641 7.059 1 91.94 651 LEU B C 1
ATOM 12321 O O . LEU B 1 651 ? 13.398 10.422 6.406 1 91.94 651 LEU B O 1
ATOM 12325 N N . LEU B 1 652 ? 13.18 8.844 8.008 1 91.94 652 LEU B N 1
ATOM 12326 C CA . LEU B 1 652 ? 14.609 8.805 8.312 1 91.94 652 LEU B CA 1
ATOM 12327 C C . LEU B 1 652 ? 15.305 7.727 7.492 1 91.94 652 LEU B C 1
ATOM 12329 O O . LEU B 1 652 ? 14.656 6.809 6.984 1 91.94 652 LEU B O 1
ATOM 12333 N N . PRO B 1 653 ? 16.562 7.922 7.246 1 86.19 653 PRO B N 1
ATOM 12334 C CA . PRO B 1 653 ? 17.281 6.934 6.449 1 86.19 653 PRO B CA 1
ATOM 12335 C C . PRO B 1 653 ? 17.391 5.578 7.145 1 86.19 653 PRO B C 1
ATOM 12337 O O . PRO B 1 653 ? 17.516 4.547 6.48 1 86.19 653 PRO B O 1
ATOM 12340 N N . ASP B 1 654 ? 17.25 5.523 8.508 1 79.62 654 ASP B N 1
ATOM 12341 C CA . ASP B 1 654 ? 17.344 4.281 9.266 1 79.62 654 ASP B CA 1
ATOM 12342 C C . ASP B 1 654 ? 16.016 3.531 9.258 1 79.62 654 ASP B C 1
ATOM 12344 O O . ASP B 1 654 ? 14.961 4.121 8.984 1 79.62 654 ASP B O 1
ATOM 12348 N N . SER B 1 655 ? 16.141 2.201 9.531 1 74.94 655 SER B N 1
ATOM 12349 C CA . SER B 1 655 ? 14.922 1.412 9.641 1 74.94 655 SER B CA 1
ATOM 12350 C C . SER B 1 655 ? 14.062 1.886 10.812 1 74.94 655 SER B C 1
ATOM 12352 O O . SER B 1 655 ? 14.594 2.348 11.828 1 74.94 655 SER B O 1
ATOM 12354 N N . PHE B 1 656 ? 12.773 1.836 10.625 1 77.31 656 PHE B N 1
ATOM 12355 C CA . PHE B 1 656 ? 11.844 2.277 11.664 1 77.31 656 PHE B CA 1
ATOM 12356 C C . PHE B 1 656 ? 12.047 1.481 12.945 1 77.31 656 PHE B C 1
ATOM 12358 O O . PHE B 1 656 ? 11.852 2.006 14.039 1 77.31 656 PHE B O 1
ATOM 12365 N N . LEU B 1 657 ? 12.461 0.275 12.93 1 73.38 657 LEU B N 1
ATOM 12366 C CA . LEU B 1 657 ? 12.656 -0.563 14.109 1 73.38 657 LEU B CA 1
ATOM 12367 C C . LEU B 1 657 ? 13.883 -0.115 14.898 1 73.38 657 LEU B C 1
ATOM 12369 O O . LEU B 1 657 ? 13.867 -0.13 16.125 1 73.38 657 LEU B O 1
ATOM 12373 N N . THR B 1 658 ? 14.844 0.345 14.164 1 77.75 658 THR B N 1
ATOM 12374 C CA . THR B 1 658 ? 16.047 0.845 14.828 1 77.75 658 THR B CA 1
ATOM 12375 C C . THR B 1 658 ? 15.727 2.115 15.617 1 77.75 658 THR B C 1
ATOM 12377 O O . THR B 1 658 ? 16.172 2.266 16.75 1 77.75 658 THR B O 1
ATOM 12380 N N . ALA B 1 659 ? 15.008 2.959 14.961 1 85.94 659 ALA B N 1
ATOM 12381 C CA . ALA B 1 659 ? 14.641 4.211 15.617 1 85.94 659 ALA B CA 1
ATOM 12382 C C . ALA B 1 659 ? 13.805 3.951 16.859 1 85.94 659 ALA B C 1
ATOM 12384 O O . ALA B 1 659 ? 14.047 4.543 17.922 1 85.94 659 ALA B O 1
ATOM 12385 N N . ASP B 1 660 ? 12.922 2.998 16.766 1 82.06 660 ASP B N 1
ATOM 12386 C CA . ASP B 1 660 ? 12.031 2.686 17.875 1 82.06 660 ASP B CA 1
ATOM 12387 C C . ASP B 1 660 ? 12.797 2.059 19.047 1 82.06 660 ASP B C 1
ATOM 12389 O O . ASP B 1 660 ? 12.602 2.439 20.203 1 82.06 660 ASP B O 1
ATOM 12393 N N . ASP B 1 661 ? 13.602 1.215 18.766 1 78.38 661 ASP B N 1
ATOM 12394 C CA . ASP B 1 661 ? 14.352 0.521 19.812 1 78.38 661 ASP B CA 1
ATOM 12395 C C . ASP B 1 661 ? 15.344 1.463 20.5 1 78.38 661 ASP B C 1
ATOM 12397 O O . ASP B 1 661 ? 15.539 1.392 21.703 1 78.38 661 ASP B O 1
ATOM 12401 N N . LEU B 1 662 ? 15.992 2.17 19.672 1 86.38 662 LEU B N 1
ATOM 12402 C CA . LEU B 1 662 ? 16.922 3.152 20.219 1 86.38 662 LEU B CA 1
ATOM 12403 C C . LEU B 1 662 ? 16.188 4.109 21.156 1 86.38 662 LEU B C 1
ATOM 12405 O O . LEU B 1 662 ? 16.688 4.414 22.25 1 86.38 662 LEU B O 1
ATOM 12409 N N . PHE B 1 663 ? 15.047 4.559 20.734 1 91.69 663 PHE B N 1
ATOM 12410 C CA . PHE B 1 663 ? 14.266 5.5 21.531 1 91.69 663 PHE B CA 1
ATOM 12411 C C . PHE B 1 663 ? 13.828 4.863 22.844 1 91.69 663 PHE B C 1
ATOM 12413 O O . PHE B 1 663 ? 13.969 5.465 23.922 1 91.69 663 PHE B O 1
ATOM 12420 N N . ARG B 1 664 ? 13.391 3.682 22.828 1 86.06 664 ARG B N 1
ATOM 12421 C CA . ARG B 1 664 ? 12.93 2.986 24.031 1 86.06 664 ARG B CA 1
ATOM 12422 C C . ARG B 1 664 ? 14.078 2.734 25 1 86.06 664 ARG B C 1
ATOM 12424 O O . ARG B 1 664 ? 13.93 2.908 26.203 1 86.06 664 ARG B O 1
ATOM 12431 N N . SER B 1 665 ? 15.125 2.387 24.453 1 83.88 665 SER B N 1
ATOM 12432 C CA . SER B 1 665 ? 16.297 2.125 25.281 1 83.88 665 SER B CA 1
ATOM 12433 C C . SER B 1 665 ? 16.781 3.398 25.953 1 83.88 665 SER B C 1
ATOM 12435 O O . SER B 1 665 ? 17.188 3.371 27.125 1 83.88 665 SER B O 1
ATOM 12437 N N . THR B 1 666 ? 16.781 4.434 25.219 1 90.75 666 THR B N 1
ATOM 12438 C CA . THR B 1 666 ? 17.219 5.707 25.781 1 90.75 666 THR B CA 1
ATOM 12439 C C . THR B 1 666 ? 16.266 6.172 26.875 1 90.75 666 THR B C 1
ATOM 12441 O O . THR B 1 666 ? 16.703 6.754 27.875 1 90.75 666 THR B O 1
ATOM 12444 N N . VAL B 1 667 ? 14.984 5.984 26.688 1 92.62 667 VAL B N 1
ATOM 12445 C CA . VAL B 1 667 ? 13.992 6.352 27.703 1 92.62 667 VAL B CA 1
ATOM 12446 C C . VAL B 1 667 ? 14.219 5.543 28.969 1 92.62 667 VAL B C 1
ATOM 12448 O O . VAL B 1 667 ? 14.188 6.09 30.078 1 92.62 667 VAL B O 1
ATOM 12451 N N . ASP B 1 668 ? 14.469 4.262 28.859 1 85.94 668 ASP B N 1
ATOM 12452 C CA . ASP B 1 668 ? 14.719 3.408 30.016 1 85.94 668 ASP B CA 1
ATOM 12453 C C . ASP B 1 668 ? 15.992 3.832 30.734 1 85.94 668 ASP B C 1
ATOM 12455 O O . ASP B 1 668 ? 16.031 3.846 31.969 1 85.94 668 ASP B O 1
ATOM 12459 N N . GLU B 1 669 ? 16.969 4.172 30 1 86.38 669 GLU B N 1
ATOM 12460 C CA . GLU B 1 669 ? 18.203 4.676 30.578 1 86.38 669 GLU B CA 1
ATOM 12461 C C . GLU B 1 669 ? 17.969 5.969 31.344 1 86.38 669 GLU B C 1
ATOM 12463 O O . GLU B 1 669 ? 18.484 6.148 32.438 1 86.38 669 GLU B O 1
ATOM 12468 N N . ALA B 1 670 ? 17.266 6.832 30.734 1 92.06 670 ALA B N 1
ATOM 12469 C CA . ALA B 1 670 ? 16.984 8.125 31.359 1 92.06 670 ALA B CA 1
ATOM 12470 C C . ALA B 1 670 ? 16.172 7.957 32.625 1 92.06 670 ALA B C 1
ATOM 12472 O O . ALA B 1 670 ? 16.406 8.656 33.625 1 92.06 670 ALA B O 1
ATOM 12473 N N . LEU B 1 671 ? 15.242 7.066 32.625 1 90.31 671 LEU B N 1
ATOM 12474 C CA . LEU B 1 671 ? 14.406 6.828 33.781 1 90.31 671 LEU B CA 1
ATOM 12475 C C . LEU B 1 671 ? 15.234 6.289 34.938 1 90.31 671 LEU B C 1
ATOM 12477 O O . LEU B 1 671 ? 14.945 6.57 36.125 1 90.31 671 LEU B O 1
ATOM 12481 N N . ASP B 1 672 ? 16.219 5.566 34.625 1 85.5 672 ASP B N 1
ATOM 12482 C CA . ASP B 1 672 ? 17.094 5 35.656 1 85.5 672 ASP B CA 1
ATOM 12483 C C . ASP B 1 672 ? 18.094 6.039 36.156 1 85.5 672 ASP B C 1
ATOM 12485 O O . ASP B 1 672 ? 18.188 6.273 37.375 1 85.5 672 ASP B O 1
ATOM 12489 N N . ILE B 1 673 ? 18.734 6.73 35.281 1 84.5 673 ILE B N 1
ATOM 12490 C CA . ILE B 1 673 ? 19.797 7.668 35.625 1 84.5 673 ILE B CA 1
ATOM 12491 C C . ILE B 1 673 ? 19.203 8.93 36.25 1 84.5 673 ILE B C 1
ATOM 12493 O O . ILE B 1 673 ? 19.781 9.523 37.156 1 84.5 673 ILE B O 1
ATOM 12497 N N . LEU B 1 674 ? 18.094 9.352 35.719 1 88.94 674 LEU B N 1
ATOM 12498 C CA . LEU B 1 674 ? 17.5 10.617 36.156 1 88.94 674 LEU B CA 1
ATOM 12499 C C . LEU B 1 674 ? 16.406 10.383 37.188 1 88.94 674 LEU B C 1
ATOM 12501 O O . LEU B 1 674 ? 15.555 11.242 37.406 1 88.94 674 LEU B O 1
ATOM 12505 N N . LYS B 1 675 ? 16.484 9.227 37.719 1 86.56 675 LYS B N 1
ATOM 12506 C CA . LYS B 1 675 ? 15.516 8.953 38.781 1 86.56 675 LYS B CA 1
ATOM 12507 C C . LYS B 1 675 ? 15.625 9.984 39.906 1 86.56 675 LYS B C 1
ATOM 12509 O O . LYS B 1 675 ? 16.734 10.281 40.375 1 86.56 675 LYS B O 1
ATOM 12514 N N . GLY B 1 676 ? 14.555 10.672 40.344 1 81 676 GLY B N 1
ATOM 12515 C CA . GLY B 1 676 ? 14.547 11.656 41.406 1 81 676 GLY B CA 1
ATOM 12516 C C . GLY B 1 676 ? 14.695 13.086 40.906 1 81 676 GLY B C 1
ATOM 12517 O O . GLY B 1 676 ? 14.594 14.031 41.719 1 81 676 GLY B O 1
ATOM 12518 N N . CYS B 1 677 ? 15.07 13.281 39.656 1 86.06 677 CYS B N 1
ATOM 12519 C CA . CYS B 1 677 ? 15.172 14.617 39.094 1 86.06 677 CYS B CA 1
ATOM 12520 C C . CYS B 1 677 ? 13.836 15.062 38.5 1 86.06 677 CYS B C 1
ATOM 12522 O O . CYS B 1 677 ? 13.398 14.539 37.469 1 86.06 677 CYS B O 1
ATOM 12524 N N . ASP B 1 678 ? 13.195 16.047 39.125 1 79.06 678 ASP B N 1
ATOM 12525 C CA . ASP B 1 678 ? 11.859 16.422 38.688 1 79.06 678 ASP B CA 1
ATOM 12526 C C . ASP B 1 678 ? 11.891 17.75 37.906 1 79.06 678 ASP B C 1
ATOM 12528 O O . ASP B 1 678 ? 10.914 18.094 37.25 1 79.06 678 ASP B O 1
ATOM 12532 N N . THR B 1 679 ? 13.008 18.422 38.062 1 85.06 679 THR B N 1
ATOM 12533 C CA . THR B 1 679 ? 13.086 19.719 37.375 1 85.06 679 THR B CA 1
ATOM 12534 C C . THR B 1 679 ? 14.195 19.703 36.312 1 85.06 679 THR B C 1
ATOM 12536 O O . THR B 1 679 ? 15.109 18.891 36.375 1 85.06 679 THR B O 1
ATOM 12539 N N . LEU B 1 680 ? 14.086 20.578 35.375 1 89.19 680 LEU B N 1
ATOM 12540 C CA . LEU B 1 680 ? 15.094 20.688 34.344 1 89.19 680 LEU B CA 1
ATOM 12541 C C . LEU B 1 680 ? 16.453 21.078 34.938 1 89.19 680 LEU B C 1
ATOM 12543 O O . LEU B 1 680 ? 17.5 20.656 34.438 1 89.19 680 LEU B O 1
ATOM 12547 N N . GLN B 1 681 ? 16.391 21.812 36 1 87.25 681 GLN B N 1
ATOM 12548 C CA . GLN B 1 681 ? 17.625 22.234 36.656 1 87.25 681 GLN B CA 1
ATOM 12549 C C . GLN B 1 681 ? 18.328 21.062 37.312 1 87.25 681 GLN B C 1
ATOM 12551 O O . GLN B 1 681 ? 19.562 20.953 37.219 1 87.25 681 GLN B O 1
ATOM 12556 N N . SER B 1 682 ? 17.578 20.234 37.969 1 88.5 682 SER B N 1
ATOM 12557 C CA . SER B 1 682 ? 18.172 19.062 38.594 1 88.5 682 SER B CA 1
ATOM 12558 C C . SER B 1 682 ? 18.719 18.094 37.562 1 88.5 682 SER B C 1
ATOM 12560 O O . SER B 1 682 ? 19.734 17.453 37.781 1 88.5 682 SER B O 1
ATOM 12562 N N . ILE B 1 683 ? 18.062 18.031 36.438 1 90.5 683 ILE B N 1
ATOM 12563 C CA . ILE B 1 683 ? 18.531 17.172 35.344 1 90.5 683 ILE B CA 1
ATOM 12564 C C . ILE B 1 683 ? 19.859 17.688 34.812 1 90.5 683 ILE B C 1
ATOM 12566 O O . ILE B 1 683 ? 20.797 16.922 34.594 1 90.5 683 ILE B O 1
ATOM 12570 N N . TYR B 1 684 ? 19.891 19.031 34.594 1 90.31 684 TYR B N 1
ATOM 12571 C CA . TYR B 1 684 ? 21.109 19.688 34.125 1 90.31 684 TYR B CA 1
ATOM 12572 C C . TYR B 1 684 ? 22.281 19.438 35.062 1 90.31 684 TYR B C 1
ATOM 12574 O O . TYR B 1 684 ? 23.375 19.094 34.625 1 90.31 684 TYR B O 1
ATOM 12582 N N . ARG B 1 685 ? 22.031 19.578 36.344 1 87.38 685 ARG B N 1
ATOM 12583 C CA . ARG B 1 685 ? 23.078 19.391 37.344 1 87.38 685 ARG B CA 1
ATOM 12584 C C . ARG B 1 685 ? 23.578 17.953 37.375 1 87.38 685 ARG B C 1
ATOM 12586 O O . ARG B 1 685 ? 24.781 17.703 37.469 1 87.38 685 ARG B O 1
ATOM 12593 N N . ARG B 1 686 ? 22.688 17.047 37.188 1 86.81 686 ARG B N 1
ATOM 12594 C CA . ARG B 1 686 ? 23.047 15.625 37.25 1 86.81 686 ARG B CA 1
ATOM 12595 C C . ARG B 1 686 ? 23.859 15.211 36.031 1 86.81 686 ARG B C 1
ATOM 12597 O O . ARG B 1 686 ? 24.812 14.445 36.156 1 86.81 686 ARG B O 1
ATOM 12604 N N . LEU B 1 687 ? 23.547 15.688 34.875 1 88.19 687 LEU B N 1
ATOM 12605 C CA . LEU B 1 687 ? 24.172 15.242 33.656 1 88.19 687 LEU B CA 1
ATOM 12606 C C . LEU B 1 687 ? 25.484 15.992 33.406 1 88.19 687 LEU B C 1
ATOM 12608 O O . LEU B 1 687 ? 26.484 15.391 33 1 88.19 687 LEU B O 1
ATOM 12612 N N . ILE B 1 688 ? 25.516 17.297 33.562 1 84.94 688 ILE B N 1
ATOM 12613 C CA . ILE B 1 688 ? 26.688 18.109 33.25 1 84.94 688 ILE B CA 1
ATOM 12614 C C . ILE B 1 688 ? 27.703 18.062 34.375 1 84.94 688 ILE B C 1
ATOM 12616 O O . ILE B 1 688 ? 28.906 17.938 34.156 1 84.94 688 ILE B O 1
ATOM 12620 N N . ARG B 1 689 ? 27.188 18.344 35.656 1 68.56 689 ARG B N 1
ATOM 12621 C CA . ARG B 1 689 ? 28.141 18.344 36.75 1 68.56 689 ARG B CA 1
ATOM 12622 C C . ARG B 1 689 ? 28.688 16.953 37.031 1 68.56 689 ARG B C 1
ATOM 12624 O O . ARG B 1 689 ? 29.766 16.797 37.594 1 68.56 689 ARG B O 1
ATOM 12631 N N . GLY B 1 690 ? 27.906 15.867 36.625 1 58.62 690 GLY B N 1
ATOM 12632 C CA . GLY B 1 690 ? 28.344 14.484 36.75 1 58.62 690 GLY B CA 1
ATOM 12633 C C . GLY B 1 690 ? 29.469 14.109 35.812 1 58.62 690 GLY B C 1
ATOM 12634 O O . GLY B 1 690 ? 30.109 13.07 36 1 58.62 690 GLY B O 1
ATOM 12635 N N . VAL B 1 691 ? 29.688 14.812 34.656 1 57.59 691 VAL B N 1
ATOM 12636 C CA . VAL B 1 691 ? 30.703 14.461 33.688 1 57.59 691 VAL B CA 1
ATOM 12637 C C . VAL B 1 691 ? 32.094 14.617 34.281 1 57.59 691 VAL B C 1
ATOM 12639 O O . VAL B 1 691 ? 32.906 13.695 34.219 1 57.59 691 VAL B O 1
ATOM 12642 N N . PRO B 1 692 ? 32.562 15.867 34.812 1 52.56 692 PRO B N 1
ATOM 12643 C CA . PRO B 1 692 ? 33.875 15.953 35.438 1 52.56 692 PRO B CA 1
ATOM 12644 C C . PRO B 1 692 ? 33.969 15.172 36.75 1 52.56 692 PRO B C 1
ATOM 12646 O O . PRO B 1 692 ? 35.062 14.734 37.125 1 52.56 692 PRO B O 1
ATOM 12649 N N . GLN B 1 693 ? 32.875 15.141 37.562 1 47.97 693 GLN B N 1
ATOM 12650 C CA . GLN B 1 693 ? 33.031 14.719 38.969 1 47.97 693 GLN B CA 1
ATOM 12651 C C . GLN B 1 693 ? 32.969 13.203 39.094 1 47.97 693 GLN B C 1
ATOM 12653 O O . GLN B 1 693 ? 31.984 12.578 38.656 1 47.97 693 GLN B O 1
ATOM 12658 N N . GLN B 1 694 ? 34.094 12.492 39.188 1 43.62 694 GLN B N 1
ATOM 12659 C CA . GLN B 1 694 ? 34.531 11.109 39.344 1 43.62 694 GLN B CA 1
ATOM 12660 C C . GLN B 1 694 ? 33.625 10.344 40.281 1 43.62 694 GLN B C 1
ATOM 12662 O O . GLN B 1 694 ? 33.594 9.109 40.281 1 43.62 694 GLN B O 1
ATOM 12667 N N . ASP B 1 695 ? 33.062 10.891 41.344 1 38.03 695 ASP B N 1
ATOM 12668 C CA . ASP B 1 695 ? 32.781 10.141 42.562 1 38.03 695 ASP B CA 1
ATOM 12669 C C . ASP B 1 695 ? 31.344 9.602 42.531 1 38.03 695 ASP B C 1
ATOM 12671 O O . ASP B 1 695 ? 30.875 9.039 43.531 1 38.03 695 ASP B O 1
ATOM 12675 N N . ASP B 1 696 ? 30.531 10.016 41.844 1 39.59 696 ASP B N 1
ATOM 12676 C CA . ASP B 1 696 ? 29.188 9.531 42.188 1 39.59 696 ASP B CA 1
ATOM 12677 C C . ASP B 1 696 ? 28.891 8.203 41.5 1 39.59 696 ASP B C 1
ATOM 12679 O O . ASP B 1 696 ? 29.141 8.062 40.281 1 39.59 696 ASP B O 1
ATOM 12683 N N . ARG B 1 697 ? 28.562 7.199 42.156 1 45.72 697 ARG B N 1
ATOM 12684 C CA . ARG B 1 697 ? 28.359 5.797 41.812 1 45.72 697 ARG B CA 1
ATOM 12685 C C . ARG B 1 697 ? 27.406 5.656 40.625 1 45.72 697 ARG B C 1
ATOM 12687 O O . ARG B 1 697 ? 27.438 4.652 39.906 1 45.72 697 ARG B O 1
ATOM 12694 N N . LYS B 1 698 ? 26.359 6.414 40.781 1 45.97 698 LYS B N 1
ATOM 12695 C CA . LYS B 1 698 ? 25.359 6.281 39.719 1 45.97 698 LYS B CA 1
ATOM 12696 C C . LYS B 1 698 ? 25.906 6.797 38.375 1 45.97 698 LYS B C 1
ATOM 12698 O O . LYS B 1 698 ? 25.562 6.281 37.312 1 45.97 698 LYS B O 1
ATOM 12703 N N . MET B 1 699 ? 26.547 7.918 38.375 1 47.81 699 MET B N 1
ATOM 12704 C CA . MET B 1 699 ? 27.266 8.414 37.219 1 47.81 699 MET B CA 1
ATOM 12705 C C . MET B 1 699 ? 28.391 7.457 36.812 1 47.81 699 MET B C 1
ATOM 12707 O O . MET B 1 699 ? 28.969 7.574 35.719 1 47.81 699 MET B O 1
ATOM 12711 N N . ASP B 1 700 ? 28.703 6.699 37.75 1 48.19 700 ASP B N 1
ATOM 12712 C CA . ASP B 1 700 ? 29.594 5.586 37.438 1 48.19 700 ASP B CA 1
ATOM 12713 C C . ASP B 1 700 ? 29.047 4.746 36.281 1 48.19 700 ASP B C 1
ATOM 12715 O O . ASP B 1 700 ? 29.812 4.238 35.438 1 48.19 700 ASP B O 1
ATOM 12719 N N . ARG B 1 701 ? 27.781 4.688 36.281 1 48.28 701 ARG B N 1
ATOM 12720 C CA . ARG B 1 701 ? 27.203 3.916 35.188 1 48.28 701 ARG B CA 1
ATOM 12721 C C . ARG B 1 701 ? 27.406 4.625 33.844 1 48.28 701 ARG B C 1
ATOM 12723 O O . ARG B 1 701 ? 27.641 3.979 32.812 1 48.28 701 ARG B O 1
ATOM 12730 N N . LEU B 1 702 ? 27.203 6.035 33.844 1 50.75 702 LEU B N 1
ATOM 12731 C CA . LEU B 1 702 ? 27.547 6.785 32.625 1 50.75 702 LEU B CA 1
ATOM 12732 C C . LEU B 1 702 ? 29.016 6.617 32.281 1 50.75 702 LEU B C 1
ATOM 12734 O O . LEU B 1 702 ? 29.375 6.629 31.109 1 50.75 702 LEU B O 1
ATOM 12738 N N . ARG B 1 703 ? 29.844 6.5 33.312 1 49.72 703 ARG B N 1
ATOM 12739 C CA . ARG B 1 703 ? 31.281 6.277 33.125 1 49.72 703 ARG B CA 1
ATOM 12740 C C . ARG B 1 703 ? 31.562 4.828 32.75 1 49.72 703 ARG B C 1
ATOM 12742 O O . ARG B 1 703 ? 32.5 4.547 32 1 49.72 703 ARG B O 1
ATOM 12749 N N . THR B 1 704 ? 30.797 3.939 33.344 1 47.22 704 THR B N 1
ATOM 12750 C CA . THR B 1 704 ? 31.078 2.529 33.125 1 47.22 704 THR B CA 1
ATOM 12751 C C . THR B 1 704 ? 30.625 2.127 31.703 1 47.22 704 THR B C 1
ATOM 12753 O O . THR B 1 704 ? 31.203 1.211 31.109 1 47.22 704 THR B O 1
ATOM 12756 N N . HIS B 1 705 ? 29.547 2.9 31.344 1 52.06 705 HIS B N 1
ATOM 12757 C CA . HIS B 1 705 ? 29.156 2.533 29.984 1 52.06 705 HIS B CA 1
ATOM 12758 C C . HIS B 1 705 ? 29.156 3.746 29.062 1 52.06 705 HIS B C 1
ATOM 12760 O O . HIS B 1 705 ? 28.094 4.273 28.734 1 52.06 705 HIS B O 1
ATOM 12766 N N . PRO B 1 706 ? 30.453 4.359 28.781 1 53.66 706 PRO B N 1
ATOM 12767 C CA . PRO B 1 706 ? 30.625 5.621 28.062 1 53.66 706 PRO B CA 1
ATOM 12768 C C . PRO B 1 706 ? 29.906 5.621 26.703 1 53.66 706 PRO B C 1
ATOM 12770 O O . PRO B 1 706 ? 29.672 6.688 26.141 1 53.66 706 PRO B O 1
ATOM 12773 N N . ASN B 1 707 ? 29.438 4.562 26.328 1 62.66 707 ASN B N 1
ATOM 12774 C CA . ASN B 1 707 ? 28.938 4.598 24.953 1 62.66 707 ASN B CA 1
ATOM 12775 C C . ASN B 1 707 ? 27.422 4.574 24.906 1 62.66 707 ASN B C 1
ATOM 12777 O O . ASN B 1 707 ? 26.828 4.219 23.891 1 62.66 707 ASN B O 1
ATOM 12781 N N . THR B 1 708 ? 26.844 5.016 26.078 1 78.25 708 THR B N 1
ATOM 12782 C CA . THR B 1 708 ? 25.391 5.145 26.078 1 78.25 708 THR B CA 1
ATOM 12783 C C . THR B 1 708 ? 24.984 6.504 25.516 1 78.25 708 THR B C 1
ATOM 12785 O O . THR B 1 708 ? 25.797 7.418 25.406 1 78.25 708 THR B O 1
ATOM 12788 N N . ILE B 1 709 ? 23.812 6.691 25.125 1 87.94 709 ILE B N 1
ATOM 12789 C CA . ILE B 1 709 ? 23.312 7.91 24.5 1 87.94 709 ILE B CA 1
ATOM 12790 C C . ILE B 1 709 ? 23.375 9.07 25.484 1 87.94 709 ILE B C 1
ATOM 12792 O O . ILE B 1 709 ? 23.844 10.156 25.156 1 87.94 709 ILE B O 1
ATOM 12796 N N . LEU B 1 710 ? 23.047 8.836 26.781 1 88.75 710 LEU B N 1
ATOM 12797 C CA . LEU B 1 710 ? 23.016 9.906 27.766 1 88.75 710 LEU B CA 1
ATOM 12798 C C . LEU B 1 710 ? 24.438 10.328 28.141 1 88.75 710 LEU B C 1
ATOM 12800 O O . LEU B 1 710 ? 24.703 11.516 28.375 1 88.75 710 LEU B O 1
ATOM 12804 N N . ALA B 1 711 ? 25.312 9.383 28.172 1 86.75 711 ALA B N 1
ATOM 12805 C CA . ALA B 1 711 ? 26.703 9.703 28.453 1 86.75 711 ALA B CA 1
ATOM 12806 C C . ALA B 1 711 ? 27.312 10.523 27.312 1 86.75 711 ALA B C 1
ATOM 12808 O O . ALA B 1 711 ? 28.016 11.5 27.547 1 86.75 711 ALA B O 1
ATOM 12809 N N . SER B 1 712 ? 27.047 10.086 26.094 1 88.25 712 SER B N 1
ATOM 12810 C CA . SER B 1 712 ? 27.547 10.805 24.922 1 88.25 712 SER B CA 1
ATOM 12811 C C . SER B 1 712 ? 26.953 12.211 24.844 1 88.25 712 SER B C 1
ATOM 12813 O O . SER B 1 712 ? 27.641 13.148 24.453 1 88.25 712 SER B O 1
ATOM 12815 N N . THR B 1 713 ? 25.75 12.328 25.25 1 93.31 713 THR B N 1
ATOM 12816 C CA . THR B 1 713 ? 25.078 13.625 25.234 1 93.31 713 THR B CA 1
ATOM 12817 C C . THR B 1 713 ? 25.703 14.562 26.266 1 93.31 713 THR B C 1
ATOM 12819 O O . THR B 1 713 ? 25.906 15.75 26 1 93.31 713 THR B O 1
ATOM 12822 N N . ALA B 1 714 ? 25.906 14.023 27.422 1 91.31 714 ALA B N 1
ATOM 12823 C CA . ALA B 1 714 ? 26.516 14.82 28.484 1 91.31 714 ALA B CA 1
ATOM 12824 C C . ALA B 1 714 ? 27.906 15.289 28.078 1 91.31 714 ALA B C 1
ATOM 12826 O O . ALA B 1 714 ? 28.266 16.438 28.328 1 91.31 714 ALA B O 1
ATOM 12827 N N . ARG B 1 715 ? 28.625 14.422 27.484 1 88.88 715 ARG B N 1
ATOM 12828 C CA . ARG B 1 715 ? 29.969 14.758 27 1 88.88 715 ARG B CA 1
ATOM 12829 C C . ARG B 1 715 ? 29.906 15.859 25.938 1 88.88 715 ARG B C 1
ATOM 12831 O O . ARG B 1 715 ? 30.688 16.812 25.984 1 88.88 715 ARG B O 1
ATOM 12838 N N . LEU B 1 716 ? 29.016 15.695 25 1 93.56 716 LEU B N 1
ATOM 12839 C CA . LEU B 1 716 ? 28.875 16.672 23.938 1 93.56 716 LEU B CA 1
ATOM 12840 C C . LEU B 1 716 ? 28.422 18.016 24.5 1 93.56 716 LEU B C 1
ATOM 12842 O O . LEU B 1 716 ? 28.969 19.062 24.141 1 93.56 716 LEU B O 1
ATOM 12846 N N . ALA B 1 717 ? 27.438 18 25.375 1 95.44 717 ALA B N 1
ATOM 12847 C CA . ALA B 1 717 ? 26.922 19.25 25.969 1 95.44 717 ALA B CA 1
ATOM 12848 C C . ALA B 1 717 ? 28.016 19.953 26.75 1 95.44 717 ALA B C 1
ATOM 12850 O O . ALA B 1 717 ? 28.172 21.188 26.656 1 95.44 717 ALA B O 1
ATOM 12851 N N . TRP B 1 718 ? 28.719 19.156 27.5 1 92 718 TRP B N 1
ATOM 12852 C CA . TRP B 1 718 ? 29.812 19.719 28.281 1 92 718 TRP B CA 1
ATOM 12853 C C . TRP B 1 718 ? 30.844 20.391 27.375 1 92 718 TRP B C 1
ATOM 12855 O O . TRP B 1 718 ? 31.297 21.5 27.641 1 92 718 TRP B O 1
ATOM 12865 N N . SER B 1 719 ? 31.25 19.75 26.266 1 91.44 719 SER B N 1
ATOM 12866 C CA . SER B 1 719 ? 32.219 20.281 25.312 1 91.44 719 SER B CA 1
ATOM 12867 C C . SER B 1 719 ? 31.672 21.531 24.625 1 91.44 719 SER B C 1
ATOM 12869 O O . SER B 1 719 ? 32.438 22.484 24.391 1 91.44 719 SER B O 1
ATOM 12871 N N . LEU B 1 720 ? 30.453 21.531 24.328 1 95.19 720 LEU B N 1
ATOM 12872 C CA . LEU B 1 720 ? 29.844 22.688 23.672 1 95.19 720 LEU B CA 1
ATOM 12873 C C . LEU B 1 720 ? 29.828 23.891 24.594 1 95.19 720 LEU B C 1
ATOM 12875 O O . LEU B 1 720 ? 30.125 25.016 24.172 1 95.19 720 LEU B O 1
ATOM 12879 N N . ILE B 1 721 ? 29.531 23.656 25.859 1 93.38 721 ILE B N 1
ATOM 12880 C CA . ILE B 1 721 ? 29.375 24.734 26.828 1 93.38 721 ILE B CA 1
ATOM 12881 C C . ILE B 1 721 ? 30.75 25.266 27.234 1 93.38 721 ILE B C 1
ATOM 12883 O O . ILE B 1 721 ? 30.938 26.484 27.375 1 93.38 721 ILE B O 1
ATOM 12887 N N . HIS B 1 722 ? 31.719 24.422 27.344 1 89.75 722 HIS B N 1
ATOM 12888 C CA . HIS B 1 722 ? 33 24.844 27.906 1 89.75 722 HIS B CA 1
ATOM 12889 C C . HIS B 1 722 ? 34 25.156 26.812 1 89.75 722 HIS B C 1
ATOM 12891 O O . HIS B 1 722 ? 34.906 25.984 27 1 89.75 722 HIS B O 1
ATOM 12897 N N . GLU B 1 723 ? 33.906 24.469 25.688 1 89.56 723 GLU B N 1
ATOM 12898 C CA . GLU B 1 723 ? 34.844 24.703 24.609 1 89.56 723 GLU B CA 1
ATOM 12899 C C . GLU B 1 723 ? 34.438 25.906 23.766 1 89.56 723 GLU B C 1
ATOM 12901 O O . GLU B 1 723 ? 35.25 26.547 23.125 1 89.56 723 GLU B O 1
ATOM 12906 N N . ILE B 1 724 ? 33.094 26.156 23.75 1 92.69 724 ILE B N 1
ATOM 12907 C CA . ILE B 1 724 ? 32.594 27.344 23.062 1 92.69 724 ILE B CA 1
ATOM 12908 C C . ILE B 1 724 ? 31.922 28.266 24.078 1 92.69 724 ILE B C 1
ATOM 12910 O O . ILE B 1 724 ? 30.688 28.359 24.125 1 92.69 724 ILE B O 1
ATOM 12914 N N . PRO B 1 725 ? 32.719 29.047 24.703 1 87.81 725 PRO B N 1
ATOM 12915 C CA . PRO B 1 725 ? 32.156 29.812 25.812 1 87.81 725 PRO B CA 1
ATOM 12916 C C . PRO B 1 725 ? 31.234 30.938 25.359 1 87.81 725 PRO B C 1
ATOM 12918 O O . PRO B 1 725 ? 30.328 31.328 26.078 1 87.81 725 PRO B O 1
ATOM 12921 N N . ASP B 1 726 ? 31.469 31.453 24.125 1 90.19 726 ASP B N 1
ATOM 12922 C CA . ASP B 1 726 ? 30.609 32.5 23.609 1 90.19 726 ASP B CA 1
ATOM 12923 C C . ASP B 1 726 ? 29.25 31.953 23.172 1 90.19 726 ASP B C 1
ATOM 12925 O O . ASP B 1 726 ? 29.172 31.125 22.266 1 90.19 726 ASP B O 1
ATOM 12929 N N . GLU B 1 727 ? 28.219 32.469 23.781 1 90.88 727 GLU B N 1
ATOM 12930 C CA . GLU B 1 727 ? 26.859 31.969 23.547 1 90.88 727 GLU B CA 1
ATOM 12931 C C . GLU B 1 727 ? 26.438 32.219 22.109 1 90.88 727 GLU B C 1
ATOM 12933 O O . GLU B 1 727 ? 25.75 31.391 21.5 1 90.88 727 GLU B O 1
ATOM 12938 N N . VAL B 1 728 ? 26.766 33.344 21.578 1 90.56 728 VAL B N 1
ATOM 12939 C CA . VAL B 1 728 ? 26.375 33.688 20.219 1 90.56 728 VAL B CA 1
ATOM 12940 C C . VAL B 1 728 ? 27 32.719 19.219 1 90.56 728 VAL B C 1
ATOM 12942 O O . VAL B 1 728 ? 26.328 32.25 18.312 1 90.56 728 VAL B O 1
ATOM 12945 N N . VAL B 1 729 ? 28.25 32.375 19.469 1 91.44 729 VAL B N 1
ATOM 12946 C CA . VAL B 1 729 ? 28.969 31.469 18.578 1 91.44 729 VAL B CA 1
ATOM 12947 C C . VAL B 1 729 ? 28.438 30.047 18.781 1 91.44 729 VAL B C 1
ATOM 12949 O O . VAL B 1 729 ? 28.266 29.297 17.812 1 91.44 729 VAL B O 1
ATOM 12952 N N . ARG B 1 730 ? 28.172 29.688 20 1 95.25 730 ARG B N 1
ATOM 12953 C CA . ARG B 1 730 ? 27.672 28.359 20.281 1 95.25 730 ARG B CA 1
ATOM 12954 C C . ARG B 1 730 ? 26.359 28.094 19.547 1 95.25 730 ARG B C 1
ATOM 12956 O O . ARG B 1 730 ? 26.203 27.047 18.891 1 95.25 730 ARG B O 1
ATOM 12963 N N . TRP B 1 731 ? 25.469 28.984 19.594 1 95.56 731 TRP B N 1
ATOM 12964 C CA . TRP B 1 731 ? 24.156 28.781 19 1 95.56 731 TRP B CA 1
ATOM 12965 C C . TRP B 1 731 ? 24.219 28.922 17.484 1 95.56 731 TRP B C 1
ATOM 12967 O O . TRP B 1 731 ? 23.391 28.359 16.766 1 95.56 731 TRP B O 1
ATOM 12977 N N . LYS B 1 732 ? 25.156 29.703 17.031 1 93 732 LYS B N 1
ATOM 12978 C CA . LYS B 1 732 ? 25.422 29.688 15.602 1 93 732 LYS B CA 1
ATOM 12979 C C . LYS B 1 732 ? 25.875 28.297 15.133 1 93 732 LYS B C 1
ATOM 12981 O O . LYS B 1 732 ? 25.391 27.781 14.125 1 93 732 LYS B O 1
ATOM 12986 N N . VAL B 1 733 ? 26.766 27.703 15.875 1 93.81 733 VAL B N 1
ATOM 12987 C CA . VAL B 1 733 ? 27.281 26.375 15.562 1 93.81 733 VAL B CA 1
ATOM 12988 C C . VAL B 1 733 ? 26.141 25.359 15.617 1 93.81 733 VAL B C 1
ATOM 12990 O O . VAL B 1 733 ? 26 24.516 14.719 1 93.81 733 VAL B O 1
ATOM 12993 N N . LEU B 1 734 ? 25.375 25.484 16.609 1 97.06 734 LEU B N 1
ATOM 12994 C CA . LEU B 1 734 ? 24.25 24.547 16.766 1 97.06 734 LEU B CA 1
ATOM 12995 C C . LEU B 1 734 ? 23.281 24.688 15.602 1 97.06 734 LEU B C 1
ATOM 12997 O O . LEU B 1 734 ? 22.797 23.688 15.07 1 97.06 734 LEU B O 1
ATOM 13001 N N . ALA B 1 735 ? 22.938 25.875 15.234 1 96.19 735 ALA B N 1
ATOM 13002 C CA . ALA B 1 735 ? 22.016 26.109 14.125 1 96.19 735 ALA B CA 1
ATOM 13003 C C . ALA B 1 735 ? 22.562 25.531 12.828 1 96.19 735 ALA B C 1
ATOM 13005 O O . ALA B 1 735 ? 21.828 24.906 12.062 1 96.19 735 ALA B O 1
ATOM 13006 N N . GLU B 1 736 ? 23.828 25.719 12.617 1 93.75 736 GLU B N 1
ATOM 13007 C CA . GLU B 1 736 ? 24.453 25.234 11.391 1 93.75 736 GLU B CA 1
ATOM 13008 C C . GLU B 1 736 ? 24.5 23.703 11.367 1 93.75 736 GLU B C 1
ATOM 13010 O O . GLU B 1 736 ? 24.25 23.094 10.328 1 93.75 736 GLU B O 1
ATOM 13015 N N . VAL B 1 737 ? 24.781 23.125 12.453 1 95.69 737 VAL B N 1
ATOM 13016 C CA . VAL B 1 737 ? 24.844 21.672 12.539 1 95.69 737 VAL B CA 1
ATOM 13017 C C . VAL B 1 737 ? 23.453 21.078 12.32 1 95.69 737 VAL B C 1
ATOM 13019 O O . VAL B 1 737 ? 23.297 20.109 11.578 1 95.69 737 VAL B O 1
ATOM 13022 N N . TRP B 1 738 ? 22.516 21.656 12.898 1 97.56 738 TRP B N 1
ATOM 13023 C CA . TRP B 1 738 ? 21.172 21.109 12.789 1 97.56 738 TRP B CA 1
ATOM 13024 C C . TRP B 1 738 ? 20.609 21.297 11.383 1 97.56 738 TRP B C 1
ATOM 13026 O O . TRP B 1 738 ? 19.922 20.438 10.859 1 97.56 738 TRP B O 1
ATOM 13036 N N . ALA B 1 739 ? 20.812 22.422 10.797 1 96.25 739 ALA B N 1
ATOM 13037 C CA . ALA B 1 739 ? 20.422 22.609 9.406 1 96.25 739 ALA B CA 1
ATOM 13038 C C . ALA B 1 739 ? 21.078 21.547 8.508 1 96.25 739 ALA B C 1
ATOM 13040 O O . ALA B 1 739 ? 20.438 21 7.621 1 96.25 739 ALA B O 1
ATOM 13041 N N . ASP B 1 740 ? 22.312 21.312 8.852 1 95.38 740 ASP B N 1
ATOM 13042 C CA . ASP B 1 740 ? 23.062 20.312 8.102 1 95.38 740 ASP B CA 1
ATOM 13043 C C . ASP B 1 740 ? 22.484 18.922 8.32 1 95.38 740 ASP B C 1
ATOM 13045 O O . ASP B 1 740 ? 22.328 18.141 7.367 1 95.38 740 ASP B O 1
ATOM 13049 N N . ILE B 1 741 ? 22.141 18.609 9.492 1 95.56 741 ILE B N 1
ATOM 13050 C CA . ILE B 1 741 ? 21.562 17.312 9.82 1 95.56 741 ILE B CA 1
ATOM 13051 C C . ILE B 1 741 ? 20.234 17.141 9.078 1 95.56 741 ILE B C 1
ATOM 13053 O O . ILE B 1 741 ? 19.984 16.078 8.5 1 95.56 741 ILE B O 1
ATOM 13057 N N . LEU B 1 742 ? 19.469 18.156 9.055 1 96.69 742 LEU B N 1
ATOM 13058 C CA . LEU B 1 742 ? 18.172 18.062 8.406 1 96.69 742 LEU B CA 1
ATOM 13059 C C . LEU B 1 742 ? 18.312 17.875 6.902 1 96.69 742 LEU B C 1
ATOM 13061 O O . LEU B 1 742 ? 17.625 17.047 6.301 1 96.69 742 LEU B O 1
ATOM 13065 N N . VAL B 1 743 ? 19.219 18.578 6.277 1 95.88 743 VAL B N 1
ATOM 13066 C CA . VAL B 1 743 ? 19.422 18.516 4.832 1 95.88 743 VAL B CA 1
ATOM 13067 C C . VAL B 1 743 ? 19.969 17.141 4.453 1 95.88 743 VAL B C 1
ATOM 13069 O O . VAL B 1 743 ? 19.594 16.578 3.424 1 95.88 743 VAL B O 1
ATOM 13072 N N . HIS B 1 744 ? 20.797 16.547 5.273 1 94.62 744 HIS B N 1
ATOM 13073 C CA . HIS B 1 744 ? 21.375 15.242 5 1 94.62 744 HIS B CA 1
ATOM 13074 C C . HIS B 1 744 ? 20.375 14.125 5.301 1 94.62 744 HIS B C 1
ATOM 13076 O O . HIS B 1 744 ? 20.547 12.992 4.848 1 94.62 744 HIS B O 1
ATOM 13082 N N . THR B 1 745 ? 19.328 14.43 6.027 1 94.56 745 THR B N 1
ATOM 13083 C CA . THR B 1 745 ? 18.281 13.461 6.332 1 94.56 745 THR B CA 1
ATOM 13084 C C . THR B 1 745 ? 17.25 13.422 5.219 1 94.56 745 THR B C 1
ATOM 13086 O O . THR B 1 745 ? 16.609 12.391 4.996 1 94.56 745 THR B O 1
ATOM 13089 N N . ALA B 1 746 ? 17.078 14.391 4.457 1 93.75 746 ALA B N 1
ATOM 13090 C CA . ALA B 1 746 ? 15.953 14.617 3.553 1 93.75 746 ALA B CA 1
ATOM 13091 C C . ALA B 1 746 ? 16.016 13.68 2.354 1 93.75 746 ALA B C 1
ATOM 13093 O O . ALA B 1 746 ? 15 13.125 1.935 1 93.75 746 ALA B O 1
ATOM 13094 N N . PRO B 1 747 ? 17.234 13.422 1.722 1 88.31 747 PRO B N 1
ATOM 13095 C CA . PRO B 1 747 ? 17.25 12.602 0.505 1 88.31 747 PRO B CA 1
ATOM 13096 C C . PRO B 1 747 ? 16.938 11.133 0.774 1 88.31 747 PRO B C 1
ATOM 13098 O O . PRO B 1 747 ? 17.594 10.242 0.243 1 88.31 747 PRO B O 1
ATOM 13101 N N . SER B 1 748 ? 15.898 10.844 1.525 1 73.44 748 SER B N 1
ATOM 13102 C CA . SER B 1 748 ? 15.539 9.477 1.876 1 73.44 748 SER B CA 1
ATOM 13103 C C . SER B 1 748 ? 15.016 8.711 0.664 1 73.44 748 SER B C 1
ATOM 13105 O O . SER B 1 748 ? 14.438 9.312 -0.251 1 73.44 748 SER B O 1
ATOM 13107 N N . TRP B 1 749 ? 15.258 7.434 0.57 1 68.88 749 TRP B N 1
ATOM 13108 C CA . TRP B 1 749 ? 14.891 6.551 -0.532 1 68.88 749 TRP B CA 1
ATOM 13109 C C . TRP B 1 749 ? 13.398 6.223 -0.493 1 68.88 749 TRP B C 1
ATOM 13111 O O . TRP B 1 749 ? 12.836 5.762 -1.486 1 68.88 749 TRP B O 1
ATOM 13121 N N . ASN B 1 750 ? 12.82 6.574 0.569 1 75.88 750 ASN B N 1
ATOM 13122 C CA . ASN B 1 750 ? 11.445 6.137 0.765 1 75.88 750 ASN B CA 1
ATOM 13123 C C . ASN B 1 750 ? 10.445 7.172 0.246 1 75.88 750 ASN B C 1
ATOM 13125 O O . ASN B 1 750 ? 9.82 7.883 1.032 1 75.88 750 ASN B O 1
ATOM 13129 N N . ALA B 1 751 ? 10.242 7.203 -1.024 1 80.06 751 ALA B N 1
ATOM 13130 C CA . ALA B 1 751 ? 9.312 8.141 -1.646 1 80.06 751 ALA B CA 1
ATOM 13131 C C . ALA B 1 751 ? 7.883 7.898 -1.164 1 80.06 751 ALA B C 1
ATOM 13133 O O . ALA B 1 751 ? 7.086 8.836 -1.074 1 80.06 751 ALA B O 1
ATOM 13134 N N . SER B 1 752 ? 7.652 6.676 -0.761 1 76.81 752 SER B N 1
ATOM 13135 C CA . SER B 1 752 ? 6.309 6.328 -0.316 1 76.81 752 SER B CA 1
ATOM 13136 C C . SER B 1 752 ? 5.98 6.992 1.019 1 76.81 752 SER B C 1
ATOM 13138 O O . SER B 1 752 ? 4.828 7.348 1.273 1 76.81 752 SER B O 1
ATOM 13140 N N . ALA B 1 753 ? 6.97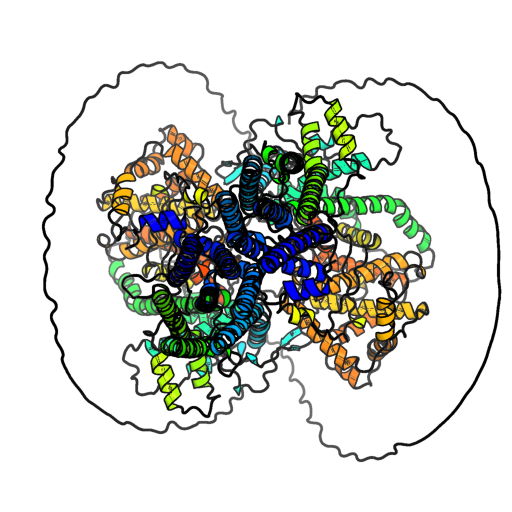7 7.145 1.809 1 83.5 753 ALA B N 1
ATOM 13141 C CA . ALA B 1 753 ? 6.75 7.812 3.088 1 83.5 753 ALA B CA 1
ATOM 13142 C C . ALA B 1 753 ? 6.395 9.281 2.883 1 83.5 753 ALA B C 1
ATOM 13144 O O . ALA B 1 753 ? 5.531 9.82 3.582 1 83.5 753 ALA B O 1
ATOM 13145 N N . HIS B 1 754 ? 7.008 9.891 1.975 1 88.25 754 HIS B N 1
ATOM 13146 C CA . HIS B 1 754 ? 6.699 11.281 1.665 1 88.25 754 HIS B CA 1
ATOM 13147 C C . HIS B 1 754 ? 5.301 11.422 1.076 1 88.25 754 HIS B C 1
ATOM 13149 O O . HIS B 1 754 ? 4.586 12.383 1.375 1 88.25 754 HIS B O 1
ATOM 13155 N N . LYS B 1 755 ? 4.988 10.461 0.266 1 83.44 755 LYS B N 1
ATOM 13156 C CA . LYS B 1 755 ? 3.643 10.43 -0.299 1 83.44 755 LYS B CA 1
ATOM 13157 C C . LYS B 1 755 ? 2.588 10.297 0.797 1 83.44 755 LYS B C 1
ATOM 13159 O O . LYS B 1 755 ? 1.572 10.992 0.777 1 83.44 755 LYS B O 1
ATOM 13164 N N . LYS B 1 756 ? 2.861 9.469 1.768 1 78.06 756 LYS B N 1
ATOM 13165 C CA . LYS B 1 756 ? 1.931 9.227 2.865 1 78.06 756 LYS B CA 1
ATOM 13166 C C . LYS B 1 756 ? 1.747 10.484 3.713 1 78.06 756 LYS B C 1
ATOM 13168 O O . LYS B 1 756 ? 0.639 10.773 4.172 1 78.06 756 LYS B O 1
ATOM 13173 N N . CYS B 1 757 ? 2.775 11.242 3.865 1 82.38 757 CYS B N 1
ATOM 13174 C CA . CYS B 1 757 ? 2.723 12.422 4.715 1 82.38 757 CYS B CA 1
ATOM 13175 C C . CYS B 1 757 ? 1.928 13.539 4.043 1 82.38 757 CYS B C 1
ATOM 13177 O O . CYS B 1 757 ? 1.472 14.469 4.711 1 82.38 757 CYS B O 1
ATOM 13179 N N . LEU B 1 758 ? 1.734 13.453 2.75 1 81.25 758 LEU B N 1
ATOM 13180 C CA . LEU B 1 758 ? 0.97 14.469 2.043 1 81.25 758 LEU B CA 1
ATOM 13181 C C . LEU B 1 758 ? -0.496 14.438 2.463 1 81.25 758 LEU B C 1
ATOM 13183 O O . LEU B 1 758 ? -1.179 15.469 2.426 1 81.25 758 LEU B O 1
ATOM 13187 N N . ALA B 1 759 ? -0.935 13.258 2.93 1 75.31 759 ALA B N 1
ATOM 13188 C CA . ALA B 1 759 ? -2.334 13.102 3.316 1 75.31 759 ALA B CA 1
ATOM 13189 C C . ALA B 1 759 ? -2.648 13.906 4.574 1 75.31 759 ALA B C 1
ATOM 13191 O O . ALA B 1 759 ? -3.799 14.289 4.801 1 75.31 759 ALA B O 1
ATOM 13192 N N . THR B 1 760 ? -1.608 14.156 5.383 1 74.06 760 THR B N 1
ATOM 13193 C CA . THR B 1 760 ? -1.813 14.883 6.633 1 74.06 760 THR B CA 1
ATOM 13194 C C . THR B 1 760 ? -1.171 16.266 6.566 1 74.06 760 THR B C 1
ATOM 13196 O O . THR B 1 760 ? -0.771 16.828 7.59 1 74.06 760 THR B O 1
ATOM 13199 N N . GLY B 1 761 ? -1.075 16.844 5.461 1 74.06 761 GLY B N 1
ATOM 13200 C CA . GLY B 1 761 ? -0.561 18.188 5.316 1 74.06 761 GLY B CA 1
ATOM 13201 C C . GLY B 1 761 ? 0.936 18.234 5.074 1 74.06 761 GLY B C 1
ATOM 13202 O O . GLY B 1 761 ? 1.548 19.312 5.137 1 74.06 761 GLY B O 1
ATOM 13203 N N . SER B 1 762 ? 1.613 17.203 4.836 1 77.62 762 SER B N 1
ATOM 13204 C CA . SER B 1 762 ? 3.02 17.078 4.461 1 77.62 762 SER B CA 1
ATOM 13205 C C . SER B 1 762 ? 3.936 17.469 5.617 1 77.62 762 SER B C 1
ATOM 13207 O O . SER B 1 762 ? 3.506 18.141 6.559 1 77.62 762 SER B O 1
ATOM 13209 N N . GLU B 1 763 ? 5.133 17.031 5.609 1 90.06 763 GLU B N 1
ATOM 13210 C CA . GLU B 1 763 ? 6.203 17.375 6.543 1 90.06 763 GLU B CA 1
ATOM 13211 C C . GLU B 1 763 ? 7.203 18.328 5.91 1 90.06 763 GLU B C 1
ATOM 13213 O O . GLU B 1 763 ? 7.355 18.359 4.688 1 90.06 763 GLU B O 1
ATOM 13218 N N . PHE B 1 764 ? 7.832 19.234 6.711 1 93.56 764 PHE B N 1
ATOM 13219 C CA . PHE B 1 764 ? 8.812 20.203 6.219 1 93.56 764 PHE B CA 1
ATOM 13220 C C . PHE B 1 764 ? 9.938 19.5 5.477 1 93.56 764 PHE B C 1
ATOM 13222 O O . PHE B 1 764 ? 10.445 20 4.473 1 93.56 764 PHE B O 1
ATOM 13229 N N . ILE B 1 765 ? 10.297 18.312 5.93 1 95.5 765 ILE B N 1
ATOM 13230 C CA . ILE B 1 765 ? 11.398 17.562 5.324 1 95.5 765 ILE B CA 1
ATOM 13231 C C . ILE B 1 765 ? 11.031 17.188 3.891 1 95.5 765 ILE B C 1
ATOM 13233 O O . ILE B 1 765 ? 11.914 17.031 3.041 1 95.5 765 ILE B O 1
ATOM 13237 N N . THR B 1 766 ? 9.805 17.031 3.596 1 93.88 766 THR B N 1
ATOM 13238 C CA . THR B 1 766 ? 9.344 16.703 2.25 1 93.88 766 THR B CA 1
ATOM 13239 C C . THR B 1 766 ? 9.602 17.859 1.294 1 93.88 766 THR B C 1
ATOM 13241 O O . THR B 1 766 ? 9.898 17.656 0.115 1 93.88 766 THR B O 1
ATOM 13244 N N . HIS B 1 767 ? 9.539 19.109 1.802 1 93.81 767 HIS B N 1
ATOM 13245 C CA . HIS B 1 767 ? 9.867 20.266 0.979 1 93.81 767 HIS B CA 1
ATOM 13246 C C . HIS B 1 767 ? 11.328 20.25 0.556 1 93.81 767 HIS B C 1
ATOM 13248 O O . HIS B 1 767 ? 11.648 20.547 -0.599 1 93.81 767 HIS B O 1
ATOM 13254 N N . ILE B 1 768 ? 12.117 19.906 1.505 1 95.56 768 ILE B N 1
ATOM 13255 C CA . ILE B 1 768 ? 13.547 19.828 1.228 1 95.56 768 ILE B CA 1
ATOM 13256 C C . ILE B 1 768 ? 13.82 18.656 0.283 1 95.56 768 ILE B C 1
ATOM 13258 O O . ILE B 1 768 ? 14.641 18.781 -0.635 1 95.56 768 ILE B O 1
ATOM 13262 N N . TRP B 1 769 ? 13.133 17.578 0.497 1 95.56 769 TRP B N 1
ATOM 13263 C CA . TRP B 1 769 ? 13.25 16.391 -0.341 1 95.56 769 TRP B CA 1
ATOM 13264 C C . TRP B 1 769 ? 12.922 16.719 -1.794 1 95.56 769 TRP B C 1
ATOM 13266 O O . TRP B 1 769 ? 13.594 16.234 -2.711 1 95.56 769 TRP B O 1
ATOM 13276 N N . VAL B 1 770 ? 11.945 17.562 -2.016 1 94.81 770 VAL B N 1
ATOM 13277 C CA . VAL B 1 770 ? 11.523 17.938 -3.359 1 94.81 770 VAL B CA 1
ATOM 13278 C C . VAL B 1 770 ? 12.625 18.75 -4.035 1 94.81 770 VAL B C 1
ATOM 13280 O O . VAL B 1 770 ? 12.977 18.5 -5.191 1 94.81 770 VAL B O 1
ATOM 13283 N N . ILE B 1 771 ? 13.188 19.672 -3.32 1 94.56 771 ILE B N 1
ATOM 13284 C CA . ILE B 1 771 ? 14.242 20.516 -3.865 1 94.56 771 ILE B CA 1
ATOM 13285 C C . ILE B 1 771 ? 15.445 19.641 -4.254 1 94.56 771 ILE B C 1
ATOM 13287 O O . ILE B 1 771 ? 15.969 19.766 -5.363 1 94.56 771 ILE B O 1
ATOM 13291 N N . LEU B 1 772 ? 15.789 18.75 -3.424 1 94.81 772 LEU B N 1
ATOM 13292 C CA . LEU B 1 772 ? 16.938 17.891 -3.676 1 94.81 772 LEU B CA 1
ATOM 13293 C C . LEU B 1 772 ? 16.641 16.906 -4.805 1 94.81 772 LEU B C 1
ATOM 13295 O O . LEU B 1 772 ? 17.531 16.547 -5.574 1 94.81 772 LEU B O 1
ATOM 13299 N N . SER B 1 773 ? 15.422 16.469 -4.867 1 92.88 773 SER B N 1
ATOM 13300 C CA . SER B 1 773 ? 15.023 15.555 -5.934 1 92.88 773 SER B CA 1
ATOM 13301 C C . SER B 1 773 ? 15.195 16.203 -7.305 1 92.88 773 SER B C 1
ATOM 13303 O O . SER B 1 773 ? 15.609 15.539 -8.258 1 92.88 773 SER B O 1
ATOM 13305 N N . HIS B 1 774 ? 14.867 17.453 -7.422 1 93.69 774 HIS B N 1
ATOM 13306 C CA . HIS B 1 774 ? 15.031 18.156 -8.688 1 93.69 774 HIS B CA 1
ATOM 13307 C C . HIS B 1 774 ? 16.5 18.328 -9.039 1 93.69 774 HIS B C 1
ATOM 13309 O O . HIS B 1 774 ? 16.844 18.484 -10.219 1 93.69 774 HIS B O 1
ATOM 13315 N N . CYS B 1 775 ? 17.344 18.281 -8.008 1 92.31 775 CYS B N 1
ATOM 13316 C CA . CYS B 1 775 ? 18.797 18.297 -8.227 1 92.31 775 CYS B CA 1
ATOM 13317 C C . CYS B 1 775 ? 19.328 16.891 -8.438 1 92.31 775 CYS B C 1
ATOM 13319 O O . CYS B 1 775 ? 20.547 16.688 -8.547 1 92.31 775 CYS B O 1
ATOM 13321 N N . ASN B 1 776 ? 18.516 15.891 -8.398 1 90.25 776 ASN B N 1
ATOM 13322 C CA . ASN B 1 776 ? 18.828 14.477 -8.586 1 90.25 776 ASN B CA 1
ATOM 13323 C C . ASN B 1 776 ? 19.703 13.938 -7.461 1 90.25 776 ASN B C 1
ATOM 13325 O O . ASN B 1 776 ? 20.609 13.133 -7.695 1 90.25 776 ASN B O 1
ATOM 13329 N N . VAL B 1 777 ? 19.547 14.477 -6.266 1 90.56 777 VAL B N 1
ATOM 13330 C CA . VAL B 1 777 ? 20.234 13.992 -5.074 1 90.56 777 VAL B CA 1
ATOM 13331 C C . VAL B 1 777 ? 19.359 12.984 -4.34 1 90.56 777 VAL B C 1
ATOM 13333 O O . VAL B 1 777 ? 18.266 13.328 -3.871 1 90.56 777 VAL B O 1
ATOM 13336 N N . HIS B 1 778 ? 19.891 11.734 -4.148 1 87.81 778 HIS B N 1
ATOM 13337 C CA . HIS B 1 778 ? 19.016 10.695 -3.619 1 87.81 778 HIS B CA 1
ATOM 13338 C C . HIS B 1 778 ? 19.594 10.078 -2.35 1 87.81 778 HIS B C 1
ATOM 13340 O O . HIS B 1 778 ? 18.938 9.258 -1.702 1 87.81 778 HIS B O 1
ATOM 13346 N N . SER B 1 779 ? 20.844 10.461 -2.027 1 88.19 779 SER B N 1
ATOM 13347 C CA . SER B 1 779 ? 21.453 9.867 -0.85 1 88.19 779 SER B CA 1
ATOM 13348 C C . SER B 1 779 ? 22.516 10.781 -0.259 1 88.19 779 SER B C 1
ATOM 13350 O O . SER B 1 779 ? 22.797 11.852 -0.806 1 88.19 779 SER B O 1
ATOM 13352 N N . SER B 1 780 ? 22.875 10.367 0.943 1 90.31 780 SER B N 1
ATOM 13353 C CA . SER B 1 780 ? 23.969 11.055 1.612 1 90.31 780 SER B CA 1
ATOM 13354 C C . SER B 1 780 ? 25.062 10.07 2.045 1 90.31 780 SER B C 1
ATOM 13356 O O . SER B 1 780 ? 24.75 8.992 2.561 1 90.31 780 SER B O 1
ATOM 13358 N N . LYS B 1 781 ? 26.281 10.344 1.835 1 85.88 781 LYS B N 1
ATOM 13359 C CA . LYS B 1 781 ? 27.406 9.484 2.197 1 85.88 781 LYS B CA 1
ATOM 13360 C C . LYS B 1 781 ? 27.688 9.547 3.695 1 85.88 781 LYS B C 1
ATOM 13362 O O . LYS B 1 781 ? 28.5 8.781 4.215 1 85.88 781 LYS B O 1
ATOM 13367 N N . ARG B 1 782 ? 26.938 10.359 4.355 1 85.94 782 ARG B N 1
ATOM 13368 C CA . ARG B 1 782 ? 27.141 10.5 5.797 1 85.94 782 ARG B CA 1
ATOM 13369 C C . ARG B 1 782 ? 26.391 9.414 6.562 1 85.94 782 ARG B C 1
ATOM 13371 O O . ARG B 1 782 ? 26.641 9.195 7.746 1 85.94 782 ARG B O 1
ATOM 13378 N N . TRP B 1 783 ? 25.5 8.719 5.871 1 81.62 783 TRP B N 1
ATOM 13379 C CA . TRP B 1 783 ? 24.734 7.68 6.559 1 81.62 783 TRP B CA 1
ATOM 13380 C C . TRP B 1 783 ? 25.625 6.48 6.867 1 81.62 783 TRP B C 1
ATOM 13382 O O . TRP B 1 783 ? 26.375 6.02 6.012 1 81.62 783 TRP B O 1
ATOM 13392 N N . PRO B 1 784 ? 25.719 6.137 8.062 1 62.94 784 PRO B N 1
ATOM 13393 C CA . PRO B 1 784 ? 26.578 4.992 8.367 1 62.94 784 PRO B CA 1
ATOM 13394 C C . PRO B 1 784 ? 26.141 3.719 7.645 1 62.94 784 PRO B C 1
ATOM 13396 O O . PRO B 1 784 ? 24.953 3.35 7.695 1 62.94 784 PRO B O 1
ATOM 13399 N N . TYR B 1 785 ? 26.5 3.518 6.352 1 54.84 785 TYR B N 1
ATOM 13400 C CA . TYR B 1 785 ? 26.141 2.277 5.672 1 54.84 785 TYR B CA 1
ATOM 13401 C C . TYR B 1 785 ? 27.094 1.153 6.055 1 54.84 785 TYR B C 1
ATOM 13403 O O . TYR B 1 785 ? 28.312 1.364 6.148 1 54.84 785 TYR B O 1
ATOM 13411 N N . GLN B 1 786 ? 26.578 0.079 6.652 1 46.44 786 GLN B N 1
ATOM 13412 C CA . GLN B 1 786 ? 27.438 -1.081 6.891 1 46.44 786 GLN B CA 1
ATOM 13413 C C . GLN B 1 786 ? 28 -1.628 5.582 1 46.44 786 GLN B C 1
ATOM 13415 O O . GLN B 1 786 ? 27.234 -1.995 4.68 1 46.44 786 GLN B O 1
ATOM 13420 N N . GLU B 1 787 ? 29.203 -1.235 5.152 1 46.31 787 GLU B N 1
ATOM 13421 C CA . GLU B 1 787 ? 29.891 -1.886 4.047 1 46.31 787 GLU B CA 1
ATOM 13422 C C . GLU B 1 787 ? 29.75 -3.402 4.113 1 46.31 787 GLU B C 1
ATOM 13424 O O . GLU B 1 787 ? 29.828 -3.992 5.191 1 46.31 787 GLU B O 1
ATOM 13429 N N . PRO B 1 788 ? 29.266 -4.086 3.096 1 44.69 788 PRO B N 1
ATOM 13430 C CA . PRO B 1 788 ? 29.219 -5.551 3.109 1 44.69 788 PRO B CA 1
ATOM 13431 C C . PRO B 1 788 ? 30.562 -6.184 3.479 1 44.69 788 PRO B C 1
ATOM 13433 O O . PRO B 1 788 ? 31.625 -5.609 3.189 1 44.69 788 PRO B O 1
ATOM 13436 N N . PRO B 1 789 ? 30.609 -7.223 4.34 1 43.78 789 PRO B N 1
ATOM 13437 C CA . PRO B 1 789 ? 31.875 -7.863 4.699 1 43.78 789 PRO B CA 1
ATOM 13438 C C . PRO B 1 789 ? 32.594 -8.43 3.488 1 43.78 789 PRO B C 1
ATOM 13440 O O . PRO B 1 789 ? 31.984 -9.062 2.629 1 43.78 789 PRO B O 1
ATOM 13443 N N . HIS B 1 790 ? 33.656 -7.832 3.078 1 43.16 790 HIS B N 1
ATOM 13444 C CA . HIS B 1 790 ? 34.531 -8.477 2.094 1 43.16 790 HIS B CA 1
ATOM 13445 C C . HIS B 1 790 ? 35.125 -9.773 2.643 1 43.16 790 HIS B C 1
ATOM 13447 O O . HIS B 1 790 ? 35.562 -9.812 3.793 1 43.16 790 HIS B O 1
ATOM 13453 N N . ASP B 1 791 ? 34.75 -10.898 2.096 1 43.88 791 ASP B N 1
ATOM 13454 C CA . ASP B 1 791 ? 35.406 -12.125 2.5 1 43.88 791 ASP B CA 1
ATOM 13455 C C . ASP B 1 791 ? 36.938 -12.016 2.322 1 43.88 791 ASP B C 1
ATOM 13457 O O . ASP B 1 791 ? 37.406 -11.953 1.195 1 43.88 791 ASP B O 1
ATOM 13461 N N . ASP B 1 792 ? 37.75 -11.227 3.043 1 38.72 792 ASP B N 1
ATOM 13462 C CA . ASP B 1 792 ? 39.188 -11.133 2.951 1 38.72 792 ASP B CA 1
ATOM 13463 C C . ASP B 1 792 ? 39.844 -12.508 3.084 1 38.72 792 ASP B C 1
ATOM 13465 O O . ASP B 1 792 ? 40.5 -12.789 4.074 1 38.72 792 ASP B O 1
ATOM 13469 N N . ASP B 1 793 ? 39.594 -13.609 2.775 1 37.03 793 ASP B N 1
ATOM 13470 C CA . ASP B 1 793 ? 40.594 -14.641 3.029 1 37.03 793 ASP B CA 1
ATOM 13471 C C . ASP B 1 793 ? 41.938 -14.25 2.428 1 37.03 793 ASP B C 1
ATOM 13473 O O . ASP B 1 793 ? 42.938 -15 2.543 1 37.03 793 ASP B O 1
ATOM 13477 N N . ASP B 1 794 ? 42.281 -13.578 1.347 1 33.06 794 ASP B N 1
ATOM 13478 C CA . ASP B 1 794 ? 43.688 -13.766 0.937 1 33.06 794 ASP B CA 1
ATOM 13479 C C . ASP B 1 794 ? 44.594 -12.844 1.717 1 33.06 794 ASP B C 1
ATOM 13481 O O . ASP B 1 794 ? 45.75 -12.633 1.323 1 33.06 794 ASP B O 1
ATOM 13485 N N . GLN B 1 795 ? 44.344 -11.758 2.373 1 30.03 795 GLN B N 1
ATOM 13486 C CA . GLN B 1 795 ? 45.562 -11.156 2.932 1 30.03 795 GLN B CA 1
ATOM 13487 C C . GLN B 1 795 ? 46 -11.883 4.191 1 30.03 795 GLN B C 1
ATOM 13489 O O . GLN B 1 795 ? 45.188 -12.336 4.984 1 30.03 795 GLN B O 1
ATOM 13494 N N . GLY B 1 796 ? 47.406 -12.391 4.336 1 27.59 796 GLY B N 1
ATOM 13495 C CA . GLY B 1 796 ? 48.344 -12.672 5.426 1 27.59 796 GLY B CA 1
ATOM 13496 C C . GLY B 1 796 ? 48.25 -11.656 6.555 1 27.59 796 GLY B C 1
ATOM 13497 O O . GLY B 1 796 ? 48.469 -10.469 6.336 1 27.59 796 GLY B O 1
ATOM 13498 N N . VAL B 1 797 ? 47.531 -11.828 7.52 1 27.27 797 VAL B N 1
ATOM 13499 C CA . VAL B 1 797 ? 47.531 -11.023 8.734 1 27.27 797 VAL B CA 1
ATOM 13500 C C . VAL B 1 797 ? 48.938 -10.93 9.32 1 27.27 797 VAL B C 1
ATOM 13502 O O . VAL B 1 797 ? 49.531 -11.945 9.656 1 27.27 797 VAL B O 1
ATOM 13505 N N . GLU B 1 798 ? 49.75 -9.945 8.961 1 23.27 798 GLU B N 1
ATOM 13506 C CA . GLU B 1 798 ? 50.75 -9.602 9.977 1 23.27 798 GLU B CA 1
ATOM 13507 C C . GLU B 1 798 ? 50.094 -9.297 11.312 1 23.27 798 GLU B C 1
ATOM 13509 O O . GLU B 1 798 ? 49.281 -8.359 11.414 1 23.27 798 GLU B O 1
ATOM 13514 N N . ARG B 1 799 ? 50 -10.234 12.219 1 23.06 799 ARG B N 1
ATOM 13515 C CA . ARG B 1 799 ? 49.562 -10.32 13.617 1 23.06 799 ARG B CA 1
ATOM 13516 C C . ARG B 1 799 ? 50.188 -9.219 14.453 1 23.06 799 ARG B C 1
ATOM 13518 O O . ARG B 1 799 ? 51.406 -9.234 14.703 1 23.06 799 ARG B O 1
ATOM 13525 N N . GLN B 1 800 ? 49.906 -7.949 14.328 1 19.36 800 GLN B N 1
ATOM 13526 C CA . GLN B 1 800 ? 50.5 -7.18 15.414 1 19.36 800 GLN B CA 1
ATOM 13527 C C . GLN B 1 800 ? 50.031 -7.672 16.766 1 19.36 800 GLN B C 1
ATOM 13529 O O . GLN B 1 800 ? 48.875 -8.094 16.906 1 19.36 800 GLN B O 1
ATOM 13534 N N . GLY B 1 801 ? 50.938 -7.938 17.797 1 19.27 801 GLY B N 1
ATOM 13535 C CA . GLY B 1 801 ? 51.156 -8.469 19.141 1 19.27 801 GLY B CA 1
ATOM 13536 C C . GLY B 1 801 ? 50.312 -7.773 20.188 1 19.27 801 GLY B C 1
ATOM 13537 O O . GLY B 1 801 ? 50.625 -6.652 20.594 1 19.27 801 GLY B O 1
ATOM 13538 N N . VAL B 1 802 ? 49.031 -7.633 20 1 20.33 802 VAL B N 1
ATOM 13539 C CA . VAL B 1 802 ? 48.344 -6.957 21.094 1 20.33 802 VAL B CA 1
ATOM 13540 C C . VAL B 1 802 ? 48.562 -7.703 22.406 1 20.33 802 VAL B C 1
ATOM 13542 O O . VAL B 1 802 ? 48.438 -8.93 22.453 1 20.33 802 VAL B O 1
ATOM 13545 N N . GLY B 1 803 ? 49.375 -7.102 23.328 1 18.56 803 GLY B N 1
ATOM 13546 C CA . GLY B 1 803 ? 49.844 -7.48 24.641 1 18.56 803 GLY B CA 1
ATOM 13547 C C . GLY B 1 803 ? 48.75 -7.93 25.578 1 18.56 803 GLY B C 1
ATOM 13548 O O . GLY B 1 803 ? 47.562 -7.672 25.312 1 18.56 803 GLY B O 1
ATOM 13549 N N . PRO B 1 804 ? 49.031 -8.812 26.438 1 19.55 804 PRO B N 1
ATOM 13550 C CA . PRO B 1 804 ? 48.25 -9.656 27.359 1 19.55 804 PRO B CA 1
ATOM 13551 C C . PRO B 1 804 ? 47.406 -8.852 28.328 1 19.55 804 PRO B C 1
ATOM 13553 O O . PRO B 1 804 ? 47.844 -7.812 28.828 1 19.55 804 PRO B O 1
ATOM 13556 N N . PRO B 1 805 ? 46.062 -8.617 28 1 18.17 805 PRO B N 1
ATOM 13557 C CA . PRO B 1 805 ? 45.312 -7.781 28.938 1 18.17 805 PRO B CA 1
ATOM 13558 C C . PRO B 1 805 ? 45.531 -8.195 30.391 1 18.17 805 PRO B C 1
ATOM 13560 O O . PRO B 1 805 ? 45.781 -9.367 30.672 1 18.17 805 PRO B O 1
ATOM 13563 N N . ALA B 1 806 ? 46 -7.258 31.281 1 19.25 806 ALA B N 1
ATOM 13564 C CA . ALA B 1 806 ? 46.375 -7.387 32.688 1 19.25 806 ALA B CA 1
ATOM 13565 C C . ALA B 1 806 ? 45.219 -7.965 33.5 1 19.25 806 ALA B C 1
ATOM 13567 O O . ALA B 1 806 ? 44.062 -7.82 33.156 1 19.25 806 ALA B O 1
ATOM 13568 N N . PRO B 1 807 ? 45.469 -8.828 34.469 1 18.38 807 PRO B N 1
ATOM 13569 C CA . PRO B 1 807 ? 44.688 -9.719 35.344 1 18.38 807 PRO B CA 1
ATOM 13570 C C . PRO B 1 807 ? 43.75 -8.969 36.281 1 18.38 807 PRO B C 1
ATOM 13572 O O . PRO B 1 807 ? 44.219 -8.172 37.094 1 18.38 807 PRO B O 1
ATOM 13575 N N . HIS B 1 808 ? 42.656 -8.344 35.75 1 17.77 808 HIS B N 1
ATOM 13576 C CA . HIS B 1 808 ? 41.938 -7.531 36.688 1 17.77 808 HIS B CA 1
ATOM 13577 C C . HIS B 1 808 ? 41.531 -8.352 37.938 1 17.77 808 HIS B C 1
ATOM 13579 O O . HIS B 1 808 ? 41 -9.453 37.781 1 17.77 808 HIS B O 1
ATOM 13585 N N . GLU B 1 809 ? 42.094 -8.016 39.094 1 17.14 809 GLU B N 1
ATOM 13586 C CA . GLU B 1 809 ? 42.031 -8.594 40.438 1 17.14 809 GLU B CA 1
ATOM 13587 C C . GLU B 1 809 ? 40.594 -8.453 41 1 17.14 809 GLU B C 1
ATOM 13589 O O . GLU B 1 809 ? 39.969 -7.422 40.812 1 17.14 809 GLU B O 1
ATOM 13594 N N . PRO B 1 810 ? 39.875 -9.531 41.406 1 18.23 810 PRO B N 1
ATOM 13595 C CA . PRO B 1 810 ? 38.562 -9.812 41.969 1 18.23 810 PRO B CA 1
ATOM 13596 C C . PRO B 1 810 ? 38.281 -9.07 43.25 1 18.23 810 PRO B C 1
ATOM 13598 O O . PRO B 1 810 ? 37.312 -9.352 43.938 1 18.23 810 PRO B O 1
ATOM 13601 N N . ASN B 1 811 ? 38.5 -7.668 43.344 1 16.42 811 ASN B N 1
ATOM 13602 C CA . ASN B 1 811 ? 38.469 -7.215 44.719 1 16.42 811 ASN B CA 1
ATOM 13603 C C . ASN B 1 811 ? 37.156 -7.566 45.406 1 16.42 811 ASN B C 1
ATOM 13605 O O . ASN B 1 811 ? 36.094 -7.449 44.781 1 16.42 811 ASN B O 1
ATOM 13609 N N . VAL B 1 812 ? 37.156 -8.031 46.688 1 17.2 812 VAL B N 1
ATOM 13610 C CA . VAL B 1 812 ? 36.469 -8.773 47.719 1 17.2 812 VAL B CA 1
ATOM 13611 C C . VAL B 1 812 ? 35.281 -7.945 48.25 1 17.2 812 VAL B C 1
ATOM 13613 O O . VAL B 1 812 ? 35.219 -6.742 48 1 17.2 812 VAL B O 1
ATOM 13616 N N . GLY B 1 813 ? 34.906 -7.988 49.562 1 15.94 813 GLY B N 1
ATOM 13617 C CA . GLY B 1 813 ? 33.875 -8.516 50.469 1 15.94 813 GLY B CA 1
ATOM 13618 C C . GLY B 1 813 ? 33.031 -7.434 51.094 1 15.94 813 GLY B C 1
ATOM 13619 O O . GLY B 1 813 ? 31.844 -7.656 51.375 1 15.94 813 GLY B O 1
ATOM 13620 N N . GLY B 1 814 ? 33.469 -6.145 51.5 1 15.68 814 GLY B N 1
ATOM 13621 C CA . GLY B 1 814 ? 33.188 -5.949 52.906 1 15.68 814 GLY B CA 1
ATOM 13622 C C . GLY B 1 814 ? 31.75 -5.551 53.188 1 15.68 814 GLY B C 1
ATOM 13623 O O . GLY B 1 814 ? 31.016 -5.176 52.281 1 15.68 814 GLY B O 1
ATOM 13624 N N . SER B 1 815 ? 31.25 -5.332 54.562 1 16.47 815 SER B N 1
ATOM 13625 C CA . SER B 1 815 ? 30.297 -5.59 55.625 1 16.47 815 SER B CA 1
ATOM 13626 C C . SER B 1 815 ? 29.344 -4.414 55.812 1 16.47 815 SER B C 1
ATOM 13628 O O . SER B 1 815 ? 28.219 -4.586 56.281 1 16.47 815 SER B O 1
ATOM 13630 N N . GLY B 1 816 ? 29.625 -3.088 55.5 1 15.48 816 GLY B N 1
ATOM 13631 C CA . GLY B 1 816 ? 29.328 -2.258 56.656 1 15.48 816 GLY B CA 1
ATOM 13632 C C . GLY B 1 816 ? 27.844 -1.957 56.812 1 15.48 816 GLY B C 1
ATOM 13633 O O . GLY B 1 816 ? 27.078 -2.068 55.844 1 15.48 816 GLY B O 1
ATOM 13634 N N . GLU B 1 817 ? 27.203 -1.595 58.062 1 16.28 817 GLU B N 1
ATOM 13635 C CA . GLU B 1 817 ? 26.125 -1.629 59.031 1 16.28 817 GLU B CA 1
ATOM 13636 C C . GLU B 1 817 ? 25.141 -0.469 58.844 1 16.28 817 GLU B C 1
ATOM 13638 O O . GLU B 1 817 ? 23.922 -0.658 58.875 1 16.28 817 GLU B O 1
ATOM 13643 N N . GLN B 1 818 ? 25.469 0.899 58.906 1 15.61 818 GLN B N 1
ATOM 13644 C CA . GLN B 1 818 ? 24.891 1.655 60 1 15.61 818 GLN B CA 1
ATOM 13645 C C . GLN B 1 818 ? 23.531 2.215 59.625 1 15.61 818 GLN B C 1
ATOM 13647 O O . GLN B 1 818 ? 23.219 2.387 58.438 1 15.61 818 GLN B O 1
ATOM 13652 N N . SER B 1 819 ? 22.562 2.848 60.656 1 15.89 819 SER B N 1
ATOM 13653 C CA . SER B 1 819 ? 21.281 3.012 61.312 1 15.89 819 SER B CA 1
ATOM 13654 C C . SER B 1 819 ? 20.609 4.32 60.906 1 15.89 819 SER B C 1
ATOM 13656 O O . SER B 1 819 ? 19.375 4.398 60.812 1 15.89 819 SER B O 1
ATOM 13658 N N . VAL B 1 820 ? 21.234 5.48 60.469 1 15.62 820 VAL B N 1
ATOM 13659 C CA . VAL B 1 820 ? 20.797 6.633 61.25 1 15.62 820 VAL B CA 1
ATOM 13660 C C . VAL B 1 820 ? 19.438 7.098 60.75 1 15.62 820 VAL B C 1
ATOM 13662 O O . VAL B 1 820 ? 19.062 6.828 59.625 1 15.62 820 VAL B O 1
ATOM 13665 N N . SER B 1 821 ? 18.781 8.289 61.469 1 15.14 821 SER B N 1
ATOM 13666 C CA . SER B 1 821 ? 17.672 8.859 62.219 1 15.14 821 SER B CA 1
ATOM 13667 C C . SER B 1 821 ? 16.953 9.922 61.406 1 15.14 821 SER B C 1
ATOM 13669 O O . SER B 1 821 ? 16.016 10.562 61.906 1 15.14 821 SER B O 1
ATOM 13671 N N . LYS B 1 822 ? 16.703 9.953 60.125 1 15.16 822 LYS B N 1
ATOM 13672 C CA . LYS B 1 822 ? 16.484 11.328 59.688 1 15.16 822 LYS B CA 1
ATOM 13673 C C . LYS B 1 822 ? 15.102 11.828 60.062 1 15.16 822 LYS B C 1
ATOM 13675 O O . LYS B 1 822 ? 14.094 11.203 59.719 1 15.16 822 LYS B O 1
ATOM 13680 N N . ASP B 1 823 ? 14.984 12.93 60.906 1 14.59 823 ASP B N 1
ATOM 13681 C CA . ASP B 1 823 ? 13.922 13.594 61.656 1 14.59 823 ASP B CA 1
ATOM 13682 C C . ASP B 1 823 ? 13.055 14.453 60.75 1 14.59 823 ASP B C 1
ATOM 13684 O O . ASP B 1 823 ? 11.828 14.375 60.781 1 14.59 823 ASP B O 1
ATOM 13688 N N . PRO B 1 824 ? 13.492 15.711 60.094 1 14.8 824 PRO B N 1
ATOM 13689 C CA . PRO B 1 824 ? 12.898 16.953 60.562 1 14.8 824 PRO B CA 1
ATOM 13690 C C . PRO B 1 824 ? 11.586 17.297 59.875 1 14.8 824 PRO B C 1
ATOM 13692 O O . PRO B 1 824 ? 11.297 16.75 58.781 1 14.8 824 PRO B O 1
ATOM 13695 N N . SER B 1 825 ? 10.797 18.453 60.281 1 14.77 825 SER B N 1
ATOM 13696 C CA . SER B 1 825 ? 9.539 19.062 60.688 1 14.77 825 SER B CA 1
ATOM 13697 C C . SER B 1 825 ? 9.008 19.984 59.594 1 14.77 825 SER B C 1
ATOM 13699 O O . SER B 1 825 ? 7.816 20.297 59.562 1 14.77 825 SER B O 1
ATOM 13701 N N . ASN B 1 826 ? 9.773 20.547 58.562 1 14.23 826 ASN B N 1
ATOM 13702 C CA . ASN B 1 826 ? 9.484 21.984 58.531 1 14.23 826 ASN B CA 1
ATOM 13703 C C . ASN B 1 826 ? 8.102 22.25 57.938 1 14.23 826 ASN B C 1
ATOM 13705 O O . ASN B 1 826 ? 7.512 21.391 57.312 1 14.23 826 ASN B O 1
ATOM 13709 N N . GLY B 1 827 ? 8.016 23.516 57.188 1 14.55 827 GLY B N 1
ATOM 13710 C CA . GLY B 1 827 ? 7.34 24.797 57.312 1 14.55 827 GLY B CA 1
ATOM 13711 C C . GLY B 1 827 ? 6.078 24.906 56.5 1 14.55 827 GLY B C 1
ATOM 13712 O O . GLY B 1 827 ? 5.801 24.031 55.656 1 14.55 827 GLY B O 1
ATOM 13713 N N . ALA B 1 828 ? 5.664 26.203 55.969 1 15.3 828 ALA B N 1
ATOM 13714 C CA . ALA B 1 828 ? 4.676 27.25 56.219 1 15.3 828 ALA B CA 1
ATOM 13715 C C . ALA B 1 828 ? 3.754 27.453 55.031 1 15.3 828 ALA B C 1
ATOM 13717 O O . ALA B 1 828 ? 2.537 27.562 55.188 1 15.3 828 ALA B O 1
ATOM 13718 N N . LEU B 1 829 ? 4.23 27.766 53.75 1 15.18 829 LEU B N 1
ATOM 13719 C CA . LEU B 1 829 ? 3.734 29.062 53.312 1 15.18 829 LEU B CA 1
ATOM 13720 C C . LEU B 1 829 ? 2.322 28.953 52.75 1 15.18 829 LEU B C 1
ATOM 13722 O O . LEU B 1 829 ? 1.928 27.891 52.25 1 15.18 829 LEU B O 1
ATOM 13726 N N . GLN B 1 830 ? 1.615 30.25 52.562 1 14.93 830 GLN B N 1
ATOM 13727 C CA . GLN B 1 830 ? 0.368 31 52.656 1 14.93 830 GLN B CA 1
ATOM 13728 C C . GLN B 1 830 ? -0.311 31.094 51.281 1 14.93 830 GLN B C 1
ATOM 13730 O O . GLN B 1 830 ? 0.342 31.375 50.281 1 14.93 830 GLN B O 1
ATOM 13735 N N . GLU B 1 831 ? -1.564 30.672 51.062 1 15.44 831 GLU B N 1
ATOM 13736 C CA . GLU B 1 831 ? -2.586 30.375 50.062 1 15.44 831 GLU B CA 1
ATOM 13737 C C . GLU B 1 831 ? -3.205 31.656 49.5 1 15.44 831 GLU B C 1
ATOM 13739 O O . GLU B 1 831 ? -4.281 32.062 49.938 1 15.44 831 GLU B O 1
ATOM 13744 N N . GLN B 1 832 ? -2.305 32.625 48.938 1 14.69 832 GLN B N 1
ATOM 13745 C CA . GLN B 1 832 ? -3.033 33.875 48.75 1 14.69 832 GLN B CA 1
ATOM 13746 C C . GLN B 1 832 ? -4.07 33.719 47.625 1 14.69 832 GLN B C 1
ATOM 13748 O O . GLN B 1 832 ? -3.877 32.938 46.688 1 14.69 832 GLN B O 1
ATOM 13753 N N . ASP B 1 833 ? -5.293 34.594 47.625 1 14.87 833 ASP B N 1
ATOM 13754 C CA . ASP B 1 833 ? -6.711 34.719 47.312 1 14.87 833 ASP B CA 1
ATOM 13755 C C . ASP B 1 833 ? -6.914 35.438 45.969 1 14.87 833 ASP B C 1
ATOM 13757 O O . ASP B 1 833 ? -8.047 35.688 45.562 1 14.87 833 ASP B O 1
ATOM 13761 N N . GLN B 1 834 ? -5.879 35.75 45.125 1 15.25 834 GLN B N 1
ATOM 13762 C CA . GLN B 1 834 ? -6.211 37 44.469 1 15.25 834 GLN B CA 1
ATOM 13763 C C . GLN B 1 834 ? -7.406 36.812 43.531 1 15.25 834 GLN B C 1
ATOM 13765 O O . GLN B 1 834 ? -7.641 35.719 43 1 15.25 834 GLN B O 1
ATOM 13770 N N . LYS B 1 835 ? -8.141 38.094 43.125 1 15.84 835 LYS B N 1
ATOM 13771 C CA . LYS B 1 835 ? -9.406 38.75 42.812 1 15.84 835 LYS B CA 1
ATOM 13772 C C . LYS B 1 835 ? -9.648 38.781 41.312 1 15.84 835 LYS B C 1
ATOM 13774 O O . LYS B 1 835 ? -8.742 39.094 40.531 1 15.84 835 LYS B O 1
ATOM 13779 N N . TRP B 1 836 ? -10.766 38.281 40.75 1 15.52 836 TRP B N 1
ATOM 13780 C CA . TRP B 1 836 ? -11.328 37.844 39.5 1 15.52 836 TRP B CA 1
ATOM 13781 C C . TRP B 1 836 ? -11.867 39.062 38.688 1 15.52 836 TRP B C 1
ATOM 13783 O O . TRP B 1 836 ? -12.453 38.875 37.625 1 15.52 836 TRP B O 1
ATOM 13793 N N . GLY B 1 837 ? -11.414 40.375 38.969 1 14.35 837 GLY B N 1
ATOM 13794 C CA . GLY B 1 837 ? -12.547 41.188 38.562 1 14.35 837 GLY B CA 1
ATOM 13795 C C . GLY B 1 837 ? -12.797 41.188 37.094 1 14.35 837 GLY B C 1
ATOM 13796 O O . GLY B 1 837 ? -12.008 40.656 36.312 1 14.35 837 GLY B O 1
ATOM 13797 N N . PRO B 1 838 ? -13.562 42.344 36.469 1 15.56 838 PRO B N 1
ATOM 13798 C CA . PRO B 1 838 ? -14.758 42.562 35.656 1 15.56 838 PRO B CA 1
ATOM 13799 C C . PRO B 1 838 ? -14.422 42.938 34.219 1 15.56 838 PRO B C 1
ATOM 13801 O O . PRO B 1 838 ? -15.328 43.125 33.406 1 15.56 838 PRO B O 1
ATOM 13804 N N . ILE B 1 839 ? -13.453 42.562 33.531 1 15.73 839 ILE B N 1
ATOM 13805 C CA . ILE B 1 839 ? -13.117 43.531 32.5 1 15.73 839 ILE B CA 1
ATOM 13806 C C . ILE B 1 839 ? -14.289 43.656 31.531 1 15.73 839 ILE B C 1
ATOM 13808 O O . ILE B 1 839 ? -14.742 42.656 30.969 1 15.73 839 ILE B O 1
ATOM 13812 N N . PRO B 1 840 ? -14.758 44.938 31.281 1 14.45 840 PRO B N 1
ATOM 13813 C CA . PRO B 1 840 ? -15.922 45.531 30.641 1 14.45 840 PRO B CA 1
ATOM 13814 C C . PRO B 1 840 ? -15.922 45.344 29.125 1 14.45 840 PRO B C 1
ATOM 13816 O O . PRO B 1 840 ? -14.898 44.969 28.547 1 14.45 840 PRO B O 1
ATOM 13819 N N . GLY B 1 841 ? -16.812 46.188 28.375 1 14.64 841 GLY B N 1
ATOM 13820 C CA . GLY B 1 841 ? -17.938 46.219 27.469 1 14.64 841 GLY B CA 1
ATOM 13821 C C . GLY B 1 841 ? -17.531 46.531 26.031 1 14.64 841 GLY B C 1
ATOM 13822 O O . GLY B 1 841 ? -17.922 45.812 25.109 1 14.64 841 GLY B O 1
ATOM 13823 N N . GLN B 1 842 ? -17.016 47.812 25.594 1 14.25 842 GLN B N 1
ATOM 13824 C CA . GLN B 1 842 ? -17.875 48.656 24.766 1 14.25 842 GLN B CA 1
ATOM 13825 C C . GLN B 1 842 ? -17.672 48.375 23.281 1 14.25 842 GLN B C 1
ATOM 13827 O O . GLN B 1 842 ? -16.734 47.656 22.906 1 14.25 842 GLN B O 1
ATOM 13832 N N . GLN B 1 843 ? -17.469 49.531 22.344 1 14.59 843 GLN B N 1
ATOM 13833 C CA . GLN B 1 843 ? -18.297 50.188 21.344 1 14.59 843 GLN B CA 1
ATOM 13834 C C . GLN B 1 843 ? -17.859 49.812 19.922 1 14.59 843 GLN B C 1
ATOM 13836 O O . GLN B 1 843 ? -16.688 49.531 19.672 1 14.59 843 GLN B O 1
ATOM 13841 N N . LEU B 1 844 ? -18.844 49.625 18.938 1 14.76 844 LEU B N 1
ATOM 13842 C CA . LEU B 1 844 ? -19.266 49.125 17.641 1 14.76 844 LEU B CA 1
ATOM 13843 C C . LEU B 1 844 ? -18.828 50.094 16.531 1 14.76 844 LEU B C 1
ATOM 13845 O O . LEU B 1 844 ? -19.031 49.812 15.344 1 14.76 844 LEU B O 1
ATOM 13849 N N . THR B 1 845 ? -18.109 51.188 16.703 1 14.05 845 THR B N 1
ATOM 13850 C CA . THR B 1 845 ? -18.547 52.188 15.742 1 14.05 845 THR B CA 1
ATOM 13851 C C . THR B 1 845 ? -18.219 51.781 14.312 1 14.05 845 THR B C 1
ATOM 13853 O O . THR B 1 845 ? -17.312 50.969 14.094 1 14.05 845 THR B O 1
ATOM 13856 N N . THR B 1 846 ? -18.891 52.562 13.164 1 14.45 846 THR B N 1
ATOM 13857 C CA . THR B 1 846 ? -19.656 52.656 11.922 1 14.45 846 THR B CA 1
ATOM 13858 C C . THR B 1 846 ? -18.734 52.906 10.734 1 14.45 846 THR B C 1
ATOM 13860 O O . THR B 1 846 ? -18.938 52.344 9.656 1 14.45 846 THR B O 1
ATOM 13863 N N . ASN B 1 847 ? -17.719 53.844 10.641 1 13.89 847 ASN B N 1
ATOM 13864 C CA . ASN B 1 847 ? -17.891 54.812 9.578 1 13.89 847 ASN B CA 1
ATOM 13865 C C . ASN B 1 847 ? -17.531 54.25 8.211 1 13.89 847 ASN B C 1
ATOM 13867 O O . ASN B 1 847 ? -16.672 53.344 8.117 1 13.89 847 ASN B O 1
ATOM 13871 N N . GLY B 1 848 ? -18.141 54.906 6.984 1 14.6 848 GLY B N 1
ATOM 13872 C CA . GLY B 1 848 ? -18.703 54.938 5.641 1 14.6 848 GLY B CA 1
ATOM 13873 C C . GLY B 1 848 ? -17.656 55.125 4.559 1 14.6 848 GLY B C 1
ATOM 13874 O O . GLY B 1 848 ? -17.859 54.719 3.414 1 14.6 848 GLY B O 1
ATOM 13875 N N . GLN B 1 849 ? -16.625 56.094 4.672 1 13.92 849 GLN B N 1
ATOM 13876 C CA . GLN B 1 849 ? -16.656 57 3.551 1 13.92 849 GLN B CA 1
ATOM 13877 C C . GLN B 1 849 ? -16.172 56.344 2.266 1 13.92 849 GLN B C 1
ATOM 13879 O O . GLN B 1 849 ? -15.578 55.281 2.305 1 13.92 849 GLN B O 1
ATOM 13884 N N . GLN B 1 850 ? -15.289 57.188 1.486 1 14.05 850 GLN B N 1
ATOM 13885 C CA . GLN B 1 850 ? -15.422 57.969 0.257 1 14.05 850 GLN B CA 1
ATOM 13886 C C . GLN B 1 850 ? -14.883 57.188 -0.943 1 14.05 850 GLN B C 1
ATOM 13888 O O . GLN B 1 850 ? -14.188 56.188 -0.781 1 14.05 850 GLN B O 1
ATOM 13893 N N . LEU B 1 851 ? -14.023 57.938 -1.819 1 13.84 851 LEU B N 1
ATOM 13894 C CA . LEU B 1 851 ? -14.18 58.531 -3.143 1 13.84 851 LEU B CA 1
ATOM 13895 C C . LEU B 1 851 ? -13.625 57.625 -4.223 1 13.84 851 LEU B C 1
ATOM 13897 O O . LEU B 1 851 ? -12.797 56.75 -3.936 1 13.84 851 LEU B O 1
ATOM 13901 N N . ALA B 1 852 ? -13.414 58.219 -5.484 1 14.28 852 ALA B N 1
ATOM 13902 C CA . ALA B 1 852 ? -13.867 58.25 -6.871 1 14.28 852 ALA B CA 1
ATOM 13903 C C . ALA B 1 852 ? -12.867 57.562 -7.797 1 14.28 852 ALA B C 1
ATOM 13905 O O . ALA B 1 852 ? -13.242 56.688 -8.57 1 14.28 852 ALA B O 1
ATOM 13906 N N . GLN B 1 853 ? -11.922 58.344 -8.531 1 13.98 853 GLN B N 1
ATOM 13907 C CA . GLN B 1 853 ? -12.148 58.688 -9.938 1 13.98 853 GLN B CA 1
ATOM 13908 C C . GLN B 1 853 ? -11.344 57.75 -10.852 1 13.98 853 GLN B C 1
ATOM 13910 O O . GLN B 1 853 ? -11.891 57.156 -11.789 1 13.98 853 GLN B O 1
ATOM 13915 N N . ASN B 1 854 ? -10.094 58.125 -11.219 1 14.44 854 ASN B N 1
ATOM 13916 C CA . ASN B 1 854 ? -9.828 58.562 -12.578 1 14.44 854 ASN B CA 1
ATOM 13917 C C . ASN B 1 854 ? -9.445 57.406 -13.492 1 14.44 854 ASN B C 1
ATOM 13919 O O . ASN B 1 854 ? -8.852 56.438 -13.039 1 14.44 854 ASN B O 1
ATOM 13923 N N . GLU B 1 855 ? -9.664 57.531 -14.875 1 14.82 855 GLU B N 1
ATOM 13924 C CA . GLU B 1 855 ? -10.039 56.969 -16.172 1 14.82 855 GLU B CA 1
ATOM 13925 C C . GLU B 1 855 ? -8.82 56.469 -16.922 1 14.82 855 GLU B C 1
ATOM 13927 O O . GLU B 1 855 ? -8.945 55.594 -17.781 1 14.82 855 GLU B O 1
ATOM 13932 N N . THR B 1 856 ? -7.578 56.906 -16.703 1 15.46 856 THR B N 1
ATOM 13933 C CA . THR B 1 856 ? -7.047 57.281 -18.016 1 15.46 856 THR B CA 1
ATOM 13934 C C . THR B 1 856 ? -6.746 56.031 -18.844 1 15.46 856 THR B C 1
ATOM 13936 O O . THR B 1 856 ? -6.512 54.969 -18.281 1 15.46 856 THR B O 1
ATOM 13939 N N . ASP B 1 857 ? -6.488 56.188 -20.281 1 15.15 857 ASP B N 1
ATOM 13940 C CA . ASP B 1 857 ? -6.738 55.812 -21.656 1 15.15 857 ASP B CA 1
ATOM 13941 C C . ASP B 1 857 ? -5.625 54.906 -22.188 1 15.15 857 ASP B C 1
ATOM 13943 O O . ASP B 1 857 ? -5.828 54.156 -23.141 1 15.15 857 ASP B O 1
ATOM 13947 N N . GLU B 1 858 ? -4.371 54.906 -21.812 1 15.74 858 GLU B N 1
ATOM 13948 C CA . GLU B 1 858 ? -3.498 55 -22.984 1 15.74 858 GLU B CA 1
ATOM 13949 C C . GLU B 1 858 ? -3.432 53.656 -23.719 1 15.74 858 GLU B C 1
ATOM 13951 O O . GLU B 1 858 ? -3.578 52.594 -23.094 1 15.74 858 GLU B O 1
ATOM 13956 N N . SER B 1 859 ? -2.967 53.719 -25.016 1 15.95 859 SER B N 1
ATOM 13957 C CA . SER B 1 859 ? -3.088 53.25 -26.391 1 15.95 859 SER B CA 1
ATOM 13958 C C . SER B 1 859 ? -2.295 51.969 -26.609 1 15.95 859 SER B C 1
ATOM 13960 O O . SER B 1 859 ? -2.838 50.969 -27.094 1 15.95 859 SER B O 1
ATOM 13962 N N . ASN B 1 860 ? -1.021 51.938 -27.156 1 16.56 860 ASN B N 1
ATOM 13963 C CA . ASN B 1 860 ? -0.726 51.562 -28.531 1 16.56 860 ASN B CA 1
ATOM 13964 C C . ASN B 1 860 ? -0.301 50.094 -28.656 1 16.56 860 ASN B C 1
ATOM 13966 O O . ASN B 1 860 ? 0.065 49.469 -27.656 1 16.56 860 ASN B O 1
ATOM 13970 N N . LYS B 1 861 ? 0.371 49.719 -29.906 1 17.56 861 LYS B N 1
ATOM 13971 C CA . LYS B 1 861 ? 0.373 48.906 -31.109 1 17.56 861 LYS B CA 1
ATOM 13972 C C . LYS B 1 861 ? 1.447 47.812 -31.016 1 17.56 861 LYS B C 1
ATOM 13974 O O . LYS B 1 861 ? 2.623 48.094 -31.281 1 17.56 861 LYS B O 1
ATOM 13979 N N . ILE B 1 862 ? 1.588 47.062 -30.062 1 17.08 862 ILE B N 1
ATOM 13980 C CA . ILE B 1 862 ? 2.791 46.219 -30.109 1 17.08 862 ILE B CA 1
ATOM 13981 C C . ILE B 1 862 ? 2.719 45.281 -31.297 1 17.08 862 ILE B C 1
ATOM 13983 O O . ILE B 1 862 ? 1.749 44.531 -31.438 1 17.08 862 ILE B O 1
ATOM 13987 N N . GLN B 1 863 ? 3.652 45.5 -32.281 1 17.44 863 GLN B N 1
ATOM 13988 C CA . GLN B 1 863 ? 3.967 44.906 -33.594 1 17.44 863 GLN B CA 1
ATOM 13989 C C . GLN B 1 863 ? 4.371 43.438 -33.438 1 17.44 863 GLN B C 1
ATOM 13991 O O . GLN B 1 863 ? 5.047 43.062 -32.469 1 17.44 863 GLN B O 1
ATOM 13996 N N . GLU B 1 864 ? 3.941 42.5 -34.344 1 17.86 864 GLU B N 1
ATOM 13997 C CA . GLU B 1 864 ? 3.828 41.062 -34.562 1 17.86 864 GLU B CA 1
ATOM 13998 C C . GLU B 1 864 ? 5.148 40.469 -35.031 1 17.86 864 GLU B C 1
ATOM 14000 O O . GLU B 1 864 ? 5.215 39.312 -35.406 1 17.86 864 GLU B O 1
ATOM 14005 N N . LEU B 1 865 ? 6.348 40.781 -34.5 1 18.38 865 LEU B N 1
ATOM 14006 C CA . LEU B 1 865 ? 7.465 40.312 -35.312 1 18.38 865 LEU B CA 1
ATOM 14007 C C . LEU B 1 865 ? 7.527 38.781 -35.281 1 18.38 865 LEU B C 1
ATOM 14009 O O . LEU B 1 865 ? 7.402 38.156 -34.219 1 18.38 865 LEU B O 1
ATOM 14013 N N . GLY B 1 866 ? 7.391 38.125 -36.469 1 18.19 866 GLY B N 1
ATOM 14014 C CA . GLY B 1 866 ? 7.297 36.781 -37 1 18.19 866 GLY B CA 1
ATOM 14015 C C . GLY B 1 866 ? 8.594 36 -36.906 1 18.19 866 GLY B C 1
ATOM 14016 O O . GLY B 1 866 ? 8.711 34.875 -37.406 1 18.19 866 GLY B O 1
ATOM 14017 N N . ALA B 1 867 ? 9.547 36.125 -35.906 1 19.11 867 ALA B N 1
ATOM 14018 C CA . ALA B 1 867 ? 10.867 35.562 -36.219 1 19.11 867 ALA B CA 1
ATOM 14019 C C . ALA B 1 867 ? 10.836 34.031 -36.25 1 19.11 867 ALA B C 1
ATOM 14021 O O . ALA B 1 867 ? 10.078 33.406 -35.5 1 19.11 867 ALA B O 1
ATOM 14022 N N . ASP B 1 868 ? 11.32 33.438 -37.344 1 19.73 868 ASP B N 1
ATOM 14023 C CA . ASP B 1 868 ? 11.586 32.094 -37.875 1 19.73 868 ASP B CA 1
ATOM 14024 C C . ASP B 1 868 ? 12.578 31.344 -37 1 19.73 868 ASP B C 1
ATOM 14026 O O . ASP B 1 868 ? 13.711 31.781 -36.812 1 19.73 868 ASP B O 1
ATOM 14030 N N . TRP B 1 869 ? 12.289 30.969 -35.812 1 17.23 869 TRP B N 1
ATOM 14031 C CA . TRP B 1 869 ? 13.336 30.406 -34.938 1 17.23 869 TRP B CA 1
ATOM 14032 C C . TRP B 1 869 ? 13.812 29.062 -35.469 1 17.23 869 TRP B C 1
ATOM 14034 O O . TRP B 1 869 ? 13.016 28.141 -35.656 1 17.23 869 TRP B O 1
ATOM 14044 N N . LYS B 1 870 ? 14.828 29.156 -36.281 1 18.98 870 LYS B N 1
ATOM 14045 C CA . LYS B 1 870 ? 15.727 28.094 -36.719 1 18.98 870 LYS B CA 1
ATOM 14046 C C . LYS B 1 870 ? 16.422 27.438 -35.531 1 18.98 870 LYS B C 1
ATOM 14048 O O . LYS B 1 870 ? 17.594 27.734 -35.25 1 18.98 870 LYS B O 1
ATOM 14053 N N . GLY B 1 871 ? 15.867 27.281 -34.469 1 16.28 871 GLY B N 1
ATOM 14054 C CA . GLY B 1 871 ? 16.75 26.469 -33.656 1 16.28 871 GLY B CA 1
ATOM 14055 C C . GLY B 1 871 ? 17.109 25.156 -34.312 1 16.28 871 GLY B C 1
ATOM 14056 O O . GLY B 1 871 ? 16.344 24.625 -35.125 1 16.28 871 GLY B O 1
#

Organism: Triticum aestivum (NCBI:txid4565)

Secondary structure (DSSP, 8-state):
---HHHHHHHHHS----HHHHHHHHHHHHHHHHHHHHHHHHHHHHHTT---HHHHHHHHHHHHHHHHHHHHHHHHHHT-SS--HHHHHHHHHHHHHHHHHGGGG--SHHHHHTHHHHHHHHHHHHHHHHHHHHHH--TTHHHHHHHHHHHHHHHHHHHHHHHHHHSHIIIIIHHHHHHHHHTSHHHH-TT-BTTTTBT---EEE-GGG--EEEETTTTEEEE--S-GGG-EEHHHHHT----TTS-TTS---HHHHHHHHHHHHHHHHHHHHHHTT-PPPHHHHHHHHHHHHHHHT--GGGGTHHHHHHHH----S---STTHHHHHHHHHHSHHHHHHHHHHHHHHHHHHHHHHHHHHH---GGGG-SS-THHHHTHHHHHHHHHHHHHHHHHHH----TT----EETTEEHHHHHHHHHHHHHHHHHHHHHHHHHHSHHHHHHHHHHHHH---TTS-HHHHHHHHHHHTSTT---S-SS--EEEE--HHHHTT-----HHHHHTTTSSPPPPTT--PEEEEE--HHHHHHHHHHHHHS--SSSEE--PPPHHHHHTT-GGGG-SSSHHHHHHHHHHHHHHHHHHHHHHTT------HHHHHHHHHHS-S---SSSS-GGGS-THHHHHHHHHHHHHHHHHHHHHT-GGGSSS-HHHHHHHHHHHHHHHHHHTTT--SHHHHHHHHHTTTT----TTHHHHHHSTTSHHHHHHHHHHHHHHH---HHHHHHHHHHHHHHHHHHHS--S-HHHHHHHHTTT--HHHHHHHHHHHTT--EETTS----------SS----------------------------------------------------------------------------/---HHHHHHHHHS----HHHHHHHHHHHHHHHHHHHHHHHHHHHHHTT---HHHHHHHHHHHHHHHHHHHHHHHHHHT-SS--THHHHHHHHHHHHHHHHGGGSTTSHHHHHTHHHHHHHHHHHHHHHHHHHHHH--TTHHHHHHHHHHHHHHHHHHHHHHHHHHSTIIIIIHHHHHHHHHTSHHHH-TT-BTTTTBT---EEE-GGG--EEEETTTTEEEE--S-GGG-EEHHHHHT----TTS-TTS---HHHHHHHHHHHHHHHHHHHHHHTT-PPPHHHHHHHHHHHHHHHT--GGGGTHHHHTTTT----S---STTHHHHHHHHHHSHHHHHHHHHHHHHHHHHHHHHHHHHHH---GGGG--SS--GGGGHHHHHHHHHHHHHHHHHHH----TT----EETTEEHHHHHHHHHHHHHHHHHHHHHHHHHHSHHHHHHHHHHHHH---TTS-HHHHHHHHHHHTSTT-----SS--EEEE--HHHHTT-----HHHHHTTTSSPPPPTT-PPEEEEE--HHHHHHHHHHHHHS--SSSEE--PPPHHHHHTT-GGGG-SSSHHHHHHHHHHHHHHHHHHHHHHTT------HHHHHHHHHHS-S---SSSS-GGGS-THHHHHHHHHHHHHHHHHHHHHT-GGGSSS-HHHHHHHHHHHHHHHHHHTTT--SHHHHHHHHHTTTT-TT-TTHHHHHHSTTSHHHHHHHHHHHHHHH---HHHHHHHHHHHHHHHHHHHS--S-HHHHHHHHTTT--HHHHHHHHHHHTT--EETTS----------SS----------------------------------------------------------------------------

Solvent-accessible surface area (backbone atoms only — not comparable to full-atom values): 99169 Å² total; per-residue (Å²): 127,85,48,69,64,51,48,51,43,45,64,70,37,67,59,90,47,74,68,42,54,51,48,39,51,53,48,50,52,54,50,52,51,48,50,48,52,49,48,50,54,46,46,71,38,41,30,51,40,78,51,64,65,59,54,50,50,48,48,52,53,57,15,39,44,60,45,52,52,32,23,47,50,17,29,62,62,29,38,81,64,80,59,64,61,53,47,54,50,51,50,52,50,51,52,50,50,63,69,45,60,58,58,70,39,60,43,71,49,44,63,72,53,40,50,45,60,50,24,37,47,52,47,43,51,49,51,46,51,52,38,44,64,50,59,65,38,95,58,50,65,59,51,53,54,51,52,52,49,50,51,50,49,52,50,47,51,43,51,51,47,46,36,64,72,35,38,52,62,60,52,49,46,27,50,40,49,38,14,40,28,60,34,77,55,32,22,20,86,84,37,38,62,90,74,30,44,55,33,43,42,63,64,44,55,61,81,82,54,64,66,41,55,41,65,45,68,59,40,53,34,59,70,71,85,58,75,84,56,52,42,26,43,30,59,59,60,60,51,76,63,78,71,82,68,66,88,76,65,84,74,66,54,71,59,45,55,45,41,49,52,50,19,50,29,48,36,52,55,51,48,16,56,77,66,62,46,79,66,39,57,59,25,44,54,38,42,31,52,38,48,28,56,45,61,61,44,65,75,70,67,69,70,56,60,69,66,60,68,68,70,72,71,81,64,88,78,72,68,84,74,67,57,61,62,61,47,44,59,51,54,68,54,32,60,59,47,48,49,22,40,52,47,37,52,48,36,40,50,51,21,50,47,54,52,36,40,61,75,48,40,85,54,56,71,80,57,49,67,68,80,42,56,65,61,66,40,45,44,62,51,50,44,53,50,51,53,51,45,49,52,48,49,72,73,61,69,60,86,56,95,82,50,90,66,64,63,58,97,84,39,51,51,66,57,51,53,50,53,50,50,52,49,51,51,44,51,51,32,51,48,50,52,52,50,53,63,42,29,70,66,43,46,53,50,49,50,46,43,62,66,64,48,74,59,68,85,56,58,65,68,56,46,52,48,50,49,60,60,54,57,35,85,80,49,62,68,74,66,59,56,53,61,46,38,55,27,27,52,63,92,81,13,42,82,41,71,71,84,49,56,61,20,62,72,48,59,55,76,38,76,75,68,54,70,24,65,53,70,49,74,62,41,68,66,52,68,47,40,51,47,45,38,50,52,43,57,56,72,49,67,59,84,38,50,42,36,69,64,74,69,59,68,67,40,61,74,71,65,49,60,65,51,72,65,51,52,48,62,63,48,30,52,51,25,52,33,55,16,51,51,48,50,48,53,55,53,26,58,76,66,70,45,84,48,69,64,34,63,67,54,48,50,47,45,47,63,67,43,72,77,76,67,71,92,50,92,60,59,68,86,79,44,65,71,70,46,31,47,23,46,50,24,22,52,53,45,33,17,29,52,44,24,33,44,74,76,42,26,61,57,41,78,56,47,50,65,56,36,50,45,52,51,50,43,50,33,56,48,45,56,62,74,46,55,90,46,68,28,60,54,50,45,46,48,55,43,47,59,38,66,81,51,84,74,49,70,73,49,37,48,38,62,72,40,53,47,28,62,68,32,46,14,29,52,50,30,47,46,47,56,68,74,36,69,50,63,57,58,37,32,44,49,44,22,52,50,36,28,44,50,51,61,60,37,30,32,39,83,46,61,65,45,52,57,53,34,41,53,48,18,42,50,70,54,50,47,52,25,50,56,36,47,55,36,52,27,51,38,42,62,59,50,64,68,84,74,76,69,72,86,72,73,77,76,79,74,79,71,76,78,75,72,77,79,75,79,81,72,78,79,84,81,87,80,89,79,89,88,94,82,84,82,95,87,88,92,88,94,88,97,89,94,95,89,92,91,85,93,86,90,94,81,95,81,92,79,89,92,82,91,86,91,83,85,91,82,89,78,87,74,87,80,82,84,76,82,78,81,77,121,124,85,48,69,65,52,47,51,43,45,63,69,38,68,61,90,48,73,69,40,54,51,49,37,52,52,47,49,54,52,50,50,51,48,49,47,50,49,47,49,55,46,49,69,38,39,33,51,39,77,50,63,66,60,54,48,51,48,49,52,52,56,15,38,46,62,45,52,51,32,23,50,50,18,29,63,62,29,36,80,66,79,58,62,60,53,48,54,52,50,50,51,50,51,52,48,47,64,68,44,55,65,58,66,39,64,42,73,49,41,61,74,53,40,49,46,61,48,25,37,50,52,48,43,53,49,52,47,53,52,38,44,65,51,60,65,37,96,59,51,66,59,52,52,53,53,52,51,48,50,52,50,50,53,49,46,50,42,50,52,48,48,34,59,76,37,44,57,61,58,54,47,46,30,53,38,49,38,14,41,28,60,33,78,56,31,21,24,86,84,36,39,63,88,72,30,44,55,34,42,42,63,64,45,56,61,83,82,58,66,65,41,53,40,64,44,66,58,39,53,33,58,74,74,86,58,74,85,57,48,43,26,44,29,59,60,59,59,51,78,62,76,75,82,67,63,89,77,68,84,73,65,53,70,58,45,54,46,42,48,51,49,19,50,30,48,35,52,56,52,47,15,56,76,65,62,46,79,67,40,58,60,26,44,54,38,42,31,52,38,48,28,57,46,61,60,46,66,73,70,67,69,70,55,62,69,67,60,67,69,69,71,70,82,63,88,78,74,69,84,73,68,57,60,62,60,48,45,59,52,53,68,54,33,61,60,49,48,48,22,43,53,48,38,54,47,36,40,50,50,21,50,48,54,52,36,40,62,75,48,41,85,53,62,70,81,65,54,82,68,78,83,48,77,65,69,48,45,44,62,52,50,44,52,49,51,52,51,45,49,52,48,49,72,73,63,69,59,88,58,96,81,51,90,66,64,65,57,97,86,38,52,50,67,58,52,53,50,52,52,50,52,51,50,52,43,52,53,35,52,49,50,52,52,49,52,65,42,30,71,67,45,47,52,50,50,51,46,43,62,68,65,48,74,59,69,84,57,56,67,68,58,47,52,50,49,49,60,61,56,58,32,83,80,49,60,69,74,63,59,55,52,62,46,37,55,28,26,51,62,92,82,13,44,82,42,71,69,84,48,56,60,21,62,72,48,61,54,77,38,76,74,69,54,70,25,64,52,69,50,74,62,39,69,66,53,67,48,40,52,47,46,38,49,53,43,58,58,71,50,67,60,84,40,50,43,36,70,64,76,70,61,68,64,40,61,73,69,66,48,61,65,52,73,66,52,53,47,64,62,47,31,53,50,26,52,35,54,15,51,52,48,50,50,53,56,52,27,59,76,66,70,47,84,48,70,65,34,64,66,54,49,49,47,45,47,63,67,42,70,78,76,68,71,92,50,91,58,60,69,85,79,44,67,70,69,46,31,47,22,46,49,22,23,51,53,45,33,16,29,53,44,24,33,45,73,77,42,25,62,58,41,79,57,48,51,66,55,37,49,46,52,50,50,44,51,34,54,49,46,56,63,76,46,57,92,48,68,28,61,54,50,45,48,48,54,44,49,57,39,66,80,50,83,76,47,71,72,51,36,49,40,64,72,41,54,47,27,62,68,34,45,14,27,52,50,30,45,46,47,54,67,73,35,69,51,62,58,58,38,31,44,50,45,24,52,50,37,28,44,51,52,61,61,36,30,32,39,83,48,60,65,46,52,56,56,35,40,54,49,18,42,50,69,55,48,46,52,25,52,57,35,45,55,36,52,27,51,36,42,63,60,50,62,66,83,72,77,68,71,85,66,76,78,72,82,74,81,76,77,82,78,72,80,81,76,80,81,77,79,81,84,81,88,81,92,82,90,83,85,77,92,76,91,81,85,91,82,90,83,84,83,78,89,84,83,78,77,87,88,85,88,87,81,88,81,93,79,85,86,90,83,81,89,77,87,78,90,81,88,80,85,79,78,84,75,80,81,79,79,120

Foldseek 3Di:
DCDPVVLVCLLPPPDPDLVSLVSVLVVLLVVLLVLLVVLVVLLLCLLQDLDVVSLVSNVVSLVCNLVSLLVSLVSQQPRPDADQCSLVSLLLSLLSNLLNVLSNPLDPVCLVVCVVVLVSSVSSLVSSVSSLVPNVHPLNVLSVVSSVLSVVSSVLVVVLSCCLNPCVVPVQLLLVQLQVCPDPQNLQLPADLVQRASNFQFQDQSLPWDFDQDPDVSRGHTPCVDPLRTDGLNLLSVPPPPPPPDPPDPPPQNVQLSLLSVLSSLLSNVSNVVVVHDHDPSSLVVLLVNLCVLLVQDPVVVPPPVPPVPDDPPDPCPDDPVPPPVCCVCPVCVVVNLVSLVRLLVSLQSSLLVLLCSGRNSPLLNVPSDCSVVVLCSLVVSLVSLVVVVVCCVPPDDPPDPDDFDADPNDGPSVVVSVVSSVVSNVSSVVSNLCNLQPSSNLSVLSVCLSSVPVVVDDNVVSVVSNVVRSGPVSHDDRSFNQWFKFAAQVLQLQDDDPQPVCVVSVNPDPGADHSLDIDDIDHNDSLQSSLLSVLVSVWDLLDQATEQDAPPVCVVLVVVVLLVLFFLLLSLLLLLNLLLLLLVVVCVVLVQPQFCFSVNLVVCCVVVVPDNQSGSDHLVSDDDLLSSLNCNLNRLSRRSVNCLRPPVVLFQDDNVVSPVLSNVLSVVCCQQCPPPRTPVSVSCSLQVLLPDPDDVSSVVCVVCVSRSSVSSNVVSNSLCVVVVDSSVSSNVSSNNSSNSLLQGLLHQCVVSQSSQSSSNGHPSNSSNSSSVSSNHRHYPSGPDDDPDDPPPPDDPPPDCPDDPDDPDPDDDDDDDDDDDDDDYYDYDDDDDYDDDDDDDDDDDDDDDDDDDDDDDDDDDDDDDPDPPPD/DCDPVVLVCLLPPPDPDLVSLVSVLVVLLVVLLVLLVVLVVLLLCLLQDLDVVSVVSNVVSLVCNLVSLLVSLVSQQPRPDADQCSLVSLLLSLLSNLLSVLSPLLDPVCLVVCVVVLVSSVSSLVSSVSSLVVNVHPLNVLSVVSSVLSVVSSVLVVVLSCCLNDQNPLNQLLLQQQQVLPDPQNLQVVADLVLRASNFQFQDQSNPWDFAQDPDVSRGHTPCVDPLRTDGLNLLSVPPPPPPPDPPDPDPQNVQLSLLSVLSSLLSVVSNVVSVHDHDPSSLVVLLVNLCVLLVQDPVVVPPPVPPVPPDPPDPCPDDPVPPVVCCVCPPCVVVNLVSLVRLLVSLQSSLLVLLCSSSNSPVLSVPSDDDPPVLCSLVVSLVSLVVSVVCCVPPDDPPDPPPFDADPNDGPSVVVSVVSSVVSNVSSVVVNLCNLQPSSNLSVLSVCLSSVPVVVDDNVVSVVSNVPRSGPVSHDDRSFNQWFKFAAQVLQLQDDDPQPVCVVSVNPDPGADHSLDIDDIDHNDSLQSSLLSVLVSVWDLLDQATEQDAPPVCVVLVVVVLLVLFFLLLSLLLLLNLLVLLLVVVCVVVVQPQAQFSVNLVVCCVVVVPCNQSGSDHLVSDDDLLSSLNCNLNRLSRRSVNCLRPPVVLFQDDNVVSPVLSNVLSVVCCQLCPPPGTPVSVSCSLQVLLPPPDDVSSVVCVVCVSRSSNSSNVVSNSLCVVVVDSSVSSVVSSNNSSNSLLQGLLHQCVVSQSSQSSSNGHPSNSSNSSSVSSNHRHYPSGPDDDPDDPPVPDDPPPDDPDDPDDPDPDDDDDDDDDDDDDDDDDDDDDDDDDDDDDDDDDDDDDDDDDDDDDDDDDDDPDDPPDPPPD

Nearest PDB structures (foldseek):
  5j5k-assembly1_A  TM=5.786E-01  e=4.096E+00  Aspergillus fumigatus Af293

Radius of gyration: 38.85 Å; Cα contacts (8 Å, |Δi|>4): 2023; chains: 2; bounding box: 107×126×131 Å

pLDDT: mean 70.71, std 24.11, range [13.84, 98.06]